Protein AF-0000000066069996 (afdb_homodimer)

Structure (mmCIF, N/CA/C/O backbone):
data_AF-0000000066069996-model_v1
#
loop_
_entity.id
_entity.type
_entity.pdbx_description
1 polymer 'Vacuolar membrane protease'
#
loop_
_atom_site.group_PDB
_atom_site.id
_atom_site.type_symbol
_atom_site.label_atom_id
_atom_site.label_alt_id
_atom_site.label_comp_id
_atom_site.label_asym_id
_atom_site.label_entity_id
_atom_site.label_seq_id
_atom_site.pdbx_PDB_ins_code
_atom_site.Cartn_x
_atom_site.Cartn_y
_atom_site.Cartn_z
_atom_site.occupancy
_atom_site.B_iso_or_equiv
_atom_site.auth_seq_id
_atom_site.auth_comp_id
_atom_site.auth_asym_id
_atom_site.auth_atom_id
_atom_site.pdbx_PDB_model_num
ATOM 1 N N . MET A 1 1 ? -30.812 49.969 -10.266 1 42.28 1 MET A N 1
ATOM 2 C CA . MET A 1 1 ? -29.625 50.25 -9.453 1 42.28 1 MET A CA 1
ATOM 3 C C . MET A 1 1 ? -29.922 50.031 -7.973 1 42.28 1 MET A C 1
ATOM 5 O O . MET A 1 1 ? -29.109 49.5 -7.234 1 42.28 1 MET A O 1
ATOM 9 N N . GLN A 1 2 ? -31.125 50.375 -7.52 1 49.56 2 GLN A N 1
ATOM 10 C CA . GLN A 1 2 ? -31.5 50.312 -6.113 1 49.56 2 GLN A CA 1
ATOM 11 C C . GLN A 1 2 ? -31.859 48.875 -5.723 1 49.56 2 GLN A C 1
ATOM 13 O O . GLN A 1 2 ? -31.531 48.438 -4.621 1 49.56 2 GLN A O 1
ATOM 18 N N . PHE A 1 3 ? -32.469 48.156 -6.512 1 54.31 3 PHE A N 1
ATOM 19 C CA . PHE A 1 3 ? -32.875 46.781 -6.242 1 54.31 3 PHE A CA 1
ATOM 20 C C . PHE A 1 3 ? -31.656 45.875 -6.125 1 54.31 3 PHE A C 1
ATOM 22 O O . PHE A 1 3 ? -31.609 45 -5.258 1 54.31 3 PHE A O 1
ATOM 29 N N . GLY A 1 4 ? -30.688 46.125 -6.918 1 49.34 4 GLY A N 1
ATOM 30 C CA . GLY A 1 4 ? -29.453 45.344 -6.852 1 49.34 4 GLY A CA 1
ATOM 31 C C . GLY A 1 4 ? -28.672 45.594 -5.574 1 49.34 4 GLY A C 1
ATOM 32 O O . GLY A 1 4 ? -28.109 44.656 -4.996 1 49.34 4 GLY A O 1
ATOM 33 N N . LYS A 1 5 ? -28.781 46.812 -5.156 1 57.19 5 LYS A N 1
ATOM 34 C CA . LYS A 1 5 ? -28.094 47.188 -3.918 1 57.19 5 LYS A CA 1
ATOM 35 C C . LYS A 1 5 ? -28.797 46.594 -2.707 1 57.19 5 LYS A C 1
ATOM 37 O O . LYS A 1 5 ? -28.156 46.125 -1.768 1 57.19 5 LYS A O 1
ATOM 42 N N . SER A 1 6 ? -30.094 46.469 -2.789 1 52.84 6 SER A N 1
ATOM 43 C CA . SER A 1 6 ? -30.844 45.906 -1.69 1 52.84 6 SER A CA 1
ATOM 44 C C . SER A 1 6 ? -30.641 44.375 -1.63 1 52.84 6 SER A C 1
ATOM 46 O O . SER A 1 6 ? -30.469 43.812 -0.547 1 52.84 6 SER A O 1
ATOM 48 N N . LEU A 1 7 ? -30.641 43.812 -2.732 1 53.81 7 LEU A N 1
ATOM 49 C CA . LEU A 1 7 ? -30.391 42.375 -2.797 1 53.81 7 LEU A CA 1
ATOM 50 C C . LEU A 1 7 ? -28.969 42.031 -2.344 1 53.81 7 LEU A C 1
ATOM 52 O O . LEU A 1 7 ? -28.766 41.062 -1.603 1 53.81 7 LEU A O 1
ATOM 56 N N . LEU A 1 8 ? -28.109 42.781 -2.799 1 51.28 8 LEU A N 1
ATOM 57 C CA . LEU A 1 8 ? -26.734 42.594 -2.371 1 51.28 8 LEU A CA 1
ATOM 58 C C . LEU A 1 8 ? -26.578 42.875 -0.878 1 51.28 8 LEU A C 1
ATOM 60 O O . LEU A 1 8 ? -25.875 42.156 -0.175 1 51.28 8 LEU A O 1
ATOM 64 N N . LYS A 1 9 ? -27.281 43.906 -0.413 1 53.03 9 LYS A N 1
ATOM 65 C CA . LYS A 1 9 ? -27.297 44.188 1.017 1 53.03 9 LYS A CA 1
ATOM 66 C C . LYS A 1 9 ? -27.938 43.062 1.807 1 53.03 9 LYS A C 1
ATOM 68 O O . LYS A 1 9 ? -27.469 42.688 2.885 1 53.03 9 LYS A O 1
ATOM 73 N N . HIS A 1 10 ? -28.938 42.562 1.248 1 51.47 10 HIS A N 1
ATOM 74 C CA . HIS A 1 10 ? -29.609 41.438 1.889 1 51.47 10 HIS A CA 1
ATOM 75 C C . HIS A 1 10 ? -28.734 40.188 1.859 1 51.47 10 HIS A C 1
ATOM 77 O O . HIS A 1 10 ? -28.625 39.469 2.865 1 51.47 10 HIS A O 1
ATOM 83 N N . VAL A 1 11 ? -28.219 39.875 0.701 1 51.28 11 VAL A N 1
ATOM 84 C CA . VAL A 1 11 ? -27.328 38.75 0.591 1 51.28 11 VAL A CA 1
ATOM 85 C C . VAL A 1 11 ? -26.109 38.938 1.49 1 51.28 11 VAL A C 1
ATOM 87 O O . VAL A 1 11 ? -25.688 38.031 2.197 1 51.28 11 VAL A O 1
ATOM 90 N N . TYR A 1 12 ? -25.656 40.156 1.38 1 47.34 12 TYR A N 1
ATOM 91 C CA . TYR A 1 12 ? -24.5 40.531 2.193 1 47.34 12 TYR A CA 1
ATOM 92 C C . TYR A 1 12 ? -24.844 40.469 3.678 1 47.34 12 TYR A C 1
ATOM 94 O O . TYR A 1 12 ? -24.047 39.969 4.484 1 47.34 12 TYR A O 1
ATOM 102 N N . THR A 1 13 ? -25.953 41.062 4.051 1 47.62 13 THR A N 1
ATOM 103 C CA . THR A 1 13 ? -26.328 41.094 5.461 1 47.62 13 THR A CA 1
ATOM 104 C C . THR A 1 13 ? -26.641 39.688 5.969 1 47.62 13 THR A C 1
ATOM 106 O O . THR A 1 13 ? -26.328 39.344 7.117 1 47.62 13 THR A O 1
ATOM 109 N N . ARG A 1 14 ? -27.328 39.031 5.18 1 47.06 14 ARG A N 1
ATOM 110 C CA . ARG A 1 14 ? -27.734 37.688 5.605 1 47.06 14 ARG A CA 1
ATOM 111 C C . ARG A 1 14 ? -26.531 36.719 5.57 1 47.06 14 ARG A C 1
ATOM 113 O O . ARG A 1 14 ? -26.375 35.906 6.461 1 47.06 14 ARG A O 1
ATOM 120 N N . THR A 1 15 ? -25.875 36.75 4.402 1 48.03 15 THR A N 1
ATOM 121 C CA . THR A 1 15 ? -24.719 35.875 4.277 1 48.03 15 THR A CA 1
ATOM 122 C C . THR A 1 15 ? -23.656 36.219 5.324 1 48.03 15 THR A C 1
ATOM 124 O O . THR A 1 15 ? -23 35.312 5.867 1 48.03 15 THR A O 1
ATOM 127 N N . PHE A 1 16 ? -23.516 37.531 5.52 1 46.22 16 PHE A N 1
ATOM 128 C CA . PHE A 1 16 ? -22.469 38 6.426 1 46.22 16 PHE A CA 1
ATOM 129 C C . PHE A 1 16 ? -23 38.125 7.852 1 46.22 16 PHE A C 1
ATOM 131 O O . PHE A 1 16 ? -22.266 38.5 8.766 1 46.22 16 PHE A O 1
ATOM 138 N N . LYS A 1 17 ? -24.25 38.156 7.973 1 47 17 LYS A N 1
ATOM 139 C CA . LYS A 1 17 ? -24.719 38.219 9.352 1 47 17 LYS A CA 1
ATOM 140 C C . LYS A 1 17 ? -24.094 37.094 10.195 1 47 17 LYS A C 1
ATOM 142 O O . LYS A 1 17 ? -23.812 37.312 11.383 1 47 17 LYS A O 1
ATOM 147 N N . SER A 1 18 ? -24.109 35.812 9.734 1 46.56 18 SER A N 1
ATOM 148 C CA . SER A 1 18 ? -23.438 34.875 10.617 1 46.56 18 SER A CA 1
ATOM 149 C C . SER A 1 18 ? -21.938 34.812 10.305 1 46.56 18 SER A C 1
ATOM 151 O O . SER A 1 18 ? -21.531 34.156 9.344 1 46.56 18 SER A O 1
ATOM 153 N N . SER A 1 19 ? -21.188 35.812 10.609 1 45.34 19 SER A N 1
ATOM 154 C CA . SER A 1 19 ? -19.797 36.25 10.383 1 45.34 19 SER A CA 1
ATOM 155 C C . SER A 1 19 ? -18.844 35.062 10.484 1 45.34 19 SER A C 1
ATOM 157 O O . SER A 1 19 ? -17.922 34.938 9.672 1 45.34 19 SER A O 1
ATOM 159 N N . LEU A 1 20 ? -18.969 34.406 11.523 1 47.31 20 LEU A N 1
ATOM 160 C CA . LEU A 1 20 ? -18 33.375 11.82 1 47.31 20 LEU A CA 1
ATOM 161 C C . LEU A 1 20 ? -18.047 32.25 10.766 1 47.31 20 LEU A C 1
ATOM 163 O O . LEU A 1 20 ? -17.016 31.75 10.344 1 47.31 20 LEU A O 1
ATOM 167 N N . THR A 1 21 ? -19.266 32.188 10.234 1 47.56 21 THR A N 1
ATOM 168 C CA . THR A 1 21 ? -19.453 31.172 9.219 1 47.56 21 THR A CA 1
ATOM 169 C C . THR A 1 21 ? -18.703 31.531 7.938 1 47.56 21 THR A C 1
ATOM 171 O O . THR A 1 21 ? -18.047 30.688 7.336 1 47.56 21 THR A O 1
ATOM 174 N N . CYS A 1 22 ? -18.734 32.875 7.641 1 47.06 22 CYS A N 1
ATOM 175 C CA . CYS A 1 22 ? -18.031 33.312 6.434 1 47.06 22 CYS A CA 1
ATOM 176 C C . CYS A 1 22 ? -16.531 33.156 6.594 1 47.06 22 CYS A C 1
ATOM 178 O O . CYS A 1 22 ? -15.836 32.75 5.664 1 47.06 22 CYS A O 1
ATOM 180 N N . SER A 1 23 ? -16.109 33.5 7.801 1 48.47 23 SER A N 1
ATOM 181 C CA . SER A 1 23 ? -14.664 33.406 8.023 1 48.47 23 SER A CA 1
ATOM 182 C C . SER A 1 23 ? -14.164 31.984 7.934 1 48.47 23 SER A C 1
ATOM 184 O O . SER A 1 23 ? -13.109 31.719 7.359 1 48.47 23 SER A O 1
ATOM 186 N N . ILE A 1 24 ? -14.945 31.156 8.422 1 50.97 24 ILE A N 1
ATOM 187 C CA . ILE A 1 24 ? -14.578 29.75 8.367 1 50.97 24 ILE A CA 1
ATOM 188 C C . ILE A 1 24 ? -14.57 29.266 6.918 1 50.97 24 ILE A C 1
ATOM 190 O O . ILE A 1 24 ? -13.664 28.547 6.5 1 50.97 24 ILE A O 1
ATOM 194 N N . PHE A 1 25 ? -15.555 29.906 6.16 1 50.03 25 PHE A N 1
ATOM 195 C CA . PHE A 1 25 ? -15.594 29.5 4.762 1 50.03 25 PHE A CA 1
ATOM 196 C C . PHE A 1 25 ? -14.359 30 4.016 1 50.03 25 PHE A C 1
ATOM 198 O O . PHE A 1 25 ? -13.75 29.266 3.25 1 50.03 25 PHE A O 1
ATOM 205 N N . ALA A 1 26 ? -14.086 31.219 4.273 1 48.34 26 ALA A N 1
ATOM 206 C CA . ALA A 1 26 ? -12.93 31.797 3.588 1 48.34 26 ALA A CA 1
ATOM 207 C C . ALA A 1 26 ? -11.641 31.062 3.977 1 48.34 26 ALA A C 1
ATOM 209 O O . ALA A 1 26 ? -10.789 30.812 3.129 1 48.34 26 ALA A O 1
ATOM 210 N N . PHE A 1 27 ? -11.531 30.703 5.211 1 49.84 27 PHE A N 1
ATOM 211 C CA . PHE A 1 27 ? -10.352 29.984 5.699 1 49.84 27 PHE A CA 1
ATOM 212 C C . PHE A 1 27 ? -10.234 28.625 5.039 1 49.84 27 PHE A C 1
ATOM 214 O O . PHE A 1 27 ? -9.141 28.219 4.621 1 49.84 27 PHE A O 1
ATOM 221 N N . THR A 1 28 ? -11.375 28.016 4.934 1 48.38 28 THR A N 1
ATOM 222 C CA . THR A 1 28 ? -11.43 26.703 4.273 1 48.38 28 THR A CA 1
ATOM 223 C C . THR A 1 28 ? -11.016 26.828 2.809 1 48.38 28 THR A C 1
ATOM 225 O O . THR A 1 28 ? -10.266 25.984 2.299 1 48.38 28 THR A O 1
ATOM 228 N N . LEU A 1 29 ? -11.539 27.969 2.221 1 49.94 29 LEU A N 1
ATOM 229 C CA . LEU A 1 29 ? -11.188 28.172 0.82 1 49.94 29 LEU A CA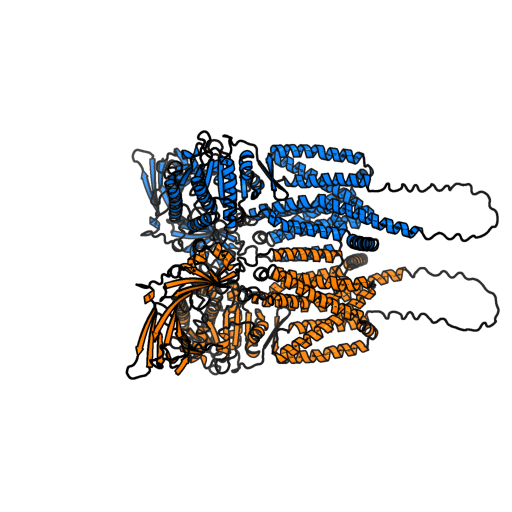 1
ATOM 230 C C . LEU A 1 29 ? -9.695 28.438 0.67 1 49.94 29 LEU A C 1
ATOM 232 O O . LEU A 1 29 ? -9.055 27.906 -0.24 1 49.94 29 LEU A O 1
ATOM 236 N N . LEU A 1 30 ? -9.188 29.203 1.57 1 50.66 30 LEU A N 1
ATOM 237 C CA . LEU A 1 30 ? -7.758 29.5 1.52 1 50.66 30 LEU A CA 1
ATOM 238 C C . LEU A 1 30 ? -6.93 28.234 1.802 1 50.66 30 LEU A C 1
ATOM 240 O O . LEU A 1 30 ? -5.902 28.016 1.159 1 50.66 30 LEU A O 1
ATOM 244 N N . MET A 1 31 ? -7.387 27.438 2.771 1 50.94 31 MET A N 1
ATOM 245 C CA . MET A 1 31 ? -6.719 26.188 3.088 1 50.94 31 MET A CA 1
ATOM 246 C C . MET A 1 31 ? -6.754 25.234 1.896 1 50.94 31 MET A C 1
ATOM 248 O O . MET A 1 31 ? -5.754 24.578 1.588 1 50.94 31 MET A O 1
ATOM 252 N N . ILE A 1 32 ? -8.016 25.25 1.274 1 50.47 32 ILE A N 1
ATOM 253 C CA . ILE A 1 32 ? -8.141 24.422 0.077 1 50.47 32 ILE A CA 1
ATOM 254 C C . ILE A 1 32 ? -7.164 24.906 -0.991 1 50.47 32 ILE A C 1
ATOM 256 O O . ILE A 1 32 ? -6.461 24.109 -1.61 1 50.47 32 ILE A O 1
ATOM 260 N N . PHE A 1 33 ? -7.238 26.281 -1.188 1 49.31 33 PHE A N 1
ATOM 261 C CA . PHE A 1 33 ? -6.348 26.812 -2.215 1 49.31 33 PHE A CA 1
ATOM 262 C C . PHE A 1 33 ? -4.895 26.484 -1.894 1 49.31 33 PHE A C 1
ATOM 264 O O . PHE A 1 33 ? -4.109 26.172 -2.793 1 49.31 33 PHE A O 1
ATOM 271 N N . PHE A 1 34 ? -4.668 26.625 -0.59 1 48.44 34 PHE A N 1
ATOM 272 C CA . PHE A 1 34 ? -3.318 26.344 -0.12 1 48.44 34 PHE A CA 1
ATOM 273 C C . PHE A 1 34 ? -2.961 24.875 -0.349 1 48.44 34 PHE A C 1
ATOM 275 O O . PHE A 1 34 ? -1.868 24.562 -0.827 1 48.44 34 PHE A O 1
ATOM 282 N N . VAL A 1 35 ? -3.871 23.984 0.057 1 48.31 35 VAL A N 1
ATOM 283 C CA . VAL A 1 35 ? -3.672 22.547 -0.167 1 48.31 35 VAL A CA 1
ATOM 284 C C . VAL A 1 35 ? -3.529 22.281 -1.663 1 48.31 35 VAL A C 1
ATOM 286 O O . VAL A 1 35 ? -2.734 21.438 -2.072 1 48.31 35 VAL A O 1
ATOM 289 N N . LEU A 1 36 ? -4.422 22.953 -2.408 1 45.56 36 LEU A N 1
ATOM 290 C CA . LEU A 1 36 ? -4.301 22.797 -3.855 1 45.56 36 LEU A CA 1
ATOM 291 C C . LEU A 1 36 ? -2.973 23.375 -4.348 1 45.56 36 LEU A C 1
ATOM 293 O O . LEU A 1 36 ? -2.41 22.875 -5.328 1 45.56 36 LEU A O 1
ATOM 297 N N . ASP A 1 37 ? -2.682 24.562 -3.908 1 46.56 37 ASP A N 1
ATOM 298 C CA . ASP A 1 37 ? -1.438 25.156 -4.398 1 46.56 37 ASP A CA 1
ATOM 299 C C . ASP A 1 37 ? -0.231 24.328 -3.969 1 46.56 37 ASP A C 1
ATOM 301 O O . ASP A 1 37 ? 0.903 24.625 -4.348 1 46.56 37 ASP A O 1
ATOM 305 N N . TRP A 1 38 ? -0.454 23.656 -2.918 1 44.97 38 TRP A N 1
ATOM 306 C CA . TRP A 1 38 ? 0.711 22.891 -2.508 1 44.97 38 TRP A CA 1
ATOM 307 C C . TRP A 1 38 ? 1.253 22.062 -3.672 1 44.97 38 TRP A C 1
ATOM 309 O O . TRP A 1 38 ? 2.361 21.531 -3.598 1 44.97 38 TRP A O 1
ATOM 319 N N . LYS A 1 39 ? 0.38 21.734 -4.477 1 44.47 39 LYS A N 1
ATOM 320 C CA . LYS A 1 39 ? 0.99 21.047 -5.609 1 44.47 39 LYS A CA 1
ATOM 321 C C . LYS A 1 39 ? 2.035 21.922 -6.289 1 44.47 39 LYS A C 1
ATOM 323 O O . LYS A 1 39 ? 2.836 21.438 -7.094 1 44.47 39 LYS A O 1
ATOM 328 N N . ARG A 1 40 ? 1.882 23.25 -6.219 1 45.62 40 ARG A N 1
ATOM 329 C CA . ARG A 1 40 ? 2.846 24.109 -6.891 1 45.62 40 ARG A CA 1
ATOM 330 C C . ARG A 1 40 ? 4.219 24.016 -6.238 1 45.62 40 ARG A C 1
ATOM 332 O O . ARG A 1 40 ? 5.223 24.438 -6.82 1 45.62 40 ARG A O 1
ATOM 339 N N . MET A 1 41 ? 4.238 23.969 -4.992 1 49.19 41 MET A N 1
ATOM 340 C CA . MET A 1 41 ? 5.617 24.062 -4.527 1 49.19 41 MET A CA 1
ATOM 341 C C . MET A 1 41 ? 6.512 23.062 -5.262 1 49.19 41 MET A C 1
ATOM 343 O O . MET A 1 41 ? 7.559 23.438 -5.793 1 49.19 41 MET A O 1
ATOM 347 N N . ASN A 1 42 ? 6.527 21.734 -4.867 1 55.84 42 ASN A N 1
ATOM 348 C CA . ASN A 1 42 ? 7.652 20.953 -5.383 1 55.84 42 ASN A CA 1
ATOM 349 C C . ASN A 1 42 ? 7.254 20.125 -6.602 1 55.84 42 ASN A C 1
ATOM 351 O O . ASN A 1 42 ? 6.828 18.984 -6.461 1 55.84 42 ASN A O 1
ATOM 355 N N . VAL A 1 43 ? 7.176 21 -7.691 1 73.88 43 VAL A N 1
ATOM 356 C CA . VAL A 1 43 ? 6.859 20.375 -8.969 1 73.88 43 VAL A CA 1
ATOM 357 C C . VAL A 1 43 ? 8.078 19.625 -9.492 1 73.88 43 VAL A C 1
ATOM 359 O O . VAL A 1 43 ? 9.219 20.047 -9.273 1 73.88 43 VAL A O 1
ATOM 362 N N . TYR A 1 44 ? 7.934 18.594 -10 1 87.38 44 TYR A N 1
ATOM 363 C CA . TYR A 1 44 ? 8.977 17.859 -10.719 1 87.38 44 TYR A CA 1
ATOM 364 C C . TYR A 1 44 ? 9.297 18.531 -12.047 1 87.38 44 TYR A C 1
ATOM 366 O O . TYR A 1 44 ? 8.398 19.047 -12.719 1 87.38 44 TYR A O 1
ATOM 374 N N . PRO A 1 45 ? 10.578 18.594 -12.281 1 93.19 45 PRO A N 1
ATOM 375 C CA . PRO A 1 45 ? 10.898 19.094 -13.625 1 93.19 45 PRO A CA 1
ATOM 376 C C . PRO A 1 45 ? 10.344 18.219 -14.734 1 93.19 45 PRO A C 1
ATOM 378 O O . PRO A 1 45 ? 10.203 17 -14.555 1 93.19 45 PRO A O 1
ATOM 381 N N . ARG A 1 46 ? 10.07 18.922 -15.898 1 90.19 46 ARG A N 1
ATOM 382 C CA . ARG A 1 46 ? 9.672 18.172 -17.078 1 90.19 46 ARG A CA 1
ATOM 383 C C . ARG A 1 46 ? 10.828 17.297 -17.578 1 90.19 46 ARG A C 1
ATOM 385 O O . ARG A 1 46 ? 11.992 17.609 -17.344 1 90.19 46 ARG A O 1
ATOM 392 N N . LEU A 1 47 ? 10.609 16.219 -18.281 1 88.25 47 LEU A N 1
ATOM 393 C CA . LEU A 1 47 ? 11.656 15.312 -18.766 1 88.25 47 LEU A CA 1
ATOM 394 C C . LEU A 1 47 ? 12.555 16.016 -19.781 1 88.25 47 LEU A C 1
ATOM 396 O O . LEU A 1 47 ? 13.719 15.641 -19.938 1 88.25 47 LEU A O 1
ATOM 400 N N . ASP A 1 48 ? 12 17.094 -20.438 1 89.69 48 ASP A N 1
ATOM 401 C CA . ASP A 1 48 ? 12.781 17.859 -21.406 1 89.69 48 ASP A CA 1
ATOM 402 C C . ASP A 1 48 ? 13.133 19.234 -20.859 1 89.69 48 ASP A C 1
ATOM 404 O O . ASP A 1 48 ? 13.305 20.188 -21.625 1 89.69 48 ASP A O 1
ATOM 408 N N . GLU A 1 49 ? 13.227 19.312 -19.547 1 89.75 49 GLU A N 1
ATOM 409 C CA . GLU A 1 49 ? 13.414 20.594 -18.875 1 89.75 49 GLU A CA 1
ATOM 410 C C . GLU A 1 49 ? 14.719 21.25 -19.297 1 89.75 49 GLU A C 1
ATOM 412 O O . GLU A 1 49 ? 14.766 22.469 -19.516 1 89.75 49 GLU A O 1
ATOM 417 N N . ILE A 1 50 ? 15.82 20.562 -19.328 1 94.56 50 ILE A N 1
ATOM 418 C CA . ILE A 1 50 ? 17.141 21.078 -19.656 1 94.56 50 ILE A CA 1
ATOM 419 C C . ILE A 1 50 ? 17.578 20.562 -21.031 1 94.56 50 ILE A C 1
ATOM 421 O O . ILE A 1 50 ? 17.797 19.359 -21.188 1 94.56 50 ILE A O 1
ATOM 425 N N . PRO A 1 51 ? 17.766 21.516 -21.906 1 93.5 51 PRO A N 1
ATOM 426 C CA . PRO A 1 51 ? 18.266 21.062 -23.203 1 93.5 51 PRO A CA 1
ATOM 427 C C . PRO A 1 51 ? 19.641 20.406 -23.094 1 93.5 51 PRO A C 1
ATOM 429 O O . PRO A 1 51 ? 20.5 20.875 -22.359 1 93.5 51 PRO A O 1
ATOM 432 N N . GLY A 1 52 ? 19.844 19.312 -23.75 1 93.81 52 GLY A N 1
ATOM 433 C CA . GLY A 1 52 ? 21.109 18.594 -23.75 1 93.81 52 GLY A CA 1
ATOM 434 C C . GLY A 1 52 ? 21.141 17.406 -22.812 1 93.81 52 GLY A C 1
ATOM 435 O O . GLY A 1 52 ? 21.969 16.516 -22.953 1 93.81 52 GLY A O 1
ATOM 436 N N . LEU A 1 53 ? 20.328 17.438 -21.812 1 95.31 53 LEU A N 1
ATOM 437 C CA . LEU A 1 53 ? 20.219 16.297 -20.906 1 95.31 53 LEU A CA 1
ATOM 438 C C . LEU A 1 53 ? 19.141 15.32 -21.375 1 95.31 53 LEU A C 1
ATOM 440 O O . LEU A 1 53 ? 18.062 15.734 -21.781 1 95.31 53 LEU A O 1
ATOM 444 N N . ASN A 1 54 ? 19.484 14.094 -21.375 1 92.44 54 ASN A N 1
ATOM 445 C CA . ASN A 1 54 ? 18.562 13.023 -21.734 1 92.44 54 ASN A CA 1
ATOM 446 C C . ASN A 1 54 ? 18.203 12.164 -20.531 1 92.44 54 ASN A C 1
ATOM 448 O O . ASN A 1 54 ? 18.891 11.172 -20.234 1 92.44 54 ASN A O 1
ATOM 452 N N . VAL A 1 55 ? 17.094 12.398 -19.969 1 92.38 55 VAL A N 1
ATOM 453 C CA . VAL A 1 55 ? 16.688 11.719 -18.75 1 92.38 55 VAL A CA 1
ATOM 454 C C . VAL A 1 55 ? 16.344 10.258 -19.062 1 92.38 55 VAL A C 1
ATOM 456 O O . VAL A 1 55 ? 16.562 9.375 -18.234 1 92.38 55 VAL A O 1
ATOM 459 N N . LEU A 1 56 ? 15.812 10.008 -20.234 1 87.5 56 LEU A N 1
ATOM 460 C CA . LEU A 1 56 ? 15.469 8.648 -20.625 1 87.5 56 LEU A CA 1
ATOM 461 C C . LEU A 1 56 ? 16.719 7.773 -20.703 1 87.5 56 LEU A C 1
ATOM 463 O O . LEU A 1 56 ? 16.672 6.59 -20.359 1 87.5 56 LEU A O 1
ATOM 467 N N . ARG A 1 57 ? 17.75 8.328 -21.188 1 90.69 57 ARG A N 1
ATOM 468 C CA . ARG A 1 57 ? 19.016 7.602 -21.234 1 90.69 57 ARG A CA 1
ATOM 469 C C . ARG A 1 57 ? 19.531 7.324 -19.828 1 90.69 57 ARG A C 1
ATOM 471 O O . ARG A 1 57 ? 20.031 6.234 -19.547 1 90.69 57 ARG A O 1
ATOM 478 N N . ALA A 1 58 ? 19.422 8.281 -18.953 1 95.38 58 ALA A N 1
ATOM 479 C CA . ALA A 1 58 ? 19.812 8.078 -17.562 1 95.38 58 ALA A CA 1
ATOM 480 C C . ALA A 1 58 ? 18.969 6.984 -16.922 1 95.38 58 ALA A C 1
ATOM 482 O O . ALA A 1 58 ? 19.469 6.199 -16.109 1 95.38 58 ALA A O 1
ATOM 483 N N . TRP A 1 59 ? 17.688 6.988 -17.266 1 92.25 59 TRP A N 1
ATOM 484 C CA . TRP A 1 59 ? 16.781 5.969 -16.766 1 92.25 59 TRP A CA 1
ATOM 485 C C . TRP A 1 59 ? 17.203 4.578 -17.234 1 92.25 59 TRP A C 1
ATOM 487 O O . TRP A 1 59 ? 17.125 3.613 -16.469 1 92.25 59 TRP A O 1
ATOM 497 N N . ASP A 1 60 ? 17.672 4.516 -18.469 1 88.75 60 ASP A N 1
ATOM 498 C CA . ASP A 1 60 ? 18.172 3.254 -19 1 88.75 60 ASP A CA 1
ATOM 499 C C . ASP A 1 60 ? 19.438 2.812 -18.266 1 88.75 60 ASP A C 1
ATOM 501 O O . ASP A 1 60 ? 19.609 1.626 -17.969 1 88.75 60 ASP A O 1
ATOM 505 N N . ASP A 1 61 ? 20.281 3.732 -18.016 1 95.06 61 ASP A N 1
ATOM 506 C CA . ASP A 1 61 ? 21.469 3.438 -17.234 1 95.06 61 ASP A CA 1
ATOM 507 C C . ASP A 1 61 ? 21.109 2.854 -15.867 1 95.06 61 ASP A C 1
ATOM 509 O O . ASP A 1 61 ? 21.719 1.89 -15.406 1 95.06 61 ASP A O 1
ATOM 513 N N . LEU A 1 62 ? 20.109 3.492 -15.266 1 95.5 62 LEU A N 1
ATOM 514 C CA . LEU A 1 62 ? 19.688 3.043 -13.945 1 95.5 62 LEU A CA 1
ATOM 515 C C . LEU A 1 62 ? 19.203 1.597 -13.992 1 95.5 62 LEU A C 1
ATOM 517 O O . LEU A 1 62 ? 19.5 0.812 -13.086 1 95.5 62 LEU A O 1
ATOM 521 N N . GLN A 1 63 ? 18.516 1.277 -15.016 1 88.88 63 GLN A N 1
ATOM 522 C CA . GLN A 1 63 ? 17.984 -0.075 -15.164 1 88.88 63 GLN A CA 1
ATOM 523 C C . GLN A 1 63 ? 19.109 -1.088 -15.336 1 88.88 63 GLN A C 1
ATOM 525 O O . GLN A 1 63 ? 19.031 -2.203 -14.82 1 88.88 63 GLN A O 1
ATOM 530 N N . GLU A 1 64 ? 20.109 -0.701 -16.016 1 90.88 64 GLU A N 1
ATOM 531 C CA . GLU A 1 64 ? 21.281 -1.572 -16.203 1 90.88 64 GLU A CA 1
ATOM 532 C C . GLU A 1 64 ? 22.031 -1.776 -14.898 1 90.88 64 GLU A C 1
ATOM 534 O O . GLU A 1 64 ? 22.453 -2.893 -14.586 1 90.88 64 GLU A O 1
ATOM 539 N N . ILE A 1 65 ? 22.141 -0.775 -14.172 1 95.62 65 ILE A N 1
ATOM 540 C CA . ILE A 1 65 ? 22.922 -0.776 -12.945 1 95.62 65 ILE A CA 1
ATOM 541 C C . ILE A 1 65 ? 22.188 -1.565 -11.859 1 95.62 65 ILE A C 1
ATOM 543 O O . ILE A 1 65 ? 22.812 -2.236 -11.039 1 95.62 65 ILE A O 1
ATOM 547 N N . THR A 1 66 ? 20.859 -1.61 -11.891 1 94.19 66 THR A N 1
ATOM 548 C CA . THR A 1 66 ? 20.078 -2.139 -10.781 1 94.19 66 THR A CA 1
ATOM 549 C C . THR A 1 66 ? 19.5 -3.514 -11.125 1 94.19 66 THR A C 1
ATOM 551 O O . THR A 1 66 ? 18.5 -3.941 -10.547 1 94.19 66 THR A O 1
ATOM 554 N N . LYS A 1 67 ? 20.094 -4.238 -12.016 1 89.69 67 LYS A N 1
ATOM 555 C CA . LYS A 1 67 ? 19.641 -5.566 -12.398 1 89.69 67 LYS A CA 1
ATOM 556 C C . LYS A 1 67 ? 19.766 -6.551 -11.242 1 89.69 67 LYS A C 1
ATOM 558 O O . LYS A 1 67 ? 18.953 -7.48 -11.125 1 89.69 67 LYS A O 1
ATOM 563 N N . SER A 1 68 ? 20.766 -6.32 -10.445 1 92.94 68 SER A N 1
ATOM 564 C CA . SER A 1 68 ? 20.984 -7.133 -9.25 1 92.94 68 SER A CA 1
ATOM 565 C C . SER A 1 68 ? 21.609 -6.309 -8.133 1 92.94 68 SER A C 1
ATOM 567 O O . SER A 1 68 ? 22.25 -5.285 -8.391 1 92.94 68 SER A O 1
ATOM 569 N N . PRO A 1 69 ? 21.344 -6.77 -6.91 1 95.88 69 PRO A N 1
ATOM 570 C CA . PRO A 1 69 ? 22.172 -6.168 -5.867 1 95.88 69 PRO A CA 1
ATOM 571 C C . PRO A 1 69 ? 23.672 -6.293 -6.16 1 95.88 69 PRO A C 1
ATOM 573 O O . PRO A 1 69 ? 24.109 -7.324 -6.672 1 95.88 69 PRO A O 1
ATOM 576 N N . HIS A 1 70 ? 24.391 -5.262 -5.871 1 97.38 70 HIS A N 1
ATOM 577 C CA . HIS A 1 70 ? 25.797 -5.234 -6.273 1 97.38 70 HIS A CA 1
ATOM 578 C C . HIS A 1 70 ? 26.656 -4.59 -5.199 1 97.38 70 HIS A C 1
ATOM 580 O O . HIS A 1 70 ? 27.359 -3.611 -5.469 1 97.38 70 HIS A O 1
ATOM 586 N N . PRO A 1 71 ? 26.641 -5.168 -3.994 1 97.06 71 PRO A N 1
ATOM 587 C CA . PRO A 1 71 ? 27.578 -4.672 -2.975 1 97.06 71 PRO A CA 1
ATOM 588 C C . PRO A 1 71 ? 29.031 -4.844 -3.377 1 97.06 71 PRO A C 1
ATOM 590 O O . PRO A 1 71 ? 29.344 -5.586 -4.312 1 97.06 71 PRO A O 1
ATOM 593 N N . TYR A 1 72 ? 29.844 -4.133 -2.723 1 97.19 72 TYR A N 1
ATOM 594 C CA . TYR A 1 72 ? 31.266 -4.18 -3.049 1 97.19 72 TYR A CA 1
ATOM 595 C C . TYR A 1 72 ? 31.781 -5.617 -3.09 1 97.19 72 TYR A C 1
ATOM 597 O O . TYR A 1 72 ? 32.5 -6.004 -4.02 1 97.19 72 TYR A O 1
ATOM 605 N N . ASN A 1 73 ? 31.359 -6.402 -2.119 1 96.31 73 ASN A N 1
ATOM 606 C CA . ASN A 1 73 ? 31.812 -7.777 -1.954 1 96.31 73 ASN A CA 1
ATOM 607 C C . ASN A 1 73 ? 30.969 -8.75 -2.771 1 96.31 73 ASN A C 1
ATOM 609 O O . ASN A 1 73 ? 30.469 -9.742 -2.24 1 96.31 73 ASN A O 1
ATOM 613 N N . SER A 1 74 ? 30.75 -8.477 -4.062 1 95.5 74 SER A N 1
ATOM 614 C CA . SER A 1 74 ? 30 -9.344 -4.957 1 95.5 74 SER A CA 1
ATOM 615 C C . SER A 1 74 ? 30.5 -9.219 -6.395 1 95.5 74 SER A C 1
ATOM 617 O O . SER A 1 74 ? 31.078 -8.203 -6.773 1 95.5 74 SER A O 1
ATOM 619 N N . HIS A 1 75 ? 30.266 -10.266 -7.199 1 95.56 75 HIS A N 1
ATOM 620 C CA . HIS A 1 75 ? 30.625 -10.234 -8.609 1 95.56 75 HIS A CA 1
ATOM 621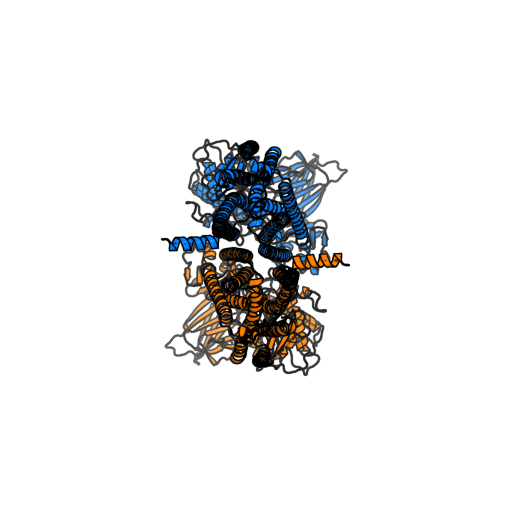 C C . HIS A 1 75 ? 29.766 -9.242 -9.383 1 95.56 75 HIS A C 1
ATOM 623 O O . HIS A 1 75 ? 30.219 -8.664 -10.383 1 95.56 75 HIS A O 1
ATOM 629 N N . ALA A 1 76 ? 28.578 -9.008 -8.859 1 96.06 76 ALA A N 1
ATOM 630 C CA . ALA A 1 76 ? 27.703 -8.031 -9.484 1 96.06 76 ALA A CA 1
ATOM 631 C C . ALA A 1 76 ? 28.297 -6.633 -9.445 1 96.06 76 ALA A C 1
ATOM 633 O O . ALA A 1 76 ? 28.062 -5.82 -10.344 1 96.06 76 ALA A O 1
ATOM 634 N N . SER A 1 77 ? 29.078 -6.328 -8.453 1 96.81 77 SER A N 1
ATOM 635 C CA . SER A 1 77 ? 29.766 -5.039 -8.367 1 96.81 77 SER A CA 1
ATOM 636 C C . SER A 1 77 ? 30.703 -4.828 -9.555 1 96.81 77 SER A C 1
ATOM 638 O O . SER A 1 77 ? 30.781 -3.729 -10.102 1 96.81 77 SER A O 1
ATOM 640 N N . ASP A 1 78 ? 31.359 -5.898 -9.961 1 96.69 78 ASP A N 1
ATOM 641 C CA . ASP A 1 78 ? 32.281 -5.828 -11.094 1 96.69 78 ASP A CA 1
ATOM 642 C C . ASP A 1 78 ? 31.531 -5.598 -12.398 1 96.69 78 ASP A C 1
ATOM 644 O O . ASP A 1 78 ? 32 -4.891 -13.289 1 96.69 78 ASP A O 1
ATOM 648 N N . VAL A 1 79 ? 30.391 -6.195 -12.445 1 97 79 VAL A N 1
ATOM 649 C CA . VAL A 1 79 ? 29.562 -6.016 -13.633 1 97 79 VAL A CA 1
ATOM 650 C C . VAL A 1 79 ? 29.172 -4.551 -13.773 1 97 79 VAL A C 1
ATOM 652 O O . VAL A 1 79 ? 29.266 -3.977 -14.867 1 97 79 VAL A O 1
ATOM 655 N N . VAL A 1 80 ? 28.766 -3.957 -12.703 1 98.06 80 VAL A N 1
ATOM 656 C CA . VAL A 1 80 ? 28.359 -2.557 -12.719 1 98.06 80 VAL A CA 1
ATOM 657 C C . VAL A 1 80 ? 29.562 -1.666 -13 1 98.06 80 VAL A C 1
ATOM 659 O O . VAL A 1 80 ? 29.469 -0.711 -13.781 1 98.06 80 VAL A O 1
ATOM 662 N N . ARG A 1 81 ? 30.656 -1.952 -12.398 1 98.06 81 ARG A N 1
ATOM 663 C CA . ARG A 1 81 ? 31.891 -1.21 -12.641 1 98.06 81 ARG A CA 1
ATOM 664 C C . ARG A 1 81 ? 32.25 -1.227 -14.117 1 98.06 81 ARG A C 1
ATOM 666 O O . ARG A 1 81 ? 32.594 -0.186 -14.695 1 98.06 81 ARG A O 1
ATOM 673 N N . ASN A 1 82 ? 32.219 -2.406 -14.68 1 98.19 82 ASN A N 1
ATOM 674 C CA . ASN A 1 82 ? 32.531 -2.547 -16.094 1 98.19 82 ASN A CA 1
ATOM 675 C C . ASN A 1 82 ? 31.578 -1.751 -16.969 1 98.19 82 ASN A C 1
ATOM 677 O O . ASN A 1 82 ? 32 -1.163 -17.969 1 98.19 82 ASN A O 1
ATOM 681 N N . TYR A 1 83 ? 30.359 -1.75 -16.609 1 98.19 83 TYR A N 1
ATOM 682 C CA . TYR A 1 83 ? 29.391 -0.973 -17.359 1 98.19 83 TYR A CA 1
ATOM 683 C C . TYR A 1 83 ? 29.734 0.511 -17.344 1 98.19 83 TYR A C 1
ATOM 685 O O . TYR A 1 83 ? 29.719 1.175 -18.375 1 98.19 83 TYR A O 1
ATOM 693 N N . ILE A 1 84 ? 30.047 1.071 -16.172 1 98.81 84 ILE A N 1
ATOM 694 C CA . ILE A 1 84 ? 30.391 2.48 -16.016 1 98.81 84 ILE A CA 1
ATOM 695 C C . ILE A 1 84 ? 31.641 2.801 -16.844 1 98.81 84 ILE A C 1
ATOM 697 O O . ILE A 1 84 ? 31.688 3.801 -17.562 1 98.81 84 ILE A O 1
ATOM 701 N N . LEU A 1 85 ? 32.656 1.96 -16.766 1 98.69 85 LEU A N 1
ATOM 702 C CA . LEU A 1 85 ? 33.875 2.156 -17.516 1 98.69 85 LEU A CA 1
ATOM 703 C C . LEU A 1 85 ? 33.625 2.174 -19.016 1 98.69 85 LEU A C 1
ATOM 705 O O . LEU A 1 85 ? 34.188 3.014 -19.734 1 98.69 85 LEU A O 1
ATOM 709 N N . GLU A 1 86 ? 32.812 1.229 -19.422 1 98.25 86 GLU A N 1
ATOM 710 C CA . GLU A 1 86 ? 32.469 1.165 -20.844 1 98.25 86 GLU A CA 1
ATOM 711 C C . GLU A 1 86 ? 31.828 2.463 -21.328 1 98.25 86 GLU A C 1
ATOM 713 O O . GLU A 1 86 ? 32.156 2.977 -22.391 1 98.25 86 GLU A O 1
ATOM 718 N N . GLU A 1 87 ? 30.922 2.941 -20.562 1 97.94 87 GLU A N 1
ATOM 719 C CA . GLU A 1 87 ? 30.25 4.184 -20.906 1 97.94 87 GLU A CA 1
ATOM 720 C C . GLU A 1 87 ? 31.219 5.355 -20.938 1 97.94 87 GLU A C 1
ATOM 722 O O . GLU A 1 87 ? 31.141 6.215 -21.828 1 97.94 87 GLU A O 1
ATOM 727 N N . LEU A 1 88 ? 32.156 5.438 -20.016 1 98.5 88 LEU A N 1
ATOM 728 C CA . LEU A 1 88 ? 33.062 6.555 -19.922 1 98.5 88 LEU A CA 1
ATOM 729 C C . LEU A 1 88 ? 34.156 6.477 -21 1 98.5 88 LEU A C 1
ATOM 731 O O . LEU A 1 88 ? 34.594 7.504 -21.5 1 98.5 88 LEU A O 1
ATOM 735 N N . TYR A 1 89 ? 34.531 5.277 -21.312 1 98 89 TYR A N 1
ATOM 736 C CA . TYR A 1 89 ? 35.531 5.121 -22.359 1 98 89 TYR A CA 1
ATOM 737 C C . TYR A 1 89 ? 34.969 5.566 -23.719 1 98 89 TYR A C 1
ATOM 739 O O . TYR A 1 89 ? 35.719 6.07 -24.562 1 98 89 TYR A O 1
ATOM 747 N N . LYS A 1 90 ? 33.688 5.383 -23.906 1 97.25 90 LYS A N 1
ATOM 748 C CA . LYS A 1 90 ? 33.062 5.918 -25.109 1 97.25 90 LYS A CA 1
ATOM 749 C C . LYS A 1 90 ? 33.188 7.438 -25.172 1 97.25 90 LYS A C 1
ATOM 751 O O . LYS A 1 90 ? 33.438 7.992 -26.25 1 97.25 90 LYS A O 1
ATOM 756 N N . LEU A 1 91 ? 33.094 8.086 -24.047 1 97.38 91 LEU A N 1
ATOM 757 C CA . LEU A 1 91 ? 33.219 9.539 -24 1 97.38 91 LEU A CA 1
ATOM 758 C C . LEU A 1 91 ? 34.656 9.969 -24.266 1 97.38 91 LEU A C 1
ATOM 760 O O . LEU A 1 91 ? 34.906 10.961 -24.953 1 97.38 91 LEU A O 1
ATOM 764 N N . LYS A 1 92 ? 35.562 9.219 -23.672 1 97 92 LYS A N 1
ATOM 765 C CA . LYS A 1 92 ? 36.969 9.508 -23.891 1 97 92 LYS A CA 1
ATOM 766 C C . LYS A 1 92 ? 37.344 9.383 -25.375 1 97 92 LYS A C 1
ATOM 768 O O . LYS A 1 92 ? 38.094 10.203 -25.906 1 97 92 LYS A O 1
ATOM 773 N N . LYS A 1 93 ? 36.812 8.406 -26.016 1 95.75 93 LYS A N 1
ATOM 774 C CA . LYS A 1 93 ? 37.062 8.195 -27.438 1 95.75 93 LYS A CA 1
ATOM 775 C C . LYS A 1 93 ? 36.5 9.344 -28.281 1 95.75 93 LYS A C 1
ATOM 777 O O . LYS A 1 93 ? 37.094 9.711 -29.297 1 95.75 93 LYS A O 1
ATOM 782 N N . GLN A 1 94 ? 35.469 9.867 -27.844 1 92.44 94 GLN A N 1
ATOM 783 C CA . GLN A 1 94 ? 34.812 10.953 -28.562 1 92.44 94 GLN A CA 1
ATOM 784 C C . GLN A 1 94 ? 35.625 12.242 -28.453 1 92.44 94 GLN A C 1
ATOM 786 O O . GLN A 1 94 ? 35.656 13.047 -29.391 1 92.44 94 GLN A O 1
ATOM 791 N N . ASP A 1 95 ? 36.281 12.5 -27.297 1 90.62 95 ASP A N 1
ATOM 792 C CA . ASP A 1 95 ? 37.062 13.711 -27.078 1 90.62 95 ASP A CA 1
ATOM 793 C C . ASP A 1 95 ? 38.312 13.414 -26.25 1 90.62 95 ASP A C 1
ATOM 795 O O . ASP A 1 95 ? 38.406 13.82 -25.094 1 90.62 95 ASP A O 1
ATOM 799 N N . GLU A 1 96 ? 39.344 12.914 -26.797 1 87.06 96 GLU A N 1
ATOM 800 C CA . GLU A 1 96 ? 40.531 12.422 -26.125 1 87.06 96 GLU A CA 1
ATOM 801 C C . GLU A 1 96 ? 41.344 13.578 -25.531 1 87.06 96 GLU A C 1
ATOM 803 O O . GLU A 1 96 ? 42.062 13.398 -24.531 1 87.06 96 GLU A O 1
ATOM 808 N N . GLY A 1 97 ? 41.156 14.719 -26.031 1 88.75 97 GLY A N 1
ATOM 809 C CA . GLY A 1 97 ? 41.969 15.836 -25.547 1 88.75 97 GLY A CA 1
ATOM 810 C C . GLY A 1 97 ? 41.406 16.453 -24.281 1 88.75 97 GLY A C 1
ATOM 811 O O . GLY A 1 97 ? 42.188 17 -23.469 1 88.75 97 GLY A O 1
ATOM 812 N N . ASN A 1 98 ? 40.156 16.281 -24.078 1 93.5 98 ASN A N 1
ATOM 813 C CA . ASN A 1 98 ? 39.562 17.016 -22.969 1 93.5 98 ASN A CA 1
ATOM 814 C C . ASN A 1 98 ? 39 16.078 -21.922 1 93.5 98 ASN A C 1
ATOM 816 O O . ASN A 1 98 ? 38.594 16.516 -20.844 1 93.5 98 ASN A O 1
ATOM 820 N N . VAL A 1 99 ? 38.906 14.758 -22.203 1 97.62 99 VAL A N 1
ATOM 821 C CA . VAL A 1 99 ? 38.344 13.789 -21.281 1 97.62 99 VAL A CA 1
ATOM 822 C C . VAL A 1 99 ? 39.375 12.758 -20.875 1 97.62 99 VAL A C 1
ATOM 824 O O . VAL A 1 99 ? 39.969 12.102 -21.734 1 97.62 99 VAL A O 1
ATOM 827 N N . GLU A 1 100 ? 39.625 12.68 -19.656 1 97.62 100 GLU A N 1
ATOM 828 C CA . GLU A 1 100 ? 40.531 11.688 -19.094 1 97.62 100 GLU A CA 1
ATOM 829 C C . GLU A 1 100 ? 39.812 10.727 -18.156 1 97.62 100 GLU A C 1
ATOM 831 O O . GLU A 1 100 ? 39.062 11.164 -17.281 1 97.62 100 GLU A O 1
ATOM 836 N N . VAL A 1 101 ? 39.938 9.406 -18.391 1 98.31 101 VAL A N 1
ATOM 837 C CA . VAL A 1 101 ? 39.312 8.383 -17.562 1 98.31 101 VAL A CA 1
ATOM 838 C C . VAL A 1 101 ? 40.406 7.578 -16.844 1 98.31 101 VAL A C 1
ATOM 840 O O . VAL A 1 101 ? 41.375 7.16 -17.453 1 98.31 101 VAL A O 1
ATOM 843 N N . ILE A 1 102 ? 40.281 7.391 -15.531 1 98.19 102 ILE A N 1
ATOM 844 C CA . ILE A 1 102 ? 41.219 6.602 -14.75 1 98.19 102 ILE A CA 1
ATOM 845 C C . ILE A 1 102 ? 40.5 5.461 -14.047 1 98.19 102 ILE A C 1
ATOM 847 O O . ILE A 1 102 ? 39.562 5.695 -13.281 1 98.19 102 ILE A O 1
ATOM 851 N N . ASP A 1 103 ? 40.812 4.262 -14.43 1 98.06 103 ASP A N 1
ATOM 852 C CA . ASP A 1 103 ? 40.438 3.09 -13.633 1 98.06 103 ASP A CA 1
ATOM 853 C C . ASP A 1 103 ? 41.344 2.969 -12.406 1 98.06 103 ASP A C 1
ATOM 855 O O . ASP A 1 103 ? 42.406 2.326 -12.461 1 98.06 103 ASP A O 1
ATOM 859 N N . ASP A 1 104 ? 40.906 3.533 -11.266 1 97.62 104 ASP A N 1
ATOM 860 C CA . ASP A 1 104 ? 41.75 3.658 -10.094 1 97.62 104 ASP A CA 1
ATOM 861 C C . ASP A 1 104 ? 41.844 2.336 -9.336 1 97.62 104 ASP A C 1
ATOM 863 O O . ASP A 1 104 ? 41.031 2.064 -8.445 1 97.62 104 ASP A O 1
ATOM 867 N N . LEU A 1 105 ? 42.844 1.604 -9.648 1 96.38 105 LEU A N 1
ATOM 868 C CA . LEU A 1 105 ? 43.125 0.331 -8.992 1 96.38 105 LEU A CA 1
ATOM 869 C C . LEU A 1 105 ? 44.406 0.416 -8.156 1 96.38 105 LEU A C 1
ATOM 871 O O . LEU A 1 105 ? 45.125 -0.58 -7.992 1 96.38 105 LEU A O 1
ATOM 875 N N . SER A 1 106 ? 44.656 1.605 -7.66 1 94.69 106 SER A N 1
ATOM 876 C CA . SER A 1 106 ? 45.906 1.796 -6.918 1 94.69 106 SER A CA 1
ATOM 877 C C . SER A 1 106 ? 45.625 2.451 -5.566 1 94.69 106 SER A C 1
ATOM 879 O O . SER A 1 106 ? 46.344 2.17 -4.59 1 94.69 106 SER A O 1
ATOM 881 N N . SER A 1 107 ? 44.656 3.322 -5.492 1 96.56 107 SER A N 1
ATOM 882 C CA . SER A 1 107 ? 44.406 4.055 -4.254 1 96.56 107 SER A CA 1
ATOM 883 C C . SER A 1 107 ? 44.031 3.109 -3.117 1 96.56 107 SER A C 1
ATOM 885 O O . SER A 1 107 ? 43.125 2.275 -3.26 1 96.56 107 SER A O 1
ATOM 887 N N . THR A 1 108 ? 44.75 3.135 -2.035 1 95.94 108 THR A N 1
ATOM 888 C CA . THR A 1 108 ? 44.562 2.365 -0.812 1 95.94 108 THR A CA 1
ATOM 889 C C . THR A 1 108 ? 44.531 3.283 0.406 1 95.94 108 THR A C 1
ATOM 891 O O . THR A 1 108 ? 45.25 4.277 0.461 1 95.94 108 THR A O 1
ATOM 894 N N . THR A 1 109 ? 43.625 2.984 1.306 1 94.69 109 THR A N 1
ATOM 895 C CA . THR A 1 109 ? 43.5 3.854 2.473 1 94.69 109 THR A CA 1
ATOM 896 C C . THR A 1 109 ? 43.5 3.033 3.76 1 94.69 109 THR A C 1
ATOM 898 O O . THR A 1 109 ? 43.188 1.849 3.746 1 94.69 109 THR A O 1
ATOM 901 N N . THR A 1 110 ? 44 3.584 4.852 1 93.94 110 THR A N 1
ATOM 902 C CA . THR A 1 110 ? 43.938 3.07 6.215 1 93.94 110 THR A CA 1
ATOM 903 C C . THR A 1 110 ? 43.469 4.164 7.176 1 93.94 110 THR A C 1
ATOM 905 O O . THR A 1 110 ? 43.844 5.328 7.02 1 93.94 110 THR A O 1
ATOM 908 N N . PHE A 1 111 ? 42.625 3.801 8.078 1 92.56 111 PHE A N 1
ATOM 909 C CA . PHE A 1 111 ? 42.156 4.766 9.07 1 92.56 111 PHE A CA 1
ATOM 910 C C . PHE A 1 111 ? 41.594 4.055 10.289 1 92.56 111 PHE A C 1
ATOM 912 O O . PHE A 1 111 ? 41.375 2.84 10.258 1 92.56 111 PHE A O 1
ATOM 919 N N . ILE A 1 112 ? 41.438 4.77 11.359 1 93.06 112 ILE A N 1
ATOM 920 C CA . ILE A 1 112 ? 40.781 4.27 12.555 1 93.06 112 ILE A CA 1
ATOM 921 C C . ILE A 1 112 ? 39.281 4.613 12.508 1 93.06 112 ILE A C 1
ATOM 923 O O . ILE A 1 112 ? 38.938 5.77 12.289 1 93.06 112 ILE A O 1
ATOM 927 N N . MET A 1 113 ? 38.5 3.59 12.641 1 90.06 113 MET A N 1
ATOM 928 C CA . MET A 1 113 ? 37.062 3.822 12.625 1 90.06 113 MET A CA 1
ATOM 929 C C . MET A 1 113 ? 36.656 4.77 13.75 1 90.06 113 MET A C 1
ATOM 931 O O . MET A 1 113 ? 37.125 4.629 14.883 1 90.06 113 MET A O 1
ATOM 935 N N . PRO A 1 114 ? 35.781 5.676 13.414 1 81.94 114 PRO A N 1
ATOM 936 C CA . PRO A 1 114 ? 35.406 6.691 14.398 1 81.94 114 PRO A CA 1
ATOM 937 C C . PRO A 1 114 ? 34.812 6.09 15.672 1 81.94 114 PRO A C 1
ATOM 939 O O . PRO A 1 114 ? 34 5.172 15.594 1 81.94 114 PRO A O 1
ATOM 942 N N . ASP A 1 115 ? 35.156 6.59 16.75 1 78.94 115 ASP A N 1
ATOM 943 C CA . ASP A 1 115 ? 34.688 6.262 18.094 1 78.94 115 ASP A CA 1
ATOM 944 C C . ASP A 1 115 ? 34.938 4.797 18.422 1 78.94 115 ASP A C 1
ATOM 946 O O . ASP A 1 115 ? 34.156 4.172 19.156 1 78.94 115 ASP A O 1
ATOM 950 N N . THR A 1 116 ? 35.938 4.223 17.641 1 86.19 116 THR A N 1
ATOM 951 C CA . THR A 1 116 ? 36.375 2.854 17.922 1 86.19 116 THR A CA 1
ATOM 952 C C . THR A 1 116 ? 37.875 2.744 17.906 1 86.19 116 THR A C 1
ATOM 954 O O . THR A 1 116 ? 38.594 3.738 17.703 1 86.19 116 THR A O 1
ATOM 957 N N . ASN A 1 117 ? 38.438 1.67 18.312 1 87.81 117 ASN A N 1
ATOM 958 C CA . ASN A 1 117 ? 39.844 1.373 18.188 1 87.81 117 ASN A CA 1
ATOM 959 C C . ASN A 1 117 ? 40.125 0.328 17.109 1 87.81 117 ASN A C 1
ATOM 961 O O . ASN A 1 117 ? 41.094 -0.411 17.188 1 87.81 117 ASN A O 1
ATOM 965 N N . ILE A 1 118 ? 39.219 0.389 16.109 1 93.75 118 ILE A N 1
ATOM 966 C CA . ILE A 1 118 ? 39.344 -0.579 15.031 1 93.75 118 ILE A CA 1
ATOM 967 C C . ILE A 1 118 ? 40.094 0.038 13.859 1 93.75 118 ILE A C 1
ATOM 969 O O . ILE A 1 118 ? 39.75 1.114 13.375 1 93.75 118 ILE A O 1
ATOM 973 N N . ARG A 1 119 ? 41.219 -0.581 13.422 1 94.69 119 ARG A N 1
ATOM 974 C CA . ARG A 1 119 ? 42 -0.162 12.258 1 94.69 119 ARG A CA 1
ATOM 975 C C . ARG A 1 119 ? 41.406 -0.763 10.977 1 94.69 119 ARG A C 1
ATOM 977 O O . ARG A 1 119 ? 41.188 -1.973 10.898 1 94.69 119 ARG A O 1
ATOM 984 N N . SER A 1 120 ? 41.188 0.094 10.039 1 96 120 SER A N 1
ATOM 985 C CA . SER A 1 120 ? 40.656 -0.374 8.758 1 96 120 SER A CA 1
ATOM 986 C C . SER A 1 120 ? 41.719 -0.248 7.66 1 96 120 SER A C 1
ATOM 988 O O . SER A 1 120 ? 42.531 0.677 7.672 1 96 120 SER A O 1
ATOM 990 N N . TYR A 1 121 ? 41.781 -1.227 6.805 1 97.06 121 TYR A N 1
ATOM 991 C CA . TYR A 1 121 ? 42.562 -1.259 5.574 1 97.06 121 TYR A CA 1
ATOM 992 C C . TYR A 1 121 ? 41.688 -1.548 4.371 1 97.06 121 TYR A C 1
ATOM 994 O O . TYR A 1 121 ? 40.938 -2.525 4.367 1 97.06 121 TYR A O 1
ATOM 1002 N N . PHE A 1 122 ? 41.781 -0.707 3.328 1 97.69 122 PHE A N 1
ATOM 1003 C CA . PHE A 1 122 ? 40.875 -0.865 2.195 1 97.69 122 PHE A CA 1
ATOM 1004 C C . PHE A 1 122 ? 41.562 -0.525 0.887 1 97.69 122 PHE A C 1
ATOM 1006 O O . PHE A 1 122 ? 42.188 0.539 0.762 1 97.69 122 PHE A O 1
ATOM 1013 N N . GLU A 1 123 ? 41.531 -1.415 -0.068 1 97.69 123 GLU A N 1
ATOM 1014 C CA . GLU A 1 123 ? 42 -1.189 -1.43 1 97.69 123 GLU A CA 1
ATOM 1015 C C . GLU A 1 123 ? 40.875 -0.744 -2.344 1 97.69 123 GLU A C 1
ATOM 1017 O O . GLU A 1 123 ? 40 -1.536 -2.674 1 97.69 123 GLU A O 1
ATOM 1022 N N . GLY A 1 124 ? 40.969 0.504 -2.82 1 96.69 124 GLY A N 1
ATOM 1023 C CA . GLY A 1 124 ? 39.875 1.118 -3.555 1 96.69 124 GLY A CA 1
ATOM 1024 C C . GLY A 1 124 ? 39.75 0.636 -4.988 1 96.69 124 GLY A C 1
ATOM 1025 O O . GLY A 1 124 ? 40.719 0.104 -5.539 1 96.69 124 GLY A O 1
ATOM 1026 N N . SER A 1 125 ? 38.562 0.75 -5.574 1 97.81 125 SER A N 1
ATOM 1027 C CA . SER A 1 125 ? 38.312 0.458 -6.977 1 97.81 125 SER A CA 1
ATOM 1028 C C . SER A 1 125 ? 37.406 1.522 -7.602 1 97.81 125 SER A C 1
ATOM 1030 O O . SER A 1 125 ? 36.438 1.2 -8.305 1 97.81 125 SER A O 1
ATOM 1032 N N . ASN A 1 126 ? 37.719 2.773 -7.301 1 98.56 126 ASN A N 1
ATOM 1033 C CA . ASN A 1 126 ? 36.938 3.902 -7.82 1 98.56 126 ASN A CA 1
ATOM 1034 C C . ASN A 1 126 ? 37.188 4.09 -9.32 1 98.56 126 ASN A C 1
ATOM 1036 O O . ASN A 1 126 ? 38.125 3.547 -9.875 1 98.56 126 ASN A O 1
ATOM 1040 N N . ILE A 1 127 ? 36.219 4.73 -9.977 1 98.81 127 ILE A N 1
ATOM 1041 C CA . ILE A 1 127 ? 36.344 5.156 -11.367 1 98.81 127 ILE A CA 1
ATOM 1042 C C . ILE A 1 127 ? 36.312 6.68 -11.445 1 98.81 127 ILE A C 1
ATOM 1044 O O . ILE A 1 127 ? 35.375 7.312 -10.93 1 98.81 127 ILE A O 1
ATOM 1048 N N . LEU A 1 128 ? 37.375 7.25 -12.102 1 98.62 128 LEU A N 1
ATOM 1049 C CA . LEU A 1 128 ? 37.469 8.703 -12.188 1 98.62 128 LEU A CA 1
ATOM 1050 C C . LEU A 1 128 ? 37.406 9.172 -13.633 1 98.62 128 LEU A C 1
ATOM 1052 O O . LEU A 1 128 ? 37.938 8.516 -14.531 1 98.62 128 LEU A O 1
ATOM 1056 N N . VAL A 1 129 ? 36.75 10.242 -13.82 1 98.69 129 VAL A N 1
ATOM 1057 C CA . VAL A 1 129 ? 36.781 10.906 -15.125 1 98.69 129 VAL A CA 1
ATOM 1058 C C . VAL A 1 129 ? 36.969 12.414 -14.93 1 98.69 129 VAL A C 1
ATOM 1060 O O . VAL A 1 129 ? 36.406 13 -14 1 98.69 129 VAL A O 1
ATOM 1063 N N . ARG A 1 130 ? 37.781 13.016 -15.68 1 98.12 130 ARG A N 1
ATOM 1064 C CA . ARG A 1 130 ? 38.062 14.445 -15.633 1 98.12 130 ARG A CA 1
ATOM 1065 C C . ARG A 1 130 ? 37.75 15.117 -16.969 1 98.12 130 ARG A C 1
ATOM 1067 O O . ARG A 1 130 ? 38.125 14.594 -18.031 1 98.12 130 ARG A O 1
ATOM 1074 N N . PHE A 1 131 ? 37 16.172 -16.922 1 98.06 131 PHE A N 1
ATOM 1075 C CA . PHE A 1 131 ? 36.75 17.047 -18.062 1 98.06 131 PHE A CA 1
ATOM 1076 C C . PHE A 1 131 ? 37.531 18.344 -17.922 1 98.06 131 PHE A C 1
ATOM 1078 O O . PHE A 1 131 ? 37.312 19.109 -16.969 1 98.06 131 PHE A O 1
ATOM 1085 N N . ARG A 1 132 ? 38.375 18.578 -18.812 1 96.5 132 ARG A N 1
ATOM 1086 C CA . ARG A 1 132 ? 39.25 19.766 -18.734 1 96.5 132 ARG A CA 1
ATOM 1087 C C . ARG A 1 132 ? 38.438 21.031 -18.984 1 96.5 132 ARG A C 1
ATOM 1089 O O . ARG A 1 132 ? 37.562 21.047 -19.844 1 96.5 132 ARG A O 1
ATOM 1096 N N . GLY A 1 133 ? 38.75 22.031 -18.188 1 95.75 133 GLY A N 1
ATOM 1097 C CA . GLY A 1 133 ? 38.062 23.312 -18.328 1 95.75 133 GLY A CA 1
ATOM 1098 C C . GLY A 1 133 ? 38.812 24.281 -19.203 1 95.75 133 GLY A C 1
ATOM 1099 O O . GLY A 1 133 ? 39.969 24.031 -19.594 1 95.75 133 GLY A O 1
ATOM 1100 N N . ASP A 1 134 ? 38.188 25.406 -19.516 1 94.38 134 ASP A N 1
ATOM 1101 C CA . ASP A 1 134 ? 38.75 26.453 -20.359 1 94.38 134 ASP A CA 1
ATOM 1102 C C . ASP A 1 134 ? 39.781 27.266 -19.594 1 94.38 134 ASP A C 1
ATOM 1104 O O . ASP A 1 134 ? 40.75 27.781 -20.172 1 94.38 134 ASP A O 1
ATOM 1108 N N . ASN A 1 135 ? 39.531 27.344 -18.344 1 94.12 135 ASN A N 1
ATOM 1109 C CA . ASN A 1 135 ? 40.406 28.156 -17.5 1 94.12 135 ASN A CA 1
ATOM 1110 C C . ASN A 1 135 ? 41.281 27.281 -16.594 1 94.12 135 ASN A C 1
ATOM 1112 O O . ASN A 1 135 ? 40.812 26.844 -15.539 1 94.12 135 ASN A O 1
ATOM 1116 N N . GLU A 1 136 ? 42.469 27.203 -16.844 1 88.38 136 GLU A N 1
ATOM 1117 C CA . GLU A 1 136 ? 43.406 26.328 -16.125 1 88.38 136 GLU A CA 1
ATOM 1118 C C . GLU A 1 136 ? 43.812 26.922 -14.773 1 88.38 136 GLU A C 1
ATOM 1120 O O . GLU A 1 136 ? 44.312 26.219 -13.906 1 88.38 136 GLU A O 1
ATOM 1125 N N . ARG A 1 137 ? 43.5 28.156 -14.586 1 90.44 137 ARG A N 1
ATOM 1126 C CA . ARG A 1 137 ? 43.844 28.812 -13.328 1 90.44 137 ARG A CA 1
ATOM 1127 C C . ARG A 1 137 ? 42.875 28.469 -12.227 1 90.44 137 ARG A C 1
ATOM 1129 O O . ARG A 1 137 ? 43.156 28.609 -11.039 1 90.44 137 ARG A O 1
ATOM 1136 N N . LEU A 1 138 ? 41.719 28.047 -12.672 1 93 138 LEU A N 1
ATOM 1137 C CA . LEU A 1 138 ? 40.688 27.703 -11.703 1 93 138 LEU A CA 1
ATOM 1138 C C . LEU A 1 138 ? 40.812 26.234 -11.289 1 93 138 LEU A C 1
ATOM 1140 O O . LEU A 1 138 ? 41.094 25.375 -12.133 1 93 138 LEU A O 1
ATOM 1144 N N . ARG A 1 139 ? 40.656 25.953 -10.055 1 94.62 139 ARG A N 1
ATOM 1145 C CA . ARG A 1 139 ? 40.812 24.609 -9.508 1 94.62 139 ARG A CA 1
ATOM 1146 C C . ARG A 1 139 ? 39.562 23.781 -9.766 1 94.62 139 ARG A C 1
ATOM 1148 O O . ARG A 1 139 ? 38.469 24.328 -9.93 1 94.62 139 ARG A O 1
ATOM 1155 N N . PRO A 1 140 ? 39.656 22.484 -9.719 1 96.44 140 PRO A N 1
ATOM 1156 C CA . PRO A 1 140 ? 38.594 21.594 -10.148 1 96.44 140 PRO A CA 1
ATOM 1157 C C . PRO A 1 140 ? 37.438 21.516 -9.133 1 96.44 140 PRO A C 1
ATOM 1159 O O . PRO A 1 140 ? 37.656 21.797 -7.949 1 96.44 140 PRO A O 1
ATOM 1162 N N . ILE A 1 141 ? 36.25 21.156 -9.648 1 97.94 141 ILE A N 1
ATOM 1163 C CA . ILE A 1 141 ? 35.094 20.812 -8.867 1 97.94 141 ILE A CA 1
ATOM 1164 C C . ILE A 1 141 ? 34.875 19.297 -8.906 1 97.94 141 ILE A C 1
ATOM 1166 O O . ILE A 1 141 ? 35.094 18.656 -9.93 1 97.94 141 ILE A O 1
ATOM 1170 N N . LEU A 1 142 ? 34.375 18.75 -7.738 1 98.69 142 LEU A N 1
ATOM 1171 C CA . LEU A 1 142 ? 34.188 17.312 -7.629 1 98.69 142 LEU A CA 1
ATOM 1172 C C . LEU A 1 142 ? 32.688 16.984 -7.605 1 98.69 142 LEU A C 1
ATOM 1174 O O . LEU A 1 142 ? 31.922 17.594 -6.852 1 98.69 142 LEU A O 1
ATOM 1178 N N . LEU A 1 143 ? 32.25 16.141 -8.492 1 98.88 143 LEU A N 1
ATOM 1179 C CA . LEU A 1 143 ? 30.984 15.438 -8.406 1 98.88 143 LEU A CA 1
ATOM 1180 C C . LEU A 1 143 ? 31.188 13.977 -8.016 1 98.88 143 LEU A C 1
ATOM 1182 O O . LEU A 1 143 ? 32.031 13.281 -8.602 1 98.88 143 LEU A O 1
ATOM 1186 N N . SER A 1 144 ? 30.453 13.516 -6.961 1 98.81 144 SER A N 1
ATOM 1187 C CA . SER A 1 144 ? 30.703 12.156 -6.504 1 98.81 144 SER A CA 1
ATOM 1188 C C . SER A 1 144 ? 29.406 11.398 -6.254 1 98.81 144 SER A C 1
ATOM 1190 O O . SER A 1 144 ? 28.406 11.984 -5.836 1 98.81 144 SER A O 1
ATOM 1192 N N . SER A 1 145 ? 29.391 10.172 -6.539 1 98.56 145 SER A N 1
ATOM 1193 C CA . SER A 1 145 ? 28.344 9.203 -6.234 1 98.56 145 SER A CA 1
ATOM 1194 C C . SER A 1 145 ? 28.922 7.793 -6.109 1 98.56 145 SER A C 1
ATOM 1196 O O . SER A 1 145 ? 29.906 7.457 -6.766 1 98.56 145 SER A O 1
ATOM 1198 N N . HIS A 1 146 ? 28.359 7 -5.277 1 98.69 146 HIS A N 1
ATOM 1199 C CA . HIS A 1 146 ? 28.859 5.641 -5.145 1 98.69 146 HIS A CA 1
ATOM 1200 C C . HIS A 1 146 ? 28 4.652 -5.918 1 98.69 146 HIS A C 1
ATOM 1202 O O . HIS A 1 146 ? 26.781 4.801 -5.977 1 98.69 146 HIS A O 1
ATOM 1208 N N . PHE A 1 147 ? 28.609 3.594 -6.469 1 98.5 147 PHE A N 1
ATOM 1209 C CA . PHE A 1 147 ? 27.812 2.723 -7.328 1 98.5 147 PHE A CA 1
ATOM 1210 C C . PHE A 1 147 ? 27.516 1.399 -6.633 1 98.5 147 PHE A C 1
ATOM 1212 O O . PHE A 1 147 ? 26.688 0.619 -7.102 1 98.5 147 PHE A O 1
ATOM 1219 N N . ASP A 1 148 ? 28.156 1.126 -5.465 1 98.12 148 ASP A N 1
ATOM 1220 C CA . ASP A 1 148 ? 27.812 -0.101 -4.75 1 98.12 148 ASP A CA 1
ATOM 1221 C C . ASP A 1 148 ? 26.438 0.007 -4.098 1 98.12 148 ASP A C 1
ATOM 1223 O O . ASP A 1 148 ? 26.047 1.082 -3.643 1 98.12 148 ASP A O 1
ATOM 1227 N N . SER A 1 149 ? 25.703 -1.076 -4.086 1 97.38 149 SER A N 1
ATOM 1228 C CA . SER A 1 149 ? 24.484 -1.212 -3.309 1 97.38 149 SER A CA 1
ATOM 1229 C C . SER A 1 149 ? 24.703 -2.041 -2.051 1 97.38 149 SER A C 1
ATOM 1231 O O . SER A 1 149 ? 25.812 -2.533 -1.819 1 97.38 149 SER A O 1
ATOM 1233 N N . VAL A 1 150 ? 23.688 -2.135 -1.249 1 96.75 150 VAL A N 1
ATOM 1234 C CA . VAL A 1 150 ? 23.734 -3.115 -0.17 1 96.75 150 VAL A CA 1
ATOM 1235 C C . VAL A 1 150 ? 23.453 -4.508 -0.724 1 96.75 150 VAL A C 1
ATOM 1237 O O . VAL A 1 150 ? 23 -4.648 -1.864 1 96.75 150 VAL A O 1
ATOM 1240 N N . SER A 1 151 ? 23.688 -5.512 0.073 1 96.31 151 SER A N 1
ATOM 1241 C CA . SER A 1 151 ? 23.562 -6.895 -0.373 1 96.31 151 SER A CA 1
ATOM 1242 C C . SER A 1 151 ? 22.094 -7.285 -0.52 1 96.31 151 SER A C 1
ATOM 1244 O O . SER A 1 151 ? 21.766 -8.266 -1.195 1 96.31 151 SER A O 1
ATOM 1246 N N . THR A 1 152 ? 21.203 -6.512 0.047 1 95.81 152 THR A N 1
ATOM 1247 C CA . THR A 1 152 ? 19.797 -6.895 0.076 1 95.81 152 THR A CA 1
ATOM 1248 C C . THR A 1 152 ? 18.969 -5.953 -0.785 1 95.81 152 THR A C 1
ATOM 1250 O O . THR A 1 152 ? 17.734 -6.043 -0.8 1 95.81 152 THR A O 1
ATOM 1253 N N . GLY A 1 153 ? 19.625 -4.98 -1.441 1 95.69 153 GLY A N 1
ATOM 1254 C CA . GLY A 1 153 ? 18.875 -4.02 -2.234 1 95.69 153 GLY A CA 1
ATOM 1255 C C . GLY A 1 153 ? 19.453 -3.797 -3.615 1 95.69 153 GLY A C 1
ATOM 1256 O O . GLY A 1 153 ? 20.672 -3.805 -3.783 1 95.69 153 GLY A O 1
ATOM 1257 N N . PHE A 1 154 ? 18.578 -3.477 -4.598 1 95.62 154 PHE A N 1
ATOM 1258 C CA . PHE A 1 154 ? 19.016 -3.275 -5.973 1 95.62 154 PHE A CA 1
ATOM 1259 C C . PHE A 1 154 ? 19.703 -1.921 -6.129 1 95.62 154 PHE A C 1
ATOM 1261 O O . PHE A 1 154 ? 20.391 -1.678 -7.125 1 95.62 154 PHE A O 1
ATOM 1268 N N . GLY A 1 155 ? 19.453 -1.01 -5.133 1 97.19 155 GLY A N 1
ATOM 1269 C CA . GLY A 1 155 ? 20.172 0.252 -5.062 1 97.19 155 GLY A CA 1
ATOM 1270 C C . GLY A 1 155 ? 19.719 1.253 -6.113 1 97.19 155 GLY A C 1
ATOM 1271 O O . GLY A 1 155 ? 20.531 2.021 -6.629 1 97.19 155 GLY A O 1
ATOM 1272 N N . ALA A 1 156 ? 18.406 1.209 -6.441 1 96.5 156 ALA A N 1
ATOM 1273 C CA . ALA A 1 156 ? 17.891 2.162 -7.43 1 96.5 156 ALA A CA 1
ATOM 1274 C C . ALA A 1 156 ? 18.047 3.596 -6.93 1 96.5 156 ALA A C 1
ATOM 1276 O O . ALA A 1 156 ? 18.5 4.473 -7.672 1 96.5 156 ALA A O 1
ATOM 1277 N N . THR A 1 157 ? 17.656 3.764 -5.719 1 97.25 157 THR A N 1
ATOM 1278 C CA . THR A 1 157 ? 17.75 5.102 -5.141 1 97.25 157 THR A CA 1
ATOM 1279 C C . THR A 1 157 ? 19.078 5.297 -4.426 1 97.25 157 THR A C 1
ATOM 1281 O O . THR A 1 157 ? 19.656 6.383 -4.473 1 97.25 157 THR A O 1
ATOM 1284 N N . ASP A 1 158 ? 19.594 4.297 -3.832 1 96.38 158 ASP A N 1
ATOM 1285 C CA . ASP A 1 158 ? 20.859 4.344 -3.107 1 96.38 158 ASP A CA 1
ATOM 1286 C C . ASP A 1 158 ? 21.875 3.385 -3.717 1 96.38 158 ASP A C 1
ATOM 1288 O O . ASP A 1 158 ? 21.984 2.23 -3.297 1 96.38 158 ASP A O 1
ATOM 1292 N N . ASN A 1 159 ? 22.672 3.783 -4.598 1 97.38 159 ASN A N 1
ATOM 1293 C CA . ASN A 1 159 ? 22.75 5.148 -5.105 1 97.38 159 ASN A CA 1
ATOM 1294 C C . ASN A 1 159 ? 22.688 5.184 -6.629 1 97.38 159 ASN A C 1
ATOM 1296 O O . ASN A 1 159 ? 23.406 5.961 -7.266 1 97.38 159 ASN A O 1
ATOM 1300 N N . GLY A 1 160 ? 21.922 4.219 -7.18 1 98.12 160 GLY A N 1
ATOM 1301 C CA . GLY A 1 160 ? 21.828 4.105 -8.625 1 98.12 160 GLY A CA 1
ATOM 1302 C C . GLY A 1 160 ? 21.406 5.398 -9.297 1 98.12 160 GLY A C 1
ATOM 1303 O O . GLY A 1 160 ? 21.891 5.734 -10.375 1 98.12 160 GLY A O 1
ATOM 1304 N N . MET A 1 161 ? 20.578 6.125 -8.727 1 98.19 161 MET A N 1
ATOM 1305 C CA . MET A 1 161 ? 20.109 7.379 -9.305 1 98.19 161 MET A CA 1
ATOM 1306 C C . MET A 1 161 ? 21.219 8.414 -9.344 1 98.19 161 MET A C 1
ATOM 1308 O O . MET A 1 161 ? 21.297 9.227 -10.266 1 98.19 161 MET A O 1
ATOM 1312 N N . GLY A 1 162 ? 21.984 8.406 -8.266 1 98.62 162 GLY A N 1
ATOM 1313 C CA . GLY A 1 162 ? 23.156 9.281 -8.289 1 98.62 162 GLY A CA 1
ATOM 1314 C C . GLY A 1 162 ? 24.125 8.945 -9.414 1 98.62 162 GLY A C 1
ATOM 1315 O O . GLY A 1 162 ? 24.609 9.836 -10.102 1 98.62 162 GLY A O 1
ATOM 1316 N N . VAL A 1 163 ? 24.344 7.664 -9.609 1 98.81 163 VAL A N 1
ATOM 1317 C CA . VAL A 1 163 ? 25.266 7.191 -10.633 1 98.81 163 VAL A CA 1
ATOM 1318 C C . VAL A 1 163 ? 24.703 7.504 -12.016 1 98.81 163 VAL A C 1
ATOM 1320 O O . VAL A 1 163 ? 25.422 7.996 -12.891 1 98.81 163 VAL A O 1
ATOM 1323 N N . ALA A 1 164 ? 23.422 7.227 -12.172 1 98.31 164 ALA A N 1
ATOM 1324 C CA . ALA A 1 164 ? 22.781 7.52 -13.445 1 98.31 164 ALA A CA 1
ATOM 1325 C C . ALA A 1 164 ? 22.828 9.016 -13.758 1 98.31 164 ALA A C 1
ATOM 1327 O O . ALA A 1 164 ? 23.047 9.414 -14.898 1 98.31 164 ALA A O 1
ATOM 1328 N N . SER A 1 165 ? 22.594 9.844 -12.781 1 98.75 165 SER A N 1
ATOM 1329 C CA . SER A 1 165 ? 22.688 11.289 -12.945 1 98.75 165 SER A CA 1
ATOM 1330 C C . SER A 1 165 ? 24.094 11.719 -13.32 1 98.75 165 SER A C 1
ATOM 1332 O O . SER A 1 165 ? 24.281 12.531 -14.219 1 98.75 165 SER A O 1
ATOM 1334 N N . ALA A 1 166 ? 25.062 11.172 -12.656 1 98.88 166 ALA A N 1
ATOM 1335 C CA . ALA A 1 166 ? 26.469 11.508 -12.914 1 98.88 166 ALA A CA 1
ATOM 1336 C C . ALA A 1 166 ? 26.875 11.109 -14.328 1 98.88 166 ALA A C 1
ATOM 1338 O O . ALA A 1 166 ? 27.625 11.828 -15 1 98.88 166 ALA A O 1
ATOM 1339 N N . LEU A 1 167 ? 26.406 9.938 -14.75 1 98.75 167 LEU A N 1
ATOM 1340 C CA . LEU A 1 167 ? 26.719 9.477 -16.094 1 98.75 167 LEU A CA 1
ATOM 1341 C C . LEU A 1 167 ? 26.141 10.43 -17.141 1 98.75 167 LEU A C 1
ATOM 1343 O O . LEU A 1 167 ? 26.797 10.75 -18.125 1 98.75 167 LEU A O 1
ATOM 1347 N N . GLU A 1 168 ? 24.891 10.844 -16.891 1 98.19 168 GLU A N 1
ATOM 1348 C CA . GLU A 1 168 ? 24.266 11.758 -17.828 1 98.19 168 GLU A CA 1
ATOM 1349 C C . GLU A 1 168 ? 24.969 13.109 -17.844 1 98.19 168 GLU A C 1
ATOM 1351 O O . GLU A 1 168 ? 25.109 13.734 -18.906 1 98.19 168 GLU A O 1
ATOM 1356 N N . LEU A 1 169 ? 25.438 13.555 -16.734 1 98.69 169 LEU A N 1
ATOM 1357 C CA . LEU A 1 169 ? 26.188 14.805 -16.656 1 98.69 169 LEU A CA 1
ATOM 1358 C C . LEU A 1 169 ? 27.547 14.672 -17.328 1 98.69 169 LEU A C 1
ATOM 1360 O O . LEU A 1 169 ? 28.047 15.625 -17.922 1 98.69 169 LEU A O 1
ATOM 1364 N N . ALA A 1 170 ? 28.156 13.516 -17.188 1 98.62 170 ALA A N 1
ATOM 1365 C CA . ALA A 1 170 ? 29.391 13.25 -17.906 1 98.62 170 ALA A CA 1
ATOM 1366 C C . ALA A 1 170 ? 29.188 13.398 -19.406 1 98.62 170 ALA A C 1
ATOM 1368 O O . ALA A 1 170 ? 30.016 14.008 -20.094 1 98.62 170 ALA A O 1
ATOM 1369 N N . ARG A 1 171 ? 28.125 12.867 -19.906 1 97.44 171 ARG A N 1
ATOM 1370 C CA . ARG A 1 171 ? 27.828 12.977 -21.328 1 97.44 171 ARG A CA 1
ATOM 1371 C C . ARG A 1 171 ? 27.594 14.43 -21.734 1 97.44 171 ARG A C 1
ATOM 1373 O O . ARG A 1 171 ? 28.031 14.852 -22.812 1 97.44 171 ARG A O 1
ATOM 1380 N N . TYR A 1 172 ? 26.906 15.133 -20.906 1 97.38 172 TYR A N 1
ATOM 1381 C CA . TYR A 1 172 ? 26.656 16.547 -21.188 1 97.38 172 TYR A CA 1
ATOM 1382 C C . TYR A 1 172 ? 27.953 17.328 -21.312 1 97.38 172 TYR A C 1
ATOM 1384 O O . TYR A 1 172 ? 28.125 18.094 -22.25 1 97.38 172 TYR A O 1
ATOM 1392 N N . TYR A 1 173 ? 28.906 17.156 -20.422 1 97.12 173 TYR A N 1
ATOM 1393 C CA . TYR A 1 173 ? 30.109 17.984 -20.375 1 97.12 173 TYR A CA 1
ATOM 1394 C C . TYR A 1 173 ? 31.172 17.469 -21.344 1 97.12 173 TYR A C 1
ATOM 1396 O O . TYR A 1 173 ? 32.156 18.172 -21.625 1 97.12 173 TYR A O 1
ATOM 1404 N N . ALA A 1 174 ? 30.938 16.234 -21.75 1 96.06 174 ALA A N 1
ATOM 1405 C CA . ALA A 1 174 ? 31.766 15.789 -22.875 1 96.06 174 ALA A CA 1
ATOM 1406 C C . ALA A 1 174 ? 31.469 16.609 -24.125 1 96.06 174 ALA A C 1
ATOM 1408 O O . ALA A 1 174 ? 32.344 16.797 -24.969 1 96.06 174 ALA A O 1
ATOM 1409 N N . GLU A 1 175 ? 30.266 17.125 -24.219 1 94.38 175 GLU A N 1
ATOM 1410 C CA . GLU A 1 175 ? 29.844 17.906 -25.359 1 94.38 175 GLU A CA 1
ATOM 1411 C C . GLU A 1 175 ? 29.906 19.406 -25.078 1 94.38 175 GLU A C 1
ATOM 1413 O O . GLU A 1 175 ? 29.938 20.234 -25.984 1 94.38 175 GLU A O 1
ATOM 1418 N N . HIS A 1 176 ? 29.906 19.766 -23.828 1 94.94 176 HIS A N 1
ATOM 1419 C CA . HIS A 1 176 ? 29.922 21.156 -23.406 1 94.94 176 HIS A CA 1
ATOM 1420 C C . HIS A 1 176 ? 31.094 21.422 -22.469 1 94.94 176 HIS A C 1
ATOM 1422 O O . HIS A 1 176 ? 31 21.188 -21.266 1 94.94 176 HIS A O 1
ATOM 1428 N N . LYS A 1 177 ? 32.156 22.047 -22.953 1 95.44 177 LYS A N 1
ATOM 1429 C CA . LYS A 1 177 ? 33.375 22.281 -22.172 1 95.44 177 LYS A CA 1
ATOM 1430 C C . LYS A 1 177 ? 33.094 23.219 -21 1 95.44 177 LYS A C 1
ATOM 1432 O O . LYS A 1 177 ? 32.594 24.328 -21.203 1 95.44 177 LYS A O 1
ATOM 1437 N N . PRO A 1 178 ? 33.406 22.75 -19.75 1 96.69 178 PRO A N 1
ATOM 1438 C CA . PRO A 1 178 ? 33.156 23.625 -18.594 1 96.69 178 PRO A CA 1
ATOM 1439 C C . PRO A 1 178 ? 34.219 24.719 -18.453 1 96.69 178 PRO A C 1
ATOM 1441 O O . PRO A 1 178 ? 35.25 24.688 -19.156 1 96.69 178 PRO A O 1
ATOM 1444 N N . GLU A 1 179 ? 33.938 25.688 -17.547 1 95.5 179 GLU A N 1
ATOM 1445 C CA . GLU A 1 179 ? 34.844 26.797 -17.328 1 95.5 179 GLU A CA 1
ATOM 1446 C C . GLU A 1 179 ? 36.094 26.312 -16.578 1 95.5 179 GLU A C 1
ATOM 1448 O O . GLU A 1 179 ? 37.188 26.828 -16.812 1 95.5 179 GLU A O 1
ATOM 1453 N N . ARG A 1 180 ? 35.969 25.453 -15.664 1 95.38 180 ARG A N 1
ATOM 1454 C CA . ARG A 1 180 ? 37.062 24.828 -14.914 1 95.38 180 ARG A CA 1
ATOM 1455 C C . ARG A 1 180 ? 36.938 23.312 -14.945 1 95.38 180 ARG A C 1
ATOM 1457 O O . ARG A 1 180 ? 35.938 22.766 -15.43 1 95.38 180 ARG A O 1
ATOM 1464 N N . ASP A 1 181 ? 37.969 22.625 -14.445 1 96.88 181 ASP A N 1
ATOM 1465 C CA . ASP A 1 181 ? 38 21.172 -14.5 1 96.88 181 ASP A CA 1
ATOM 1466 C C . ASP A 1 181 ? 36.844 20.578 -13.664 1 96.88 181 ASP A C 1
ATOM 1468 O O . ASP A 1 181 ? 36.562 21.062 -12.578 1 96.88 181 ASP A O 1
ATOM 1472 N N . LEU A 1 182 ? 36.219 19.625 -14.258 1 98.44 182 LEU A N 1
ATOM 1473 C CA . LEU A 1 182 ? 35.25 18.797 -13.555 1 98.44 182 LEU A CA 1
ATOM 1474 C C . LEU A 1 182 ? 35.781 17.391 -13.336 1 98.44 182 LEU A C 1
ATOM 1476 O O . LEU A 1 182 ? 36.219 16.719 -14.289 1 98.44 182 LEU A O 1
ATOM 1480 N N . ILE A 1 183 ? 35.844 16.984 -12.117 1 98.69 183 ILE A N 1
ATOM 1481 C CA . ILE A 1 183 ? 36.188 15.602 -11.773 1 98.69 183 ILE A CA 1
ATOM 1482 C C . ILE A 1 183 ? 34.938 14.875 -11.273 1 98.69 183 ILE A C 1
ATOM 1484 O O . ILE A 1 183 ? 34.25 15.375 -10.398 1 98.69 183 ILE A O 1
ATOM 1488 N N . ILE A 1 184 ? 34.625 13.766 -11.883 1 98.88 184 ILE A N 1
ATOM 1489 C CA . ILE A 1 184 ? 33.562 12.914 -11.391 1 98.88 184 ILE A CA 1
ATOM 1490 C C . ILE A 1 184 ? 34.156 11.633 -10.789 1 98.88 184 ILE A C 1
ATOM 1492 O O . ILE A 1 184 ? 34.938 10.938 -11.438 1 98.88 184 ILE A O 1
ATOM 1496 N N . ASN A 1 185 ? 33.812 11.367 -9.547 1 98.81 185 ASN A N 1
ATOM 1497 C CA . ASN A 1 185 ? 34.25 10.18 -8.82 1 98.81 185 ASN A CA 1
ATOM 1498 C C . ASN A 1 185 ? 33.125 9.188 -8.625 1 98.81 185 ASN A C 1
ATOM 1500 O O . ASN A 1 185 ? 32.188 9.445 -7.852 1 98.81 185 ASN A O 1
ATOM 1504 N N . PHE A 1 186 ? 33.125 8.094 -9.375 1 98.88 186 PHE A N 1
ATOM 1505 C CA . PHE A 1 186 ? 32.25 6.953 -9.078 1 98.88 186 PHE A CA 1
ATOM 1506 C C . PHE A 1 186 ? 32.938 6.023 -8.062 1 98.88 186 PHE A C 1
ATOM 1508 O O . PHE A 1 186 ? 33.75 5.191 -8.43 1 98.88 186 PHE A O 1
ATOM 1515 N N . ASN A 1 187 ? 32.5 6.211 -6.816 1 97.69 187 ASN A N 1
ATOM 1516 C CA . ASN A 1 187 ? 33.25 5.473 -5.801 1 97.69 187 ASN A CA 1
ATOM 1517 C C . ASN A 1 187 ? 32.531 4.188 -5.406 1 97.69 187 ASN A C 1
ATOM 1519 O O . ASN A 1 187 ? 31.375 3.971 -5.793 1 97.69 187 ASN A O 1
ATOM 1523 N N . ASN A 1 188 ? 33.25 3.262 -4.762 1 97.62 188 ASN A N 1
ATOM 1524 C CA . ASN A 1 188 ? 32.781 1.936 -4.375 1 97.62 188 ASN A CA 1
ATOM 1525 C C . ASN A 1 188 ? 32.906 1.717 -2.871 1 97.62 188 ASN A C 1
ATOM 1527 O O . ASN A 1 188 ? 33.625 2.445 -2.188 1 97.62 188 ASN A O 1
ATOM 1531 N N . ALA A 1 189 ? 32.031 0.846 -2.295 1 97.62 189 ALA A N 1
ATOM 1532 C CA . ALA A 1 189 ? 32.094 0.403 -0.904 1 97.62 189 ALA A CA 1
ATOM 1533 C C . ALA A 1 189 ? 31.672 1.53 0.043 1 97.62 189 ALA A C 1
ATOM 1535 O O . ALA A 1 189 ? 32.25 1.676 1.123 1 97.62 189 ALA A O 1
ATOM 1536 N N . GLU A 1 190 ? 30.812 2.387 -0.387 1 96.94 190 GLU A N 1
ATOM 1537 C CA . GLU A 1 190 ? 30.266 3.404 0.502 1 96.94 190 GLU A CA 1
ATOM 1538 C C . GLU A 1 190 ? 29.438 2.775 1.614 1 96.94 190 GLU A C 1
ATOM 1540 O O . GLU A 1 190 ? 29.5 3.205 2.768 1 96.94 190 GLU A O 1
ATOM 1545 N N . GLU A 1 191 ? 28.672 1.725 1.291 1 94.81 191 GLU A N 1
ATOM 1546 C CA . GLU A 1 191 ? 27.672 1.11 2.162 1 94.81 191 GLU A CA 1
ATOM 1547 C C . GLU A 1 191 ? 28.328 0.396 3.34 1 94.81 191 GLU A C 1
ATOM 1549 O O . GLU A 1 191 ? 27.672 0.078 4.328 1 94.81 191 GLU A O 1
ATOM 1554 N N . ASP A 1 192 ? 29.625 0.096 3.209 1 90.69 192 ASP A N 1
ATOM 1555 C CA . ASP A 1 192 ? 30.328 -0.598 4.277 1 90.69 192 ASP A CA 1
ATOM 1556 C C . ASP A 1 192 ? 31.141 0.382 5.125 1 90.69 192 ASP A C 1
ATOM 1558 O O . ASP A 1 192 ? 32.031 -0.024 5.863 1 90.69 192 ASP A O 1
ATOM 1562 N N . TYR A 1 193 ? 30.953 1.684 5.023 1 90.12 193 TYR A N 1
ATOM 1563 C CA . TYR A 1 193 ? 31.547 2.691 5.902 1 90.12 193 TYR A CA 1
ATOM 1564 C C . TYR A 1 193 ? 32.281 3.75 5.102 1 90.12 193 TYR A C 1
ATOM 1566 O O . TYR A 1 193 ? 33.406 4.148 5.465 1 90.12 193 TYR A O 1
ATOM 1574 N N . LEU A 1 194 ? 31.891 4.086 3.949 1 95.75 194 LEU A N 1
ATOM 1575 C CA . LEU A 1 194 ? 32.344 5.223 3.154 1 95.75 194 LEU A CA 1
ATOM 1576 C C . LEU A 1 194 ? 33.75 4.996 2.629 1 95.75 194 LEU A C 1
ATOM 1578 O O . LEU A 1 194 ? 34.562 5.93 2.557 1 95.75 194 LEU A O 1
ATOM 1582 N N . TYR A 1 195 ? 34.188 3.82 2.316 1 96.94 195 TYR A N 1
ATOM 1583 C CA . TYR A 1 195 ? 35.531 3.453 1.957 1 96.94 195 TYR A CA 1
ATOM 1584 C C . TYR A 1 195 ? 35.938 4.086 0.63 1 96.94 195 TYR A C 1
ATOM 1586 O O . TYR A 1 195 ? 37.094 4.512 0.461 1 96.94 195 TYR A O 1
ATOM 1594 N N . GLY A 1 196 ? 35.031 4.168 -0.278 1 97.88 196 GLY A N 1
ATOM 1595 C CA . GLY A 1 196 ? 35.344 4.703 -1.594 1 97.88 196 GLY A CA 1
ATOM 1596 C C . GLY A 1 196 ? 35.75 6.164 -1.562 1 97.88 196 GLY A C 1
ATOM 1597 O O . GLY A 1 196 ? 36.688 6.566 -2.248 1 97.88 196 GLY A O 1
ATOM 1598 N N . ALA A 1 197 ? 35.031 6.949 -0.813 1 98.19 197 ALA A N 1
ATOM 1599 C CA . ALA A 1 197 ? 35.375 8.359 -0.668 1 98.19 197 ALA A CA 1
ATOM 1600 C C . ALA A 1 197 ? 36.75 8.523 -0.022 1 98.19 197 ALA A C 1
ATOM 1602 O O . ALA A 1 197 ? 37.531 9.391 -0.421 1 98.19 197 ALA A O 1
ATOM 1603 N N . ARG A 1 198 ? 37.031 7.711 0.942 1 97.12 198 ARG A N 1
ATOM 1604 C CA . ARG A 1 198 ? 38.344 7.766 1.621 1 97.12 198 ARG A CA 1
ATOM 1605 C C . ARG A 1 198 ? 39.469 7.371 0.678 1 97.12 198 ARG A C 1
ATOM 1607 O O . ARG A 1 198 ? 40.562 7.965 0.712 1 97.12 198 ARG A O 1
ATOM 1614 N N . ALA A 1 199 ? 39.219 6.355 -0.105 1 97.81 199 ALA A N 1
ATOM 1615 C CA . ALA A 1 199 ? 40.188 5.965 -1.1 1 97.81 199 ALA A CA 1
ATOM 1616 C C . ALA A 1 199 ? 40.469 7.105 -2.074 1 97.81 199 ALA A C 1
ATOM 1618 O O . ALA A 1 199 ? 41.625 7.324 -2.473 1 97.81 199 ALA A O 1
ATOM 1619 N N . PHE A 1 200 ? 39.531 7.844 -2.504 1 98.19 200 PHE A N 1
ATOM 1620 C CA . PHE A 1 200 ? 39.688 8.969 -3.422 1 98.19 200 PHE A CA 1
ATOM 1621 C C . PHE A 1 200 ? 40.625 10.023 -2.82 1 98.19 200 PHE A C 1
ATOM 1623 O O . PHE A 1 200 ? 41.406 10.648 -3.533 1 98.19 200 PHE A O 1
ATOM 1630 N N . THR A 1 201 ? 40.469 10.273 -1.509 1 97.38 201 THR A N 1
ATOM 1631 C CA . THR A 1 201 ? 41.25 11.312 -0.867 1 97.38 201 THR A CA 1
ATOM 1632 C C . THR A 1 201 ? 42.75 11.008 -0.994 1 97.38 201 THR A C 1
ATOM 1634 O O . THR A 1 201 ? 43.594 11.898 -0.85 1 97.38 201 THR A O 1
ATOM 1637 N N . GLU A 1 202 ? 43.062 9.758 -1.305 1 96 202 GLU A N 1
ATOM 1638 C CA . GLU A 1 202 ? 44.469 9.352 -1.466 1 96 202 GLU A CA 1
ATOM 1639 C C . GLU A 1 202 ? 44.938 9.539 -2.906 1 96 202 GLU A C 1
ATOM 1641 O O . GLU A 1 202 ? 46.125 9.516 -3.184 1 96 202 GLU A O 1
ATOM 1646 N N . HIS A 1 203 ? 44.062 9.758 -3.783 1 97.44 203 HIS A N 1
ATOM 1647 C CA . HIS A 1 203 ? 44.406 9.922 -5.195 1 97.44 203 HIS A CA 1
ATOM 1648 C C . HIS A 1 203 ? 44.906 11.328 -5.488 1 97.44 203 HIS A C 1
ATOM 1650 O O . HIS A 1 203 ? 44.438 12.297 -4.871 1 97.44 203 HIS A O 1
ATOM 1656 N N . GLU A 1 204 ? 45.719 11.523 -6.461 1 96.69 204 GLU A N 1
ATOM 1657 C CA . GLU A 1 204 ? 46.312 12.797 -6.816 1 96.69 204 GLU A CA 1
ATOM 1658 C C . GLU A 1 204 ? 45.281 13.82 -7.246 1 96.69 204 GLU A C 1
ATOM 1660 O O . GLU A 1 204 ? 45.438 15.016 -7.004 1 96.69 204 GLU A O 1
ATOM 1665 N N . TRP A 1 205 ? 44.188 13.398 -7.848 1 97.31 205 TRP A N 1
ATOM 1666 C CA . TRP A 1 205 ? 43.156 14.297 -8.367 1 97.31 205 TRP A CA 1
ATOM 1667 C C . TRP A 1 205 ? 42.375 14.945 -7.234 1 97.31 205 TRP A C 1
ATOM 1669 O O . TRP A 1 205 ? 41.688 15.938 -7.445 1 97.31 205 TRP A O 1
ATOM 1679 N N . SER A 1 206 ? 42.469 14.367 -6.047 1 97.62 206 SER A N 1
ATOM 1680 C CA . SER A 1 206 ? 41.75 14.914 -4.918 1 97.62 206 SER A CA 1
ATOM 1681 C C . SER A 1 206 ? 42.406 16.172 -4.383 1 97.62 206 SER A C 1
ATOM 1683 O O . SER A 1 206 ? 41.75 17 -3.736 1 97.62 206 SER A O 1
ATOM 1685 N N . LYS A 1 207 ? 43.625 16.438 -4.578 1 94.38 207 LYS A N 1
ATOM 1686 C CA . LYS A 1 207 ? 44.469 17.438 -3.891 1 94.38 207 LYS A CA 1
ATOM 1687 C C . LYS A 1 207 ? 44.094 18.844 -4.305 1 94.38 207 LYS A C 1
ATOM 1689 O O . LYS A 1 207 ? 44.219 19.797 -3.523 1 94.38 207 LYS A O 1
ATOM 1694 N N . ASN A 1 208 ? 43.531 19.062 -5.414 1 90.38 208 ASN A N 1
ATOM 1695 C CA . ASN A 1 208 ? 43.25 20.422 -5.844 1 90.38 208 ASN A CA 1
ATOM 1696 C C . ASN A 1 208 ? 41.75 20.688 -5.945 1 90.38 208 ASN A C 1
ATOM 1698 O O . ASN A 1 208 ? 41.344 21.734 -6.465 1 90.38 208 ASN A O 1
ATOM 1702 N N . VAL A 1 209 ? 40.969 19.844 -5.434 1 96.12 209 VAL A N 1
ATOM 1703 C CA . VAL A 1 209 ? 39.531 20.047 -5.48 1 96.12 209 VAL A CA 1
ATOM 1704 C C . VAL A 1 209 ? 39.125 21.203 -4.574 1 96.12 209 VAL A C 1
ATOM 1706 O O . VAL A 1 209 ? 39.594 21.297 -3.436 1 96.12 209 VAL A O 1
ATOM 1709 N N . THR A 1 210 ? 38.312 22.125 -4.98 1 93.94 210 THR A N 1
ATOM 1710 C CA . THR A 1 210 ? 38 23.344 -4.219 1 93.94 210 THR A CA 1
ATOM 1711 C C . THR A 1 210 ? 36.562 23.266 -3.674 1 93.94 210 THR A C 1
ATOM 1713 O O . THR A 1 210 ? 36.25 23.922 -2.682 1 93.94 210 THR A O 1
ATOM 1716 N N . ALA A 1 211 ? 35.625 22.578 -4.367 1 97.12 211 ALA A N 1
ATOM 1717 C CA . ALA A 1 211 ? 34.25 22.359 -3.926 1 97.12 211 ALA A CA 1
ATOM 1718 C C . ALA A 1 211 ? 33.719 21.031 -4.465 1 97.12 211 ALA A C 1
ATOM 1720 O O . ALA A 1 211 ? 34.312 20.438 -5.367 1 97.12 211 ALA A O 1
ATOM 1721 N N . PHE A 1 212 ? 32.625 20.578 -3.812 1 98.19 212 PHE A N 1
ATOM 1722 C CA . PHE A 1 212 ? 32.125 19.281 -4.281 1 98.19 212 PHE A CA 1
ATOM 1723 C C . PHE A 1 212 ? 30.609 19.234 -4.18 1 98.19 212 PHE A C 1
ATOM 1725 O O . PHE A 1 212 ? 30 20.016 -3.455 1 98.19 212 PHE A O 1
ATOM 1732 N N . LEU A 1 213 ? 30.016 18.438 -4.988 1 98.75 213 LEU A N 1
ATOM 1733 C CA . LEU A 1 213 ? 28.625 18 -4.938 1 98.75 213 LEU A CA 1
ATOM 1734 C C . LEU A 1 213 ? 28.547 16.5 -4.766 1 98.75 213 LEU A C 1
ATOM 1736 O O . LEU A 1 213 ? 29.062 15.742 -5.59 1 98.75 213 LEU A O 1
ATOM 1740 N N . ASN A 1 214 ? 27.953 16.078 -3.664 1 98.69 214 ASN A N 1
ATOM 1741 C CA . ASN A 1 214 ? 27.75 14.656 -3.398 1 98.69 214 ASN A CA 1
ATOM 1742 C C . ASN A 1 214 ? 26.297 14.234 -3.637 1 98.69 214 ASN A C 1
ATOM 1744 O O . ASN A 1 214 ? 25.375 14.891 -3.15 1 98.69 214 ASN A O 1
ATOM 1748 N N . LEU A 1 215 ? 26.078 13.227 -4.461 1 98.62 215 LEU A N 1
ATOM 1749 C CA . LEU A 1 215 ? 24.766 12.641 -4.68 1 98.62 215 LEU A CA 1
ATOM 1750 C C . LEU A 1 215 ? 24.594 11.383 -3.844 1 98.62 215 LEU A C 1
ATOM 1752 O O . LEU A 1 215 ? 25.453 10.508 -3.838 1 98.62 215 LEU A O 1
ATOM 1756 N N . GLU A 1 216 ? 23.438 11.328 -3.1 1 96.88 216 GLU A N 1
ATOM 1757 C CA . GLU A 1 216 ? 23.25 10.281 -2.1 1 96.88 216 GLU A CA 1
ATOM 1758 C C . GLU A 1 216 ? 21.812 9.789 -2.074 1 96.88 216 GLU A C 1
ATOM 1760 O O . GLU A 1 216 ? 20.906 10.453 -2.598 1 96.88 216 GLU A O 1
ATOM 1765 N N . GLY A 1 217 ? 21.625 8.586 -1.635 1 95.31 217 GLY A N 1
ATOM 1766 C CA . GLY A 1 217 ? 20.312 8.047 -1.344 1 95.31 217 GLY A CA 1
ATOM 1767 C C . GLY A 1 217 ? 20.156 7.566 0.088 1 95.31 217 GLY A C 1
ATOM 1768 O O . GLY A 1 217 ? 20.969 6.762 0.564 1 95.31 217 GLY A O 1
ATOM 1769 N N . ALA A 1 218 ? 19.25 8.086 0.827 1 92.5 218 ALA A N 1
ATOM 1770 C CA . ALA A 1 218 ? 18.938 7.656 2.188 1 92.5 218 ALA A CA 1
ATOM 1771 C C . ALA A 1 218 ? 17.453 7.328 2.326 1 92.5 218 ALA A C 1
ATOM 1773 O O . ALA A 1 218 ? 16.875 7.461 3.412 1 92.5 218 ALA A O 1
ATOM 1774 N N . GLY A 1 219 ? 16.828 7.031 1.271 1 92.38 219 GLY A N 1
ATOM 1775 C CA . GLY A 1 219 ? 15.43 6.672 1.129 1 92.38 219 GLY A CA 1
ATOM 1776 C C . GLY A 1 219 ? 15.125 5.988 -0.19 1 92.38 219 GLY A C 1
ATOM 1777 O O . GLY A 1 219 ? 15.992 5.344 -0.779 1 92.38 219 GLY A O 1
ATOM 1778 N N . ALA A 1 220 ? 13.812 6.023 -0.581 1 90.62 220 ALA A N 1
ATOM 1779 C CA . ALA A 1 220 ? 13.43 5.371 -1.83 1 90.62 220 ALA A CA 1
ATOM 1780 C C . ALA A 1 220 ? 12.492 6.254 -2.646 1 90.62 220 ALA A C 1
ATOM 1782 O O . ALA A 1 220 ? 11.273 6.117 -2.555 1 90.62 220 ALA A O 1
ATOM 1783 N N . GLY A 1 221 ? 13.117 7.137 -3.436 1 87.94 221 GLY A N 1
ATOM 1784 C CA . GLY A 1 221 ? 12.367 7.941 -4.387 1 87.94 221 GLY A CA 1
ATOM 1785 C C . GLY A 1 221 ? 11.969 9.297 -3.83 1 87.94 221 GLY A C 1
ATOM 1786 O O . GLY A 1 221 ? 12.625 9.828 -2.936 1 87.94 221 GLY A O 1
ATOM 1787 N N . GLY A 1 222 ? 10.984 9.961 -4.508 1 90.69 222 GLY A N 1
ATOM 1788 C CA . GLY A 1 222 ? 10.586 11.312 -4.16 1 90.69 222 GLY A CA 1
ATOM 1789 C C . GLY A 1 222 ? 11.555 12.367 -4.672 1 90.69 222 GLY A C 1
ATOM 1790 O O . GLY A 1 222 ? 12.312 12.117 -5.609 1 90.69 222 GLY A O 1
ATOM 1791 N N . LYS A 1 223 ? 11.484 13.477 -4.078 1 93.38 223 LYS A N 1
ATOM 1792 C CA . LYS A 1 223 ? 12.383 14.57 -4.43 1 93.38 223 LYS A CA 1
ATOM 1793 C C . LYS A 1 223 ? 13.695 14.469 -3.648 1 93.38 223 LYS A C 1
ATOM 1795 O O . LYS A 1 223 ? 13.695 14.094 -2.475 1 93.38 223 LYS A O 1
ATOM 1800 N N . ALA A 1 224 ? 14.727 14.789 -4.344 1 96.31 224 ALA A N 1
ATOM 1801 C CA . ALA A 1 224 ? 16.016 14.852 -3.664 1 96.31 224 ALA A CA 1
ATOM 1802 C C . ALA A 1 224 ? 16.141 16.141 -2.848 1 96.31 224 ALA A C 1
ATOM 1804 O O . ALA A 1 224 ? 15.797 17.219 -3.324 1 96.31 224 ALA A O 1
ATOM 1805 N N . LEU A 1 225 ? 16.578 16.016 -1.639 1 95.38 225 LEU A N 1
ATOM 1806 C CA . LEU A 1 225 ? 16.688 17.125 -0.698 1 95.38 225 LEU A CA 1
ATOM 1807 C C . LEU A 1 225 ? 18.141 17.562 -0.532 1 95.38 225 LEU A C 1
ATOM 1809 O O . LEU A 1 225 ? 19.031 16.703 -0.428 1 95.38 225 LEU A O 1
ATOM 1813 N N . LEU A 1 226 ? 18.375 18.844 -0.62 1 96.56 226 LEU A N 1
ATOM 1814 C CA . LEU A 1 226 ? 19.656 19.344 -0.117 1 96.56 226 LEU A CA 1
ATOM 1815 C C . LEU A 1 226 ? 19.719 19.234 1.402 1 96.56 226 LEU A C 1
ATOM 1817 O O . LEU A 1 226 ? 19.234 20.109 2.113 1 96.56 226 LEU A O 1
ATOM 1821 N N . PHE A 1 227 ? 20.438 18.297 1.805 1 89.31 227 PHE A N 1
ATOM 1822 C CA . PHE A 1 227 ? 20.5 17.922 3.213 1 89.31 227 PHE A CA 1
ATOM 1823 C C . PHE A 1 227 ? 21.469 18.812 3.975 1 89.31 227 PHE A C 1
ATOM 1825 O O . PHE A 1 227 ? 21.25 19.109 5.152 1 89.31 227 PHE A O 1
ATOM 1832 N N . ARG A 1 228 ? 22.625 19.016 3.303 1 91.12 228 ARG A N 1
ATOM 1833 C CA . ARG A 1 228 ? 23.719 19.75 3.938 1 91.12 228 ARG A CA 1
ATOM 1834 C C . ARG A 1 228 ? 24.453 20.609 2.924 1 91.12 228 ARG A C 1
ATOM 1836 O O . ARG A 1 228 ? 24.516 20.281 1.74 1 91.12 228 ARG A O 1
ATOM 1843 N N . SER A 1 229 ? 24.812 21.609 3.455 1 95.75 229 SER A N 1
ATOM 1844 C CA . SER A 1 229 ? 25.75 22.5 2.779 1 95.75 229 SER A CA 1
ATOM 1845 C C . SER A 1 229 ? 26.797 23.047 3.748 1 95.75 229 SER A C 1
ATOM 1847 O O . SER A 1 229 ? 26.484 23.359 4.895 1 95.75 229 SER A O 1
ATOM 1849 N N . THR A 1 230 ? 27.969 23.141 3.297 1 95.44 230 THR A N 1
ATOM 1850 C CA . THR A 1 230 ? 29.078 23.562 4.164 1 95.44 230 THR A CA 1
ATOM 1851 C C . THR A 1 230 ? 28.922 25.031 4.559 1 95.44 230 THR A C 1
ATOM 1853 O O . THR A 1 230 ? 29.203 25.406 5.703 1 95.44 230 THR A O 1
ATOM 1856 N N . ASN A 1 231 ? 28.578 25.891 3.637 1 94.38 231 ASN A N 1
ATOM 1857 C CA . ASN A 1 231 ? 28.438 27.312 3.9 1 94.38 231 ASN A CA 1
ATOM 1858 C C . ASN A 1 231 ? 27.484 27.984 2.91 1 94.38 231 ASN A C 1
ATOM 1860 O O . ASN A 1 231 ? 26.938 27.312 2.033 1 94.38 231 ASN A O 1
ATOM 1864 N N . ASN A 1 232 ? 27.281 29.219 3.107 1 92.75 232 ASN A N 1
ATOM 1865 C CA . ASN A 1 232 ? 26.312 29.953 2.305 1 92.75 232 ASN A CA 1
ATOM 1866 C C . ASN A 1 232 ? 26.781 30.125 0.866 1 92.75 232 ASN A C 1
ATOM 1868 O O . ASN A 1 232 ? 25.969 30.203 -0.056 1 92.75 232 ASN A O 1
ATOM 1872 N N . HIS A 1 233 ? 28.078 30.156 0.699 1 92.81 233 HIS A N 1
ATOM 1873 C CA . HIS A 1 233 ? 28.625 30.375 -0.64 1 92.81 233 HIS A CA 1
ATOM 1874 C C . HIS A 1 233 ? 28.281 29.203 -1.562 1 92.81 233 HIS A C 1
ATOM 1876 O O . HIS A 1 233 ? 27.734 29.406 -2.652 1 92.81 233 HIS A O 1
ATOM 1882 N N . VAL A 1 234 ? 28.516 28 -1.137 1 95.31 234 VAL A N 1
ATOM 1883 C CA . VAL A 1 234 ? 28.219 26.828 -1.956 1 95.31 234 VAL A CA 1
ATOM 1884 C C . VAL A 1 234 ? 26.703 26.625 -2.01 1 95.31 234 VAL A C 1
ATOM 1886 O O . VAL A 1 234 ? 26.172 26.125 -3.004 1 95.31 234 VAL A O 1
ATOM 1889 N N . ALA A 1 235 ? 26.016 26.984 -0.974 1 95.75 235 ALA A N 1
ATOM 1890 C CA . ALA A 1 235 ? 24.562 26.859 -0.974 1 95.75 235 ALA A CA 1
ATOM 1891 C C . ALA A 1 235 ? 23.922 27.703 -2.074 1 95.75 235 ALA A C 1
ATOM 1893 O O . ALA A 1 235 ? 22.922 27.312 -2.674 1 95.75 235 ALA A O 1
ATOM 1894 N N . ARG A 1 236 ? 24.469 28.828 -2.316 1 94.5 236 ARG A N 1
ATOM 1895 C CA . ARG A 1 236 ? 23.969 29.734 -3.348 1 94.5 236 ARG A CA 1
ATOM 1896 C C . ARG A 1 236 ? 23.984 29.062 -4.719 1 94.5 236 ARG A C 1
ATOM 1898 O O . ARG A 1 236 ? 23.125 29.312 -5.555 1 94.5 236 ARG A O 1
ATOM 1905 N N . SER A 1 237 ? 24.969 28.172 -4.883 1 96.06 237 SER A N 1
ATOM 1906 C CA . SER A 1 237 ? 25.078 27.484 -6.164 1 96.06 237 SER A CA 1
ATOM 1907 C C . SER A 1 237 ? 23.891 26.562 -6.395 1 96.06 237 SER A C 1
ATOM 1909 O O . SER A 1 237 ? 23.531 26.266 -7.539 1 96.06 237 SER A O 1
ATOM 1911 N N . TYR A 1 238 ? 23.281 26.078 -5.348 1 97.06 238 TYR A N 1
ATOM 1912 C CA . TYR A 1 238 ? 22.109 25.203 -5.453 1 97.06 238 TYR A CA 1
ATOM 1913 C C . TYR A 1 238 ? 20.875 26.016 -5.793 1 97.06 238 TYR A C 1
ATOM 1915 O O . TYR A 1 238 ? 20 25.547 -6.543 1 97.06 238 TYR A O 1
ATOM 1923 N N . PHE A 1 239 ? 20.75 27.266 -5.336 1 95.12 239 PHE A N 1
ATOM 1924 C CA . PHE A 1 239 ? 19.5 28 -5.398 1 95.12 239 PHE A CA 1
ATOM 1925 C C . PHE A 1 239 ? 19.484 28.922 -6.609 1 95.12 239 PHE A C 1
ATOM 1927 O O . PHE A 1 239 ? 18.422 29.219 -7.16 1 95.12 239 PHE A O 1
ATOM 1934 N N . LYS A 1 240 ? 20.641 29.375 -7 1 94.56 240 LYS A N 1
ATOM 1935 C CA . LYS A 1 240 ? 20.703 30.328 -8.102 1 94.56 240 LYS A CA 1
ATOM 1936 C C . LYS A 1 240 ? 20.062 29.766 -9.359 1 94.56 240 LYS A C 1
ATOM 1938 O O . LYS A 1 240 ? 20.484 28.719 -9.867 1 94.56 240 LYS A O 1
ATOM 1943 N N . SER A 1 241 ? 18.953 30.391 -9.844 1 91.94 241 SER A N 1
ATOM 1944 C CA . SER A 1 241 ? 18.219 30.047 -11.055 1 91.94 241 SER A CA 1
ATOM 1945 C C . SER A 1 241 ? 17.625 28.656 -10.961 1 91.94 241 SER A C 1
ATOM 1947 O O . SER A 1 241 ? 17.562 27.922 -11.961 1 91.94 241 SER A O 1
ATOM 1949 N N . ASN A 1 242 ? 17.344 28.25 -9.766 1 93.12 242 ASN A N 1
ATOM 1950 C CA . ASN A 1 242 ? 16.797 26.906 -9.562 1 93.12 242 ASN A CA 1
ATOM 1951 C C . ASN A 1 242 ? 15.344 26.969 -9.109 1 93.12 242 ASN A C 1
ATOM 1953 O O . ASN A 1 242 ? 15.062 27.094 -7.914 1 93.12 242 ASN A O 1
ATOM 1957 N N . ARG A 1 243 ? 14.422 26.766 -10.008 1 88.06 243 ARG A N 1
ATOM 1958 C CA . ARG A 1 243 ? 12.992 26.812 -9.703 1 88.06 243 ARG A CA 1
ATOM 1959 C C . ARG A 1 243 ? 12.523 25.5 -9.086 1 88.06 243 ARG A C 1
ATOM 1961 O O . ARG A 1 243 ? 11.406 25.406 -8.578 1 88.06 243 ARG A O 1
ATOM 1968 N N . PHE A 1 244 ? 13.375 24.438 -9 1 91.56 244 PHE A N 1
ATOM 1969 C CA . PHE A 1 244 ? 12.984 23.109 -8.523 1 91.56 244 PHE A CA 1
ATOM 1970 C C . PHE A 1 244 ? 13.695 22.766 -7.223 1 91.56 244 PHE A C 1
ATOM 1972 O O . PHE A 1 244 ? 13.703 21.609 -6.793 1 91.56 244 PHE A O 1
ATOM 1979 N N . ALA A 1 245 ? 14.25 23.781 -6.578 1 93.25 245 ALA A N 1
ATOM 1980 C CA . ALA A 1 245 ? 15.016 23.578 -5.352 1 93.25 245 ALA A CA 1
ATOM 1981 C C . ALA A 1 245 ? 14.156 22.953 -4.262 1 93.25 245 ALA A C 1
ATOM 1983 O O . ALA A 1 245 ? 12.969 23.25 -4.145 1 93.25 245 ALA A O 1
ATOM 1984 N N . PHE A 1 246 ? 14.609 22.016 -3.545 1 93.19 246 PHE A N 1
ATOM 1985 C CA . PHE A 1 246 ? 14.047 21.391 -2.357 1 93.19 246 PHE A CA 1
ATOM 1986 C C . PHE A 1 246 ? 15.109 21.219 -1.278 1 93.19 246 PHE A C 1
ATOM 1988 O O . PHE A 1 246 ? 16.016 20.406 -1.427 1 93.19 246 PHE A O 1
ATOM 1995 N N . ALA A 1 247 ? 15.055 22.031 -0.234 1 94.31 247 ALA A N 1
ATOM 1996 C CA . ALA A 1 247 ? 16.125 22.078 0.767 1 94.31 247 ALA A CA 1
ATOM 1997 C C . ALA A 1 247 ? 15.547 22.328 2.16 1 94.31 247 ALA A C 1
ATOM 1999 O O . ALA A 1 247 ? 14.414 22.797 2.299 1 94.31 247 ALA A O 1
ATOM 2000 N N . SER A 1 248 ? 16.266 21.969 3.146 1 92.69 248 SER A N 1
ATOM 2001 C CA . SER A 1 248 ? 15.875 22.25 4.523 1 92.69 248 SER A CA 1
ATOM 2002 C C . SER A 1 248 ? 17.094 22.359 5.434 1 92.69 248 SER A C 1
ATOM 2004 O O . SER A 1 248 ? 17.984 21.5 5.398 1 92.69 248 SER A O 1
ATOM 2006 N N . VAL A 1 249 ? 17.125 23.375 6.25 1 93.69 249 VAL A N 1
ATOM 2007 C CA . VAL A 1 249 ? 18.219 23.578 7.195 1 93.69 249 VAL A CA 1
ATOM 2008 C C . VAL A 1 249 ? 18.109 22.578 8.336 1 93.69 249 VAL A C 1
ATOM 2010 O O . VAL A 1 249 ? 19.078 22.359 9.078 1 93.69 249 VAL A O 1
ATOM 2013 N N . LEU A 1 250 ? 16.953 21.938 8.414 1 92.31 250 LEU A N 1
ATOM 2014 C CA . LEU A 1 250 ? 16.766 20.906 9.438 1 92.31 250 LEU A CA 1
ATOM 2015 C C . LEU A 1 250 ? 17.797 19.797 9.273 1 92.31 250 LEU A C 1
ATOM 2017 O O . LEU A 1 250 ? 18.234 19.203 10.266 1 92.31 250 LEU A O 1
ATOM 2021 N N . GLY A 1 251 ? 18.172 19.531 8.078 1 92.38 251 GLY A N 1
ATOM 2022 C CA . GLY A 1 251 ? 19.188 18.531 7.844 1 92.38 251 GLY A CA 1
ATOM 2023 C C . GLY A 1 251 ? 20.531 18.875 8.453 1 92.38 251 GLY A C 1
ATOM 2024 O O . GLY A 1 251 ? 21.141 18.062 9.148 1 92.38 251 GLY A O 1
ATOM 2025 N N . ILE A 1 252 ? 20.938 20.078 8.266 1 92.62 252 ILE A N 1
ATOM 2026 C CA . ILE A 1 252 ? 22.203 20.578 8.812 1 92.62 252 ILE A CA 1
ATOM 2027 C C . ILE A 1 252 ? 22.172 20.484 10.336 1 92.62 252 ILE A C 1
ATOM 2029 O O . ILE A 1 252 ? 23.109 19.969 10.945 1 92.62 252 ILE A O 1
ATOM 2033 N N . ASP A 1 253 ? 21.125 20.938 10.898 1 94 253 ASP A N 1
ATOM 2034 C CA . ASP A 1 253 ? 21 20.984 12.352 1 94 253 ASP A CA 1
ATOM 2035 C C . ASP A 1 253 ? 20.938 19.578 12.938 1 94 253 ASP A C 1
ATOM 2037 O O . ASP A 1 253 ? 21.469 19.328 14.023 1 94 253 ASP A O 1
ATOM 2041 N N . ALA A 1 254 ? 20.281 18.703 12.266 1 92.88 254 ALA A N 1
ATOM 2042 C CA . ALA A 1 254 ? 20.141 17.328 12.758 1 92.88 254 ALA A CA 1
ATOM 2043 C C . ALA A 1 254 ? 21.5 16.625 12.789 1 92.88 254 ALA A C 1
ATOM 2045 O O . ALA A 1 254 ? 21.781 15.875 13.719 1 92.88 254 ALA A O 1
ATOM 2046 N N . PHE A 1 255 ? 22.297 16.844 11.781 1 91.38 255 PHE A N 1
ATOM 2047 C CA . PHE A 1 255 ? 23.641 16.281 11.766 1 91.38 255 PHE A CA 1
ATOM 2048 C C . PHE A 1 255 ? 24.516 16.906 12.844 1 91.38 255 PHE A C 1
ATOM 2050 O O . PHE A 1 255 ? 25.234 16.219 13.555 1 91.38 255 PHE A O 1
ATOM 2057 N N . LYS A 1 256 ? 24.359 18.156 13 1 89.06 256 LYS A N 1
ATOM 2058 C CA . LYS A 1 256 ? 25.141 18.906 13.984 1 89.06 256 LYS A CA 1
ATOM 2059 C C . LYS A 1 256 ? 24.828 18.438 15.398 1 89.06 256 LYS A C 1
ATOM 2061 O O . LYS A 1 256 ? 25.734 18.375 16.25 1 89.06 256 LYS A O 1
ATOM 2066 N N . ARG A 1 257 ? 23.609 18.047 15.633 1 91.12 257 ARG A N 1
ATOM 2067 C CA . ARG A 1 257 ? 23.172 17.656 16.969 1 91.12 257 ARG A CA 1
ATOM 2068 C C . ARG A 1 257 ? 23.312 16.156 17.172 1 91.12 257 ARG A C 1
ATOM 2070 O O . ARG A 1 257 ? 23.031 15.641 18.25 1 91.12 257 ARG A O 1
ATOM 2077 N N . GLY A 1 258 ? 23.625 15.461 16.156 1 88.94 258 GLY A N 1
ATOM 2078 C CA . GLY A 1 258 ? 23.828 14.031 16.281 1 88.94 258 GLY A CA 1
ATOM 2079 C C . GLY A 1 258 ? 22.547 13.234 16.266 1 88.94 258 GLY A C 1
ATOM 2080 O O . GLY A 1 258 ? 22.5 12.094 16.75 1 88.94 258 GLY A O 1
ATOM 2081 N N . VAL A 1 259 ? 21.516 13.875 15.805 1 87.75 259 VAL A N 1
ATOM 2082 C CA . VAL A 1 259 ? 20.25 13.164 15.688 1 87.75 259 VAL A CA 1
ATOM 2083 C C . VAL A 1 259 ? 20.344 12.125 14.57 1 87.75 259 VAL A C 1
ATOM 2085 O O . VAL A 1 259 ? 19.844 11.008 14.711 1 87.75 259 VAL A O 1
ATOM 2088 N N . ILE A 1 260 ? 20.938 12.539 13.484 1 88.12 260 ILE A N 1
ATOM 2089 C CA . ILE A 1 260 ? 21.25 11.594 12.414 1 88.12 260 ILE A CA 1
ATOM 2090 C C . ILE A 1 260 ? 22.609 10.953 12.68 1 88.12 260 ILE A C 1
ATOM 2092 O O . ILE A 1 260 ? 23.625 11.641 12.758 1 88.12 260 ILE A O 1
ATOM 2096 N N . LYS A 1 261 ? 22.609 9.719 12.812 1 84.31 261 LYS A N 1
ATOM 2097 C CA . LYS A 1 261 ? 23.812 9.016 13.211 1 84.31 261 LYS A CA 1
ATOM 2098 C C . LYS A 1 261 ? 24.578 8.492 12 1 84.31 261 LYS A C 1
ATOM 2100 O O . LYS A 1 261 ? 25.797 8.273 12.07 1 84.31 261 LYS A O 1
ATOM 2105 N N . SER A 1 262 ? 23.938 8.312 10.984 1 86.81 262 SER A N 1
ATOM 2106 C CA . SER A 1 262 ? 24.609 7.848 9.773 1 86.81 262 SER A CA 1
ATOM 2107 C C . SER A 1 262 ? 25.266 9 9.023 1 86.81 262 SER A C 1
ATOM 2109 O O . SER A 1 262 ? 24.969 10.164 9.273 1 86.81 262 SER A O 1
ATOM 2111 N N . GLU A 1 263 ? 26.25 8.633 8.203 1 91.62 263 GLU A N 1
ATOM 2112 C CA . GLU A 1 263 ? 26.969 9.633 7.422 1 91.62 263 GLU A CA 1
ATOM 2113 C C . GLU A 1 263 ? 26.953 9.297 5.938 1 91.62 263 GLU A C 1
ATOM 2115 O O . GLU A 1 263 ? 26.5 8.211 5.547 1 91.62 263 GLU A O 1
ATOM 2120 N N . THR A 1 264 ? 27.297 10.266 5.148 1 94.62 264 THR A N 1
ATOM 2121 C CA . THR A 1 264 ? 27.516 10.117 3.713 1 94.62 264 THR A CA 1
ATOM 2122 C C . THR A 1 264 ? 28.953 10.469 3.332 1 94.62 264 THR A C 1
ATOM 2124 O O . THR A 1 264 ? 29.734 10.875 4.184 1 94.62 264 THR A O 1
ATOM 2127 N N . ASP A 1 265 ? 29.234 10.25 2.078 1 97.75 265 ASP A N 1
ATOM 2128 C CA . ASP A 1 265 ? 30.562 10.594 1.581 1 97.75 265 ASP A CA 1
ATOM 2129 C C . ASP A 1 265 ? 30.875 12.07 1.805 1 97.75 265 ASP A C 1
ATOM 2131 O O . ASP A 1 265 ? 32.031 12.477 1.806 1 97.75 265 ASP A O 1
ATOM 2135 N N . TYR A 1 266 ? 29.875 12.812 2.082 1 97.06 266 TYR A N 1
ATOM 2136 C CA . TYR A 1 266 ? 29.984 14.25 2.314 1 97.06 266 TYR A CA 1
ATOM 2137 C C . TYR A 1 266 ? 30.984 14.547 3.42 1 97.06 266 TYR A C 1
ATOM 2139 O O . TYR A 1 266 ? 31.812 15.453 3.289 1 97.06 266 TYR A O 1
ATOM 2147 N N . VAL A 1 267 ? 30.984 13.82 4.477 1 95.38 267 VAL A N 1
ATOM 2148 C CA . VAL A 1 267 ? 31.797 14.109 5.652 1 95.38 267 VAL A CA 1
ATOM 2149 C C . VAL A 1 267 ? 33.281 13.898 5.32 1 95.38 267 VAL A C 1
ATOM 2151 O O . VAL A 1 267 ? 34.156 14.617 5.82 1 95.38 267 VAL A O 1
ATOM 2154 N N . VAL A 1 268 ? 33.562 12.93 4.453 1 96.94 268 VAL A N 1
ATOM 2155 C CA . VAL A 1 268 ? 34.906 12.648 4.043 1 96.94 268 VAL A CA 1
ATOM 2156 C C . VAL A 1 268 ? 35.438 13.781 3.164 1 96.94 268 VAL A C 1
ATOM 2158 O O . VAL A 1 268 ? 36.531 14.289 3.381 1 96.94 268 VAL A O 1
ATOM 2161 N N . TYR A 1 269 ? 34.656 14.211 2.223 1 97.94 269 TYR A N 1
ATOM 2162 C CA . TYR A 1 269 ? 35.062 15.258 1.29 1 97.94 269 TYR A CA 1
ATOM 2163 C C . TYR A 1 269 ? 35.188 16.609 1.997 1 97.94 269 TYR A C 1
ATOM 2165 O O . TYR A 1 269 ? 36.031 17.438 1.631 1 97.94 269 TYR A O 1
ATOM 2173 N N . GLU A 1 270 ? 34.344 16.828 2.938 1 95.88 270 GLU A N 1
ATOM 2174 C CA . GLU A 1 270 ? 34.375 18.094 3.674 1 95.88 270 GLU A CA 1
ATOM 2175 C C . GLU A 1 270 ? 35.719 18.266 4.422 1 95.88 270 GLU A C 1
ATOM 2177 O O . GLU A 1 270 ? 36.188 19.375 4.59 1 95.88 270 GLU A O 1
ATOM 2182 N N . LYS A 1 271 ? 36.312 17.188 4.758 1 94.12 271 LYS A N 1
ATOM 2183 C CA . LYS A 1 271 ? 37.562 17.219 5.516 1 94.12 271 LYS A CA 1
ATOM 2184 C C . LYS A 1 271 ? 38.781 17.188 4.586 1 94.12 271 LYS A C 1
ATOM 2186 O O . LYS A 1 271 ? 39.906 17.422 5.02 1 94.12 271 LYS A O 1
ATOM 2191 N N . MET A 1 272 ? 38.469 16.969 3.391 1 94.38 272 MET A N 1
ATOM 2192 C CA . MET A 1 272 ? 39.531 16.891 2.404 1 94.38 272 MET A CA 1
ATOM 2193 C C . MET A 1 272 ? 40.219 18.25 2.244 1 94.38 272 MET A C 1
ATOM 2195 O O . MET A 1 272 ? 39.562 19.297 2.305 1 94.38 272 MET A O 1
ATOM 2199 N N . ASN A 1 273 ? 41.594 18.328 2.066 1 93.56 273 ASN A N 1
ATOM 2200 C CA . ASN A 1 273 ? 42.406 19.516 1.78 1 93.56 273 ASN A CA 1
ATOM 2201 C C . ASN A 1 273 ? 42.188 20.594 2.84 1 93.56 273 ASN A C 1
ATOM 2203 O O . ASN A 1 273 ? 42.031 21.766 2.51 1 93.56 273 ASN A O 1
ATOM 2207 N N . ASN A 1 274 ? 42.188 20.188 4.086 1 90.25 274 ASN A N 1
ATOM 2208 C CA . ASN A 1 274 ? 42 21.094 5.219 1 90.25 274 ASN A CA 1
ATOM 2209 C C . ASN A 1 274 ? 40.656 21.812 5.137 1 90.25 274 ASN A C 1
ATOM 2211 O O . ASN A 1 274 ? 40.531 22.969 5.555 1 90.25 274 ASN A O 1
ATOM 2215 N N . GLY A 1 275 ? 39.75 21.203 4.469 1 92.44 275 GLY A N 1
ATOM 2216 C CA . GLY A 1 275 ? 38.406 21.719 4.371 1 92.44 275 GLY A CA 1
ATOM 2217 C C . GLY A 1 275 ? 38 22.047 2.951 1 92.44 275 GLY A C 1
ATOM 2218 O O . GLY A 1 275 ? 38.625 22.875 2.289 1 92.44 275 GLY A O 1
ATOM 2219 N N . THR A 1 276 ? 37.125 21.344 2.434 1 95.5 276 THR A N 1
ATOM 2220 C CA . THR A 1 276 ? 36.531 21.578 1.118 1 95.5 276 THR A CA 1
ATOM 2221 C C . THR A 1 276 ? 35.031 21.766 1.224 1 95.5 276 THR A C 1
ATOM 2223 O O . THR A 1 276 ? 34.312 20.922 1.798 1 95.5 276 THR A O 1
ATOM 2226 N N . ALA A 1 277 ? 34.531 22.891 0.729 1 96.25 277 ALA A N 1
ATOM 2227 C CA . ALA A 1 277 ? 33.094 23.188 0.844 1 96.25 277 ALA A CA 1
ATOM 2228 C C . ALA A 1 277 ? 32.281 22.391 -0.17 1 96.25 277 ALA A C 1
ATOM 2230 O O . ALA A 1 277 ? 32.75 22.172 -1.298 1 96.25 277 ALA A O 1
ATOM 2231 N N . GLY A 1 278 ? 31.125 21.953 0.275 1 97.38 278 GLY A N 1
ATOM 2232 C CA . GLY A 1 278 ? 30.359 21.188 -0.697 1 97.38 278 GLY A CA 1
ATOM 2233 C C . GLY A 1 278 ? 28.891 21.078 -0.347 1 97.38 278 GLY A C 1
ATOM 2234 O O . GLY A 1 278 ? 28.406 21.766 0.559 1 97.38 278 GLY A O 1
ATOM 2235 N N . LEU A 1 279 ? 28.125 20.438 -1.205 1 98.12 279 LEU A N 1
ATOM 2236 C CA . LEU A 1 279 ? 26.688 20.172 -1.128 1 98.12 279 LEU A CA 1
ATOM 2237 C C . LEU A 1 279 ? 26.422 18.672 -1.031 1 98.12 279 LEU A C 1
ATOM 2239 O O . LEU A 1 279 ? 27.156 17.875 -1.612 1 98.12 279 LEU A O 1
ATOM 2243 N N . ASP A 1 280 ? 25.406 18.344 -0.241 1 97.94 280 ASP A N 1
ATOM 2244 C CA . ASP A 1 280 ? 24.922 16.984 -0.089 1 97.94 280 ASP A CA 1
ATOM 2245 C C . ASP A 1 280 ? 23.469 16.844 -0.523 1 97.94 280 ASP A C 1
ATOM 2247 O O . ASP A 1 280 ? 22.562 17.297 0.182 1 97.94 280 ASP A O 1
ATOM 2251 N N . LEU A 1 281 ? 23.25 16.281 -1.704 1 98 281 LEU A N 1
ATOM 2252 C CA . LEU A 1 281 ? 21.922 16.078 -2.262 1 98 281 LEU A CA 1
ATOM 2253 C C . LEU A 1 281 ? 21.484 14.617 -2.115 1 98 281 LEU A C 1
ATOM 2255 O O . LEU A 1 281 ? 22.156 13.711 -2.615 1 98 281 LEU A O 1
ATOM 2259 N N . ALA A 1 282 ? 20.359 14.375 -1.422 1 96.75 282 ALA A N 1
ATOM 2260 C CA . ALA A 1 282 ? 20.016 12.984 -1.117 1 96.75 282 ALA A CA 1
ATOM 2261 C C . ALA A 1 282 ? 18.516 12.773 -1.113 1 96.75 282 ALA A C 1
ATOM 2263 O O . ALA A 1 282 ? 17.75 13.688 -0.789 1 96.75 282 ALA A O 1
ATOM 2264 N N . PHE A 1 283 ? 18.094 11.562 -1.502 1 96.56 283 PHE A N 1
ATOM 2265 C CA . PHE A 1 283 ? 16.719 11.117 -1.233 1 96.56 283 PHE A CA 1
ATOM 2266 C C . PHE A 1 283 ? 16.562 10.734 0.234 1 96.56 283 PHE A C 1
ATOM 2268 O O . PHE A 1 283 ? 17.516 10.297 0.879 1 96.56 283 PHE A O 1
ATOM 2275 N N . PHE A 1 284 ? 15.328 10.906 0.81 1 95 284 PHE A N 1
ATOM 2276 C CA . PHE A 1 284 ? 15.188 10.664 2.24 1 95 284 PHE A CA 1
ATOM 2277 C C . PHE A 1 284 ? 13.82 10.086 2.559 1 95 284 PHE A C 1
ATOM 2279 O O . PHE A 1 284 ? 13.57 9.633 3.68 1 95 284 PHE A O 1
ATOM 2286 N N . ARG A 1 285 ? 12.93 10.016 1.598 1 94.19 285 ARG A N 1
ATOM 2287 C CA . ARG A 1 285 ? 11.57 9.531 1.819 1 94.19 285 ARG A CA 1
ATOM 2288 C C . ARG A 1 285 ? 11.508 8.008 1.707 1 94.19 285 ARG A C 1
ATOM 2290 O O . ARG A 1 285 ? 12.414 7.387 1.152 1 94.19 285 ARG A O 1
ATOM 2297 N N . ASN A 1 286 ? 10.492 7.402 2.229 1 94 286 ASN A N 1
ATOM 2298 C CA . ASN A 1 286 ? 10.203 5.977 2.115 1 94 286 ASN A CA 1
ATOM 2299 C C . ASN A 1 286 ? 11.352 5.125 2.65 1 94 286 ASN A C 1
ATOM 2301 O O . ASN A 1 286 ? 11.828 4.227 1.963 1 94 286 ASN A O 1
ATOM 2305 N N . ARG A 1 287 ? 11.766 5.41 3.826 1 94.5 287 ARG A N 1
ATOM 2306 C CA . ARG A 1 287 ? 12.891 4.719 4.449 1 94.5 287 ARG A CA 1
ATOM 2307 C C . ARG A 1 287 ? 12.531 3.27 4.762 1 94.5 287 ARG A C 1
ATOM 2309 O O . ARG A 1 287 ? 13.414 2.438 4.973 1 94.5 287 ARG A O 1
ATOM 2316 N N . GLY A 1 288 ? 11.281 2.979 4.734 1 94 288 GLY A N 1
ATOM 2317 C CA . GLY A 1 288 ? 10.828 1.626 5.027 1 94 288 GLY A CA 1
ATOM 2318 C C . GLY A 1 288 ? 11.305 0.608 4.004 1 94 288 GLY A C 1
ATOM 2319 O O . GLY A 1 288 ? 11.438 -0.577 4.316 1 94 288 GLY A O 1
ATOM 2320 N N . ILE A 1 289 ? 11.562 1.051 2.822 1 95.44 289 ILE A N 1
ATOM 2321 C CA . ILE A 1 289 ? 11.992 0.102 1.797 1 95.44 289 ILE A CA 1
ATOM 2322 C C . ILE A 1 289 ? 13.43 0.404 1.377 1 95.44 289 ILE A C 1
ATOM 2324 O O . ILE A 1 289 ? 13.969 -0.253 0.486 1 95.44 289 ILE A O 1
ATOM 2328 N N . TYR A 1 290 ? 14.078 1.371 2.064 1 93.12 290 TYR A N 1
ATOM 2329 C CA . TYR A 1 290 ? 15.484 1.719 1.926 1 93.12 290 TYR A CA 1
ATOM 2330 C C . TYR A 1 290 ? 16.375 0.529 2.262 1 93.12 290 TYR A C 1
ATOM 2332 O O . TYR A 1 290 ? 16.156 -0.154 3.266 1 93.12 290 TYR A O 1
ATOM 2340 N N . HIS A 1 291 ? 17.281 0.117 1.367 1 96.06 291 HIS A N 1
ATOM 2341 C CA . HIS A 1 291 ? 18.25 -0.958 1.582 1 96.06 291 HIS A CA 1
ATOM 2342 C C . HIS A 1 291 ? 17.562 -2.324 1.523 1 96.06 291 HIS A C 1
ATOM 2344 O O . HIS A 1 291 ? 18.016 -3.273 2.168 1 96.06 291 HIS A O 1
ATOM 2350 N N . THR A 1 292 ? 16.438 -2.424 0.872 1 95.94 292 THR A N 1
ATOM 2351 C CA . THR A 1 292 ? 15.727 -3.68 0.688 1 95.94 292 THR A CA 1
ATOM 2352 C C . THR A 1 292 ? 15.57 -4.004 -0.795 1 95.94 292 THR A C 1
ATOM 2354 O O . THR A 1 292 ? 16 -3.229 -1.652 1 95.94 292 THR A O 1
ATOM 2357 N N . GLU A 1 293 ? 14.969 -5.098 -1.09 1 93.94 293 GLU A N 1
ATOM 2358 C CA . GLU A 1 293 ? 14.742 -5.492 -2.479 1 93.94 293 GLU A CA 1
ATOM 2359 C C . GLU A 1 293 ? 13.781 -4.543 -3.176 1 93.94 293 GLU A C 1
ATOM 2361 O O . GLU A 1 293 ? 13.719 -4.504 -4.406 1 93.94 293 GLU A O 1
ATOM 2366 N N . ARG A 1 294 ? 13.086 -3.746 -2.393 1 94.38 294 ARG A N 1
ATOM 2367 C CA . ARG A 1 294 ? 12.102 -2.838 -2.973 1 94.38 294 ARG A CA 1
ATOM 2368 C C . ARG A 1 294 ? 12.734 -1.492 -3.314 1 94.38 294 ARG A C 1
ATOM 2370 O O . ARG A 1 294 ? 12.07 -0.606 -3.854 1 94.38 294 ARG A O 1
ATOM 2377 N N . ASP A 1 295 ? 14.016 -1.27 -2.959 1 95.88 295 ASP A N 1
ATOM 2378 C CA . ASP A 1 295 ? 14.766 -0.176 -3.561 1 95.88 295 ASP A CA 1
ATOM 2379 C C . ASP A 1 295 ? 15.172 -0.51 -4.996 1 95.88 295 ASP A C 1
ATOM 2381 O O . ASP A 1 295 ? 16.359 -0.663 -5.297 1 95.88 295 ASP A O 1
ATOM 2385 N N . ASP A 1 296 ? 14.148 -0.59 -5.844 1 94 296 ASP A N 1
ATOM 2386 C CA . ASP A 1 296 ? 14.266 -1.018 -7.234 1 94 296 ASP A CA 1
ATOM 2387 C C . ASP A 1 296 ? 13.539 -0.05 -8.164 1 94 296 ASP A C 1
ATOM 2389 O O . ASP A 1 296 ? 13.055 0.998 -7.73 1 94 296 ASP A O 1
ATOM 2393 N N . ILE A 1 297 ? 13.531 -0.386 -9.375 1 91.69 297 ILE A N 1
ATOM 2394 C CA . ILE A 1 297 ? 12.953 0.464 -10.414 1 91.69 297 ILE A CA 1
ATOM 2395 C C . ILE A 1 297 ? 11.438 0.554 -10.227 1 91.69 297 ILE A C 1
ATOM 2397 O O . ILE A 1 297 ? 10.836 1.595 -10.492 1 91.69 297 ILE A O 1
ATOM 2401 N N . GLN A 1 298 ? 10.812 -0.49 -9.711 1 90.62 298 GLN A N 1
ATOM 2402 C CA . GLN A 1 298 ? 9.359 -0.56 -9.594 1 90.62 298 GLN A CA 1
ATOM 2403 C C . GLN A 1 298 ? 8.836 0.4 -8.531 1 90.62 298 GLN A C 1
ATOM 2405 O O . GLN A 1 298 ? 7.711 0.89 -8.625 1 90.62 298 GLN A O 1
ATOM 2410 N N . HIS A 1 299 ? 9.648 0.699 -7.555 1 93.12 299 HIS A N 1
ATOM 2411 C CA . HIS A 1 299 ? 9.18 1.474 -6.41 1 93.12 299 HIS A CA 1
ATOM 2412 C C . HIS A 1 299 ? 9.734 2.895 -6.445 1 93.12 299 HIS A C 1
ATOM 2414 O O . HIS A 1 299 ? 9.727 3.594 -5.43 1 93.12 299 HIS A O 1
ATOM 2420 N N . THR A 1 300 ? 10.281 3.279 -7.512 1 92.75 300 THR A N 1
ATOM 2421 C CA . THR A 1 300 ? 10.695 4.652 -7.758 1 92.75 300 THR A CA 1
ATOM 2422 C C . THR A 1 300 ? 10.141 5.156 -9.086 1 92.75 300 THR A C 1
ATOM 2424 O O . THR A 1 300 ? 9.148 4.625 -9.594 1 92.75 300 THR A O 1
ATOM 2427 N N . SER A 1 301 ? 10.633 6.375 -9.555 1 89.94 301 SER A N 1
ATOM 2428 C CA . SER A 1 301 ? 10.062 6.926 -10.781 1 89.94 301 SER A CA 1
ATOM 2429 C C . SER A 1 301 ? 11.109 7.699 -11.578 1 89.94 301 SER A C 1
ATOM 2431 O O . SER A 1 301 ? 12.117 8.141 -11.016 1 89.94 301 SER A O 1
ATOM 2433 N N . ILE A 1 302 ? 10.844 7.844 -12.812 1 90.62 302 ILE A N 1
ATOM 2434 C CA . ILE A 1 302 ? 11.703 8.625 -13.695 1 90.62 302 ILE A CA 1
ATOM 2435 C C . ILE A 1 302 ? 11.703 10.086 -13.242 1 90.62 302 ILE A C 1
ATOM 2437 O O . ILE A 1 302 ? 12.695 10.797 -13.422 1 90.62 302 ILE A O 1
ATOM 2441 N N . PHE A 1 303 ? 10.656 10.516 -12.547 1 91.88 303 PHE A N 1
ATOM 2442 C CA . PHE A 1 303 ? 10.555 11.898 -12.086 1 91.88 303 PHE A CA 1
ATOM 2443 C C . PHE A 1 303 ? 11.477 12.148 -10.906 1 91.88 303 PHE A C 1
ATOM 2445 O O . PHE A 1 303 ? 12.047 13.234 -10.773 1 91.88 303 PHE A O 1
ATOM 2452 N N . SER A 1 304 ? 11.594 11.109 -10.07 1 95.06 304 SER A N 1
ATOM 2453 C CA . SER A 1 304 ? 12.562 11.234 -8.984 1 95.06 304 SER A CA 1
ATOM 2454 C C . SER A 1 304 ? 13.984 11.367 -9.523 1 95.06 304 SER A C 1
ATOM 2456 O O . SER A 1 304 ? 14.75 12.211 -9.062 1 95.06 304 SER A O 1
ATOM 2458 N N . LEU A 1 305 ? 14.328 10.531 -10.477 1 96.31 305 LEU A N 1
ATOM 2459 C CA . LEU A 1 305 ? 15.641 10.609 -11.109 1 96.31 305 LEU A CA 1
ATOM 2460 C C . LEU A 1 305 ? 15.844 11.977 -11.75 1 96.31 305 LEU A C 1
ATOM 2462 O O . LEU A 1 305 ? 16.906 12.594 -11.578 1 96.31 305 LEU A O 1
ATOM 2466 N N . ASN A 1 306 ? 14.82 12.438 -12.43 1 95.75 306 ASN A N 1
ATOM 2467 C CA . ASN A 1 306 ? 14.914 13.727 -13.109 1 95.75 306 ASN A CA 1
ATOM 2468 C C . ASN A 1 306 ? 15.102 14.875 -12.117 1 95.75 306 ASN A C 1
ATOM 2470 O O . ASN A 1 306 ? 15.812 15.836 -12.414 1 95.75 306 ASN A O 1
ATOM 2474 N N . HIS A 1 307 ? 14.438 14.766 -11.008 1 96.69 307 HIS A N 1
ATOM 2475 C CA . HIS A 1 307 ? 14.602 15.805 -10 1 96.69 307 HIS A CA 1
ATOM 2476 C C . HIS A 1 307 ? 16.047 15.891 -9.523 1 96.69 307 HIS A C 1
ATOM 2478 O O . HIS A 1 307 ? 16.594 16.984 -9.414 1 96.69 307 HIS A O 1
ATOM 2484 N N . MET A 1 308 ? 16.641 14.797 -9.227 1 97.88 308 MET A N 1
ATOM 2485 C CA . MET A 1 308 ? 18.047 14.82 -8.812 1 97.88 308 MET A CA 1
ATOM 2486 C C . MET A 1 308 ? 18.938 15.297 -9.945 1 97.88 308 MET A C 1
ATOM 2488 O O . MET A 1 308 ? 19.828 16.125 -9.734 1 97.88 308 MET A O 1
ATOM 2492 N N . LEU A 1 309 ? 18.688 14.789 -11.133 1 98.38 309 LEU A N 1
ATOM 2493 C CA . LEU A 1 309 ? 19.516 15.125 -12.289 1 98.38 309 LEU A CA 1
ATOM 2494 C C . LEU A 1 309 ? 19.484 16.625 -12.555 1 98.38 309 LEU A C 1
ATOM 2496 O O . LEU A 1 309 ? 20.547 17.25 -12.711 1 98.38 309 LEU A O 1
ATOM 2500 N N . VAL A 1 310 ? 18.328 17.234 -12.531 1 97.81 310 VAL A N 1
ATOM 2501 C CA . VAL A 1 310 ? 18.172 18.641 -12.844 1 97.81 310 VAL A CA 1
ATOM 2502 C C . VAL A 1 310 ? 18.812 19.484 -11.734 1 97.81 310 VAL A C 1
ATOM 2504 O O . VAL A 1 310 ? 19.531 20.453 -12.016 1 97.81 310 VAL A O 1
ATOM 2507 N N . ASN A 1 311 ? 18.547 19.141 -10.531 1 97.75 311 ASN A N 1
ATOM 2508 C CA . ASN A 1 311 ? 19.125 19.906 -9.43 1 97.75 311 ASN A CA 1
ATOM 2509 C C . ASN A 1 311 ? 20.641 19.734 -9.375 1 97.75 311 ASN A C 1
ATOM 2511 O O . ASN A 1 311 ? 21.359 20.688 -9.047 1 97.75 311 ASN A O 1
ATOM 2515 N N . ALA A 1 312 ? 21.109 18.531 -9.648 1 98.69 312 ALA A N 1
ATOM 2516 C CA . ALA A 1 312 ? 22.562 18.312 -9.727 1 98.69 312 ALA A CA 1
ATOM 2517 C C . ALA A 1 312 ? 23.172 19.141 -10.844 1 98.69 312 ALA A C 1
ATOM 2519 O O . ALA A 1 312 ? 24.234 19.75 -10.664 1 98.69 312 ALA A O 1
ATOM 2520 N N . PHE A 1 313 ? 22.562 19.188 -11.961 1 98.56 313 PHE A N 1
ATOM 2521 C CA . PHE A 1 313 ? 23.047 19.953 -13.102 1 98.56 313 PHE A CA 1
ATOM 2522 C C . PHE A 1 313 ? 23.156 21.438 -12.758 1 98.56 313 PHE A C 1
ATOM 2524 O O . PHE A 1 313 ? 24.188 22.047 -12.992 1 98.56 313 PHE A O 1
ATOM 2531 N N . ILE A 1 314 ? 22.078 21.984 -12.203 1 97.88 314 ILE A N 1
ATOM 2532 C CA . ILE A 1 314 ? 22.031 23.406 -11.898 1 97.88 314 ILE A CA 1
ATOM 2533 C C . ILE A 1 314 ? 23.109 23.75 -10.883 1 97.88 314 ILE A C 1
ATOM 2535 O O . ILE A 1 314 ? 23.844 24.734 -11.039 1 97.88 314 ILE A O 1
ATOM 2539 N N . SER A 1 315 ? 23.234 22.953 -9.859 1 98.19 315 SER A N 1
ATOM 2540 C CA . SER A 1 315 ? 24.25 23.172 -8.836 1 98.19 315 SER A CA 1
ATOM 2541 C C . SER A 1 315 ? 25.656 23.109 -9.422 1 98.19 315 SER A C 1
ATOM 2543 O O . SER A 1 315 ? 26.484 23.984 -9.156 1 98.19 315 SER A O 1
ATOM 2545 N N . LEU A 1 316 ? 25.859 22.031 -10.164 1 98.38 316 LEU A N 1
ATOM 2546 C CA . LEU A 1 316 ? 27.188 21.797 -10.75 1 98.38 316 LEU A CA 1
ATOM 2547 C C . LEU A 1 316 ? 27.547 22.906 -11.727 1 98.38 316 LEU A C 1
ATOM 2549 O O . LEU A 1 316 ? 28.688 23.406 -11.711 1 98.38 316 LEU A O 1
ATOM 2553 N N . ARG A 1 317 ? 26.656 23.297 -12.547 1 98 317 ARG A N 1
ATOM 2554 C CA . ARG A 1 317 ? 26.891 24.391 -13.5 1 98 317 ARG A CA 1
ATOM 2555 C C . ARG A 1 317 ? 27.266 25.672 -12.781 1 98 317 ARG A C 1
ATOM 2557 O O . ARG A 1 317 ? 28.203 26.359 -13.172 1 98 317 ARG A O 1
ATOM 2564 N N . ASN A 1 318 ? 26.531 26 -11.758 1 97.69 318 ASN A N 1
ATOM 2565 C CA . ASN A 1 318 ? 26.812 27.219 -10.992 1 97.69 318 ASN A CA 1
ATOM 2566 C C . ASN A 1 318 ? 28.156 27.156 -10.289 1 97.69 318 ASN A C 1
ATOM 2568 O O . ASN A 1 318 ? 28.859 28.156 -10.18 1 97.69 318 ASN A O 1
ATOM 2572 N N . LEU A 1 319 ? 28.562 26 -9.797 1 97.62 319 LEU A N 1
ATOM 2573 C CA . LEU A 1 319 ? 29.875 25.828 -9.188 1 97.62 319 LEU A CA 1
ATOM 2574 C C . LEU A 1 319 ? 30.984 25.969 -10.227 1 97.62 319 LEU A C 1
ATOM 2576 O O . LEU A 1 319 ? 32 26.609 -9.961 1 97.62 319 LEU A O 1
ATOM 2580 N N . LEU A 1 320 ? 30.766 25.391 -11.352 1 97.44 320 LEU A N 1
ATOM 2581 C CA . LEU A 1 320 ? 31.766 25.422 -12.422 1 97.44 320 LEU A CA 1
ATOM 2582 C C . LEU A 1 320 ? 31.938 26.828 -12.984 1 97.44 320 LEU A C 1
ATOM 2584 O O . LEU A 1 320 ? 33.031 27.203 -13.414 1 97.44 320 LEU A O 1
ATOM 2588 N N . ASP A 1 321 ? 30.891 27.625 -12.906 1 95.31 321 ASP A N 1
ATOM 2589 C CA . ASP A 1 321 ? 30.906 28.969 -13.477 1 95.31 321 ASP A CA 1
ATOM 2590 C C . ASP A 1 321 ? 31.406 29.984 -12.453 1 95.31 321 ASP A C 1
ATOM 2592 O O . ASP A 1 321 ? 31.688 31.141 -12.805 1 95.31 321 ASP A O 1
ATOM 2596 N N . GLU A 1 322 ? 31.453 29.516 -11.227 1 93.44 322 GLU A N 1
ATOM 2597 C CA . GLU A 1 322 ? 31.891 30.422 -10.172 1 93.44 322 GLU A CA 1
ATOM 2598 C C . GLU A 1 322 ? 33.344 30.891 -10.398 1 93.44 322 GLU A C 1
ATOM 2600 O O . GLU A 1 322 ? 34.219 30.062 -10.656 1 93.44 322 GLU A O 1
ATOM 2605 N N . LYS A 1 323 ? 33.625 32.188 -10.273 1 87.88 323 LYS A N 1
ATOM 2606 C CA . LYS A 1 323 ? 34.938 32.75 -10.57 1 87.88 323 LYS A CA 1
ATOM 2607 C C . LYS A 1 323 ? 35.844 32.688 -9.344 1 87.88 323 LYS A C 1
ATOM 2609 O O . LYS A 1 323 ? 37.062 32.688 -9.477 1 87.88 323 LYS A O 1
ATOM 2614 N N . SER A 1 324 ? 35.281 32.531 -8.211 1 84.12 324 SER A N 1
ATOM 2615 C CA . SER A 1 324 ? 36.062 32.5 -6.988 1 84.12 324 SER A CA 1
ATOM 2616 C C . SER A 1 324 ? 36.812 31.172 -6.855 1 84.12 324 SER A C 1
ATOM 2618 O O . SER A 1 324 ? 36.312 30.109 -7.246 1 84.12 324 SER A O 1
ATOM 2620 N N . GLN A 1 325 ? 38.094 31.266 -6.309 1 79.75 325 GLN A N 1
ATOM 2621 C CA . GLN A 1 325 ? 38.875 30.078 -6.07 1 79.75 325 GLN A CA 1
ATOM 2622 C C . GLN A 1 325 ? 38.625 29.5 -4.676 1 79.75 325 GLN A C 1
ATOM 2624 O O . GLN A 1 325 ? 38.938 28.344 -4.398 1 79.75 325 GLN A O 1
ATOM 2629 N N . HIS A 1 326 ? 38.031 30.312 -3.889 1 82.31 326 HIS A N 1
ATOM 2630 C CA . HIS A 1 326 ? 37.781 29.875 -2.523 1 82.31 326 HIS A CA 1
ATOM 2631 C C . HIS A 1 326 ? 36.281 29.953 -2.188 1 82.31 326 HIS A C 1
ATOM 2633 O O . HIS A 1 326 ? 35.625 30.938 -2.514 1 82.31 326 HIS A O 1
ATOM 2639 N N . PHE A 1 327 ? 35.812 28.828 -1.729 1 88.25 327 PHE A N 1
ATOM 2640 C CA . PHE A 1 327 ? 34.406 28.75 -1.337 1 88.25 327 PHE A CA 1
ATOM 2641 C C . PHE A 1 327 ? 34.25 28.875 0.176 1 88.25 327 PHE A C 1
ATOM 2643 O O . PHE A 1 327 ? 33.844 27.922 0.836 1 88.25 327 PHE A O 1
ATOM 2650 N N . LYS A 1 328 ? 34.656 29.953 0.747 1 85.75 328 LYS A N 1
ATOM 2651 C CA . LYS A 1 328 ? 34.531 30.203 2.18 1 85.75 328 LYS A CA 1
ATOM 2652 C C . LYS A 1 328 ? 33.281 31.031 2.484 1 85.75 328 LYS A C 1
ATOM 2654 O O . LYS A 1 328 ? 32.844 31.828 1.651 1 85.75 328 LYS A O 1
ATOM 2659 N N . GLY A 1 329 ? 32.688 30.703 3.557 1 85.62 329 GLY A N 1
ATOM 2660 C CA . GLY A 1 329 ? 31.5 31.438 3.957 1 85.62 329 GLY A CA 1
ATOM 2661 C C . GLY A 1 329 ? 31 31.062 5.34 1 85.62 329 GLY A C 1
ATOM 2662 O O . GLY A 1 329 ? 31.656 30.297 6.051 1 85.62 329 GLY A O 1
ATOM 2663 N N . SER A 1 330 ? 29.906 31.75 5.66 1 88.75 330 SER A N 1
ATOM 2664 C CA . SER A 1 330 ? 29.266 31.5 6.949 1 88.75 330 SER A CA 1
ATOM 2665 C C . SER A 1 330 ? 28.25 30.359 6.859 1 88.75 330 SER A C 1
ATOM 2667 O O . SER A 1 330 ? 27.984 29.844 5.77 1 88.75 330 SER A O 1
ATOM 2669 N N . SER A 1 331 ? 27.766 30.031 8.094 1 91.44 331 SER A N 1
ATOM 2670 C CA . SER A 1 331 ? 26.75 28.984 8.141 1 91.44 331 SER A CA 1
ATOM 2671 C C . SER A 1 331 ? 25.5 29.375 7.363 1 91.44 331 SER A C 1
ATOM 2673 O O . SER A 1 331 ? 25.016 30.5 7.5 1 91.44 331 SER A O 1
ATOM 2675 N N . PRO A 1 332 ? 25.031 28.469 6.555 1 93 332 PRO A N 1
ATOM 2676 C CA . PRO A 1 332 ? 23.891 28.797 5.691 1 93 332 PRO A CA 1
ATOM 2677 C C . PRO A 1 332 ? 22.562 28.703 6.414 1 93 332 PRO A C 1
ATOM 2679 O O . PRO A 1 332 ? 22.406 27.906 7.344 1 93 332 PRO A O 1
ATOM 2682 N N . LEU A 1 333 ? 21.688 29.531 6.035 1 93.75 333 LEU A N 1
ATOM 2683 C CA . LEU A 1 333 ? 20.281 29.469 6.438 1 93.75 333 LEU A CA 1
ATOM 2684 C C . LEU A 1 333 ? 19.359 29.703 5.242 1 93.75 333 LEU A C 1
ATOM 2686 O O . LEU A 1 333 ? 19.484 30.703 4.547 1 93.75 333 LEU A O 1
ATOM 2690 N N . TYR A 1 334 ? 18.562 28.734 4.906 1 92.75 334 TYR A N 1
ATOM 2691 C CA . TYR A 1 334 ? 17.578 28.859 3.838 1 92.75 334 TYR A CA 1
ATOM 2692 C C . TYR A 1 334 ? 16.25 28.266 4.262 1 92.75 334 TYR A C 1
ATOM 2694 O O . TYR A 1 334 ? 16.203 27.297 5.023 1 92.75 334 TYR A O 1
ATOM 2702 N N . PHE A 1 335 ? 15.156 28.828 3.891 1 88.31 335 PHE A N 1
ATOM 2703 C CA . PHE A 1 335 ? 13.812 28.375 4.23 1 88.31 335 PHE A CA 1
ATOM 2704 C C . PHE A 1 335 ? 12.812 28.75 3.141 1 88.31 335 PHE A C 1
ATOM 2706 O O . PHE A 1 335 ? 13 29.75 2.445 1 88.31 335 PHE A O 1
ATOM 2713 N N . PRO A 1 336 ? 11.797 27.891 2.961 1 83.31 336 PRO A N 1
ATOM 2714 C CA . PRO A 1 336 ? 10.789 28.188 1.931 1 83.31 336 PRO A CA 1
ATOM 2715 C C . PRO A 1 336 ? 9.695 29.125 2.422 1 83.31 336 PRO A C 1
ATOM 2717 O O . PRO A 1 336 ? 9.242 29 3.564 1 83.31 336 PRO A O 1
ATOM 2720 N N . VAL A 1 337 ? 9.352 30.125 1.66 1 74.31 337 VAL A N 1
ATOM 2721 C CA . VAL A 1 337 ? 8.211 31 1.872 1 74.31 337 VAL A CA 1
ATOM 2722 C C . VAL A 1 337 ? 7.441 31.172 0.566 1 74.31 337 VAL A C 1
ATOM 2724 O O . VAL A 1 337 ? 8 31.594 -0.446 1 74.31 337 VAL A O 1
ATOM 2727 N N . PHE A 1 338 ? 6.137 30.766 0.567 1 68.62 338 PHE A N 1
ATOM 2728 C CA . PHE A 1 338 ? 5.223 30.906 -0.559 1 68.62 338 PHE A CA 1
ATOM 2729 C C . PHE A 1 338 ? 5.793 30.266 -1.812 1 68.62 338 PHE A C 1
ATOM 2731 O O . PHE A 1 338 ? 5.809 30.875 -2.883 1 68.62 338 PHE A O 1
ATOM 2738 N N . GLY A 1 339 ? 6.523 29.109 -1.697 1 68.19 339 GLY A N 1
ATOM 2739 C CA . GLY A 1 339 ? 6.941 28.312 -2.834 1 68.19 339 GLY A CA 1
ATOM 2740 C C . GLY A 1 339 ? 8.352 28.625 -3.295 1 68.19 339 GLY A C 1
ATOM 2741 O O . GLY A 1 339 ? 8.867 27.969 -4.211 1 68.19 339 GLY A O 1
ATOM 2742 N N . SER A 1 340 ? 8.961 29.688 -2.652 1 77.75 340 SER A N 1
ATOM 2743 C CA . SER A 1 340 ? 10.328 30.016 -3.012 1 77.75 340 SER A CA 1
ATOM 2744 C C . SER A 1 340 ? 11.258 29.938 -1.805 1 77.75 340 SER A C 1
ATOM 2746 O O . SER A 1 340 ? 10.828 30.125 -0.667 1 77.75 340 SER A O 1
ATOM 2748 N N . TYR A 1 341 ? 12.523 29.703 -2.178 1 87.44 341 TYR A N 1
ATOM 2749 C CA . TYR A 1 341 ? 13.5 29.594 -1.097 1 87.44 341 TYR A CA 1
ATOM 2750 C C . TYR A 1 341 ? 14.234 30.906 -0.898 1 87.44 341 TYR A C 1
ATOM 2752 O O . TYR A 1 341 ? 14.695 31.531 -1.865 1 87.44 341 TYR A O 1
ATOM 2760 N N . TRP A 1 342 ? 14.273 31.312 0.292 1 88 342 TRP A N 1
ATOM 2761 C CA . TRP A 1 342 ? 15.047 32.469 0.708 1 88 342 TRP A CA 1
ATOM 2762 C C . TRP A 1 342 ? 16.344 32.062 1.394 1 88 342 TRP A C 1
ATOM 2764 O O . TRP A 1 342 ? 16.359 31.078 2.16 1 88 342 TRP A O 1
ATOM 2774 N N . GLN A 1 343 ? 17.422 32.812 0.982 1 91.19 343 GLN A N 1
ATOM 2775 C CA . GLN A 1 343 ? 18.734 32.5 1.538 1 91.19 343 GLN A CA 1
ATOM 2776 C C . GLN A 1 343 ? 19.297 33.656 2.34 1 91.19 343 GLN A C 1
ATOM 2778 O O . GLN A 1 343 ? 19.312 34.812 1.859 1 91.19 343 GLN A O 1
ATOM 2783 N N . ILE A 1 344 ? 19.656 33.375 3.561 1 88.75 344 ILE A N 1
ATOM 2784 C CA . ILE A 1 344 ? 20.359 34.375 4.375 1 88.75 344 ILE A CA 1
ATOM 2785 C C . ILE A 1 344 ? 21.453 33.688 5.191 1 88.75 344 ILE A C 1
ATOM 2787 O O . ILE A 1 344 ? 21.484 32.438 5.266 1 88.75 344 ILE A O 1
ATOM 2791 N N . ASN A 1 345 ? 22.391 34.375 5.617 1 89.5 345 ASN A N 1
ATOM 2792 C CA . ASN A 1 345 ? 23.391 33.781 6.516 1 89.5 345 ASN A CA 1
ATOM 2793 C C . ASN A 1 345 ? 22.875 33.75 7.957 1 89.5 345 ASN A C 1
ATOM 2795 O O . ASN A 1 345 ? 22.062 34.594 8.352 1 89.5 345 ASN A O 1
ATOM 2799 N N . LEU A 1 346 ? 23.328 32.781 8.688 1 91 346 LEU A N 1
ATOM 2800 C CA . LEU A 1 346 ? 22.875 32.562 10.055 1 91 346 LEU A CA 1
ATOM 2801 C C . LEU A 1 346 ? 23.203 33.781 10.922 1 91 346 LEU A C 1
ATOM 2803 O O . LEU A 1 346 ? 22.406 34.156 11.797 1 91 346 LEU A O 1
ATOM 2807 N N . ASN A 1 347 ? 24.281 34.438 10.648 1 91.25 347 ASN A N 1
ATOM 2808 C CA . ASN A 1 347 ? 24.656 35.625 11.422 1 91.25 347 ASN A CA 1
ATOM 2809 C C . ASN A 1 347 ? 23.688 36.781 11.188 1 91.25 347 ASN A C 1
ATOM 2811 O O . ASN A 1 347 ? 23.344 37.5 12.125 1 91.25 347 ASN A O 1
ATOM 2815 N N . LEU A 1 348 ? 23.359 36.906 10 1 92 348 LEU A N 1
ATOM 2816 C CA . LEU A 1 348 ? 22.375 37.969 9.695 1 92 348 LEU A CA 1
ATOM 2817 C C . LEU A 1 348 ? 21.031 37.625 10.336 1 92 348 LEU A C 1
ATOM 2819 O O . LEU A 1 348 ? 20.359 38.531 10.844 1 92 348 LEU A O 1
ATOM 2823 N N . HIS A 1 349 ? 20.656 36.438 10.273 1 92.81 349 HIS A N 1
ATOM 2824 C CA . HIS A 1 349 ? 19.422 36 10.914 1 92.81 349 HIS A CA 1
ATOM 2825 C C . HIS A 1 349 ? 19.453 36.281 12.406 1 92.81 349 HIS A C 1
ATOM 2827 O O . HIS A 1 349 ? 18.469 36.781 12.961 1 92.81 349 HIS A O 1
ATOM 2833 N N . LEU A 1 350 ? 20.562 36.031 12.992 1 93.88 350 LEU A N 1
ATOM 2834 C CA . LEU A 1 350 ? 20.719 36.281 14.422 1 93.88 350 LEU A CA 1
ATOM 2835 C C . LEU A 1 350 ? 20.672 37.781 14.719 1 93.88 350 LEU A C 1
ATOM 2837 O O . LEU A 1 350 ? 20.047 38.219 15.695 1 93.88 350 LEU A O 1
ATOM 2841 N N . PHE A 1 351 ? 21.281 38.5 13.914 1 94.56 351 PHE A N 1
ATOM 2842 C CA . PHE A 1 351 ? 21.266 39.969 14.055 1 94.56 351 PHE A CA 1
ATOM 2843 C C . PHE A 1 351 ? 19.844 40.5 13.961 1 94.56 351 PHE A C 1
ATOM 2845 O O . PHE A 1 351 ? 19.406 41.281 14.797 1 94.56 351 PHE A O 1
ATOM 2852 N N . LEU A 1 352 ? 19.156 40.031 13.008 1 93.25 352 LEU A N 1
ATOM 2853 C CA . LEU A 1 352 ? 17.781 40.469 12.82 1 93.25 352 LEU A CA 1
ATOM 2854 C C . LEU A 1 352 ? 16.906 40.062 14.008 1 93.25 352 LEU A C 1
ATOM 2856 O O . LEU A 1 352 ? 16.047 40.844 14.445 1 93.25 352 LEU A O 1
ATOM 2860 N N . ASN A 1 353 ? 17.094 38.906 14.516 1 96.19 353 ASN A N 1
ATOM 2861 C CA . ASN A 1 353 ? 16.344 38.469 15.68 1 96.19 353 ASN A CA 1
ATOM 2862 C C . ASN A 1 353 ? 16.562 39.375 16.875 1 96.19 353 ASN A C 1
ATOM 2864 O O . ASN A 1 353 ? 15.609 39.75 17.578 1 96.19 353 ASN A O 1
ATOM 2868 N N . VAL A 1 354 ? 17.734 39.781 17.047 1 95.56 354 VAL A N 1
ATOM 2869 C CA . VAL A 1 354 ? 18.047 40.656 18.172 1 95.56 354 VAL A CA 1
ATOM 2870 C C . VAL A 1 354 ? 17.406 42.031 17.969 1 95.56 354 VAL A C 1
ATOM 2872 O O . VAL A 1 354 ? 16.844 42.594 18.906 1 95.56 354 VAL A O 1
ATOM 2875 N N . VAL A 1 355 ? 1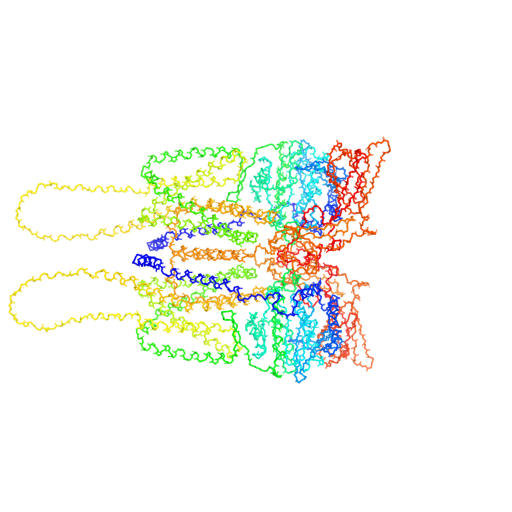7.438 42.469 16.766 1 95.38 355 VAL A N 1
ATOM 2876 C CA . VAL A 1 355 ? 16.812 43.75 16.453 1 95.38 355 VAL A CA 1
ATOM 2877 C C . VAL A 1 355 ? 15.312 43.656 16.719 1 95.38 355 VAL A C 1
ATOM 2879 O O . VAL A 1 355 ? 14.727 44.562 17.328 1 95.38 355 VAL A O 1
ATOM 2882 N N . PHE A 1 356 ? 14.75 42.562 16.312 1 95.06 356 PHE A N 1
ATOM 2883 C CA . PHE A 1 356 ? 13.312 42.406 16.5 1 95.06 356 PHE A CA 1
ATOM 2884 C C . PHE A 1 356 ? 12.969 42.281 17.984 1 95.06 356 PHE A C 1
ATOM 2886 O O . PHE A 1 356 ? 11.945 42.781 18.438 1 95.06 356 PHE A O 1
ATOM 2893 N N . LEU A 1 357 ? 13.781 41.625 18.719 1 96.31 357 LEU A N 1
ATOM 2894 C CA . LEU A 1 357 ? 13.555 41.375 20.141 1 96.31 357 LEU A CA 1
ATOM 2895 C C . LEU A 1 357 ? 13.586 42.688 20.922 1 96.31 357 LEU A C 1
ATOM 2897 O O . LEU A 1 357 ? 12.938 42.812 21.953 1 96.31 357 LEU A O 1
ATOM 2901 N N . ILE A 1 358 ? 14.219 43.688 20.359 1 95.88 358 ILE A N 1
ATOM 2902 C CA . ILE A 1 358 ? 14.359 44.938 21.062 1 95.88 358 ILE A CA 1
ATOM 2903 C C . ILE A 1 358 ? 13.398 45.969 20.484 1 95.88 358 ILE A C 1
ATOM 2905 O O . ILE A 1 358 ? 12.609 46.562 21.203 1 95.88 358 ILE A O 1
ATOM 2909 N N . ALA A 1 359 ? 13.352 46.125 19.203 1 94.62 359 ALA A N 1
ATOM 2910 C CA . ALA A 1 359 ? 12.625 47.188 18.531 1 94.62 359 ALA A CA 1
ATOM 2911 C C . ALA A 1 359 ? 11.117 46.969 18.625 1 94.62 359 ALA A C 1
ATOM 2913 O O . ALA A 1 359 ? 10.359 47.906 18.859 1 94.62 359 ALA A O 1
ATOM 2914 N N . CYS A 1 360 ? 10.711 45.719 18.453 1 91.81 360 CYS A N 1
ATOM 2915 C CA . CYS A 1 360 ? 9.273 45.5 18.328 1 91.81 360 CYS A CA 1
ATOM 2916 C C . CYS A 1 360 ? 8.57 45.719 19.656 1 91.81 360 CYS A C 1
ATOM 2918 O O . CYS A 1 360 ? 7.578 46.469 19.719 1 91.81 360 CYS A O 1
ATOM 2920 N N . PRO A 1 361 ? 9.055 45.188 20.766 1 90.69 361 PRO A N 1
ATOM 2921 C CA . PRO A 1 361 ? 8.406 45.5 22.047 1 90.69 361 PRO A CA 1
ATOM 2922 C C . PRO A 1 361 ? 8.484 46.969 22.406 1 90.69 361 PRO A C 1
ATOM 2924 O O . PRO A 1 361 ? 7.547 47.531 23 1 90.69 361 PRO A O 1
ATOM 2927 N N . ALA A 1 362 ? 9.477 47.656 22 1 92.19 362 ALA A N 1
ATOM 2928 C CA . ALA A 1 362 ? 9.594 49.094 22.234 1 92.19 362 ALA A CA 1
ATOM 2929 C C . ALA A 1 362 ? 8.523 49.875 21.484 1 92.19 362 ALA A C 1
ATOM 2931 O O . ALA A 1 362 ? 7.887 50.75 22.047 1 92.19 362 ALA A O 1
ATOM 2932 N N . ILE A 1 363 ? 8.336 49.5 20.344 1 89.88 363 ILE A N 1
ATOM 2933 C CA . ILE A 1 363 ? 7.324 50.125 19.516 1 89.88 363 ILE A CA 1
ATOM 2934 C C . ILE A 1 363 ? 5.941 49.875 20.109 1 89.88 363 ILE A C 1
ATOM 2936 O O . ILE A 1 363 ? 5.133 50.812 20.234 1 89.88 363 ILE A O 1
ATOM 2940 N N . LEU A 1 364 ? 5.695 48.625 20.516 1 88.5 364 LEU A N 1
ATOM 2941 C CA . LEU A 1 364 ? 4.391 48.281 21.062 1 88.5 364 LEU A CA 1
ATOM 2942 C C . LEU A 1 364 ? 4.148 49 22.391 1 88.5 364 LEU A C 1
ATOM 2944 O O . LEU A 1 364 ? 3.039 49.438 22.656 1 88.5 364 LEU A O 1
ATOM 2948 N N . PHE A 1 365 ? 5.211 49.156 23.172 1 86.69 365 PHE A N 1
ATOM 2949 C CA . PHE A 1 365 ? 5.09 49.844 24.453 1 86.69 365 PHE A CA 1
ATOM 2950 C C . PHE A 1 365 ? 4.828 51.344 24.234 1 86.69 365 PHE A C 1
ATOM 2952 O O . PHE A 1 365 ? 4.016 51.938 24.938 1 86.69 365 PHE A O 1
ATOM 2959 N N . MET A 1 366 ? 5.418 51.906 23.281 1 86.12 366 MET A N 1
ATOM 2960 C CA . MET A 1 366 ? 5.227 53.312 22.969 1 86.12 366 MET A CA 1
ATOM 2961 C C . MET A 1 366 ? 3.807 53.594 22.484 1 86.12 366 MET A C 1
ATOM 2963 O O . MET A 1 366 ? 3.189 54.594 22.844 1 86.12 366 MET A O 1
ATOM 2967 N N . CYS A 1 367 ? 3.371 52.625 21.781 1 83.25 367 CYS A N 1
ATOM 2968 C CA . CYS A 1 367 ? 2.02 52.781 21.25 1 83.25 367 CYS A CA 1
ATOM 2969 C C . CYS A 1 367 ? 0.981 52.594 22.344 1 83.25 367 CYS A C 1
ATOM 2971 O O . CYS A 1 367 ? -0.035 53.281 22.375 1 83.25 367 CYS A O 1
ATOM 2973 N N . LEU A 1 368 ? 1.212 51.719 23.281 1 84.38 368 LEU A N 1
ATOM 2974 C CA . LEU A 1 368 ? 0.264 51.438 24.359 1 84.38 368 LEU A CA 1
ATOM 2975 C C . LEU A 1 368 ? 0.104 52.625 25.281 1 84.38 368 LEU A C 1
ATOM 2977 O O . LEU A 1 368 ? -0.952 52.812 25.891 1 84.38 368 LEU A O 1
ATOM 2981 N N . PHE A 1 369 ? 1.091 53.5 25.297 1 84.5 369 PHE A N 1
ATOM 2982 C CA . PHE A 1 369 ? 1.003 54.688 26.109 1 84.5 369 PHE A CA 1
ATOM 2983 C C . PHE A 1 369 ? -0.011 55.656 25.516 1 84.5 369 PHE A C 1
ATOM 2985 O O . PHE A 1 369 ? -0.622 56.438 26.25 1 84.5 369 PHE A O 1
ATOM 2992 N N . ARG A 1 370 ? -0.219 55.5 24.297 1 83.25 370 ARG A N 1
ATOM 2993 C CA . ARG A 1 370 ? -1.154 56.406 23.609 1 83.25 370 ARG A CA 1
ATOM 2994 C C . ARG A 1 370 ? -2.576 55.844 23.672 1 83.25 370 ARG A C 1
ATOM 2996 O O . ARG A 1 370 ? -3.529 56.531 23.297 1 83.25 370 ARG A O 1
ATOM 3003 N N . PHE A 1 371 ? -2.639 54.594 24.156 1 86.44 371 PHE A N 1
ATOM 3004 C CA . PHE A 1 371 ? -3.947 53.969 24.234 1 86.44 371 PHE A CA 1
ATOM 3005 C C . PHE A 1 371 ? -4.191 53.406 25.641 1 86.44 371 PHE A C 1
ATOM 3007 O O . PHE A 1 371 ? -4.262 52.188 25.828 1 86.44 371 PHE A O 1
ATOM 3014 N N . PRO A 1 372 ? -4.527 54.25 26.562 1 83.12 372 PRO A N 1
ATOM 3015 C CA . PRO A 1 372 ? -4.641 53.844 27.953 1 83.12 372 PRO A CA 1
ATOM 3016 C C . PRO A 1 372 ? -5.781 52.844 28.188 1 83.12 372 PRO A C 1
ATOM 3018 O O . PRO A 1 372 ? -5.699 52 29.062 1 83.12 372 PRO A O 1
ATOM 3021 N N . SER A 1 373 ? -6.891 52.938 27.438 1 80.69 373 SER A N 1
ATOM 3022 C CA . SER A 1 373 ? -8.008 52.031 27.594 1 80.69 373 SER A CA 1
ATOM 3023 C C . SER A 1 373 ? -7.605 50.594 27.25 1 80.69 373 SER A C 1
ATOM 3025 O O . SER A 1 373 ? -7.996 49.656 27.938 1 80.69 373 SER A O 1
ATOM 3027 N N . LEU A 1 374 ? -6.84 50.438 26.234 1 84.94 374 LEU A N 1
ATOM 3028 C CA . LEU A 1 374 ? -6.363 49.125 25.844 1 84.94 374 LEU A CA 1
ATOM 3029 C C . LEU A 1 374 ? -5.379 48.562 26.875 1 84.94 374 LEU A C 1
ATOM 3031 O O . LEU A 1 374 ? -5.414 47.375 27.203 1 84.94 374 LEU A O 1
ATOM 3035 N N . TYR A 1 375 ? -4.543 49.438 27.359 1 84.94 375 TYR A N 1
ATOM 3036 C CA . TYR A 1 375 ? -3.568 49.062 28.359 1 84.94 375 TYR A CA 1
ATOM 3037 C C . TYR A 1 375 ? -4.262 48.562 29.625 1 84.94 375 TYR A C 1
ATOM 3039 O O . TYR A 1 375 ? -3.834 47.562 30.234 1 84.94 375 TYR A O 1
ATOM 3047 N N . ALA A 1 376 ? -5.34 49.219 29.969 1 83.75 376 ALA A N 1
ATOM 3048 C CA . ALA A 1 376 ? -6.102 48.844 31.141 1 83.75 376 ALA A CA 1
ATOM 3049 C C . ALA A 1 376 ? -6.719 47.438 30.984 1 83.75 376 ALA A C 1
ATOM 3051 O O . ALA A 1 376 ? -6.805 46.688 31.938 1 83.75 376 ALA A O 1
ATOM 3052 N N . GLN A 1 377 ? -7.105 47.125 29.812 1 82.88 377 GLN A N 1
ATOM 3053 C CA . GLN A 1 377 ? -7.68 45.812 29.547 1 82.88 377 GLN A CA 1
ATOM 3054 C C . GLN A 1 377 ? -6.602 44.75 29.531 1 82.88 377 GLN A C 1
ATOM 3056 O O . GLN A 1 377 ? -6.816 43.625 30.031 1 82.88 377 GLN A O 1
ATOM 3061 N N . LEU A 1 378 ? -5.438 45.031 29.016 1 86.06 378 LEU A N 1
ATOM 3062 C CA . LEU A 1 378 ? -4.336 44.062 28.891 1 86.06 378 LEU A CA 1
ATOM 3063 C C . LEU A 1 378 ? -3.783 43.719 30.266 1 86.06 378 LEU A C 1
ATOM 3065 O O . LEU A 1 378 ? -3.289 42.594 30.469 1 86.06 378 LEU A O 1
ATOM 3069 N N . LYS A 1 379 ? -3.973 44.656 31.141 1 83.88 379 LYS A N 1
ATOM 3070 C CA . LYS A 1 379 ? -3.383 44.469 32.469 1 83.88 379 LYS A CA 1
ATOM 3071 C C . LYS A 1 379 ? -4.309 43.656 33.375 1 83.88 379 LYS A C 1
ATOM 3073 O O . LYS A 1 379 ? -3.885 43.188 34.406 1 83.88 379 LYS A O 1
ATOM 3078 N N . LYS A 1 380 ? -5.551 43.469 32.938 1 83 380 LYS A N 1
ATOM 3079 C CA . LYS A 1 380 ? -6.461 42.625 33.75 1 83 380 LYS A CA 1
ATOM 3080 C C . LYS A 1 380 ? -5.945 41.219 33.844 1 83 380 LYS A C 1
ATOM 3082 O O . LYS A 1 380 ? -5.738 40.531 32.844 1 83 380 LYS A O 1
ATOM 3087 N N . PRO A 1 381 ? -5.715 40.75 35.031 1 83.38 381 PRO A N 1
ATOM 3088 C CA . PRO A 1 381 ? -5.098 39.438 35.219 1 83.38 381 PRO A CA 1
ATOM 3089 C C . PRO A 1 381 ? -5.98 38.312 34.719 1 83.38 381 PRO A C 1
ATOM 3091 O O . PRO A 1 381 ? -5.473 37.25 34.375 1 83.38 381 PRO A O 1
ATOM 3094 N N . CYS A 1 382 ? -7.238 38.531 34.656 1 77.94 382 CYS A N 1
ATOM 3095 C CA . CYS A 1 382 ? -8.156 37.469 34.25 1 77.94 382 CYS A CA 1
ATOM 3096 C C . CYS A 1 382 ? -7.844 37 32.844 1 77.94 382 CYS A C 1
ATOM 3098 O O . CYS A 1 382 ? -7.918 35.812 32.562 1 77.94 382 CYS A O 1
ATOM 3100 N N . TYR A 1 383 ? -7.418 37.938 31.984 1 80.44 383 TYR A N 1
ATOM 3101 C CA . TYR A 1 383 ? -7.148 37.562 30.594 1 80.44 383 TYR A CA 1
ATOM 3102 C C . TYR A 1 383 ? -5.824 36.844 30.484 1 80.44 383 TYR A C 1
ATOM 3104 O O . TYR A 1 383 ? -5.715 35.875 29.719 1 80.44 383 TYR A O 1
ATOM 3112 N N . LEU A 1 384 ? -4.93 37.281 31.219 1 83.56 384 LEU A N 1
ATOM 3113 C CA . LEU A 1 384 ? -3.633 36.625 31.203 1 83.56 384 LEU A CA 1
ATOM 3114 C C . LEU A 1 384 ? -3.74 35.188 31.766 1 83.56 384 LEU A C 1
ATOM 3116 O O . LEU A 1 384 ? -3.154 34.25 31.219 1 83.56 384 LEU A O 1
ATOM 3120 N N . ILE A 1 385 ? -4.445 35.125 32.844 1 82.94 385 ILE A N 1
ATOM 3121 C CA . ILE A 1 385 ? -4.633 33.812 33.469 1 82.94 385 ILE A CA 1
ATOM 3122 C C . ILE A 1 385 ? -5.406 32.906 32.531 1 82.94 385 ILE A C 1
ATOM 3124 O O . ILE A 1 385 ? -5.082 31.719 32.406 1 82.94 385 ILE A O 1
ATOM 3128 N N . CYS A 1 386 ? -6.363 33.469 31.875 1 80.56 386 CYS A N 1
ATOM 3129 C CA . CYS A 1 386 ? -7.148 32.688 30.938 1 80.56 386 CYS A CA 1
ATOM 3130 C C . CYS A 1 386 ? -6.281 32.188 29.797 1 80.56 386 CYS A C 1
ATOM 3132 O O . CYS A 1 386 ? -6.336 31 29.453 1 80.56 386 CYS A O 1
ATOM 3134 N N . PHE A 1 387 ? -5.461 33 29.281 1 87.56 387 PHE A N 1
ATOM 3135 C CA . PHE A 1 387 ? -4.613 32.625 28.156 1 87.56 387 PHE A CA 1
ATOM 3136 C C . PHE A 1 387 ? -3.588 31.578 28.594 1 87.56 387 PHE A C 1
ATOM 3138 O O . PHE A 1 387 ? -3.387 30.578 27.906 1 87.56 387 PHE A O 1
ATOM 3145 N N . THR A 1 388 ? -2.996 31.766 29.719 1 89.38 388 THR A N 1
ATOM 3146 C CA . THR A 1 388 ? -1.947 30.875 30.188 1 89.38 388 THR A CA 1
ATOM 3147 C C . THR A 1 388 ? -2.527 29.516 30.578 1 89.38 388 THR A C 1
ATOM 3149 O O . THR A 1 388 ? -1.976 28.484 30.219 1 89.38 388 THR A O 1
ATOM 3152 N N . LEU A 1 389 ? -3.627 29.547 31.234 1 87.19 389 LEU A N 1
ATOM 3153 C CA . LEU A 1 389 ? -4.234 28.297 31.656 1 87.19 389 LEU A CA 1
ATOM 3154 C C . LEU A 1 389 ? -4.762 27.5 30.469 1 87.19 389 LEU A C 1
ATOM 3156 O O . LEU A 1 389 ? -4.691 26.281 30.453 1 87.19 389 LEU A O 1
ATOM 3160 N N . SER A 1 390 ? -5.32 28.219 29.531 1 89.56 390 SER A N 1
ATOM 3161 C CA . SER A 1 390 ? -5.805 27.531 28.344 1 89.56 390 SER A CA 1
ATOM 3162 C C . SER A 1 390 ? -4.656 26.922 27.547 1 89.56 390 SER A C 1
ATOM 3164 O O . SER A 1 390 ? -4.758 25.797 27.062 1 89.56 390 SER A O 1
ATOM 3166 N N . SER A 1 391 ? -3.584 27.672 27.438 1 92.69 391 SER A N 1
ATOM 3167 C CA . SER A 1 391 ? -2.422 27.141 26.719 1 92.69 391 SER A CA 1
ATOM 3168 C C . SER A 1 391 ? -1.828 25.938 27.438 1 92.69 391 SER A C 1
ATOM 3170 O O . SER A 1 391 ? -1.451 24.953 26.797 1 92.69 391 SER A O 1
ATOM 3172 N N . LEU A 1 392 ? -1.765 26.047 28.719 1 92.94 392 LEU A N 1
ATOM 3173 C CA . LEU A 1 392 ? -1.257 24.922 29.516 1 92.94 392 LEU A CA 1
ATOM 3174 C C . LEU A 1 392 ? -2.17 23.719 29.391 1 92.94 392 LEU A C 1
ATOM 3176 O O . LEU A 1 392 ? -1.694 22.578 29.344 1 92.94 392 LEU A O 1
ATOM 3180 N N . PHE A 1 393 ? -3.42 23.969 29.359 1 93.25 393 PHE A N 1
ATOM 3181 C CA . PHE A 1 393 ? -4.371 22.875 29.188 1 93.25 393 PHE A CA 1
ATOM 3182 C C . PHE A 1 393 ? -4.141 22.156 27.859 1 93.25 393 PHE A C 1
ATOM 3184 O O . PHE A 1 393 ? -4.145 20.922 27.812 1 93.25 393 PHE A O 1
ATOM 3191 N N . VAL A 1 394 ? -4 22.906 26.812 1 94.75 394 VAL A N 1
ATOM 3192 C CA . VAL A 1 394 ? -3.791 22.312 25.5 1 94.75 394 VAL A CA 1
ATOM 3193 C C . VAL A 1 394 ? -2.52 21.453 25.516 1 94.75 394 VAL A C 1
ATOM 3195 O O . VAL A 1 394 ? -2.51 20.344 25 1 94.75 394 VAL A O 1
ATOM 3198 N N . LEU A 1 395 ? -1.507 21.953 26.141 1 95.69 395 LEU A N 1
ATOM 3199 C CA . LEU A 1 395 ? -0.236 21.234 26.188 1 95.69 395 LEU A CA 1
ATOM 3200 C C . LEU A 1 395 ? -0.36 19.953 27 1 95.69 395 LEU A C 1
ATOM 3202 O O . LEU A 1 395 ? 0.188 18.922 26.625 1 95.69 395 LEU A O 1
ATOM 3206 N N . ILE A 1 396 ? -1.061 20.016 28.078 1 96.31 396 ILE A N 1
ATOM 3207 C CA . ILE A 1 396 ? -1.28 18.828 28.906 1 96.31 396 ILE A CA 1
ATOM 3208 C C . ILE A 1 396 ? -2.145 17.828 28.141 1 96.31 396 ILE A C 1
ATOM 3210 O O . ILE A 1 396 ? -1.88 16.625 28.172 1 96.31 396 ILE A O 1
ATOM 3214 N N . PHE A 1 397 ? -3.162 18.344 27.484 1 95.88 397 PHE A N 1
ATOM 3215 C CA . PHE A 1 397 ? -4.023 17.5 26.672 1 95.88 397 PHE A CA 1
ATOM 3216 C C . PHE A 1 397 ? -3.227 16.797 25.578 1 95.88 397 PHE A C 1
ATOM 3218 O O . PHE A 1 397 ? -3.391 15.602 25.359 1 95.88 397 PHE A O 1
ATOM 3225 N N . ASP A 1 398 ? -2.371 17.531 24.953 1 97.06 398 ASP A N 1
ATOM 3226 C CA . ASP A 1 398 ? -1.486 16.984 23.938 1 97.06 398 ASP A CA 1
ATOM 3227 C C . ASP A 1 398 ? -0.605 15.875 24.516 1 97.06 398 ASP A C 1
ATOM 3229 O O . ASP A 1 398 ? -0.445 14.82 23.906 1 97.06 398 ASP A O 1
ATOM 3233 N N . TYR A 1 399 ? -0.091 16.156 25.625 1 96.88 399 TYR A N 1
ATOM 3234 C CA . TYR A 1 399 ? 0.79 15.195 26.266 1 96.88 399 TYR A CA 1
ATOM 3235 C C . TYR A 1 399 ? 0.041 13.906 26.609 1 96.88 399 TYR A C 1
ATOM 3237 O O . TYR A 1 399 ? 0.536 12.805 26.344 1 96.88 399 TYR A O 1
ATOM 3245 N N . VAL A 1 400 ? -1.138 14.016 27.094 1 97.19 400 VAL A N 1
ATOM 3246 C CA . VAL A 1 400 ? -1.948 12.859 27.469 1 97.19 400 VAL A CA 1
ATOM 3247 C C . VAL A 1 400 ? -2.322 12.07 26.219 1 97.19 400 VAL A C 1
ATOM 3249 O O . VAL A 1 400 ? -2.287 10.836 26.219 1 97.19 400 VAL A O 1
ATOM 3252 N N . VAL A 1 401 ? -2.637 12.766 25.219 1 96.88 401 VAL A N 1
ATOM 3253 C CA . VAL A 1 401 ? -3.031 12.125 23.969 1 96.88 401 VAL A CA 1
ATOM 3254 C C . VAL A 1 401 ? -1.847 11.359 23.391 1 96.88 401 VAL A C 1
ATOM 3256 O O . VAL A 1 401 ? -1.989 10.203 22.969 1 96.88 401 VAL A O 1
ATOM 3259 N N . VAL A 1 402 ? -0.676 11.961 23.375 1 97.75 402 VAL A N 1
ATOM 3260 C CA . VAL A 1 402 ? 0.51 11.312 22.812 1 97.75 402 VAL A CA 1
ATOM 3261 C C . VAL A 1 402 ? 0.862 10.078 23.641 1 97.75 402 VAL A C 1
ATOM 3263 O O . VAL A 1 402 ? 1.131 9.008 23.094 1 97.75 402 VAL A O 1
ATOM 3266 N N . GLN A 1 403 ? 0.774 10.203 24.969 1 96.88 403 GLN A N 1
ATOM 3267 C CA . GLN A 1 403 ? 1.103 9.086 25.844 1 96.88 403 GLN A CA 1
ATOM 3268 C C . GLN A 1 403 ? 0.104 7.941 25.672 1 96.88 403 GLN A C 1
ATOM 3270 O O . GLN A 1 403 ? 0.495 6.773 25.594 1 96.88 403 GLN A O 1
ATOM 3275 N N . SER A 1 404 ? -1.136 8.273 25.531 1 96.19 404 SER A N 1
ATOM 3276 C CA . SER A 1 404 ? -2.168 7.254 25.359 1 96.19 404 SER A CA 1
ATOM 3277 C C . SER A 1 404 ? -2.072 6.582 24 1 96.19 404 SER A C 1
ATOM 3279 O O . SER A 1 404 ? -2.156 5.355 23.891 1 96.19 404 SER A O 1
ATOM 3281 N N . LEU A 1 405 ? -1.89 7.367 23.016 1 95.62 405 LEU A N 1
ATOM 3282 C CA . LEU A 1 405 ? -1.79 6.836 21.656 1 95.62 405 LEU A CA 1
ATOM 3283 C C . LEU A 1 405 ? -0.586 5.91 21.531 1 95.62 405 LEU A C 1
ATOM 3285 O O . LEU A 1 405 ? -0.694 4.824 20.953 1 95.62 405 LEU A O 1
ATOM 3289 N N . THR A 1 406 ? 0.574 6.32 22.078 1 95.88 406 THR A N 1
ATOM 3290 C CA . THR A 1 406 ? 1.808 5.559 21.906 1 95.88 406 THR A CA 1
ATOM 3291 C C . THR A 1 406 ? 1.817 4.332 22.812 1 95.88 406 THR A C 1
ATOM 3293 O O . THR A 1 406 ? 2.588 3.396 22.594 1 95.88 406 THR A O 1
ATOM 3296 N N . LYS A 1 407 ? 0.999 4.324 23.844 1 95.56 407 LYS A N 1
ATOM 3297 C CA . LYS A 1 407 ? 0.835 3.121 24.656 1 95.56 407 LYS A CA 1
ATOM 3298 C C . LYS A 1 407 ? -0.029 2.088 23.938 1 95.56 407 LYS A C 1
ATOM 3300 O O . LYS A 1 407 ? 0.242 0.887 24.016 1 95.56 407 LYS A O 1
ATOM 3305 N N . LEU A 1 408 ? -1.009 2.533 23.234 1 94.31 408 LEU A N 1
ATOM 3306 C CA . LEU A 1 408 ? -1.978 1.633 22.625 1 94.31 408 LEU A CA 1
ATOM 3307 C C . LEU A 1 408 ? -1.505 1.188 21.234 1 94.31 408 LEU A C 1
ATOM 3309 O O . LEU A 1 408 ? -1.702 0.033 20.859 1 94.31 408 LEU A O 1
ATOM 3313 N N . ASN A 1 409 ? -0.927 2.025 20.453 1 95.25 409 ASN A N 1
ATOM 3314 C CA . ASN A 1 409 ? -0.413 1.752 19.109 1 95.25 409 ASN A CA 1
ATOM 3315 C C . ASN A 1 409 ? 0.831 2.584 18.812 1 95.25 409 ASN A C 1
ATOM 3317 O O . ASN A 1 409 ? 0.789 3.488 17.984 1 95.25 409 ASN A O 1
ATOM 3321 N N . PRO A 1 410 ? 1.926 2.217 19.328 1 96.19 410 PRO A N 1
ATOM 3322 C CA . PRO A 1 410 ? 3.129 3.051 19.328 1 96.19 410 PRO A CA 1
ATOM 3323 C C . PRO A 1 410 ? 3.699 3.279 17.938 1 96.19 410 PRO A C 1
ATOM 3325 O O . PRO A 1 410 ? 4.352 4.297 17.688 1 96.19 410 PRO A O 1
ATOM 3328 N N . TYR A 1 411 ? 3.471 2.377 16.938 1 96.94 411 TYR A N 1
ATOM 3329 C CA . TYR A 1 411 ? 4.148 2.482 15.648 1 96.94 411 TYR A CA 1
ATOM 3330 C C . TYR A 1 411 ? 3.178 2.9 14.555 1 96.94 411 TYR A C 1
ATOM 3332 O O . TYR A 1 411 ? 3.496 2.814 13.367 1 96.94 411 TYR A O 1
ATOM 3340 N N . VAL A 1 412 ? 2.021 3.416 14.891 1 96.69 412 VAL A N 1
ATOM 3341 C CA . VAL A 1 412 ? 0.971 3.713 13.922 1 96.69 412 VAL A CA 1
ATOM 3342 C C . VAL A 1 412 ? 1.434 4.824 12.984 1 96.69 412 VAL A C 1
ATOM 3344 O O . VAL A 1 412 ? 1.045 4.859 11.812 1 96.69 412 VAL A O 1
ATOM 3347 N N . ILE A 1 413 ? 2.33 5.742 13.391 1 97.25 413 ILE A N 1
ATOM 3348 C CA . ILE A 1 413 ? 2.797 6.859 12.578 1 97.25 413 ILE A CA 1
ATOM 3349 C C . ILE A 1 413 ? 3.645 6.332 11.422 1 97.25 413 ILE A C 1
ATOM 3351 O O . ILE A 1 413 ? 3.842 7.027 10.422 1 97.25 413 ILE A O 1
ATOM 3355 N N . HIS A 1 414 ? 4.148 5.102 11.531 1 97.12 414 HIS A N 1
ATOM 3356 C CA . HIS A 1 414 ? 4.965 4.473 10.5 1 97.12 414 HIS A CA 1
ATOM 3357 C C . HIS A 1 414 ? 4.172 4.289 9.211 1 97.12 414 HIS A C 1
ATOM 3359 O O . HIS A 1 414 ? 4.691 4.535 8.117 1 97.12 414 HIS A O 1
ATOM 3365 N N . SER A 1 415 ? 2.957 3.928 9.328 1 95.62 415 SER A N 1
ATOM 3366 C CA . SER A 1 415 ? 2.146 3.613 8.156 1 95.62 415 SER A CA 1
ATOM 3367 C C . SER A 1 415 ? 1.113 4.703 7.891 1 95.62 415 SER A C 1
ATOM 3369 O O . SER A 1 415 ? 0.626 4.84 6.766 1 95.62 415 SER A O 1
ATOM 3371 N N . SER A 1 416 ? 0.749 5.461 8.938 1 94.81 416 SER A N 1
ATOM 3372 C CA . SER A 1 416 ? -0.344 6.418 8.781 1 94.81 416 SER A CA 1
ATOM 3373 C C . SER A 1 416 ? 0.036 7.789 9.328 1 94.81 416 SER A C 1
ATOM 3375 O O . SER A 1 416 ? -0.693 8.359 10.141 1 94.81 416 SER A O 1
ATOM 3377 N N . PRO A 1 417 ? 1.02 8.367 8.758 1 95.25 417 PRO A N 1
ATOM 3378 C CA . PRO A 1 417 ? 1.446 9.664 9.289 1 95.25 417 PRO A CA 1
ATOM 3379 C C . PRO A 1 417 ? 0.413 10.766 9.062 1 95.25 417 PRO A C 1
ATOM 3381 O O . PRO A 1 417 ? 0.242 11.641 9.914 1 95.25 417 PRO A O 1
ATOM 3384 N N . ASP A 1 418 ? -0.349 10.734 7.961 1 90.44 418 ASP A N 1
ATOM 3385 C CA . ASP A 1 418 ? -1.339 11.766 7.66 1 90.44 418 ASP A CA 1
ATOM 3386 C C . ASP A 1 418 ? -2.51 11.703 8.641 1 90.44 418 ASP A C 1
ATOM 3388 O O . ASP A 1 418 ? -3.027 12.734 9.062 1 90.44 418 ASP A O 1
ATOM 3392 N N . ALA A 1 419 ? -2.912 10.516 8.938 1 91.69 419 ALA A N 1
ATOM 3393 C CA . ALA A 1 419 ? -4 10.359 9.891 1 91.69 419 ALA A CA 1
ATOM 3394 C C . ALA A 1 419 ? -3.59 10.852 11.281 1 91.69 419 ALA A C 1
ATOM 3396 O O . ALA A 1 419 ? -4.379 11.492 11.977 1 91.69 419 ALA A O 1
ATOM 3397 N N . VAL A 1 420 ? -2.389 10.57 11.664 1 95.62 420 VAL A N 1
ATOM 3398 C CA . VAL A 1 420 ? -1.885 11 12.969 1 95.62 420 VAL A CA 1
ATOM 3399 C C . VAL A 1 420 ? -1.781 12.523 13.008 1 95.62 420 VAL A C 1
ATOM 3401 O O . VAL A 1 420 ? -2.174 13.156 13.992 1 95.62 420 VAL A O 1
ATOM 3404 N N . LEU A 1 421 ? -1.298 13.117 11.93 1 93.75 421 LEU A N 1
ATOM 3405 C CA . LEU A 1 421 ? -1.191 14.57 11.859 1 93.75 421 LEU A CA 1
ATOM 3406 C C . LEU A 1 421 ? -2.57 15.219 11.914 1 93.75 421 LEU A C 1
ATOM 3408 O O . LEU A 1 421 ? -2.771 16.203 12.625 1 93.75 421 LEU A O 1
ATOM 3412 N N . ALA A 1 422 ? -3.502 14.633 11.156 1 90.56 422 ALA A N 1
ATOM 3413 C CA . ALA A 1 422 ? -4.871 15.141 11.203 1 90.56 422 ALA A CA 1
ATOM 3414 C C . ALA A 1 422 ? -5.449 15.031 12.617 1 90.56 422 ALA A C 1
ATOM 3416 O O . ALA A 1 422 ? -6.125 15.945 13.086 1 90.56 422 ALA A O 1
ATOM 3417 N N . PHE A 1 423 ? -5.141 13.953 13.273 1 94.88 423 PHE A N 1
ATOM 3418 C CA . PHE A 1 423 ? -5.59 13.727 14.641 1 94.88 423 PHE A CA 1
ATOM 3419 C C . PHE A 1 423 ? -4.996 14.758 15.586 1 94.88 423 PHE A C 1
ATOM 3421 O O . PHE A 1 423 ? -5.691 15.289 16.453 1 94.88 423 PHE A O 1
ATOM 3428 N N . PHE A 1 424 ? -3.715 15.094 15.383 1 96.62 424 PHE A N 1
ATOM 3429 C CA . PHE A 1 424 ? -3.045 16.078 16.234 1 96.62 424 PHE A CA 1
ATOM 3430 C C . PHE A 1 424 ? -3.609 17.469 15.984 1 96.62 424 PHE A C 1
ATOM 3432 O O . PHE A 1 424 ? -3.812 18.234 16.922 1 96.62 424 PHE A O 1
ATOM 3439 N N . PHE A 1 425 ? -3.832 17.828 14.773 1 92.88 425 PHE A N 1
ATOM 3440 C CA . PHE A 1 425 ? -4.426 19.141 14.477 1 92.88 425 PHE A CA 1
ATOM 3441 C C . PHE A 1 425 ? -5.805 19.25 15.117 1 92.88 425 PHE A C 1
ATOM 3443 O O . PHE A 1 425 ? -6.133 20.281 15.703 1 92.88 425 PHE A O 1
ATOM 3450 N N . LEU A 1 426 ? -6.555 18.156 15.055 1 90.94 426 LEU A N 1
ATOM 3451 C CA . LEU A 1 426 ? -7.891 18.172 15.641 1 90.94 426 LEU A CA 1
ATOM 3452 C C . LEU A 1 426 ? -7.816 18.188 17.172 1 90.94 426 LEU A C 1
ATOM 3454 O O . LEU A 1 426 ? -8.648 18.812 17.828 1 90.94 426 LEU A O 1
ATOM 3458 N N . THR A 1 427 ? -6.91 17.484 17.688 1 95.06 427 THR A N 1
ATOM 3459 C CA . THR A 1 427 ? -6.699 17.484 19.141 1 95.06 427 THR A CA 1
ATOM 3460 C C . THR A 1 427 ? -6.402 18.891 19.641 1 95.06 427 THR A C 1
ATOM 3462 O O . THR A 1 427 ? -6.996 19.328 20.625 1 95.06 427 THR A O 1
ATOM 3465 N N . ASN A 1 428 ? -5.527 19.578 18.953 1 94.44 428 ASN A N 1
ATOM 3466 C CA . ASN A 1 428 ? -5.164 20.938 19.359 1 94.44 428 ASN A CA 1
ATOM 3467 C C . ASN A 1 428 ? -6.324 21.906 19.156 1 94.44 428 ASN A C 1
ATOM 3469 O O . ASN A 1 428 ? -6.566 22.766 20.016 1 94.44 428 ASN A O 1
ATOM 3473 N N . LEU A 1 429 ? -7 21.734 18.109 1 89.81 429 LEU A N 1
ATOM 3474 C CA . LEU A 1 429 ? -8.148 22.594 17.859 1 89.81 429 LEU A CA 1
ATOM 3475 C C . LEU A 1 429 ? -9.219 22.406 18.922 1 89.81 429 LEU A C 1
ATOM 3477 O O . LEU A 1 429 ? -9.773 23.375 19.438 1 89.81 429 LEU A O 1
ATOM 3481 N N . LEU A 1 430 ? -9.469 21.156 19.281 1 89.31 430 LEU A N 1
ATOM 3482 C CA . LEU A 1 430 ? -10.453 20.844 20.312 1 89.31 430 LEU A CA 1
ATOM 3483 C C . LEU A 1 430 ? -10 21.359 21.672 1 89.31 430 LEU A C 1
ATOM 3485 O O . LEU A 1 430 ? -10.812 21.859 22.453 1 89.31 430 LEU A O 1
ATOM 3489 N N . GLY A 1 431 ? -8.734 21.188 21.922 1 91 431 GLY A N 1
ATOM 3490 C CA . GLY A 1 431 ? -8.203 21.719 23.172 1 91 431 GLY A CA 1
ATOM 3491 C C . GLY A 1 431 ? -8.359 23.219 23.281 1 91 431 GLY A C 1
ATOM 3492 O O . GLY A 1 431 ? -8.719 23.734 24.344 1 91 431 GLY A O 1
ATOM 3493 N N . LEU A 1 432 ? -8.117 23.906 22.203 1 88.06 432 LEU A N 1
ATOM 3494 C CA . LEU A 1 432 ? -8.258 25.359 22.172 1 88.06 432 LEU A CA 1
ATOM 3495 C C . LEU A 1 432 ? -9.711 25.766 22.359 1 88.06 432 LEU A C 1
ATOM 3497 O O . LEU A 1 432 ? -10.016 26.688 23.125 1 88.06 432 LEU A O 1
ATOM 3501 N N . VAL A 1 433 ? -10.57 25.078 21.719 1 83.75 433 VAL A N 1
ATOM 3502 C CA . VAL A 1 433 ? -11.992 25.406 21.734 1 83.75 433 VAL A CA 1
ATOM 3503 C C . VAL A 1 433 ? -12.562 25.188 23.125 1 83.75 433 VAL A C 1
ATOM 3505 O O . VAL A 1 433 ? -13.25 26.047 23.688 1 83.75 433 VAL A O 1
ATOM 3508 N N . TYR A 1 434 ? -12.25 24.156 23.719 1 83.06 434 TYR A N 1
ATOM 3509 C CA . TYR A 1 434 ? -12.859 23.812 25.016 1 83.06 434 TYR A CA 1
ATOM 3510 C C . TYR A 1 434 ? -12.227 24.609 26.141 1 83.06 434 TYR A C 1
ATOM 3512 O O . TYR A 1 434 ? -12.906 25 27.094 1 83.06 434 TYR A O 1
ATOM 3520 N N . SER A 1 435 ? -11.008 24.953 26.016 1 84.56 435 SER A N 1
ATOM 3521 C CA . SER A 1 435 ? -10.359 25.688 27.094 1 84.56 435 SER A CA 1
ATOM 3522 C C . SER A 1 435 ? -10.68 27.172 27.016 1 84.56 435 SER A C 1
ATOM 3524 O O . SER A 1 435 ? -11.094 27.781 28 1 84.56 435 SER A O 1
ATOM 3526 N N . PHE A 1 436 ? -10.68 27.766 25.828 1 77.75 436 PHE A N 1
ATOM 3527 C CA . PHE A 1 436 ? -10.914 29.188 25.688 1 77.75 436 PHE A CA 1
ATOM 3528 C C . PHE A 1 436 ? -12.398 29.516 25.812 1 77.75 436 PHE A C 1
ATOM 3530 O O . PHE A 1 436 ? -12.773 30.547 26.375 1 77.75 436 PHE A O 1
ATOM 3537 N N . ARG A 1 437 ? -13.25 28.609 25.359 1 72.81 437 ARG A N 1
ATOM 3538 C CA . ARG A 1 437 ? -14.688 28.844 25.484 1 72.81 437 ARG A CA 1
ATOM 3539 C C . ARG A 1 437 ? -15.133 28.703 26.938 1 72.81 437 ARG A C 1
ATOM 3541 O O . ARG A 1 437 ? -16.016 29.438 27.391 1 72.81 437 ARG A O 1
ATOM 3548 N N . TYR A 1 438 ? -14.672 27.766 27.562 1 70.62 438 TYR A N 1
ATOM 3549 C CA . TYR A 1 438 ? -15.023 27.562 28.953 1 70.62 438 TYR A CA 1
ATOM 3550 C C . TYR A 1 438 ? -14.68 28.781 29.797 1 70.62 438 TYR A C 1
ATOM 3552 O O . TYR A 1 438 ? -15.492 29.234 30.594 1 70.62 438 TYR A O 1
ATOM 3560 N N . VAL A 1 439 ? -13.641 29.391 29.438 1 64.06 439 VAL A N 1
ATOM 3561 C CA . VAL A 1 439 ? -13.203 30.547 30.203 1 64.06 439 VAL A CA 1
ATOM 3562 C C . VAL A 1 439 ? -14.062 31.766 29.859 1 64.06 439 VAL A C 1
ATOM 3564 O O . VAL A 1 439 ? -14.422 32.562 30.734 1 64.06 439 VAL A O 1
ATOM 3567 N N . ALA A 1 440 ? -14.516 31.828 28.578 1 61.47 440 ALA A N 1
ATOM 3568 C CA . ALA A 1 440 ? -15.344 32.938 28.125 1 61.47 440 ALA A CA 1
ATOM 3569 C C . ALA A 1 440 ? -16.766 32.844 28.672 1 61.47 440 ALA A C 1
ATOM 3571 O O . ALA A 1 440 ? -17.375 33.844 29.031 1 61.47 440 ALA A O 1
ATOM 3572 N N . THR A 1 441 ? -17.328 31.656 28.547 1 59.75 441 THR A N 1
ATOM 3573 C CA . THR A 1 441 ? -18.719 31.453 28.969 1 59.75 441 THR A CA 1
ATOM 3574 C C . THR A 1 441 ? -18.859 31.719 30.469 1 59.75 441 THR A C 1
ATOM 3576 O O . THR A 1 441 ? -19.844 32.281 30.922 1 59.75 441 THR A O 1
ATOM 3579 N N . HIS A 1 442 ? -17.953 31.203 31.172 1 54.94 442 HIS A N 1
ATOM 3580 C CA . HIS A 1 442 ? -18.094 31.375 32.594 1 54.94 442 HIS A CA 1
ATOM 3581 C C . HIS A 1 442 ? -17.906 32.844 33 1 54.94 442 HIS A C 1
ATOM 3583 O O . HIS A 1 442 ? -18.266 33.25 34.094 1 54.94 442 HIS A O 1
ATOM 3589 N N . SER A 1 443 ? -17.5 33.594 31.953 1 50.78 443 SER A N 1
ATOM 3590 C CA . SER A 1 443 ? -17.328 35 32.281 1 50.78 443 SER A CA 1
ATOM 3591 C C . SER A 1 443 ? -18.531 35.812 31.859 1 50.78 443 SER A C 1
ATOM 3593 O O . SER A 1 443 ? -18.547 37.031 32.062 1 50.78 443 SER A O 1
ATOM 3595 N N . ARG A 1 444 ? -19.75 35.281 31.5 1 50.53 444 ARG A N 1
ATOM 3596 C CA . ARG A 1 444 ? -21 35.938 31.172 1 50.53 444 ARG A CA 1
ATOM 3597 C C . ARG A 1 444 ? -20.75 37.219 30.359 1 50.53 444 ARG A C 1
ATOM 3599 O O . ARG A 1 444 ? -21.281 38.281 30.688 1 50.53 444 ARG A O 1
ATOM 3606 N N . MET A 1 445 ? -19.891 37.094 29.375 1 54.16 445 MET A N 1
ATOM 3607 C CA . MET A 1 445 ? -19.406 38.312 28.734 1 54.16 445 MET A CA 1
ATOM 3608 C C . MET A 1 445 ? -20.312 38.75 27.594 1 54.16 445 MET A C 1
ATOM 3610 O O . MET A 1 445 ? -20.812 37.906 26.844 1 54.16 445 MET A O 1
ATOM 3614 N N . SER A 1 446 ? -20.719 40 27.484 1 54.03 446 SER A N 1
ATOM 3615 C CA . SER A 1 446 ? -21.484 40.625 26.406 1 54.03 446 SER A CA 1
ATOM 3616 C C . SER A 1 446 ? -20.734 40.562 25.078 1 54.03 446 SER A C 1
ATOM 3618 O O . SER A 1 446 ? -19.531 40.281 25.062 1 54.03 446 SER A O 1
ATOM 3620 N N . ASN A 1 447 ? -21.375 40.656 23.922 1 53.16 447 ASN A N 1
ATOM 3621 C CA . ASN A 1 447 ? -20.766 40.688 22.594 1 53.16 447 ASN A CA 1
ATOM 3622 C C . ASN A 1 447 ? -19.625 41.688 22.531 1 53.16 447 ASN A C 1
ATOM 3624 O O . ASN A 1 447 ? -18.609 41.469 21.875 1 53.16 447 ASN A O 1
ATOM 3628 N N . GLU A 1 448 ? -19.828 42.844 23.125 1 55.94 448 GLU A N 1
ATOM 3629 C CA . GLU A 1 448 ? -18.797 43.875 23.188 1 55.94 448 GLU A CA 1
ATOM 3630 C C . GLU A 1 448 ? -17.578 43.375 23.953 1 55.94 448 GLU A C 1
ATOM 3632 O O . GLU A 1 448 ? -16.438 43.656 23.562 1 55.94 448 GLU A O 1
ATOM 3637 N N . GLU A 1 449 ? -17.875 42.531 24.828 1 64.62 449 GLU A N 1
ATOM 3638 C CA . GLU A 1 449 ? -16.797 42 25.641 1 64.62 449 GLU A CA 1
ATOM 3639 C C . GLU A 1 449 ? -16.016 40.938 24.844 1 64.62 449 GLU A C 1
ATOM 3641 O O . GLU A 1 449 ? -14.789 40.844 25 1 64.62 449 GLU A O 1
ATOM 3646 N N . LEU A 1 450 ? -16.766 40.406 23.875 1 65.25 450 LEU A N 1
ATOM 3647 C CA . LEU A 1 450 ? -16.094 39.406 23.078 1 65.25 450 LEU A CA 1
ATOM 3648 C C . LEU A 1 450 ? -15.078 40.031 22.141 1 65.25 450 LEU A C 1
ATOM 3650 O O . LEU A 1 450 ? -14 39.469 21.922 1 65.25 450 LEU A O 1
ATOM 3654 N N . SER A 1 451 ? -15.43 41.188 21.484 1 71 451 SER A N 1
ATOM 3655 C CA . SER A 1 451 ? -14.484 41.906 20.641 1 71 451 SER A CA 1
ATOM 3656 C C . SER A 1 451 ? -13.266 42.375 21.438 1 71 451 SER A C 1
ATOM 3658 O O . SER A 1 451 ? -12.148 42.344 20.922 1 71 451 SER A O 1
ATOM 3660 N N . CYS A 1 452 ? -13.523 42.75 22.562 1 76.38 452 CYS A N 1
ATOM 3661 C CA . CYS A 1 452 ? -12.43 43.188 23.422 1 76.38 452 CYS A CA 1
ATOM 3662 C C . CYS A 1 452 ? -11.516 42 23.766 1 76.38 452 CYS A C 1
ATOM 3664 O O . CYS A 1 452 ? -10.297 42.125 23.734 1 76.38 452 CYS A O 1
ATOM 3666 N N . ILE A 1 453 ? -12.094 40.938 23.922 1 77.94 453 ILE A N 1
ATOM 3667 C CA . ILE A 1 453 ? -11.32 39.75 24.266 1 77.94 453 ILE A CA 1
ATOM 3668 C C . ILE A 1 453 ? -10.469 39.312 23.078 1 77.94 453 ILE A C 1
ATOM 3670 O O . ILE A 1 453 ? -9.328 38.906 23.234 1 77.94 453 ILE A O 1
ATOM 3674 N N . GLU A 1 454 ? -11.008 39.469 21.891 1 83.31 454 GLU A N 1
ATOM 3675 C CA . GLU A 1 454 ? -10.273 39.125 20.672 1 83.31 454 GLU A CA 1
ATOM 3676 C C . GLU A 1 454 ? -9 39.969 20.547 1 83.31 454 GLU A C 1
ATOM 3678 O O . GLU A 1 454 ? -7.93 39.438 20.266 1 83.31 454 GLU A O 1
ATOM 3683 N N . ILE A 1 455 ? -9.141 41.219 20.828 1 87.44 455 ILE A N 1
ATOM 3684 C CA . ILE A 1 455 ? -8.008 42.125 20.719 1 87.44 455 ILE A CA 1
ATOM 3685 C C . ILE A 1 455 ? -6.984 41.812 21.812 1 87.44 455 ILE A C 1
ATOM 3687 O O . ILE A 1 455 ? -5.785 41.75 21.547 1 87.44 455 ILE A O 1
ATOM 3691 N N . VAL A 1 456 ? -7.445 41.562 23 1 87.5 456 VAL A N 1
ATOM 3692 C CA . VAL A 1 456 ? -6.555 41.25 24.109 1 87.5 456 VAL A CA 1
ATOM 3693 C C . VAL A 1 456 ? -5.805 39.969 23.844 1 87.5 456 VAL A C 1
ATOM 3695 O O . VAL A 1 456 ? -4.598 39.875 24.094 1 87.5 456 VAL A O 1
ATOM 3698 N N . LEU A 1 457 ? -6.477 39 23.297 1 88.5 457 LEU A N 1
ATOM 3699 C CA . LEU A 1 457 ? -5.855 37.719 23.031 1 88.5 457 LEU A CA 1
ATOM 3700 C C . LEU A 1 457 ? -4.812 37.812 21.922 1 88.5 457 LEU A C 1
ATOM 3702 O O . LEU A 1 457 ? -3.803 37.125 21.938 1 88.5 457 LEU A O 1
ATOM 3706 N N . ILE A 1 458 ? -4.996 38.688 21 1 92.19 458 ILE A N 1
ATOM 3707 C CA . ILE A 1 458 ? -4.012 38.906 19.938 1 92.19 458 ILE A CA 1
ATOM 3708 C C . ILE A 1 458 ? -2.705 39.406 20.562 1 92.19 458 ILE A C 1
ATOM 3710 O O . ILE A 1 458 ? -1.62 38.969 20.172 1 92.19 458 ILE A O 1
ATOM 3714 N N . TRP A 1 459 ? -2.857 40.219 21.516 1 92.31 459 TRP A N 1
ATOM 3715 C CA . TRP A 1 459 ? -1.671 40.75 22.188 1 92.31 459 TRP A CA 1
ATOM 3716 C C . TRP A 1 459 ? -0.984 39.656 23.016 1 92.31 459 TRP A C 1
ATOM 3718 O O . TRP A 1 459 ? 0.246 39.625 23.094 1 92.31 459 TRP A O 1
ATOM 3728 N N . TYR A 1 460 ? -1.726 38.812 23.594 1 92.06 460 TYR A N 1
ATOM 3729 C CA . TYR A 1 460 ? -1.128 37.719 24.344 1 92.06 460 TYR A CA 1
ATOM 3730 C C . TYR A 1 460 ? -0.465 36.719 23.422 1 92.06 460 TYR A C 1
ATOM 3732 O O . TYR A 1 460 ? 0.562 36.125 23.766 1 92.06 460 TYR A O 1
ATOM 3740 N N . VAL A 1 461 ? -1.014 36.469 22.234 1 94.25 461 VAL A N 1
ATOM 3741 C CA . VAL A 1 461 ? -0.378 35.625 21.219 1 94.25 461 VAL A CA 1
ATOM 3742 C C . VAL A 1 461 ? 0.964 36.219 20.812 1 94.25 461 VAL A C 1
ATOM 3744 O O . VAL A 1 461 ? 1.945 35.5 20.625 1 94.25 461 VAL A O 1
ATOM 3747 N N . SER A 1 462 ? 0.973 37.531 20.703 1 94.75 462 SER A N 1
ATOM 3748 C CA . SER A 1 462 ? 2.221 38.188 20.375 1 94.75 462 SER A CA 1
ATOM 3749 C C . SER A 1 462 ? 3.264 38.031 21.469 1 94.75 462 SER A C 1
ATOM 3751 O O . SER A 1 462 ? 4.453 37.875 21.188 1 94.75 462 SER A O 1
ATOM 3753 N N . MET A 1 463 ? 2.824 38.062 22.719 1 94.06 463 MET A N 1
ATOM 3754 C CA . MET A 1 463 ? 3.74 37.812 23.828 1 94.06 463 MET A CA 1
ATOM 3755 C C . MET A 1 463 ? 4.277 36.375 23.781 1 94.06 463 MET A C 1
ATOM 3757 O O . MET A 1 463 ? 5.453 36.156 24.078 1 94.06 463 MET A O 1
ATOM 3761 N N . PHE A 1 464 ? 3.441 35.469 23.469 1 95 464 PHE A N 1
ATOM 3762 C CA . PHE A 1 464 ? 3.859 34.094 23.312 1 95 464 PHE A CA 1
ATOM 3763 C C . PHE A 1 464 ? 4.953 33.969 22.25 1 95 464 PHE A C 1
ATOM 3765 O O . PHE A 1 464 ? 5.977 33.312 22.484 1 95 464 PHE A O 1
ATOM 3772 N N . TRP A 1 465 ? 4.746 34.594 21.125 1 96.62 465 TRP A N 1
ATOM 3773 C CA . TRP A 1 465 ? 5.715 34.5 20.031 1 96.62 465 TRP A CA 1
ATOM 3774 C C . TRP A 1 465 ? 6.992 35.25 20.375 1 96.62 465 TRP A C 1
ATOM 3776 O O . TRP A 1 465 ? 8.078 34.875 19.922 1 96.62 465 TRP A O 1
ATOM 3786 N N . TYR A 1 466 ? 6.836 36.344 21.172 1 96.38 466 TYR A N 1
ATOM 3787 C CA . TYR A 1 466 ? 8.016 37.031 21.641 1 96.38 466 TYR A CA 1
ATOM 3788 C C . TYR A 1 466 ? 8.906 36.156 22.484 1 96.38 466 TYR A C 1
ATOM 3790 O O . TYR A 1 466 ? 10.117 36.094 22.281 1 96.38 466 TYR A O 1
ATOM 3798 N N . ILE A 1 467 ? 8.32 35.406 23.391 1 96.44 467 ILE A N 1
ATOM 3799 C CA . ILE A 1 467 ? 9.062 34.5 24.234 1 96.44 467 ILE A CA 1
ATOM 3800 C C . ILE A 1 467 ? 9.664 33.375 23.391 1 96.44 467 ILE A C 1
ATOM 3802 O O . ILE A 1 467 ? 10.805 32.938 23.609 1 96.44 467 ILE A O 1
ATOM 3806 N N . SER A 1 468 ? 8.922 32.875 22.438 1 96.81 468 SER A N 1
ATOM 3807 C CA . SER A 1 468 ? 9.414 31.828 21.531 1 96.81 468 SER A CA 1
ATOM 3808 C C . SER A 1 468 ? 10.617 32.312 20.734 1 96.81 468 SER A C 1
ATOM 3810 O O . SER A 1 468 ? 11.57 31.562 20.5 1 96.81 468 SER A O 1
ATOM 3812 N N . LEU A 1 469 ? 10.555 33.531 20.25 1 97.44 469 LEU A N 1
ATOM 3813 C CA . LEU A 1 469 ? 11.664 34.125 19.516 1 97.44 469 LEU A CA 1
ATOM 3814 C C . LEU A 1 469 ? 12.898 34.25 20.391 1 97.44 469 LEU A C 1
ATOM 3816 O O . LEU A 1 469 ? 14.023 34.031 19.938 1 97.44 469 LEU A O 1
ATOM 3820 N N . LEU A 1 470 ? 12.711 34.656 21.625 1 97.25 470 LEU A N 1
ATOM 3821 C CA . LEU A 1 470 ? 13.82 34.75 22.578 1 97.25 470 LEU A CA 1
ATOM 3822 C C . LEU A 1 470 ? 14.492 33.375 22.734 1 97.25 470 LEU A C 1
ATOM 3824 O O . LEU A 1 470 ? 15.719 33.281 22.688 1 97.25 470 LEU A O 1
ATOM 3828 N N . ILE A 1 471 ? 13.711 32.406 22.859 1 96.38 471 ILE A N 1
ATOM 3829 C CA . ILE A 1 471 ? 14.234 31.047 23.016 1 96.38 471 ILE A CA 1
ATOM 3830 C C . ILE A 1 471 ? 14.953 30.609 21.734 1 96.38 471 ILE A C 1
ATOM 3832 O O . ILE A 1 471 ? 16.047 30.031 21.797 1 96.38 471 ILE A O 1
ATOM 3836 N N . ALA A 1 472 ? 14.352 30.828 20.609 1 96.19 472 ALA A N 1
ATOM 3837 C CA . ALA A 1 472 ? 14.953 30.469 19.328 1 96.19 472 ALA A CA 1
ATOM 3838 C C . ALA A 1 472 ? 16.297 31.172 19.141 1 96.19 472 ALA A C 1
ATOM 3840 O O . ALA A 1 472 ? 17.25 30.578 18.641 1 96.19 472 ALA A O 1
ATOM 3841 N N . THR A 1 473 ? 16.344 32.438 19.531 1 96.62 473 THR A N 1
ATOM 3842 C CA . THR A 1 473 ? 17.578 33.219 19.391 1 96.62 473 THR A CA 1
ATOM 3843 C C . THR A 1 473 ? 18.656 32.688 20.328 1 96.62 473 THR A C 1
ATOM 3845 O O . THR A 1 473 ? 19.812 32.5 19.922 1 96.62 473 THR A O 1
ATOM 3848 N N . LEU A 1 474 ? 18.312 32.375 21.5 1 96.06 474 LEU A N 1
ATOM 3849 C CA . LEU A 1 474 ? 19.266 31.828 22.453 1 96.06 474 LEU A CA 1
ATOM 3850 C C . LEU A 1 474 ? 19.797 30.469 21.984 1 96.06 474 LEU A C 1
ATOM 3852 O O . LEU A 1 474 ? 20.984 30.172 22.109 1 96.06 474 LEU A O 1
ATOM 3856 N N . THR A 1 475 ? 18.875 29.656 21.5 1 93.75 475 THR A N 1
ATOM 3857 C CA . THR A 1 475 ? 19.281 28.344 20.984 1 93.75 475 THR A CA 1
ATOM 3858 C C . THR A 1 475 ? 20.203 28.5 19.781 1 93.75 475 THR A C 1
ATOM 3860 O O . THR A 1 475 ? 21.141 27.719 19.609 1 93.75 475 THR A O 1
ATOM 3863 N N . SER A 1 476 ? 19.953 29.406 18.969 1 93.31 476 SER A N 1
ATOM 3864 C CA . SER A 1 476 ? 20.797 29.656 17.812 1 93.31 476 SER A CA 1
ATOM 3865 C C . SER A 1 476 ? 22.172 30.141 18.234 1 93.31 476 SER A C 1
ATOM 3867 O O . SER A 1 476 ? 23.188 29.781 17.625 1 93.31 476 SER A O 1
ATOM 3869 N N . ILE A 1 477 ? 22.297 30.938 19.281 1 93.81 477 ILE A N 1
ATOM 3870 C CA . ILE A 1 477 ? 23.562 31.484 19.75 1 93.81 477 ILE A CA 1
ATOM 3871 C C . ILE A 1 477 ? 24.375 30.375 20.438 1 93.81 477 ILE A C 1
ATOM 3873 O O . ILE A 1 477 ? 25.562 30.234 20.203 1 93.81 477 ILE A O 1
ATOM 3877 N N . VAL A 1 478 ? 23.766 29.578 21.203 1 93.81 478 VAL A N 1
ATOM 3878 C CA . VAL A 1 478 ? 24.453 28.594 22.031 1 93.81 478 VAL A CA 1
ATOM 3879 C C . VAL A 1 478 ? 24.75 27.344 21.219 1 93.81 478 VAL A C 1
ATOM 3881 O O . VAL A 1 478 ? 25.828 26.75 21.344 1 93.81 478 VAL A O 1
ATOM 3884 N N . ARG A 1 479 ? 23.844 26.984 20.328 1 93 479 ARG A N 1
ATOM 3885 C CA . ARG A 1 479 ? 23.984 25.703 19.656 1 93 479 ARG A CA 1
ATOM 3886 C C . ARG A 1 479 ? 24.156 25.891 18.141 1 93 479 ARG A C 1
ATOM 3888 O O . ARG A 1 479 ? 24.375 24.922 17.406 1 93 479 ARG A O 1
ATOM 3895 N N . GLY A 1 480 ? 24.016 27.016 17.688 1 90.12 480 GLY A N 1
ATOM 3896 C CA . GLY A 1 480 ? 24.203 27.312 16.281 1 90.12 480 GLY A CA 1
ATOM 3897 C C . GLY A 1 480 ? 23.094 26.75 15.398 1 90.12 480 GLY A C 1
ATOM 3898 O O . GLY A 1 480 ? 23.359 26.328 14.273 1 90.12 480 GLY A O 1
ATOM 3899 N N . LEU A 1 481 ? 21.844 26.703 15.922 1 92.62 481 LEU A N 1
ATOM 3900 C CA . LEU A 1 481 ? 20.75 26.109 15.18 1 92.62 481 LEU A CA 1
ATOM 3901 C C . LEU A 1 481 ? 19.969 27.156 14.406 1 92.62 481 LEU A C 1
ATOM 3903 O O . LEU A 1 481 ? 19.781 28.281 14.891 1 92.62 481 LEU A O 1
ATOM 3907 N N . GLY A 1 482 ? 19.594 26.828 13.172 1 91.62 482 GLY A N 1
ATOM 3908 C CA . GLY A 1 482 ? 18.797 27.719 12.344 1 91.62 482 GLY A CA 1
ATOM 3909 C C . GLY A 1 482 ? 17.406 27.172 12.055 1 91.62 482 GLY A C 1
ATOM 3910 O O . GLY A 1 482 ? 16.547 27.891 11.516 1 91.62 482 GLY A O 1
ATOM 3911 N N . SER A 1 483 ? 17.047 26 12.5 1 91.56 483 SER A N 1
ATOM 3912 C CA . SER A 1 483 ? 15.828 25.312 12.102 1 91.56 483 SER A CA 1
ATOM 3913 C C . SER A 1 483 ? 14.594 25.938 12.742 1 91.56 483 SER A C 1
ATOM 3915 O O . SER A 1 483 ? 13.461 25.656 12.32 1 91.56 483 SER A O 1
ATOM 3917 N N . LEU A 1 484 ? 14.734 26.844 13.68 1 93.75 484 LEU A N 1
ATOM 3918 C CA . LEU A 1 484 ? 13.594 27.484 14.328 1 93.75 484 LEU A CA 1
ATOM 3919 C C . LEU A 1 484 ? 13.234 28.797 13.641 1 93.75 484 LEU A C 1
ATOM 3921 O O . LEU A 1 484 ? 12.617 29.672 14.242 1 93.75 484 LEU A O 1
ATOM 3925 N N . TYR A 1 485 ? 13.57 28.906 12.391 1 92.44 485 TYR A N 1
ATOM 3926 C CA . TYR A 1 485 ? 13.32 30.125 11.625 1 92.44 485 TYR A CA 1
ATOM 3927 C C . TYR A 1 485 ? 11.828 30.438 11.57 1 92.44 485 TYR A C 1
ATOM 3929 O O . TYR A 1 485 ? 11.43 31.594 11.422 1 92.44 485 TYR A O 1
ATOM 3937 N N . PHE A 1 486 ? 10.914 29.422 11.68 1 91.94 486 PHE A N 1
ATOM 3938 C CA . PHE A 1 486 ? 9.469 29.594 11.539 1 91.94 486 PHE A CA 1
ATOM 3939 C C . PHE A 1 486 ? 8.914 30.453 12.672 1 91.94 486 PHE A C 1
ATOM 3941 O O . PHE A 1 486 ? 7.855 31.062 12.531 1 91.94 486 PHE A O 1
ATOM 3948 N N . VAL A 1 487 ? 9.609 30.547 13.781 1 96 487 VAL A N 1
ATOM 3949 C CA . VAL A 1 487 ? 9.203 31.359 14.922 1 96 487 VAL A CA 1
ATOM 3950 C C . VAL A 1 487 ? 9.164 32.844 14.523 1 96 487 VAL A C 1
ATOM 3952 O O . VAL A 1 487 ? 8.312 33.594 14.992 1 96 487 VAL A O 1
ATOM 3955 N N . ASN A 1 488 ? 10.047 33.25 13.594 1 94.31 488 ASN A N 1
ATOM 3956 C CA . ASN A 1 488 ? 10.07 34.625 13.102 1 94.31 488 ASN A CA 1
ATOM 3957 C C . ASN A 1 488 ? 8.773 35 12.391 1 94.31 488 ASN A C 1
ATOM 3959 O O . ASN A 1 488 ? 8.289 36.125 12.523 1 94.31 488 ASN A O 1
ATOM 3963 N N . PHE A 1 489 ? 8.234 34.062 11.719 1 91.94 489 PHE A N 1
ATOM 3964 C CA . PHE A 1 489 ? 7.004 34.344 10.984 1 91.94 489 PHE A CA 1
ATOM 3965 C C . PHE A 1 489 ? 5.828 34.5 11.945 1 91.94 489 PHE A C 1
ATOM 3967 O O . PHE A 1 489 ? 4.957 35.344 11.742 1 91.94 489 PHE A O 1
ATOM 3974 N N . GLY A 1 490 ? 5.812 33.625 12.953 1 94 490 GLY A N 1
ATOM 3975 C CA . GLY A 1 490 ? 4.785 33.781 13.969 1 94 490 GLY A CA 1
ATOM 3976 C C . GLY A 1 490 ? 4.855 35.125 14.688 1 94 490 GLY A C 1
ATOM 3977 O O . GLY A 1 490 ? 3.832 35.781 14.883 1 94 490 GLY A O 1
ATOM 3978 N N . PHE A 1 491 ? 6.016 35.562 14.992 1 95.81 491 PHE A N 1
ATOM 3979 C CA . PHE A 1 491 ? 6.207 36.844 15.703 1 95.81 491 PHE A CA 1
ATOM 3980 C C . PHE A 1 491 ? 5.875 38.031 14.805 1 95.81 491 PHE A C 1
ATOM 3982 O O . PHE A 1 491 ? 5.199 38.969 15.234 1 95.81 491 PHE A O 1
ATOM 3989 N N . PHE A 1 492 ? 6.301 37.938 13.57 1 93.81 492 PHE A N 1
ATOM 3990 C CA . PHE A 1 492 ? 6.059 39.031 12.641 1 93.81 492 PHE A CA 1
ATOM 3991 C C . PHE A 1 492 ? 4.566 39.219 12.406 1 93.81 492 PHE A C 1
ATOM 3993 O O . PHE A 1 492 ? 4.07 40.344 12.391 1 93.81 492 PHE A O 1
ATOM 4000 N N . CYS A 1 493 ? 3.885 38.125 12.234 1 93.25 493 CYS A N 1
ATOM 4001 C CA . CYS A 1 493 ? 2.449 38.188 11.992 1 93.25 493 CYS A CA 1
ATOM 4002 C C . CYS A 1 493 ? 1.715 38.75 13.211 1 93.25 493 CYS A C 1
ATOM 4004 O O . CYS A 1 493 ? 0.807 39.562 13.078 1 93.25 493 CYS A O 1
ATOM 4006 N N . SER A 1 494 ? 2.105 38.312 14.375 1 95 494 SER A N 1
ATOM 4007 C CA . SER A 1 494 ? 1.445 38.781 15.594 1 95 494 SER A CA 1
ATOM 4008 C C . SER A 1 494 ? 1.773 40.219 15.883 1 95 494 SER A C 1
ATOM 4010 O O . SER A 1 494 ? 0.914 41 16.344 1 95 494 SER A O 1
ATOM 4012 N N . PHE A 1 495 ? 2.98 40.75 15.594 1 94.94 495 PHE A N 1
ATOM 4013 C CA . PHE A 1 495 ? 3.369 42.156 15.758 1 94.94 495 PHE A CA 1
ATOM 4014 C C . PHE A 1 495 ? 2.559 43.031 14.828 1 94.94 495 PHE A C 1
ATOM 4016 O O . PHE A 1 495 ? 2.012 44.062 15.258 1 94.94 495 PHE A O 1
ATOM 4023 N N . PHE A 1 496 ? 2.535 42.531 13.641 1 94.31 496 PHE A N 1
ATOM 4024 C CA . PHE A 1 496 ? 1.778 43.312 12.648 1 94.31 496 PHE A CA 1
ATOM 4025 C C . PHE A 1 496 ? 0.316 43.406 13.062 1 94.31 496 PHE A C 1
ATOM 4027 O O . PHE A 1 496 ? -0.294 44.469 12.914 1 94.31 496 PHE A O 1
ATOM 4034 N N . CYS A 1 497 ? -0.251 42.344 13.578 1 93.19 497 CYS A N 1
ATOM 4035 C CA . CYS A 1 497 ? -1.648 42.375 13.992 1 93.19 497 CYS A CA 1
ATOM 4036 C C . CYS A 1 497 ? -1.854 43.281 15.188 1 93.19 497 CYS A C 1
ATOM 4038 O O . CYS A 1 497 ? -2.908 43.906 15.32 1 93.19 497 CYS A O 1
ATOM 4040 N N . CYS A 1 498 ? -0.922 43.375 16.141 1 93.19 498 CYS A N 1
ATOM 4041 C CA . CYS A 1 498 ? -1.009 44.312 17.25 1 93.19 498 CYS A CA 1
ATOM 4042 C C . CYS A 1 498 ? -1.074 45.75 16.75 1 93.19 498 CYS A C 1
ATOM 4044 O O . CYS A 1 498 ? -1.857 46.562 17.25 1 93.19 498 CYS A O 1
ATOM 4046 N N . ILE A 1 499 ? -0.303 46 15.695 1 92.31 499 ILE A N 1
ATOM 4047 C CA . ILE A 1 499 ? -0.328 47.344 15.109 1 92.31 499 ILE A CA 1
ATOM 4048 C C . ILE A 1 499 ? -1.696 47.625 14.484 1 92.31 499 ILE A C 1
ATOM 4050 O O . ILE A 1 499 ? -2.252 48.688 14.625 1 92.31 499 ILE A O 1
ATOM 4054 N N . LEU A 1 500 ? -2.197 46.625 13.914 1 91.56 500 LEU A N 1
ATOM 4055 C CA . LEU A 1 500 ? -3.51 46.75 13.289 1 91.56 500 LEU A CA 1
ATOM 4056 C C . LEU A 1 500 ? -4.59 47 14.336 1 91.56 500 LEU A C 1
ATOM 4058 O O . LEU A 1 500 ? -5.555 47.719 14.078 1 91.56 500 LEU A O 1
ATOM 4062 N N . THR A 1 501 ? -4.496 46.312 15.477 1 90.38 501 THR A N 1
ATOM 4063 C CA . THR A 1 501 ? -5.473 46.531 16.547 1 90.38 501 THR A CA 1
ATOM 4064 C C . THR A 1 501 ? -5.438 47.969 17.031 1 90.38 501 THR A C 1
ATOM 4066 O O . THR A 1 501 ? -6.477 48.562 17.359 1 90.38 501 THR A O 1
ATOM 4069 N N . LEU A 1 502 ? -4.324 48.625 17.031 1 88.25 502 LEU A N 1
ATOM 4070 C CA . LEU A 1 502 ? -4.188 50 17.453 1 88.25 502 LEU A CA 1
ATOM 4071 C C . LEU A 1 502 ? -4.809 50.938 16.422 1 88.25 502 LEU A C 1
ATOM 4073 O O . LEU A 1 502 ? -5.453 51.938 16.797 1 88.25 502 LEU A O 1
ATOM 4077 N N . ILE A 1 503 ? -4.613 50.562 15.203 1 87.81 503 ILE A N 1
ATOM 4078 C CA . ILE A 1 503 ? -5.234 51.344 14.141 1 87.81 503 ILE A CA 1
ATOM 4079 C C . ILE A 1 503 ? -6.754 51.25 14.258 1 87.81 503 ILE A C 1
ATOM 4081 O O . ILE A 1 503 ? -7.453 52.25 14.109 1 87.81 503 ILE A O 1
ATOM 4085 N N . ARG A 1 504 ? -7.223 50.062 14.547 1 87 504 ARG A N 1
ATOM 4086 C CA . ARG A 1 504 ? -8.664 49.875 14.695 1 87 504 ARG A CA 1
ATOM 4087 C C . ARG A 1 504 ? -9.211 50.719 15.859 1 87 504 ARG A C 1
ATOM 4089 O O . ARG A 1 504 ? -10.227 51.375 15.719 1 87 504 ARG A O 1
ATOM 4096 N N . VAL A 1 505 ? -8.594 50.719 16.984 1 83.69 505 VAL A N 1
ATOM 4097 C CA . VAL A 1 505 ? -9.055 51.406 18.203 1 83.69 505 VAL A CA 1
ATOM 4098 C C . VAL A 1 505 ? -8.992 52.906 17.984 1 83.69 505 VAL A C 1
ATOM 4100 O O . VAL A 1 505 ? -9.875 53.656 18.438 1 83.69 505 VAL A O 1
ATOM 4103 N N . ARG A 1 506 ? -8.094 53.344 17.266 1 82 506 ARG A N 1
ATOM 4104 C CA . ARG A 1 506 ? -7.891 54.781 17.078 1 82 506 ARG A CA 1
ATOM 4105 C C . ARG A 1 506 ? -8.891 55.344 16.078 1 82 506 ARG A C 1
ATOM 4107 O O . ARG A 1 506 ? -9.477 56.406 16.312 1 82 506 ARG A O 1
ATOM 4114 N N . TYR A 1 507 ? -9.156 54.625 15.031 1 80 507 TYR A N 1
ATOM 4115 C CA . TYR A 1 507 ? -9.859 55.25 13.914 1 80 507 TYR A CA 1
ATOM 4116 C C . TYR A 1 507 ? -11.266 54.688 13.773 1 80 507 TYR A C 1
ATOM 4118 O O . TYR A 1 507 ? -12.141 55.312 13.164 1 80 507 TYR A O 1
ATOM 4126 N N . PHE A 1 508 ? -11.484 53.5 14.281 1 71.75 508 PHE A N 1
ATOM 4127 C CA . PHE A 1 508 ? -12.758 52.875 13.938 1 71.75 508 PHE A CA 1
ATOM 4128 C C . PHE A 1 508 ? -13.594 52.625 15.18 1 71.75 508 PHE A C 1
ATOM 4130 O O . PHE A 1 508 ? -14.742 52.188 15.086 1 71.75 508 PHE A O 1
ATOM 4137 N N . VAL A 1 509 ? -13.211 52.531 16.297 1 64.5 509 VAL A N 1
ATOM 4138 C CA . VAL A 1 509 ? -14.008 52.406 17.516 1 64.5 509 VAL A CA 1
ATOM 4139 C C . VAL A 1 509 ? -14.406 53.781 18.016 1 64.5 509 VAL A C 1
ATOM 4141 O O . VAL A 1 509 ? -13.547 54.656 18.219 1 64.5 509 VAL A O 1
ATOM 4144 N N . ASP A 1 510 ? -15.578 54.25 17.516 1 47.62 510 ASP A N 1
ATOM 4145 C CA . ASP A 1 510 ? -16.188 55.531 17.906 1 47.62 510 ASP A CA 1
ATOM 4146 C C . ASP A 1 510 ? -15.891 55.875 19.359 1 47.62 510 ASP A C 1
ATOM 4148 O O . ASP A 1 510 ? -15.766 54.969 20.203 1 47.62 510 ASP A O 1
ATOM 4152 N N . ARG A 1 511 ? -15.633 57.188 19.688 1 43.22 511 ARG A N 1
ATOM 4153 C CA . ARG A 1 511 ? -15.719 57.875 20.969 1 43.22 511 ARG A CA 1
ATOM 4154 C C . ARG A 1 511 ? -16.938 57.406 21.766 1 43.22 511 ARG A C 1
ATOM 4156 O O . ARG A 1 511 ? -18.078 57.75 21.406 1 43.22 511 ARG A O 1
ATOM 4163 N N . MET A 1 512 ? -17.078 56.25 22.094 1 35.91 512 MET A N 1
ATOM 4164 C CA . MET A 1 512 ? -18.156 56.031 23.047 1 35.91 512 MET A CA 1
ATOM 4165 C C . MET A 1 512 ? -18.484 57.312 23.812 1 35.91 512 MET A C 1
ATOM 4167 O O . MET A 1 512 ? -17.578 57.969 24.312 1 35.91 512 MET A O 1
ATOM 4171 N N . VAL A 1 513 ? -19.578 57.906 23.484 1 34.84 513 VAL A N 1
ATOM 4172 C CA . VAL A 1 513 ? -20.281 59 24.156 1 34.84 513 VAL A CA 1
ATOM 4173 C C . VAL A 1 513 ? -20.156 58.875 25.672 1 34.84 513 VAL A C 1
ATOM 4175 O O . VAL A 1 513 ? -20.516 57.844 26.234 1 34.84 513 VAL A O 1
ATOM 4178 N N . THR A 1 514 ? -19.234 59.5 26.297 1 32.41 514 THR A N 1
ATOM 4179 C CA . THR A 1 514 ? -19.422 59.875 27.703 1 32.41 514 THR A CA 1
ATOM 4180 C C . THR A 1 514 ? -20.891 60.219 27.969 1 32.41 514 THR A C 1
ATOM 4182 O O . THR A 1 514 ? -21.359 61.281 27.547 1 32.41 514 THR A O 1
ATOM 4185 N N . ILE A 1 515 ? -21.875 59.375 27.766 1 32.06 515 ILE A N 1
ATOM 4186 C CA . ILE A 1 515 ? -23.172 59.719 28.359 1 32.06 515 ILE A CA 1
ATOM 4187 C C . ILE A 1 515 ? -22.969 60.281 29.75 1 32.06 515 ILE A C 1
ATOM 4189 O O . ILE A 1 515 ? -22.562 59.562 30.672 1 32.06 515 ILE A O 1
ATOM 4193 N N . ASN A 1 516 ? -22.391 61.469 29.828 1 30.31 516 ASN A N 1
ATOM 4194 C CA . ASN A 1 516 ? -22.578 62.25 31.047 1 30.31 516 ASN A CA 1
ATOM 4195 C C . ASN A 1 516 ? -24.016 62.25 31.531 1 30.31 516 ASN A C 1
ATOM 4197 O O . ASN A 1 516 ? -24.922 62.688 30.828 1 30.31 516 ASN A O 1
ATOM 4201 N N . ARG A 1 517 ? -24.391 61.219 32.25 1 33.72 517 ARG A N 1
ATOM 4202 C CA . ARG A 1 517 ? -25.625 61.344 33.031 1 33.72 517 ARG A CA 1
ATOM 4203 C C . ARG A 1 517 ? -25.734 62.75 33.625 1 33.72 517 ARG A C 1
ATOM 4205 O O . ARG A 1 517 ? -24.844 63.188 34.344 1 33.72 517 ARG A O 1
ATOM 4212 N N . PRO A 1 518 ? -26.484 63.656 32.906 1 31.95 518 PRO A N 1
ATOM 4213 C CA . PRO A 1 518 ? -26.719 64.938 33.594 1 31.95 518 PRO A CA 1
ATOM 4214 C C . PRO A 1 518 ? -27.047 64.688 35.094 1 31.95 518 PRO A C 1
ATOM 4216 O O . PRO A 1 518 ? -27.625 63.688 35.469 1 31.95 518 PRO A O 1
ATOM 4219 N N . ALA A 1 519 ? -26.281 65.25 35.906 1 29.44 519 ALA A N 1
ATOM 4220 C CA . ALA A 1 519 ? -26.5 65.375 37.344 1 29.44 519 ALA A CA 1
ATOM 4221 C C . ALA A 1 519 ? -27.938 65.75 37.656 1 29.44 519 ALA A C 1
ATOM 4223 O O . ALA A 1 519 ? -28.562 66.562 36.906 1 29.44 519 ALA A O 1
ATOM 4224 N N . ASN A 1 520 ? -28.688 64.938 38.281 1 27.03 520 ASN A N 1
ATOM 4225 C CA . ASN A 1 520 ? -30 65.188 38.844 1 27.03 520 ASN A CA 1
ATOM 4226 C C . ASN A 1 520 ? -30.078 66.562 39.5 1 27.03 520 ASN A C 1
ATOM 4228 O O . ASN A 1 520 ? -29.312 66.875 40.438 1 27.03 520 ASN A O 1
ATOM 4232 N N . PRO A 1 521 ? -30.375 67.688 38.719 1 29.95 521 PRO A N 1
ATOM 4233 C CA . PRO A 1 521 ? -30.625 68.938 39.406 1 29.95 521 PRO A CA 1
ATOM 4234 C C . PRO A 1 521 ? -31.594 68.812 40.562 1 29.95 521 PRO A C 1
ATOM 4236 O O . PRO A 1 521 ? -32.812 68.812 40.375 1 29.95 521 PRO A O 1
ATOM 4239 N N . GLU A 1 522 ? -31.453 67.688 41.375 1 24.48 522 GLU A N 1
ATOM 4240 C CA . GLU A 1 522 ? -32.5 67.5 42.406 1 24.48 522 GLU A CA 1
ATOM 4241 C C . GLU A 1 522 ? -32.719 68.812 43.188 1 24.48 522 GLU A C 1
ATOM 4243 O O . GLU A 1 522 ? -33.781 69 43.812 1 24.48 522 GLU A O 1
ATOM 4248 N N . GLN A 1 523 ? -31.641 69.5 43.625 1 26.11 523 GLN A N 1
ATOM 4249 C CA . GLN A 1 523 ? -32.062 69.938 44.938 1 26.11 523 GLN A CA 1
ATOM 4250 C C . GLN A 1 523 ? -33.031 71.125 44.844 1 26.11 523 GLN A C 1
ATOM 4252 O O . GLN A 1 523 ? -32.656 72.25 45.125 1 26.11 523 GLN A O 1
ATOM 4257 N N . MET A 1 524 ? -33.625 71.312 43.688 1 24.88 524 MET A N 1
ATOM 4258 C CA . MET A 1 524 ? -34.406 72.5 43.875 1 24.88 524 MET A CA 1
ATOM 4259 C C . MET A 1 524 ? -35.312 72.375 45.094 1 24.88 524 MET A C 1
ATOM 4261 O O . MET A 1 524 ? -35.844 71.312 45.375 1 24.88 524 MET A O 1
ATOM 4265 N N . PRO A 1 525 ? -35.25 73.438 46 1 25 525 PRO A N 1
ATOM 4266 C CA . PRO A 1 525 ? -36.094 73.562 47.188 1 25 525 PRO A CA 1
ATOM 4267 C C . PRO A 1 525 ? -37.594 73.375 46.906 1 25 525 PRO A C 1
ATOM 4269 O O . PRO A 1 525 ? -38.062 73.75 45.844 1 25 525 PRO A O 1
ATOM 4272 N N . LEU A 1 526 ? -38.219 72.375 47.531 1 23.45 526 LEU A N 1
ATOM 4273 C CA . LEU A 1 526 ? -39.594 71.875 47.625 1 23.45 526 LEU A CA 1
ATOM 4274 C C . LEU A 1 526 ? -40.562 73.062 47.844 1 23.45 526 LEU A C 1
ATOM 4276 O O . LEU A 1 526 ? -40.906 73.375 48.969 1 23.45 526 LEU A O 1
ATOM 4280 N N . VAL A 1 527 ? -40.188 74.25 47.062 1 22.41 527 VAL A N 1
ATOM 4281 C CA . VAL A 1 527 ? -41.125 75.188 47.594 1 22.41 527 VAL A CA 1
ATOM 4282 C C . VAL A 1 527 ? -42.531 74.625 47.594 1 22.41 527 VAL A C 1
ATOM 4284 O O . VAL A 1 527 ? -42.781 73.625 46.875 1 22.41 527 VAL A O 1
ATOM 4287 N N . GLN A 1 528 ? -43.438 75.562 47.469 1 22 528 GLN A N 1
ATOM 4288 C CA . GLN A 1 528 ? -44.781 75.75 48 1 22 528 GLN A CA 1
ATOM 4289 C C . GLN A 1 528 ? -45.812 74.875 47.25 1 22 528 GLN A C 1
ATOM 4291 O O . GLN A 1 528 ? -45.594 74.562 46.062 1 22 528 GLN A O 1
ATOM 4296 N N . SER A 1 529 ? -46.906 74.5 47.906 1 20.38 529 SER A N 1
ATOM 4297 C CA . SER A 1 529 ? -47.906 73.438 47.906 1 20.38 529 SER A CA 1
ATOM 4298 C C . SER A 1 529 ? -48.781 73.5 46.656 1 20.38 529 SER A C 1
ATOM 4300 O O . SER A 1 529 ? -49.312 72.438 46.25 1 20.38 529 SER A O 1
ATOM 4302 N N . THR A 1 530 ? -49.031 74.688 46.094 1 19.92 530 THR A N 1
ATOM 4303 C CA . THR A 1 530 ? -50.469 74.75 46.062 1 19.92 530 THR A CA 1
ATOM 4304 C C . THR A 1 530 ? -51.062 73.875 44.969 1 19.92 530 THR A C 1
ATOM 4306 O O . THR A 1 530 ? -51.938 73.062 45.219 1 19.92 530 THR A O 1
ATOM 4309 N N . SER A 1 531 ? -51.875 74.5 44 1 20.23 531 SER A N 1
ATOM 4310 C CA . SER A 1 531 ? -53.25 74.25 43.625 1 20.23 531 SER A CA 1
ATOM 4311 C C . SER A 1 531 ? -53.312 73.188 42.5 1 20.23 531 SER A C 1
ATOM 4313 O O . SER A 1 531 ? -52.281 72.812 41.938 1 20.23 531 SER A O 1
ATOM 4315 N N . GLY A 1 532 ? -54.125 73.375 41.438 1 19.81 532 GLY A N 1
ATOM 4316 C CA . GLY A 1 532 ? -55.25 72.625 40.875 1 19.81 532 GLY A CA 1
ATOM 4317 C C . GLY A 1 532 ? -54.844 71.812 39.656 1 19.81 532 GLY A C 1
ATOM 4318 O O . GLY A 1 532 ? -55.375 70.75 39.438 1 19.81 532 GLY A O 1
ATOM 4319 N N . ASN A 1 533 ? -54.094 72.375 38.656 1 19.45 533 ASN A N 1
ATOM 4320 C CA . ASN A 1 533 ? -54.656 72.188 37.344 1 19.45 533 ASN A CA 1
ATOM 4321 C C . ASN A 1 533 ? -54.312 70.875 36.75 1 19.45 533 ASN A C 1
ATOM 4323 O O . ASN A 1 533 ? -53.375 70.188 37.219 1 19.45 533 ASN A O 1
ATOM 4327 N N . ALA A 1 534 ? -54.531 70.75 35.281 1 22.8 534 ALA A N 1
ATOM 4328 C CA . ALA A 1 534 ? -55.125 69.812 34.312 1 22.8 534 ALA A CA 1
ATOM 4329 C C . ALA A 1 534 ? -54.062 68.812 33.812 1 22.8 534 ALA A C 1
ATOM 4331 O O . ALA A 1 534 ? -52.875 69.125 33.75 1 22.8 534 ALA A O 1
ATOM 4332 N N . TYR A 1 535 ? -54.406 67.625 33.656 1 21.19 535 TYR A N 1
ATOM 4333 C CA . TYR A 1 535 ? -53.969 66.25 33.438 1 21.19 535 TYR A CA 1
ATOM 4334 C C . TYR A 1 535 ? -53.344 66.062 32.062 1 21.19 535 TYR A C 1
ATOM 4336 O O . TYR A 1 535 ? -54 65.562 31.141 1 21.19 535 TYR A O 1
ATOM 4344 N N . GLY A 1 536 ? -52.625 67 31.344 1 20.72 536 GLY A N 1
ATOM 4345 C CA . GLY A 1 536 ? -52.531 66.688 29.938 1 20.72 536 GLY A CA 1
ATOM 4346 C C . GLY A 1 536 ? -51.625 65.5 29.641 1 20.72 536 GLY A C 1
ATOM 4347 O O . GLY A 1 536 ? -50.688 65.25 30.391 1 20.72 536 GLY A O 1
ATOM 4348 N N . THR A 1 537 ? -52.062 64.438 28.859 1 23.23 537 THR A N 1
ATOM 4349 C CA . THR A 1 537 ? -51.688 63.094 28.438 1 23.23 537 THR A CA 1
ATOM 4350 C C . THR A 1 537 ? -50.5 63.156 27.453 1 23.23 537 THR A C 1
ATOM 4352 O O . THR A 1 537 ? -50.688 63.562 26.297 1 23.23 537 THR A O 1
ATOM 4355 N N . SER A 1 538 ? -49.344 63.812 27.672 1 23.45 538 SER A N 1
ATOM 4356 C CA . SER A 1 538 ? -48.406 63.938 26.562 1 23.45 538 SER A CA 1
ATOM 4357 C C . SER A 1 538 ? -47.875 62.562 26.125 1 23.45 538 SER A C 1
ATOM 4359 O O . SER A 1 538 ? -47.562 61.719 26.953 1 23.45 538 SER A O 1
ATOM 4361 N N . ARG A 1 539 ? -48.125 62.156 24.75 1 28.56 539 ARG A N 1
ATOM 4362 C CA . ARG A 1 539 ? -47.844 61.031 23.844 1 28.56 539 ARG A CA 1
ATOM 4363 C C . ARG A 1 539 ? -46.344 60.875 23.656 1 28.56 539 ARG A C 1
ATOM 4365 O O . ARG A 1 539 ? -45.656 61.812 23.203 1 28.56 539 ARG A O 1
ATOM 4372 N N . TYR A 1 540 ? -45.688 60.125 24.469 1 27.12 540 TYR A N 1
ATOM 4373 C CA . TYR A 1 540 ? -44.25 59.781 24.391 1 27.12 540 TYR A CA 1
ATOM 4374 C C . TYR A 1 540 ? -43.938 59.125 23.047 1 27.12 540 TYR A C 1
ATOM 4376 O O . TYR A 1 540 ? -44.625 58.219 22.609 1 27.12 540 TYR A O 1
ATOM 4384 N N . PRO A 1 541 ? -43.25 59.875 22.016 1 29.61 541 PRO A N 1
ATOM 4385 C CA . PRO A 1 541 ? -42.969 59.375 20.672 1 29.61 541 PRO A CA 1
ATOM 4386 C C . PRO A 1 541 ? -42.156 58.094 20.656 1 29.61 541 PRO A C 1
ATOM 4388 O O . PRO A 1 541 ? -41.25 57.906 21.5 1 29.61 541 PRO A O 1
ATOM 4391 N N . GLN A 1 542 ? -42.656 56.969 20.109 1 29.33 542 GLN A N 1
ATOM 4392 C CA . GLN A 1 542 ? -42.25 55.594 19.844 1 29.33 542 GLN A CA 1
ATOM 4393 C C . GLN A 1 542 ? -41.062 55.562 18.891 1 29.33 542 GLN A C 1
ATOM 4395 O O . GLN A 1 542 ? -40.625 54.5 18.453 1 29.33 542 GLN A O 1
ATOM 4400 N N . HIS A 1 543 ? -40.531 56.688 18.359 1 29.44 543 HIS A N 1
ATOM 4401 C CA . HIS A 1 543 ? -39.625 56.562 17.234 1 29.44 543 HIS A CA 1
ATOM 4402 C C . HIS A 1 543 ? -38.25 56.031 17.672 1 29.44 543 HIS A C 1
ATOM 4404 O O . HIS A 1 543 ? -37.344 55.938 16.875 1 29.44 543 HIS A O 1
ATOM 4410 N N . ARG A 1 544 ? -37.906 56 18.875 1 31.61 544 ARG A N 1
ATOM 4411 C CA . ARG A 1 544 ? -36.5 55.906 19.203 1 31.61 544 ARG A CA 1
ATOM 4412 C C . ARG A 1 544 ? -36 54.469 19.031 1 31.61 544 ARG A C 1
ATOM 4414 O O . ARG A 1 544 ? -34.844 54.156 19.234 1 31.61 544 ARG A O 1
ATOM 4421 N N . LEU A 1 545 ? -37 53.562 18.938 1 32.16 545 LEU A N 1
ATOM 4422 C CA . LEU A 1 545 ? -36.469 52.188 19.031 1 32.16 545 LEU A CA 1
ATOM 4423 C C . LEU A 1 545 ? -35.844 51.75 17.719 1 32.16 545 LEU A C 1
ATOM 4425 O O . LEU A 1 545 ? -35.094 50.781 17.672 1 32.16 545 LEU A O 1
ATOM 4429 N N . LYS A 1 546 ? -36.219 52.281 16.641 1 39.81 546 LYS A N 1
ATOM 4430 C CA . LYS A 1 546 ? -35.781 51.75 15.359 1 39.81 546 LYS A CA 1
ATOM 4431 C C . LYS A 1 546 ? -34.344 52.156 15.078 1 39.81 546 LYS A C 1
ATOM 4433 O O . LYS A 1 546 ? -33.625 51.406 14.383 1 39.81 546 LYS A O 1
ATOM 4438 N N . ALA A 1 547 ? -33.844 53.281 15.383 1 40.28 547 ALA A N 1
ATOM 4439 C CA . ALA A 1 547 ? -32.5 53.781 15.094 1 40.28 547 ALA A CA 1
ATOM 4440 C C . ALA A 1 547 ? -31.469 53 15.891 1 40.28 547 ALA A C 1
ATOM 4442 O O . ALA A 1 547 ? -30.344 52.781 15.414 1 40.28 547 ALA A O 1
ATOM 4443 N N . VAL A 1 548 ? -31.734 52.406 16.953 1 39.69 548 VAL A N 1
ATOM 4444 C CA . VAL A 1 548 ? -30.828 51.656 17.828 1 39.69 548 VAL A CA 1
ATOM 4445 C C . VAL A 1 548 ? -30.594 50.25 17.234 1 39.69 548 VAL A C 1
ATOM 4447 O O . VAL A 1 548 ? -29.484 49.75 17.281 1 39.69 548 VAL A O 1
ATOM 4450 N N . VAL A 1 549 ? -31.578 49.75 16.531 1 41.91 549 VAL A N 1
ATOM 4451 C CA . VAL A 1 549 ? -31.469 48.406 15.977 1 41.91 549 VAL A CA 1
ATOM 4452 C C . VAL A 1 549 ? -30.578 48.406 14.742 1 41.91 549 VAL A C 1
ATOM 4454 O O . VAL A 1 549 ? -29.75 47.5 14.555 1 41.91 549 VAL A O 1
ATOM 4457 N N . SER A 1 550 ? -30.734 49.344 13.766 1 43.75 550 SER A N 1
ATOM 4458 C CA . SER A 1 550 ? -30 49.438 12.516 1 43.75 550 SER A CA 1
ATOM 4459 C C . SER A 1 550 ? -28.516 49.719 12.781 1 43.75 550 SER A C 1
ATOM 4461 O O . SER A 1 550 ? -27.656 49.25 12.023 1 43.75 550 SER A O 1
ATOM 4463 N N . LYS A 1 551 ? -28.172 50.562 13.688 1 52.03 551 LYS A N 1
ATOM 4464 C CA . LYS A 1 551 ? -26.844 50.938 14.141 1 52.03 551 LYS A CA 1
ATOM 4465 C C . LYS A 1 551 ? -26.109 49.719 14.734 1 52.03 551 LYS A C 1
ATOM 4467 O O . LYS A 1 551 ? -24.906 49.594 14.555 1 52.03 551 LYS A O 1
ATOM 4472 N N . SER A 1 552 ? -26.922 48.688 15.094 1 56.19 552 SER A N 1
ATOM 4473 C CA . SER A 1 552 ? -26.453 47.469 15.734 1 56.19 552 SER A CA 1
ATOM 4474 C C . SER A 1 552 ? -25.969 46.469 14.711 1 56.19 552 SER A C 1
ATOM 4476 O O . SER A 1 552 ? -24.938 45.844 14.891 1 56.19 552 SER A O 1
ATOM 4478 N N . ALA A 1 553 ? -26.609 46.531 13.461 1 59.75 553 ALA A N 1
ATOM 4479 C CA . ALA A 1 553 ? -26.203 45.594 12.422 1 59.75 553 ALA A CA 1
ATOM 4480 C C . ALA A 1 553 ? -24.922 46.062 11.742 1 59.75 553 ALA A C 1
ATOM 4482 O O . ALA A 1 553 ? -24.062 45.219 11.414 1 59.75 553 ALA A O 1
ATOM 4483 N N . SER A 1 554 ? -24.75 47.375 11.43 1 63.44 554 SER A N 1
ATOM 4484 C CA . SER A 1 554 ? -23.562 47.906 10.789 1 63.44 554 SER A CA 1
ATOM 4485 C C . SER A 1 554 ? -22.344 47.75 11.695 1 63.44 554 SER A C 1
ATOM 4487 O O . SER A 1 554 ? -21.234 47.469 11.227 1 63.44 554 SER A O 1
ATOM 4489 N N . VAL A 1 555 ? -22.609 47.938 12.945 1 66.44 555 VAL A N 1
ATOM 4490 C CA . VAL A 1 555 ? -21.531 47.812 13.914 1 66.44 555 VAL A CA 1
ATOM 4491 C C . VAL A 1 555 ? -21.062 46.375 13.984 1 66.44 555 VAL A C 1
ATOM 4493 O O . VAL A 1 555 ? -19.859 46.094 14.016 1 66.44 555 VAL A O 1
ATOM 4496 N N . LYS A 1 556 ? -22.016 45.531 13.883 1 69.94 556 LYS A N 1
ATOM 4497 C CA . LYS A 1 556 ? -21.688 44.094 13.906 1 69.94 556 LYS A CA 1
ATOM 4498 C C . LYS A 1 556 ? -20.938 43.688 12.648 1 69.94 556 LYS A C 1
ATOM 4500 O O . LYS A 1 556 ? -20 42.875 12.711 1 69.94 556 LYS A O 1
ATOM 4505 N N . LEU A 1 557 ? -21.234 44.281 11.547 1 68.81 557 LEU A N 1
ATOM 4506 C CA . LEU A 1 557 ? -20.562 43.969 10.289 1 68.81 557 LEU A CA 1
ATOM 4507 C C . LEU A 1 557 ? -19.109 44.469 10.328 1 68.81 557 LEU A C 1
ATOM 4509 O O . LEU A 1 557 ? -18.203 43.75 9.883 1 68.81 557 LEU A O 1
ATOM 4513 N N . ASN A 1 558 ? -18.953 45.688 10.773 1 72.31 558 ASN A N 1
ATOM 4514 C CA . ASN A 1 558 ? -17.594 46.219 10.875 1 72.31 558 ASN A CA 1
ATOM 4515 C C . ASN A 1 558 ? -16.734 45.375 11.82 1 72.31 558 ASN A C 1
ATOM 4517 O O . ASN A 1 558 ? -15.547 45.156 11.547 1 72.31 558 ASN A O 1
ATOM 4521 N N . ASP A 1 559 ? -17.344 44.938 12.867 1 76.12 559 ASP A N 1
ATOM 4522 C CA . ASP A 1 559 ? -16.625 44.125 13.828 1 76.12 559 ASP A CA 1
ATOM 4523 C C . ASP A 1 559 ? -16.203 42.781 13.188 1 76.12 559 ASP A C 1
ATOM 4525 O O . ASP A 1 559 ? -15.094 42.312 13.414 1 76.12 559 ASP A O 1
ATOM 4529 N N . ASN A 1 560 ? -17.031 42.344 12.367 1 75.19 560 ASN A N 1
ATOM 4530 C CA . ASN A 1 560 ? -16.734 41.062 11.695 1 75.19 560 ASN A CA 1
ATOM 4531 C C . ASN A 1 560 ? -15.648 41.25 10.633 1 75.19 560 ASN A C 1
ATOM 4533 O O . ASN A 1 560 ? -14.805 40.344 10.453 1 75.19 560 ASN A O 1
ATOM 4537 N N . LEU A 1 561 ? -15.641 42.281 9.969 1 76.44 561 LEU A N 1
ATOM 4538 C CA . LEU A 1 561 ? -14.641 42.562 8.938 1 76.44 561 LEU A CA 1
ATOM 4539 C C . LEU A 1 561 ? -13.25 42.656 9.562 1 76.44 561 LEU A C 1
ATOM 4541 O O . LEU A 1 561 ? -12.266 42.188 8.992 1 76.44 561 LEU A O 1
ATOM 4545 N N . TRP A 1 562 ? -13.18 43.312 10.656 1 81.38 562 TRP A N 1
ATOM 4546 C CA . TRP A 1 562 ? -11.906 43.438 11.352 1 81.38 562 TRP A CA 1
ATOM 4547 C C . TRP A 1 562 ? -11.43 42.062 11.852 1 81.38 562 TRP A C 1
ATOM 4549 O O . TRP A 1 562 ? -10.234 41.75 11.805 1 81.38 562 TRP A O 1
ATOM 4559 N N . SER A 1 563 ? -12.367 41.281 12.305 1 82.06 563 SER A N 1
ATOM 4560 C CA . SER A 1 563 ? -12 39.969 12.766 1 82.06 563 SER A CA 1
ATOM 4561 C C . SER A 1 563 ? -11.438 39.125 11.625 1 82.06 563 SER A C 1
ATOM 4563 O O . SER A 1 563 ? -10.477 38.344 11.82 1 82.06 563 SER A O 1
ATOM 4565 N N . VAL A 1 564 ? -12.016 39.281 10.461 1 79.38 564 VAL A N 1
ATOM 4566 C CA . VAL A 1 564 ? -11.531 38.531 9.297 1 79.38 564 VAL A CA 1
ATOM 4567 C C . VAL A 1 564 ? -10.141 39.031 8.906 1 79.38 564 VAL A C 1
ATOM 4569 O O . VAL A 1 564 ? -9.281 38.25 8.523 1 79.38 564 VAL A O 1
ATOM 4572 N N . LEU A 1 565 ? -9.977 40.312 9.016 1 82.31 565 LEU A N 1
ATOM 4573 C CA . LEU A 1 565 ? -8.672 40.906 8.703 1 82.31 565 LEU A CA 1
ATOM 4574 C C . LEU A 1 565 ? -7.609 40.406 9.68 1 82.31 565 LEU A C 1
ATOM 4576 O O . LEU A 1 565 ? -6.5 40.062 9.273 1 82.31 565 LEU A O 1
ATOM 4580 N N . PHE A 1 566 ? -8.016 40.406 10.984 1 87.06 566 PHE A N 1
ATOM 4581 C CA . PHE A 1 566 ? -7.086 39.906 11.984 1 87.06 566 PHE A CA 1
ATOM 4582 C C . PHE A 1 566 ? -6.723 38.469 11.711 1 87.06 566 PHE A C 1
ATOM 4584 O O . PHE A 1 566 ? -5.547 38.094 11.766 1 87.06 566 PHE A O 1
ATOM 4591 N N . PHE A 1 567 ? -7.664 37.719 11.359 1 85.81 567 PHE A N 1
ATOM 4592 C CA . PHE A 1 567 ? -7.453 36.281 11.109 1 85.81 567 PHE A CA 1
ATOM 4593 C C . PHE A 1 567 ? -6.527 36.094 9.914 1 85.81 567 PHE A C 1
ATOM 4595 O O . PHE A 1 567 ? -5.605 35.25 9.977 1 85.81 567 PHE A O 1
ATOM 4602 N N . SER A 1 568 ? -6.711 36.812 8.828 1 82.19 568 SER A N 1
ATOM 4603 C CA . SER A 1 568 ? -5.941 36.656 7.598 1 82.19 568 SER A CA 1
ATOM 4604 C C . SER A 1 568 ? -4.48 37.031 7.809 1 82.19 568 SER A C 1
ATOM 4606 O O . SER A 1 568 ? -3.592 36.469 7.156 1 82.19 568 SER A O 1
ATOM 4608 N N . CYS A 1 569 ? -4.273 37.844 8.727 1 85.75 569 CYS A N 1
ATOM 4609 C CA . CYS A 1 569 ? -2.912 38.312 8.953 1 85.75 569 CYS A CA 1
ATOM 4610 C C . CYS A 1 569 ? -2.203 37.469 10 1 85.75 569 CYS A C 1
ATOM 4612 O O . CYS A 1 569 ? -0.98 37.344 9.969 1 85.75 569 CYS A O 1
ATOM 4614 N N . LEU A 1 570 ? -2.945 36.875 10.844 1 90.19 570 LEU A N 1
ATOM 4615 C CA . LEU A 1 570 ? -2.346 36.25 12.023 1 90.19 570 LEU A CA 1
ATOM 4616 C C . LEU A 1 570 ? -2.182 34.75 11.836 1 90.19 570 LEU A C 1
ATOM 4618 O O . LEU A 1 570 ? -1.235 34.156 12.359 1 90.19 570 LEU A O 1
ATOM 4622 N N . VAL A 1 571 ? -3.027 34.094 11.086 1 87.81 571 VAL A N 1
ATOM 4623 C CA . VAL A 1 571 ? -3.152 32.656 11.242 1 87.81 571 VAL A CA 1
ATOM 4624 C C . VAL A 1 571 ? -2.504 31.938 10.047 1 87.81 571 VAL A C 1
ATOM 4626 O O . VAL A 1 571 ? -1.695 31.031 10.227 1 87.81 571 VAL A O 1
ATOM 4629 N N . PRO A 1 572 ? -2.682 32.281 8.758 1 83.38 572 PRO A N 1
ATOM 4630 C CA . PRO A 1 572 ? -2.307 31.453 7.617 1 83.38 572 PRO A CA 1
ATOM 4631 C C . PRO A 1 572 ? -0.797 31.234 7.516 1 83.38 572 PRO A C 1
ATOM 4633 O O . PRO A 1 572 ? -0.338 30.094 7.387 1 83.38 572 PRO A O 1
ATOM 4636 N N . LEU A 1 573 ? -0.021 32.25 7.625 1 83.94 573 LEU A N 1
ATOM 4637 C CA . LEU A 1 573 ? 1.403 32.156 7.332 1 83.94 573 LEU A CA 1
ATOM 4638 C C . LEU A 1 573 ? 2.094 31.234 8.344 1 83.94 573 LEU A C 1
ATOM 4640 O O . LEU A 1 573 ? 2.799 30.297 7.965 1 83.94 573 LEU A O 1
ATOM 4644 N N . PRO A 1 574 ? 1.898 31.453 9.664 1 87.12 574 PRO A N 1
ATOM 4645 C CA . PRO A 1 574 ? 2.521 30.531 10.617 1 87.12 574 PRO A CA 1
ATOM 4646 C C . PRO A 1 574 ? 1.983 29.109 10.492 1 87.12 574 PRO A C 1
ATOM 4648 O O . PRO A 1 574 ? 2.736 28.141 10.648 1 87.12 574 PRO A O 1
ATOM 4651 N N . LEU A 1 575 ? 0.748 28.969 10.242 1 87.19 575 LEU A N 1
ATOM 4652 C CA . LEU A 1 575 ? 0.144 27.641 10.094 1 87.19 575 LEU A CA 1
ATOM 4653 C C . LEU A 1 575 ? 0.746 26.906 8.906 1 87.19 575 LEU A C 1
ATOM 4655 O O . LEU A 1 575 ? 1.145 25.75 9.031 1 87.19 575 LEU A O 1
ATOM 4659 N N . PHE A 1 576 ? 0.926 27.578 7.828 1 82.88 576 PHE A N 1
ATOM 4660 C CA . PHE A 1 576 ? 1.417 26.938 6.613 1 82.88 576 PHE A CA 1
ATOM 4661 C C . PHE A 1 576 ? 2.906 26.625 6.727 1 82.88 576 PHE A C 1
ATOM 4663 O O . PHE A 1 576 ? 3.379 25.625 6.203 1 82.88 576 PHE A O 1
ATOM 4670 N N . THR A 1 577 ? 3.584 27.484 7.316 1 85.75 577 THR A N 1
ATOM 4671 C CA . THR A 1 577 ? 5.016 27.266 7.473 1 85.75 577 THR A CA 1
ATOM 4672 C C . THR A 1 577 ? 5.277 26.047 8.367 1 85.75 577 THR A C 1
ATOM 4674 O O . THR A 1 577 ? 6.129 25.219 8.047 1 85.75 577 THR A O 1
ATOM 4677 N N . CYS A 1 578 ? 4.504 25.938 9.422 1 88.19 578 CYS A N 1
ATOM 4678 C CA . CYS A 1 578 ? 4.656 24.781 10.305 1 88.19 578 CYS A CA 1
ATOM 4679 C C . CYS A 1 578 ? 4.184 23.516 9.633 1 88.19 578 CYS A C 1
ATOM 4681 O O . CYS A 1 578 ? 4.812 22.453 9.766 1 88.19 578 CYS A O 1
ATOM 4683 N N . TYR A 1 579 ? 3.135 23.641 8.914 1 85.56 579 TYR A N 1
ATOM 4684 C CA . TYR A 1 579 ? 2.604 22.469 8.211 1 85.56 579 TYR A CA 1
ATOM 4685 C C . TYR A 1 579 ? 3.588 21.969 7.164 1 85.56 579 TYR A C 1
ATOM 4687 O O . TYR A 1 579 ? 3.781 20.75 7.012 1 85.56 579 TYR A O 1
ATOM 4695 N N . ASN A 1 580 ? 4.176 22.891 6.477 1 83.94 580 ASN A N 1
ATOM 4696 C CA . ASN A 1 580 ? 5.156 22.531 5.461 1 83.94 580 ASN A CA 1
ATOM 4697 C C . ASN A 1 580 ? 6.371 21.844 6.078 1 83.94 580 ASN A C 1
ATOM 4699 O O . ASN A 1 580 ? 6.871 20.859 5.539 1 83.94 580 ASN A O 1
ATOM 4703 N N . LEU A 1 581 ? 6.797 22.375 7.098 1 88.75 581 LEU A N 1
ATOM 4704 C CA . LEU A 1 581 ? 7.938 21.781 7.789 1 88.75 581 LEU A CA 1
ATOM 4705 C C . LEU A 1 581 ? 7.605 20.375 8.273 1 88.75 581 LEU A C 1
ATOM 4707 O O . LEU A 1 581 ? 8.43 19.453 8.164 1 88.75 581 LEU A O 1
ATOM 4711 N N . LEU A 1 582 ? 6.406 20.203 8.719 1 90.38 582 LEU A N 1
ATOM 4712 C CA . LEU A 1 582 ? 5.977 18.922 9.266 1 90.38 582 LEU A CA 1
ATOM 4713 C C . LEU A 1 582 ? 5.746 17.906 8.148 1 90.38 582 LEU A C 1
ATOM 4715 O O . LEU A 1 582 ? 6.266 16.797 8.203 1 90.38 582 LEU A O 1
ATOM 4719 N N . SER A 1 583 ? 5.027 18.281 7.141 1 87.44 583 SER A N 1
ATOM 4720 C CA . SER A 1 583 ? 4.535 17.344 6.145 1 87.44 583 SER A CA 1
ATOM 4721 C C . SER A 1 583 ? 5.582 17.062 5.07 1 87.44 583 SER A C 1
ATOM 4723 O O . SER A 1 583 ? 5.609 15.984 4.484 1 87.44 583 SER A O 1
ATOM 4725 N N . GLU A 1 584 ? 6.508 18 4.867 1 87.06 584 GLU A N 1
ATOM 4726 C CA . GLU A 1 584 ? 7.414 17.844 3.734 1 87.06 584 GLU A CA 1
ATOM 4727 C C . GLU A 1 584 ? 8.797 17.391 4.195 1 87.06 584 GLU A C 1
ATOM 4729 O O . GLU A 1 584 ? 9.547 16.781 3.424 1 87.06 584 GLU A O 1
ATOM 4734 N N . VAL A 1 585 ? 9.055 17.672 5.418 1 91.25 585 VAL A N 1
ATOM 4735 C CA . VAL A 1 585 ? 10.438 17.391 5.785 1 91.25 585 VAL A CA 1
ATOM 4736 C C . VAL A 1 585 ? 10.469 16.5 7.031 1 91.25 585 VAL A C 1
ATOM 4738 O O . VAL A 1 585 ? 10.914 15.352 6.973 1 91.25 585 VAL A O 1
ATOM 4741 N N . PHE A 1 586 ? 9.859 16.969 8.047 1 93.94 586 PHE A N 1
ATOM 4742 C CA . PHE A 1 586 ? 10.055 16.328 9.336 1 93.94 586 PHE A CA 1
ATOM 4743 C C . PHE A 1 586 ? 9.438 14.93 9.336 1 93.94 586 PHE A C 1
ATOM 4745 O O . PHE A 1 586 ? 10.117 13.945 9.641 1 93.94 586 PHE A O 1
ATOM 4752 N N . ILE A 1 587 ? 8.18 14.82 9.031 1 94.81 587 ILE A N 1
ATOM 4753 C CA . ILE A 1 587 ? 7.48 13.547 9.117 1 94.81 587 ILE A CA 1
ATOM 4754 C C . ILE A 1 587 ? 8.078 12.562 8.117 1 94.81 587 ILE A C 1
ATOM 4756 O O . ILE A 1 587 ? 8.445 11.438 8.484 1 94.81 587 ILE A O 1
ATOM 4760 N N . PRO A 1 588 ? 8.312 12.914 6.902 1 93.5 588 PRO A N 1
ATOM 4761 C CA . PRO A 1 588 ? 8.898 11.961 5.965 1 93.5 588 PRO A CA 1
ATOM 4762 C C . PRO A 1 588 ? 10.289 11.492 6.395 1 93.5 588 PRO A C 1
ATOM 4764 O O . PRO A 1 588 ? 10.695 10.367 6.082 1 93.5 588 PRO A O 1
ATOM 4767 N N . ALA A 1 589 ? 10.992 12.258 7.168 1 93.75 589 ALA A N 1
ATOM 4768 C CA . ALA A 1 589 ? 12.352 11.938 7.57 1 93.75 589 ALA A CA 1
ATOM 4769 C C . ALA A 1 589 ? 12.367 10.977 8.758 1 93.75 589 ALA A C 1
ATOM 4771 O O . ALA A 1 589 ? 13.336 10.242 8.961 1 93.75 589 ALA A O 1
ATOM 4772 N N . VAL A 1 590 ? 11.25 10.992 9.539 1 94.62 590 VAL A N 1
ATOM 4773 C CA . VAL A 1 590 ? 11.438 10.336 10.828 1 94.62 590 VAL A CA 1
ATOM 4774 C C . VAL A 1 590 ? 10.367 9.266 11.031 1 94.62 590 VAL A C 1
ATOM 4776 O O . VAL A 1 590 ? 10.547 8.344 11.828 1 94.62 590 VAL A O 1
ATOM 4779 N N . HIS A 1 591 ? 9.219 9.273 10.375 1 95 591 HIS A N 1
ATOM 4780 C CA . HIS A 1 591 ? 8.07 8.469 10.766 1 95 591 HIS A CA 1
ATOM 4781 C C . HIS A 1 591 ? 8.344 6.984 10.57 1 95 591 HIS A C 1
ATOM 4783 O O . HIS A 1 591 ? 7.719 6.141 11.219 1 95 591 HIS A O 1
ATOM 4789 N N . GLN A 1 592 ? 9.344 6.629 9.758 1 95.31 592 GLN A N 1
ATOM 4790 C CA . GLN A 1 592 ? 9.633 5.219 9.539 1 95.31 592 GLN A CA 1
ATOM 4791 C C . GLN A 1 592 ? 10.953 4.816 10.195 1 95.31 592 GLN A C 1
ATOM 4793 O O . GLN A 1 592 ? 11.492 3.742 9.914 1 95.31 592 GLN A O 1
ATOM 4798 N N . SER A 1 593 ? 11.492 5.637 11.094 1 92.5 593 SER A N 1
ATOM 4799 C CA . SER A 1 593 ? 12.766 5.352 11.75 1 92.5 593 SER A CA 1
ATOM 4800 C C . SER A 1 593 ? 12.562 4.883 13.188 1 92.5 593 SER A C 1
ATOM 4802 O O . SER A 1 593 ? 13.523 4.594 13.891 1 92.5 593 SER A O 1
ATOM 4804 N N . LEU A 1 594 ? 11.359 4.719 13.617 1 93.5 594 LEU A N 1
ATOM 4805 C CA . LEU A 1 594 ? 11.062 4.367 15 1 93.5 594 LEU A CA 1
ATOM 4806 C C . LEU A 1 594 ? 11.469 2.928 15.297 1 93.5 594 LEU A C 1
ATOM 4808 O O . LEU A 1 594 ? 11.641 2.551 16.453 1 93.5 594 LEU A O 1
ATOM 4812 N N . ILE A 1 595 ? 11.609 2.145 14.297 1 93.44 595 ILE A N 1
ATOM 4813 C CA . ILE A 1 595 ? 11.883 0.726 14.492 1 93.44 595 ILE A CA 1
ATOM 4814 C C . ILE A 1 595 ? 13.391 0.486 14.5 1 93.44 595 ILE A C 1
ATOM 4816 O O . ILE A 1 595 ? 13.844 -0.611 14.82 1 93.44 595 ILE A O 1
ATOM 4820 N N . ASP A 1 596 ? 14.203 1.467 14.188 1 89.12 596 ASP A N 1
ATOM 4821 C CA . ASP A 1 596 ? 15.648 1.304 14.016 1 89.12 596 ASP A CA 1
ATOM 4822 C C . ASP A 1 596 ? 16.359 1.258 15.367 1 89.12 596 ASP A C 1
ATOM 4824 O O . ASP A 1 596 ? 17.516 0.855 15.445 1 89.12 596 ASP A O 1
ATOM 4828 N N . GLY A 1 597 ? 15.734 1.618 16.438 1 85.44 597 GLY A N 1
ATOM 4829 C CA . GLY A 1 597 ? 16.281 1.617 17.781 1 85.44 597 GLY A CA 1
ATOM 4830 C C . GLY A 1 597 ? 15.234 1.396 18.859 1 85.44 597 GLY A C 1
ATOM 4831 O O . GLY A 1 597 ? 14.125 0.934 18.562 1 85.44 597 GLY A O 1
ATOM 4832 N N . PRO A 1 598 ? 15.641 1.624 20.047 1 86.88 598 PRO A N 1
ATOM 4833 C CA . PRO A 1 598 ? 14.641 1.548 21.109 1 86.88 598 PRO A CA 1
ATOM 4834 C C . PRO A 1 598 ? 13.492 2.531 20.906 1 86.88 598 PRO A C 1
ATOM 4836 O O . PRO A 1 598 ? 13.703 3.65 20.438 1 86.88 598 PRO A O 1
ATOM 4839 N N . TYR A 1 599 ? 12.383 2.023 21.266 1 90.88 599 TYR A N 1
ATOM 4840 C CA . TYR A 1 599 ? 11.203 2.844 21.016 1 90.88 599 TYR A CA 1
ATOM 4841 C C . TYR A 1 599 ? 11.289 4.16 21.781 1 90.88 599 TYR A C 1
ATOM 4843 O O . TYR A 1 599 ? 11.727 4.191 22.922 1 90.88 599 TYR A O 1
ATOM 4851 N N . SER A 1 600 ? 10.984 5.234 21.062 1 92.06 600 SER A N 1
ATOM 4852 C CA . SER A 1 600 ? 10.836 6.566 21.641 1 92.06 600 SER A CA 1
ATOM 4853 C C . SER A 1 600 ? 9.656 7.312 21.016 1 92.06 600 SER A C 1
ATOM 4855 O O . SER A 1 600 ? 9.445 7.238 19.812 1 92.06 600 SER A O 1
ATOM 4857 N N . ASN A 1 601 ? 8.883 7.953 21.844 1 95.12 601 ASN A N 1
ATOM 4858 C CA . ASN A 1 601 ? 7.75 8.703 21.297 1 95.12 601 ASN A CA 1
ATOM 4859 C C . ASN A 1 601 ? 8.125 10.148 21.016 1 95.12 601 ASN A C 1
ATOM 4861 O O . ASN A 1 601 ? 7.254 11.016 20.938 1 95.12 601 ASN A O 1
ATOM 4865 N N . THR A 1 602 ? 9.422 10.445 20.906 1 93.94 602 THR A N 1
ATOM 4866 C CA . THR A 1 602 ? 9.922 11.797 20.656 1 93.94 602 THR A CA 1
ATOM 4867 C C . THR A 1 602 ? 9.375 12.336 19.344 1 93.94 602 THR A C 1
ATOM 4869 O O . THR A 1 602 ? 9.102 13.531 19.219 1 93.94 602 THR A O 1
ATOM 4872 N N . CYS A 1 603 ? 9.273 11.516 18.375 1 94.56 603 CYS A N 1
ATOM 4873 C CA . CYS A 1 603 ? 8.727 11.922 17.094 1 94.56 603 CYS A CA 1
ATOM 4874 C C . CYS A 1 603 ? 7.312 12.484 17.25 1 94.56 603 CYS A C 1
ATOM 4876 O O . CYS A 1 603 ? 6.984 13.523 16.688 1 94.56 603 CYS A O 1
ATOM 4878 N N . TYR A 1 604 ? 6.426 11.781 18.062 1 97.5 604 TYR A N 1
ATOM 4879 C CA . TYR A 1 604 ? 5.059 12.219 18.312 1 97.5 604 TYR A CA 1
ATOM 4880 C C . TYR A 1 604 ? 5.043 13.539 19.078 1 97.5 604 TYR A C 1
ATOM 4882 O O . TYR A 1 604 ? 4.25 14.438 18.766 1 97.5 604 TYR A O 1
ATOM 4890 N N . LYS A 1 605 ? 5.93 13.648 20.016 1 96.56 605 LYS A N 1
ATOM 4891 C CA . LYS A 1 605 ? 5.984 14.844 20.859 1 96.56 605 LYS A CA 1
ATOM 4892 C C . LYS A 1 605 ? 6.387 16.062 20.031 1 96.56 605 LYS A C 1
ATOM 4894 O O . LYS A 1 605 ? 5.773 17.125 20.141 1 96.56 605 LYS A O 1
ATOM 4899 N N . PHE A 1 606 ? 7.379 15.906 19.219 1 95.06 606 PHE A N 1
ATOM 4900 C CA . PHE A 1 606 ? 7.812 17.016 18.391 1 95.06 606 PHE A CA 1
ATOM 4901 C C . PHE A 1 606 ? 6.715 17.422 17.406 1 95.06 606 PHE A C 1
ATOM 4903 O O . PHE A 1 606 ? 6.492 18.609 17.172 1 95.06 606 PHE A O 1
ATOM 4910 N N . ALA A 1 607 ? 6.059 16.453 16.844 1 96.81 607 ALA A N 1
ATOM 4911 C CA . ALA A 1 607 ? 5 16.734 15.883 1 96.81 607 ALA A CA 1
ATOM 4912 C C . ALA A 1 607 ? 3.85 17.484 16.531 1 96.81 607 ALA A C 1
ATOM 4914 O O . ALA A 1 607 ? 3.379 18.5 15.992 1 96.81 607 ALA A O 1
ATOM 4915 N N . VAL A 1 608 ? 3.443 17.047 17.719 1 97 608 VAL A N 1
ATOM 4916 C CA . VAL A 1 608 ? 2.271 17.656 18.344 1 97 608 VAL A CA 1
ATOM 4917 C C . VAL A 1 608 ? 2.609 19.062 18.828 1 97 608 VAL A C 1
ATOM 4919 O O . VAL A 1 608 ? 1.762 19.953 18.812 1 97 608 VAL A O 1
ATOM 4922 N N . ILE A 1 609 ? 3.826 19.312 19.234 1 95.44 609 ILE A N 1
ATOM 4923 C CA . ILE A 1 609 ? 4.258 20.641 19.688 1 95.44 609 ILE A CA 1
ATOM 4924 C C . ILE A 1 609 ? 4.254 21.609 18.5 1 95.44 609 ILE A C 1
ATOM 4926 O O . ILE A 1 609 ? 3.832 22.75 18.625 1 95.44 609 ILE A O 1
ATOM 4930 N N . LEU A 1 610 ? 4.75 21.141 17.375 1 95.75 610 LEU A N 1
ATOM 4931 C CA . LEU A 1 610 ? 4.738 21.984 16.172 1 95.75 610 LEU A CA 1
ATOM 4932 C C . LEU A 1 610 ? 3.309 22.281 15.742 1 95.75 610 LEU A C 1
ATOM 4934 O O . LEU A 1 610 ? 3.025 23.359 15.227 1 95.75 610 LEU A O 1
ATOM 4938 N N . VAL A 1 611 ? 2.443 21.297 15.938 1 95.38 611 VAL A N 1
ATOM 4939 C CA . VAL A 1 611 ? 1.037 21.516 15.617 1 95.38 611 VAL A CA 1
ATOM 4940 C C . VAL A 1 611 ? 0.458 22.578 16.562 1 95.38 611 VAL A C 1
ATOM 4942 O O . VAL A 1 611 ? -0.307 23.453 16.141 1 95.38 611 VAL A O 1
ATOM 4945 N N . PHE A 1 612 ? 0.779 22.562 17.812 1 96.31 612 PHE A N 1
ATOM 4946 C CA . PHE A 1 612 ? 0.337 23.562 18.766 1 96.31 612 PHE A CA 1
ATOM 4947 C C . PHE A 1 612 ? 0.786 24.953 18.344 1 96.31 612 PHE A C 1
ATOM 4949 O O . PHE A 1 612 ? -0.008 25.891 18.344 1 96.31 612 PHE A O 1
ATOM 4956 N N . MET A 1 613 ? 2.035 24.984 17.938 1 95.25 613 MET A N 1
ATOM 4957 C CA . MET A 1 613 ? 2.57 26.266 17.5 1 95.25 613 MET A CA 1
ATOM 4958 C C . MET A 1 613 ? 1.849 26.766 16.25 1 95.25 613 MET A C 1
ATOM 4960 O O . MET A 1 613 ? 1.653 27.969 16.078 1 95.25 613 MET A O 1
ATOM 4964 N N . ALA A 1 614 ? 1.414 25.875 15.469 1 91.38 614 ALA A N 1
ATOM 4965 C CA . ALA A 1 614 ? 0.714 26.219 14.234 1 91.38 614 ALA A CA 1
ATOM 4966 C C . ALA A 1 614 ? -0.693 26.719 14.523 1 91.38 614 ALA A C 1
ATOM 4968 O O . ALA A 1 614 ? -1.205 27.594 13.805 1 91.38 614 ALA A O 1
ATOM 4969 N N . ILE A 1 615 ? -1.286 26.25 15.602 1 91.19 615 ILE A N 1
ATOM 4970 C CA . ILE A 1 615 ? -2.717 26.469 15.789 1 91.19 615 ILE A CA 1
ATOM 4971 C C . ILE A 1 615 ? -2.947 27.562 16.844 1 91.19 615 ILE A C 1
ATOM 4973 O O . ILE A 1 615 ? -4.023 28.156 16.891 1 91.19 615 ILE A O 1
ATOM 4977 N N . ILE A 1 616 ? -2.033 27.891 17.625 1 91.81 616 ILE A N 1
ATOM 4978 C CA . ILE A 1 616 ? -2.197 28.781 18.781 1 91.81 616 ILE A CA 1
ATOM 4979 C C . ILE A 1 616 ? -2.682 30.141 18.297 1 91.81 616 ILE A C 1
ATOM 4981 O O . ILE A 1 616 ? -3.424 30.828 19 1 91.81 616 ILE A O 1
ATOM 4985 N N . ASN A 1 617 ? -2.354 30.562 17.078 1 91.25 617 ASN A N 1
ATOM 4986 C CA . ASN A 1 617 ? -2.768 31.844 16.516 1 91.25 617 ASN A CA 1
ATOM 4987 C C . ASN A 1 617 ? -4.273 31.891 16.281 1 91.25 617 ASN A C 1
ATOM 4989 O O . ASN A 1 617 ? -4.844 32.969 16.078 1 91.25 617 ASN A O 1
ATOM 4993 N N . SER A 1 618 ? -4.898 30.75 16.328 1 87.5 618 SER A N 1
ATOM 4994 C CA . SER A 1 618 ? -6.34 30.703 16.094 1 87.5 618 SER A CA 1
ATOM 4995 C C . SER A 1 618 ? -7.117 30.938 17.391 1 87.5 618 SER A C 1
ATOM 4997 O O . SER A 1 618 ? -8.328 31.141 17.359 1 87.5 618 SER A O 1
ATOM 4999 N N . SER A 1 619 ? -6.527 31.062 18.516 1 87.94 619 SER A N 1
ATOM 5000 C CA . SER A 1 619 ? -7.168 31.125 19.828 1 87.94 619 SER A CA 1
ATOM 5001 C C . SER A 1 619 ? -8.07 32.344 19.953 1 87.94 619 SER A C 1
ATOM 5003 O O . SER A 1 619 ? -9.164 32.25 20.516 1 87.94 619 SER A O 1
ATOM 5005 N N . PRO A 1 620 ? -7.691 33.531 19.375 1 85.75 620 PRO A N 1
ATOM 5006 C CA . PRO A 1 620 ? -8.555 34.688 19.547 1 85.75 620 PRO A CA 1
ATOM 5007 C C . PRO A 1 620 ? -9.898 34.531 18.828 1 85.75 620 PRO A C 1
ATOM 5009 O O . PRO A 1 620 ? -10.852 35.25 19.156 1 85.75 620 PRO A O 1
ATOM 5012 N N . PHE A 1 621 ? -9.953 33.625 17.984 1 82.56 621 PHE A N 1
ATOM 5013 C CA . PHE A 1 621 ? -11.117 33.594 17.094 1 82.56 621 PHE A CA 1
ATOM 5014 C C . PHE A 1 621 ? -12.023 32.438 17.438 1 82.56 621 PHE A C 1
ATOM 5016 O O . PHE A 1 621 ? -13.117 32.281 16.875 1 82.56 621 PHE A O 1
ATOM 5023 N N . VAL A 1 622 ? -11.711 31.562 18.312 1 78.94 622 VAL A N 1
ATOM 5024 C CA . VAL A 1 622 ? -12.391 30.297 18.531 1 78.94 622 VAL A CA 1
ATOM 5025 C C . VAL A 1 622 ? -13.781 30.547 19.109 1 78.94 622 VAL A C 1
ATOM 5027 O O . VAL A 1 622 ? -14.727 29.828 18.812 1 78.94 622 VAL A O 1
ATOM 5030 N N . PHE A 1 623 ? -14.047 31.672 19.859 1 74.12 623 PHE A N 1
ATOM 5031 C CA . PHE A 1 623 ? -15.32 31.969 20.5 1 74.12 623 PHE A CA 1
ATOM 5032 C C . PHE A 1 623 ? -16.344 32.438 19.484 1 74.12 623 PHE A C 1
ATOM 5034 O O . PHE A 1 623 ? -17.547 32.25 19.672 1 74.12 623 PHE A O 1
ATOM 5041 N N . ARG A 1 624 ? -15.82 32.969 18.547 1 73 624 ARG A N 1
ATOM 5042 C CA . ARG A 1 624 ? -16.719 33.469 17.5 1 73 624 ARG A CA 1
ATOM 5043 C C . ARG A 1 624 ? -16.969 32.406 16.438 1 73 624 ARG A C 1
ATOM 5045 O O . ARG A 1 624 ? -18.062 32.344 15.875 1 73 624 ARG A O 1
ATOM 5052 N N . ALA A 1 625 ? -16 31.641 16.266 1 72.88 625 ALA A N 1
ATOM 5053 C CA . ALA A 1 625 ? -16.031 30.734 15.109 1 72.88 625 ALA A CA 1
ATOM 5054 C C . ALA A 1 625 ? -16.812 29.453 15.43 1 72.88 625 ALA A C 1
ATOM 5056 O O . ALA A 1 625 ? -17.406 28.844 14.547 1 72.88 625 ALA A O 1
ATOM 5057 N N . LEU A 1 626 ? -16.891 28.984 16.688 1 73.38 626 LEU A N 1
ATOM 5058 C CA . LEU A 1 626 ? -17.438 27.656 16.969 1 73.38 626 LEU A CA 1
ATOM 5059 C C . LEU A 1 626 ? -18.547 27.75 18 1 73.38 626 LEU A C 1
ATOM 5061 O O . LEU A 1 626 ? -18.484 28.562 18.938 1 73.38 626 LEU A O 1
ATOM 5065 N N . SER A 1 627 ? -19.625 27.031 17.672 1 75.25 627 SER A N 1
ATOM 5066 C CA . SER A 1 627 ? -20.75 26.875 18.594 1 75.25 627 SER A CA 1
ATOM 5067 C C . SER A 1 627 ? -20.672 25.562 19.359 1 75.25 627 SER A C 1
ATOM 5069 O O . SER A 1 627 ? -19.734 24.781 19.156 1 75.25 627 SER A O 1
ATOM 5071 N N . LYS A 1 628 ? -21.547 25.359 20.203 1 74.12 628 LYS A N 1
ATOM 5072 C CA . LYS A 1 628 ? -21.594 24.109 20.938 1 74.12 628 LYS A CA 1
ATOM 5073 C C . LYS A 1 628 ? -21.828 22.922 20 1 74.12 628 LYS A C 1
ATOM 5075 O O . LYS A 1 628 ? -21.234 21.859 20.156 1 74.12 628 LYS A O 1
ATOM 5080 N N . LYS A 1 629 ? -22.688 23.172 19.031 1 75.81 629 LYS A N 1
ATOM 5081 C CA . LYS A 1 629 ? -23 22.094 18.094 1 75.81 629 LYS A CA 1
ATOM 5082 C C . LYS A 1 629 ? -21.828 21.797 17.172 1 75.81 629 LYS A C 1
ATOM 5084 O O . LYS A 1 629 ? -21.562 20.641 16.844 1 75.81 629 LYS A O 1
ATOM 5089 N N . SER A 1 630 ? -21.141 22.875 16.781 1 77.88 630 SER A N 1
ATOM 5090 C CA . SER A 1 630 ? -19.984 22.656 15.938 1 77.88 630 SER A CA 1
ATOM 5091 C C . SER A 1 630 ? -18.859 21.969 16.703 1 77.88 630 SER A C 1
ATOM 5093 O O . SER A 1 630 ? -18.141 21.141 16.141 1 77.88 630 SER A O 1
ATOM 5095 N N . SER A 1 631 ? -18.75 22.266 18 1 79.12 631 SER A N 1
ATOM 5096 C CA . SER A 1 631 ? -17.734 21.609 18.812 1 79.12 631 SER A CA 1
ATOM 5097 C C . SER A 1 631 ? -18.047 20.125 19 1 79.12 631 SER A C 1
ATOM 5099 O O . SER A 1 631 ? -17.141 19.312 19.094 1 79.12 631 SER A O 1
ATOM 5101 N N . ALA A 1 632 ? -19.297 19.875 18.969 1 78.62 632 ALA A N 1
ATOM 5102 C CA . ALA A 1 632 ? -19.703 18.469 19.109 1 78.62 632 ALA A CA 1
ATOM 5103 C C . ALA A 1 632 ? -19.344 17.672 17.859 1 78.62 632 ALA A C 1
ATOM 5105 O O . ALA A 1 632 ? -18.922 16.516 17.938 1 78.62 632 ALA A O 1
ATOM 5106 N N . ILE A 1 633 ? -19.469 18.266 16.734 1 78.5 633 ILE A N 1
ATOM 5107 C CA . ILE A 1 633 ? -19.125 17.609 15.484 1 78.5 633 ILE A CA 1
ATOM 5108 C C . ILE A 1 633 ? -17.609 17.375 15.438 1 78.5 633 ILE A C 1
ATOM 5110 O O . ILE A 1 633 ? -17.156 16.297 15.023 1 78.5 633 ILE A O 1
ATOM 5114 N N . LEU A 1 634 ? -16.875 18.344 15.891 1 81.25 634 LEU A N 1
ATOM 5115 C CA . LEU A 1 634 ? -15.422 18.188 15.914 1 81.25 634 LEU A CA 1
ATOM 5116 C C . LEU A 1 634 ? -15 17.094 16.875 1 81.25 634 LEU A C 1
ATOM 5118 O O . LEU A 1 634 ? -14.047 16.359 16.609 1 81.25 634 LEU A O 1
ATOM 5122 N N . LEU A 1 635 ? -15.742 17.047 17.953 1 85 635 LEU A N 1
ATOM 5123 C CA . LEU A 1 635 ? -15.445 15.992 18.922 1 85 635 LEU A CA 1
ATOM 5124 C C . LEU A 1 635 ? -15.75 14.617 18.328 1 85 635 LEU A C 1
ATOM 5126 O O . LEU A 1 635 ? -14.992 13.664 18.547 1 85 635 LEU A O 1
ATOM 5130 N N . MET A 1 636 ? -16.812 14.562 17.547 1 80.94 636 MET A N 1
ATOM 5131 C CA . MET A 1 636 ? -17.156 13.297 16.906 1 80.94 636 MET A CA 1
ATOM 5132 C C . MET A 1 636 ? -16.109 12.906 15.875 1 80.94 636 MET A C 1
ATOM 5134 O O . MET A 1 636 ? -15.766 11.734 15.75 1 80.94 636 MET A O 1
ATOM 5138 N N . LEU A 1 637 ? -15.664 13.875 15.195 1 82.25 637 LEU A N 1
ATOM 5139 C CA . LEU A 1 637 ? -14.602 13.617 14.227 1 82.25 637 LEU A CA 1
ATOM 5140 C C . LEU A 1 637 ? -13.328 13.164 14.93 1 82.25 637 LEU A C 1
ATOM 5142 O O . LEU A 1 637 ? -12.625 12.281 14.438 1 82.25 637 LEU A O 1
ATOM 5146 N N . TRP A 1 638 ? -13.078 13.766 16.062 1 88.38 638 TRP A N 1
ATOM 5147 C CA . TRP A 1 638 ? -11.898 13.414 16.844 1 88.38 638 TRP A CA 1
ATOM 5148 C C . TRP A 1 638 ? -11.977 11.977 17.344 1 88.38 638 TRP A C 1
ATOM 5150 O O . TRP A 1 638 ? -11 11.227 17.25 1 88.38 638 TRP A O 1
ATOM 5160 N N . VAL A 1 639 ? -13.125 11.547 17.797 1 85.19 639 VAL A N 1
ATOM 5161 C CA . VAL A 1 639 ? -13.32 10.195 18.312 1 85.19 639 VAL A CA 1
ATOM 5162 C C . VAL A 1 639 ? -13.211 9.195 17.156 1 85.19 639 VAL A C 1
ATOM 5164 O O . VAL A 1 639 ? -12.586 8.141 17.312 1 85.19 639 VAL A O 1
ATOM 5167 N N . SER A 1 640 ? -13.789 9.578 16.047 1 81.56 640 SER A N 1
ATOM 5168 C CA . SER A 1 640 ? -13.727 8.703 14.883 1 81.56 640 SER A CA 1
ATOM 5169 C C . SER A 1 640 ? -12.289 8.516 14.414 1 81.56 640 SER A C 1
ATOM 5171 O O . SER A 1 640 ? -11.875 7.402 14.086 1 81.56 640 SER A O 1
ATOM 5173 N N . LEU A 1 641 ? -11.531 9.547 14.375 1 86.19 641 LEU A N 1
ATOM 5174 C CA . LEU A 1 641 ? -10.141 9.469 13.945 1 86.19 641 LEU A CA 1
ATOM 5175 C C . LEU A 1 641 ? -9.305 8.68 14.953 1 86.19 641 LEU A C 1
ATOM 5177 O O . LEU A 1 641 ? -8.398 7.938 14.562 1 86.19 641 LEU A O 1
ATOM 5181 N N . LEU A 1 642 ? -9.625 8.875 16.234 1 89.5 642 LEU A N 1
ATOM 5182 C CA . LEU A 1 642 ? -8.914 8.125 17.266 1 89.5 642 LEU A CA 1
ATOM 5183 C C . LEU A 1 642 ? -9.133 6.625 17.109 1 89.5 642 LEU A C 1
ATOM 5185 O O . LEU A 1 642 ? -8.18 5.848 17.156 1 89.5 642 LEU A O 1
ATOM 5189 N N . PHE A 1 643 ? -10.297 6.27 16.828 1 84.69 643 PHE A N 1
ATOM 5190 C CA . PHE A 1 643 ? -10.602 4.855 16.641 1 84.69 643 PHE A CA 1
ATOM 5191 C C . PHE A 1 643 ? -9.914 4.309 15.398 1 84.69 643 PHE A C 1
ATOM 5193 O O . PHE A 1 643 ? -9.43 3.176 15.398 1 84.69 643 PHE A O 1
ATOM 5200 N N . ASN A 1 644 ? -9.93 5.086 14.383 1 84.81 644 ASN A N 1
ATOM 5201 C CA . ASN A 1 644 ? -9.273 4.66 13.148 1 84.81 644 ASN A CA 1
ATOM 5202 C C . ASN A 1 644 ? -7.77 4.465 13.352 1 84.81 644 ASN A C 1
ATOM 5204 O O . ASN A 1 644 ? -7.191 3.504 12.844 1 84.81 644 ASN A O 1
ATOM 5208 N N . ILE A 1 645 ? -7.18 5.324 14.102 1 92 645 ILE A N 1
ATOM 5209 C CA . ILE A 1 645 ? -5.742 5.262 14.336 1 92 645 ILE A CA 1
ATOM 5210 C C . ILE A 1 645 ? -5.422 4.094 15.266 1 92 645 ILE A C 1
ATOM 5212 O O . ILE A 1 645 ? -4.402 3.422 15.094 1 92 645 ILE A O 1
ATOM 5216 N N . LEU A 1 646 ? -6.305 3.855 16.203 1 90.25 646 LEU A N 1
ATOM 5217 C CA . LEU A 1 646 ? -6.07 2.768 17.141 1 90.25 646 LEU A CA 1
ATOM 5218 C C . LEU A 1 646 ? -6.227 1.412 16.469 1 90.25 646 LEU A C 1
ATOM 5220 O O . LEU A 1 646 ? -5.57 0.441 16.844 1 90.25 646 LEU A O 1
ATOM 5224 N N . ARG A 1 647 ? -6.941 1.395 15.398 1 86.25 647 ARG A N 1
ATOM 5225 C CA . ARG A 1 647 ? -7.191 0.136 14.703 1 86.25 647 ARG A CA 1
ATOM 5226 C C . ARG A 1 647 ? -6.262 -0.022 13.508 1 86.25 647 ARG A C 1
ATOM 5228 O O . ARG A 1 647 ? -6.152 -1.11 12.938 1 86.25 647 ARG A O 1
ATOM 5235 N N . ALA A 1 648 ? -5.641 0.982 13.148 1 90.06 648 ALA A N 1
ATOM 5236 C CA . ALA A 1 648 ? -4.762 0.937 11.984 1 90.06 648 ALA A CA 1
ATOM 5237 C C . ALA A 1 648 ? -3.557 0.036 12.234 1 90.06 648 ALA A C 1
ATOM 5239 O O . ALA A 1 648 ? -3 0.032 13.336 1 90.06 648 ALA A O 1
ATOM 5240 N N . GLU A 1 649 ? -3.236 -0.767 11.219 1 91.75 649 GLU A N 1
ATOM 5241 C CA . GLU A 1 649 ? -2.027 -1.578 11.312 1 91.75 649 GLU A CA 1
ATOM 5242 C C . GLU A 1 649 ? -0.773 -0.714 11.211 1 91.75 649 GLU A C 1
ATOM 5244 O O . GLU A 1 649 ? -0.667 0.136 10.328 1 91.75 649 GLU A O 1
ATOM 5249 N N . PRO A 1 650 ? 0.107 -0.916 12.102 1 95.75 650 PRO A N 1
ATOM 5250 C CA . PRO A 1 650 ? 1.306 -0.075 12.102 1 95.75 650 PRO A CA 1
ATOM 5251 C C . PRO A 1 650 ? 2.193 -0.313 10.883 1 95.75 650 PRO A C 1
ATOM 5253 O O . PRO A 1 650 ? 2.975 0.562 10.5 1 95.75 650 PRO A O 1
ATOM 5256 N N . PHE A 1 651 ? 2.111 -1.539 10.289 1 96.06 651 PHE A N 1
ATOM 5257 C CA . PHE A 1 651 ? 2.922 -1.864 9.117 1 96.06 651 PHE A CA 1
ATOM 5258 C C . PHE A 1 651 ? 2.051 -2.395 7.984 1 96.06 651 PHE A C 1
ATOM 5260 O O . PHE A 1 651 ? 1.08 -3.115 8.227 1 96.06 651 PHE A O 1
ATOM 5267 N N . ASN A 1 652 ? 2.352 -1.928 6.816 1 93.31 652 ASN A N 1
ATOM 5268 C CA . ASN A 1 652 ? 1.642 -2.379 5.625 1 93.31 652 ASN A CA 1
ATOM 5269 C C . ASN A 1 652 ? 2.576 -2.49 4.422 1 93.31 652 ASN A C 1
ATOM 5271 O O . ASN A 1 652 ? 3.797 -2.389 4.57 1 93.31 652 ASN A O 1
ATOM 5275 N N . GLU A 1 653 ? 2.107 -2.688 3.295 1 90.94 653 GLU A N 1
ATOM 5276 C CA . GLU A 1 653 ? 2.904 -2.953 2.102 1 90.94 653 GLU A CA 1
ATOM 5277 C C . GLU A 1 653 ? 3.688 -1.717 1.673 1 90.94 653 GLU A C 1
ATOM 5279 O O . GLU A 1 653 ? 4.82 -1.826 1.199 1 90.94 653 GLU A O 1
ATOM 5284 N N . LYS A 1 654 ? 3.107 -0.579 1.833 1 90.88 654 LYS A N 1
ATOM 5285 C CA . LYS A 1 654 ? 3.77 0.662 1.441 1 90.88 654 LYS A CA 1
ATOM 5286 C C . LYS A 1 654 ? 4.812 1.078 2.477 1 90.88 654 LYS A C 1
ATOM 5288 O O . LYS A 1 654 ? 5.832 1.68 2.133 1 90.88 654 LYS A O 1
ATOM 5293 N N . ALA A 1 655 ? 4.488 0.774 3.73 1 95.56 655 ALA A N 1
ATOM 5294 C CA . ALA A 1 655 ? 5.371 1.078 4.852 1 95.56 655 ALA A CA 1
ATOM 5295 C C . ALA A 1 655 ? 5.645 -0.168 5.691 1 95.56 655 ALA A C 1
ATOM 5297 O O . ALA A 1 655 ? 5.203 -0.26 6.84 1 95.56 655 ALA A O 1
ATOM 5298 N N . PRO A 1 656 ? 6.508 -1.049 5.152 1 96.38 656 PRO A N 1
ATOM 5299 C CA . PRO A 1 656 ? 6.746 -2.332 5.82 1 96.38 656 PRO A CA 1
ATOM 5300 C C . PRO A 1 656 ? 7.727 -2.219 6.984 1 96.38 656 PRO A C 1
ATOM 5302 O O . PRO A 1 656 ? 8.438 -1.219 7.098 1 96.38 656 PRO A O 1
ATOM 5305 N N . ILE A 1 657 ? 7.688 -3.207 7.883 1 97 657 ILE A N 1
ATOM 5306 C CA . ILE A 1 657 ? 8.742 -3.361 8.883 1 97 657 ILE A CA 1
ATOM 5307 C C . ILE A 1 657 ? 9.977 -3.986 8.234 1 97 657 ILE A C 1
ATOM 5309 O O . ILE A 1 657 ? 9.859 -4.887 7.398 1 97 657 ILE A O 1
ATOM 5313 N N . LYS A 1 658 ? 11.07 -3.492 8.57 1 95.88 658 LYS A N 1
ATOM 5314 C CA . LYS A 1 658 ? 12.344 -3.934 8.008 1 95.88 658 LYS A CA 1
ATOM 5315 C C . LYS A 1 658 ? 13.125 -4.777 9.008 1 95.88 658 LYS A C 1
ATOM 5317 O O . LYS A 1 658 ? 13.609 -4.262 10.016 1 95.88 658 LYS A O 1
ATOM 5322 N N . PHE A 1 659 ? 13.32 -6.09 8.656 1 96.81 659 PHE A N 1
ATOM 5323 C CA . PHE A 1 659 ? 14.078 -6.98 9.523 1 96.81 659 PHE A CA 1
ATOM 5324 C C . PHE A 1 659 ? 15.539 -7.047 9.094 1 96.81 659 PHE A C 1
ATOM 5326 O O . PHE A 1 659 ? 15.836 -7.219 7.906 1 96.81 659 PHE A O 1
ATOM 5333 N N . ARG A 1 660 ? 16.422 -6.859 9.977 1 97.12 660 ARG A N 1
ATOM 5334 C CA . ARG A 1 660 ? 17.859 -7.043 9.719 1 97.12 660 ARG A CA 1
ATOM 5335 C C . ARG A 1 660 ? 18.25 -8.508 9.836 1 97.12 660 ARG A C 1
ATOM 5337 O O . ARG A 1 660 ? 17.969 -9.156 10.844 1 97.12 660 ARG A O 1
ATOM 5344 N N . VAL A 1 661 ? 18.891 -9.016 8.812 1 97.19 661 VAL A N 1
ATOM 5345 C CA . VAL A 1 661 ? 19.156 -10.453 8.797 1 97.19 661 VAL A CA 1
ATOM 5346 C C . VAL A 1 661 ? 20.625 -10.711 8.477 1 97.19 661 VAL A C 1
ATOM 5348 O O . VAL A 1 661 ? 21.281 -9.875 7.855 1 97.19 661 VAL A O 1
ATOM 5351 N N . PHE A 1 662 ? 21.156 -11.789 8.945 1 97 662 PHE A N 1
ATOM 5352 C CA . PHE A 1 662 ? 22.453 -12.344 8.562 1 97 662 PHE A CA 1
ATOM 5353 C C . PHE A 1 662 ? 22.562 -13.797 9.008 1 97 662 PHE A C 1
ATOM 5355 O O . PHE A 1 662 ? 21.844 -14.242 9.906 1 97 662 PHE A O 1
ATOM 5362 N N . GLN A 1 663 ? 23.312 -14.523 8.289 1 96.88 663 GLN A N 1
ATOM 5363 C CA . GLN A 1 663 ? 23.672 -15.891 8.641 1 96.88 663 GLN A CA 1
ATOM 5364 C C . GLN A 1 663 ? 25.078 -15.969 9.211 1 96.88 663 GLN A C 1
ATOM 5366 O O . GLN A 1 663 ? 25.984 -15.297 8.711 1 96.88 663 GLN A O 1
ATOM 5371 N N . HIS A 1 664 ? 25.219 -16.672 10.312 1 97.56 664 HIS A N 1
ATOM 5372 C CA . HIS A 1 664 ? 26.547 -16.875 10.914 1 97.56 664 HIS A CA 1
ATOM 5373 C C . HIS A 1 664 ? 26.891 -18.359 11.008 1 97.56 664 HIS A C 1
ATOM 5375 O O . HIS A 1 664 ? 26.125 -19.141 11.578 1 97.56 664 HIS A O 1
ATOM 5381 N N . LEU A 1 665 ? 27.953 -18.672 10.414 1 97.31 665 LEU A N 1
ATOM 5382 C CA . LEU A 1 665 ? 28.469 -20.031 10.461 1 97.31 665 LEU A CA 1
ATOM 5383 C C . LEU A 1 665 ? 29.828 -20.078 11.156 1 97.31 665 LEU A C 1
ATOM 5385 O O . LEU A 1 665 ? 30.812 -19.516 10.648 1 97.31 665 LEU A O 1
ATOM 5389 N N . ASN A 1 666 ? 29.922 -20.688 12.258 1 97.44 666 ASN A N 1
ATOM 5390 C CA . ASN A 1 666 ? 31.172 -20.938 12.953 1 97.44 666 ASN A CA 1
ATOM 5391 C C . ASN A 1 666 ? 31.859 -22.203 12.445 1 97.44 666 ASN A C 1
ATOM 5393 O O . ASN A 1 666 ? 31.375 -23.312 12.688 1 97.44 666 ASN A O 1
ATOM 5397 N N . LEU A 1 667 ? 33 -22.047 11.867 1 96.38 667 LEU A N 1
ATOM 5398 C CA . LEU A 1 667 ? 33.656 -23.172 11.203 1 96.38 667 LEU A CA 1
ATOM 5399 C C . LEU A 1 667 ? 34.344 -24.078 12.211 1 96.38 667 LEU A C 1
ATOM 5401 O O . LEU A 1 667 ? 34.688 -25.219 11.898 1 96.38 667 LEU A O 1
ATOM 5405 N N . ASP A 1 668 ? 34.531 -23.625 13.469 1 95 668 ASP A N 1
ATOM 5406 C CA . ASP A 1 668 ? 35.125 -24.438 14.523 1 95 668 ASP A CA 1
ATOM 5407 C C . ASP A 1 668 ? 34.062 -25.344 15.172 1 95 668 ASP A C 1
ATOM 5409 O O . ASP A 1 668 ? 34.312 -26.531 15.391 1 95 668 ASP A O 1
ATOM 5413 N N . THR A 1 669 ? 32.844 -24.812 15.469 1 94.44 669 THR A N 1
ATOM 5414 C CA . THR A 1 669 ? 31.812 -25.531 16.188 1 94.44 669 THR A CA 1
ATOM 5415 C C . THR A 1 669 ? 30.75 -26.062 15.234 1 94.44 669 THR A C 1
ATOM 5417 O O . THR A 1 669 ? 29.906 -26.891 15.609 1 94.44 669 THR A O 1
ATOM 5420 N N . SER A 1 670 ? 30.656 -25.625 14.062 1 92.88 670 SER A N 1
ATOM 5421 C CA . SER A 1 670 ? 29.672 -25.969 13.039 1 92.88 670 SER A CA 1
ATOM 5422 C C . SER A 1 670 ? 28.312 -25.391 13.375 1 92.88 670 SER A C 1
ATOM 5424 O O . SER A 1 670 ? 27.297 -25.797 12.805 1 92.88 670 SER A O 1
ATOM 5426 N N . GLU A 1 671 ? 28.344 -24.516 14.344 1 94.75 671 GLU A N 1
ATOM 5427 C CA . GLU A 1 671 ? 27.094 -23.797 14.625 1 94.75 671 GLU A CA 1
ATOM 5428 C C . GLU A 1 671 ? 26.688 -22.922 13.453 1 94.75 671 GLU A C 1
ATOM 5430 O O . GLU A 1 671 ? 27.484 -22.094 12.984 1 94.75 671 GLU A O 1
ATOM 5435 N N . ASN A 1 672 ? 25.5 -23.172 12.883 1 95.81 672 ASN A N 1
ATOM 5436 C CA . ASN A 1 672 ? 24.969 -22.469 11.719 1 95.81 672 ASN A CA 1
ATOM 5437 C C . ASN A 1 672 ? 23.625 -21.828 12.008 1 95.81 672 ASN A C 1
ATOM 5439 O O . ASN A 1 672 ? 22.578 -22.484 11.922 1 95.81 672 ASN A O 1
ATOM 5443 N N . LEU A 1 673 ? 23.656 -20.5 12.227 1 95.88 673 LEU A N 1
ATOM 5444 C CA . LEU A 1 673 ? 22.438 -19.812 12.68 1 95.88 673 LEU A CA 1
ATOM 5445 C C . LEU A 1 673 ? 22.047 -18.703 11.719 1 95.88 673 LEU A C 1
ATOM 5447 O O . LEU A 1 673 ? 22.922 -18 11.188 1 95.88 673 LEU A O 1
ATOM 5451 N N . PHE A 1 674 ? 20.75 -18.562 11.469 1 96.19 674 PHE A N 1
ATOM 5452 C CA . PHE A 1 674 ? 20.203 -17.422 10.742 1 96.19 674 PHE A CA 1
ATOM 5453 C C . PHE A 1 674 ? 19.531 -16.453 11.695 1 96.19 674 PHE A C 1
ATOM 5455 O O . PHE A 1 674 ? 18.609 -16.828 12.438 1 96.19 674 PHE A O 1
ATOM 5462 N N . HIS A 1 675 ? 19.969 -15.234 11.648 1 96.88 675 HIS A N 1
ATOM 5463 C CA . HIS A 1 675 ? 19.5 -14.219 12.586 1 96.88 675 HIS A CA 1
ATOM 5464 C C . HIS A 1 675 ? 18.516 -13.266 11.922 1 96.88 675 HIS A C 1
ATOM 5466 O O . HIS A 1 675 ? 18.734 -12.82 10.797 1 96.88 675 HIS A O 1
ATOM 5472 N N . VAL A 1 676 ? 17.375 -13.039 12.555 1 96.75 676 VAL A N 1
ATOM 5473 C CA . VAL A 1 676 ? 16.359 -12.07 12.156 1 96.75 676 VAL A CA 1
ATOM 5474 C C . VAL A 1 676 ? 16.109 -11.086 13.297 1 96.75 676 VAL A C 1
ATOM 5476 O O . VAL A 1 676 ? 15.586 -11.469 14.352 1 96.75 676 VAL A O 1
ATOM 5479 N N . GLN A 1 677 ? 16.438 -9.781 13 1 95.56 677 GLN A N 1
ATOM 5480 C CA . GLN A 1 677 ? 16.438 -8.836 14.109 1 95.56 677 GLN A CA 1
ATOM 5481 C C . GLN A 1 677 ? 15.492 -7.668 13.852 1 95.56 677 GLN A C 1
ATOM 5483 O O . GLN A 1 677 ? 15.523 -7.062 12.773 1 95.56 677 GLN A O 1
ATOM 5488 N N . ASN A 1 678 ? 14.625 -7.395 14.773 1 91.56 678 ASN A N 1
ATOM 5489 C CA . ASN A 1 678 ? 13.828 -6.176 14.891 1 91.56 678 ASN A CA 1
ATOM 5490 C C . ASN A 1 678 ? 12.938 -6.211 16.141 1 91.56 678 ASN A C 1
ATOM 5492 O O . ASN A 1 678 ? 13.297 -6.82 17.141 1 91.56 678 ASN A O 1
ATOM 5496 N N . ILE A 1 679 ? 11.836 -5.488 16.094 1 92.81 679 ILE A N 1
ATOM 5497 C CA . ILE A 1 679 ? 11.055 -5.258 17.297 1 92.81 679 ILE A CA 1
ATOM 5498 C C . ILE A 1 679 ? 10.094 -6.426 17.516 1 92.81 679 ILE A C 1
ATOM 5500 O O . ILE A 1 679 ? 9.648 -7.066 16.562 1 92.81 679 ILE A O 1
ATOM 5504 N N . GLU A 1 680 ? 9.828 -6.75 18.812 1 89.06 680 GLU A N 1
ATOM 5505 C CA . GLU A 1 680 ? 8.773 -7.656 19.25 1 89.06 680 GLU A CA 1
ATOM 5506 C C . GLU A 1 680 ? 7.418 -6.949 19.297 1 89.06 680 GLU A C 1
ATOM 5508 O O . GLU A 1 680 ? 7.352 -5.746 19.547 1 89.06 680 GLU A O 1
ATOM 5513 N N . PRO A 1 681 ? 6.293 -7.52 19.094 1 92.19 681 PRO A N 1
ATOM 5514 C CA . PRO A 1 681 ? 6.137 -8.938 18.766 1 92.19 681 PRO A CA 1
ATOM 5515 C C . PRO A 1 681 ? 6.098 -9.211 17.266 1 92.19 681 PRO A C 1
ATOM 5517 O O . PRO A 1 681 ? 5.73 -10.305 16.844 1 92.19 681 PRO A O 1
ATOM 5520 N N . TYR A 1 682 ? 6.469 -8.281 16.484 1 93.06 682 TYR A N 1
ATOM 5521 C CA . TYR A 1 682 ? 6.266 -8.391 15.039 1 93.06 682 TYR A CA 1
ATOM 5522 C C . TYR A 1 682 ? 7.25 -9.383 14.43 1 93.06 682 TYR A C 1
ATOM 5524 O O . TYR A 1 682 ? 6.914 -10.094 13.477 1 93.06 682 TYR A O 1
ATOM 5532 N N . THR A 1 683 ? 8.469 -9.453 14.938 1 94.56 683 THR A N 1
ATOM 5533 C CA . THR A 1 683 ? 9.438 -10.43 14.461 1 94.56 683 THR A CA 1
ATOM 5534 C C . THR A 1 683 ? 8.922 -11.852 14.672 1 94.56 683 THR A C 1
ATOM 5536 O O . THR A 1 683 ? 8.969 -12.68 13.758 1 94.56 683 THR A O 1
ATOM 5539 N N . GLN A 1 684 ? 8.367 -12.039 15.836 1 92.12 684 GLN A N 1
ATOM 5540 C CA . GLN A 1 684 ? 7.832 -13.359 16.156 1 92.12 684 GLN A CA 1
ATOM 5541 C C . GLN A 1 684 ? 6.594 -13.672 15.328 1 92.12 684 GLN A C 1
ATOM 5543 O O . GLN A 1 684 ? 6.383 -14.812 14.922 1 92.12 684 GLN A O 1
ATOM 5548 N N . LYS A 1 685 ? 5.801 -12.672 15.125 1 89.5 685 LYS A N 1
ATOM 5549 C CA . LYS A 1 685 ? 4.594 -12.859 14.328 1 89.5 685 LYS A CA 1
ATOM 5550 C C . LYS A 1 685 ? 4.938 -13.375 12.93 1 89.5 685 LYS A C 1
ATOM 5552 O O . LYS A 1 685 ? 4.215 -14.203 12.375 1 89.5 685 LYS A O 1
ATOM 5557 N N . VAL A 1 686 ? 6.02 -12.891 12.367 1 91.06 686 VAL A N 1
ATOM 5558 C CA . VAL A 1 686 ? 6.434 -13.289 11.023 1 91.06 686 VAL A CA 1
ATOM 5559 C C . VAL A 1 686 ? 7.082 -14.672 11.062 1 91.06 686 VAL A C 1
ATOM 5561 O O . VAL A 1 686 ? 6.785 -15.523 10.234 1 91.06 686 VAL A O 1
ATOM 5564 N N . LEU A 1 687 ? 7.863 -14.906 12.047 1 90.38 687 LEU A N 1
ATOM 5565 C CA . LEU A 1 687 ? 8.625 -16.141 12.117 1 90.38 687 LEU A CA 1
ATOM 5566 C C . LEU A 1 687 ? 7.734 -17.312 12.539 1 90.38 687 LEU A C 1
ATOM 5568 O O . LEU A 1 687 ? 7.953 -18.453 12.117 1 90.38 687 LEU A O 1
ATOM 5572 N N . ASN A 1 688 ? 6.719 -17.016 13.297 1 83.44 688 ASN A N 1
ATOM 5573 C CA . ASN A 1 688 ? 5.828 -18.078 13.75 1 83.44 688 ASN A CA 1
ATOM 5574 C C . ASN A 1 688 ? 5.031 -18.672 12.594 1 83.44 688 ASN A C 1
ATOM 5576 O O . ASN A 1 688 ? 4.566 -19.812 12.672 1 83.44 688 ASN A O 1
ATOM 5580 N N . ASP A 1 689 ? 4.879 -17.906 11.562 1 79 689 ASP A N 1
ATOM 5581 C CA . ASP A 1 689 ? 4.141 -18.391 10.398 1 79 689 ASP A CA 1
ATOM 5582 C C . ASP A 1 689 ? 5.078 -19.016 9.367 1 79 689 ASP A C 1
ATOM 5584 O O . ASP A 1 689 ? 4.633 -19.516 8.344 1 79 689 ASP A O 1
ATOM 5588 N N . TYR A 1 690 ? 6.359 -19.031 9.672 1 81.44 690 TYR A N 1
ATOM 5589 C CA . TYR A 1 690 ? 7.379 -19.594 8.789 1 81.44 690 TYR A CA 1
ATOM 5590 C C . TYR A 1 690 ? 7.508 -21.094 8.992 1 81.44 690 TYR A C 1
ATOM 5592 O O . TYR A 1 690 ? 7.797 -21.547 10.102 1 81.44 690 TYR A O 1
ATOM 5600 N N . PRO A 1 691 ? 7.188 -21.906 8.008 1 71.88 691 PRO A N 1
ATOM 5601 C CA . PRO A 1 691 ? 7.133 -23.359 8.148 1 71.88 691 PRO A CA 1
ATOM 5602 C C . PRO A 1 691 ? 8.406 -23.938 8.758 1 71.88 691 PRO A C 1
ATOM 5604 O O . PRO A 1 691 ? 8.344 -24.922 9.508 1 71.88 691 PRO A O 1
ATOM 5607 N N . LYS A 1 692 ? 9.484 -23.375 8.461 1 77 692 LYS A N 1
ATOM 5608 C CA . LYS A 1 692 ? 10.734 -23.906 8.984 1 77 692 LYS A CA 1
ATOM 5609 C C . LYS A 1 692 ? 10.805 -23.781 10.5 1 77 692 LYS A C 1
ATOM 5611 O O . LYS A 1 692 ? 11.445 -24.594 11.172 1 77 692 LYS A O 1
ATOM 5616 N N . ILE A 1 693 ? 10.219 -22.797 11.047 1 78.56 693 ILE A N 1
ATOM 5617 C CA . ILE A 1 693 ? 10.273 -22.531 12.484 1 78.56 693 ILE A CA 1
ATOM 5618 C C . ILE A 1 693 ? 9.32 -23.469 13.227 1 78.56 693 ILE A C 1
ATOM 5620 O O . ILE A 1 693 ? 9.609 -23.891 14.344 1 78.56 693 ILE A O 1
ATOM 5624 N N . ILE A 1 694 ? 8.227 -23.719 12.664 1 65.81 694 ILE A N 1
ATOM 5625 C CA . ILE A 1 694 ? 7.227 -24.578 13.289 1 65.81 694 ILE A CA 1
ATOM 5626 C C . ILE A 1 694 ? 7.855 -25.922 13.641 1 65.81 694 ILE A C 1
ATOM 5628 O O . ILE A 1 694 ? 7.555 -26.5 14.688 1 65.81 694 ILE A O 1
ATOM 5632 N N . SER A 1 695 ? 8.828 -26.297 12.898 1 65.31 695 SER A N 1
ATOM 5633 C CA . SER A 1 695 ? 9.445 -27.594 13.094 1 65.31 695 SER A CA 1
ATOM 5634 C C . SER A 1 695 ? 10.781 -27.484 13.812 1 65.31 695 SER A C 1
ATOM 5636 O O . SER A 1 695 ? 11.367 -28.484 14.219 1 65.31 695 SER A O 1
ATOM 5638 N N . ASP A 1 696 ? 11.203 -26.234 14.023 1 69.12 696 ASP A N 1
ATOM 5639 C CA . ASP A 1 696 ? 12.57 -26.031 14.5 1 69.12 696 ASP A CA 1
ATOM 5640 C C . ASP A 1 696 ? 12.602 -25.859 16.016 1 69.12 696 ASP A C 1
ATOM 5642 O O . ASP A 1 696 ? 12.039 -24.891 16.547 1 69.12 696 ASP A O 1
ATOM 5646 N N . THR A 1 697 ? 13.242 -26.75 16.672 1 71.25 697 THR A N 1
ATOM 5647 C CA . THR A 1 697 ? 13.375 -26.703 18.125 1 71.25 697 THR A CA 1
ATOM 5648 C C . THR A 1 697 ? 14.43 -25.688 18.531 1 71.25 697 THR A C 1
ATOM 5650 O O . THR A 1 697 ? 14.484 -25.281 19.703 1 71.25 697 THR A O 1
ATOM 5653 N N . SER A 1 698 ? 15.211 -25.188 17.609 1 80.94 698 SER A N 1
ATOM 5654 C CA . SER A 1 698 ? 16.312 -24.297 17.953 1 80.94 698 SER A CA 1
ATOM 5655 C C . SER A 1 698 ? 15.867 -22.828 17.875 1 80.94 698 SER A C 1
ATOM 5657 O O . SER A 1 698 ? 16.625 -21.922 18.234 1 80.94 698 SER A O 1
ATOM 5659 N N . TYR A 1 699 ? 14.797 -22.641 17.5 1 88.88 699 TYR A N 1
ATOM 5660 C CA . TYR A 1 699 ? 14.266 -21.297 17.359 1 88.88 699 TYR A CA 1
ATOM 5661 C C . TYR A 1 699 ? 14.219 -20.578 18.703 1 88.88 699 TYR A C 1
ATOM 5663 O O . TYR A 1 699 ? 13.688 -21.125 19.688 1 88.88 699 TYR A O 1
ATOM 5671 N N . GLN A 1 700 ? 14.906 -19.453 18.875 1 91.19 700 GLN A N 1
ATOM 5672 C CA . GLN A 1 700 ? 14.93 -18.656 20.094 1 91.19 700 GLN A CA 1
ATOM 5673 C C . GLN A 1 700 ? 14.969 -17.156 19.766 1 91.19 700 GLN A C 1
ATOM 5675 O O . GLN A 1 700 ? 15.438 -16.766 18.703 1 91.19 700 GLN A O 1
ATOM 5680 N N . CYS A 1 701 ? 14.383 -16.406 20.609 1 92.06 701 CYS A N 1
ATOM 5681 C CA . CYS A 1 701 ? 14.445 -14.961 20.516 1 92.06 701 CYS A CA 1
ATOM 5682 C C . CYS A 1 701 ? 14.984 -14.352 21.797 1 92.06 701 CYS A C 1
ATOM 5684 O O . CYS A 1 701 ? 14.43 -14.57 22.875 1 92.06 701 CYS A O 1
ATOM 5686 N N . VAL A 1 702 ? 16.062 -13.688 21.719 1 91.12 702 VAL A N 1
ATOM 5687 C CA . VAL A 1 702 ? 16.672 -12.977 22.844 1 91.12 702 VAL A CA 1
ATOM 5688 C C . VAL A 1 702 ? 16.719 -11.477 22.547 1 91.12 702 VAL A C 1
ATOM 5690 O O . VAL A 1 702 ? 17.469 -11.031 21.688 1 91.12 702 VAL A O 1
ATOM 5693 N N . ASP A 1 703 ? 15.875 -10.766 23.266 1 84 703 ASP A N 1
ATOM 5694 C CA . ASP A 1 703 ? 15.734 -9.328 23.047 1 84 703 ASP A CA 1
ATOM 5695 C C . ASP A 1 703 ? 15.258 -9.039 21.625 1 84 703 ASP A C 1
ATOM 5697 O O . ASP A 1 703 ? 14.156 -9.445 21.234 1 84 703 ASP A O 1
ATOM 5701 N N . ARG A 1 704 ? 16.031 -8.414 20.766 1 90.25 704 ARG A N 1
ATOM 5702 C CA . ARG A 1 704 ? 15.633 -8.039 19.422 1 90.25 704 ARG A CA 1
ATOM 5703 C C . ARG A 1 704 ? 16.312 -8.93 18.391 1 90.25 704 ARG A C 1
ATOM 5705 O O . ARG A 1 704 ? 16.312 -8.609 17.188 1 90.25 704 ARG A O 1
ATOM 5712 N N . ASP A 1 705 ? 16.781 -10.102 18.891 1 95.06 705 ASP A N 1
ATOM 5713 C CA . ASP A 1 705 ? 17.484 -11.016 17.984 1 95.06 705 ASP A CA 1
ATOM 5714 C C . ASP A 1 705 ? 16.875 -12.414 18.031 1 95.06 705 ASP A C 1
ATOM 5716 O O . ASP A 1 705 ? 17 -13.117 19.031 1 95.06 705 ASP A O 1
ATOM 5720 N N . CYS A 1 706 ? 16.156 -12.758 17.031 1 95.38 706 CYS A N 1
ATOM 5721 C CA . CYS A 1 706 ? 15.633 -14.109 16.891 1 95.38 706 CYS A CA 1
ATOM 5722 C C . CYS A 1 706 ? 16.5 -14.922 15.938 1 95.38 706 CYS A C 1
ATOM 5724 O O . CYS A 1 706 ? 16.984 -14.406 14.938 1 95.38 706 CYS A O 1
ATOM 5726 N N . PHE A 1 707 ? 16.781 -16.156 16.266 1 95.12 707 PHE A N 1
ATOM 5727 C CA . PHE A 1 707 ? 17.641 -16.969 15.398 1 95.12 707 PHE A CA 1
ATOM 5728 C C . PHE A 1 707 ? 17.188 -18.422 15.398 1 95.12 707 PHE A C 1
ATOM 5730 O O . PHE A 1 707 ? 16.516 -18.859 16.328 1 95.12 707 PHE A O 1
ATOM 5737 N N . TYR A 1 708 ? 17.406 -19.109 14.406 1 94.12 708 TYR A N 1
ATOM 5738 C CA . TYR A 1 708 ? 17.094 -20.516 14.195 1 94.12 708 TYR A CA 1
ATOM 5739 C C . TYR A 1 708 ? 18.156 -21.188 13.328 1 94.12 708 TYR A C 1
ATOM 5741 O O . TYR A 1 708 ? 19.078 -20.531 12.836 1 94.12 708 TYR A O 1
ATOM 5749 N N . GLU A 1 709 ? 18.156 -22.484 13.195 1 94.25 709 GLU A N 1
ATOM 5750 C CA . GLU A 1 709 ? 19.141 -23.219 12.414 1 94.25 709 GLU A CA 1
ATOM 5751 C C . GLU A 1 709 ? 19.031 -22.891 10.93 1 94.25 709 GLU A C 1
ATOM 5753 O O . GLU A 1 709 ? 17.953 -22.953 10.352 1 94.25 709 GLU A O 1
ATOM 5758 N N . ALA A 1 710 ? 20.172 -22.5 10.352 1 94.25 710 ALA A N 1
ATOM 5759 C CA . ALA A 1 710 ? 20.203 -22.078 8.953 1 94.25 710 ALA A CA 1
ATOM 5760 C C . ALA A 1 710 ? 20.484 -23.266 8.039 1 94.25 710 ALA A C 1
ATOM 5762 O O . ALA A 1 710 ? 20.938 -24.328 8.5 1 94.25 710 ALA A O 1
ATOM 5763 N N . GLU A 1 711 ? 20.172 -23.078 6.805 1 91.12 711 GLU A N 1
ATOM 5764 C CA . GLU A 1 711 ? 20.594 -24.031 5.773 1 91.12 711 GLU A CA 1
ATOM 5765 C C . GLU A 1 711 ? 22.047 -23.797 5.379 1 91.12 711 GLU A C 1
ATOM 5767 O O . GLU A 1 711 ? 22.547 -22.672 5.449 1 91.12 711 GLU A O 1
ATOM 5772 N N . GLU A 1 712 ? 22.703 -24.844 4.969 1 92.31 712 GLU A N 1
ATOM 5773 C CA . GLU A 1 712 ? 24.094 -24.719 4.559 1 92.31 712 GLU A CA 1
ATOM 5774 C C . GLU A 1 712 ? 24.219 -23.875 3.287 1 92.31 712 GLU A C 1
ATOM 5776 O O . GLU A 1 712 ? 23.469 -24.078 2.33 1 92.31 712 GLU A O 1
ATOM 5781 N N . PRO A 1 713 ? 25.125 -22.938 3.344 1 93.69 713 PRO A N 1
ATOM 5782 C CA . PRO A 1 713 ? 25.312 -22.125 2.133 1 93.69 713 PRO A CA 1
ATOM 5783 C C . PRO A 1 713 ? 25.953 -22.922 0.995 1 93.69 713 PRO A C 1
ATOM 5785 O O . PRO A 1 713 ? 26.688 -23.891 1.242 1 93.69 713 PRO A O 1
ATOM 5788 N N . THR A 1 714 ? 25.609 -22.516 -0.229 1 91 714 THR A N 1
ATOM 5789 C CA . THR A 1 714 ? 26.188 -23.125 -1.424 1 91 714 THR A CA 1
ATOM 5790 C C . THR A 1 714 ? 27.062 -22.141 -2.176 1 91 714 THR A C 1
ATOM 5792 O O . THR A 1 714 ? 26.688 -21.625 -3.23 1 91 714 THR A O 1
ATOM 5795 N N . LEU A 1 715 ? 28.328 -21.984 -1.786 1 90.38 715 LEU A N 1
ATOM 5796 C CA . LEU A 1 715 ? 29.219 -20.953 -2.305 1 90.38 715 LEU A CA 1
ATOM 5797 C C . LEU A 1 715 ? 29.969 -21.438 -3.533 1 90.38 715 LEU A C 1
ATOM 5799 O O . LEU A 1 715 ? 30.625 -20.656 -4.219 1 90.38 715 LEU A O 1
ATOM 5803 N N . GLY A 1 716 ? 29.891 -22.703 -3.91 1 86.31 716 GLY A N 1
ATOM 5804 C CA . GLY A 1 716 ? 30.641 -23.266 -5.023 1 86.31 716 GLY A CA 1
ATOM 5805 C C . GLY A 1 716 ? 32.031 -23.734 -4.637 1 86.31 716 GLY A C 1
ATOM 5806 O O . GLY A 1 716 ? 32.875 -23.922 -5.5 1 86.31 716 GLY A O 1
ATOM 5807 N N . PHE A 1 717 ? 32.344 -23.766 -3.363 1 87.38 717 PHE A N 1
ATOM 5808 C CA . PHE A 1 717 ? 33.625 -24.25 -2.873 1 87.38 717 PHE A CA 1
ATOM 5809 C C . PHE A 1 717 ? 33.719 -25.766 -3.021 1 87.38 717 PHE A C 1
ATOM 5811 O O . PHE A 1 717 ? 32.781 -26.5 -2.648 1 87.38 717 PHE A O 1
ATOM 5818 N N . ASP A 1 718 ? 34.875 -26.156 -3.623 1 86.62 718 ASP A N 1
ATOM 5819 C CA . ASP A 1 718 ? 35.094 -27.594 -3.791 1 86.62 718 ASP A CA 1
ATOM 5820 C C . ASP A 1 718 ? 35.594 -28.219 -2.496 1 86.62 718 ASP A C 1
ATOM 5822 O O . ASP A 1 718 ? 36.781 -28.031 -2.127 1 86.62 718 ASP A O 1
ATOM 5826 N N . GLY A 1 719 ? 34.906 -28.781 -1.658 1 86.38 719 GLY A N 1
ATOM 5827 C CA . GLY A 1 719 ? 35.281 -29.406 -0.406 1 86.38 719 GLY A CA 1
ATOM 5828 C C . GLY A 1 719 ? 34.438 -28.969 0.77 1 86.38 719 GLY A C 1
ATOM 5829 O O . GLY A 1 719 ? 33.375 -28.359 0.583 1 86.38 719 GLY A O 1
ATOM 5830 N N . PRO A 1 720 ? 34.969 -29.375 1.906 1 89.75 720 PRO A N 1
ATOM 5831 C CA . PRO A 1 720 ? 34.25 -28.953 3.107 1 89.75 720 PRO A CA 1
ATOM 5832 C C . PRO A 1 720 ? 34.344 -27.453 3.367 1 89.75 720 PRO A C 1
ATOM 5834 O O . PRO A 1 720 ? 35.406 -26.859 3.146 1 89.75 720 PRO A O 1
ATOM 5837 N N . LEU A 1 721 ? 33.344 -26.844 3.748 1 91.25 721 LEU A N 1
ATOM 5838 C CA . LEU A 1 721 ? 33.281 -25.406 3.955 1 91.25 721 LEU A CA 1
ATOM 5839 C C . LEU A 1 721 ? 34.312 -24.953 4.984 1 91.25 721 LEU A C 1
ATOM 5841 O O . LEU A 1 721 ? 34.688 -23.781 5.004 1 91.25 721 LEU A O 1
ATOM 5845 N N . GLN A 1 722 ? 34.75 -25.844 5.816 1 89.25 722 GLN A N 1
ATOM 5846 C CA . GLN A 1 722 ? 35.75 -25.531 6.828 1 89.25 722 GLN A CA 1
ATOM 5847 C C . GLN A 1 722 ? 37.031 -25.047 6.184 1 89.25 722 GLN A C 1
ATOM 5849 O O . GLN A 1 722 ? 37.812 -24.297 6.801 1 89.25 722 GLN A O 1
ATOM 5854 N N . ASN A 1 723 ? 37.219 -25.406 4.949 1 91.56 723 ASN A N 1
ATOM 5855 C CA . ASN A 1 723 ? 38.438 -25.047 4.25 1 91.56 723 ASN A CA 1
ATOM 5856 C C . ASN A 1 723 ? 38.25 -23.797 3.398 1 91.56 723 ASN A C 1
ATOM 5858 O O . ASN A 1 723 ? 39.156 -23.375 2.697 1 91.56 723 ASN A O 1
ATOM 5862 N N . ALA A 1 724 ? 37.062 -23.219 3.48 1 94.38 724 ALA A N 1
ATOM 5863 C CA . ALA A 1 724 ? 36.812 -22 2.717 1 94.38 724 ALA A CA 1
ATOM 5864 C C . ALA A 1 724 ? 37.656 -20.844 3.244 1 94.38 724 ALA A C 1
ATOM 5866 O O . ALA A 1 724 ? 37.938 -19.875 2.523 1 94.38 724 ALA A O 1
ATOM 5867 N N . ILE A 1 725 ? 38.031 -20.906 4.516 1 96.62 725 ILE A N 1
ATOM 5868 C CA . ILE A 1 725 ? 38.969 -19.984 5.141 1 96.62 725 ILE A CA 1
ATOM 5869 C C . ILE A 1 725 ? 40.188 -20.766 5.648 1 96.62 725 ILE A C 1
ATOM 5871 O O . ILE A 1 725 ? 40.062 -21.625 6.52 1 96.62 725 ILE A O 1
ATOM 5875 N N . ASN A 1 726 ? 41.281 -20.438 5.09 1 95.88 726 ASN A N 1
ATOM 5876 C CA . ASN A 1 726 ? 42.531 -21.062 5.512 1 95.88 726 ASN A CA 1
ATOM 5877 C C . ASN A 1 726 ? 43.469 -20.047 6.176 1 95.88 726 ASN A C 1
ATOM 5879 O O . ASN A 1 726 ? 43.812 -19.031 5.574 1 95.88 726 ASN A O 1
ATOM 5883 N N . ILE A 1 727 ? 43.844 -20.328 7.406 1 96.19 727 ILE A N 1
ATOM 5884 C CA . ILE A 1 727 ? 44.719 -19.453 8.172 1 96.19 727 ILE A CA 1
ATOM 5885 C C . ILE A 1 727 ? 46.094 -20.094 8.336 1 96.19 727 ILE A C 1
ATOM 5887 O O . ILE A 1 727 ? 46.219 -21.203 8.859 1 96.19 727 ILE A O 1
ATOM 5891 N N . THR A 1 728 ? 47.125 -19.375 7.906 1 94.69 728 THR A N 1
ATOM 5892 C CA . THR A 1 728 ? 48.5 -19.844 8.047 1 94.69 728 THR A CA 1
ATOM 5893 C C . THR A 1 728 ? 49.312 -18.844 8.828 1 94.69 728 THR A C 1
ATOM 5895 O O . THR A 1 728 ? 49.219 -17.625 8.602 1 94.69 728 THR A O 1
ATOM 5898 N N . LEU A 1 729 ? 50.031 -19.375 9.789 1 91.44 729 LEU A N 1
ATOM 5899 C CA . LEU A 1 729 ? 50.938 -18.547 10.586 1 91.44 729 LEU A CA 1
ATOM 5900 C C . LEU A 1 729 ? 52.406 -18.906 10.297 1 91.44 729 LEU A C 1
ATOM 5902 O O . LEU A 1 729 ? 52.781 -20.062 10.414 1 91.44 729 LEU A O 1
ATOM 5906 N N . HIS A 1 730 ? 53.156 -17.875 9.828 1 87.94 730 HIS A N 1
ATOM 5907 C CA . HIS A 1 730 ? 54.562 -18.047 9.602 1 87.94 730 HIS A CA 1
ATOM 5908 C C . HIS A 1 730 ? 55.406 -17.188 10.562 1 87.94 730 HIS A C 1
ATOM 5910 O O . HIS A 1 730 ? 55.281 -15.953 10.547 1 87.94 730 HIS A O 1
ATOM 5916 N N . LYS A 1 731 ? 56.156 -17.859 11.438 1 85 731 LYS A N 1
ATOM 5917 C CA . LYS A 1 731 ? 57.031 -17.141 12.367 1 85 731 LYS A CA 1
ATOM 5918 C C . LYS A 1 731 ? 58.469 -17.078 11.859 1 85 731 LYS A C 1
ATOM 5920 O O . LYS A 1 731 ? 59 -18.078 11.367 1 85 731 LYS A O 1
ATOM 5925 N N . SER A 1 732 ? 58.906 -15.859 11.648 1 73.62 732 SER A N 1
ATOM 5926 C CA . SER A 1 732 ? 60.281 -15.711 11.227 1 73.62 732 SER A CA 1
ATOM 5927 C C . SER A 1 732 ? 61.25 -16.188 12.305 1 73.62 732 SER A C 1
ATOM 5929 O O . SER A 1 732 ? 61.031 -15.953 13.492 1 73.62 732 SER A O 1
ATOM 5931 N N . LEU A 1 733 ? 62.25 -17.016 12.047 1 65.5 733 LEU A N 1
ATOM 5932 C CA . LEU A 1 733 ? 63.25 -17.562 12.969 1 65.5 733 LEU A CA 1
ATOM 5933 C C . LEU A 1 733 ? 64.125 -16.453 13.555 1 65.5 733 LEU A C 1
ATOM 5935 O O . LEU A 1 733 ? 64.562 -16.547 14.703 1 65.5 733 LEU A O 1
ATOM 5939 N N . ASN A 1 734 ? 64.438 -15.438 12.805 1 64.06 734 ASN A N 1
ATOM 5940 C CA . ASN A 1 734 ? 65.375 -14.438 13.203 1 64.06 734 ASN A CA 1
ATOM 5941 C C . ASN A 1 734 ? 64.688 -13.156 13.703 1 64.06 734 ASN A C 1
ATOM 5943 O O . ASN A 1 734 ? 65.375 -12.18 14.023 1 64.06 734 ASN A O 1
ATOM 5947 N N . SER A 1 735 ? 63.312 -13.109 13.609 1 66.06 735 SER A N 1
ATOM 5948 C CA . SER A 1 735 ? 62.656 -11.875 14.055 1 66.06 735 SER A CA 1
ATOM 5949 C C . SER A 1 735 ? 61.406 -12.172 14.875 1 66.06 735 SER A C 1
ATOM 5951 O O . SER A 1 735 ? 60.938 -13.305 14.883 1 66.06 735 SER A O 1
ATOM 5953 N N . SER A 1 736 ? 61.062 -11.289 15.797 1 74.69 736 SER A N 1
ATOM 5954 C CA . SER A 1 736 ? 59.875 -11.383 16.625 1 74.69 736 SER A CA 1
ATOM 5955 C C . SER A 1 736 ? 58.594 -11.164 15.812 1 74.69 736 SER A C 1
ATOM 5957 O O . SER A 1 736 ? 57.5 -11.188 16.359 1 74.69 736 SER A O 1
ATOM 5959 N N . LEU A 1 737 ? 58.875 -11.211 14.414 1 83.06 737 LEU A N 1
ATOM 5960 C CA . LEU A 1 737 ? 57.719 -10.93 13.57 1 83.06 737 LEU A CA 1
ATOM 5961 C C . LEU A 1 737 ? 57.031 -12.219 13.164 1 83.06 737 LEU A C 1
ATOM 5963 O O . LEU A 1 737 ? 57.656 -13.227 12.875 1 83.06 737 LEU A O 1
ATOM 5967 N N . ALA A 1 738 ? 55.719 -12.195 13.25 1 88.31 738 ALA A N 1
ATOM 5968 C CA . ALA A 1 738 ? 54.844 -13.281 12.789 1 88.31 738 ALA A CA 1
ATOM 5969 C C . ALA A 1 738 ? 53.938 -12.805 11.664 1 88.31 738 ALA A C 1
ATOM 5971 O O . ALA A 1 738 ? 53.438 -11.68 11.695 1 88.31 738 ALA A O 1
ATOM 5972 N N . GLU A 1 739 ? 53.906 -13.609 10.578 1 92.25 739 GLU A N 1
ATOM 5973 C CA . GLU A 1 739 ? 53.031 -13.297 9.438 1 92.25 739 GLU A CA 1
ATOM 5974 C C . GLU A 1 739 ? 51.781 -14.18 9.438 1 92.25 739 GLU A C 1
ATOM 5976 O O . GLU A 1 739 ? 51.875 -15.406 9.352 1 92.25 739 GLU A O 1
ATOM 5981 N N . LEU A 1 740 ? 50.75 -13.516 9.633 1 94.19 740 LEU A N 1
ATOM 5982 C CA . LEU A 1 740 ? 49.438 -14.18 9.547 1 94.19 740 LEU A CA 1
ATOM 5983 C C . LEU A 1 740 ? 48.875 -14.031 8.148 1 94.19 740 LEU A C 1
ATOM 5985 O O . LEU A 1 740 ? 48.562 -12.914 7.715 1 94.19 740 LEU A O 1
ATOM 5989 N N . ARG A 1 741 ? 48.656 -15.156 7.426 1 96.06 741 ARG A N 1
ATOM 5990 C CA . ARG A 1 741 ? 48.062 -15.164 6.082 1 96.06 741 ARG A CA 1
ATOM 5991 C C . ARG A 1 741 ? 46.719 -15.875 6.059 1 96.06 741 ARG A C 1
ATOM 5993 O O . ARG A 1 741 ? 46.594 -17 6.531 1 96.06 741 ARG A O 1
ATOM 6000 N N . VAL A 1 742 ? 45.781 -15.211 5.539 1 97.62 742 VAL A N 1
ATOM 6001 C CA . VAL A 1 742 ? 44.438 -15.773 5.434 1 97.62 742 VAL A CA 1
ATOM 6002 C C . VAL A 1 742 ? 44.031 -15.867 3.965 1 97.62 742 VAL A C 1
ATOM 6004 O O . VAL A 1 742 ? 43.969 -14.859 3.266 1 97.62 742 VAL A O 1
ATOM 6007 N N . ASP A 1 743 ? 43.781 -17.109 3.523 1 96.94 743 ASP A N 1
ATOM 6008 C CA . ASP A 1 743 ? 43.188 -17.375 2.211 1 96.94 743 ASP A CA 1
ATOM 6009 C C . ASP A 1 743 ? 41.719 -17.703 2.324 1 96.94 743 ASP A C 1
ATOM 6011 O O . ASP A 1 743 ? 41.344 -18.766 2.84 1 96.94 743 ASP A O 1
ATOM 6015 N N . ALA A 1 744 ? 40.938 -16.766 1.874 1 96.38 744 ALA A N 1
ATOM 6016 C CA . ALA A 1 744 ? 39.5 -16.953 1.934 1 96.38 744 ALA A CA 1
ATOM 6017 C C . ALA A 1 744 ? 38.906 -17.078 0.534 1 96.38 744 ALA A C 1
ATOM 6019 O O . ALA A 1 744 ? 39.281 -16.344 -0.379 1 96.38 744 ALA A O 1
ATOM 6020 N N . PHE A 1 745 ? 37.969 -18.031 0.397 1 95.25 745 PHE A N 1
ATOM 6021 C CA . PHE A 1 745 ? 37.375 -18.344 -0.901 1 95.25 745 PHE A CA 1
ATOM 6022 C C . PHE A 1 745 ? 36.375 -17.25 -1.328 1 95.25 745 PHE A C 1
ATOM 6024 O O . PHE A 1 745 ? 35.406 -16.969 -0.621 1 95.25 745 PHE A O 1
ATOM 6031 N N . GLU A 1 746 ? 36.562 -16.625 -2.424 1 94.06 746 GLU A N 1
ATOM 6032 C CA . GLU A 1 746 ? 35.688 -15.734 -3.156 1 94.06 746 GLU A CA 1
ATOM 6033 C C . GLU A 1 746 ? 35.094 -14.664 -2.238 1 94.06 746 GLU A C 1
ATOM 6035 O O . GLU A 1 746 ? 33.875 -14.523 -2.16 1 94.06 746 GLU A O 1
ATOM 6040 N N . THR A 1 747 ? 35.875 -13.93 -1.479 1 96.25 747 THR A N 1
ATOM 6041 C CA . THR A 1 747 ? 35.438 -12.805 -0.659 1 96.25 747 THR A CA 1
ATOM 6042 C C . THR A 1 747 ? 36.469 -11.688 -0.665 1 96.25 747 THR A C 1
ATOM 6044 O O . THR A 1 747 ? 37.656 -11.945 -0.911 1 96.25 747 THR A O 1
ATOM 6047 N N . LYS A 1 748 ? 35.969 -10.508 -0.439 1 97.44 748 LYS A N 1
ATOM 6048 C CA . LYS A 1 748 ? 36.844 -9.344 -0.427 1 97.44 748 LYS A CA 1
ATOM 6049 C C . LYS A 1 748 ? 36.938 -8.734 0.969 1 97.44 748 LYS A C 1
ATOM 6051 O O . LYS A 1 748 ? 37.656 -7.762 1.183 1 97.44 748 LYS A O 1
ATOM 6056 N N . TRP A 1 749 ? 36.156 -9.258 1.931 1 97.25 749 TRP A N 1
ATOM 6057 C CA . TRP A 1 749 ? 36.094 -8.695 3.273 1 97.25 749 TRP A CA 1
ATOM 6058 C C . TRP A 1 749 ? 36.469 -9.742 4.324 1 97.25 749 TRP A C 1
ATOM 6060 O O . TRP A 1 749 ? 35.812 -10.797 4.387 1 97.25 749 TRP A O 1
ATOM 6070 N N . CYS A 1 750 ? 37.406 -9.445 5.195 1 98.12 750 CYS A N 1
ATOM 6071 C CA . CYS A 1 750 ? 37.688 -10.266 6.367 1 98.12 750 CYS A CA 1
ATOM 6072 C C . CYS A 1 750 ? 38.031 -9.398 7.574 1 98.12 750 CYS A C 1
ATOM 6074 O O . CYS A 1 750 ? 38.719 -8.383 7.438 1 98.12 750 CYS A O 1
ATOM 6076 N N . TYR A 1 751 ? 37.5 -9.789 8.688 1 97.88 751 TYR A N 1
ATOM 6077 C CA . TYR A 1 751 ? 37.75 -9.117 9.961 1 97.88 751 TYR A CA 1
ATOM 6078 C C . TYR A 1 751 ? 38.688 -9.953 10.836 1 97.88 751 TYR A C 1
ATOM 6080 O O . TYR A 1 751 ? 38.625 -11.188 10.82 1 97.88 751 TYR A O 1
ATOM 6088 N N . PHE A 1 752 ? 39.562 -9.297 11.508 1 97.12 752 PHE A N 1
ATOM 6089 C CA . PHE A 1 752 ? 40.5 -9.93 12.453 1 97.12 752 PHE A CA 1
ATOM 6090 C C . PHE A 1 752 ? 40.25 -9.414 13.859 1 97.12 752 PHE A C 1
ATOM 6092 O O . PHE A 1 752 ? 40.375 -8.211 14.117 1 97.12 752 PHE A O 1
ATOM 6099 N N . ASP A 1 753 ? 39.938 -10.281 14.734 1 97 753 ASP A N 1
ATOM 6100 C CA . ASP A 1 753 ? 39.75 -9.93 16.141 1 97 753 ASP A CA 1
ATOM 6101 C C . ASP A 1 753 ? 40.719 -10.711 17.031 1 97 753 ASP A C 1
ATOM 6103 O O . ASP A 1 753 ? 40.625 -11.938 17.109 1 97 753 ASP A O 1
ATOM 6107 N N . PHE A 1 754 ? 41.531 -9.977 17.703 1 94.31 754 PHE A N 1
ATOM 6108 C CA . PHE A 1 754 ? 42.531 -10.594 18.578 1 94.31 754 PHE A CA 1
ATOM 6109 C C . PHE A 1 754 ? 42.031 -10.609 20.031 1 94.31 754 PHE A C 1
ATOM 6111 O O . PHE A 1 754 ? 41.344 -9.688 20.469 1 94.31 754 PHE A O 1
ATOM 6118 N N . SER A 1 755 ? 42.375 -11.617 20.719 1 93.38 755 SER A N 1
ATOM 6119 C CA . SER A 1 755 ? 42 -11.719 22.109 1 93.38 755 SER A CA 1
ATOM 6120 C C . SER A 1 755 ? 42.625 -10.633 22.953 1 93.38 755 SER A C 1
ATOM 6122 O O . SER A 1 755 ? 42.094 -10.203 23.969 1 93.38 755 SER A O 1
ATOM 6124 N N . VAL A 1 756 ? 43.844 -10.195 22.547 1 90.88 756 VAL A N 1
ATOM 6125 C CA . VAL A 1 756 ? 44.562 -9.086 23.156 1 90.88 756 VAL A CA 1
ATOM 6126 C C . VAL A 1 756 ? 45.125 -8.188 22.062 1 90.88 756 VAL A C 1
ATOM 6128 O O . VAL A 1 756 ? 45.344 -8.625 20.938 1 90.88 756 VAL A O 1
ATOM 6131 N N . PRO A 1 757 ? 45.344 -6.879 22.453 1 92.19 757 PRO A N 1
ATOM 6132 C CA . PRO A 1 757 ? 45.938 -6.008 21.422 1 92.19 757 PRO A CA 1
ATOM 6133 C C . PRO A 1 757 ? 47.312 -6.484 20.953 1 92.19 757 PRO A C 1
ATOM 6135 O O . PRO A 1 757 ? 48.125 -6.945 21.75 1 92.19 757 PRO A O 1
ATOM 6138 N N . VAL A 1 758 ? 47.531 -6.426 19.672 1 91.56 758 VAL A N 1
ATOM 6139 C CA . VAL A 1 758 ? 48.781 -6.848 19.078 1 91.56 758 VAL A CA 1
ATOM 6140 C C . VAL A 1 758 ? 49.375 -5.703 18.266 1 91.56 758 VAL A C 1
ATOM 6142 O O . VAL A 1 758 ? 48.656 -4.879 17.703 1 91.56 758 VAL A O 1
ATOM 6145 N N . TYR A 1 759 ? 50.688 -5.711 18.266 1 92.31 759 TYR A N 1
ATOM 6146 C CA . TYR A 1 759 ? 51.375 -4.746 17.422 1 92.31 759 TYR A CA 1
ATOM 6147 C C . TYR A 1 759 ? 51.312 -5.168 15.961 1 92.31 759 TYR A C 1
ATOM 6149 O O . TYR A 1 759 ? 51.844 -6.227 15.594 1 92.31 759 TYR A O 1
ATOM 6157 N N . VAL A 1 760 ? 50.719 -4.395 15.133 1 94.06 760 VAL A N 1
ATOM 6158 C CA . VAL A 1 760 ? 50.594 -4.652 13.703 1 94.06 760 VAL A CA 1
ATOM 6159 C C . VAL A 1 760 ? 51.656 -3.863 12.938 1 94.06 760 VAL A C 1
ATOM 6161 O O . VAL A 1 760 ? 51.656 -2.631 12.945 1 94.06 760 VAL A O 1
ATOM 6164 N N . ASP A 1 761 ? 52.531 -4.594 12.297 1 93.12 761 ASP A N 1
ATOM 6165 C CA . ASP A 1 761 ? 53.594 -3.951 11.523 1 93.12 761 ASP A CA 1
ATOM 6166 C C . ASP A 1 761 ? 53.094 -3.479 10.164 1 93.12 761 ASP A C 1
ATOM 6168 O O . ASP A 1 761 ? 53.281 -2.328 9.781 1 93.12 761 ASP A O 1
ATOM 6172 N N . SER A 1 762 ? 52.469 -4.371 9.492 1 94.38 762 SER A N 1
ATOM 6173 C CA . SER A 1 762 ? 51.938 -4.027 8.164 1 94.38 762 SER A CA 1
ATOM 6174 C C . SER A 1 762 ? 50.75 -4.902 7.793 1 94.38 762 SER A C 1
ATOM 6176 O O . SER A 1 762 ? 50.562 -5.977 8.367 1 94.38 762 SER A O 1
ATOM 6178 N N . ILE A 1 763 ? 49.969 -4.367 6.914 1 96 763 ILE A N 1
ATOM 6179 C CA . ILE A 1 763 ? 48.844 -5.082 6.316 1 96 763 ILE A CA 1
ATOM 6180 C C . ILE A 1 763 ? 49 -5.09 4.797 1 96 763 ILE A C 1
ATOM 6182 O O . ILE A 1 763 ? 48.969 -4.035 4.16 1 96 763 ILE A O 1
ATOM 6186 N N . ASN A 1 764 ? 49.062 -6.266 4.219 1 95.5 764 ASN A N 1
ATOM 6187 C CA . ASN A 1 764 ? 49.25 -6.414 2.779 1 95.5 764 ASN A CA 1
ATOM 6188 C C . ASN A 1 764 ? 50.312 -5.445 2.244 1 95.5 764 ASN A C 1
ATOM 6190 O O . ASN A 1 764 ? 50.062 -4.766 1.243 1 95.5 764 ASN A O 1
ATOM 6194 N N . GLY A 1 765 ? 51.344 -5.25 2.963 1 90.5 765 GLY A N 1
ATOM 6195 C CA . GLY A 1 765 ? 52.438 -4.434 2.525 1 90.5 765 GLY A CA 1
ATOM 6196 C C . GLY A 1 765 ? 52.344 -2.982 2.953 1 90.5 765 GLY A C 1
ATOM 6197 O O . GLY A 1 765 ? 53.281 -2.217 2.828 1 90.5 765 GLY A O 1
ATOM 6198 N N . PHE A 1 766 ? 51.219 -2.572 3.447 1 92.81 766 PHE A N 1
ATOM 6199 C CA . PHE A 1 766 ? 51.031 -1.201 3.9 1 92.81 766 PHE A CA 1
ATOM 6200 C C . PHE A 1 766 ? 51.469 -1.038 5.352 1 92.81 766 PHE A C 1
ATOM 6202 O O . PHE A 1 766 ? 50.938 -1.727 6.238 1 92.81 766 PHE A O 1
ATOM 6209 N N . GLU A 1 767 ? 52.219 -0.133 5.621 1 92.06 767 GLU A N 1
ATOM 6210 C CA . GLU A 1 767 ? 52.781 0.044 6.957 1 92.06 767 GLU A CA 1
ATOM 6211 C C . GLU A 1 767 ? 51.781 0.632 7.922 1 92.06 767 GLU A C 1
ATOM 6213 O O . GLU A 1 767 ? 51.094 1.622 7.602 1 92.06 767 GLU A O 1
ATOM 6218 N N . VAL A 1 768 ? 51.562 0.066 9.039 1 91.94 768 VAL A N 1
ATOM 6219 C CA . VAL A 1 768 ? 50.656 0.524 10.102 1 91.94 768 VAL A CA 1
ATOM 6220 C C . VAL A 1 768 ? 51.469 0.877 11.344 1 91.94 768 VAL A C 1
ATOM 6222 O O . VAL A 1 768 ? 51.5 2.029 11.781 1 91.94 768 VAL A O 1
ATOM 6225 N N . GLN A 1 769 ? 52.25 0.062 12.023 1 90.62 769 GLN A N 1
ATOM 6226 C CA . GLN A 1 769 ? 53.188 0.214 13.125 1 90.62 769 GLN A CA 1
ATOM 6227 C C . GLN A 1 769 ? 52.5 0.75 14.375 1 90.62 769 GLN A C 1
ATOM 6229 O O . GLN A 1 769 ? 52.969 1.726 14.977 1 90.62 769 GLN A O 1
ATOM 6234 N N . GLU A 1 770 ? 51.406 0.122 14.766 1 92.94 770 GLU A N 1
ATOM 6235 C CA . GLU A 1 770 ? 50.625 0.47 15.938 1 92.94 770 GLU A CA 1
ATOM 6236 C C . GLU A 1 770 ? 49.938 -0.761 16.531 1 92.94 770 GLU A C 1
ATOM 6238 O O . GLU A 1 770 ? 49.812 -1.795 15.875 1 92.94 770 GLU A O 1
ATOM 6243 N N . GLU A 1 771 ? 49.5 -0.646 17.719 1 92.31 771 GLU A N 1
ATOM 6244 C CA . GLU A 1 771 ? 48.781 -1.733 18.391 1 92.31 771 GLU A CA 1
ATOM 6245 C C . GLU A 1 771 ? 47.281 -1.65 18.156 1 92.31 771 GLU A C 1
ATOM 6247 O O . GLU A 1 771 ? 46.688 -0.574 18.25 1 92.31 771 GLU A O 1
ATOM 6252 N N . HIS A 1 772 ? 46.781 -2.785 17.75 1 94.19 772 HIS A N 1
ATOM 6253 C CA . HIS A 1 772 ? 45.344 -2.857 17.516 1 94.19 772 HIS A CA 1
ATOM 6254 C C . HIS A 1 772 ? 44.75 -4.191 17.984 1 94.19 772 HIS A C 1
ATOM 6256 O O . HIS A 1 772 ? 45.469 -5.203 18 1 94.19 772 HIS A O 1
ATOM 6262 N N . GLN A 1 773 ? 43.531 -4.18 18.391 1 94.38 773 GLN A N 1
ATOM 6263 C CA . GLN A 1 773 ? 42.844 -5.398 18.812 1 94.38 773 GLN A CA 1
ATOM 6264 C C . GLN A 1 773 ? 41.906 -5.922 17.703 1 94.38 773 GLN A C 1
ATOM 6266 O O . GLN A 1 773 ? 41.562 -7.105 17.688 1 94.38 773 GLN A O 1
ATOM 6271 N N . SER A 1 774 ? 41.469 -5.043 16.891 1 96.5 774 SER A N 1
ATOM 6272 C CA . SER A 1 774 ? 40.562 -5.43 15.812 1 96.5 774 SER A CA 1
ATOM 6273 C C . SER A 1 774 ? 40.969 -4.758 14.5 1 96.5 774 SER A C 1
ATOM 6275 O O . SER A 1 774 ? 41.344 -3.59 14.492 1 96.5 774 SER A O 1
ATOM 6277 N N . LEU A 1 775 ? 40.938 -5.512 13.414 1 97.38 775 LEU A N 1
ATOM 6278 C CA . LEU A 1 775 ? 41.219 -5.023 12.078 1 97.38 775 LEU A CA 1
ATOM 6279 C C . LEU A 1 775 ? 40.062 -5.328 11.117 1 97.38 775 LEU A C 1
ATOM 6281 O O . LEU A 1 775 ? 39.438 -6.379 11.219 1 97.38 775 LEU A O 1
ATOM 6285 N N . ARG A 1 776 ? 39.75 -4.438 10.266 1 97.38 776 ARG A N 1
ATOM 6286 C CA . ARG A 1 776 ? 38.812 -4.629 9.148 1 97.38 776 ARG A CA 1
ATOM 6287 C C . ARG A 1 776 ? 39.531 -4.465 7.812 1 97.38 776 ARG A C 1
ATOM 6289 O O . ARG A 1 776 ? 39.969 -3.367 7.473 1 97.38 776 ARG A O 1
ATOM 6296 N N . LEU A 1 777 ? 39.594 -5.52 7.062 1 97.94 777 LEU A N 1
ATOM 6297 C CA . LEU A 1 777 ? 40.375 -5.5 5.84 1 97.94 777 LEU A CA 1
ATOM 6298 C C . LEU A 1 777 ? 39.5 -5.707 4.613 1 97.94 777 LEU A C 1
ATOM 6300 O O . LEU A 1 777 ? 38.656 -6.609 4.59 1 97.94 777 LEU A O 1
ATOM 6304 N N . GLY A 1 778 ? 39.656 -4.844 3.637 1 97.69 778 GLY A N 1
ATOM 6305 C CA . GLY A 1 778 ? 39.031 -4.965 2.328 1 97.69 778 GLY A CA 1
ATOM 6306 C C . GLY A 1 778 ? 40.031 -4.965 1.189 1 97.69 778 GLY A C 1
ATOM 6307 O O . GLY A 1 778 ? 40.875 -4.066 1.093 1 97.69 778 GLY A O 1
ATOM 6308 N N . VAL A 1 779 ? 39.938 -6.039 0.368 1 97.62 779 VAL A N 1
ATOM 6309 C CA . VAL A 1 779 ? 40.875 -6.137 -0.763 1 97.62 779 VAL A CA 1
ATOM 6310 C C . VAL A 1 779 ? 40.125 -5.863 -2.064 1 97.62 779 VAL A C 1
ATOM 6312 O O . VAL A 1 779 ? 38.875 -5.852 -2.086 1 97.62 779 VAL A O 1
ATOM 6315 N N . ARG A 1 780 ? 40.812 -5.617 -3.076 1 96 780 ARG A N 1
ATOM 6316 C CA . ARG A 1 780 ? 40.219 -5.145 -4.328 1 96 780 ARG A CA 1
ATOM 6317 C C . ARG A 1 780 ? 39.719 -6.309 -5.172 1 96 780 ARG A C 1
ATOM 6319 O O . ARG A 1 780 ? 38.656 -6.211 -5.809 1 96 780 ARG A O 1
ATOM 6326 N N . ASN A 1 781 ? 40.469 -7.445 -5.148 1 95.75 781 ASN A N 1
ATOM 6327 C CA . ASN A 1 781 ? 40.156 -8.578 -6.02 1 95.75 781 ASN A CA 1
ATOM 6328 C C . ASN A 1 781 ? 39.875 -9.836 -5.215 1 95.75 781 ASN A C 1
ATOM 6330 O O . ASN A 1 781 ? 40.469 -10.078 -4.176 1 95.75 781 ASN A O 1
ATOM 6334 N N . PHE A 1 782 ? 38.969 -10.594 -5.805 1 95.88 782 PHE A N 1
ATOM 6335 C CA . PHE A 1 782 ? 38.719 -11.914 -5.223 1 95.88 782 PHE A CA 1
ATOM 6336 C C . PHE A 1 782 ? 39.969 -12.781 -5.297 1 95.88 782 PHE A C 1
ATOM 6338 O O . PHE A 1 782 ? 40.719 -12.695 -6.262 1 95.88 782 PHE A O 1
ATOM 6345 N N . GLY A 1 783 ? 40.156 -13.531 -4.332 1 93.5 783 GLY A N 1
ATOM 6346 C CA . GLY A 1 783 ? 41.312 -14.445 -4.336 1 93.5 783 GLY A CA 1
ATOM 6347 C C . GLY A 1 783 ? 42.562 -13.844 -3.73 1 93.5 783 GLY A C 1
ATOM 6348 O O . GLY A 1 783 ? 43.531 -14.562 -3.467 1 93.5 783 GLY A O 1
ATOM 6349 N N . THR A 1 784 ? 42.594 -12.516 -3.512 1 96.38 784 THR A N 1
ATOM 6350 C CA . THR A 1 784 ? 43.719 -11.883 -2.861 1 96.38 784 THR A CA 1
ATOM 6351 C C . THR A 1 784 ? 43.781 -12.273 -1.387 1 96.38 784 THR A C 1
ATOM 6353 O O . THR A 1 784 ? 42.812 -12.125 -0.658 1 96.38 784 THR A O 1
ATOM 6356 N N . PRO A 1 785 ? 44.906 -12.781 -0.942 1 97.12 785 PRO A N 1
ATOM 6357 C CA . PRO A 1 785 ? 45 -13.141 0.473 1 97.12 785 PRO A CA 1
ATOM 6358 C C . PRO A 1 785 ? 45.094 -11.922 1.388 1 97.12 785 PRO A C 1
ATOM 6360 O O . PRO A 1 785 ? 45.469 -10.836 0.942 1 97.12 785 PRO A O 1
ATOM 6363 N N . PHE A 1 786 ? 44.719 -12.109 2.588 1 98.19 786 PHE A N 1
ATOM 6364 C CA . PHE A 1 786 ? 44.875 -11.109 3.639 1 98.19 786 PHE A CA 1
ATOM 6365 C C . PHE A 1 786 ? 46.125 -11.414 4.48 1 98.19 786 PHE A C 1
ATOM 6367 O O . PHE A 1 786 ? 46.188 -12.453 5.129 1 98.19 786 PHE A O 1
ATOM 6374 N N . VAL A 1 787 ? 47.062 -10.516 4.434 1 97.12 787 VAL A N 1
ATOM 6375 C CA . VAL A 1 787 ? 48.312 -10.758 5.133 1 97.12 787 VAL A CA 1
ATOM 6376 C C . VAL A 1 787 ? 48.531 -9.695 6.207 1 97.12 787 VAL A C 1
ATOM 6378 O O . VAL A 1 787 ? 48.562 -8.5 5.91 1 97.12 787 VAL A O 1
ATOM 6381 N N . VAL A 1 788 ? 48.656 -10.102 7.406 1 96.44 788 VAL A N 1
ATOM 6382 C CA . VAL A 1 788 ? 48.906 -9.211 8.539 1 96.44 788 VAL A CA 1
ATOM 6383 C C . VAL A 1 788 ? 50.219 -9.594 9.211 1 96.44 788 VAL A C 1
ATOM 6385 O O . VAL A 1 788 ? 50.375 -10.734 9.664 1 96.44 788 VAL A O 1
ATOM 6388 N N . LYS A 1 789 ? 51.094 -8.703 9.234 1 94.12 789 LYS A N 1
ATOM 6389 C CA . LYS A 1 789 ? 52.344 -8.93 9.938 1 94.12 789 LYS A CA 1
ATOM 6390 C C . LYS A 1 789 ? 52.312 -8.352 11.352 1 94.12 789 LYS A C 1
ATOM 6392 O O . LYS A 1 789 ? 52 -7.168 11.539 1 94.12 789 LYS A O 1
ATOM 6397 N N . THR A 1 790 ? 52.531 -9.234 12.336 1 91 790 THR A N 1
ATOM 6398 C CA . THR A 1 790 ? 52.469 -8.828 13.734 1 91 790 THR A CA 1
ATOM 6399 C C . THR A 1 790 ? 53.75 -9.172 14.453 1 91 790 THR A C 1
ATOM 6401 O O . THR A 1 790 ? 54.594 -9.914 13.93 1 91 790 THR A O 1
ATOM 6404 N N . VAL A 1 791 ? 53.906 -8.445 15.602 1 81.5 791 VAL A N 1
ATOM 6405 C CA . VAL A 1 791 ? 55.031 -8.766 16.453 1 81.5 791 VAL A CA 1
ATOM 6406 C C . VAL A 1 791 ? 54.594 -9.703 17.578 1 81.5 791 VAL A C 1
ATOM 6408 O O . VAL A 1 791 ? 53.594 -9.43 18.266 1 81.5 791 VAL A O 1
ATOM 6411 N N . ALA A 1 792 ? 55.094 -10.898 17.562 1 65.62 792 ALA A N 1
ATOM 6412 C CA . ALA A 1 792 ? 54.75 -11.953 18.5 1 65.62 792 ALA A CA 1
ATOM 6413 C C . ALA A 1 792 ? 55.188 -11.602 19.922 1 65.62 792 ALA A C 1
ATOM 6415 O O . ALA A 1 792 ? 56.312 -11.172 20.125 1 65.62 792 ALA A O 1
ATOM 6416 N N . LYS A 1 793 ? 54.125 -11.266 20.734 1 62.81 793 LYS A N 1
ATOM 6417 C CA . LYS A 1 793 ? 54.531 -11.102 22.125 1 62.81 793 LYS A CA 1
ATOM 6418 C C . LYS A 1 793 ? 55.125 -12.391 22.672 1 62.81 793 LYS A C 1
ATOM 6420 O O . LYS A 1 793 ? 55.125 -13.422 22 1 62.81 793 LYS A O 1
ATOM 6425 N N . ASP A 1 794 ? 55.281 -12.492 24.016 1 57.47 794 ASP A N 1
ATOM 6426 C CA . ASP A 1 794 ? 56 -13.477 24.828 1 57.47 794 ASP A CA 1
ATOM 6427 C C . ASP A 1 794 ? 55.375 -14.867 24.656 1 57.47 794 ASP A C 1
ATOM 6429 O O . ASP A 1 794 ? 54.156 -15 24.453 1 57.47 794 ASP A O 1
ATOM 6433 N N . GLU A 1 795 ? 56.031 -15.953 24.25 1 56.28 795 GLU A N 1
ATOM 6434 C CA . GLU A 1 795 ? 55.75 -17.375 24.094 1 56.28 795 GLU A CA 1
ATOM 6435 C C . GLU A 1 795 ? 54.812 -17.875 25.172 1 56.28 795 GLU A C 1
ATOM 6437 O O . GLU A 1 795 ? 54.062 -18.844 24.969 1 56.28 795 GLU A O 1
ATOM 6442 N N . ASP A 1 796 ? 54.719 -17.297 26.406 1 59.78 796 ASP A N 1
ATOM 6443 C CA . ASP A 1 796 ? 54.031 -17.859 27.562 1 59.78 796 ASP A CA 1
ATOM 6444 C C . ASP A 1 796 ? 52.562 -17.469 27.547 1 59.78 796 ASP A C 1
ATOM 6446 O O . ASP A 1 796 ? 51.75 -18 28.328 1 59.78 796 ASP A O 1
ATOM 6450 N N . SER A 1 797 ? 52.062 -16.594 26.672 1 68.69 797 SER A N 1
ATOM 6451 C CA . SER A 1 797 ? 50.656 -16.219 26.656 1 68.69 797 SER A CA 1
ATOM 6452 C C . SER A 1 797 ? 50.094 -16.203 25.234 1 68.69 797 SER A C 1
ATOM 6454 O O . SER A 1 797 ? 50.156 -15.188 24.547 1 68.69 797 SER A O 1
ATOM 6456 N N . PRO A 1 798 ? 49.531 -17.375 24.797 1 80.06 798 PRO A N 1
ATOM 6457 C CA . PRO A 1 798 ? 49.031 -17.5 23.422 1 80.06 798 PRO A CA 1
ATOM 6458 C C . PRO A 1 798 ? 47.906 -16.516 23.109 1 80.06 798 PRO A C 1
ATOM 6460 O O . PRO A 1 798 ? 47.062 -16.234 23.969 1 80.06 798 PRO A O 1
ATOM 6463 N N . THR A 1 799 ? 48.062 -15.766 21.984 1 86.5 799 THR A N 1
ATOM 6464 C CA . THR A 1 799 ? 47.031 -14.859 21.484 1 86.5 799 THR A CA 1
ATOM 6465 C C . THR A 1 799 ? 46.156 -15.57 20.453 1 86.5 799 THR A C 1
ATOM 6467 O O . THR A 1 799 ? 46.656 -16.25 19.547 1 86.5 799 THR A O 1
ATOM 6470 N N . ASN A 1 800 ? 44.875 -15.5 20.719 1 91.88 800 ASN A N 1
ATOM 6471 C CA . ASN A 1 800 ? 43.938 -16.047 19.75 1 91.88 800 ASN A CA 1
ATOM 6472 C C . ASN A 1 800 ? 43.438 -14.992 18.766 1 91.88 800 ASN A C 1
ATOM 6474 O O . ASN A 1 800 ? 43.281 -13.828 19.125 1 91.88 800 ASN A O 1
ATOM 6478 N N . VAL A 1 801 ? 43.344 -15.414 17.5 1 94.94 801 VAL A N 1
ATOM 6479 C CA . VAL A 1 801 ? 42.781 -14.531 16.5 1 94.94 801 VAL A CA 1
ATOM 6480 C C . VAL A 1 801 ? 41.562 -15.188 15.883 1 94.94 801 VAL A C 1
ATOM 6482 O O . VAL A 1 801 ? 41.594 -16.359 15.492 1 94.94 801 VAL A O 1
ATOM 6485 N N . THR A 1 802 ? 40.469 -14.523 15.961 1 97.19 802 THR A N 1
ATOM 6486 C CA . THR A 1 802 ? 39.25 -14.953 15.25 1 97.19 802 THR A CA 1
ATOM 6487 C C . THR A 1 802 ? 39.094 -14.188 13.938 1 97.19 802 THR A C 1
ATOM 6489 O O . THR A 1 802 ? 38.969 -12.961 13.938 1 97.19 802 THR A O 1
ATOM 6492 N N . VAL A 1 803 ? 39.156 -14.953 12.844 1 98 803 VAL A N 1
ATOM 6493 C CA . VAL A 1 803 ? 38.969 -14.367 11.516 1 98 803 VAL A CA 1
ATOM 6494 C C . VAL A 1 803 ? 37.531 -14.578 11.039 1 98 803 VAL A C 1
ATOM 6496 O O . VAL A 1 803 ? 37.031 -15.703 11.039 1 98 803 VAL A O 1
ATOM 6499 N N . THR A 1 804 ? 36.875 -13.516 10.734 1 98.31 804 THR A N 1
ATOM 6500 C CA . THR A 1 804 ? 35.531 -13.57 10.188 1 98.31 804 THR A CA 1
ATOM 6501 C C . THR A 1 804 ? 35.5 -13 8.766 1 98.31 804 THR A C 1
ATOM 6503 O O . THR A 1 804 ? 35.781 -11.812 8.562 1 98.31 804 THR A O 1
ATOM 6506 N N . CYS A 1 805 ? 35.188 -13.844 7.824 1 97.94 805 CYS A N 1
ATOM 6507 C CA . CYS A 1 805 ? 35.031 -13.391 6.441 1 97.94 805 CYS A CA 1
ATOM 6508 C C . CYS A 1 805 ? 33.594 -13.328 6.023 1 97.94 805 CYS A C 1
ATOM 6510 O O . CYS A 1 805 ? 32.719 -14.008 6.609 1 97.94 805 CYS A O 1
ATOM 6512 N N . MET A 1 806 ? 33.312 -12.477 5.039 1 96.94 806 MET A N 1
ATOM 6513 C CA . MET A 1 806 ? 31.922 -12.18 4.707 1 96.94 806 MET A CA 1
ATOM 6514 C C . MET A 1 806 ? 31.609 -12.539 3.258 1 96.94 806 MET A C 1
ATOM 6516 O O . MET A 1 806 ? 32.5 -12.453 2.396 1 96.94 806 MET A O 1
ATOM 6520 N N . TRP A 1 807 ? 30.391 -12.984 2.967 1 95.94 807 TRP A N 1
ATOM 6521 C CA . TRP A 1 807 ? 29.875 -13.219 1.622 1 95.94 807 TRP A CA 1
ATOM 6522 C C . TRP A 1 807 ? 28.562 -12.477 1.399 1 95.94 807 TRP A C 1
ATOM 6524 O O . TRP A 1 807 ? 27.688 -12.461 2.275 1 95.94 807 TRP A O 1
ATOM 6534 N N . ASP A 1 808 ? 28.422 -11.82 0.207 1 95.06 808 ASP A N 1
ATOM 6535 C CA . ASP A 1 808 ? 27.266 -10.953 -0.06 1 95.06 808 ASP A CA 1
ATOM 6536 C C . ASP A 1 808 ? 26.672 -11.242 -1.438 1 95.06 808 ASP A C 1
ATOM 6538 O O . ASP A 1 808 ? 25.953 -10.406 -1.994 1 95.06 808 ASP A O 1
ATOM 6542 N N . GLU A 1 809 ? 26.875 -12.359 -2.008 1 90.56 809 GLU A N 1
ATOM 6543 C CA . GLU A 1 809 ? 26.344 -12.688 -3.324 1 90.56 809 GLU A CA 1
ATOM 6544 C C . GLU A 1 809 ? 24.812 -12.828 -3.279 1 90.56 809 GLU A C 1
ATOM 6546 O O . GLU A 1 809 ? 24.281 -13.5 -2.398 1 90.56 809 GLU A O 1
ATOM 6551 N N . PHE A 1 810 ? 24.203 -12.055 -4.234 1 81.31 810 PHE A N 1
ATOM 6552 C CA . PHE A 1 810 ? 22.734 -12.117 -4.301 1 81.31 810 PHE A CA 1
ATOM 6553 C C . PHE A 1 810 ? 22.297 -13.219 -5.254 1 81.31 810 PHE A C 1
ATOM 6555 O O . PHE A 1 810 ? 22.188 -13 -6.461 1 81.31 810 PHE A O 1
ATOM 6562 N N . ASP A 1 811 ? 22.594 -14.43 -5.062 1 71.88 811 ASP A N 1
ATOM 6563 C CA . ASP A 1 811 ? 22.125 -15.609 -5.773 1 71.88 811 ASP A CA 1
ATOM 6564 C C . ASP A 1 811 ? 21.266 -16.484 -4.875 1 71.88 811 ASP A C 1
ATOM 6566 O O . ASP A 1 811 ? 21.719 -16.984 -3.844 1 71.88 811 ASP A O 1
ATOM 6570 N N . HIS A 1 812 ? 20.141 -16.578 -5.363 1 69.81 812 HIS A N 1
ATOM 6571 C CA . HIS A 1 812 ? 19.109 -17.203 -4.555 1 69.81 812 HIS A CA 1
ATOM 6572 C C . HIS A 1 812 ? 19.547 -18.594 -4.078 1 69.81 812 HIS A C 1
ATOM 6574 O O . HIS A 1 812 ? 19.047 -19.094 -3.074 1 69.81 812 HIS A O 1
ATOM 6580 N N . ASP A 1 813 ? 20.578 -19.031 -4.645 1 79.38 813 ASP A N 1
ATOM 6581 C CA . ASP A 1 813 ? 20.953 -20.391 -4.277 1 79.38 813 ASP A CA 1
ATOM 6582 C C . ASP A 1 813 ? 22.172 -20.391 -3.359 1 79.38 813 ASP A C 1
ATOM 6584 O O . ASP A 1 813 ? 22.453 -21.391 -2.693 1 79.38 813 ASP A O 1
ATOM 6588 N N . LYS A 1 814 ? 22.844 -19.297 -3.234 1 88.81 814 LYS A N 1
ATOM 6589 C CA . LYS A 1 814 ? 24.094 -19.297 -2.49 1 88.81 814 LYS A CA 1
ATOM 6590 C C . LYS A 1 814 ? 23.844 -19.203 -0.988 1 88.81 814 LYS A C 1
ATOM 6592 O O . LYS A 1 814 ? 24.562 -19.812 -0.191 1 88.81 814 LYS A O 1
ATOM 6597 N N . ILE A 1 815 ? 22.922 -18.422 -0.635 1 93.25 815 ILE A N 1
ATOM 6598 C CA . ILE A 1 815 ? 22.484 -18.328 0.755 1 93.25 815 ILE A CA 1
ATOM 6599 C C . ILE A 1 815 ? 21.016 -18.703 0.864 1 93.25 815 ILE A C 1
ATOM 6601 O O . ILE A 1 815 ? 20.156 -17.844 1.038 1 93.25 815 ILE A O 1
ATOM 6605 N N . PRO A 1 816 ? 20.734 -19.938 0.896 1 91.19 816 PRO A N 1
ATOM 6606 C CA . PRO A 1 816 ? 19.359 -20.438 0.808 1 91.19 816 PRO A CA 1
ATOM 6607 C C . PRO A 1 816 ? 18.484 -19.969 1.973 1 91.19 816 PRO A C 1
ATOM 6609 O O . PRO A 1 816 ? 17.281 -19.766 1.808 1 91.19 816 PRO A O 1
ATOM 6612 N N . SER A 1 817 ? 19.062 -19.766 3.123 1 91.75 817 SER A N 1
ATOM 6613 C CA . SER A 1 817 ? 18.281 -19.328 4.277 1 91.75 817 SER A CA 1
ATOM 6614 C C . SER A 1 817 ? 17.672 -17.953 4.043 1 91.75 817 SER A C 1
ATOM 6616 O O . SER A 1 817 ? 16.562 -17.672 4.492 1 91.75 817 SER A O 1
ATOM 6618 N N . TYR A 1 818 ? 18.422 -17.109 3.385 1 93.44 818 TYR A N 1
ATOM 6619 C CA . TYR A 1 818 ? 17.891 -15.789 3.062 1 93.44 818 TYR A CA 1
ATOM 6620 C C . TYR A 1 818 ? 16.734 -15.883 2.076 1 93.44 818 TYR A C 1
ATOM 6622 O O . TYR A 1 818 ? 15.68 -15.281 2.293 1 93.44 818 TYR A O 1
ATOM 6630 N N . THR A 1 819 ? 16.891 -16.656 1.034 1 88.62 819 THR A N 1
ATOM 6631 C CA . THR A 1 819 ? 15.891 -16.781 -0.016 1 88.62 819 THR A CA 1
ATOM 6632 C C . THR A 1 819 ? 14.641 -17.469 0.519 1 88.62 819 THR A C 1
ATOM 6634 O O . THR A 1 819 ? 13.516 -17.109 0.158 1 88.62 819 THR A O 1
ATOM 6637 N N . SER A 1 820 ? 14.883 -18.438 1.319 1 85.56 820 SER A N 1
ATOM 6638 C CA . SER A 1 820 ? 13.758 -19.172 1.898 1 85.56 820 SER A CA 1
ATOM 6639 C C . SER A 1 820 ? 12.883 -18.25 2.742 1 85.56 820 SER A C 1
ATOM 6641 O O . SER A 1 820 ? 11.656 -18.25 2.611 1 85.56 820 SER A O 1
ATOM 6643 N N . LEU A 1 821 ? 13.492 -17.5 3.609 1 90.06 821 LEU A N 1
ATOM 6644 C CA . LEU A 1 821 ? 12.727 -16.578 4.438 1 90.06 821 LEU A CA 1
ATOM 6645 C C . LEU A 1 821 ? 12.047 -15.508 3.576 1 90.06 821 LEU A C 1
ATOM 6647 O O . LEU A 1 821 ? 10.891 -15.148 3.822 1 90.06 821 LEU A O 1
ATOM 6651 N N . LEU A 1 822 ? 12.734 -14.992 2.637 1 89.81 822 LEU A N 1
ATOM 6652 C CA . LEU A 1 822 ? 12.227 -13.945 1.755 1 89.81 822 LEU A CA 1
ATOM 6653 C C . LEU A 1 822 ? 10.938 -14.383 1.075 1 89.81 822 LEU A C 1
ATOM 6655 O O . LEU A 1 822 ? 10.031 -13.57 0.871 1 89.81 822 LEU A O 1
ATOM 6659 N N . ASN A 1 823 ? 10.781 -15.578 0.8 1 78.38 823 ASN A N 1
ATOM 6660 C CA . ASN A 1 823 ? 9.641 -16.109 0.054 1 78.38 823 ASN A CA 1
ATOM 6661 C C . ASN A 1 823 ? 8.406 -16.219 0.934 1 78.38 823 ASN A C 1
ATOM 6663 O O . ASN A 1 823 ? 7.285 -16.328 0.427 1 78.38 823 ASN A O 1
ATOM 6667 N N . TYR A 1 824 ? 8.602 -16.172 2.248 1 82.5 824 TYR A N 1
ATOM 6668 C CA . TYR A 1 824 ? 7.461 -16.484 3.102 1 82.5 824 TYR A CA 1
ATOM 6669 C C . TYR A 1 824 ? 7.066 -15.297 3.959 1 82.5 824 TYR A C 1
ATOM 6671 O O . TYR A 1 824 ? 6.016 -15.305 4.602 1 82.5 824 TYR A O 1
ATOM 6679 N N . ILE A 1 825 ? 7.875 -14.281 3.92 1 90.81 825 ILE A N 1
ATOM 6680 C CA . ILE A 1 825 ? 7.531 -13.148 4.77 1 90.81 825 ILE A CA 1
ATOM 6681 C C . ILE A 1 825 ? 6.359 -12.383 4.156 1 90.81 825 ILE A C 1
ATOM 6683 O O . ILE A 1 825 ? 6.258 -12.266 2.932 1 90.81 825 ILE A O 1
ATOM 6687 N N . PRO A 1 826 ? 5.453 -11.93 4.988 1 92.81 826 PRO A N 1
ATOM 6688 C CA . PRO A 1 826 ? 4.305 -11.18 4.48 1 92.81 826 PRO A CA 1
ATOM 6689 C C . PRO A 1 826 ? 4.703 -9.867 3.811 1 92.81 826 PRO A C 1
ATOM 6691 O O . PRO A 1 826 ? 5.781 -9.336 4.09 1 92.81 826 PRO A O 1
ATOM 6694 N N . ALA A 1 827 ? 3.834 -9.312 2.98 1 92.94 827 ALA A N 1
ATOM 6695 C CA . ALA A 1 827 ? 4.109 -8.125 2.174 1 92.94 827 ALA A CA 1
ATOM 6696 C C . ALA A 1 827 ? 4.328 -6.898 3.059 1 92.94 827 ALA A C 1
ATOM 6698 O O . ALA A 1 827 ? 4.938 -5.914 2.629 1 92.94 827 ALA A O 1
ATOM 6699 N N . TRP A 1 828 ? 3.826 -6.887 4.281 1 94.5 828 TRP A N 1
ATOM 6700 C CA . TRP A 1 828 ? 3.994 -5.75 5.184 1 94.5 828 TRP A CA 1
ATOM 6701 C C . TRP A 1 828 ? 5.348 -5.809 5.887 1 94.5 828 TRP A C 1
ATOM 6703 O O . TRP A 1 828 ? 5.594 -5.059 6.832 1 94.5 828 TRP A O 1
ATOM 6713 N N . SER A 1 829 ? 6.254 -6.715 5.445 1 96.19 829 SER A N 1
ATOM 6714 C CA . SER A 1 829 ? 7.609 -6.848 5.969 1 96.19 829 SER A CA 1
ATOM 6715 C C . SER A 1 829 ? 8.625 -6.988 4.844 1 96.19 829 SER A C 1
ATOM 6717 O O . SER A 1 829 ? 8.281 -7.391 3.732 1 96.19 829 SER A O 1
ATOM 6719 N N . VAL A 1 830 ? 9.859 -6.562 5.102 1 96.56 830 VAL A N 1
ATOM 6720 C CA . VAL A 1 830 ? 10.977 -6.664 4.164 1 96.56 830 VAL A CA 1
ATOM 6721 C C . VAL A 1 830 ? 12.258 -7.023 4.922 1 96.56 830 VAL A C 1
ATOM 6723 O O . VAL A 1 830 ? 12.289 -6.973 6.152 1 96.56 830 VAL A O 1
ATOM 6726 N N . LEU A 1 831 ? 13.273 -7.48 4.191 1 96.69 831 LEU A N 1
ATOM 6727 C CA . LEU A 1 831 ? 14.555 -7.852 4.785 1 96.69 831 LEU A CA 1
ATOM 6728 C C . LEU A 1 831 ? 15.648 -6.883 4.363 1 96.69 831 LEU A C 1
ATOM 6730 O O . LEU A 1 831 ? 15.625 -6.352 3.25 1 96.69 831 LEU A O 1
ATOM 6734 N N . THR A 1 832 ? 16.516 -6.562 5.262 1 96.31 832 THR A N 1
ATOM 6735 C CA . THR A 1 832 ? 17.703 -5.77 5 1 96.31 832 THR A CA 1
ATOM 6736 C C . THR A 1 832 ? 18.922 -6.375 5.695 1 96.31 832 THR A C 1
ATOM 6738 O O . THR A 1 832 ? 18.781 -7.191 6.609 1 96.31 832 THR A O 1
ATOM 6741 N N . LYS A 1 833 ? 20.016 -6.07 5.211 1 95.19 833 LYS A N 1
ATOM 6742 C CA . LYS A 1 833 ? 21.234 -6.562 5.844 1 95.19 833 LYS A CA 1
ATOM 6743 C C . LYS A 1 833 ? 21.453 -5.906 7.207 1 95.19 833 LYS A C 1
ATOM 6745 O O . LYS A 1 833 ? 21.156 -4.723 7.383 1 95.19 833 LYS A O 1
ATOM 6750 N N . ASN A 1 834 ? 21.969 -6.633 8.125 1 94.62 834 ASN A N 1
ATOM 6751 C CA . ASN A 1 834 ? 22.297 -6.094 9.438 1 94.62 834 ASN A CA 1
ATOM 6752 C C . ASN A 1 834 ? 23.578 -5.273 9.406 1 94.62 834 ASN A C 1
ATOM 6754 O O . ASN A 1 834 ? 23.672 -4.215 10.031 1 94.62 834 ASN A O 1
ATOM 6758 N N . SER A 1 835 ? 24.531 -5.785 8.836 1 91.94 835 SER A N 1
ATOM 6759 C CA . SER A 1 835 ? 25.844 -5.176 8.688 1 91.94 835 SER A CA 1
ATOM 6760 C C . SER A 1 835 ? 26.578 -5.734 7.469 1 91.94 835 SER A C 1
ATOM 6762 O O . SER A 1 835 ? 25.969 -6.344 6.594 1 91.94 835 SER A O 1
ATOM 6764 N N . THR A 1 836 ? 27.828 -5.469 7.473 1 92.44 836 THR A N 1
ATOM 6765 C CA . THR A 1 836 ? 28.609 -6.016 6.375 1 92.44 836 THR A CA 1
ATOM 6766 C C . THR A 1 836 ? 28.578 -7.543 6.387 1 92.44 836 THR A C 1
ATOM 6768 O O . THR A 1 836 ? 28.844 -8.164 7.418 1 92.44 836 THR A O 1
ATOM 6771 N N . GLY A 1 837 ? 28.094 -8.07 5.25 1 94.25 837 GLY A N 1
ATOM 6772 C CA . GLY A 1 837 ? 28.062 -9.523 5.117 1 94.25 837 GLY A CA 1
ATOM 6773 C C . GLY A 1 837 ? 26.703 -10.125 5.406 1 94.25 837 GLY A C 1
ATOM 6774 O O . GLY A 1 837 ? 26.234 -10.078 6.543 1 94.25 837 GLY A O 1
ATOM 6775 N N . LEU A 1 838 ? 26.125 -10.75 4.465 1 95.12 838 LEU A N 1
ATOM 6776 C CA . LEU A 1 838 ? 24.891 -11.5 4.656 1 95.12 838 LEU A CA 1
ATOM 6777 C C . LEU A 1 838 ? 25.172 -12.875 5.262 1 95.12 838 LEU A C 1
ATOM 6779 O O . LEU A 1 838 ? 24.344 -13.406 6.004 1 95.12 838 LEU A O 1
ATOM 6783 N N . LEU A 1 839 ? 26.266 -13.391 4.828 1 96.88 839 LEU A N 1
ATOM 6784 C CA . LEU A 1 839 ? 26.828 -14.594 5.422 1 96.88 839 LEU A CA 1
ATOM 6785 C C . LEU A 1 839 ? 28.188 -14.297 6.055 1 96.88 839 LEU A C 1
ATOM 6787 O O . LEU A 1 839 ? 29.062 -13.703 5.422 1 96.88 839 LEU A O 1
ATOM 6791 N N . LYS A 1 840 ? 28.328 -14.633 7.266 1 97.75 840 LYS A N 1
ATOM 6792 C CA . LYS A 1 840 ? 29.562 -14.484 8.008 1 97.75 840 LYS A CA 1
ATOM 6793 C C . LYS A 1 840 ? 30.094 -15.836 8.484 1 97.75 840 LYS A C 1
ATOM 6795 O O . LYS A 1 840 ? 29.359 -16.609 9.117 1 97.75 840 LYS A O 1
ATOM 6800 N N . MET A 1 841 ? 31.281 -16.125 8.109 1 97.69 841 MET A N 1
ATOM 6801 C CA . MET A 1 841 ? 31.938 -17.328 8.602 1 97.69 841 MET A CA 1
ATOM 6802 C C . MET A 1 841 ? 33.156 -16.984 9.461 1 97.69 841 MET A C 1
ATOM 6804 O O . MET A 1 841 ? 33.969 -16.156 9.07 1 97.69 841 MET A O 1
ATOM 6808 N N . SER A 1 842 ? 33.219 -17.578 10.562 1 98 842 SER A N 1
ATOM 6809 C CA . SER A 1 842 ? 34.312 -17.281 11.484 1 98 842 SER A CA 1
ATOM 6810 C C . SER A 1 842 ? 35.156 -18.531 11.781 1 98 842 SER A C 1
ATOM 6812 O O . SER A 1 842 ? 34.625 -19.641 11.797 1 98 842 SER A O 1
ATOM 6814 N N . LYS A 1 843 ? 36.375 -18.312 11.945 1 97.31 843 LYS A N 1
ATOM 6815 C CA . LYS A 1 843 ? 37.375 -19.328 12.305 1 97.31 843 LYS A CA 1
ATOM 6816 C C . LYS A 1 843 ? 38.406 -18.781 13.266 1 97.31 843 LYS A C 1
ATOM 6818 O O . LYS A 1 843 ? 38.906 -17.656 13.086 1 97.31 843 LYS A O 1
ATOM 6823 N N . THR A 1 844 ? 38.719 -19.5 14.289 1 95.94 844 THR A N 1
ATOM 6824 C CA . THR A 1 844 ? 39.688 -19.047 15.297 1 95.94 844 THR A CA 1
ATOM 6825 C C . THR A 1 844 ? 41 -19.812 15.18 1 95.94 844 THR A C 1
ATOM 6827 O O . THR A 1 844 ? 40.969 -21.016 14.906 1 95.94 844 THR A O 1
ATOM 6830 N N . HIS A 1 845 ? 42.094 -19.125 15.32 1 93.56 845 HIS A N 1
ATOM 6831 C CA . HIS A 1 845 ? 43.438 -19.688 15.297 1 93.56 845 HIS A CA 1
ATOM 6832 C C . HIS A 1 845 ? 44.281 -19.188 16.469 1 93.56 845 HIS A C 1
ATOM 6834 O O . HIS A 1 845 ? 44.188 -18.016 16.844 1 93.56 845 HIS A O 1
ATOM 6840 N N . VAL A 1 846 ? 45.062 -20.062 17.031 1 90.06 846 VAL A N 1
ATOM 6841 C CA . VAL A 1 846 ? 45.938 -19.703 18.141 1 90.06 846 VAL A CA 1
ATOM 6842 C C . VAL A 1 846 ? 47.312 -19.281 17.609 1 90.06 846 VAL A C 1
ATOM 6844 O O . VAL A 1 846 ? 47.938 -20.016 16.828 1 90.06 846 VAL A O 1
ATOM 6847 N N . MET A 1 847 ? 47.719 -18.125 18 1 85.5 847 MET A N 1
ATOM 6848 C CA . MET A 1 847 ? 49 -17.609 17.578 1 85.5 847 MET A CA 1
ATOM 6849 C C . MET A 1 847 ? 50.062 -17.875 18.641 1 85.5 847 MET A C 1
ATOM 6851 O O . MET A 1 847 ? 49.812 -17.703 19.844 1 85.5 847 MET A O 1
ATOM 6855 N N . MET B 1 1 ? -28.938 13.656 50.219 1 41.31 1 MET B N 1
ATOM 6856 C CA . MET B 1 1 ? -29.859 13.117 49.219 1 41.31 1 MET B CA 1
ATOM 6857 C C . MET B 1 1 ? -30.391 14.227 48.312 1 41.31 1 MET B C 1
ATOM 6859 O O . MET B 1 1 ? -30.516 14.039 47.094 1 41.31 1 MET B O 1
ATOM 6863 N N . GLN B 1 2 ? -30.625 15.422 48.844 1 49 2 GLN B N 1
ATOM 6864 C CA . GLN B 1 2 ? -31.203 16.531 48.094 1 49 2 GLN B CA 1
ATOM 6865 C C . GLN B 1 2 ? -30.141 17.219 47.25 1 49 2 GLN B C 1
ATOM 6867 O O . GLN B 1 2 ? -30.406 17.641 46.125 1 49 2 GLN B O 1
ATOM 6872 N N . PHE B 1 3 ? -29 17.391 47.688 1 53.41 3 PHE B N 1
ATOM 6873 C CA . PHE B 1 3 ? -27.906 18.031 46.969 1 53.41 3 PHE B CA 1
ATOM 6874 C C . PHE B 1 3 ? -27.5 17.219 45.75 1 53.41 3 PHE B C 1
ATOM 6876 O O . PHE B 1 3 ? -27.219 17.766 44.688 1 53.41 3 PHE B O 1
ATOM 6883 N N . GLY B 1 4 ? -27.516 15.938 45.875 1 48.75 4 GLY B N 1
ATOM 6884 C CA . GLY B 1 4 ? -27.188 15.055 44.75 1 48.75 4 GLY B CA 1
ATOM 6885 C C . GLY B 1 4 ? -28.219 15.102 43.656 1 48.75 4 GLY B C 1
ATOM 6886 O O . GLY B 1 4 ? -27.875 15.078 42.469 1 48.75 4 GLY B O 1
ATOM 6887 N N . LYS B 1 5 ? -29.438 15.305 44.125 1 55.78 5 LYS B N 1
ATOM 6888 C CA . LYS B 1 5 ? -30.531 15.398 43.156 1 55.78 5 LYS B CA 1
ATOM 6889 C C . LYS B 1 5 ? -30.484 16.719 42.406 1 55.78 5 LYS B C 1
ATOM 6891 O O . LYS B 1 5 ? -30.75 16.766 41.188 1 55.78 5 LYS B O 1
ATOM 6896 N N . SER B 1 6 ? -30.062 17.719 43.094 1 51.66 6 SER B N 1
ATOM 6897 C CA . SER B 1 6 ? -29.969 19.031 42.438 1 51.66 6 SER B CA 1
ATOM 6898 C C . SER B 1 6 ? -28.812 19.078 41.469 1 51.66 6 SER B C 1
ATOM 6900 O O . SER B 1 6 ? -28.938 19.609 40.375 1 51.66 6 SER B O 1
ATOM 6902 N N . LEU B 1 7 ? -27.766 18.547 41.875 1 52.75 7 LEU B N 1
ATOM 6903 C CA . LEU B 1 7 ? -26.594 18.484 40.969 1 52.75 7 LEU B CA 1
ATOM 6904 C C . LEU B 1 7 ? -26.891 17.609 39.781 1 52.75 7 LEU B C 1
ATOM 6906 O O . LEU B 1 7 ? -26.516 17.969 38.656 1 52.75 7 LEU B O 1
ATOM 6910 N N . LEU B 1 8 ? -27.469 16.562 40.031 1 50.5 8 LEU B N 1
ATOM 6911 C CA . LEU B 1 8 ? -27.859 15.695 38.938 1 50.5 8 LEU B CA 1
ATOM 6912 C C . LEU B 1 8 ? -28.906 16.359 38.031 1 50.5 8 LEU B C 1
ATOM 6914 O O . LEU B 1 8 ? -28.828 16.25 36.812 1 50.5 8 LEU B O 1
ATOM 6918 N N . LYS B 1 9 ? -29.797 17.078 38.656 1 52.38 9 LYS B N 1
ATOM 6919 C CA . LYS B 1 9 ? -30.781 17.844 37.906 1 52.38 9 LYS B CA 1
ATOM 6920 C C . LYS B 1 9 ? -30.109 18.953 37.094 1 52.38 9 LYS B C 1
ATOM 6922 O O . LYS B 1 9 ? -30.484 19.203 35.938 1 52.38 9 LYS B O 1
ATOM 6927 N N . HIS B 1 10 ? -29.203 19.531 37.719 1 50.62 10 HIS B N 1
ATOM 6928 C CA . HIS B 1 10 ? -28.469 20.578 37.031 1 50.62 10 HIS B CA 1
ATOM 6929 C C . HIS B 1 10 ? -27.609 20 35.906 1 50.62 10 HIS B C 1
ATOM 6931 O O . HIS B 1 10 ? -27.562 20.547 34.812 1 50.62 10 HIS B O 1
ATOM 6937 N N . VAL B 1 11 ? -26.875 18.984 36.25 1 49.78 11 VAL B N 1
ATOM 6938 C CA . VAL B 1 11 ? -26.078 18.312 35.219 1 49.78 11 VAL B CA 1
ATOM 6939 C C . VAL B 1 11 ? -26.984 17.766 34.125 1 49.78 11 VAL B C 1
ATOM 6941 O O . VAL B 1 11 ? -26.703 17.906 32.938 1 49.78 11 VAL B O 1
ATOM 6944 N N . TYR B 1 12 ? -28.031 17.188 34.625 1 46.28 12 TYR B N 1
ATOM 6945 C CA . TYR B 1 12 ? -29.031 16.641 33.719 1 46.28 12 TYR B CA 1
ATOM 6946 C C . TYR B 1 12 ? -29.672 17.734 32.875 1 46.28 12 TYR B C 1
ATOM 6948 O O . TYR B 1 12 ? -29.859 17.594 31.672 1 46.28 12 TYR B O 1
ATOM 6956 N N . THR B 1 13 ? -30.078 18.812 33.531 1 46.62 13 THR B N 1
ATOM 6957 C CA . THR B 1 13 ? -30.766 19.891 32.812 1 46.62 13 THR B CA 1
ATOM 6958 C C . THR B 1 13 ? -29.797 20.609 31.875 1 46.62 13 THR B C 1
ATOM 6960 O O . THR B 1 13 ? -30.172 21.031 30.781 1 46.62 13 THR B O 1
ATOM 6963 N N . ARG B 1 14 ? -28.703 20.891 32.406 1 46.44 14 ARG B N 1
ATOM 6964 C CA . ARG B 1 14 ? -27.734 21.625 31.578 1 46.44 14 ARG B CA 1
ATOM 6965 C C . ARG B 1 14 ? -27.141 20.734 30.5 1 46.44 14 ARG B C 1
ATOM 6967 O O . ARG B 1 14 ? -26.953 21.172 29.359 1 46.44 14 ARG B O 1
ATOM 6974 N N . THR B 1 15 ? -26.625 19.562 30.953 1 46.19 15 THR B N 1
ATOM 6975 C CA . THR B 1 15 ? -26.047 18.641 29.969 1 46.19 15 THR B CA 1
ATOM 6976 C C . THR B 1 15 ? -27.078 18.219 28.938 1 46.19 15 THR B C 1
ATOM 6978 O O . THR B 1 15 ? -26.75 18.094 27.75 1 46.19 15 THR B O 1
ATOM 6981 N N . PHE B 1 16 ? -28.312 17.969 29.453 1 45.06 16 PHE B N 1
ATOM 6982 C CA . PHE B 1 16 ? -29.375 17.5 28.578 1 45.06 16 PHE B CA 1
ATOM 6983 C C . PHE B 1 16 ? -30.125 18.672 27.953 1 45.06 16 PHE B C 1
ATOM 6985 O O . PHE B 1 16 ? -31.125 18.469 27.25 1 45.06 16 PHE B O 1
ATOM 6992 N N . LYS B 1 17 ? -29.938 19.812 28.516 1 44.78 17 LYS B N 1
ATOM 6993 C CA . LYS B 1 17 ? -30.625 20.922 27.844 1 44.78 17 LYS B CA 1
ATOM 6994 C C . LYS B 1 17 ? -30.328 20.922 26.344 1 44.78 17 LYS B C 1
ATOM 6996 O O . LYS B 1 17 ? -31.203 21.25 25.547 1 44.78 17 LYS B O 1
ATOM 7001 N N . SER B 1 18 ? -29.047 20.906 25.906 1 46.53 18 SER B N 1
ATOM 7002 C CA . SER B 1 18 ? -28.953 20.812 24.453 1 46.53 18 SER B CA 1
ATOM 7003 C C . SER B 1 18 ? -28.906 19.359 23.984 1 46.53 18 SER B C 1
ATOM 7005 O O . SER B 1 18 ? -27.844 18.75 23.906 1 46.53 18 SER B O 1
ATOM 7007 N N . SER B 1 19 ? -29.859 18.531 24.344 1 44.97 19 SER B N 1
ATOM 7008 C CA . SER B 1 19 ? -30.172 17.094 24.359 1 44.97 19 SER B CA 1
ATOM 7009 C C . SER B 1 19 ? -29.891 16.453 23.016 1 44.97 19 SER B C 1
ATOM 7011 O O . SER B 1 19 ? -29.375 15.336 22.953 1 44.97 19 SER B O 1
ATOM 7013 N N . LEU B 1 20 ? -30.344 17.109 22.047 1 46.88 20 LEU B N 1
ATOM 7014 C CA . LEU B 1 20 ? -30.188 16.484 20.734 1 46.88 20 LEU B CA 1
ATOM 7015 C C . LEU B 1 20 ? -28.719 16.25 20.422 1 46.88 20 LEU B C 1
ATOM 7017 O O . LEU B 1 20 ? -28.359 15.195 19.891 1 46.88 20 LEU B O 1
ATOM 7021 N N . THR B 1 21 ? -28 17.172 20.984 1 46.75 21 THR B N 1
ATOM 7022 C CA . THR B 1 21 ? -26.562 17.078 20.734 1 46.75 21 THR B CA 1
ATOM 7023 C C . THR B 1 21 ? -25.984 15.859 21.453 1 46.75 21 THR B C 1
ATOM 7025 O O . THR B 1 21 ? -25.188 15.125 20.859 1 46.75 21 THR B O 1
ATOM 7028 N N . CYS B 1 22 ? -26.562 15.609 22.703 1 46.38 22 CYS B N 1
ATOM 7029 C CA . CYS B 1 22 ? -26.047 14.461 23.422 1 46.38 22 CYS B CA 1
ATOM 7030 C C . CYS B 1 22 ? -26.453 13.156 22.75 1 46.38 22 CYS B C 1
ATOM 7032 O O . CYS B 1 22 ? -25.672 12.219 22.672 1 46.38 22 CYS B O 1
ATOM 7034 N N . SER B 1 23 ? -27.672 13.188 22.266 1 46.97 23 SER B N 1
ATOM 7035 C CA . SER B 1 23 ? -28.156 11.969 21.625 1 46.97 23 SER B CA 1
ATOM 7036 C C . SER B 1 23 ? -27.406 11.656 20.344 1 46.97 23 SER B C 1
ATOM 7038 O O . SER B 1 23 ? -27.094 10.5 20.062 1 46.97 23 SER B O 1
ATOM 7040 N N . ILE B 1 24 ? -27.062 12.68 19.688 1 50.59 24 ILE B N 1
ATOM 7041 C CA . ILE B 1 24 ? -26.266 12.484 18.484 1 50.59 24 ILE B CA 1
ATOM 7042 C C . ILE B 1 24 ? -24.875 11.961 18.859 1 50.59 24 ILE B C 1
ATOM 7044 O O . ILE B 1 24 ? -24.359 11.047 18.203 1 50.59 24 ILE B O 1
ATOM 7048 N N . PHE B 1 25 ? -24.5 12.453 20.062 1 49.28 25 PHE B N 1
ATOM 7049 C CA . PHE B 1 25 ? -23.188 11.984 20.484 1 49.28 25 PHE B CA 1
ATOM 7050 C C . PHE B 1 25 ? -23.25 10.508 20.859 1 49.28 25 PHE B C 1
ATOM 7052 O O . PHE B 1 25 ? -22.375 9.727 20.469 1 49.28 25 PHE B O 1
ATOM 7059 N N . ALA B 1 26 ? -24.266 10.195 21.641 1 47.25 26 ALA B N 1
ATOM 7060 C CA . ALA B 1 26 ? -24.391 8.805 22.062 1 47.25 26 ALA B CA 1
ATOM 7061 C C . ALA B 1 26 ? -24.578 7.875 20.875 1 47.25 26 ALA B C 1
ATOM 7063 O O . ALA B 1 26 ? -23.984 6.797 20.812 1 47.25 26 ALA B O 1
ATOM 7064 N N . PHE B 1 27 ? -25.328 8.305 19.938 1 48.78 27 PHE B N 1
ATOM 7065 C CA . PHE B 1 27 ? -25.578 7.469 18.766 1 48.78 27 PHE B CA 1
ATOM 7066 C C . PHE B 1 27 ? -24.328 7.305 17.922 1 48.78 27 PHE B C 1
ATOM 7068 O O . PHE B 1 27 ? -24.016 6.199 17.469 1 48.78 27 PHE B O 1
ATOM 7075 N N . THR B 1 28 ? -23.641 8.398 17.812 1 48.44 28 THR B N 1
ATOM 7076 C CA . THR B 1 28 ? -22.359 8.328 17.109 1 48.44 28 THR B CA 1
ATOM 7077 C C . THR B 1 28 ? -21.391 7.41 17.859 1 48.44 28 THR B C 1
ATOM 7079 O O . THR B 1 28 ? -20.688 6.625 17.234 1 48.44 28 THR B O 1
ATOM 7082 N N . LEU B 1 29 ? -21.5 7.531 19.234 1 49.25 29 LEU B N 1
ATOM 7083 C CA . LEU B 1 29 ? -20.656 6.637 20.016 1 49.25 29 LEU B CA 1
ATOM 7084 C C . LEU B 1 29 ? -21.094 5.184 19.828 1 49.25 29 LEU B C 1
ATOM 7086 O O . LEU B 1 29 ? -20.234 4.305 19.656 1 49.25 29 LEU B O 1
ATOM 7090 N N . LEU B 1 30 ? -22.344 4.938 19.875 1 48.59 30 LEU B N 1
ATOM 7091 C CA . LEU B 1 30 ? -22.844 3.586 19.656 1 48.59 30 LEU B CA 1
ATOM 7092 C C . LEU B 1 30 ? -22.516 3.105 18.234 1 48.59 30 LEU B C 1
ATOM 7094 O O . LEU B 1 30 ? -22.188 1.934 18.047 1 48.59 30 LEU B O 1
ATOM 7098 N N . MET B 1 31 ? -22.594 4.023 17.281 1 49.53 31 MET B N 1
ATOM 7099 C CA . MET B 1 31 ? -22.25 3.691 15.906 1 49.53 31 MET B CA 1
ATOM 7100 C C . MET B 1 31 ? -20.766 3.359 15.789 1 49.53 31 MET B C 1
ATOM 7102 O O . MET B 1 31 ? -20.391 2.418 15.086 1 49.53 31 MET B O 1
ATOM 7106 N N . ILE B 1 32 ? -20 4.199 16.531 1 49.78 32 ILE B N 1
ATOM 7107 C CA . ILE B 1 32 ? -18.578 3.916 16.562 1 49.78 32 ILE B CA 1
ATOM 7108 C C . ILE B 1 32 ? -18.344 2.539 17.172 1 49.78 32 ILE B C 1
ATOM 7110 O O . ILE B 1 32 ? -17.578 1.733 16.625 1 49.78 32 ILE B O 1
ATOM 7114 N N . PHE B 1 33 ? -19 2.344 18.391 1 48.44 33 PHE B N 1
ATOM 7115 C CA . PHE B 1 33 ? -18.812 1.044 19.031 1 48.44 33 PHE B CA 1
ATOM 7116 C C . PHE B 1 33 ? -19.266 -0.08 18.109 1 48.44 33 PHE B C 1
ATOM 7118 O O . PHE B 1 33 ? -18.641 -1.136 18.047 1 48.44 33 PHE B O 1
ATOM 7125 N N . PHE B 1 34 ? -20.406 0.235 17.531 1 47.38 34 PHE B N 1
ATOM 7126 C CA . PHE B 1 34 ? -20.969 -0.734 16.594 1 47.38 34 PHE B CA 1
ATOM 7127 C C . PHE B 1 34 ? -20 -0.982 15.438 1 47.38 34 PHE B C 1
ATOM 7129 O O . PHE B 1 34 ? -19.781 -2.129 15.047 1 47.38 34 PHE B O 1
ATOM 7136 N N . VAL B 1 35 ? -19.453 0.085 14.875 1 47.78 35 VAL B N 1
ATOM 7137 C CA . VAL B 1 35 ? -18.484 -0.012 13.781 1 47.78 35 VAL B CA 1
ATOM 7138 C C . VAL B 1 35 ? -17.219 -0.73 14.273 1 47.78 35 VAL B C 1
ATOM 7140 O O . VAL B 1 35 ? -16.641 -1.528 13.539 1 47.78 35 VAL B O 1
ATOM 7143 N N . LEU B 1 36 ? -16.828 -0.318 15.43 1 46.38 36 LEU B N 1
ATOM 7144 C CA . LEU B 1 36 ? -15.688 -1.03 16 1 46.38 36 LEU B CA 1
ATOM 7145 C C . LEU B 1 36 ? -16.031 -2.498 16.234 1 46.38 36 LEU B C 1
ATOM 7147 O O . LEU B 1 36 ? -15.164 -3.369 16.094 1 46.38 36 LEU B O 1
ATOM 7151 N N . ASP B 1 37 ? -17.172 -2.727 16.844 1 46.34 37 ASP B N 1
ATOM 7152 C CA . ASP B 1 37 ? -17.547 -4.117 17.078 1 46.34 37 ASP B CA 1
ATOM 7153 C C . ASP B 1 37 ? -17.656 -4.891 15.766 1 46.34 37 ASP B C 1
ATOM 7155 O O . ASP B 1 37 ? -17.484 -6.109 15.734 1 46.34 37 ASP B O 1
ATOM 7159 N N . TRP B 1 38 ? -18.172 -4.168 14.805 1 45.31 38 TRP B N 1
ATOM 7160 C CA . TRP B 1 38 ? -18.438 -4.902 13.578 1 45.31 38 TRP B CA 1
ATOM 7161 C C . TRP B 1 38 ? -17.156 -5.523 13.023 1 45.31 38 TRP B C 1
ATOM 7163 O O . TRP B 1 38 ? -17.219 -6.438 12.195 1 45.31 38 TRP B O 1
ATOM 7173 N N . LYS B 1 39 ? -16.172 -4.859 13.211 1 45.81 39 LYS B N 1
ATOM 7174 C CA . LYS B 1 39 ? -15.016 -5.648 12.797 1 45.81 39 LYS B CA 1
ATOM 7175 C C . LYS B 1 39 ? -14.984 -6.996 13.516 1 45.81 39 LYS B C 1
ATOM 7177 O O . LYS B 1 39 ? -14.18 -7.867 13.18 1 45.81 39 LYS B O 1
ATOM 7182 N N . ARG B 1 40 ? -15.734 -7.117 14.648 1 46.38 40 ARG B N 1
ATOM 7183 C CA . ARG B 1 40 ? -15.906 -8.367 15.375 1 46.38 40 ARG B CA 1
ATOM 7184 C C . ARG B 1 40 ? -16.688 -9.383 14.547 1 46.38 40 ARG B C 1
ATOM 7186 O O . ARG B 1 40 ? -16.625 -10.586 14.812 1 46.38 40 ARG B O 1
ATOM 7193 N N . MET B 1 41 ? -17.703 -8.961 13.883 1 48.12 41 MET B N 1
ATOM 7194 C CA . MET B 1 41 ? -18.469 -10.031 13.25 1 48.12 41 MET B CA 1
ATOM 7195 C C . MET B 1 41 ? -17.547 -10.984 12.484 1 48.12 41 MET B C 1
ATOM 7197 O O . MET B 1 41 ? -17.781 -12.195 12.469 1 48.12 41 MET B O 1
ATOM 7201 N N . ASN B 1 42 ? -16.688 -10.531 11.703 1 55.81 42 ASN B N 1
ATOM 7202 C CA . ASN B 1 42 ? -16.062 -11.609 10.945 1 55.81 42 ASN B CA 1
ATOM 7203 C C . ASN B 1 42 ? -14.664 -11.93 11.461 1 55.81 42 ASN B C 1
ATOM 7205 O O . ASN B 1 42 ? -13.68 -11.375 10.977 1 55.81 42 ASN B O 1
ATOM 7209 N N . VAL B 1 43 ? -14.859 -12.562 12.648 1 73.5 43 VAL B N 1
ATOM 7210 C CA . VAL B 1 43 ? -13.641 -13 13.312 1 73.5 43 VAL B CA 1
ATOM 7211 C C . VAL B 1 43 ? -13.047 -14.195 12.578 1 73.5 43 VAL B C 1
ATOM 7213 O O . VAL B 1 43 ? -13.781 -15.023 12.039 1 73.5 43 VAL B O 1
ATOM 7216 N N . TYR B 1 44 ? -11.922 -14.227 12.367 1 87.5 44 TYR B N 1
ATOM 7217 C CA . TYR B 1 44 ? -11.203 -15.391 11.875 1 87.5 44 TYR B CA 1
ATOM 7218 C C . TYR B 1 44 ? -11.133 -16.484 12.938 1 87.5 44 TYR B C 1
ATOM 7220 O O . TYR B 1 44 ? -11 -16.188 14.125 1 87.5 44 TYR B O 1
ATOM 7228 N N . PRO B 1 45 ? -11.344 -17.656 12.453 1 93.25 45 PRO B N 1
ATOM 7229 C CA . PRO B 1 45 ? -11.133 -18.734 13.422 1 93.25 45 PRO B CA 1
ATOM 7230 C C . PRO B 1 45 ? -9.703 -18.797 13.945 1 93.25 45 PRO B C 1
ATOM 7232 O O . PRO B 1 45 ? -8.766 -18.422 13.234 1 93.25 45 PRO B O 1
ATOM 7235 N N . ARG B 1 46 ? -9.625 -19.328 15.242 1 90.31 46 ARG B N 1
ATOM 7236 C CA . ARG B 1 46 ? -8.297 -19.562 15.789 1 90.31 46 ARG B CA 1
ATOM 7237 C C . ARG B 1 46 ? -7.582 -20.672 15.031 1 90.31 46 ARG B C 1
ATOM 7239 O O . ARG B 1 46 ? -8.227 -21.547 14.438 1 90.31 46 ARG B O 1
ATOM 7246 N N . LEU B 1 47 ? -6.281 -20.734 15 1 88.38 47 LEU B N 1
ATOM 7247 C CA . LEU B 1 47 ? -5.527 -21.75 14.266 1 88.38 47 LEU B CA 1
ATOM 7248 C C . LEU B 1 47 ? -5.777 -23.141 14.828 1 88.38 47 LEU B C 1
ATOM 7250 O O . LEU B 1 47 ? -5.656 -24.141 14.117 1 88.38 47 LEU B O 1
ATOM 7254 N N . ASP B 1 48 ? -6.188 -23.172 16.156 1 89.62 48 ASP B N 1
ATOM 7255 C CA . ASP B 1 48 ? -6.492 -24.453 16.797 1 89.62 48 ASP B CA 1
ATOM 7256 C C . ASP B 1 48 ? -7.996 -24.609 17.016 1 89.62 48 ASP B C 1
ATOM 7258 O O . ASP B 1 48 ? -8.422 -25.297 17.938 1 89.62 48 ASP B O 1
ATOM 7262 N N . GLU B 1 49 ? -8.758 -23.969 16.156 1 89.81 49 GLU B N 1
ATOM 7263 C CA . GLU B 1 49 ? -10.203 -23.906 16.328 1 89.81 49 GLU B CA 1
ATOM 7264 C C . GLU B 1 49 ? -10.828 -25.297 16.297 1 89.81 49 GLU B C 1
ATOM 7266 O O . GLU B 1 49 ? -11.719 -25.609 17.078 1 89.81 49 GLU B O 1
ATOM 7271 N N . ILE B 1 50 ? -10.484 -26.141 15.359 1 94.75 50 ILE B N 1
ATOM 7272 C CA . ILE B 1 50 ? -11.047 -27.469 15.172 1 94.75 50 ILE B CA 1
ATOM 7273 C C . ILE B 1 50 ? -10.008 -28.531 15.539 1 94.75 50 ILE B C 1
ATOM 7275 O O . ILE B 1 50 ? -8.977 -28.656 14.867 1 94.75 50 ILE B O 1
ATOM 7279 N N . PRO B 1 51 ? -10.383 -29.281 16.547 1 93.44 51 PRO B N 1
ATOM 7280 C CA . PRO B 1 51 ? -9.445 -30.359 16.875 1 93.44 51 PRO B CA 1
ATOM 7281 C C . PRO B 1 51 ? -9.266 -31.359 15.727 1 93.44 51 PRO B C 1
ATOM 7283 O O . PRO B 1 51 ? -10.242 -31.703 15.047 1 93.44 51 PRO B O 1
ATOM 7286 N N . GLY B 1 52 ? -8.07 -31.75 15.422 1 93.88 52 GLY B N 1
ATOM 7287 C CA . GLY B 1 52 ? -7.781 -32.719 14.367 1 93.88 52 GLY B CA 1
ATOM 7288 C C . GLY B 1 52 ? -7.301 -32.062 13.086 1 93.88 52 GLY B C 1
ATOM 7289 O O . GLY B 1 52 ? -6.684 -32.719 12.242 1 93.88 52 GLY B O 1
ATOM 7290 N N . LEU B 1 53 ? -7.648 -30.828 12.891 1 95.19 53 LEU B N 1
ATOM 7291 C CA . LEU B 1 53 ? -7.172 -30.094 11.727 1 95.19 53 LEU B CA 1
ATOM 7292 C C . LEU B 1 53 ? -5.879 -29.359 12.047 1 95.19 53 LEU B C 1
ATOM 7294 O O . LEU B 1 53 ? -5.754 -28.734 13.109 1 95.19 53 LEU B O 1
ATOM 7298 N N . ASN B 1 54 ? -4.945 -29.469 11.18 1 92.31 54 ASN B N 1
ATOM 7299 C CA . ASN B 1 54 ? -3.668 -28.781 11.312 1 92.31 54 ASN B CA 1
ATOM 7300 C C . ASN B 1 54 ? -3.504 -27.703 10.234 1 92.31 54 ASN B C 1
ATOM 7302 O O . ASN B 1 54 ? -2.992 -27.984 9.148 1 92.31 54 ASN B O 1
ATOM 7306 N N . VAL B 1 55 ? -3.736 -26.516 10.586 1 92.38 55 VAL B N 1
ATOM 7307 C CA . VAL B 1 55 ? -3.717 -25.422 9.633 1 92.38 55 VAL B CA 1
ATOM 7308 C C . VAL B 1 55 ? -2.281 -25.141 9.195 1 92.38 55 VAL B C 1
ATOM 7310 O O . VAL B 1 55 ? -2.039 -24.75 8.047 1 92.38 55 VAL B O 1
ATOM 7313 N N . LEU B 1 56 ? -1.339 -25.312 10.094 1 87.44 56 LEU B N 1
ATOM 7314 C CA . LEU B 1 56 ? 0.064 -25.078 9.773 1 87.44 56 LEU B CA 1
ATOM 7315 C C . LEU B 1 56 ? 0.543 -26.047 8.695 1 87.44 56 LEU B C 1
ATOM 7317 O O . LEU B 1 56 ? 1.341 -25.672 7.828 1 87.44 56 LEU B O 1
ATOM 7321 N N . ARG B 1 57 ? 0.1 -27.219 8.758 1 90.56 57 ARG B N 1
ATOM 7322 C CA . ARG B 1 57 ? 0.429 -28.203 7.723 1 90.56 57 ARG B CA 1
ATOM 7323 C C . ARG B 1 57 ? -0.194 -27.812 6.383 1 90.56 57 ARG B C 1
ATOM 7325 O O . ARG B 1 57 ? 0.445 -27.938 5.336 1 90.56 57 ARG B O 1
ATOM 7332 N N . ALA B 1 58 ? -1.409 -27.359 6.422 1 95.25 58 ALA B N 1
ATOM 7333 C CA . ALA B 1 58 ? -2.059 -26.875 5.207 1 95.25 58 ALA B CA 1
ATOM 7334 C C . ALA B 1 58 ? -1.305 -25.688 4.617 1 95.25 58 ALA B C 1
ATOM 7336 O O . ALA B 1 58 ? -1.193 -25.562 3.395 1 95.25 58 ALA B O 1
ATOM 7337 N N . TRP B 1 59 ? -0.83 -24.844 5.516 1 92.19 59 TRP B N 1
ATOM 7338 C CA . TRP B 1 59 ? -0.045 -23.688 5.102 1 92.19 59 TRP B CA 1
ATOM 7339 C C . TRP B 1 59 ? 1.245 -24.109 4.414 1 92.19 59 TRP B C 1
ATOM 7341 O O . TRP B 1 59 ? 1.658 -23.516 3.42 1 92.19 59 TRP B O 1
ATOM 7351 N N . ASP B 1 60 ? 1.834 -25.172 4.922 1 88.62 60 ASP B N 1
ATOM 7352 C CA . ASP B 1 60 ? 3.033 -25.734 4.305 1 88.62 60 ASP B CA 1
ATOM 7353 C C . ASP B 1 60 ? 2.725 -26.312 2.926 1 88.62 60 ASP B C 1
ATOM 7355 O O . ASP B 1 60 ? 3.51 -26.141 1.989 1 88.62 60 ASP B O 1
ATOM 7359 N N . ASP B 1 61 ? 1.65 -26.984 2.832 1 95 61 ASP B N 1
ATOM 7360 C CA . ASP B 1 61 ? 1.209 -27.5 1.538 1 95 61 ASP B CA 1
ATOM 7361 C C . ASP B 1 61 ? 1.062 -26.359 0.525 1 95 61 ASP B C 1
ATOM 7363 O O . ASP B 1 61 ? 1.476 -26.5 -0.628 1 95 61 ASP B O 1
ATOM 7367 N N . LEU B 1 62 ? 0.452 -25.281 1.015 1 95.44 62 LEU B N 1
ATOM 7368 C CA . LEU B 1 62 ? 0.228 -24.141 0.133 1 95.44 62 LEU B CA 1
ATOM 7369 C C . LEU B 1 62 ? 1.551 -23.594 -0.393 1 95.44 62 LEU B C 1
ATOM 7371 O O . LEU B 1 62 ? 1.656 -23.234 -1.568 1 95.44 62 LEU B O 1
ATOM 7375 N N . GLN B 1 63 ? 2.5 -23.562 0.452 1 88.88 63 GLN B N 1
ATOM 7376 C CA . GLN B 1 63 ? 3.809 -23.031 0.071 1 88.88 63 GLN B CA 1
ATOM 7377 C C . GLN B 1 63 ? 4.48 -23.938 -0.961 1 88.88 63 GLN B C 1
ATOM 7379 O O . GLN B 1 63 ? 5.141 -23.453 -1.881 1 88.88 63 GLN B O 1
ATOM 7384 N N . GLU B 1 64 ? 4.285 -25.188 -0.843 1 90.88 64 GLU B N 1
ATOM 7385 C CA . GLU B 1 64 ? 4.836 -26.141 -1.804 1 90.88 64 GLU B CA 1
ATOM 7386 C C . GLU B 1 64 ? 4.152 -26.016 -3.162 1 90.88 64 GLU B C 1
ATOM 7388 O O . GLU B 1 64 ? 4.812 -26.047 -4.203 1 90.88 64 GLU B O 1
ATOM 7393 N N . ILE B 1 65 ? 2.926 -25.812 -3.129 1 95.5 65 ILE B N 1
ATOM 7394 C CA . ILE B 1 65 ? 2.105 -25.781 -4.336 1 95.5 65 ILE B CA 1
ATOM 7395 C C . ILE B 1 65 ? 2.355 -24.484 -5.09 1 95.5 65 ILE B C 1
ATOM 7397 O O . ILE B 1 65 ? 2.322 -24.453 -6.324 1 95.5 65 ILE B O 1
ATOM 7401 N N . THR B 1 66 ? 2.715 -23.406 -4.402 1 94.19 66 THR B N 1
ATOM 7402 C CA . THR B 1 66 ? 2.75 -22.062 -5 1 94.19 66 THR B CA 1
ATOM 7403 C C . THR B 1 66 ? 4.191 -21.625 -5.246 1 94.19 66 THR B C 1
ATOM 7405 O O . THR B 1 66 ? 4.469 -20.422 -5.332 1 94.19 66 THR B O 1
ATOM 7408 N N . LYS B 1 67 ? 5.113 -22.516 -5.383 1 89.69 67 LYS B N 1
ATOM 7409 C CA . LYS B 1 67 ? 6.516 -22.188 -5.629 1 89.69 67 LYS B CA 1
ATOM 7410 C C . LYS B 1 67 ? 6.691 -21.516 -6.988 1 89.69 67 LYS B C 1
ATOM 7412 O O . LYS B 1 67 ? 7.582 -20.688 -7.164 1 89.69 67 LYS B O 1
ATOM 7417 N N . SER B 1 68 ? 5.863 -21.922 -7.898 1 92.94 68 SER B N 1
ATOM 7418 C CA . SER B 1 68 ? 5.863 -21.344 -9.242 1 92.94 68 SER B CA 1
ATOM 7419 C C . SER B 1 68 ? 4.457 -21.344 -9.836 1 92.94 68 SER B C 1
ATOM 7421 O O . SER B 1 68 ? 3.604 -22.141 -9.438 1 92.94 68 SER B O 1
ATOM 7423 N N . PRO B 1 69 ? 4.262 -20.391 -10.742 1 95.94 69 PRO B N 1
ATOM 7424 C CA . PRO B 1 69 ? 3.031 -20.562 -11.516 1 95.94 69 PRO B CA 1
ATOM 7425 C C . PRO B 1 69 ? 2.949 -21.938 -12.172 1 95.94 69 PRO B C 1
ATOM 7427 O O . PRO B 1 69 ? 3.961 -22.469 -12.648 1 95.94 69 PRO B O 1
ATOM 7430 N N . HIS B 1 70 ? 1.788 -22.5 -12.164 1 97.38 70 HIS B N 1
ATOM 7431 C CA . HIS B 1 70 ? 1.655 -23.891 -12.617 1 97.38 70 HIS B CA 1
ATOM 7432 C C . HIS B 1 70 ? 0.369 -24.094 -13.406 1 97.38 70 HIS B C 1
ATOM 7434 O O . HIS B 1 70 ? -0.458 -24.938 -13.055 1 97.38 70 HIS B O 1
ATOM 7440 N N . PRO B 1 71 ? 0.214 -23.344 -14.5 1 97 71 PRO B N 1
ATOM 7441 C CA . PRO B 1 71 ? -0.935 -23.594 -15.367 1 97 71 PRO B CA 1
ATOM 7442 C C . PRO B 1 71 ? -0.918 -25 -15.969 1 97 71 PRO B C 1
ATOM 7444 O O . PRO B 1 71 ? 0.114 -25.688 -15.938 1 97 71 PRO B O 1
ATOM 7447 N N . TYR B 1 72 ? -2.025 -25.406 -16.422 1 97.19 72 TYR B N 1
ATOM 7448 C CA . TYR B 1 72 ? -2.143 -26.75 -16.984 1 97.19 72 TYR B CA 1
ATOM 7449 C C . TYR B 1 72 ? -1.054 -27.016 -18.016 1 97.19 72 TYR B C 1
ATOM 7451 O O . TYR B 1 72 ? -0.417 -28.078 -18 1 97.19 72 TYR B O 1
ATOM 7459 N N . ASN B 1 73 ? -0.823 -26.031 -18.844 1 96.25 73 ASN B N 1
ATOM 7460 C CA . ASN B 1 73 ? 0.115 -26.141 -19.969 1 96.25 73 ASN B CA 1
ATOM 7461 C C . ASN B 1 73 ? 1.535 -25.781 -19.531 1 96.25 73 ASN B C 1
ATOM 7463 O O . ASN B 1 73 ? 2.188 -24.953 -20.172 1 96.25 73 ASN B O 1
ATOM 7467 N N . SER B 1 74 ? 2.021 -26.344 -18.438 1 95.5 74 SER B N 1
ATOM 7468 C CA . SER B 1 74 ? 3.377 -26.109 -17.953 1 95.5 74 SER B CA 1
ATOM 7469 C C . SER B 1 74 ? 3.912 -27.328 -17.203 1 95.5 74 SER B C 1
ATOM 7471 O O . SER B 1 74 ? 3.137 -28.141 -16.688 1 95.5 74 SER B O 1
ATOM 7473 N N . HIS B 1 75 ? 5.242 -27.453 -17.141 1 95.5 75 HIS B N 1
ATOM 7474 C CA . HIS B 1 75 ? 5.867 -28.547 -16.406 1 95.5 75 HIS B CA 1
ATOM 7475 C C . HIS B 1 75 ? 5.652 -28.391 -14.898 1 95.5 75 HIS B C 1
ATOM 7477 O O . HIS B 1 75 ? 5.598 -29.375 -14.172 1 95.5 75 HIS B O 1
ATOM 7483 N N . ALA B 1 76 ? 5.461 -27.156 -14.5 1 96.06 76 ALA B N 1
ATOM 7484 C CA . ALA B 1 76 ? 5.195 -26.891 -13.086 1 96.06 76 ALA B CA 1
ATOM 7485 C C . ALA B 1 76 ? 3.885 -27.547 -12.648 1 96.06 76 ALA B C 1
ATOM 7487 O O . ALA B 1 76 ? 3.74 -27.938 -11.492 1 96.06 76 ALA B O 1
ATOM 7488 N N . SER B 1 77 ? 2.941 -27.672 -13.523 1 96.81 77 SER B N 1
ATOM 7489 C CA . SER B 1 77 ? 1.683 -28.344 -13.219 1 96.81 77 SER B CA 1
ATOM 7490 C C . SER B 1 77 ? 1.914 -29.797 -12.82 1 96.81 77 SER B C 1
ATOM 7492 O O . SER B 1 77 ? 1.276 -30.297 -11.891 1 96.81 77 SER B O 1
ATOM 7494 N N . ASP B 1 78 ? 2.846 -30.438 -13.5 1 96.69 78 ASP B N 1
ATOM 7495 C CA . ASP B 1 78 ? 3.17 -31.828 -13.211 1 96.69 78 ASP B CA 1
ATOM 7496 C C . ASP B 1 78 ? 3.83 -31.969 -11.836 1 96.69 78 ASP B C 1
ATOM 7498 O O . ASP B 1 78 ? 3.607 -32.938 -11.125 1 96.69 78 ASP B O 1
ATOM 7502 N N . VAL B 1 79 ? 4.609 -30.969 -11.539 1 97 79 VAL B N 1
ATOM 7503 C CA . VAL B 1 79 ? 5.27 -30.984 -10.242 1 97 79 VAL B CA 1
ATOM 7504 C C . VAL B 1 79 ? 4.223 -30.922 -9.133 1 97 79 VAL B C 1
ATOM 7506 O O . VAL B 1 79 ? 4.297 -31.656 -8.148 1 97 79 VAL B O 1
ATOM 7509 N N . VAL B 1 80 ? 3.264 -30.062 -9.281 1 98.12 80 VAL B N 1
ATOM 7510 C CA . VAL B 1 80 ? 2.211 -29.906 -8.281 1 98.12 80 VAL B CA 1
ATOM 7511 C C . VAL B 1 80 ? 1.355 -31.172 -8.234 1 98.12 80 VAL B C 1
ATOM 7513 O O . VAL B 1 80 ? 0.996 -31.641 -7.148 1 98.12 80 VAL B O 1
ATOM 7516 N N . ARG B 1 81 ? 1.028 -31.703 -9.359 1 98 81 ARG B N 1
ATOM 7517 C CA . ARG B 1 81 ? 0.263 -32.938 -9.438 1 98 81 ARG B CA 1
ATOM 7518 C C . ARG B 1 81 ? 0.963 -34.062 -8.68 1 98 81 ARG B C 1
ATOM 7520 O O . ARG B 1 81 ? 0.333 -34.781 -7.902 1 98 81 ARG B O 1
ATOM 7527 N N . ASN B 1 82 ? 2.238 -34.188 -8.953 1 98.19 82 ASN B N 1
ATOM 7528 C CA . ASN B 1 82 ? 3.016 -35.219 -8.281 1 98.19 82 ASN B CA 1
ATOM 7529 C C . ASN B 1 82 ? 3.039 -35.031 -6.77 1 98.19 82 ASN B C 1
ATOM 7531 O O . ASN B 1 82 ? 2.986 -36 -6.012 1 98.19 82 ASN B O 1
ATOM 7535 N N . TYR B 1 83 ? 3.129 -33.812 -6.371 1 98.19 83 TYR B N 1
ATOM 7536 C CA . TYR B 1 83 ? 3.105 -33.5 -4.941 1 98.19 83 TYR B CA 1
ATOM 7537 C C . TYR B 1 83 ? 1.795 -33.969 -4.312 1 98.19 83 TYR B C 1
ATOM 7539 O O . TYR B 1 83 ? 1.797 -34.625 -3.262 1 98.19 83 TYR B O 1
ATOM 7547 N N . ILE B 1 84 ? 0.654 -33.656 -4.922 1 98.81 84 ILE B N 1
ATOM 7548 C CA . ILE B 1 84 ? -0.664 -34.031 -4.418 1 98.81 84 ILE B CA 1
ATOM 7549 C C . ILE B 1 84 ? -0.787 -35.562 -4.359 1 98.81 84 ILE B C 1
ATOM 7551 O O . ILE B 1 84 ? -1.24 -36.125 -3.357 1 98.81 84 ILE B O 1
ATOM 7555 N N . LEU B 1 85 ? -0.356 -36.25 -5.395 1 98.69 85 LEU B N 1
ATOM 7556 C CA . LEU B 1 85 ? -0.414 -37.688 -5.453 1 98.69 85 LEU B CA 1
ATOM 7557 C C . LEU B 1 85 ? 0.413 -38.312 -4.332 1 98.69 85 LEU B C 1
ATOM 7559 O O . LEU B 1 85 ? -0.027 -39.281 -3.684 1 98.69 85 LEU B O 1
ATOM 7563 N N . GLU B 1 86 ? 1.59 -37.75 -4.16 1 98.19 86 GLU B N 1
ATOM 7564 C CA . GLU B 1 86 ? 2.457 -38.281 -3.104 1 98.19 86 GLU B CA 1
ATOM 7565 C C . GLU B 1 86 ? 1.785 -38.156 -1.738 1 98.19 86 GLU B C 1
ATOM 7567 O O . GLU B 1 86 ? 1.844 -39.094 -0.937 1 98.19 86 GLU B O 1
ATOM 7572 N N . GLU B 1 87 ? 1.198 -37.062 -1.499 1 97.88 87 GLU B N 1
ATOM 7573 C CA . GLU B 1 87 ? 0.519 -36.844 -0.224 1 97.88 87 GLU B CA 1
ATOM 7574 C C . GLU B 1 87 ? -0.653 -37.812 -0.057 1 97.88 87 GLU B C 1
ATOM 7576 O O . GLU B 1 87 ? -0.882 -38.312 1.034 1 97.88 87 GLU B O 1
ATOM 7581 N N . LEU B 1 88 ? -1.412 -38.062 -1.095 1 98.5 88 LEU B N 1
ATOM 7582 C CA . LEU B 1 88 ? -2.596 -38.906 -1.024 1 98.5 88 LEU B CA 1
ATOM 7583 C C . LEU B 1 88 ? -2.207 -40.375 -0.921 1 98.5 88 LEU B C 1
ATOM 7585 O O . LEU B 1 88 ? -2.898 -41.188 -0.269 1 98.5 88 LEU B O 1
ATOM 7589 N N . TYR B 1 89 ? -1.146 -40.75 -1.603 1 98 89 TYR B N 1
ATOM 7590 C CA . TYR B 1 89 ? -0.695 -42.125 -1.523 1 98 89 TYR B CA 1
ATOM 7591 C C . TYR B 1 89 ? -0.234 -42.469 -0.112 1 98 89 TYR B C 1
ATOM 7593 O O . TYR B 1 89 ? -0.384 -43.594 0.337 1 98 89 TYR B O 1
ATOM 7601 N N . LYS B 1 90 ? 0.308 -41.469 0.59 1 97.19 90 LYS B N 1
ATOM 7602 C CA . LYS B 1 90 ? 0.639 -41.688 1.996 1 97.19 90 LYS B CA 1
ATOM 7603 C C . LYS B 1 90 ? -0.605 -42.031 2.809 1 97.19 90 LYS B C 1
ATOM 7605 O O . LYS B 1 90 ? -0.556 -42.875 3.697 1 97.19 90 LYS B O 1
ATOM 7610 N N . LEU B 1 91 ? -1.7 -41.406 2.498 1 97.31 91 LEU B N 1
ATOM 7611 C CA . LEU B 1 91 ? -2.953 -41.688 3.201 1 97.31 91 LEU B CA 1
ATOM 7612 C C . LEU B 1 91 ? -3.496 -43.062 2.857 1 97.31 91 LEU B C 1
ATOM 7614 O O . LEU B 1 91 ? -4.008 -43.75 3.73 1 97.31 91 LEU B O 1
ATOM 7618 N N . LYS B 1 92 ? -3.393 -43.375 1.587 1 96.94 92 LYS B N 1
ATOM 7619 C CA . LYS B 1 92 ? -3.838 -44.719 1.154 1 96.94 92 LYS B CA 1
ATOM 7620 C C . LYS B 1 92 ? -3.051 -45.812 1.857 1 96.94 92 LYS B C 1
ATOM 7622 O O . LYS B 1 92 ? -3.623 -46.812 2.264 1 96.94 92 LYS B O 1
ATOM 7627 N N . LYS B 1 93 ? -1.773 -45.594 2.014 1 95.62 93 LYS B N 1
ATOM 7628 C CA . LYS B 1 93 ? -0.916 -46.562 2.684 1 95.62 93 LYS B CA 1
ATOM 7629 C C . LYS B 1 93 ? -1.3 -46.719 4.152 1 95.62 93 LYS B C 1
ATOM 7631 O O . LYS B 1 93 ? -1.205 -47.812 4.715 1 95.62 93 LYS B O 1
ATOM 7636 N N . GLN B 1 94 ? -1.727 -45.688 4.691 1 92.31 94 GLN B N 1
ATOM 7637 C CA . GLN B 1 94 ? -2.098 -45.688 6.105 1 92.31 94 GLN B CA 1
ATOM 7638 C C . GLN B 1 94 ? -3.396 -46.469 6.328 1 92.31 94 GLN B C 1
ATOM 7640 O O . GLN B 1 94 ? -3.574 -47.094 7.367 1 92.31 94 GLN B O 1
ATOM 7645 N N . ASP B 1 95 ? -4.363 -46.406 5.387 1 90.5 95 ASP B N 1
ATOM 7646 C CA . ASP B 1 95 ? -5.652 -47.062 5.504 1 90.5 95 ASP B CA 1
ATOM 7647 C C . ASP B 1 95 ? -6.125 -47.594 4.148 1 90.5 95 ASP B C 1
ATOM 7649 O O . ASP B 1 95 ? -7.082 -47.062 3.576 1 90.5 95 ASP B O 1
ATOM 7653 N N . GLU B 1 96 ? -5.672 -48.688 3.699 1 87.19 96 GLU B N 1
ATOM 7654 C CA . GLU B 1 96 ? -5.898 -49.219 2.367 1 87.19 96 GLU B CA 1
ATOM 7655 C C . GLU B 1 96 ? -7.336 -49.719 2.205 1 87.19 96 GLU B C 1
ATOM 7657 O O . GLU B 1 96 ? -7.875 -49.719 1.095 1 87.19 96 GLU B O 1
ATOM 7662 N N . GLY B 1 97 ? -7.965 -49.969 3.256 1 88.75 97 GLY B N 1
ATOM 7663 C CA . GLY B 1 97 ? -9.312 -50.5 3.156 1 88.75 97 GLY B CA 1
ATOM 7664 C C . GLY B 1 97 ? -10.367 -49.406 2.965 1 88.75 97 GLY B C 1
ATOM 7665 O O . GLY B 1 97 ? -11.406 -49.656 2.348 1 88.75 97 GLY B O 1
ATOM 7666 N N . ASN B 1 98 ? -10.039 -48.25 3.381 1 93.5 98 ASN B N 1
ATOM 7667 C CA . ASN B 1 98 ? -11.086 -47.219 3.385 1 93.5 98 ASN B CA 1
ATOM 7668 C C . ASN B 1 98 ? -10.727 -46.062 2.48 1 93.5 98 ASN B C 1
ATOM 7670 O O . ASN B 1 98 ? -11.562 -45.188 2.229 1 93.5 98 ASN B O 1
ATOM 7674 N N . VAL B 1 99 ? -9.477 -46 1.981 1 97.62 99 VAL B N 1
ATOM 7675 C CA . VAL B 1 99 ? -9.023 -44.875 1.151 1 97.62 99 VAL B CA 1
ATOM 7676 C C . VAL B 1 99 ? -8.633 -45.406 -0.231 1 97.62 99 VAL B C 1
ATOM 7678 O O . VAL B 1 99 ? -7.781 -46.281 -0.351 1 97.62 99 VAL B O 1
ATOM 7681 N N . GLU B 1 100 ? -9.258 -44.906 -1.215 1 97.62 100 GLU B N 1
ATOM 7682 C CA . GLU B 1 100 ? -8.938 -45.25 -2.604 1 97.62 100 GLU B CA 1
ATOM 7683 C C . GLU B 1 100 ? -8.477 -44 -3.361 1 97.62 100 GLU B C 1
ATOM 7685 O O . GLU B 1 100 ? -9.117 -42.938 -3.293 1 97.62 100 GLU B O 1
ATOM 7690 N N . VAL B 1 101 ? -7.297 -44.062 -4.008 1 98.31 101 VAL B N 1
ATOM 7691 C CA . VAL B 1 101 ? -6.746 -42.969 -4.793 1 98.31 101 VAL B CA 1
ATOM 7692 C C . VAL B 1 101 ? -6.703 -43.344 -6.27 1 98.31 101 VAL B C 1
ATOM 7694 O O . VAL B 1 101 ? -6.262 -44.469 -6.613 1 98.31 101 VAL B O 1
ATOM 7697 N N . ILE B 1 102 ? -7.199 -42.5 -7.164 1 98.25 102 ILE B N 1
ATOM 7698 C CA . ILE B 1 102 ? -7.172 -42.75 -8.602 1 98.25 102 ILE B CA 1
ATOM 7699 C C . ILE B 1 102 ? -6.434 -41.625 -9.305 1 98.25 102 ILE B C 1
ATOM 7701 O O . ILE B 1 102 ? -6.816 -40.469 -9.188 1 98.25 102 ILE B O 1
ATOM 7705 N N . ASP B 1 103 ? -5.332 -41.938 -9.883 1 98.06 103 ASP B N 1
ATOM 7706 C CA . ASP B 1 103 ? -4.699 -41.062 -10.859 1 98.06 103 ASP B CA 1
ATOM 7707 C C . ASP B 1 103 ? -5.445 -41.094 -12.195 1 98.06 103 ASP B C 1
ATOM 7709 O O . ASP B 1 103 ? -5.129 -41.938 -13.062 1 98.06 103 ASP B O 1
ATOM 7713 N N . ASP B 1 104 ? -6.395 -40.188 -12.383 1 97.56 104 ASP B N 1
ATOM 7714 C CA . ASP B 1 104 ? -7.305 -40.25 -13.523 1 97.56 104 ASP B CA 1
ATOM 7715 C C . ASP B 1 104 ? -6.633 -39.75 -14.797 1 97.56 104 ASP B C 1
ATOM 7717 O O . ASP B 1 104 ? -6.695 -38.562 -15.102 1 97.56 104 ASP B O 1
ATOM 7721 N N . LEU B 1 105 ? -6.094 -40.656 -15.523 1 96.38 105 LEU B N 1
ATOM 7722 C CA . LEU B 1 105 ? -5.449 -40.344 -16.797 1 96.38 105 LEU B CA 1
ATOM 7723 C C . LEU B 1 105 ? -6.246 -40.938 -17.969 1 96.38 105 LEU B C 1
ATOM 7725 O O . LEU B 1 105 ? -5.672 -41.312 -18.984 1 96.38 105 LEU B O 1
ATOM 7729 N N . SER B 1 106 ? -7.539 -41 -17.75 1 94.69 106 SER B N 1
ATOM 7730 C CA . SER B 1 106 ? -8.367 -41.656 -18.766 1 94.69 106 SER B CA 1
ATOM 7731 C C . SER B 1 106 ? -9.547 -40.781 -19.156 1 94.69 106 SER B C 1
ATOM 7733 O O . SER B 1 106 ? -9.984 -40.75 -20.297 1 94.69 106 SER B O 1
ATOM 7735 N N . SER B 1 107 ? -10.086 -40.031 -18.203 1 96.56 107 SER B N 1
ATOM 7736 C CA . SER B 1 107 ? -11.281 -39.219 -18.453 1 96.56 107 SER B CA 1
ATOM 7737 C C . SER B 1 107 ? -11.016 -38.188 -19.531 1 96.56 107 SER B C 1
ATOM 7739 O O . SER B 1 107 ? -10.047 -37.406 -19.438 1 96.56 107 SER B O 1
ATOM 7741 N N . THR B 1 108 ? -11.758 -38.188 -20.594 1 95.94 108 THR B N 1
ATOM 7742 C CA . THR B 1 108 ? -11.719 -37.25 -21.703 1 95.94 108 THR B CA 1
ATOM 7743 C C . THR B 1 108 ? -13.102 -36.656 -21.969 1 95.94 108 THR B C 1
ATOM 7745 O O . THR B 1 108 ? -14.117 -37.344 -21.828 1 95.94 108 THR B O 1
ATOM 7748 N N . THR B 1 109 ? -13.109 -35.375 -22.266 1 94.69 109 THR B N 1
ATOM 7749 C CA . THR B 1 109 ? -14.406 -34.75 -22.484 1 94.69 109 THR B CA 1
ATOM 7750 C C . THR B 1 109 ? -14.406 -33.938 -23.766 1 94.69 109 THR B C 1
ATOM 7752 O O . THR B 1 109 ? -13.344 -33.531 -24.25 1 94.69 109 THR B O 1
ATOM 7755 N N . THR B 1 110 ? -15.547 -33.812 -24.422 1 93.94 110 THR B N 1
ATOM 7756 C CA . THR B 1 110 ? -15.812 -32.938 -25.562 1 93.94 110 THR B CA 1
ATOM 7757 C C . THR B 1 110 ? -17.109 -32.156 -25.328 1 93.94 110 THR B C 1
ATOM 7759 O O . THR B 1 110 ? -18.062 -32.688 -24.781 1 93.94 110 THR B O 1
ATOM 7762 N N . PHE B 1 111 ? -17.078 -30.906 -25.672 1 92.56 111 PHE B N 1
ATOM 7763 C CA . PHE B 1 111 ? -18.281 -30.094 -25.547 1 92.56 111 PHE B CA 1
ATOM 7764 C C . PHE B 1 111 ? -18.203 -28.844 -26.422 1 92.56 111 PHE B C 1
ATOM 7766 O O . PHE B 1 111 ? -17.141 -28.531 -26.969 1 92.56 111 PHE B O 1
ATOM 7773 N N . ILE B 1 112 ? -19.328 -28.219 -26.656 1 93 112 ILE B N 1
ATOM 7774 C CA . ILE B 1 112 ? -19.391 -26.953 -27.359 1 93 112 ILE B CA 1
ATOM 7775 C C . ILE B 1 112 ? -19.297 -25.797 -26.359 1 93 112 ILE B C 1
ATOM 7777 O O . ILE B 1 112 ? -20.047 -25.766 -25.391 1 93 112 ILE B O 1
ATOM 7781 N N . MET B 1 113 ? -18.344 -24.953 -26.609 1 90.12 113 MET B N 1
ATOM 7782 C CA . MET B 1 113 ? -18.203 -23.812 -25.719 1 90.12 113 MET B CA 1
ATOM 7783 C C . MET B 1 113 ? -19.469 -22.969 -25.703 1 90.12 113 MET B C 1
ATOM 7785 O O . MET B 1 113 ? -20.062 -22.703 -26.766 1 90.12 113 MET B O 1
ATOM 7789 N N . PRO B 1 114 ? -19.844 -22.547 -24.516 1 82.06 114 PRO B N 1
ATOM 7790 C CA . PRO B 1 114 ? -21.109 -21.812 -24.406 1 82.06 114 PRO B CA 1
ATOM 7791 C C . PRO B 1 114 ? -21.141 -20.547 -25.25 1 82.06 114 PRO B C 1
ATOM 7793 O O . PRO B 1 114 ? -20.156 -19.797 -25.281 1 82.06 114 PRO B O 1
ATOM 7796 N N . ASP B 1 115 ? -22.188 -20.297 -25.859 1 79 115 ASP B N 1
ATOM 7797 C CA . ASP B 1 115 ? -22.516 -19.109 -26.656 1 79 115 ASP B CA 1
ATOM 7798 C C . ASP B 1 115 ? -21.547 -18.969 -27.828 1 79 115 ASP B C 1
ATOM 7800 O O . ASP B 1 115 ? -21.234 -17.844 -28.234 1 79 115 ASP B O 1
ATOM 7804 N N . THR B 1 116 ? -20.891 -20.156 -28.172 1 86.31 116 THR B N 1
ATOM 7805 C CA . THR B 1 116 ? -20.016 -20.188 -29.344 1 86.31 116 THR B CA 1
ATOM 7806 C C . THR B 1 116 ? -20.25 -21.422 -30.172 1 86.31 116 THR B C 1
ATOM 7808 O O . THR B 1 116 ? -21.125 -22.25 -29.844 1 86.31 116 THR B O 1
ATOM 7811 N N . ASN B 1 117 ? -19.703 -21.516 -31.312 1 87.75 117 ASN B N 1
ATOM 7812 C CA . ASN B 1 117 ? -19.719 -22.703 -32.156 1 87.75 117 ASN B CA 1
ATOM 7813 C C . ASN B 1 117 ? -18.359 -23.391 -32.156 1 87.75 117 ASN B C 1
ATOM 7815 O O . ASN B 1 117 ? -18 -24.078 -33.156 1 87.75 117 ASN B O 1
ATOM 7819 N N . ILE B 1 118 ? -17.688 -23.219 -31.031 1 93.69 118 ILE B N 1
ATOM 7820 C CA . ILE B 1 118 ? -16.344 -23.797 -30.906 1 93.69 118 ILE B CA 1
ATOM 7821 C C . ILE B 1 118 ? -16.422 -25.141 -30.203 1 93.69 118 ILE B C 1
ATOM 7823 O O . ILE B 1 118 ? -16.969 -25.25 -29.109 1 93.69 118 ILE B O 1
ATOM 7827 N N . ARG B 1 119 ? -15.93 -26.234 -30.859 1 94.62 119 ARG B N 1
ATOM 7828 C CA . ARG B 1 119 ? -15.844 -27.562 -30.266 1 94.62 119 ARG B CA 1
ATOM 7829 C C . ARG B 1 119 ? -14.555 -27.734 -29.469 1 94.62 119 ARG B C 1
ATOM 7831 O O . ARG B 1 119 ? -13.469 -27.438 -29.969 1 94.62 119 ARG B O 1
ATOM 7838 N N . SER B 1 120 ? -14.727 -28.156 -28.266 1 95.94 120 SER B N 1
ATOM 7839 C CA . SER B 1 120 ? -13.555 -28.391 -27.422 1 95.94 120 SER B CA 1
ATOM 7840 C C . SER B 1 120 ? -13.32 -29.875 -27.172 1 95.94 120 SER B C 1
ATOM 7842 O O . SER B 1 120 ? -14.273 -30.656 -27.094 1 95.94 120 SER B O 1
ATOM 7844 N N . TYR B 1 121 ? -12.094 -30.297 -27.219 1 97.06 121 TYR B N 1
ATOM 7845 C CA . TYR B 1 121 ? -11.609 -31.625 -26.844 1 97.06 121 TYR B CA 1
ATOM 7846 C C . TYR B 1 121 ? -10.539 -31.531 -25.75 1 97.06 121 TYR B C 1
ATOM 7848 O O . TYR B 1 121 ? -9.562 -30.781 -25.906 1 97.06 121 TYR B O 1
ATOM 7856 N N . PHE B 1 122 ? -10.711 -32.281 -24.656 1 97.69 122 PHE B N 1
ATOM 7857 C CA . PHE B 1 122 ? -9.789 -32.156 -23.547 1 97.69 122 PHE B CA 1
ATOM 7858 C C . PHE B 1 122 ? -9.547 -33.5 -22.875 1 97.69 122 PHE B C 1
ATOM 7860 O O . PHE B 1 122 ? -10.492 -34.188 -22.516 1 97.69 122 PHE B O 1
ATOM 7867 N N . GLU B 1 123 ? -8.305 -33.875 -22.719 1 97.62 123 GLU B N 1
ATOM 7868 C CA . GLU B 1 123 ? -7.887 -35.062 -21.969 1 97.62 123 GLU B CA 1
ATOM 7869 C C . GLU B 1 123 ? -7.516 -34.688 -20.531 1 97.62 123 GLU B C 1
ATOM 7871 O O . GLU B 1 123 ? -6.496 -34.031 -20.297 1 97.62 123 GLU B O 1
ATOM 7876 N N . GLY B 1 124 ? -8.32 -35.156 -19.562 1 96.69 124 GLY B N 1
ATOM 7877 C CA . GLY B 1 124 ? -8.195 -34.75 -18.188 1 96.69 124 GLY B CA 1
ATOM 7878 C C . GLY B 1 124 ? -7.023 -35.406 -17.469 1 96.69 124 GLY B C 1
ATOM 7879 O O . GLY B 1 124 ? -6.512 -36.438 -17.906 1 96.69 124 GLY B O 1
ATOM 7880 N N . SER B 1 125 ? -6.543 -34.781 -16.406 1 97.75 125 SER B N 1
ATOM 7881 C CA . SER B 1 125 ? -5.508 -35.281 -15.523 1 97.75 125 SER B CA 1
ATOM 7882 C C . SER B 1 125 ? -5.852 -35.031 -14.062 1 97.75 125 SER B C 1
ATOM 7884 O O . SER B 1 125 ? -5.004 -34.594 -13.289 1 97.75 125 SER B O 1
ATOM 7886 N N . ASN B 1 126 ? -7.113 -35.25 -13.719 1 98.56 126 ASN B N 1
ATOM 7887 C CA . ASN B 1 126 ? -7.598 -35.062 -12.359 1 98.56 126 ASN B CA 1
ATOM 7888 C C . ASN B 1 126 ? -7.023 -36.094 -11.398 1 98.56 126 ASN B C 1
ATOM 7890 O O . ASN B 1 126 ? -6.5 -37.125 -11.828 1 98.56 126 ASN B O 1
ATOM 7894 N N . ILE B 1 127 ? -6.984 -35.781 -10.125 1 98.81 127 ILE B N 1
ATOM 7895 C CA . ILE B 1 127 ? -6.633 -36.688 -9.047 1 98.81 127 ILE B CA 1
ATOM 7896 C C . ILE B 1 127 ? -7.836 -36.906 -8.133 1 98.81 127 ILE B C 1
ATOM 7898 O O . ILE B 1 127 ? -8.414 -35.938 -7.637 1 98.81 127 ILE B O 1
ATOM 7902 N N . LEU B 1 128 ? -8.203 -38.188 -7.941 1 98.62 128 LEU B N 1
ATOM 7903 C CA . LEU B 1 128 ? -9.383 -38.5 -7.137 1 98.62 128 LEU B CA 1
ATOM 7904 C C . LEU B 1 128 ? -9 -39.312 -5.902 1 98.62 128 LEU B C 1
ATOM 7906 O O . LEU B 1 128 ? -8.117 -40.156 -5.973 1 98.62 128 LEU B O 1
ATOM 7910 N N . VAL B 1 129 ? -9.641 -39.031 -4.852 1 98.69 129 VAL B N 1
ATOM 7911 C CA . VAL B 1 129 ? -9.516 -39.844 -3.65 1 98.69 129 VAL B CA 1
ATOM 7912 C C . VAL B 1 129 ? -10.891 -40.062 -3.033 1 98.69 129 VAL B C 1
ATOM 7914 O O . VAL B 1 129 ? -11.734 -39.156 -3.029 1 98.69 129 VAL B O 1
ATOM 7917 N N . ARG B 1 130 ? -11.18 -41.219 -2.629 1 98.12 130 ARG B N 1
ATOM 7918 C CA . ARG B 1 130 ? -12.445 -41.625 -2.016 1 98.12 130 ARG B CA 1
ATOM 7919 C C . ARG B 1 130 ? -12.227 -42.188 -0.62 1 98.12 130 ARG B C 1
ATOM 7921 O O . ARG B 1 130 ? -11.336 -43.031 -0.417 1 98.12 130 ARG B O 1
ATOM 7928 N N . PHE B 1 131 ? -12.953 -41.688 0.328 1 98.06 131 PHE B N 1
ATOM 7929 C CA . PHE B 1 131 ? -13.023 -42.219 1.684 1 98.06 131 PHE B CA 1
ATOM 7930 C C . PHE B 1 131 ? -14.352 -42.938 1.912 1 98.06 131 PHE B C 1
ATOM 7932 O O . PHE B 1 131 ? -15.414 -42.312 1.825 1 98.06 131 PHE B O 1
ATOM 7939 N N . ARG B 1 132 ? -14.266 -44.156 2.17 1 96.5 132 ARG B N 1
ATOM 7940 C CA . ARG B 1 132 ? -15.469 -44.969 2.334 1 96.5 132 ARG B CA 1
ATOM 7941 C C . ARG B 1 132 ? -16.203 -44.594 3.619 1 96.5 132 ARG B C 1
ATOM 7943 O O . ARG B 1 132 ? -15.57 -44.344 4.648 1 96.5 132 ARG B O 1
ATOM 7950 N N . GLY B 1 133 ? -17.516 -44.531 3.486 1 95.69 133 GLY B N 1
ATOM 7951 C CA . GLY B 1 133 ? -18.328 -44.219 4.641 1 95.69 133 GLY B CA 1
ATOM 7952 C C . GLY B 1 133 ? -18.844 -45.438 5.371 1 95.69 133 GLY B C 1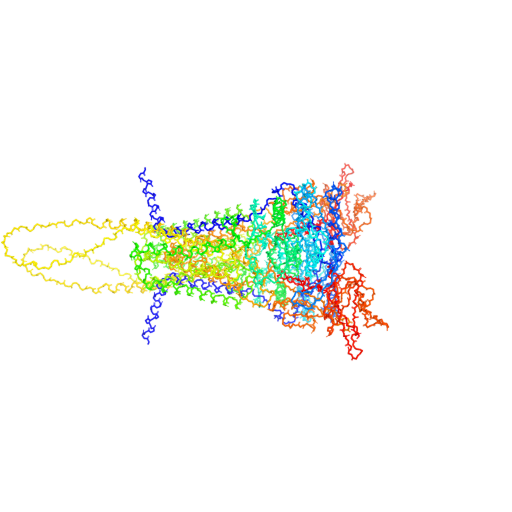
ATOM 7953 O O . GLY B 1 133 ? -18.703 -46.562 4.887 1 95.69 133 GLY B O 1
ATOM 7954 N N . ASP B 1 134 ? -19.469 -45.219 6.527 1 94.31 134 ASP B N 1
ATOM 7955 C CA . ASP B 1 134 ? -20.016 -46.281 7.355 1 94.31 134 ASP B CA 1
ATOM 7956 C C . ASP B 1 134 ? -21.328 -46.812 6.777 1 94.31 134 ASP B C 1
ATOM 7958 O O . ASP B 1 134 ? -21.656 -48 6.953 1 94.31 134 ASP B O 1
ATOM 7962 N N . ASN B 1 135 ? -21.969 -45.938 6.125 1 94 135 ASN B N 1
ATOM 7963 C CA . ASN B 1 135 ? -23.266 -46.281 5.578 1 94 135 ASN B CA 1
ATOM 7964 C C . ASN B 1 135 ? -23.234 -46.375 4.055 1 94 135 ASN B C 1
ATOM 7966 O O . ASN B 1 135 ? -23.312 -45.375 3.357 1 94 135 ASN B O 1
ATOM 7970 N N . GLU B 1 136 ? -23.312 -47.5 3.531 1 88.44 136 GLU B N 1
ATOM 7971 C CA . GLU B 1 136 ? -23.188 -47.75 2.1 1 88.44 136 GLU B CA 1
ATOM 7972 C C . GLU B 1 136 ? -24.469 -47.406 1.356 1 88.44 136 GLU B C 1
ATOM 7974 O O . GLU B 1 136 ? -24.469 -47.25 0.131 1 88.44 136 GLU B O 1
ATOM 7979 N N . ARG B 1 137 ? -25.516 -47.188 2.076 1 90.25 137 ARG B N 1
ATOM 7980 C CA . ARG B 1 137 ? -26.797 -46.875 1.451 1 90.25 137 ARG B CA 1
ATOM 7981 C C . ARG B 1 137 ? -26.859 -45.406 1.069 1 90.25 137 ARG B C 1
ATOM 7983 O O . ARG B 1 137 ? -27.672 -45 0.222 1 90.25 137 ARG B O 1
ATOM 7990 N N . LEU B 1 138 ? -26.016 -44.656 1.716 1 92.94 138 LEU B N 1
ATOM 7991 C CA . LEU B 1 138 ? -25.984 -43.219 1.428 1 92.94 138 LEU B CA 1
ATOM 7992 C C . LEU B 1 138 ? -25.031 -42.906 0.286 1 92.94 138 LEU B C 1
ATOM 7994 O O . LEU B 1 138 ? -23.938 -43.5 0.21 1 92.94 138 LEU B O 1
ATOM 7998 N N . ARG B 1 139 ? -25.422 -42.094 -0.6 1 94.38 139 ARG B N 1
ATOM 7999 C CA . ARG B 1 139 ? -24.641 -41.719 -1.773 1 94.38 139 ARG B CA 1
ATOM 8000 C C . ARG B 1 139 ? -23.531 -40.719 -1.411 1 94.38 139 ARG B C 1
ATOM 8002 O O . ARG B 1 139 ? -23.656 -40 -0.432 1 94.38 139 ARG B O 1
ATOM 8009 N N . PRO B 1 140 ? -22.516 -40.656 -2.225 1 96.44 140 PRO B N 1
ATOM 8010 C CA . PRO B 1 140 ? -21.312 -39.906 -1.883 1 96.44 140 PRO B CA 1
ATOM 8011 C C . PRO B 1 140 ? -21.516 -38.375 -1.99 1 96.44 140 PRO B C 1
ATOM 8013 O O . PRO B 1 140 ? -22.406 -37.938 -2.699 1 96.44 140 PRO B O 1
ATOM 8016 N N . ILE B 1 141 ? -20.672 -37.656 -1.236 1 97.94 141 ILE B N 1
ATOM 8017 C CA . ILE B 1 141 ? -20.531 -36.188 -1.316 1 97.94 141 ILE B CA 1
ATOM 8018 C C . ILE B 1 141 ? -19.219 -35.844 -2.021 1 97.94 141 ILE B C 1
ATOM 8020 O O . ILE B 1 141 ? -18.203 -36.531 -1.834 1 97.94 141 ILE B O 1
ATOM 8024 N N . LEU B 1 142 ? -19.266 -34.75 -2.844 1 98.69 142 LEU B N 1
ATOM 8025 C CA . LEU B 1 142 ? -18.094 -34.344 -3.605 1 98.69 142 LEU B CA 1
ATOM 8026 C C . LEU B 1 142 ? -17.5 -33.062 -3.031 1 98.69 142 LEU B C 1
ATOM 8028 O O . LEU B 1 142 ? -18.219 -32.094 -2.783 1 98.69 142 LEU B O 1
ATOM 8032 N N . LEU B 1 143 ? -16.234 -33.094 -2.684 1 98.88 143 LEU B N 1
ATOM 8033 C CA . LEU B 1 143 ? -15.414 -31.906 -2.467 1 98.88 143 LEU B CA 1
ATOM 8034 C C . LEU B 1 143 ? -14.469 -31.672 -3.643 1 98.88 143 LEU B C 1
ATOM 8036 O O . LEU B 1 143 ? -13.773 -32.594 -4.07 1 98.88 143 LEU B O 1
ATOM 8040 N N . SER B 1 144 ? -14.469 -30.422 -4.199 1 98.81 144 SER B N 1
ATOM 8041 C CA . SER B 1 144 ? -13.648 -30.219 -5.387 1 98.81 144 SER B CA 1
ATOM 8042 C C . SER B 1 144 ? -12.859 -28.922 -5.293 1 98.81 144 SER B 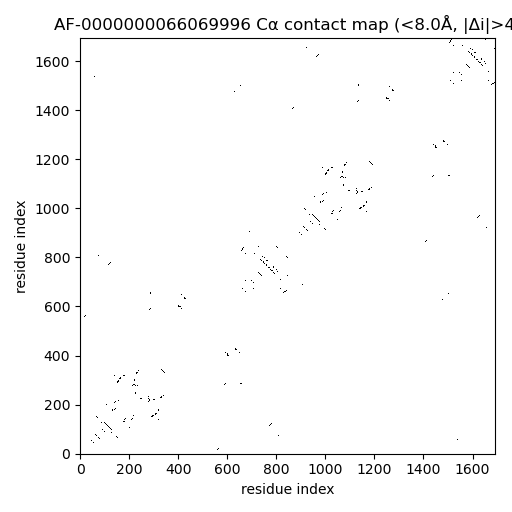C 1
ATOM 8044 O O . SER B 1 144 ? -13.336 -27.938 -4.711 1 98.81 144 SER B O 1
ATOM 8046 N N . SER B 1 145 ? -11.703 -28.906 -5.777 1 98.56 145 SER B N 1
ATOM 8047 C CA . SER B 1 145 ? -10.828 -27.766 -5.973 1 98.56 145 SER B CA 1
ATOM 8048 C C . SER B 1 145 ? -9.867 -27.984 -7.133 1 98.56 145 SER B C 1
ATOM 8050 O O . SER B 1 145 ? -9.484 -29.125 -7.414 1 98.56 145 SER B O 1
ATOM 8052 N N . HIS B 1 146 ? -9.516 -26.953 -7.812 1 98.69 146 HIS B N 1
ATOM 8053 C CA . HIS B 1 146 ? -8.586 -27.141 -8.922 1 98.69 146 HIS B CA 1
ATOM 8054 C C . HIS B 1 146 ? -7.168 -26.734 -8.516 1 98.69 146 HIS B C 1
ATOM 8056 O O . HIS B 1 146 ? -6.984 -25.781 -7.758 1 98.69 146 HIS B O 1
ATOM 8062 N N . PHE B 1 147 ? -6.156 -27.406 -9.062 1 98.5 147 PHE B N 1
ATOM 8063 C CA . PHE B 1 147 ? -4.812 -27.125 -8.57 1 98.5 147 PHE B CA 1
ATOM 8064 C C . PHE B 1 147 ? -4.02 -26.328 -9.602 1 98.5 147 PHE B C 1
ATOM 8066 O O . PHE B 1 147 ? -2.943 -25.797 -9.297 1 98.5 147 PHE B O 1
ATOM 8073 N N . ASP B 1 148 ? -4.543 -26.172 -10.852 1 98.06 148 ASP B N 1
ATOM 8074 C CA . ASP B 1 148 ? -3.828 -25.344 -11.812 1 98.06 148 ASP B CA 1
ATOM 8075 C C . ASP B 1 148 ? -3.943 -23.859 -11.461 1 98.06 148 ASP B C 1
ATOM 8077 O O . ASP B 1 148 ? -4.973 -23.422 -10.945 1 98.06 148 ASP B O 1
ATOM 8081 N N . SER B 1 149 ? -2.893 -23.125 -11.695 1 97.38 149 SER B N 1
ATOM 8082 C CA . SER B 1 149 ? -2.904 -21.656 -11.633 1 97.38 149 SER B CA 1
ATOM 8083 C C . SER B 1 149 ? -2.928 -21.047 -13.031 1 97.38 149 SER B C 1
ATOM 8085 O O . SER B 1 149 ? -2.906 -21.766 -14.023 1 97.38 149 SER B O 1
ATOM 8087 N N . VAL B 1 150 ? -3.029 -19.75 -13.078 1 96.75 150 VAL B N 1
ATOM 8088 C CA . VAL B 1 150 ? -2.795 -19.078 -14.344 1 96.75 150 VAL B CA 1
ATOM 8089 C C . VAL B 1 150 ? -1.294 -18.969 -14.602 1 96.75 150 VAL B C 1
ATOM 8091 O O . VAL B 1 150 ? -0.484 -19.203 -13.711 1 96.75 150 VAL B O 1
ATOM 8094 N N . SER B 1 151 ? -0.941 -18.609 -15.797 1 96.25 151 SER B N 1
ATOM 8095 C CA . SER B 1 151 ? 0.461 -18.562 -16.203 1 96.25 151 SER B CA 1
ATOM 8096 C C . SER B 1 151 ? 1.193 -17.391 -15.555 1 96.25 151 SER B C 1
ATOM 8098 O O . SER B 1 151 ? 2.424 -17.391 -15.484 1 96.25 151 SER B O 1
ATOM 8100 N N . THR B 1 152 ? 0.459 -16.453 -15.047 1 95.75 152 THR B N 1
ATOM 8101 C CA . THR B 1 152 ? 1.08 -15.234 -14.547 1 95.75 152 THR B CA 1
ATOM 8102 C C . THR B 1 152 ? 0.941 -15.141 -13.023 1 95.75 152 THR B C 1
ATOM 8104 O O . THR B 1 152 ? 1.301 -14.125 -12.43 1 95.75 152 THR B O 1
ATOM 8107 N N . GLY B 1 153 ? 0.338 -16.172 -12.398 1 95.75 153 GLY B N 1
ATOM 8108 C CA . GLY B 1 153 ? 0.127 -16.109 -10.961 1 95.75 153 GLY B CA 1
ATOM 8109 C C . GLY B 1 153 ? 0.524 -17.391 -10.25 1 95.75 153 GLY B C 1
ATOM 8110 O O . GLY B 1 153 ? 0.335 -18.484 -10.773 1 95.75 153 GLY B O 1
ATOM 8111 N N . PHE B 1 154 ? 0.979 -17.234 -8.984 1 95.62 154 PHE B N 1
ATOM 8112 C CA . PHE B 1 154 ? 1.427 -18.391 -8.203 1 95.62 154 PHE B CA 1
ATOM 8113 C C . PHE B 1 154 ? 0.238 -19.203 -7.703 1 95.62 154 PHE B C 1
ATOM 8115 O O . PHE B 1 154 ? 0.397 -20.344 -7.281 1 95.62 154 PHE B O 1
ATOM 8122 N N . GLY B 1 155 ? -0.97 -18.562 -7.715 1 97.19 155 GLY B N 1
ATOM 8123 C CA . GLY B 1 155 ? -2.209 -19.266 -7.434 1 97.19 155 GLY B CA 1
ATOM 8124 C C . GLY B 1 155 ? -2.383 -19.594 -5.965 1 97.19 155 GLY B C 1
ATOM 8125 O O . GLY B 1 155 ? -2.934 -20.656 -5.625 1 97.19 155 GLY B O 1
ATOM 8126 N N . ALA B 1 156 ? -1.875 -18.688 -5.094 1 96.5 156 ALA B N 1
ATOM 8127 C CA . ALA B 1 156 ? -2.031 -18.953 -3.662 1 96.5 156 ALA B CA 1
ATOM 8128 C C . ALA B 1 156 ? -3.506 -18.969 -3.268 1 96.5 156 ALA B C 1
ATOM 8130 O O . ALA B 1 156 ? -3.943 -19.859 -2.531 1 96.5 156 ALA B O 1
ATOM 8131 N N . THR B 1 157 ? -4.191 -18 -3.756 1 97.31 157 THR B N 1
ATOM 8132 C CA . THR B 1 157 ? -5.609 -17.922 -3.432 1 97.31 157 THR B CA 1
ATOM 8133 C C . THR B 1 157 ? -6.449 -18.641 -4.484 1 97.31 157 THR B C 1
ATOM 8135 O O . THR B 1 157 ? -7.457 -19.281 -4.156 1 97.31 157 THR B O 1
ATOM 8138 N N . ASP B 1 158 ? -6.047 -18.609 -5.691 1 96.44 158 ASP B N 1
ATOM 8139 C CA . ASP B 1 158 ? -6.75 -19.266 -6.793 1 96.44 158 ASP B CA 1
ATOM 8140 C C . ASP B 1 158 ? -5.871 -20.312 -7.461 1 96.44 158 ASP B C 1
ATOM 8142 O O . ASP B 1 158 ? -5.168 -20.016 -8.43 1 96.44 158 ASP B O 1
ATOM 8146 N N . ASN B 1 159 ? -5.926 -21.516 -7.082 1 97.38 159 ASN B N 1
ATOM 8147 C CA . ASN B 1 159 ? -6.801 -22.016 -6.031 1 97.38 159 ASN B CA 1
ATOM 8148 C C . ASN B 1 159 ? -6.027 -22.828 -4.992 1 97.38 159 ASN B C 1
ATOM 8150 O O . ASN B 1 159 ? -6.5 -23.859 -4.527 1 97.38 159 ASN B O 1
ATOM 8154 N N . GLY B 1 160 ? -4.77 -22.375 -4.77 1 98.12 160 GLY B N 1
ATOM 8155 C CA . GLY B 1 160 ? -3.9 -23.094 -3.842 1 98.12 160 GLY B CA 1
ATOM 8156 C C . GLY B 1 160 ? -4.52 -23.266 -2.469 1 98.12 160 GLY B C 1
ATOM 8157 O O . GLY B 1 160 ? -4.348 -24.312 -1.84 1 98.12 160 GLY B O 1
ATOM 8158 N N . MET B 1 161 ? -5.223 -22.359 -2.012 1 98.12 161 MET B N 1
ATOM 8159 C CA . MET B 1 161 ? -5.852 -22.453 -0.696 1 98.12 161 MET B CA 1
ATOM 8160 C C . MET B 1 161 ? -6.941 -23.516 -0.683 1 98.12 161 MET B C 1
ATOM 8162 O O . MET B 1 161 ? -7.141 -24.203 0.328 1 98.12 161 MET B O 1
ATOM 8166 N N . GLY B 1 162 ? -7.664 -23.547 -1.775 1 98.62 162 GLY B N 1
ATOM 8167 C CA . GLY B 1 162 ? -8.633 -24.625 -1.886 1 98.62 162 GLY B CA 1
ATOM 8168 C C . GLY B 1 162 ? -7.992 -26 -1.852 1 98.62 162 GLY B C 1
ATOM 8169 O O . GLY B 1 162 ? -8.477 -26.906 -1.162 1 98.62 162 GLY B O 1
ATOM 8170 N N . VAL B 1 163 ? -6.891 -26.141 -2.551 1 98.81 163 VAL B N 1
ATOM 8171 C CA . VAL B 1 163 ? -6.18 -27.422 -2.629 1 98.81 163 VAL B CA 1
ATOM 8172 C C . VAL B 1 163 ? -5.59 -27.766 -1.265 1 98.81 163 VAL B C 1
ATOM 8174 O O . VAL B 1 163 ? -5.707 -28.906 -0.8 1 98.81 163 VAL B O 1
ATOM 8177 N N . ALA B 1 164 ? -4.984 -26.75 -0.647 1 98.25 164 ALA B N 1
ATOM 8178 C CA . ALA B 1 164 ? -4.414 -26.969 0.68 1 98.25 164 ALA B CA 1
ATOM 8179 C C . ALA B 1 164 ? -5.496 -27.359 1.684 1 98.25 164 ALA B C 1
ATOM 8181 O O . ALA B 1 164 ? -5.277 -28.234 2.529 1 98.25 164 ALA B O 1
ATOM 8182 N N . SER B 1 165 ? -6.629 -26.734 1.631 1 98.75 165 SER B N 1
ATOM 8183 C CA . SER B 1 165 ? -7.754 -27.078 2.492 1 98.75 165 SER B CA 1
ATOM 8184 C C . SER B 1 165 ? -8.234 -28.516 2.232 1 98.75 165 SER B C 1
ATOM 8186 O O . SER B 1 165 ? -8.477 -29.266 3.172 1 98.75 165 SER B O 1
ATOM 8188 N N . ALA B 1 166 ? -8.359 -28.875 0.991 1 98.88 166 ALA B N 1
ATOM 8189 C CA . ALA B 1 166 ? -8.82 -30.203 0.618 1 98.88 166 ALA B CA 1
ATOM 8190 C C . ALA B 1 166 ? -7.84 -31.281 1.1 1 98.88 166 ALA B C 1
ATOM 8192 O O . ALA B 1 166 ? -8.258 -32.344 1.549 1 98.88 166 ALA B O 1
ATOM 8193 N N . LEU B 1 167 ? -6.559 -30.984 0.963 1 98.75 167 LEU B N 1
ATOM 8194 C CA . LEU B 1 167 ? -5.547 -31.922 1.428 1 98.75 167 LEU B CA 1
ATOM 8195 C C . LEU B 1 167 ? -5.656 -32.125 2.934 1 98.75 167 LEU B C 1
ATOM 8197 O O . LEU B 1 167 ? -5.547 -33.281 3.414 1 98.75 167 LEU B O 1
ATOM 8201 N N . GLU B 1 168 ? -5.836 -31.031 3.648 1 98.19 168 GLU B N 1
ATOM 8202 C CA . GLU B 1 168 ? -5.957 -31.156 5.098 1 98.19 168 GLU B CA 1
ATOM 8203 C C . GLU B 1 168 ? -7.223 -31.922 5.484 1 98.19 168 GLU B C 1
ATOM 8205 O O . GLU B 1 168 ? -7.219 -32.688 6.438 1 98.19 168 GLU B O 1
ATOM 8210 N N . LEU B 1 169 ? -8.273 -31.734 4.77 1 98.69 169 LEU B N 1
ATOM 8211 C CA . LEU B 1 169 ? -9.516 -32.469 5.023 1 98.69 169 LEU B CA 1
ATOM 8212 C C . LEU B 1 169 ? -9.359 -33.938 4.676 1 98.69 169 LEU B C 1
ATOM 8214 O O . LEU B 1 169 ? -9.945 -34.812 5.336 1 98.69 169 LEU B O 1
ATOM 8218 N N . ALA B 1 170 ? -8.617 -34.219 3.619 1 98.62 170 ALA B N 1
ATOM 8219 C CA . ALA B 1 170 ? -8.312 -35.594 3.297 1 98.62 170 ALA B CA 1
ATOM 8220 C C . ALA B 1 170 ? -7.602 -36.281 4.461 1 98.62 170 ALA B C 1
ATOM 8222 O O . ALA B 1 170 ? -7.934 -37.438 4.812 1 98.62 170 ALA B O 1
ATOM 8223 N N . ARG B 1 171 ? -6.664 -35.625 5.051 1 97.44 171 ARG B N 1
ATOM 8224 C CA . ARG B 1 171 ? -5.941 -36.156 6.191 1 97.44 171 ARG B CA 1
ATOM 8225 C C . ARG B 1 171 ? -6.879 -36.406 7.375 1 97.44 171 ARG B C 1
ATOM 8227 O O . ARG B 1 171 ? -6.762 -37.406 8.086 1 97.44 171 ARG B O 1
ATOM 8234 N N . TYR B 1 172 ? -7.73 -35.438 7.582 1 97.31 172 TYR B N 1
ATOM 8235 C CA . TYR B 1 172 ? -8.688 -35.562 8.68 1 97.31 172 TYR B CA 1
ATOM 8236 C C . TYR B 1 172 ? -9.562 -36.812 8.516 1 97.31 172 TYR B C 1
ATOM 8238 O O . TYR B 1 172 ? -9.742 -37.562 9.461 1 97.31 172 TYR B O 1
ATOM 8246 N N . TYR B 1 173 ? -10.102 -37.062 7.363 1 97.06 173 TYR B N 1
ATOM 8247 C CA . TYR B 1 173 ? -11.086 -38.125 7.152 1 97.06 173 TYR B CA 1
ATOM 8248 C C . TYR B 1 173 ? -10.398 -39.469 6.949 1 97.06 173 TYR B C 1
ATOM 8250 O O . TYR B 1 173 ? -11.047 -40.531 7.004 1 97.06 173 TYR B O 1
ATOM 8258 N N . ALA B 1 174 ? -9.109 -39.375 6.641 1 96.06 174 ALA B N 1
ATOM 8259 C CA . ALA B 1 174 ? -8.344 -40.625 6.695 1 96.06 174 ALA B CA 1
ATOM 8260 C C . ALA B 1 174 ? -8.297 -41.188 8.117 1 96.06 174 ALA B C 1
ATOM 8262 O O . ALA B 1 174 ? -8.219 -42.375 8.312 1 96.06 174 ALA B O 1
ATOM 8263 N N . GLU B 1 175 ? -8.406 -40.281 9.086 1 94.25 175 GLU B N 1
ATOM 8264 C CA . GLU B 1 175 ? -8.352 -40.656 10.492 1 94.25 175 GLU B CA 1
ATOM 8265 C C . GLU B 1 175 ? -9.75 -40.75 11.102 1 94.25 175 GLU B C 1
ATOM 8267 O O . GLU B 1 175 ? -9.953 -41.375 12.133 1 94.25 175 GLU B O 1
ATOM 8272 N N . HIS B 1 176 ? -10.688 -40.094 10.484 1 94.88 176 HIS B N 1
ATOM 8273 C CA . HIS B 1 176 ? -12.062 -40.031 10.977 1 94.88 176 HIS B CA 1
ATOM 8274 C C . HIS B 1 176 ? -13.039 -40.531 9.906 1 94.88 176 HIS B C 1
ATOM 8276 O O . HIS B 1 176 ? -13.461 -39.75 9.047 1 94.88 176 HIS B O 1
ATOM 8282 N N . LYS B 1 177 ? -13.523 -41.719 10.016 1 95.25 177 LYS B N 1
ATOM 8283 C CA . LYS B 1 177 ? -14.398 -42.312 9.008 1 95.25 177 LYS B CA 1
ATOM 8284 C C . LYS B 1 177 ? -15.727 -41.562 8.922 1 95.25 177 LYS B C 1
ATOM 8286 O O . LYS B 1 177 ? -16.422 -41.406 9.93 1 95.25 177 LYS B O 1
ATOM 8291 N N . PRO B 1 178 ? -16.062 -41.062 7.688 1 96.62 178 PRO B N 1
ATOM 8292 C CA . PRO B 1 178 ? -17.328 -40.344 7.547 1 96.62 178 PRO B CA 1
ATOM 8293 C C . PRO B 1 178 ? -18.531 -41.281 7.508 1 96.62 178 PRO B C 1
ATOM 8295 O O . PRO B 1 178 ? -18.375 -42.5 7.406 1 96.62 178 PRO B O 1
ATOM 8298 N N . GLU B 1 179 ? -19.75 -40.656 7.621 1 95.44 179 GLU B N 1
ATOM 8299 C CA . GLU B 1 179 ? -20.984 -41.438 7.602 1 95.44 179 GLU B CA 1
ATOM 8300 C C . GLU B 1 179 ? -21.266 -42 6.207 1 95.44 179 GLU B C 1
ATOM 8302 O O . GLU B 1 179 ? -21.828 -43.094 6.066 1 95.44 179 GLU B O 1
ATOM 8307 N N . ARG B 1 180 ? -21 -41.281 5.203 1 95.38 180 ARG B N 1
ATOM 8308 C CA . ARG B 1 180 ? -21.125 -41.688 3.807 1 95.38 180 ARG B CA 1
ATOM 8309 C C . ARG B 1 180 ? -19.828 -41.406 3.041 1 95.38 180 ARG B C 1
ATOM 8311 O O . ARG B 1 180 ? -18.906 -40.781 3.57 1 95.38 180 ARG B O 1
ATOM 8318 N N . ASP B 1 181 ? -19.766 -41.875 1.798 1 96.88 181 ASP B N 1
ATOM 8319 C CA . ASP B 1 181 ? -18.547 -41.75 1.007 1 96.88 181 ASP B CA 1
ATOM 8320 C C . ASP B 1 181 ? -18.234 -40.281 0.726 1 96.88 181 ASP B C 1
ATOM 8322 O O . ASP B 1 181 ? -19.141 -39.5 0.449 1 96.88 181 ASP B O 1
ATOM 8326 N N . LEU B 1 182 ? -17 -39.969 0.925 1 98.5 182 LEU B N 1
ATOM 8327 C CA . LEU B 1 182 ? -16.469 -38.688 0.518 1 98.5 182 LEU B CA 1
ATOM 8328 C C . LEU B 1 182 ? -15.547 -38.812 -0.689 1 98.5 182 LEU B C 1
ATOM 8330 O O . LEU B 1 182 ? -14.602 -39.625 -0.662 1 98.5 182 LEU B O 1
ATOM 8334 N N . ILE B 1 183 ? -15.859 -38.156 -1.749 1 98.69 183 ILE B N 1
ATOM 8335 C CA . ILE B 1 183 ? -14.984 -38.062 -2.916 1 98.69 183 ILE B CA 1
ATOM 8336 C C . ILE B 1 183 ? -14.359 -36.688 -3 1 98.69 183 ILE B C 1
ATOM 8338 O O . ILE B 1 183 ? -15.07 -35.688 -2.93 1 98.69 183 ILE B O 1
ATOM 8342 N N . ILE B 1 184 ? -13.062 -36.625 -3.045 1 98.88 184 ILE B N 1
ATOM 8343 C CA . ILE B 1 184 ? -12.375 -35.375 -3.279 1 98.88 184 ILE B CA 1
ATOM 8344 C C . ILE B 1 184 ? -11.773 -35.344 -4.684 1 98.88 184 ILE B C 1
ATOM 8346 O O . ILE B 1 184 ? -11.039 -36.281 -5.055 1 98.88 184 ILE B O 1
ATOM 8350 N N . ASN B 1 185 ? -12.117 -34.375 -5.465 1 98.81 185 ASN B N 1
ATOM 8351 C CA . ASN B 1 185 ? -11.617 -34.188 -6.824 1 98.81 185 ASN B CA 1
ATOM 8352 C C . ASN B 1 185 ? -10.648 -33 -6.91 1 98.81 185 ASN B C 1
ATOM 8354 O O . ASN B 1 185 ? -11.055 -31.844 -6.781 1 98.81 185 ASN B O 1
ATOM 8358 N N . PHE B 1 186 ? -9.367 -33.281 -7.035 1 98.88 186 PHE B N 1
ATOM 8359 C CA . PHE B 1 186 ? -8.391 -32.281 -7.414 1 98.88 186 PHE B CA 1
ATOM 8360 C C . PHE B 1 186 ? -8.305 -32.156 -8.93 1 98.88 186 PHE B C 1
ATOM 8362 O O . PHE B 1 186 ? -7.613 -32.938 -9.586 1 98.88 186 PHE B O 1
ATOM 8369 N N . ASN B 1 187 ? -9.008 -31.141 -9.422 1 97.62 187 ASN B N 1
ATOM 8370 C CA . ASN B 1 187 ? -9.094 -31.094 -10.883 1 97.62 187 ASN B CA 1
ATOM 8371 C C . ASN B 1 187 ? -8.078 -30.125 -11.477 1 97.62 187 ASN B C 1
ATOM 8373 O O . ASN B 1 187 ? -7.434 -29.359 -10.742 1 97.62 187 ASN B O 1
ATOM 8377 N N . ASN B 1 188 ? -7.832 -30.234 -12.766 1 97.62 188 ASN B N 1
ATOM 8378 C CA . ASN B 1 188 ? -6.836 -29.469 -13.508 1 97.62 188 ASN B CA 1
ATOM 8379 C C . ASN B 1 188 ? -7.465 -28.703 -14.672 1 97.62 188 ASN B C 1
ATOM 8381 O O . ASN B 1 188 ? -8.586 -29.016 -15.086 1 97.62 188 ASN B O 1
ATOM 8385 N N . ALA B 1 189 ? -6.848 -27.578 -15.086 1 97.62 189 ALA B N 1
ATOM 8386 C CA . ALA B 1 189 ? -7.219 -26.781 -16.25 1 97.62 189 ALA B CA 1
ATOM 8387 C C . ALA B 1 189 ? -8.547 -26.062 -16.031 1 97.62 189 ALA B C 1
ATOM 8389 O O . ALA B 1 189 ? -9.359 -25.953 -16.953 1 97.62 189 ALA B O 1
ATOM 8390 N N . GLU B 1 190 ? -8.828 -25.703 -14.836 1 96.88 190 GLU B N 1
ATOM 8391 C CA . GLU B 1 190 ? -10 -24.891 -14.555 1 96.88 190 GLU B CA 1
ATOM 8392 C C . GLU B 1 190 ? -9.875 -23.5 -15.188 1 96.88 190 GLU B C 1
ATOM 8394 O O . GLU B 1 190 ? -10.844 -22.969 -15.727 1 96.88 190 GLU B O 1
ATOM 8399 N N . GLU B 1 191 ? -8.68 -22.922 -15.164 1 94.81 191 GLU B N 1
ATOM 8400 C CA . GLU B 1 191 ? -8.406 -21.547 -15.555 1 94.81 191 GLU B CA 1
ATOM 8401 C C . GLU B 1 191 ? -8.578 -21.344 -17.047 1 94.81 191 GLU B C 1
ATOM 8403 O O . GLU B 1 191 ? -8.688 -20.203 -17.531 1 94.81 191 GLU B O 1
ATOM 8408 N N . ASP B 1 192 ? -8.539 -22.422 -17.797 1 90.62 192 ASP B N 1
ATOM 8409 C CA . ASP B 1 192 ? -8.688 -22.328 -19.25 1 90.62 192 ASP B CA 1
ATOM 8410 C C . ASP B 1 192 ? -10.125 -22.641 -19.688 1 90.62 192 ASP B C 1
ATOM 8412 O O . ASP B 1 192 ? -10.391 -22.859 -20.859 1 90.62 192 ASP B O 1
ATOM 8416 N N . TYR B 1 193 ? -11.094 -22.734 -18.797 1 90.06 193 TYR B N 1
ATOM 8417 C CA . TYR B 1 193 ? -12.516 -22.844 -19.109 1 90.06 193 TYR B CA 1
ATOM 8418 C C . TYR B 1 193 ? -13.141 -24.031 -18.391 1 90.06 193 TYR B C 1
ATOM 8420 O O . TYR B 1 193 ? -13.914 -24.797 -18.984 1 90.06 193 TYR B O 1
ATOM 8428 N N . LEU B 1 194 ? -12.734 -24.406 -17.266 1 95.75 194 LEU B N 1
ATOM 8429 C CA . LEU B 1 194 ? -13.359 -25.359 -16.359 1 95.75 194 LEU B CA 1
ATOM 8430 C C . LEU B 1 194 ? -13.219 -26.781 -16.875 1 95.75 194 LEU B C 1
ATOM 8432 O O . LEU B 1 194 ? -14.141 -27.594 -16.734 1 95.75 194 LEU B O 1
ATOM 8436 N N . TYR B 1 195 ? -12.18 -27.156 -17.547 1 97 195 TYR B N 1
ATOM 8437 C CA . TYR B 1 195 ? -12 -28.438 -18.219 1 97 195 TYR B CA 1
ATOM 8438 C C . TYR B 1 195 ? -11.922 -29.578 -17.219 1 97 195 TYR B C 1
ATOM 8440 O O . TYR B 1 195 ? -12.453 -30.672 -17.469 1 97 195 TYR B O 1
ATOM 8448 N N . GLY B 1 196 ? -11.305 -29.328 -16.094 1 97.81 196 GLY B N 1
ATOM 8449 C CA . GLY B 1 196 ? -11.133 -30.391 -15.109 1 97.81 196 GLY B CA 1
ATOM 8450 C C . GLY B 1 196 ? -12.445 -30.891 -14.531 1 97.81 196 GLY B C 1
ATOM 8451 O O . GLY B 1 196 ? -12.633 -32.094 -14.352 1 97.81 196 GLY B O 1
ATOM 8452 N N . ALA B 1 197 ? -13.32 -29.984 -14.219 1 98.19 197 ALA B N 1
ATOM 8453 C CA . ALA B 1 197 ? -14.641 -30.359 -13.711 1 98.19 197 ALA B CA 1
ATOM 8454 C C . ALA B 1 197 ? -15.422 -31.141 -14.75 1 98.19 197 ALA B C 1
ATOM 8456 O O . ALA B 1 197 ? -16.109 -32.125 -14.422 1 98.19 197 ALA B O 1
ATOM 8457 N N . ARG B 1 198 ? -15.32 -30.75 -15.992 1 97.12 198 ARG B N 1
ATOM 8458 C CA . ARG B 1 198 ? -16.016 -31.438 -17.078 1 97.12 198 ARG B CA 1
ATOM 8459 C C . ARG B 1 198 ? -15.453 -32.844 -17.266 1 97.12 198 ARG B C 1
ATOM 8461 O O . ARG B 1 198 ? -16.203 -33.781 -17.516 1 97.12 198 ARG B O 1
ATOM 8468 N N . ALA B 1 199 ? -14.141 -32.938 -17.188 1 97.81 199 ALA B N 1
ATOM 8469 C CA . ALA B 1 199 ? -13.531 -34.281 -17.281 1 97.81 199 ALA B CA 1
ATOM 8470 C C . ALA B 1 199 ? -14.023 -35.188 -16.156 1 97.81 199 ALA B C 1
ATOM 8472 O O . ALA B 1 199 ? -14.258 -36.375 -16.375 1 97.81 199 ALA B O 1
ATOM 8473 N N . PHE B 1 200 ? -14.195 -34.719 -14.961 1 98.25 200 PHE B N 1
ATOM 8474 C CA . PHE B 1 200 ? -14.68 -35.5 -13.828 1 98.25 200 PHE B CA 1
ATOM 8475 C C . PHE B 1 200 ? -16.062 -36.031 -14.102 1 98.25 200 PHE B C 1
ATOM 8477 O O . PHE B 1 200 ? -16.391 -37.156 -13.703 1 98.25 200 PHE B O 1
ATOM 8484 N N . THR B 1 201 ? -16.922 -35.219 -14.742 1 97.38 201 THR B N 1
ATOM 8485 C CA . THR B 1 201 ? -18.297 -35.656 -14.992 1 97.38 201 THR B CA 1
ATOM 8486 C C . THR B 1 201 ? -18.312 -36.906 -15.852 1 97.38 201 THR B C 1
ATOM 8488 O O . THR B 1 201 ? -19.312 -37.625 -15.891 1 97.38 201 THR B O 1
ATOM 8491 N N . GLU B 1 202 ? -17.203 -37.219 -16.531 1 96.06 202 GLU B N 1
ATOM 8492 C CA . GLU B 1 202 ? -17.094 -38.406 -17.375 1 96.06 202 GLU B CA 1
ATOM 8493 C C . GLU B 1 202 ? -16.609 -39.594 -16.578 1 96.06 202 GLU B C 1
ATOM 8495 O O . GLU B 1 202 ? -16.719 -40.75 -17.031 1 96.06 202 GLU B O 1
ATOM 8500 N N . HIS B 1 203 ? -16.125 -39.406 -15.43 1 97.5 203 HIS B N 1
ATOM 8501 C CA . HIS B 1 203 ? -15.602 -40.469 -14.594 1 97.5 203 HIS B CA 1
ATOM 8502 C C . HIS B 1 203 ? -16.719 -41.219 -13.875 1 97.5 203 HIS B C 1
ATOM 8504 O O . HIS B 1 203 ? -17.734 -40.625 -13.5 1 97.5 203 HIS B O 1
ATOM 8510 N N . GLU B 1 204 ? -16.547 -42.438 -13.555 1 96.69 204 GLU B N 1
ATOM 8511 C CA . GLU B 1 204 ? -17.547 -43.312 -12.938 1 96.69 204 GLU B CA 1
ATOM 8512 C C . GLU B 1 204 ? -17.938 -42.812 -11.547 1 96.69 204 GLU B C 1
ATOM 8514 O O . GLU B 1 204 ? -19.078 -42.969 -11.125 1 96.69 204 GLU B O 1
ATOM 8519 N N . TRP B 1 205 ? -17.031 -42.219 -10.828 1 97.31 205 TRP B N 1
ATOM 8520 C CA . TRP B 1 205 ? -17.266 -41.781 -9.461 1 97.31 205 TRP B CA 1
ATOM 8521 C C . TRP B 1 205 ? -18.219 -40.562 -9.422 1 97.31 205 TRP B C 1
ATOM 8523 O O . TRP B 1 205 ? -18.766 -40.219 -8.375 1 97.31 205 TRP B O 1
ATOM 8533 N N . SER B 1 206 ? -18.375 -39.938 -10.57 1 97.62 206 SER B N 1
ATOM 8534 C CA . SER B 1 206 ? -19.25 -38.75 -10.609 1 97.62 206 SER B CA 1
ATOM 8535 C C . SER B 1 206 ? -20.719 -39.156 -10.602 1 97.62 206 SER B C 1
ATOM 8537 O O . SER B 1 206 ? -21.578 -38.375 -10.227 1 97.62 206 SER B O 1
ATOM 8539 N N . LYS B 1 207 ? -21.109 -40.312 -10.977 1 94.44 207 LYS B N 1
ATOM 8540 C CA . LYS B 1 207 ? -22.469 -40.719 -11.312 1 94.44 207 LYS B CA 1
ATOM 8541 C C . LYS B 1 207 ? -23.328 -40.812 -10.055 1 94.44 207 LYS B C 1
ATOM 8543 O O . LYS B 1 207 ? -24.547 -40.625 -10.125 1 94.44 207 LYS B O 1
ATOM 8548 N N . ASN B 1 208 ? -22.812 -41 -8.93 1 90.31 208 ASN B N 1
ATOM 8549 C CA . ASN B 1 208 ? -23.656 -41.188 -7.754 1 90.31 208 ASN B CA 1
ATOM 8550 C C . ASN B 1 208 ? -23.484 -40.031 -6.754 1 90.31 208 ASN B C 1
ATOM 8552 O O . ASN B 1 208 ? -23.969 -40.125 -5.621 1 90.31 208 ASN B O 1
ATOM 8556 N N . VAL B 1 209 ? -22.859 -39 -7.152 1 96.12 209 VAL B N 1
ATOM 8557 C CA . VAL B 1 209 ? -22.672 -37.875 -6.254 1 96.12 209 VAL B CA 1
ATOM 8558 C C . VAL B 1 209 ? -24.016 -37.188 -5.992 1 96.12 209 VAL B C 1
ATOM 8560 O O . VAL B 1 209 ? -24.781 -36.938 -6.922 1 96.12 209 VAL B O 1
ATOM 8563 N N . THR B 1 210 ? -24.391 -36.844 -4.789 1 93.94 210 THR B N 1
ATOM 8564 C CA . THR B 1 210 ? -25.703 -36.312 -4.449 1 93.94 210 THR B CA 1
ATOM 8565 C C . THR B 1 210 ? -25.609 -34.844 -4.09 1 93.94 210 THR B C 1
ATOM 8567 O O . THR B 1 210 ? -26.594 -34.094 -4.203 1 93.94 210 THR B O 1
ATOM 8570 N N . ALA B 1 211 ? -24.453 -34.375 -3.545 1 97.12 211 ALA B N 1
ATOM 8571 C CA . ALA B 1 211 ? -24.188 -32.969 -3.24 1 97.12 211 ALA B CA 1
ATOM 8572 C C . ALA B 1 211 ? -22.703 -32.656 -3.348 1 97.12 211 ALA B C 1
ATOM 8574 O O . ALA B 1 211 ? -21.875 -33.562 -3.406 1 97.12 211 ALA B O 1
ATOM 8575 N N . PHE B 1 212 ? -22.406 -31.344 -3.471 1 98.25 212 PHE B N 1
ATOM 8576 C CA . PHE B 1 212 ? -20.984 -31.031 -3.621 1 98.25 212 PHE B CA 1
ATOM 8577 C C . PHE B 1 212 ? -20.656 -29.719 -2.924 1 98.25 212 PHE B C 1
ATOM 8579 O O . PHE B 1 212 ? -21.531 -28.922 -2.641 1 98.25 212 PHE B O 1
ATOM 8586 N N . LEU B 1 213 ? -19.453 -29.578 -2.523 1 98.75 213 LEU B N 1
ATOM 8587 C CA . LEU B 1 213 ? -18.812 -28.359 -2.07 1 98.75 213 LEU B CA 1
ATOM 8588 C C . LEU B 1 213 ? -17.625 -28 -2.975 1 98.75 213 LEU B C 1
ATOM 8590 O O . LEU B 1 213 ? -16.703 -28.797 -3.127 1 98.75 213 LEU B O 1
ATOM 8594 N N . ASN B 1 214 ? -17.719 -26.859 -3.619 1 98.69 214 ASN B N 1
ATOM 8595 C CA . ASN B 1 214 ? -16.656 -26.359 -4.477 1 98.69 214 ASN B CA 1
ATOM 8596 C C . ASN B 1 214 ? -15.852 -25.25 -3.797 1 98.69 214 ASN B C 1
ATOM 8598 O O . ASN B 1 214 ? -16.438 -24.297 -3.271 1 98.69 214 ASN B O 1
ATOM 8602 N N . LEU B 1 215 ? -14.547 -25.422 -3.703 1 98.62 215 LEU B N 1
ATOM 8603 C CA . LEU B 1 215 ? -13.648 -24.391 -3.195 1 98.62 215 LEU B CA 1
ATOM 8604 C C . LEU B 1 215 ? -13.008 -23.609 -4.34 1 98.62 215 LEU B C 1
ATOM 8606 O O . LEU B 1 215 ? -12.477 -24.203 -5.281 1 98.62 215 LEU B O 1
ATOM 8610 N N . GLU B 1 216 ? -13.094 -22.234 -4.254 1 96.88 216 GLU B N 1
ATOM 8611 C CA . GLU B 1 216 ? -12.711 -21.406 -5.391 1 96.88 216 GLU B CA 1
ATOM 8612 C C . GLU B 1 216 ? -11.992 -20.141 -4.926 1 96.88 216 GLU B C 1
ATOM 8614 O O . GLU B 1 216 ? -12.062 -19.781 -3.752 1 96.88 216 GLU B O 1
ATOM 8619 N N . GLY B 1 217 ? -11.188 -19.594 -5.789 1 95.31 217 GLY B N 1
ATOM 8620 C CA . GLY B 1 217 ? -10.602 -18.281 -5.59 1 95.31 217 GLY B CA 1
ATOM 8621 C C . GLY B 1 217 ? -10.922 -17.312 -6.707 1 95.31 217 GLY B C 1
ATOM 8622 O O . GLY B 1 217 ? -10.703 -17.609 -7.883 1 95.31 217 GLY B O 1
ATOM 8623 N N . ALA B 1 218 ? -11.516 -16.203 -6.422 1 92.5 218 ALA B N 1
ATOM 8624 C CA . ALA B 1 218 ? -11.805 -15.141 -7.375 1 92.5 218 ALA B CA 1
ATOM 8625 C C . ALA B 1 218 ? -11.266 -13.797 -6.879 1 92.5 218 ALA B C 1
ATOM 8627 O O . ALA B 1 218 ? -11.805 -12.742 -7.211 1 92.5 218 ALA B O 1
ATOM 8628 N N . GLY B 1 219 ? -10.328 -13.844 -6.035 1 92.38 219 GLY B N 1
ATOM 8629 C CA . GLY B 1 219 ? -9.641 -12.727 -5.414 1 92.38 219 GLY B CA 1
ATOM 8630 C C . GLY B 1 219 ? -8.32 -13.117 -4.773 1 92.38 219 GLY B C 1
ATOM 8631 O O . GLY B 1 219 ? -7.672 -14.07 -5.207 1 92.38 219 GLY B O 1
ATOM 8632 N N . ALA B 1 220 ? -7.859 -12.266 -3.818 1 90.75 220 ALA B N 1
ATOM 8633 C CA . ALA B 1 220 ? -6.586 -12.562 -3.166 1 90.75 220 ALA B CA 1
ATOM 8634 C C . ALA B 1 220 ? -6.68 -12.344 -1.658 1 90.75 220 ALA B C 1
ATOM 8636 O O . ALA B 1 220 ? -6.344 -11.273 -1.154 1 90.75 220 ALA B O 1
ATOM 8637 N N . GLY B 1 221 ? -7.137 -13.406 -0.981 1 87.81 221 GLY B N 1
ATOM 8638 C CA . GLY B 1 221 ? -7.133 -13.414 0.473 1 87.81 221 GLY B CA 1
ATOM 8639 C C . GLY B 1 221 ? -8.445 -12.945 1.075 1 87.81 221 GLY B C 1
ATOM 8640 O O . GLY B 1 221 ? -9.5 -13.062 0.449 1 87.81 221 GLY B O 1
ATOM 8641 N N . GLY B 1 222 ? -8.398 -12.609 2.402 1 90.69 222 GLY B N 1
ATOM 8642 C CA . GLY B 1 222 ? -9.609 -12.258 3.137 1 90.69 222 GLY B CA 1
ATOM 8643 C C . GLY B 1 222 ? -10.422 -13.469 3.549 1 90.69 222 GLY B C 1
ATOM 8644 O O . GLY B 1 222 ? -9.898 -14.586 3.615 1 90.69 222 GLY B O 1
ATOM 8645 N N . LYS B 1 223 ? -11.625 -13.211 3.814 1 93.31 223 LYS B N 1
ATOM 8646 C CA . LYS B 1 223 ? -12.547 -14.289 4.176 1 93.31 223 LYS B CA 1
ATOM 8647 C C . LYS B 1 223 ? -13.172 -14.922 2.934 1 93.31 223 LYS B C 1
ATOM 8649 O O . LYS B 1 223 ? -13.469 -14.227 1.96 1 93.31 223 LYS B O 1
ATOM 8654 N N . ALA B 1 224 ? -13.312 -16.203 3.016 1 96.31 224 ALA B N 1
ATOM 8655 C CA . ALA B 1 224 ? -14.016 -16.891 1.938 1 96.31 224 ALA B CA 1
ATOM 8656 C C . ALA B 1 224 ? -15.523 -16.703 2.053 1 96.31 224 ALA B C 1
ATOM 8658 O O . ALA B 1 224 ? -16.094 -16.812 3.143 1 96.31 224 ALA B O 1
ATOM 8659 N N . LEU B 1 225 ? -16.141 -16.375 0.979 1 95.44 225 LEU B N 1
ATOM 8660 C CA . LEU B 1 225 ? -17.578 -16.078 0.921 1 95.44 225 LEU B CA 1
ATOM 8661 C C . LEU B 1 225 ? -18.344 -17.234 0.293 1 95.44 225 LEU B C 1
ATOM 8663 O O . LEU B 1 225 ? -17.906 -17.812 -0.707 1 95.44 225 LEU B O 1
ATOM 8667 N N . LEU B 1 226 ? -19.422 -17.641 0.938 1 96.5 226 LEU B N 1
ATOM 8668 C CA . LEU B 1 226 ? -20.375 -18.469 0.22 1 96.5 226 LEU B CA 1
ATOM 8669 C C . LEU B 1 226 ? -21.094 -17.656 -0.862 1 96.5 226 LEU B C 1
ATOM 8671 O O . LEU B 1 226 ? -22.078 -16.984 -0.583 1 96.5 226 LEU B O 1
ATOM 8675 N N . PHE B 1 227 ? -20.688 -17.906 -1.998 1 89.12 227 PHE B N 1
ATOM 8676 C CA . PHE B 1 227 ? -21.109 -17.125 -3.145 1 89.12 227 PHE B CA 1
ATOM 8677 C C . PHE B 1 227 ? -22.469 -17.609 -3.658 1 89.12 227 PHE B C 1
ATOM 8679 O O . PHE B 1 227 ? -23.266 -16.812 -4.152 1 89.12 227 PHE B O 1
ATOM 8686 N N . ARG B 1 228 ? -22.562 -18.969 -3.711 1 90.94 228 ARG B N 1
ATOM 8687 C CA . ARG B 1 228 ? -23.734 -19.594 -4.285 1 90.94 228 ARG B CA 1
ATOM 8688 C C . ARG B 1 228 ? -24.094 -20.875 -3.539 1 90.94 228 ARG B C 1
ATOM 8690 O O . ARG B 1 228 ? -23.203 -21.547 -2.994 1 90.94 228 ARG B O 1
ATOM 8697 N N . SER B 1 229 ? -25.281 -21 -3.516 1 95.69 229 SER B N 1
ATOM 8698 C CA . SER B 1 229 ? -25.875 -22.266 -3.074 1 95.69 229 SER B CA 1
ATOM 8699 C C . SER B 1 229 ? -27.062 -22.656 -3.949 1 95.69 229 SER B C 1
ATOM 8701 O O . SER B 1 229 ? -27.844 -21.797 -4.352 1 95.69 229 SER B O 1
ATOM 8703 N N . THR B 1 230 ? -27.172 -23.891 -4.215 1 95.44 230 THR B N 1
ATOM 8704 C CA . THR B 1 230 ? -28.219 -24.359 -5.117 1 95.44 230 THR B CA 1
ATOM 8705 C C . THR B 1 230 ? -29.594 -24.203 -4.484 1 95.44 230 THR B C 1
ATOM 8707 O O . THR B 1 230 ? -30.562 -23.844 -5.16 1 95.44 230 THR B O 1
ATOM 8710 N N . ASN B 1 231 ? -29.734 -24.547 -3.229 1 94.38 231 ASN B N 1
ATOM 8711 C CA . ASN B 1 231 ? -31.016 -24.453 -2.535 1 94.38 231 ASN B CA 1
ATOM 8712 C C . ASN B 1 231 ? -30.828 -24.312 -1.028 1 94.38 231 ASN B C 1
ATOM 8714 O O . ASN B 1 231 ? -29.703 -24.25 -0.54 1 94.38 231 ASN B O 1
ATOM 8718 N N . ASN B 1 232 ? -31.922 -24.188 -0.358 1 92.75 232 ASN B N 1
ATOM 8719 C CA . ASN B 1 232 ? -31.875 -23.922 1.075 1 92.75 232 ASN B CA 1
ATOM 8720 C C . ASN B 1 232 ? -31.375 -25.141 1.858 1 92.75 232 ASN B C 1
ATOM 8722 O O . ASN B 1 232 ? -30.781 -24.984 2.926 1 92.75 232 ASN B O 1
ATOM 8726 N N . HIS B 1 233 ? -31.609 -26.297 1.311 1 92.75 233 HIS B N 1
ATOM 8727 C CA . HIS B 1 233 ? -31.203 -27.516 2.012 1 92.75 233 HIS B CA 1
ATOM 8728 C C . HIS B 1 233 ? -29.688 -27.594 2.143 1 92.75 233 HIS B C 1
ATOM 8730 O O . HIS B 1 233 ? -29.156 -27.781 3.242 1 92.75 233 HIS B O 1
ATOM 8736 N N . VAL B 1 234 ? -28.969 -27.406 1.064 1 95.31 234 VAL B N 1
ATOM 8737 C CA . VAL B 1 234 ? -27.516 -27.469 1.108 1 95.31 234 VAL B CA 1
ATOM 8738 C C . VAL B 1 234 ? -26.969 -26.219 1.814 1 95.31 234 VAL B C 1
ATOM 8740 O O . VAL B 1 234 ? -25.922 -26.266 2.459 1 95.31 234 VAL B O 1
ATOM 8743 N N . ALA B 1 235 ? -27.656 -25.125 1.708 1 95.75 235 ALA B N 1
ATOM 8744 C CA . ALA B 1 235 ? -27.219 -23.906 2.393 1 95.75 235 ALA B CA 1
ATOM 8745 C C . ALA B 1 235 ? -27.203 -24.109 3.906 1 95.75 235 ALA B C 1
ATOM 8747 O O . ALA B 1 235 ? -26.344 -23.562 4.598 1 95.75 235 ALA B O 1
ATOM 8748 N N . ARG B 1 236 ? -28.125 -24.828 4.406 1 94.56 236 ARG B N 1
ATOM 8749 C CA . ARG B 1 236 ? -28.203 -25.094 5.84 1 94.56 236 ARG B CA 1
ATOM 8750 C C . ARG B 1 236 ? -26.953 -25.797 6.34 1 94.56 236 ARG B C 1
ATOM 8752 O O . ARG B 1 236 ? -26.516 -25.578 7.477 1 94.56 236 ARG B O 1
ATOM 8759 N N . SER B 1 237 ? -26.359 -26.594 5.441 1 96.06 237 SER B N 1
ATOM 8760 C CA . SER B 1 237 ? -25.156 -27.312 5.832 1 96.06 237 SER B CA 1
ATOM 8761 C C . SER B 1 237 ? -24 -26.344 6.082 1 96.06 237 SER B C 1
ATOM 8763 O O . SER B 1 237 ? -23.078 -26.656 6.844 1 96.06 237 SER B O 1
ATOM 8765 N N . TYR B 1 238 ? -24 -25.203 5.457 1 97 238 TYR B N 1
ATOM 8766 C CA . TYR B 1 238 ? -22.969 -24.203 5.652 1 97 238 TYR B CA 1
ATOM 8767 C C . TYR B 1 238 ? -23.156 -23.453 6.969 1 97 238 TYR B C 1
ATOM 8769 O O . TYR B 1 238 ? -22.188 -23.109 7.645 1 97 238 TYR B O 1
ATOM 8777 N N . PHE B 1 239 ? -24.406 -23.266 7.422 1 95.12 239 PHE B N 1
ATOM 8778 C CA . PHE B 1 239 ? -24.703 -22.359 8.531 1 95.12 239 PHE B CA 1
ATOM 8779 C C . PHE B 1 239 ? -24.812 -23.125 9.836 1 95.12 239 PHE B C 1
ATOM 8781 O O . PHE B 1 239 ? -24.516 -22.594 10.906 1 95.12 239 PHE B O 1
ATOM 8788 N N . LYS B 1 240 ? -25.25 -24.359 9.727 1 94.62 240 LYS B N 1
ATOM 8789 C CA . LYS B 1 240 ? -25.469 -25.141 10.945 1 94.62 240 LYS B CA 1
ATOM 8790 C C . LYS B 1 240 ? -24.188 -25.234 11.781 1 94.62 240 LYS B C 1
ATOM 8792 O O . LYS B 1 240 ? -23.172 -25.719 11.305 1 94.62 240 LYS B O 1
ATOM 8797 N N . SER B 1 241 ? -24.203 -24.672 13.016 1 91.94 241 SER B N 1
ATOM 8798 C CA . SER B 1 241 ? -23.125 -24.703 13.992 1 91.94 241 SER B CA 1
ATOM 8799 C C . SER B 1 241 ? -21.891 -23.984 13.469 1 91.94 241 SER B C 1
ATOM 8801 O O . SER B 1 241 ? -20.75 -24.391 13.75 1 91.94 241 SER B O 1
ATOM 8803 N N . ASN B 1 242 ? -22.125 -23.047 12.609 1 93.19 242 ASN B N 1
ATOM 8804 C CA . ASN B 1 242 ? -21 -22.312 12.023 1 93.19 242 ASN B CA 1
ATOM 8805 C C . ASN B 1 242 ? -20.969 -20.875 12.523 1 93.19 242 ASN B C 1
ATOM 8807 O O . ASN B 1 242 ? -21.625 -20 11.961 1 93.19 242 ASN B O 1
ATOM 8811 N N . ARG B 1 243 ? -20.109 -20.578 13.477 1 88 243 ARG B N 1
ATOM 8812 C CA . ARG B 1 243 ? -19.984 -19.25 14.047 1 88 243 ARG B CA 1
ATOM 8813 C C . ARG B 1 243 ? -19.125 -18.344 13.164 1 88 243 ARG B C 1
ATOM 8815 O O . ARG B 1 243 ? -19.062 -17.141 13.375 1 88 243 ARG B O 1
ATOM 8822 N N . PHE B 1 244 ? -18.484 -18.875 12.086 1 91.56 244 PHE B N 1
ATOM 8823 C CA . PHE B 1 244 ? -17.562 -18.125 11.25 1 91.56 244 PHE B CA 1
ATOM 8824 C C . PHE B 1 244 ? -18.125 -17.938 9.844 1 91.56 244 PHE B C 1
ATOM 8826 O O . PHE B 1 244 ? -17.391 -17.578 8.922 1 91.56 244 PHE B O 1
ATOM 8833 N N . ALA B 1 245 ? -19.422 -18.156 9.695 1 93.19 245 ALA B N 1
ATOM 8834 C CA . ALA B 1 245 ? -20.062 -18.078 8.391 1 93.19 245 ALA B CA 1
ATOM 8835 C C . ALA B 1 245 ? -19.922 -16.688 7.781 1 93.19 245 ALA B C 1
ATOM 8837 O O . ALA B 1 245 ? -19.953 -15.68 8.492 1 93.19 245 ALA B O 1
ATOM 8838 N N . PHE B 1 246 ? -19.641 -16.562 6.555 1 93.12 246 PHE B N 1
ATOM 8839 C CA . PHE B 1 246 ? -19.625 -15.352 5.73 1 93.12 246 PHE B CA 1
ATOM 8840 C C . PHE B 1 246 ? -20.281 -15.602 4.379 1 93.12 246 PHE B C 1
ATOM 8842 O O . PHE B 1 246 ? -19.75 -16.328 3.547 1 93.12 246 PHE B O 1
ATOM 8849 N N . ALA B 1 247 ? -21.484 -15.078 4.188 1 94.31 247 ALA B N 1
ATOM 8850 C CA . ALA B 1 247 ? -22.297 -15.406 3.016 1 94.31 247 ALA B CA 1
ATOM 8851 C C . ALA B 1 247 ? -23.094 -14.195 2.549 1 94.31 247 ALA B C 1
ATOM 8853 O O . ALA B 1 247 ? -23.297 -13.25 3.307 1 94.31 247 ALA B O 1
ATOM 8854 N N . SER B 1 248 ? -23.484 -14.203 1.327 1 92.62 248 SER B N 1
ATOM 8855 C CA . SER B 1 248 ? -24.344 -13.156 0.8 1 92.62 248 SER B CA 1
ATOM 8856 C C . SER B 1 248 ? -25.188 -13.664 -0.367 1 92.62 248 SER B C 1
ATOM 8858 O O . SER B 1 248 ? -24.672 -14.312 -1.276 1 92.62 248 SER B O 1
ATOM 8860 N N . VAL B 1 249 ? -26.453 -13.359 -0.356 1 93.69 249 VAL B N 1
ATOM 8861 C CA . VAL B 1 249 ? -27.359 -13.758 -1.421 1 93.69 249 VAL B CA 1
ATOM 8862 C C . VAL B 1 249 ? -27.094 -12.914 -2.668 1 93.69 249 VAL B C 1
ATOM 8864 O O . VAL B 1 249 ? -27.531 -13.273 -3.768 1 93.69 249 VAL B O 1
ATOM 8867 N N . LEU B 1 250 ? -26.359 -11.844 -2.463 1 92.19 250 LEU B N 1
ATOM 8868 C CA . LEU B 1 250 ? -26 -11 -3.6 1 92.19 250 LEU B CA 1
ATOM 8869 C C . LEU B 1 250 ? -25.234 -11.797 -4.652 1 92.19 250 LEU B C 1
ATOM 8871 O O . LEU B 1 250 ? -25.375 -11.539 -5.852 1 92.19 250 LEU B O 1
ATOM 8875 N N . GLY B 1 251 ? -24.484 -12.734 -4.219 1 92.31 251 GLY B N 1
ATOM 8876 C CA . GLY B 1 251 ? -23.766 -13.578 -5.156 1 92.31 251 GLY B CA 1
ATOM 8877 C C . GLY B 1 251 ? -24.672 -14.391 -6.051 1 92.31 251 GLY B C 1
ATOM 8878 O O . GLY B 1 251 ? -24.5 -14.406 -7.273 1 92.31 251 GLY B O 1
ATOM 8879 N N . ILE B 1 252 ? -25.656 -14.969 -5.477 1 92.56 252 ILE B N 1
ATOM 8880 C CA . ILE B 1 252 ? -26.641 -15.766 -6.211 1 92.56 252 ILE B CA 1
ATOM 8881 C C . ILE B 1 252 ? -27.344 -14.898 -7.242 1 92.56 252 ILE B C 1
ATOM 8883 O O . ILE B 1 252 ? -27.453 -15.266 -8.414 1 92.56 252 ILE B O 1
ATOM 8887 N N . ASP B 1 253 ? -27.766 -13.781 -6.816 1 93.94 253 ASP B N 1
ATOM 8888 C CA . ASP B 1 253 ? -28.531 -12.875 -7.668 1 93.94 253 ASP B CA 1
ATOM 8889 C C . ASP B 1 253 ? -27.672 -12.32 -8.797 1 93.94 253 ASP B C 1
ATOM 8891 O O . ASP B 1 253 ? -28.141 -12.133 -9.922 1 93.94 253 ASP B O 1
ATOM 8895 N N . ALA B 1 254 ? -26.453 -12.047 -8.492 1 92.81 254 ALA B N 1
ATOM 8896 C CA . ALA B 1 254 ? -25.547 -11.5 -9.5 1 92.81 254 ALA B CA 1
ATOM 8897 C C . ALA B 1 254 ? -25.297 -12.508 -10.617 1 92.81 254 ALA B C 1
ATOM 8899 O O . ALA B 1 254 ? -25.219 -12.141 -11.789 1 92.81 254 ALA B O 1
ATOM 8900 N N . PHE B 1 255 ? -25.125 -13.75 -10.258 1 91.44 255 PHE B N 1
ATOM 8901 C CA . PHE B 1 255 ? -24.953 -14.797 -11.258 1 91.44 255 PHE B CA 1
ATOM 8902 C C . PHE B 1 255 ? -26.234 -14.992 -12.062 1 91.44 255 PHE B C 1
ATOM 8904 O O . PHE B 1 255 ? -26.203 -15.109 -13.289 1 91.44 255 PHE B O 1
ATOM 8911 N N . LYS B 1 256 ? -27.312 -14.938 -11.383 1 89.06 256 LYS B N 1
ATOM 8912 C CA . LYS B 1 256 ? -28.609 -15.133 -12.016 1 89.06 256 LYS B CA 1
ATOM 8913 C C . LYS B 1 256 ? -28.891 -14.039 -13.047 1 89.06 256 LYS B C 1
ATOM 8915 O O . LYS B 1 256 ? -29.484 -14.297 -14.094 1 89.06 256 LYS B O 1
ATOM 8920 N N . ARG B 1 257 ? -28.406 -12.844 -12.781 1 91.12 257 ARG B N 1
ATOM 8921 C CA . ARG B 1 257 ? -28.688 -11.695 -13.633 1 91.12 257 ARG B CA 1
ATOM 8922 C C . ARG B 1 257 ? -27.594 -11.508 -14.68 1 91.12 257 ARG B C 1
ATOM 8924 O O . ARG B 1 257 ? -27.656 -10.609 -15.516 1 91.12 257 ARG B O 1
ATOM 8931 N N . GLY B 1 258 ? -26.562 -12.242 -14.562 1 88.88 258 GLY B N 1
ATOM 8932 C CA . GLY B 1 258 ? -25.5 -12.172 -15.539 1 88.88 258 GLY B CA 1
ATOM 8933 C C . GLY B 1 258 ? -24.547 -11.016 -15.305 1 88.88 258 GLY B C 1
ATOM 8934 O O . GLY B 1 258 ? -23.859 -10.57 -16.234 1 88.88 258 GLY B O 1
ATOM 8935 N N . VAL B 1 259 ? -24.594 -10.5 -14.109 1 87.75 259 VAL B N 1
ATOM 8936 C CA . VAL B 1 259 ? -23.656 -9.43 -13.758 1 87.75 259 VAL B CA 1
ATOM 8937 C C . VAL B 1 259 ? -22.25 -9.992 -13.664 1 87.75 259 VAL B C 1
ATOM 8939 O O . VAL B 1 259 ? -21.281 -9.359 -14.102 1 87.75 259 VAL B O 1
ATOM 8942 N N . ILE B 1 260 ? -22.156 -11.141 -13.047 1 88.19 260 ILE B N 1
ATOM 8943 C CA . ILE B 1 260 ? -20.891 -11.875 -13.039 1 88.19 260 ILE B CA 1
ATOM 8944 C C . ILE B 1 260 ? -20.812 -12.758 -14.281 1 88.19 260 ILE B C 1
ATOM 8946 O O . ILE B 1 260 ? -21.641 -13.641 -14.484 1 88.19 260 ILE B O 1
ATOM 8950 N N . LYS B 1 261 ? -19.844 -12.523 -15.039 1 84.25 261 LYS B N 1
ATOM 8951 C CA . LYS B 1 261 ? -19.75 -13.203 -16.328 1 84.25 261 LYS B CA 1
ATOM 8952 C C . LYS B 1 261 ? -18.859 -14.445 -16.234 1 84.25 261 LYS B C 1
ATOM 8954 O O . LYS B 1 261 ? -18.984 -15.359 -17.047 1 84.25 261 LYS B O 1
ATOM 8959 N N . SER B 1 262 ? -18.047 -14.469 -15.32 1 86.75 262 SER B N 1
ATOM 8960 C CA . SER B 1 262 ? -17.188 -15.625 -15.141 1 86.75 262 SER B CA 1
ATOM 8961 C C . SER B 1 262 ? -17.906 -16.734 -14.375 1 86.75 262 SER B C 1
ATOM 8963 O O . SER B 1 262 ? -18.938 -16.5 -13.734 1 86.75 262 SER B O 1
ATOM 8965 N N . GLU B 1 263 ? -17.391 -17.938 -14.547 1 91.69 263 GLU B N 1
ATOM 8966 C CA . GLU B 1 263 ? -17.969 -19.094 -13.867 1 91.69 263 GLU B CA 1
ATOM 8967 C C . GLU B 1 263 ? -16.906 -19.859 -13.078 1 91.69 263 GLU B C 1
ATOM 8969 O O . GLU B 1 263 ? -15.719 -19.578 -13.188 1 91.69 263 GLU B O 1
ATOM 8974 N N . THR B 1 264 ? -17.391 -20.719 -12.227 1 94.56 264 THR B N 1
ATOM 8975 C CA . THR B 1 264 ? -16.578 -21.672 -11.484 1 94.56 264 THR B CA 1
ATOM 8976 C C . THR B 1 264 ? -16.984 -23.109 -11.789 1 94.56 264 THR B C 1
ATOM 8978 O O . THR B 1 264 ? -17.953 -23.344 -12.523 1 94.56 264 THR B O 1
ATOM 8981 N N . ASP B 1 265 ? -16.219 -24.016 -11.242 1 97.75 265 ASP B N 1
ATOM 8982 C CA . ASP B 1 265 ? -16.547 -25.422 -11.422 1 97.75 265 ASP B CA 1
ATOM 8983 C C . ASP B 1 265 ? -17.953 -25.734 -10.906 1 97.75 265 ASP B C 1
ATOM 8985 O O . ASP B 1 265 ? -18.547 -26.734 -11.289 1 97.75 265 ASP B O 1
ATOM 8989 N N . TYR B 1 266 ? -18.469 -24.844 -10.156 1 97.06 266 TYR B N 1
ATOM 8990 C CA . TYR B 1 266 ? -19.797 -24.984 -9.57 1 97.06 266 TYR B CA 1
ATOM 8991 C C . TYR B 1 266 ? -20.859 -25.234 -10.641 1 97.06 266 TYR B C 1
ATOM 8993 O O . TYR B 1 266 ? -21.719 -26.094 -10.477 1 97.06 266 TYR B O 1
ATOM 9001 N N . VAL B 1 267 ? -20.797 -24.562 -11.734 1 95.44 267 VAL B N 1
ATOM 9002 C CA . VAL B 1 267 ? -21.844 -24.625 -12.758 1 95.44 267 VAL B CA 1
ATOM 9003 C C . VAL B 1 267 ? -21.828 -26 -13.43 1 95.44 267 VAL B C 1
ATOM 9005 O O . VAL B 1 267 ? -22.875 -26.516 -13.805 1 95.44 267 VAL B O 1
ATOM 9008 N N . VAL B 1 268 ? -20.641 -26.578 -13.547 1 97 268 VAL B N 1
ATOM 9009 C CA . VAL B 1 268 ? -20.5 -27.906 -14.148 1 97 268 VAL B CA 1
ATOM 9010 C C . VAL B 1 268 ? -21.094 -28.953 -13.219 1 97 268 VAL B C 1
ATOM 9012 O O . VAL B 1 268 ? -21.875 -29.812 -13.656 1 97 268 VAL B O 1
ATOM 9015 N N . TYR B 1 269 ? -20.797 -28.891 -11.961 1 97.88 269 TYR B N 1
ATOM 9016 C CA . TYR B 1 269 ? -21.25 -29.859 -10.977 1 97.88 269 TYR B CA 1
ATOM 9017 C C . TYR B 1 269 ? -22.766 -29.734 -10.758 1 97.88 269 TYR B C 1
ATOM 9019 O O . TYR B 1 269 ? -23.438 -30.734 -10.492 1 97.88 269 TYR B O 1
ATOM 9027 N N . GLU B 1 270 ? -23.25 -28.547 -10.812 1 95.88 270 GLU B N 1
ATOM 9028 C CA . GLU B 1 270 ? -24.672 -28.328 -10.609 1 95.88 270 GLU B CA 1
ATOM 9029 C C . GLU B 1 270 ? -25.5 -29.016 -11.688 1 95.88 270 GLU B C 1
ATOM 9031 O O . GLU B 1 270 ? -26.625 -29.469 -11.43 1 95.88 270 GLU B O 1
ATOM 9036 N N . LYS B 1 271 ? -24.938 -29.203 -12.82 1 94.19 271 LYS B N 1
ATOM 9037 C CA . LYS B 1 271 ? -25.641 -29.812 -13.945 1 94.19 271 LYS B CA 1
ATOM 9038 C C . LYS B 1 271 ? -25.406 -31.328 -13.984 1 94.19 271 LYS B C 1
ATOM 9040 O O . LYS B 1 271 ? -26.078 -32.031 -14.734 1 94.19 271 LYS B O 1
ATOM 9045 N N . MET B 1 272 ? -24.531 -31.719 -13.172 1 94.5 272 MET B N 1
ATOM 9046 C CA . MET B 1 272 ? -24.203 -33.125 -13.141 1 94.5 272 MET B CA 1
ATOM 9047 C C . MET B 1 272 ? -25.375 -33.969 -12.641 1 94.5 272 MET B C 1
ATOM 9049 O O . MET B 1 272 ? -26.125 -33.5 -11.766 1 94.5 272 MET B O 1
ATOM 9053 N N . ASN B 1 273 ? -25.672 -35.188 -13.188 1 93.69 273 ASN B N 1
ATOM 9054 C CA . ASN B 1 273 ? -26.672 -36.156 -12.75 1 93.69 273 ASN B CA 1
ATOM 9055 C C . ASN B 1 273 ? -28.062 -35.562 -12.734 1 93.69 273 ASN B C 1
ATOM 9057 O O . ASN B 1 273 ? -28.812 -35.719 -11.773 1 93.69 273 ASN B O 1
ATOM 9061 N N . ASN B 1 274 ? -28.391 -34.781 -13.75 1 90.44 274 ASN B N 1
ATOM 9062 C CA . ASN B 1 274 ? -29.672 -34.125 -13.891 1 90.44 274 ASN B CA 1
ATOM 9063 C C . ASN B 1 274 ? -29.922 -33.156 -12.734 1 90.44 274 ASN B C 1
ATOM 9065 O O . ASN B 1 274 ? -31.062 -32.969 -12.312 1 90.44 274 ASN B O 1
ATOM 9069 N N . GLY B 1 275 ? -28.859 -32.719 -12.18 1 92.44 275 GLY B N 1
ATOM 9070 C CA . GLY B 1 275 ? -28.938 -31.703 -11.125 1 92.44 275 GLY B CA 1
ATOM 9071 C C . GLY B 1 275 ? -28.375 -32.188 -9.805 1 92.44 275 GLY B C 1
ATOM 9072 O O . GLY B 1 275 ? -28.844 -33.188 -9.25 1 92.44 275 GLY B O 1
ATOM 9073 N N . THR B 1 276 ? -27.328 -31.672 -9.406 1 95.5 276 THR B N 1
ATOM 9074 C CA . THR B 1 276 ? -26.688 -31.953 -8.117 1 95.5 276 THR B CA 1
ATOM 9075 C C . THR B 1 276 ? -26.562 -30.672 -7.297 1 95.5 276 THR B C 1
ATOM 9077 O O . THR B 1 276 ? -26.016 -29.672 -7.773 1 95.5 276 THR B O 1
ATOM 9080 N N . ALA B 1 277 ? -27.109 -30.688 -6.098 1 96.25 277 ALA B N 1
ATOM 9081 C CA . ALA B 1 277 ? -27.094 -29.484 -5.27 1 96.25 277 ALA B CA 1
ATOM 9082 C C . ALA B 1 277 ? -25.719 -29.281 -4.633 1 96.25 277 ALA B C 1
ATOM 9084 O O . ALA B 1 277 ? -25.062 -30.234 -4.25 1 96.25 277 ALA B O 1
ATOM 9085 N N . GLY B 1 278 ? -25.328 -28 -4.555 1 97.38 278 GLY B N 1
ATOM 9086 C CA . GLY B 1 278 ? -24.031 -27.812 -3.951 1 97.38 278 GLY B CA 1
ATOM 9087 C C . GLY B 1 278 ? -23.781 -26.406 -3.475 1 97.38 278 GLY B C 1
ATOM 9088 O O . GLY B 1 278 ? -24.703 -25.594 -3.43 1 97.38 278 GLY B O 1
ATOM 9089 N N . LEU B 1 279 ? -22.625 -26.172 -2.879 1 98.12 279 LEU B N 1
ATOM 9090 C CA . LEU B 1 279 ? -22.125 -24.922 -2.328 1 98.12 279 LEU B CA 1
ATOM 9091 C C . LEU B 1 279 ? -20.891 -24.453 -3.078 1 98.12 279 LEU B C 1
ATOM 9093 O O . LEU B 1 279 ? -20.094 -25.281 -3.531 1 98.12 279 LEU B O 1
ATOM 9097 N N . ASP B 1 280 ? -20.797 -23.141 -3.242 1 97.94 280 ASP B N 1
ATOM 9098 C CA . ASP B 1 280 ? -19.641 -22.5 -3.855 1 97.94 280 ASP B CA 1
ATOM 9099 C C . ASP B 1 280 ? -18.969 -21.531 -2.885 1 97.94 280 ASP B C 1
ATOM 9101 O O . ASP B 1 280 ? -19.5 -20.438 -2.623 1 97.94 280 ASP B O 1
ATOM 9105 N N . LEU B 1 281 ? -17.828 -21.922 -2.316 1 98 281 LEU B N 1
ATOM 9106 C CA . LEU B 1 281 ? -17.078 -21.109 -1.372 1 98 281 LEU B CA 1
ATOM 9107 C C . LEU B 1 281 ? -15.852 -20.5 -2.047 1 98 281 LEU B C 1
ATOM 9109 O O . LEU B 1 281 ? -15 -21.203 -2.58 1 98 281 LEU B O 1
ATOM 9113 N N . ALA B 1 282 ? -15.758 -19.141 -2.049 1 96.81 282 ALA B N 1
ATOM 9114 C CA . ALA B 1 282 ? -14.703 -18.531 -2.848 1 96.81 282 ALA B CA 1
ATOM 9115 C C . ALA B 1 282 ? -14.18 -17.266 -2.182 1 96.81 282 ALA B C 1
ATOM 9117 O O . ALA B 1 282 ? -14.93 -16.562 -1.489 1 96.81 282 ALA B O 1
ATOM 9118 N N . PHE B 1 283 ? -12.898 -16.984 -2.377 1 96.56 283 PHE B N 1
ATOM 9119 C CA . PHE B 1 283 ? -12.359 -15.656 -2.092 1 96.56 283 PHE B CA 1
ATOM 9120 C C . PHE B 1 283 ? -12.781 -14.656 -3.168 1 96.56 283 PHE B C 1
ATOM 9122 O O . PHE B 1 283 ? -12.977 -15.031 -4.324 1 96.56 283 PHE B O 1
ATOM 9129 N N . PHE B 1 284 ? -12.938 -13.344 -2.807 1 95 284 PHE B N 1
ATOM 9130 C CA . PHE B 1 284 ? -13.445 -12.414 -3.799 1 95 284 PHE B CA 1
ATOM 9131 C C . PHE B 1 284 ? -12.828 -11.031 -3.613 1 95 284 PHE B C 1
ATOM 9133 O O . PHE B 1 284 ? -12.984 -10.156 -4.465 1 95 284 PHE B O 1
ATOM 9140 N N . ARG B 1 285 ? -12.07 -10.836 -2.562 1 94.19 285 ARG B N 1
ATOM 9141 C CA . ARG B 1 285 ? -11.477 -9.531 -2.268 1 94.19 285 ARG B CA 1
ATOM 9142 C C . ARG B 1 285 ? -10.156 -9.352 -3.008 1 94.19 285 ARG B C 1
ATOM 9144 O O . ARG B 1 285 ? -9.555 -10.328 -3.463 1 94.19 285 ARG B O 1
ATOM 9151 N N . ASN B 1 286 ? -9.695 -8.148 -3.152 1 94.06 286 ASN B N 1
ATOM 9152 C CA . ASN B 1 286 ? -8.398 -7.797 -3.715 1 94.06 286 ASN B CA 1
ATOM 9153 C C . ASN B 1 286 ? -8.234 -8.336 -5.133 1 94.06 286 ASN B C 1
ATOM 9155 O O . ASN B 1 286 ? -7.242 -9 -5.438 1 94.06 286 ASN B O 1
ATOM 9159 N N . ARG B 1 287 ? -9.172 -8.055 -5.961 1 94.5 287 ARG B N 1
ATOM 9160 C CA . ARG B 1 287 ? -9.18 -8.547 -7.332 1 94.5 287 ARG B CA 1
ATOM 9161 C C . ARG B 1 287 ? -8.07 -7.902 -8.156 1 94.5 287 ARG B C 1
ATOM 9163 O O . ARG B 1 287 ? -7.691 -8.414 -9.211 1 94.5 287 ARG B O 1
ATOM 9170 N N . GLY B 1 288 ? -7.539 -6.855 -7.641 1 94.06 288 GLY B N 1
ATOM 9171 C CA . GLY B 1 288 ? -6.473 -6.156 -8.344 1 94.06 288 GLY B CA 1
ATOM 9172 C C . GLY B 1 288 ? -5.211 -6.988 -8.492 1 94.06 288 GLY B C 1
ATOM 9173 O O . GLY B 1 288 ? -4.422 -6.766 -9.414 1 94.06 288 GLY B O 1
ATOM 9174 N N . ILE B 1 289 ? -5.02 -7.914 -7.625 1 95.44 289 ILE B N 1
ATOM 9175 C CA . ILE B 1 289 ? -3.801 -8.711 -7.707 1 95.44 289 ILE B CA 1
ATOM 9176 C C . ILE B 1 289 ? -4.16 -10.164 -8.016 1 95.44 289 ILE B C 1
ATOM 9178 O O . ILE B 1 289 ? -3.281 -11.031 -8.078 1 95.44 289 ILE B O 1
ATOM 9182 N N . TYR B 1 290 ? -5.461 -10.438 -8.266 1 93.06 290 TYR B N 1
ATOM 9183 C CA . TYR B 1 290 ? -6 -11.719 -8.719 1 93.06 290 TYR B CA 1
ATOM 9184 C C . TYR B 1 290 ? -5.395 -12.125 -10.055 1 93.06 290 TYR B C 1
ATOM 9186 O O . TYR B 1 290 ? -5.305 -11.305 -10.977 1 93.06 290 TYR B O 1
ATOM 9194 N N . HIS B 1 291 ? -4.793 -13.305 -10.172 1 96.06 291 HIS B N 1
ATOM 9195 C CA . HIS B 1 291 ? -4.238 -13.844 -11.414 1 96.06 291 HIS B CA 1
ATOM 9196 C C . HIS B 1 291 ? -2.928 -13.156 -11.773 1 96.06 291 HIS B C 1
ATOM 9198 O O . HIS B 1 291 ? -2.582 -13.062 -12.953 1 96.06 291 HIS B O 1
ATOM 9204 N N . THR B 1 292 ? -2.252 -12.578 -10.82 1 95.94 292 THR B N 1
ATOM 9205 C CA . THR B 1 292 ? -0.958 -11.938 -11.023 1 95.94 292 THR B CA 1
ATOM 9206 C C . THR B 1 292 ? 0.114 -12.602 -10.164 1 95.94 292 THR B C 1
ATOM 9208 O O . THR B 1 292 ? -0.177 -13.523 -9.406 1 95.94 292 THR B O 1
ATOM 9211 N N . GLU B 1 293 ? 1.309 -12.125 -10.266 1 93.94 293 GLU B N 1
ATOM 9212 C CA . GLU B 1 293 ? 2.406 -12.664 -9.461 1 93.94 293 GLU B CA 1
ATOM 9213 C C . GLU B 1 293 ? 2.203 -12.375 -7.98 1 93.94 293 GLU B C 1
ATOM 9215 O O . GLU B 1 293 ? 2.82 -13.016 -7.125 1 93.94 293 GLU B O 1
ATOM 9220 N N . ARG B 1 294 ? 1.3 -11.469 -7.699 1 94.38 294 ARG B N 1
ATOM 9221 C CA . ARG B 1 294 ? 1.076 -11.094 -6.305 1 94.38 294 ARG B CA 1
ATOM 9222 C C . ARG B 1 294 ? 0.003 -11.977 -5.668 1 94.38 294 ARG B C 1
ATOM 9224 O O . ARG B 1 294 ? -0.292 -11.836 -4.48 1 94.38 294 ARG B O 1
ATOM 9231 N N . ASP B 1 295 ? -0.653 -12.852 -6.434 1 95.88 295 ASP B N 1
ATOM 9232 C CA . ASP B 1 295 ? -1.412 -13.945 -5.828 1 95.88 295 ASP B CA 1
ATOM 9233 C C . ASP B 1 295 ? -0.482 -15.023 -5.289 1 95.88 295 ASP B C 1
ATOM 9235 O O . ASP B 1 295 ? -0.469 -16.156 -5.797 1 95.88 295 ASP B O 1
ATOM 9239 N N . ASP B 1 296 ? 0.25 -14.648 -4.258 1 93.94 296 ASP B N 1
ATOM 9240 C CA . ASP B 1 296 ? 1.3 -15.461 -3.65 1 93.94 296 ASP B CA 1
ATOM 9241 C C . ASP B 1 296 ? 1.152 -15.5 -2.131 1 93.94 296 ASP B C 1
ATOM 9243 O O . ASP B 1 296 ? 0.172 -14.992 -1.583 1 93.94 296 ASP B O 1
ATOM 9247 N N . ILE B 1 297 ? 2.057 -16.125 -1.527 1 91.69 297 ILE B N 1
ATOM 9248 C CA . ILE B 1 297 ? 2.023 -16.328 -0.084 1 91.69 297 ILE B CA 1
ATOM 9249 C C . ILE B 1 297 ? 2.195 -14.992 0.633 1 91.69 297 ILE B C 1
ATOM 9251 O O . ILE B 1 297 ? 1.612 -14.773 1.698 1 91.69 297 ILE B O 1
ATOM 9255 N N . GLN B 1 298 ? 2.934 -14.062 0.051 1 90.75 298 GLN B N 1
ATOM 9256 C CA . GLN B 1 298 ? 3.266 -12.797 0.7 1 90.75 298 GLN B CA 1
ATOM 9257 C C . GLN B 1 298 ? 2.041 -11.898 0.809 1 90.75 298 GLN B C 1
ATOM 9259 O O . GLN B 1 298 ? 1.944 -11.078 1.729 1 90.75 298 GLN B O 1
ATOM 9264 N N . HIS B 1 299 ? 1.104 -12.047 -0.078 1 93.25 299 HIS B N 1
ATOM 9265 C CA . HIS B 1 299 ? -0.023 -11.125 -0.147 1 93.25 299 HIS B CA 1
ATOM 9266 C C . HIS B 1 299 ? -1.3 -11.773 0.377 1 93.25 299 HIS B C 1
ATOM 9268 O O . HIS B 1 299 ? -2.402 -11.289 0.118 1 93.25 299 HIS B O 1
ATOM 9274 N N . THR B 1 300 ? -1.195 -12.859 0.995 1 92.81 300 THR B N 1
ATOM 9275 C CA . THR B 1 300 ? -2.291 -13.516 1.703 1 92.81 300 THR B CA 1
ATOM 9276 C C . THR B 1 300 ? -1.882 -13.859 3.131 1 92.81 300 THR B C 1
ATOM 9278 O O . THR B 1 300 ? -0.957 -13.258 3.68 1 92.81 300 THR B O 1
ATOM 9281 N N . SER B 1 301 ? -2.75 -14.68 3.846 1 90.06 301 SER B N 1
ATOM 9282 C CA . SER B 1 301 ? -2.432 -14.961 5.242 1 90.06 301 SER B CA 1
ATOM 9283 C C . SER B 1 301 ? -2.895 -16.359 5.645 1 90.06 301 SER B C 1
ATOM 9285 O O . SER B 1 301 ? -3.777 -16.938 5.004 1 90.06 301 SER B O 1
ATOM 9287 N N . ILE B 1 302 ? -2.301 -16.844 6.668 1 90.69 302 ILE B N 1
ATOM 9288 C CA . ILE B 1 302 ? -2.684 -18.141 7.227 1 90.69 302 ILE B CA 1
ATOM 9289 C C . ILE B 1 302 ? -4.117 -18.062 7.746 1 90.69 302 ILE B C 1
ATOM 9291 O O . ILE B 1 302 ? -4.832 -19.078 7.742 1 90.69 302 ILE B O 1
ATOM 9295 N N . PHE B 1 303 ? -4.59 -16.875 8.078 1 91.88 303 PHE B N 1
ATOM 9296 C CA . PHE B 1 303 ? -5.938 -16.703 8.602 1 91.88 303 PHE B CA 1
ATOM 9297 C C . PHE B 1 303 ? -6.973 -16.828 7.496 1 91.88 303 PHE B C 1
ATOM 9299 O O . PHE B 1 303 ? -8.062 -17.359 7.719 1 91.88 303 PHE B O 1
ATOM 9306 N N . SER B 1 304 ? -6.59 -16.344 6.32 1 95.12 304 SER B N 1
ATOM 9307 C CA . SER B 1 304 ? -7.477 -16.547 5.18 1 95.12 304 SER B CA 1
ATOM 9308 C C . SER B 1 304 ? -7.629 -18.031 4.859 1 95.12 304 SER B C 1
ATOM 9310 O O . SER B 1 304 ? -8.742 -18.516 4.629 1 95.12 304 SER B O 1
ATOM 9312 N N . LEU B 1 305 ? -6.52 -18.75 4.828 1 96.31 305 LEU B N 1
ATOM 9313 C CA . LEU B 1 305 ? -6.555 -20.188 4.598 1 96.31 305 LEU B CA 1
ATOM 9314 C C . LEU B 1 305 ? -7.391 -20.891 5.668 1 96.31 305 LEU B C 1
ATOM 9316 O O . LEU B 1 305 ? -8.227 -21.734 5.348 1 96.31 305 LEU B O 1
ATOM 9320 N N . ASN B 1 306 ? -7.176 -20.469 6.895 1 95.69 306 ASN B N 1
ATOM 9321 C CA . ASN B 1 306 ? -7.898 -21.078 8 1 95.69 306 ASN B CA 1
ATOM 9322 C C . ASN B 1 306 ? -9.398 -20.828 7.898 1 95.69 306 ASN B C 1
ATOM 9324 O O . ASN B 1 306 ? -10.203 -21.703 8.25 1 95.69 306 ASN B O 1
ATOM 9328 N N . HIS B 1 307 ? -9.742 -19.656 7.469 1 96.69 307 HIS B N 1
ATOM 9329 C CA . HIS B 1 307 ? -11.164 -19.359 7.309 1 96.69 307 HIS B CA 1
ATOM 9330 C C . HIS B 1 307 ? -11.812 -20.297 6.293 1 96.69 307 HIS B C 1
ATOM 9332 O O . HIS B 1 307 ? -12.891 -20.828 6.535 1 96.69 307 HIS B O 1
ATOM 9338 N N . MET B 1 308 ? -11.211 -20.484 5.18 1 97.94 308 MET B N 1
ATOM 9339 C CA . MET B 1 308 ? -11.758 -21.406 4.191 1 97.94 308 MET B CA 1
ATOM 9340 C C . MET B 1 308 ? -11.766 -22.844 4.727 1 97.94 308 MET B C 1
ATOM 9342 O O . MET B 1 308 ? -12.766 -23.547 4.59 1 97.94 308 MET B O 1
ATOM 9346 N N . LEU B 1 309 ? -10.656 -23.219 5.344 1 98.38 309 LEU B N 1
ATOM 9347 C CA . LEU B 1 309 ? -10.523 -24.578 5.848 1 98.38 309 LEU B CA 1
ATOM 9348 C C . LEU B 1 309 ? -11.609 -24.906 6.863 1 98.38 309 LEU B C 1
ATOM 9350 O O . LEU B 1 309 ? -12.281 -25.938 6.762 1 98.38 309 LEU B O 1
ATOM 9354 N N . VAL B 1 310 ? -11.859 -24.016 7.785 1 97.88 310 VAL B N 1
ATOM 9355 C CA . VAL B 1 310 ? -12.828 -24.234 8.852 1 97.88 310 VAL B CA 1
ATOM 9356 C C . VAL B 1 310 ? -14.242 -24.234 8.273 1 97.88 310 VAL B C 1
ATOM 9358 O O . VAL B 1 310 ? -15.047 -25.109 8.617 1 97.88 310 VAL B O 1
ATOM 9361 N N . ASN B 1 311 ? -14.523 -23.312 7.438 1 97.75 311 ASN B N 1
ATOM 9362 C CA . ASN B 1 311 ? -15.852 -23.281 6.84 1 97.75 311 ASN B CA 1
ATOM 9363 C C . ASN B 1 311 ? -16.094 -24.469 5.926 1 97.75 311 ASN B C 1
ATOM 9365 O O . ASN B 1 311 ? -17.203 -25 5.867 1 97.75 311 ASN B O 1
ATOM 9369 N N . ALA B 1 312 ? -15.062 -24.859 5.184 1 98.69 312 ALA B N 1
ATOM 9370 C CA . ALA B 1 312 ? -15.172 -26.062 4.363 1 98.69 312 ALA B CA 1
ATOM 9371 C C . ALA B 1 312 ? -15.422 -27.297 5.227 1 98.69 312 ALA B C 1
ATOM 9373 O O . ALA B 1 312 ? -16.25 -28.141 4.891 1 98.69 312 ALA B O 1
ATOM 9374 N N . PHE B 1 313 ? -14.727 -27.406 6.293 1 98.56 313 PHE B N 1
ATOM 9375 C CA . PHE B 1 313 ? -14.875 -28.547 7.207 1 98.56 313 PHE B CA 1
ATOM 9376 C C . PHE B 1 313 ? -16.297 -28.625 7.746 1 98.56 313 PHE B C 1
ATOM 9378 O O . PHE B 1 313 ? -16.922 -29.672 7.707 1 98.56 313 PHE B O 1
ATOM 9385 N N . ILE B 1 314 ? -16.797 -27.484 8.266 1 97.88 314 ILE B N 1
ATOM 9386 C CA . ILE B 1 314 ? -18.109 -27.469 8.883 1 97.88 314 ILE B CA 1
ATOM 9387 C C . ILE B 1 314 ? -19.172 -27.828 7.844 1 97.88 314 ILE B C 1
ATOM 9389 O O . ILE B 1 314 ? -20.062 -28.641 8.117 1 97.88 314 ILE B O 1
ATOM 9393 N N . SER B 1 315 ? -19.078 -27.266 6.676 1 98.19 315 SER B N 1
ATOM 9394 C CA . SER B 1 315 ? -20.031 -27.562 5.602 1 98.19 315 SER B CA 1
ATOM 9395 C C . SER B 1 315 ? -19.984 -29.047 5.219 1 98.19 315 SER B C 1
ATOM 9397 O O . SER B 1 315 ? -21.031 -29.688 5.098 1 98.19 315 SER B O 1
ATOM 9399 N N . LEU B 1 316 ? -18.75 -29.484 4.996 1 98.38 316 LEU B N 1
ATOM 9400 C CA . LEU B 1 316 ? -18.562 -30.875 4.555 1 98.38 316 LEU B CA 1
ATOM 9401 C C . LEU B 1 316 ? -19.047 -31.859 5.613 1 98.38 316 LEU B C 1
ATOM 9403 O O . LEU B 1 316 ? -19.719 -32.844 5.289 1 98.38 316 LEU B O 1
ATOM 9407 N N . ARG B 1 317 ? -18.734 -31.625 6.832 1 98 317 ARG B N 1
ATOM 9408 C CA . ARG B 1 317 ? -19.188 -32.469 7.93 1 98 317 ARG B CA 1
ATOM 9409 C C . ARG B 1 317 ? -20.703 -32.531 7.984 1 98 317 ARG B C 1
ATOM 9411 O O . ARG B 1 317 ? -21.281 -33.625 8.125 1 98 317 ARG B O 1
ATOM 9418 N N . ASN B 1 318 ? -21.344 -31.422 7.883 1 97.69 318 ASN B N 1
ATOM 9419 C CA . ASN B 1 318 ? -22.797 -31.359 7.922 1 97.69 318 ASN B CA 1
ATOM 9420 C C . ASN B 1 318 ? -23.422 -32.094 6.723 1 97.69 318 ASN B C 1
ATOM 9422 O O . ASN B 1 318 ? -24.469 -32.719 6.848 1 97.69 318 ASN B O 1
ATOM 9426 N N . LEU B 1 319 ? -22.828 -32 5.559 1 97.69 319 LEU B N 1
ATOM 9427 C CA . LEU B 1 319 ? -23.297 -32.719 4.379 1 97.69 319 LEU B CA 1
ATOM 9428 C C . LEU B 1 319 ? -23.125 -34.219 4.555 1 97.69 319 LEU B C 1
ATOM 9430 O O . LEU B 1 319 ? -24.016 -35 4.203 1 97.69 319 LEU B O 1
ATOM 9434 N N . LEU B 1 320 ? -22.016 -34.625 5.078 1 97.44 320 LEU B N 1
ATOM 9435 C CA . LEU B 1 320 ? -21.703 -36.031 5.262 1 97.44 320 LEU B CA 1
ATOM 9436 C C . LEU B 1 320 ? -22.609 -36.656 6.32 1 97.44 320 LEU B C 1
ATOM 9438 O O . LEU B 1 320 ? -22.938 -37.844 6.234 1 97.44 320 LEU B O 1
ATOM 9442 N N . ASP B 1 321 ? -23.062 -35.844 7.254 1 95.31 321 ASP B N 1
ATOM 9443 C CA . ASP B 1 321 ? -23.875 -36.344 8.359 1 95.31 321 ASP B CA 1
ATOM 9444 C C . ASP B 1 321 ? -25.375 -36.312 8.008 1 95.31 321 ASP B C 1
ATOM 9446 O O . ASP B 1 321 ? -26.188 -36.875 8.719 1 95.31 321 ASP B O 1
ATOM 9450 N N . GLU B 1 322 ? -25.641 -35.594 6.93 1 93.44 322 GLU B N 1
ATOM 9451 C CA . GLU B 1 322 ? -27.031 -35.5 6.527 1 93.44 322 GLU B CA 1
ATOM 9452 C C . GLU B 1 322 ? -27.625 -36.844 6.176 1 93.44 322 GLU B C 1
ATOM 9454 O O . GLU B 1 322 ? -27.016 -37.625 5.426 1 93.44 322 GLU B O 1
ATOM 9459 N N . LYS B 1 323 ? -28.828 -37.188 6.668 1 87.94 323 LYS B N 1
ATOM 9460 C CA . LYS B 1 323 ? -29.438 -38.5 6.488 1 87.94 323 LYS B CA 1
ATOM 9461 C C . LYS B 1 323 ? -30.219 -38.562 5.184 1 87.94 323 LYS B C 1
ATOM 9463 O O . LYS B 1 323 ? -30.453 -39.656 4.641 1 87.94 323 LYS B O 1
ATOM 9468 N N . SER B 1 324 ? -30.547 -37.438 4.656 1 84.12 324 SER B N 1
ATOM 9469 C CA . SER B 1 324 ? -31.328 -37.406 3.432 1 84.12 324 SER B CA 1
ATOM 9470 C C . SER B 1 324 ? -30.484 -37.781 2.221 1 84.12 324 SER B C 1
ATOM 9472 O O . SER B 1 324 ? -29.297 -37.469 2.156 1 84.12 324 SER B O 1
ATOM 9474 N N . GLN B 1 325 ? -31.156 -38.531 1.263 1 79.88 325 GLN B N 1
ATOM 9475 C CA . GLN B 1 325 ? -30.469 -38.938 0.028 1 79.88 325 GLN B CA 1
ATOM 9476 C C . GLN B 1 325 ? -30.672 -37.875 -1.054 1 79.88 325 GLN B C 1
ATOM 9478 O O . GLN B 1 325 ? -29.938 -37.844 -2.047 1 79.88 325 GLN B O 1
ATOM 9483 N N . HIS B 1 326 ? -31.625 -37.031 -0.813 1 82.12 326 HIS B N 1
ATOM 9484 C CA . HIS B 1 326 ? -31.906 -36.031 -1.812 1 82.12 326 HIS B CA 1
ATOM 9485 C C . HIS B 1 326 ? -31.797 -34.625 -1.214 1 82.12 326 HIS B C 1
ATOM 9487 O O . HIS B 1 326 ? -32.281 -34.375 -0.105 1 82.12 326 HIS B O 1
ATOM 9493 N N . PHE B 1 327 ? -31 -33.844 -1.89 1 88.25 327 PHE B N 1
ATOM 9494 C CA . PHE B 1 327 ? -30.828 -32.469 -1.449 1 88.25 327 PHE B CA 1
ATOM 9495 C C . PHE B 1 327 ? -31.672 -31.516 -2.289 1 88.25 327 PHE B C 1
ATOM 9497 O O . PHE B 1 327 ? -31.141 -30.672 -3.02 1 88.25 327 PHE B O 1
ATOM 9504 N N . LYS B 1 328 ? -32.938 -31.641 -2.254 1 85.75 328 LYS B N 1
ATOM 9505 C CA . LYS B 1 328 ? -33.875 -30.781 -2.977 1 85.75 328 LYS B CA 1
ATOM 9506 C C . LYS B 1 328 ? -34.438 -29.688 -2.064 1 85.75 328 LYS B C 1
ATOM 9508 O O . LYS B 1 328 ? -34.562 -29.891 -0.853 1 85.75 328 LYS B O 1
ATOM 9513 N N . GLY B 1 329 ? -34.594 -28.562 -2.643 1 85.44 329 GLY B N 1
ATOM 9514 C CA . GLY B 1 329 ? -35.125 -27.453 -1.876 1 85.44 329 GLY B CA 1
ATOM 9515 C C . GLY B 1 329 ? -35.438 -26.234 -2.723 1 85.44 329 GLY B C 1
ATOM 9516 O O . GLY B 1 329 ? -35.344 -26.281 -3.949 1 85.44 329 GLY B O 1
ATOM 9517 N N . SER B 1 330 ? -35.906 -25.234 -1.98 1 88.75 330 SER B N 1
ATOM 9518 C CA . SER B 1 330 ? -36.219 -23.969 -2.623 1 88.75 330 SER B CA 1
ATOM 9519 C C . SER B 1 330 ? -35.031 -23.047 -2.67 1 88.75 330 SER B C 1
ATOM 9521 O O . SER B 1 330 ? -33.969 -23.359 -2.104 1 88.75 330 SER B O 1
ATOM 9523 N N . SER B 1 331 ? -35.281 -21.906 -3.391 1 91.38 331 SER B N 1
ATOM 9524 C CA . SER B 1 331 ? -34.219 -20.922 -3.48 1 91.38 331 SER B CA 1
ATOM 9525 C C . SER B 1 331 ? -33.844 -20.375 -2.105 1 91.38 331 SER B C 1
ATOM 9527 O O . SER B 1 331 ? -34.75 -20.047 -1.313 1 91.38 331 SER B O 1
ATOM 9529 N N . PRO B 1 332 ? -32.594 -20.344 -1.848 1 92.94 332 PRO B N 1
ATOM 9530 C CA . PRO B 1 332 ? -32.156 -19.922 -0.511 1 92.94 332 PRO B CA 1
ATOM 9531 C C . PRO B 1 332 ? -32.156 -18.406 -0.337 1 92.94 332 PRO B C 1
ATOM 9533 O O . PRO B 1 332 ? -31.938 -17.672 -1.306 1 92.94 332 PRO B O 1
ATOM 9536 N N . LEU B 1 333 ? -32.438 -18 0.829 1 93.75 333 LEU B N 1
ATOM 9537 C CA . LEU B 1 333 ? -32.25 -16.609 1.262 1 93.75 333 LEU B CA 1
ATOM 9538 C C . LEU B 1 333 ? -31.625 -16.547 2.645 1 93.75 333 LEU B C 1
ATOM 9540 O O . LEU B 1 333 ? -32.125 -17.172 3.592 1 93.75 333 LEU B O 1
ATOM 9544 N N . TYR B 1 334 ? -30.484 -15.961 2.742 1 92.75 334 TYR B N 1
ATOM 9545 C CA . TYR B 1 334 ? -29.797 -15.758 4.016 1 92.75 334 TYR B CA 1
ATOM 9546 C C . TYR B 1 334 ? -29.234 -14.352 4.113 1 92.75 334 TYR B C 1
ATOM 9548 O O . TYR B 1 334 ? -28.828 -13.773 3.105 1 92.75 334 TYR B O 1
ATOM 9556 N N . PHE B 1 335 ? -29.25 -13.727 5.242 1 88.25 335 PHE B N 1
ATOM 9557 C CA . PHE B 1 335 ? -28.75 -12.375 5.473 1 88.25 335 PHE B CA 1
ATOM 9558 C C . PHE B 1 335 ? -28.281 -12.211 6.91 1 88.25 335 PHE B C 1
ATOM 9560 O O . PHE B 1 335 ? -28.781 -12.883 7.816 1 88.25 335 PHE B O 1
ATOM 9567 N N . PRO B 1 336 ? -27.234 -11.383 7.074 1 83 336 PRO B N 1
ATOM 9568 C CA . PRO B 1 336 ? -26.719 -11.164 8.422 1 83 336 PRO B CA 1
ATOM 9569 C C . PRO B 1 336 ? -27.5 -10.109 9.203 1 83 336 PRO B C 1
ATOM 9571 O O . PRO B 1 336 ? -27.891 -9.094 8.625 1 83 336 PRO B O 1
ATOM 9574 N N . VAL B 1 337 ? -27.828 -10.383 10.43 1 74.38 337 VAL B N 1
ATOM 9575 C CA . VAL B 1 337 ? -28.422 -9.438 11.375 1 74.38 337 VAL B CA 1
ATOM 9576 C C . VAL B 1 337 ? -27.688 -9.539 12.719 1 74.38 337 VAL B C 1
ATOM 9578 O O . VAL B 1 337 ? -27.641 -10.609 13.328 1 74.38 337 VAL B O 1
ATOM 9581 N N . PHE B 1 338 ? -27.047 -8.414 13.156 1 68.94 338 PHE B N 1
ATOM 9582 C CA . PHE B 1 338 ? -26.359 -8.289 14.438 1 68.94 338 PHE B CA 1
ATOM 9583 C C . PHE B 1 338 ? -25.312 -9.383 14.602 1 68.94 338 PHE B C 1
ATOM 9585 O O . PHE B 1 338 ? -25.266 -10.055 15.641 1 68.94 338 PHE B O 1
ATOM 9592 N N . GLY B 1 339 ? -24.609 -9.797 13.523 1 68.19 339 GLY B N 1
ATOM 9593 C CA . GLY B 1 339 ? -23.453 -10.68 13.602 1 68.19 339 GLY B CA 1
ATOM 9594 C C . GLY B 1 339 ? -23.797 -12.133 13.336 1 68.19 339 GLY B C 1
ATOM 9595 O O . GLY B 1 339 ? -22.906 -12.984 13.297 1 68.19 339 GLY B O 1
ATOM 9596 N N . SER B 1 340 ? -25.156 -12.398 13.188 1 77.88 340 SER B N 1
ATOM 9597 C CA . SER B 1 340 ? -25.562 -13.773 12.898 1 77.88 340 SER B CA 1
ATOM 9598 C C . SER B 1 340 ? -26.328 -13.852 11.578 1 77.88 340 SER B C 1
ATOM 9600 O O . SER B 1 340 ? -26.984 -12.883 11.18 1 77.88 340 SER B O 1
ATOM 9602 N N . TYR B 1 341 ? -26.219 -15.062 11.031 1 87.69 341 TYR B N 1
ATOM 9603 C CA . TYR B 1 341 ? -26.922 -15.25 9.766 1 87.69 341 TYR B CA 1
ATOM 9604 C C . TYR B 1 341 ? -28.281 -15.906 9.984 1 87.69 341 TYR B C 1
ATOM 9606 O O . TYR B 1 341 ? -28.391 -16.891 10.711 1 87.69 341 TYR B O 1
ATOM 9614 N N . TRP B 1 342 ? -29.234 -15.312 9.422 1 88.06 342 TRP B N 1
ATOM 9615 C CA . TRP B 1 342 ? -30.578 -15.867 9.391 1 88.06 342 TRP B CA 1
ATOM 9616 C C . TRP B 1 342 ? -30.891 -16.5 8.031 1 88.06 342 TRP B C 1
ATOM 9618 O O . TRP B 1 342 ? -30.484 -15.961 6.992 1 88.06 342 TRP B O 1
ATOM 9628 N N . GLN B 1 343 ? -31.562 -17.703 8.156 1 91.44 343 GLN B N 1
ATOM 9629 C CA . GLN B 1 343 ? -31.875 -18.438 6.934 1 91.44 343 GLN B CA 1
ATOM 9630 C C . GLN B 1 343 ? -33.375 -18.594 6.766 1 91.44 343 GLN B C 1
ATOM 9632 O O . GLN B 1 343 ? -34.094 -19.031 7.695 1 91.44 343 GLN B O 1
ATOM 9637 N N . ILE B 1 344 ? -33.875 -18.172 5.629 1 88.88 344 ILE B N 1
ATOM 9638 C CA . ILE B 1 344 ? -35.25 -18.422 5.27 1 88.88 344 ILE B CA 1
ATOM 9639 C C . ILE B 1 344 ? -35.344 -18.781 3.785 1 88.88 344 ILE B C 1
ATOM 9641 O O . ILE B 1 344 ? -34.375 -18.625 3.041 1 88.88 344 ILE B O 1
ATOM 9645 N N . ASN B 1 345 ? -36.375 -19.422 3.4 1 89.44 345 ASN B N 1
ATOM 9646 C CA . ASN B 1 345 ? -36.562 -19.672 1.976 1 89.44 345 ASN B CA 1
ATOM 9647 C C . ASN B 1 345 ? -37.188 -18.453 1.277 1 89.44 345 ASN B C 1
ATOM 9649 O O . ASN B 1 345 ? -37.875 -17.656 1.906 1 89.44 345 ASN B O 1
ATOM 9653 N N . LEU B 1 346 ? -36.875 -18.281 0.04 1 90.88 346 LEU B N 1
ATOM 9654 C CA . LEU B 1 346 ? -37.312 -17.141 -0.735 1 90.88 346 LEU B CA 1
ATOM 9655 C C . LEU B 1 346 ? -38.844 -17.062 -0.788 1 90.88 346 LEU B C 1
ATOM 9657 O O . LEU B 1 346 ? -39.406 -15.984 -0.74 1 90.88 346 LEU B O 1
ATOM 9661 N N . ASN B 1 347 ? -39.469 -18.188 -0.805 1 91.19 347 ASN B N 1
ATOM 9662 C CA . ASN B 1 347 ? -40.938 -18.234 -0.848 1 91.19 347 ASN B CA 1
ATOM 9663 C C . ASN B 1 347 ? -41.531 -17.703 0.448 1 91.19 347 ASN B C 1
ATOM 9665 O O . ASN B 1 347 ? -42.531 -16.984 0.421 1 91.19 347 ASN B O 1
ATOM 9669 N N . LEU B 1 348 ? -40.969 -18.094 1.472 1 91.88 348 LEU B N 1
ATOM 9670 C CA . LEU B 1 348 ? -41.438 -17.594 2.758 1 91.88 348 LEU B CA 1
ATOM 9671 C C . LEU B 1 348 ? -41.188 -16.094 2.865 1 91.88 348 LEU B C 1
ATOM 9673 O O . LEU B 1 348 ? -42.031 -15.359 3.387 1 91.88 348 LEU B O 1
ATOM 9677 N N . HIS B 1 349 ? -40.094 -15.672 2.424 1 92.69 349 HIS B N 1
ATOM 9678 C CA . HIS B 1 349 ? -39.781 -14.242 2.418 1 92.69 349 HIS B CA 1
ATOM 9679 C C . HIS B 1 349 ? -40.812 -13.469 1.599 1 92.69 349 HIS B C 1
ATOM 9681 O O . HIS B 1 349 ? -41.281 -12.414 2.027 1 92.69 349 HIS B O 1
ATOM 9687 N N . LEU B 1 350 ? -41.156 -14.023 0.505 1 93.81 350 LEU B N 1
ATOM 9688 C CA . LEU B 1 350 ? -42.156 -13.398 -0.363 1 93.81 350 LEU B CA 1
ATOM 9689 C C . LEU B 1 350 ? -43.531 -13.383 0.3 1 93.81 350 LEU B C 1
ATOM 9691 O O . LEU B 1 350 ? -44.25 -12.383 0.216 1 93.81 350 LEU B O 1
ATOM 9695 N N . PHE B 1 351 ? -43.812 -14.43 0.938 1 94.62 351 PHE B N 1
ATOM 9696 C CA . PHE B 1 351 ? -45.094 -14.508 1.659 1 94.62 351 PHE B CA 1
ATOM 9697 C C . PHE B 1 351 ? -45.156 -13.461 2.762 1 94.62 351 PHE B C 1
ATOM 9699 O O . PHE B 1 351 ? -46.156 -12.742 2.885 1 94.62 351 PHE B O 1
ATOM 9706 N N . LEU B 1 352 ? -44.125 -13.352 3.457 1 93.19 352 LEU B N 1
ATOM 9707 C CA . LEU B 1 352 ? -44.062 -12.375 4.539 1 93.19 352 LEU B CA 1
ATOM 9708 C C . LEU B 1 352 ? -44.156 -10.953 3.994 1 93.19 352 LEU B C 1
ATOM 9710 O O . LEU B 1 352 ? -44.812 -10.102 4.582 1 93.19 352 LEU B O 1
ATOM 9714 N N . ASN B 1 353 ? -43.5 -10.688 2.926 1 96.19 353 ASN B N 1
ATOM 9715 C CA . ASN B 1 353 ? -43.562 -9.367 2.307 1 96.19 353 ASN B CA 1
ATOM 9716 C C . ASN B 1 353 ? -45 -8.992 1.923 1 96.19 353 ASN B C 1
ATOM 9718 O O . ASN B 1 353 ? -45.438 -7.871 2.168 1 96.19 353 ASN B O 1
ATOM 9722 N N . VAL B 1 354 ? -45.688 -9.906 1.427 1 95.62 354 VAL B N 1
ATOM 9723 C CA . VAL B 1 354 ? -47.062 -9.656 1.009 1 95.62 354 VAL B CA 1
ATOM 9724 C C . VAL B 1 354 ? -47.938 -9.406 2.236 1 95.62 354 VAL B C 1
ATOM 9726 O O . VAL B 1 354 ? -48.75 -8.5 2.238 1 95.62 354 VAL B O 1
ATOM 9729 N N . VAL B 1 355 ? -47.688 -10.164 3.256 1 95.31 355 VAL B N 1
ATOM 9730 C CA . VAL B 1 355 ? -48.438 -9.977 4.496 1 95.31 355 VAL B CA 1
ATOM 9731 C C . VAL B 1 355 ? -48.188 -8.586 5.059 1 95.31 355 VAL B C 1
ATOM 9733 O O . VAL B 1 355 ? -49.094 -7.883 5.473 1 95.31 355 VAL B O 1
ATOM 9736 N N . PHE B 1 356 ? -46.938 -8.219 5.016 1 95.06 356 PHE B N 1
ATOM 9737 C CA . PHE B 1 356 ? -46.562 -6.91 5.551 1 95.06 356 PHE B CA 1
ATOM 9738 C C . PHE B 1 356 ? -47.156 -5.789 4.695 1 95.06 356 PHE B C 1
ATOM 9740 O O . PHE B 1 356 ? -47.562 -4.758 5.223 1 95.06 356 PHE B O 1
ATOM 9747 N N . LEU B 1 357 ? -47.188 -5.973 3.428 1 96.31 357 LEU B N 1
ATOM 9748 C CA . LEU B 1 357 ? -47.688 -4.965 2.496 1 96.31 357 LEU B CA 1
ATOM 9749 C C . LEU B 1 357 ? -49.156 -4.723 2.695 1 96.31 357 LEU B C 1
ATOM 9751 O O . LEU B 1 357 ? -49.656 -3.625 2.434 1 96.31 357 LEU B O 1
ATOM 9755 N N . ILE B 1 358 ? -49.812 -5.68 3.256 1 95.88 358 ILE B N 1
ATOM 9756 C CA . ILE B 1 358 ? -51.25 -5.559 3.422 1 95.88 358 ILE B CA 1
ATOM 9757 C C . ILE B 1 358 ? -51.594 -5.219 4.875 1 95.88 358 ILE B C 1
ATOM 9759 O O . ILE B 1 358 ? -52.281 -4.242 5.148 1 95.88 358 ILE B O 1
ATOM 9763 N N . ALA B 1 359 ? -51.031 -5.898 5.816 1 94.81 359 ALA B N 1
ATOM 9764 C CA . ALA B 1 359 ? -51.406 -5.805 7.227 1 94.81 359 ALA B CA 1
ATOM 9765 C C . ALA B 1 359 ? -50.906 -4.488 7.832 1 94.81 359 ALA B C 1
ATOM 9767 O O . ALA B 1 359 ? -51.656 -3.844 8.586 1 94.81 359 ALA B O 1
ATOM 9768 N N . CYS B 1 360 ? -49.719 -4.09 7.484 1 91.88 360 CYS B N 1
ATOM 9769 C CA . CYS B 1 360 ? -49.125 -2.945 8.172 1 91.88 360 CYS B CA 1
ATOM 9770 C C . CYS B 1 360 ? -49.875 -1.659 7.809 1 91.88 360 CYS B C 1
ATOM 9772 O O . CYS B 1 360 ? -50.281 -0.905 8.688 1 91.88 360 CYS B O 1
ATOM 9774 N N . PRO B 1 361 ? -50.094 -1.381 6.531 1 90.81 361 PRO B N 1
ATOM 9775 C CA . PRO B 1 361 ? -50.875 -0.178 6.211 1 90.81 361 PRO B CA 1
ATOM 9776 C C . PRO B 1 361 ? -52.281 -0.23 6.758 1 90.81 361 PRO B C 1
ATOM 9778 O O . PRO B 1 361 ? -52.844 0.799 7.16 1 90.81 361 PRO B O 1
ATOM 9781 N N . ALA B 1 362 ? -52.875 -1.36 6.863 1 92.31 362 ALA B N 1
ATOM 9782 C CA . ALA B 1 362 ? -54.219 -1.502 7.426 1 92.31 362 ALA B CA 1
ATOM 9783 C C . ALA B 1 362 ? -54.219 -1.133 8.906 1 92.31 362 ALA B C 1
ATOM 9785 O O . ALA B 1 362 ? -55.094 -0.409 9.367 1 92.31 362 ALA B O 1
ATOM 9786 N N . ILE B 1 363 ? -53.281 -1.562 9.555 1 90.19 363 ILE B N 1
ATOM 9787 C CA . ILE B 1 363 ? -53.156 -1.265 10.977 1 90.19 363 ILE B CA 1
ATOM 9788 C C . ILE B 1 363 ? -52.938 0.235 11.172 1 90.19 363 ILE B C 1
ATOM 9790 O O . ILE B 1 363 ? -53.594 0.856 12.016 1 90.19 363 ILE B O 1
ATOM 9794 N N . LEU B 1 364 ? -52.062 0.825 10.352 1 88.81 364 LEU B N 1
ATOM 9795 C CA . LEU B 1 364 ? -51.75 2.248 10.484 1 88.81 364 LEU B CA 1
ATOM 9796 C C . LEU B 1 364 ? -52.969 3.094 10.133 1 88.81 364 LEU B C 1
ATOM 9798 O O . LEU B 1 364 ? -53.25 4.098 10.797 1 88.81 364 LEU B O 1
ATOM 9802 N N . PHE B 1 365 ? -53.781 2.613 9.172 1 86.81 365 PHE B N 1
ATOM 9803 C CA . PHE B 1 365 ? -54.969 3.336 8.781 1 86.81 365 PHE B CA 1
ATOM 9804 C C . PHE B 1 365 ? -56.031 3.242 9.875 1 86.81 365 PHE B C 1
ATOM 9806 O O . PHE B 1 365 ? -56.719 4.227 10.172 1 86.81 365 PHE B O 1
ATOM 9813 N N . MET B 1 366 ? -56.156 2.158 10.492 1 86.25 366 MET B N 1
ATOM 9814 C CA . MET B 1 366 ? -57.125 1.967 11.57 1 86.25 366 MET B CA 1
ATOM 9815 C C . MET B 1 366 ? -56.75 2.826 12.773 1 86.25 366 MET B C 1
ATOM 9817 O O . MET B 1 366 ? -57.656 3.412 13.406 1 86.25 366 MET B O 1
ATOM 9821 N N . CYS B 1 367 ? -55.5 2.924 12.961 1 83.31 367 CYS B N 1
ATOM 9822 C CA . CYS B 1 367 ? -55.062 3.725 14.102 1 83.31 367 CYS B CA 1
ATOM 9823 C C . CYS B 1 367 ? -55.25 5.211 13.82 1 83.31 367 CYS B C 1
ATOM 9825 O O . CYS B 1 367 ? -55.594 5.977 14.719 1 83.31 367 CYS B O 1
ATOM 9827 N N . LEU B 1 368 ? -55.062 5.652 12.602 1 84.38 368 LEU B N 1
ATOM 9828 C CA . LEU B 1 368 ? -55.156 7.062 12.242 1 84.38 368 LEU B CA 1
ATOM 9829 C C . LEU B 1 368 ? -56.594 7.562 12.383 1 84.38 368 LEU B C 1
ATOM 9831 O O . LEU B 1 368 ? -56.812 8.75 12.641 1 84.38 368 LEU B O 1
ATOM 9835 N N . PHE B 1 369 ? -57.531 6.637 12.336 1 84.56 369 PHE B N 1
ATOM 9836 C CA . PHE B 1 369 ? -58.906 7.008 12.523 1 84.56 369 PHE B CA 1
ATOM 9837 C C . PHE B 1 369 ? -59.188 7.398 13.969 1 84.56 369 PHE B C 1
ATOM 9839 O O . PHE B 1 369 ? -60.062 8.211 14.25 1 84.56 369 PHE B O 1
ATOM 9846 N N . ARG B 1 370 ? -58.375 6.926 14.789 1 83.56 370 ARG B N 1
ATOM 9847 C CA . ARG B 1 370 ? -58.531 7.203 16.203 1 83.56 370 ARG B CA 1
ATOM 9848 C C . ARG B 1 370 ? -57.781 8.477 16.609 1 83.56 370 ARG B C 1
ATOM 9850 O O . ARG B 1 370 ? -57.938 8.961 17.734 1 83.56 370 ARG B O 1
ATOM 9857 N N . PHE B 1 371 ? -57 8.953 15.648 1 86.81 371 PHE B N 1
ATOM 9858 C CA . PHE B 1 371 ? -56.219 10.156 15.922 1 86.81 371 PHE B CA 1
ATOM 9859 C C . PHE B 1 371 ? -56.438 11.203 14.844 1 86.81 371 PHE B C 1
ATOM 9861 O O . PHE B 1 371 ? -55.5 11.531 14.086 1 86.81 371 PHE B O 1
ATOM 9868 N N . PRO B 1 372 ? -57.531 11.867 14.883 1 83.5 372 PRO B N 1
ATOM 9869 C CA . PRO B 1 372 ? -57.875 12.789 13.797 1 83.5 372 PRO B CA 1
ATOM 9870 C C . PRO B 1 372 ? -56.906 13.977 13.703 1 83.5 372 PRO B C 1
ATOM 9872 O O . PRO B 1 372 ? -56.688 14.508 12.617 1 83.5 372 PRO B O 1
ATOM 9875 N N . SER B 1 373 ? -56.375 14.453 14.812 1 81.31 373 SER B N 1
ATOM 9876 C CA . SER B 1 373 ? -55.438 15.578 14.789 1 81.31 373 SER B CA 1
ATOM 9877 C C . SER B 1 373 ? -54.156 15.234 14 1 81.31 373 SER B C 1
ATOM 9879 O O . SER B 1 373 ? -53.656 16.062 13.242 1 81.31 373 SER B O 1
ATOM 9881 N N . LEU B 1 374 ? -53.688 14.055 14.188 1 85.69 374 LEU B N 1
ATOM 9882 C CA . LEU B 1 374 ? -52.5 13.609 13.453 1 85.69 374 LEU B CA 1
ATOM 9883 C C . LEU B 1 374 ? -52.812 13.445 11.969 1 85.69 374 LEU B C 1
ATOM 9885 O O . LEU B 1 374 ? -52 13.82 11.117 1 85.69 374 LEU B O 1
ATOM 9889 N N . TYR B 1 375 ? -53.969 12.914 11.711 1 85.62 375 TYR B N 1
ATOM 9890 C CA . TYR B 1 375 ? -54.406 12.727 10.328 1 85.62 375 TYR B CA 1
ATOM 9891 C C . TYR B 1 375 ? -54.5 14.07 9.602 1 85.62 375 TYR B C 1
ATOM 9893 O O . TYR B 1 375 ? -54.094 14.18 8.438 1 85.62 375 TYR B O 1
ATOM 9901 N N . ALA B 1 376 ? -54.969 15.047 10.312 1 84.88 376 ALA B N 1
ATOM 9902 C CA . ALA B 1 376 ? -55.094 16.391 9.734 1 84.88 376 ALA B CA 1
ATOM 9903 C C . ALA B 1 376 ? -53.719 16.969 9.398 1 84.88 376 ALA B C 1
ATOM 9905 O O . ALA B 1 376 ? -53.562 17.672 8.398 1 84.88 376 ALA B O 1
ATOM 9906 N N . GLN B 1 377 ? -52.781 16.688 10.188 1 83.62 377 GLN B N 1
ATOM 9907 C CA . GLN B 1 377 ? -51.438 17.172 9.945 1 83.62 377 GLN B CA 1
ATOM 9908 C C . GLN B 1 377 ? -50.781 16.422 8.781 1 83.62 377 GLN B C 1
ATOM 9910 O O . GLN B 1 377 ? -50.094 17.016 7.961 1 83.62 377 GLN B O 1
ATOM 9915 N N . LEU B 1 378 ? -51 15.117 8.664 1 86.69 378 LEU B N 1
ATOM 9916 C CA . LEU B 1 378 ? -50.406 14.273 7.637 1 86.69 378 LEU B CA 1
ATOM 9917 C C . LEU B 1 378 ? -50.938 14.633 6.258 1 86.69 378 LEU B C 1
ATOM 9919 O O . LEU B 1 378 ? -50.25 14.477 5.254 1 86.69 378 LEU B O 1
ATOM 9923 N N . LYS B 1 379 ? -52.125 15.172 6.309 1 85.06 379 LYS B N 1
ATOM 9924 C CA . LYS B 1 379 ? -52.781 15.453 5.043 1 85.06 379 LYS B CA 1
ATOM 9925 C C . LYS B 1 379 ? -52.375 16.812 4.496 1 85.06 379 LYS B C 1
ATOM 9927 O O . LYS B 1 379 ? -52.625 17.125 3.324 1 85.06 379 LYS B O 1
ATOM 9932 N N . LYS B 1 380 ? -51.719 17.609 5.316 1 84.69 380 LYS B N 1
ATOM 9933 C CA . LYS B 1 380 ? -51.219 18.906 4.828 1 84.69 380 LYS B CA 1
ATOM 9934 C C . LYS B 1 380 ? -50.219 18.719 3.691 1 84.69 380 LYS B C 1
ATOM 9936 O O . LYS B 1 380 ? -49.188 18.078 3.867 1 84.69 380 LYS B O 1
ATOM 9941 N N . PRO B 1 381 ? -50.5 19.234 2.57 1 84.5 381 PRO B N 1
ATOM 9942 C CA . PRO B 1 381 ? -49.656 19 1.396 1 84.5 381 PRO B CA 1
ATOM 9943 C C . PRO B 1 381 ? -48.25 19.594 1.553 1 84.5 381 PRO B C 1
ATOM 9945 O O . PRO B 1 381 ? -47.312 19.109 0.928 1 84.5 381 PRO B O 1
ATOM 9948 N N . CYS B 1 382 ? -48.125 20.578 2.396 1 79.19 382 CYS B N 1
ATOM 9949 C CA . CYS B 1 382 ? -46.844 21.219 2.561 1 79.19 382 CYS B CA 1
ATOM 9950 C C . CYS B 1 382 ? -45.781 20.234 3.049 1 79.19 382 CYS B C 1
ATOM 9952 O O . CYS B 1 382 ? -44.625 20.281 2.615 1 79.19 382 CYS B O 1
ATOM 9954 N N . TYR B 1 383 ? -46.188 19.281 3.906 1 81.56 383 TYR B N 1
ATOM 9955 C CA . TYR B 1 383 ? -45.25 18.328 4.449 1 81.56 383 TYR B CA 1
ATOM 9956 C C . TYR B 1 383 ? -44.875 17.266 3.414 1 81.56 383 TYR B C 1
ATOM 9958 O O . TYR B 1 383 ? -43.719 16.875 3.311 1 81.56 383 TYR B O 1
ATOM 9966 N N . LEU B 1 384 ? -45.844 16.891 2.695 1 84.19 384 LEU B N 1
ATOM 9967 C CA . LEU B 1 384 ? -45.594 15.914 1.646 1 84.19 384 LEU B CA 1
ATOM 9968 C C . LEU B 1 384 ? -44.688 16.5 0.563 1 84.19 384 LEU B C 1
ATOM 9970 O O . LEU B 1 384 ? -43.75 15.828 0.088 1 84.19 384 LEU B O 1
ATOM 9974 N N . ILE B 1 385 ? -45 17.688 0.211 1 83.31 385 ILE B N 1
ATOM 9975 C CA . ILE B 1 385 ? -44.219 18.359 -0.81 1 83.31 385 ILE B CA 1
ATOM 9976 C C . ILE B 1 385 ? -42.781 18.578 -0.301 1 83.31 385 ILE B C 1
ATOM 9978 O O . ILE B 1 385 ? -41.844 18.391 -1.042 1 83.31 385 ILE B O 1
ATOM 9982 N N . CYS B 1 386 ? -42.719 18.938 0.936 1 81.5 386 CYS B N 1
ATOM 9983 C CA . CYS B 1 386 ? -41.406 19.141 1.532 1 81.5 386 CYS B CA 1
ATOM 9984 C C . CYS B 1 386 ? -40.594 17.859 1.513 1 81.5 386 CYS B C 1
ATOM 9986 O O . CYS B 1 386 ? -39.406 17.859 1.101 1 81.5 386 CYS B O 1
ATOM 9988 N N . PHE B 1 387 ? -41.188 16.781 1.881 1 88 387 PHE B N 1
ATOM 9989 C CA . PHE B 1 387 ? -40.469 15.5 1.938 1 88 387 PHE B CA 1
ATOM 9990 C C . PHE B 1 387 ? -40.094 15.039 0.541 1 88 387 PHE B C 1
ATOM 9992 O O . PHE B 1 387 ? -38.938 14.625 0.317 1 88 387 PHE B O 1
ATOM 9999 N N . THR B 1 388 ? -40.969 15.156 -0.389 1 89.38 388 THR B N 1
ATOM 10000 C CA . THR B 1 388 ? -40.719 14.672 -1.745 1 89.38 388 THR B CA 1
ATOM 10001 C C . THR B 1 388 ? -39.688 15.539 -2.445 1 89.38 388 THR B C 1
ATOM 10003 O O . THR B 1 388 ? -38.75 15.016 -3.082 1 89.38 388 THR B O 1
ATOM 10006 N N . LEU B 1 389 ? -39.812 16.812 -2.281 1 87.06 389 LEU B N 1
ATOM 10007 C CA . LEU B 1 389 ? -38.844 17.703 -2.939 1 87.06 389 LEU B CA 1
ATOM 10008 C C . LEU B 1 389 ? -37.469 17.562 -2.332 1 87.06 389 LEU B C 1
ATOM 10010 O O . LEU B 1 389 ? -36.469 17.656 -3.041 1 87.06 389 LEU B O 1
ATOM 10014 N N . SER B 1 390 ? -37.438 17.422 -1.03 1 89.31 390 SER B N 1
ATOM 10015 C CA . SER B 1 390 ? -36.125 17.25 -0.384 1 89.31 390 SER B CA 1
ATOM 10016 C C . SER B 1 390 ? -35.469 15.938 -0.815 1 89.31 390 SER B C 1
ATOM 10018 O O . SER B 1 390 ? -34.281 15.898 -1.086 1 89.31 390 SER B O 1
ATOM 10020 N N . SER B 1 391 ? -36.281 14.898 -0.888 1 92.31 391 SER B N 1
ATOM 10021 C CA . SER B 1 391 ? -35.75 13.609 -1.328 1 92.31 391 SER B CA 1
ATOM 10022 C C . SER B 1 391 ? -35.25 13.672 -2.775 1 92.31 391 SER B C 1
ATOM 10024 O O . SER B 1 391 ? -34.219 13.133 -3.113 1 92.31 391 SER B O 1
ATOM 10026 N N . LEU B 1 392 ? -36.031 14.328 -3.572 1 92.5 392 LEU B N 1
ATOM 10027 C CA . LEU B 1 392 ? -35.656 14.492 -4.973 1 92.5 392 LEU B CA 1
ATOM 10028 C C . LEU B 1 392 ? -34.375 15.328 -5.094 1 92.5 392 LEU B C 1
ATOM 10030 O O . LEU B 1 392 ? -33.531 15.047 -5.938 1 92.5 392 LEU B O 1
ATOM 10034 N N . PHE B 1 393 ? -34.312 16.312 -4.266 1 92.88 393 PHE B N 1
ATOM 10035 C CA . PHE B 1 393 ? -33.094 17.141 -4.27 1 92.88 393 PHE B CA 1
ATOM 10036 C C . PHE B 1 393 ? -31.859 16.297 -3.936 1 92.88 393 PHE B C 1
ATOM 10038 O O . PHE B 1 393 ? -30.828 16.422 -4.586 1 92.88 393 PHE B O 1
ATOM 10045 N N . VAL B 1 394 ? -31.953 15.492 -2.916 1 94.44 394 VAL B N 1
ATOM 10046 C CA . VAL B 1 394 ? -30.812 14.664 -2.512 1 94.44 394 VAL B CA 1
ATOM 10047 C C . VAL B 1 394 ? -30.422 13.734 -3.658 1 94.44 394 VAL B C 1
ATOM 10049 O O . VAL B 1 394 ? -29.234 13.586 -3.963 1 94.44 394 VAL B O 1
ATOM 10052 N N . LEU B 1 395 ? -31.391 13.195 -4.324 1 95.44 395 LEU B N 1
ATOM 10053 C CA . LEU B 1 395 ? -31.125 12.273 -5.418 1 95.44 395 LEU B CA 1
ATOM 10054 C C . LEU B 1 395 ? -30.469 12.992 -6.59 1 95.44 395 LEU B C 1
ATOM 10056 O O . LEU B 1 395 ? -29.531 12.469 -7.211 1 95.44 395 LEU B O 1
ATOM 10060 N N . ILE B 1 396 ? -30.922 14.156 -6.883 1 96.12 396 ILE B N 1
ATOM 10061 C CA . ILE B 1 396 ? -30.328 14.945 -7.957 1 96.12 396 ILE B CA 1
ATOM 10062 C C . ILE B 1 396 ? -28.906 15.359 -7.574 1 96.12 396 ILE B C 1
ATOM 10064 O O . ILE B 1 396 ? -27.984 15.305 -8.398 1 96.12 396 ILE B O 1
ATOM 10068 N N . PHE B 1 397 ? -28.75 15.766 -6.32 1 95.81 397 PHE B N 1
ATOM 10069 C CA . PHE B 1 397 ? -27.438 16.125 -5.816 1 95.81 397 PHE B CA 1
ATOM 10070 C C . PHE B 1 397 ? -26.469 14.953 -5.914 1 95.81 397 PHE B C 1
ATOM 10072 O O . PHE B 1 397 ? -25.328 15.109 -6.348 1 95.81 397 PHE B O 1
ATOM 10079 N N . ASP B 1 398 ? -26.938 13.805 -5.551 1 97 398 ASP B N 1
ATOM 10080 C CA . ASP B 1 398 ? -26.156 12.578 -5.668 1 97 398 ASP B CA 1
ATOM 10081 C C . ASP B 1 398 ? -25.75 12.312 -7.117 1 97 398 ASP B C 1
ATOM 10083 O O . ASP B 1 398 ? -24.609 11.969 -7.395 1 97 398 ASP B O 1
ATOM 10087 N N . TYR B 1 399 ? -26.672 12.477 -7.957 1 96.81 399 TYR B N 1
ATOM 10088 C CA . TYR B 1 399 ? -26.422 12.234 -9.375 1 96.81 399 TYR B CA 1
ATOM 10089 C C . TYR B 1 399 ? -25.359 13.195 -9.906 1 96.81 399 TYR B C 1
ATOM 10091 O O . TYR B 1 399 ? -24.438 12.781 -10.609 1 96.81 399 TYR B O 1
ATOM 10099 N N . VAL B 1 400 ? -25.453 14.422 -9.547 1 97.12 400 VAL B N 1
ATOM 10100 C CA . VAL B 1 400 ? -24.5 15.438 -10 1 97.12 400 VAL B CA 1
ATOM 10101 C C . VAL B 1 400 ? -23.109 15.141 -9.43 1 97.12 400 VAL B C 1
ATOM 10103 O O . VAL B 1 400 ? -22.109 15.266 -10.133 1 97.12 400 VAL B O 1
ATOM 10106 N N . VAL B 1 401 ? -23.094 14.758 -8.234 1 96.75 401 VAL B N 1
ATOM 10107 C CA . VAL B 1 401 ? -21.828 14.461 -7.578 1 96.75 401 VAL B CA 1
ATOM 10108 C C . VAL B 1 401 ? -21.156 13.266 -8.25 1 96.75 401 VAL B C 1
ATOM 10110 O O . VAL B 1 401 ? -19.969 13.297 -8.547 1 96.75 401 VAL B O 1
ATOM 10113 N N . VAL B 1 402 ? -21.922 12.203 -8.516 1 97.75 402 VAL B N 1
ATOM 10114 C CA . VAL B 1 402 ? -21.375 11 -9.141 1 97.75 402 VAL B CA 1
ATOM 10115 C C . VAL B 1 402 ? -20.875 11.328 -10.547 1 97.75 402 VAL B C 1
ATOM 10117 O O . VAL B 1 402 ? -19.766 10.938 -10.922 1 97.75 402 VAL B O 1
ATOM 10120 N N . GLN B 1 403 ? -21.641 12.133 -11.281 1 96.88 403 GLN B N 1
ATOM 10121 C CA . GLN B 1 403 ? -21.234 12.492 -12.641 1 96.88 403 GLN B CA 1
ATOM 10122 C C . GLN B 1 403 ? -19.984 13.352 -12.641 1 96.88 403 GLN B C 1
ATOM 10124 O O . GLN B 1 403 ? -19.078 13.141 -13.445 1 96.88 403 GLN B O 1
ATOM 10129 N N . SER B 1 404 ? -19.906 14.258 -11.719 1 96.12 404 SER B N 1
ATOM 10130 C CA . SER B 1 404 ? -18.75 15.141 -11.633 1 96.12 404 SER B CA 1
ATOM 10131 C C . SER B 1 404 ? -17.5 14.383 -11.172 1 96.12 404 SER B C 1
ATOM 10133 O O . SER B 1 404 ? -16.422 14.547 -11.742 1 96.12 404 SER B O 1
ATOM 10135 N N . LEU B 1 405 ? -17.688 13.578 -10.195 1 95.56 405 LEU B N 1
ATOM 10136 C CA . LEU B 1 405 ? -16.562 12.805 -9.664 1 95.56 405 LEU B CA 1
ATOM 10137 C C . LEU B 1 405 ? -16 11.859 -10.727 1 95.56 405 LEU B C 1
ATOM 10139 O O . LEU B 1 405 ? -14.789 11.766 -10.898 1 95.56 405 LEU B O 1
ATOM 10143 N N . THR B 1 406 ? -16.891 11.172 -11.461 1 95.88 406 THR B N 1
ATOM 10144 C CA . THR B 1 406 ? -16.469 10.156 -12.422 1 95.88 406 THR B CA 1
ATOM 10145 C C . THR B 1 406 ? -15.93 10.805 -13.695 1 95.88 406 THR B C 1
ATOM 10147 O O . THR B 1 406 ? -15.219 10.164 -14.469 1 95.88 406 THR B O 1
ATOM 10150 N N . LYS B 1 407 ? -16.266 12.047 -13.93 1 95.5 407 LYS B N 1
ATOM 10151 C CA . LYS B 1 407 ? -15.656 12.781 -15.039 1 95.5 407 LYS B CA 1
ATOM 10152 C C . LYS B 1 407 ? -14.242 13.227 -14.703 1 95.5 407 LYS B C 1
ATOM 10154 O O . LYS B 1 407 ? -13.352 13.188 -15.555 1 95.5 407 LYS B O 1
ATOM 10159 N N . LEU B 1 408 ? -14.016 13.578 -13.484 1 94.25 408 LEU B N 1
ATOM 10160 C CA . LEU B 1 408 ? -12.734 14.141 -13.086 1 94.25 408 LEU B CA 1
ATOM 10161 C C . LEU B 1 408 ? -11.758 13.047 -12.68 1 94.25 408 LEU B C 1
ATOM 10163 O O . LEU B 1 408 ? -10.562 13.133 -12.961 1 94.25 408 LEU B O 1
ATOM 10167 N N . ASN B 1 409 ? -12.172 12.031 -12.008 1 95.44 409 ASN B N 1
ATOM 10168 C CA . ASN B 1 409 ? -11.367 10.898 -11.562 1 95.44 409 ASN B CA 1
ATOM 10169 C C . ASN B 1 409 ? -12.172 9.602 -11.555 1 95.44 409 ASN B C 1
ATOM 10171 O O . ASN B 1 409 ? -12.477 9.055 -10.492 1 95.44 409 ASN B O 1
ATOM 10175 N N . PRO B 1 410 ? -12.383 9.023 -12.656 1 96.12 410 PRO B N 1
ATOM 10176 C CA . PRO B 1 410 ? -13.352 7.938 -12.828 1 96.12 410 PRO B CA 1
ATOM 10177 C C . PRO B 1 410 ? -12.938 6.664 -12.094 1 96.12 410 PRO B C 1
ATOM 10179 O O . PRO B 1 410 ? -13.797 5.863 -11.703 1 96.12 410 PRO B O 1
ATOM 10182 N N . TYR B 1 411 ? -11.633 6.406 -11.836 1 96.94 411 TYR B N 1
ATOM 10183 C CA . TYR B 1 411 ? -11.203 5.121 -11.289 1 96.94 411 TYR B CA 1
ATOM 10184 C C . TYR B 1 411 ? -10.75 5.262 -9.844 1 96.94 411 TYR B C 1
ATOM 10186 O O . TYR B 1 411 ? -10.125 4.355 -9.289 1 96.94 411 TYR B O 1
ATOM 10194 N N . VAL B 1 412 ? -11.086 6.336 -9.172 1 96.69 412 VAL B N 1
ATOM 10195 C CA . VAL B 1 412 ? -10.586 6.625 -7.836 1 96.69 412 VAL B CA 1
ATOM 10196 C C . VAL B 1 412 ? -11.117 5.586 -6.852 1 96.69 412 VAL B C 1
ATOM 10198 O O . VAL B 1 412 ? -10.445 5.25 -5.871 1 96.69 412 VAL B O 1
ATOM 10201 N N . ILE B 1 413 ? -12.297 4.961 -7.074 1 97.25 413 ILE B N 1
ATOM 10202 C CA . ILE B 1 413 ? -12.891 3.984 -6.172 1 97.25 413 ILE B CA 1
ATOM 10203 C C . ILE B 1 413 ? -12.055 2.711 -6.152 1 97.25 413 ILE B C 1
ATOM 10205 O O . ILE B 1 413 ? -12.148 1.91 -5.219 1 97.25 413 ILE B O 1
ATOM 10209 N N . HIS B 1 414 ? -11.211 2.516 -7.172 1 97.06 414 HIS B N 1
ATOM 10210 C CA . HIS B 1 414 ? -10.336 1.352 -7.273 1 97.06 414 HIS B CA 1
ATOM 10211 C C . HIS B 1 414 ? -9.336 1.313 -6.125 1 97.06 414 HIS B C 1
ATOM 10213 O O . HIS B 1 414 ? -9.086 0.252 -5.547 1 97.06 414 HIS B O 1
ATOM 10219 N N . SER B 1 415 ? -8.836 2.42 -5.77 1 95.62 415 SER B N 1
ATOM 10220 C CA . SER B 1 415 ? -7.781 2.479 -4.766 1 95.62 415 SER B CA 1
ATOM 10221 C C . SER B 1 415 ? -8.305 3.043 -3.447 1 95.62 415 SER B C 1
ATOM 10223 O O . SER B 1 415 ? -7.723 2.79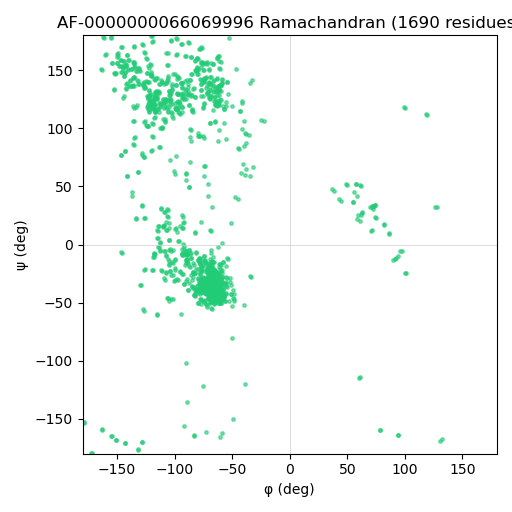9 -2.389 1 95.62 415 SER B O 1
ATOM 10225 N N . SER B 1 416 ? -9.383 3.834 -3.518 1 94.94 416 SER B N 1
ATOM 10226 C CA . SER B 1 416 ? -9.836 4.527 -2.318 1 94.94 416 SER B CA 1
ATOM 10227 C C . SER B 1 416 ? -11.336 4.352 -2.111 1 94.94 416 SER B C 1
ATOM 10229 O O . SER B 1 416 ? -12.062 5.328 -1.94 1 94.94 416 SER B O 1
ATOM 10231 N N . PRO B 1 417 ? -11.742 3.148 -1.928 1 95.25 417 PRO B N 1
ATOM 10232 C CA . PRO B 1 417 ? -13.18 2.932 -1.779 1 95.25 417 PRO B CA 1
ATOM 10233 C C . PRO B 1 417 ? -13.734 3.518 -0.482 1 95.25 417 PRO B C 1
ATOM 10235 O O . PRO B 1 417 ? -14.859 4.023 -0.46 1 95.25 417 PRO B O 1
ATOM 10238 N N . ASP B 1 418 ? -12.969 3.527 0.615 1 90.5 418 ASP B N 1
ATOM 10239 C CA . ASP B 1 418 ? -13.438 4.043 1.896 1 90.5 418 ASP B CA 1
ATOM 10240 C C . ASP B 1 418 ? -13.625 5.559 1.842 1 90.5 418 ASP B C 1
ATOM 10242 O O . ASP B 1 418 ? -14.578 6.09 2.412 1 90.5 418 ASP B O 1
ATOM 10246 N N . ALA B 1 419 ? -12.711 6.199 1.207 1 91.81 419 ALA B N 1
ATOM 10247 C CA . ALA B 1 419 ? -12.828 7.648 1.066 1 91.81 419 ALA B CA 1
ATOM 10248 C C . ALA B 1 419 ? -14.047 8.016 0.229 1 91.81 419 ALA B C 1
ATOM 10250 O O . ALA B 1 419 ? -14.766 8.977 0.547 1 91.81 419 ALA B O 1
ATOM 10251 N N . VAL B 1 420 ? -14.305 7.277 -0.812 1 95.5 420 VAL B N 1
ATOM 10252 C CA . VAL B 1 420 ? -15.453 7.535 -1.678 1 95.5 420 VAL B CA 1
ATOM 10253 C C . VAL B 1 420 ? -16.75 7.281 -0.91 1 95.5 420 VAL B C 1
ATOM 10255 O O . VAL B 1 420 ? -17.688 8.07 -0.99 1 95.5 420 VAL B O 1
ATOM 10258 N N . LEU B 1 421 ? -16.781 6.215 -0.132 1 93.38 421 LEU B N 1
ATOM 10259 C CA . LEU B 1 421 ? -17.969 5.91 0.659 1 93.38 421 LEU B CA 1
ATOM 10260 C C . LEU B 1 421 ? -18.219 6.992 1.707 1 93.38 421 LEU B C 1
ATOM 10262 O O . LEU B 1 421 ? -19.344 7.43 1.898 1 93.38 421 LEU B O 1
ATOM 10266 N N . ALA B 1 422 ? -17.125 7.418 2.359 1 90.31 422 ALA B N 1
ATOM 10267 C CA . ALA B 1 422 ? -17.25 8.5 3.328 1 90.31 422 ALA B CA 1
ATOM 10268 C C . ALA B 1 422 ? -17.766 9.773 2.658 1 90.31 422 ALA B C 1
ATOM 10270 O O . ALA B 1 422 ? -18.625 10.477 3.213 1 90.31 422 ALA B O 1
ATOM 10271 N N . PHE B 1 423 ? -17.297 10.023 1.46 1 94.75 423 PHE B N 1
ATOM 10272 C CA . PHE B 1 423 ? -17.703 11.18 0.685 1 94.75 423 PHE B CA 1
ATOM 10273 C C . PHE B 1 423 ? -19.188 11.086 0.333 1 94.75 423 PHE B C 1
ATOM 10275 O O . PHE B 1 423 ? -19.922 12.078 0.43 1 94.75 423 PHE B O 1
ATOM 10282 N N . PHE B 1 424 ? -19.656 9.883 -0.013 1 96.38 424 PHE B N 1
ATOM 10283 C CA . PHE B 1 424 ? -21.062 9.68 -0.364 1 96.38 424 PHE B CA 1
ATOM 10284 C C . PHE B 1 424 ? -21.953 9.828 0.861 1 96.38 424 PHE B C 1
ATOM 10286 O O . PHE B 1 424 ? -23.031 10.43 0.78 1 96.38 424 PHE B O 1
ATOM 10293 N N . PHE B 1 425 ? -21.562 9.297 1.973 1 92.5 425 PHE B N 1
ATOM 10294 C CA . PHE B 1 425 ? -22.344 9.453 3.193 1 92.5 425 PHE B CA 1
ATOM 10295 C C . PHE B 1 425 ? -22.469 10.93 3.566 1 92.5 425 PHE B C 1
ATOM 10297 O O . PHE B 1 425 ? -23.547 11.398 3.924 1 92.5 425 PHE B O 1
ATOM 10304 N N . LEU B 1 426 ? -21.375 11.648 3.395 1 90.75 426 LEU B N 1
ATOM 10305 C CA . LEU B 1 426 ? -21.391 13.07 3.723 1 90.75 426 LEU B CA 1
ATOM 10306 C C . LEU B 1 426 ? -22.203 13.859 2.705 1 90.75 426 LEU B C 1
ATOM 10308 O O . LEU B 1 426 ? -22.875 14.828 3.061 1 90.75 426 LEU B O 1
ATOM 10312 N N . THR B 1 427 ? -22.109 13.492 1.498 1 94.88 427 THR B N 1
ATOM 10313 C CA . THR B 1 427 ? -22.891 14.125 0.447 1 94.88 427 THR B CA 1
ATOM 10314 C C . THR B 1 427 ? -24.391 13.984 0.736 1 94.88 427 THR B C 1
ATOM 10316 O O . THR B 1 427 ? -25.141 14.969 0.661 1 94.88 427 THR B O 1
ATOM 10319 N N . ASN B 1 428 ? -24.781 12.797 1.117 1 94.31 428 ASN B N 1
ATOM 10320 C CA . ASN B 1 428 ? -26.203 12.555 1.413 1 94.31 428 ASN B CA 1
ATOM 10321 C C . ASN B 1 428 ? -26.641 13.281 2.684 1 94.31 428 ASN B C 1
ATOM 10323 O O . ASN B 1 428 ? -27.734 13.844 2.732 1 94.31 428 ASN B O 1
ATOM 10327 N N . LEU B 1 429 ? -25.797 13.273 3.637 1 89.62 429 LEU B N 1
ATOM 10328 C CA . LEU B 1 429 ? -26.125 13.969 4.879 1 89.62 429 LEU B CA 1
ATOM 10329 C C . LEU B 1 429 ? -26.266 15.461 4.637 1 89.62 429 LEU B C 1
ATOM 10331 O O . LEU B 1 429 ? -27.219 16.094 5.133 1 89.62 429 LEU B O 1
ATOM 10335 N N . LEU B 1 430 ? -25.375 16.016 3.844 1 89.06 430 LEU B N 1
ATOM 10336 C CA . LEU B 1 430 ? -25.438 17.438 3.523 1 89.06 430 LEU B CA 1
ATOM 10337 C C . LEU B 1 430 ? -26.672 17.766 2.688 1 89.06 430 LEU B C 1
ATOM 10339 O O . LEU B 1 430 ? -27.312 18.797 2.885 1 89.06 430 LEU B O 1
ATOM 10343 N N . GLY B 1 431 ? -26.938 16.891 1.755 1 90.56 431 GLY B N 1
ATOM 10344 C CA . GLY B 1 431 ? -28.156 17.078 0.971 1 90.56 431 GLY B CA 1
ATOM 10345 C C . GLY B 1 431 ? -29.406 17.078 1.812 1 90.56 431 GLY B C 1
ATOM 10346 O O . GLY B 1 431 ? -30.297 17.906 1.605 1 90.56 431 GLY B O 1
ATOM 10347 N N . LEU B 1 432 ? -29.469 16.219 2.762 1 88.12 432 LEU B N 1
ATOM 10348 C CA . LEU B 1 432 ? -30.609 16.125 3.654 1 88.12 432 LEU B CA 1
ATOM 10349 C C . LEU B 1 432 ? -30.719 17.375 4.527 1 88.12 432 LEU B C 1
ATOM 10351 O O . LEU B 1 432 ? -31.797 17.938 4.684 1 88.12 432 LEU B O 1
ATOM 10355 N N . VAL B 1 433 ? -29.625 17.812 5.023 1 83.62 433 VAL B N 1
ATOM 10356 C CA . VAL B 1 433 ? -29.578 18.938 5.941 1 83.62 433 VAL B CA 1
ATOM 10357 C C . VAL B 1 433 ? -29.984 20.219 5.203 1 83.62 433 VAL B C 1
ATOM 10359 O O . VAL B 1 433 ? -30.828 20.969 5.688 1 83.62 433 VAL B O 1
ATOM 10362 N N . TYR B 1 434 ? -29.516 20.422 4.086 1 82.75 434 TYR B N 1
ATOM 10363 C CA . TYR B 1 434 ? -29.766 21.672 3.383 1 82.75 434 TYR B CA 1
ATOM 10364 C C . TYR B 1 434 ? -31.156 21.688 2.781 1 82.75 434 TYR B C 1
ATOM 10366 O O . TYR B 1 434 ? -31.812 22.734 2.744 1 82.75 434 TYR B O 1
ATOM 10374 N N . SER B 1 435 ? -31.641 20.578 2.426 1 84.12 435 SER B N 1
ATOM 10375 C CA . SER B 1 435 ? -32.969 20.562 1.803 1 84.12 435 SER B CA 1
ATOM 10376 C C . SER B 1 435 ? -34.062 20.594 2.85 1 84.12 435 SER B C 1
ATOM 10378 O O . SER B 1 435 ? -35 21.406 2.742 1 84.12 435 SER B O 1
ATOM 10380 N N . PHE B 1 436 ? -33.938 19.906 3.963 1 76.94 436 PHE B N 1
ATOM 10381 C CA . PHE B 1 436 ? -34.969 19.859 4.977 1 76.94 436 PHE B CA 1
ATOM 10382 C C . PHE B 1 436 ? -34.969 21.109 5.844 1 76.94 436 PHE B C 1
ATOM 10384 O O . PHE B 1 436 ? -36 21.609 6.25 1 76.94 436 PHE B O 1
ATOM 10391 N N . ARG B 1 437 ? -33.75 21.656 6.074 1 72.81 437 ARG B N 1
ATOM 10392 C CA . ARG B 1 437 ? -33.656 22.875 6.852 1 72.81 437 ARG B CA 1
ATOM 10393 C C . ARG B 1 437 ? -34.25 24.062 6.07 1 72.81 437 ARG B C 1
ATOM 10395 O O . ARG B 1 437 ? -34.844 24.969 6.652 1 72.81 437 ARG B O 1
ATOM 10402 N N . TYR B 1 438 ? -33.938 24.109 4.887 1 70.62 438 TYR B N 1
ATOM 10403 C CA . TYR B 1 438 ? -34.469 25.188 4.051 1 70.62 438 TYR B CA 1
ATOM 10404 C C . TYR B 1 438 ? -36 25.234 4.105 1 70.62 438 TYR B C 1
ATOM 10406 O O . TYR B 1 438 ? -36.594 26.297 4.25 1 70.62 438 TYR B O 1
ATOM 10414 N N . VAL B 1 439 ? -36.531 24.109 4.223 1 62.94 439 VAL B N 1
ATOM 10415 C CA . VAL B 1 439 ? -38 24.031 4.234 1 62.94 439 VAL B CA 1
ATOM 10416 C C . VAL B 1 439 ? -38.5 24.438 5.609 1 62.94 439 VAL B C 1
ATOM 10418 O O . VAL B 1 439 ? -39.531 25.125 5.711 1 62.94 439 VAL B O 1
ATOM 10421 N N . ALA B 1 440 ? -37.719 24.109 6.691 1 61.03 440 ALA B N 1
ATOM 10422 C CA . ALA B 1 440 ? -38.125 24.422 8.062 1 61.03 440 ALA B CA 1
ATOM 10423 C C . ALA B 1 440 ? -37.969 25.922 8.344 1 61.03 440 ALA B C 1
ATOM 10425 O O . ALA B 1 440 ? -38.781 26.516 9.039 1 61.03 440 ALA B O 1
ATOM 10426 N N . THR B 1 441 ? -36.781 26.453 8.016 1 59.31 441 THR B N 1
ATOM 10427 C CA . THR B 1 441 ? -36.5 27.859 8.312 1 59.31 441 THR B CA 1
ATOM 10428 C C . THR B 1 441 ? -37.531 28.766 7.637 1 59.31 441 THR B C 1
ATOM 10430 O O . THR B 1 441 ? -37.938 29.766 8.219 1 59.31 441 THR B O 1
ATOM 10433 N N . HIS B 1 442 ? -37.812 28.453 6.441 1 54.34 442 HIS B N 1
ATOM 10434 C CA . HIS B 1 442 ? -38.75 29.344 5.77 1 54.34 442 HIS B CA 1
ATOM 10435 C C . HIS B 1 442 ? -40.125 29.234 6.367 1 54.34 442 HIS B C 1
ATOM 10437 O O . HIS B 1 442 ? -41 30.094 6.137 1 54.34 442 HIS B O 1
ATOM 10443 N N . SER B 1 443 ? -40.219 28.266 7.316 1 49.88 443 SER B N 1
ATOM 10444 C CA . SER B 1 443 ? -41.562 28.125 7.859 1 49.88 443 SER B CA 1
ATOM 10445 C C . SER B 1 443 ? -41.656 28.734 9.258 1 49.88 443 SER B C 1
ATOM 10447 O O . SER B 1 443 ? -42.719 28.703 9.891 1 49.88 443 SER B O 1
ATOM 10449 N N . ARG B 1 444 ? -40.688 29.578 9.805 1 50.09 444 ARG B N 1
ATOM 10450 C CA . ARG B 1 444 ? -40.719 30.266 11.094 1 50.09 444 ARG B CA 1
ATOM 10451 C C . ARG B 1 444 ? -41.375 29.391 12.156 1 50.09 444 ARG B C 1
ATOM 10453 O O . ARG B 1 444 ? -42.281 29.859 12.867 1 50.09 444 ARG B O 1
ATOM 10460 N N . MET B 1 445 ? -40.969 28.125 12.25 1 55.12 445 MET B N 1
ATOM 10461 C CA . MET B 1 445 ? -41.75 27.172 13.008 1 55.12 445 MET B CA 1
ATOM 10462 C C . MET B 1 445 ? -41.344 27.156 14.477 1 55.12 445 MET B C 1
ATOM 10464 O O . MET B 1 445 ? -40.156 27.219 14.797 1 55.12 445 MET B O 1
ATOM 10468 N N . SER B 1 446 ? -42.281 27.266 15.422 1 55.69 446 SER B N 1
ATOM 10469 C CA . SER B 1 446 ? -42.125 27.125 16.859 1 55.69 446 SER B CA 1
ATOM 10470 C C . SER B 1 446 ? -41.594 25.734 17.234 1 55.69 446 SER B C 1
ATOM 10472 O O . SER B 1 446 ? -41.625 24.828 16.406 1 55.69 446 SER B O 1
ATOM 10474 N N . ASN B 1 447 ? -40.969 25.516 18.359 1 55.78 447 ASN B N 1
ATOM 10475 C CA . ASN B 1 447 ? -40.5 24.219 18.844 1 55.78 447 ASN B CA 1
ATOM 10476 C C . ASN B 1 447 ? -41.594 23.172 18.75 1 55.78 447 ASN B C 1
ATOM 10478 O O . ASN B 1 447 ? -41.344 22 18.453 1 55.78 447 ASN B O 1
ATOM 10482 N N . GLU B 1 448 ? -42.781 23.594 19.062 1 58.94 448 GLU B N 1
ATOM 10483 C CA . GLU B 1 448 ? -43.938 22.688 18.969 1 58.94 448 GLU B CA 1
ATOM 10484 C C . GLU B 1 448 ? -44.156 22.266 17.531 1 58.94 448 GLU B C 1
ATOM 10486 O O . GLU B 1 448 ? -44.469 21.094 17.266 1 58.94 448 GLU B O 1
ATOM 10491 N N . GLU B 1 449 ? -43.906 23.156 16.719 1 68 449 GLU B N 1
ATOM 10492 C CA . GLU B 1 449 ? -44.062 22.844 15.305 1 68 449 GLU B CA 1
ATOM 10493 C C . GLU B 1 449 ? -43 21.891 14.805 1 68 449 GLU B C 1
ATOM 10495 O O . GLU B 1 449 ? -43.25 21.016 13.984 1 68 449 GLU B O 1
ATOM 10500 N N . LEU B 1 450 ? -41.875 22.016 15.547 1 69 450 LEU B N 1
ATOM 10501 C CA . LEU B 1 450 ? -40.781 21.141 15.141 1 69 450 LEU B CA 1
ATOM 10502 C C . LEU B 1 450 ? -41.062 19.688 15.523 1 69 450 LEU B C 1
ATOM 10504 O O . LEU B 1 450 ? -40.75 18.766 14.781 1 69 450 LEU B O 1
ATOM 10508 N N . SER B 1 451 ? -41.656 19.484 16.703 1 73.88 451 SER B N 1
ATOM 10509 C CA . SER B 1 451 ? -42.031 18.141 17.141 1 73.88 451 SER B CA 1
ATOM 10510 C C . SER B 1 451 ? -43.094 17.547 16.234 1 73.88 451 SER B C 1
ATOM 10512 O O . SER B 1 451 ? -43.094 16.344 15.953 1 73.88 451 SER B O 1
ATOM 10514 N N . CYS B 1 452 ? -43.938 18.359 15.859 1 78.44 452 CYS B N 1
ATOM 10515 C CA . CYS B 1 452 ? -45 17.906 14.953 1 78.44 452 CYS B CA 1
ATOM 10516 C C . CYS B 1 452 ? -44.406 17.5 13.602 1 78.44 452 CYS B C 1
ATOM 10518 O O . CYS B 1 452 ? -44.781 16.484 13.031 1 78.44 452 CYS B O 1
ATOM 10520 N N . ILE B 1 453 ? -43.5 18.266 13.18 1 79.56 453 ILE B N 1
ATOM 10521 C CA . ILE B 1 453 ? -42.875 17.984 11.891 1 79.56 453 ILE B CA 1
ATOM 10522 C C . ILE B 1 453 ? -42.094 16.672 11.977 1 79.56 453 ILE B C 1
ATOM 10524 O O . ILE B 1 453 ? -42.094 15.875 11.031 1 79.56 453 ILE B O 1
ATOM 10528 N N . GLU B 1 454 ? -41.438 16.422 13.094 1 84.25 454 GLU B N 1
ATOM 10529 C CA . GLU B 1 454 ? -40.719 15.18 13.312 1 84.25 454 GLU B CA 1
ATOM 10530 C C . GLU B 1 454 ? -41.625 13.961 13.18 1 84.25 454 GLU B C 1
ATOM 10532 O O . GLU B 1 454 ? -41.281 12.992 12.508 1 84.25 454 GLU B O 1
ATOM 10537 N N . ILE B 1 455 ? -42.75 14.086 13.789 1 88.19 455 ILE B N 1
ATOM 10538 C CA . ILE B 1 455 ? -43.688 12.984 13.773 1 88.19 455 ILE B CA 1
ATOM 10539 C C . ILE B 1 455 ? -44.25 12.789 12.359 1 88.19 455 ILE B C 1
ATOM 10541 O O . ILE B 1 455 ? -44.312 11.664 11.859 1 88.19 455 ILE B O 1
ATOM 10545 N N . VAL B 1 456 ? -44.562 13.852 11.695 1 88.19 456 VAL B N 1
ATOM 10546 C CA . VAL B 1 456 ? -45.094 13.781 10.344 1 88.19 456 VAL B CA 1
ATOM 10547 C C . VAL B 1 456 ? -44.062 13.188 9.391 1 88.19 456 VAL B C 1
ATOM 10549 O O . VAL B 1 456 ? -44.406 12.336 8.562 1 88.19 456 VAL B O 1
ATOM 10552 N N . LEU B 1 457 ? -42.844 13.562 9.57 1 89.12 457 LEU B N 1
ATOM 10553 C CA . LEU B 1 457 ? -41.812 13.07 8.688 1 89.12 457 LEU B CA 1
ATOM 10554 C C . LEU B 1 457 ? -41.531 11.586 8.922 1 89.12 457 LEU B C 1
ATOM 10556 O O . LEU B 1 457 ? -41.188 10.859 7.984 1 89.12 457 LEU B O 1
ATOM 10560 N N . ILE B 1 458 ? -41.719 11.109 10.094 1 92.62 458 ILE B N 1
ATOM 10561 C CA . ILE B 1 458 ? -41.562 9.688 10.383 1 92.62 458 ILE B CA 1
ATOM 10562 C C . ILE B 1 458 ? -42.594 8.891 9.578 1 92.62 458 ILE B C 1
ATOM 10564 O O . ILE B 1 458 ? -42.281 7.84 9.023 1 92.62 458 ILE B O 1
ATOM 10568 N N . TRP B 1 459 ? -43.75 9.445 9.492 1 92.81 459 TRP B N 1
ATOM 10569 C CA . TRP B 1 459 ? -44.781 8.773 8.734 1 92.81 459 TRP B CA 1
ATOM 10570 C C . TRP B 1 459 ? -44.469 8.805 7.238 1 92.81 459 TRP B C 1
ATOM 10572 O O . TRP B 1 459 ? -44.781 7.848 6.52 1 92.81 459 TRP B O 1
ATOM 10582 N N . TYR B 1 460 ? -43.906 9.844 6.789 1 92.5 460 TYR B N 1
ATOM 10583 C CA . TYR B 1 460 ? -43.562 9.906 5.379 1 92.5 460 TYR B CA 1
ATOM 10584 C C . TYR B 1 460 ? -42.375 8.977 5.074 1 92.5 460 TYR B C 1
ATOM 10586 O O . TYR B 1 460 ? -42.312 8.398 3.988 1 92.5 460 TYR B O 1
ATOM 10594 N N . VAL B 1 461 ? -41.438 8.805 5.996 1 94.56 461 VAL B N 1
ATOM 10595 C CA . VAL B 1 461 ? -40.375 7.824 5.852 1 94.56 461 VAL B CA 1
ATOM 10596 C C . VAL B 1 461 ? -40.938 6.422 5.746 1 94.56 461 VAL B C 1
ATOM 10598 O O . VAL B 1 461 ? -40.469 5.602 4.953 1 94.56 461 VAL B O 1
ATOM 10601 N N . SER B 1 462 ? -41.969 6.184 6.535 1 95 462 SER B N 1
ATOM 10602 C CA . SER B 1 462 ? -42.625 4.887 6.473 1 95 462 SER B CA 1
ATOM 10603 C C . SER B 1 462 ? -43.281 4.664 5.117 1 95 462 SER B C 1
ATOM 10605 O O . SER B 1 462 ? -43.281 3.551 4.59 1 95 462 SER B O 1
ATOM 10607 N N . MET B 1 463 ? -43.844 5.711 4.555 1 94.31 463 MET B N 1
ATOM 10608 C CA . MET B 1 463 ? -44.438 5.609 3.223 1 94.31 463 MET B CA 1
ATOM 10609 C C . MET B 1 463 ? -43.375 5.32 2.18 1 94.31 463 MET B C 1
ATOM 10611 O O . MET B 1 463 ? -43.594 4.547 1.246 1 94.31 463 MET B O 1
ATOM 10615 N N . PHE B 1 464 ? -42.25 5.953 2.312 1 95.12 464 PHE B N 1
ATOM 10616 C CA . PHE B 1 464 ? -41.125 5.699 1.426 1 95.12 464 PHE B CA 1
ATOM 10617 C C . PHE B 1 464 ? -40.719 4.23 1.471 1 95.12 464 PHE B C 1
ATOM 10619 O O . PHE B 1 464 ? -40.562 3.598 0.427 1 95.12 464 PHE B O 1
ATOM 10626 N N . TRP B 1 465 ? -40.625 3.68 2.658 1 96.69 465 TRP B N 1
ATOM 10627 C CA . TRP B 1 465 ? -40.188 2.291 2.805 1 96.69 465 TRP B CA 1
ATOM 10628 C C . TRP B 1 465 ? -41.281 1.336 2.336 1 96.69 465 TRP B C 1
ATOM 10630 O O . TRP B 1 465 ? -41 0.239 1.854 1 96.69 465 TRP B O 1
ATOM 10640 N N . TYR B 1 466 ? -42.531 1.778 2.496 1 96.44 466 TYR B N 1
ATOM 10641 C CA . TYR B 1 466 ? -43.656 0.975 1.977 1 96.44 466 TYR B CA 1
ATOM 10642 C C . TYR B 1 466 ? -43.531 0.827 0.463 1 96.44 466 TYR B C 1
ATOM 10644 O O . TYR B 1 466 ? -43.656 -0.281 -0.068 1 96.44 466 TYR B O 1
ATOM 10652 N N . ILE B 1 467 ? -43.281 1.897 -0.218 1 96.5 467 ILE B N 1
ATOM 10653 C CA . ILE B 1 467 ? -43.125 1.872 -1.669 1 96.5 467 ILE B CA 1
ATOM 10654 C C . ILE B 1 467 ? -41.906 1.047 -2.049 1 96.5 467 ILE B C 1
ATOM 10656 O O . ILE B 1 467 ? -41.938 0.281 -3.014 1 96.5 467 ILE B O 1
ATOM 10660 N N . SER B 1 468 ? -40.812 1.187 -1.325 1 96.88 468 SER B N 1
ATOM 10661 C CA . SER B 1 468 ? -39.625 0.409 -1.569 1 96.88 468 SER B CA 1
ATOM 10662 C C . SER B 1 468 ? -39.875 -1.085 -1.409 1 96.88 468 SER B C 1
ATOM 10664 O O . SER B 1 468 ? -39.344 -1.897 -2.172 1 96.88 468 SER B O 1
ATOM 10666 N N . LEU B 1 469 ? -40.625 -1.44 -0.389 1 97.44 469 LEU B N 1
ATOM 10667 C CA . LEU B 1 469 ? -40.969 -2.842 -0.164 1 97.44 469 LEU B CA 1
ATOM 10668 C C . LEU B 1 469 ? -41.812 -3.387 -1.31 1 97.44 469 LEU B C 1
ATOM 10670 O O . LEU B 1 469 ? -41.656 -4.539 -1.711 1 97.44 469 LEU B O 1
ATOM 10674 N N . LEU B 1 470 ? -42.75 -2.586 -1.774 1 97.31 470 LEU B N 1
ATOM 10675 C CA . LEU B 1 470 ? -43.531 -2.984 -2.922 1 97.31 470 LEU B CA 1
ATOM 10676 C C . LEU B 1 470 ? -42.656 -3.279 -4.133 1 97.31 470 LEU B C 1
ATOM 10678 O O . LEU B 1 470 ? -42.844 -4.305 -4.793 1 97.31 470 LEU B O 1
ATOM 10682 N N . ILE B 1 471 ? -41.75 -2.457 -4.355 1 96.38 471 ILE B N 1
ATOM 10683 C CA . ILE B 1 471 ? -40.844 -2.631 -5.48 1 96.38 471 ILE B CA 1
ATOM 10684 C C . ILE B 1 471 ? -39.969 -3.877 -5.262 1 96.38 471 ILE B C 1
ATOM 10686 O O . ILE B 1 471 ? -39.781 -4.672 -6.188 1 96.38 471 ILE B O 1
ATOM 10690 N N . ALA B 1 472 ? -39.438 -4.043 -4.09 1 96.19 472 ALA B N 1
ATOM 10691 C CA . ALA B 1 472 ? -38.625 -5.203 -3.766 1 96.19 472 ALA B CA 1
ATOM 10692 C C . ALA B 1 472 ? -39.406 -6.5 -3.961 1 96.19 472 ALA B C 1
ATOM 10694 O O . ALA B 1 472 ? -38.844 -7.484 -4.473 1 96.19 472 ALA B O 1
ATOM 10695 N N . THR B 1 473 ? -40.625 -6.477 -3.541 1 96.62 473 THR B N 1
ATOM 10696 C CA . THR B 1 473 ? -41.5 -7.656 -3.668 1 96.62 473 THR B CA 1
ATOM 10697 C C . THR B 1 473 ? -41.781 -7.961 -5.137 1 96.62 473 THR B C 1
ATOM 10699 O O . THR B 1 473 ? -41.688 -9.117 -5.562 1 96.62 473 THR B O 1
ATOM 10702 N N . LEU B 1 474 ? -42.031 -7 -5.891 1 96.06 474 LEU B N 1
ATOM 10703 C CA . LEU B 1 474 ? -42.312 -7.184 -7.312 1 96.06 474 LEU B CA 1
ATOM 10704 C C . LEU B 1 474 ? -41.062 -7.703 -8.039 1 96.06 474 LEU B C 1
ATOM 10706 O O . LEU B 1 474 ? -41.156 -8.578 -8.891 1 96.06 474 LEU B O 1
ATOM 10710 N N . THR B 1 475 ? -39.938 -7.125 -7.691 1 93.75 475 THR B N 1
ATOM 10711 C CA . THR B 1 475 ? -38.688 -7.578 -8.297 1 93.75 475 THR B CA 1
ATOM 10712 C C . THR B 1 475 ? -38.406 -9.023 -7.906 1 93.75 475 THR B C 1
ATOM 10714 O O . THR B 1 475 ? -37.875 -9.797 -8.711 1 93.75 475 THR B O 1
ATOM 10717 N N . SER B 1 476 ? -38.688 -9.383 -6.742 1 93.31 476 SER B N 1
ATOM 10718 C CA . SER B 1 476 ? -38.469 -10.758 -6.289 1 93.31 476 SER B CA 1
ATOM 10719 C C . SER B 1 476 ? -39.406 -11.719 -7.016 1 93.31 476 SER B C 1
ATOM 10721 O O . SER B 1 476 ? -39.031 -12.844 -7.348 1 93.31 476 SER B O 1
ATOM 10723 N N . ILE B 1 477 ? -40.625 -11.32 -7.316 1 93.81 477 ILE B N 1
ATOM 10724 C CA . ILE B 1 477 ? -41.625 -12.164 -7.984 1 93.81 477 ILE B CA 1
ATOM 10725 C C . ILE B 1 477 ? -41.25 -12.305 -9.461 1 93.81 477 ILE B C 1
ATOM 10727 O O . ILE B 1 477 ? -41.281 -13.414 -10.008 1 93.81 477 ILE B O 1
ATOM 10731 N N . VAL B 1 478 ? -40.844 -11.289 -10.078 1 93.75 478 VAL B N 1
ATOM 10732 C CA . VAL B 1 478 ? -40.625 -11.273 -11.523 1 93.75 478 VAL B CA 1
ATOM 10733 C C . VAL B 1 478 ? -39.219 -11.812 -11.844 1 93.75 478 VAL B C 1
ATOM 10735 O O . VAL B 1 478 ? -39.062 -12.555 -12.812 1 93.75 478 VAL B O 1
ATOM 10738 N N . ARG B 1 479 ? -38.281 -11.523 -11 1 93.06 479 ARG B N 1
ATOM 10739 C CA . ARG B 1 479 ? -36.875 -11.852 -11.344 1 93.06 479 ARG B CA 1
ATOM 10740 C C . ARG B 1 479 ? -36.312 -12.852 -10.352 1 93.06 479 ARG B C 1
ATOM 10742 O O . ARG B 1 479 ? -35.188 -13.32 -10.523 1 93.06 479 ARG B O 1
ATOM 10749 N N . GLY B 1 480 ? -36.969 -13.148 -9.352 1 90.19 480 GLY B N 1
ATOM 10750 C CA . GLY B 1 480 ? -36.5 -14.125 -8.375 1 90.19 480 GLY B CA 1
ATOM 10751 C C . GLY B 1 480 ? -35.344 -13.633 -7.543 1 90.19 480 GLY B C 1
ATOM 10752 O O . GLY B 1 480 ? -34.438 -14.406 -7.184 1 90.19 480 GLY B O 1
ATOM 10753 N N . LEU B 1 481 ? -35.281 -12.312 -7.254 1 92.62 481 LEU B N 1
ATOM 10754 C CA . LEU B 1 481 ? -34.156 -11.734 -6.531 1 92.62 481 LEU B CA 1
ATOM 10755 C C . LEU B 1 481 ? -34.469 -11.656 -5.035 1 92.62 481 LEU B C 1
ATOM 10757 O O . LEU B 1 481 ? -35.594 -11.375 -4.633 1 92.62 481 LEU B O 1
ATOM 10761 N N . GLY B 1 482 ? -33.438 -11.984 -4.223 1 91.62 482 GLY B N 1
ATOM 10762 C CA . GLY B 1 482 ? -33.562 -11.898 -2.775 1 91.62 482 GLY B CA 1
ATOM 10763 C C . GLY B 1 482 ? -32.656 -10.844 -2.164 1 91.62 482 GLY B C 1
ATOM 10764 O O . GLY B 1 482 ? -32.781 -10.531 -0.976 1 91.62 482 GLY B O 1
ATOM 10765 N N . SER B 1 483 ? -31.844 -10.156 -2.916 1 91.5 483 SER B N 1
ATOM 10766 C CA . SER B 1 483 ? -30.781 -9.289 -2.406 1 91.5 483 SER B CA 1
ATOM 10767 C C . SER B 1 483 ? -31.359 -7.996 -1.833 1 91.5 483 SER B C 1
ATOM 10769 O O . SER B 1 483 ? -30.656 -7.266 -1.128 1 91.5 483 SER B O 1
ATOM 10771 N N . LEU B 1 484 ? -32.625 -7.703 -2.014 1 93.75 484 LEU B N 1
ATOM 10772 C CA . LEU B 1 484 ? -33.25 -6.484 -1.487 1 93.75 484 LEU B CA 1
ATOM 10773 C C . LEU B 1 484 ? -33.875 -6.738 -0.127 1 93.75 484 LEU B C 1
ATOM 10775 O O . LEU B 1 484 ? -34.781 -6 0.289 1 93.75 484 LEU B O 1
ATOM 10779 N N . TYR B 1 485 ? -33.406 -7.727 0.567 1 92.38 485 TYR B N 1
ATOM 10780 C CA . TYR B 1 485 ? -33.938 -8.094 1.868 1 92.38 485 TYR B CA 1
ATOM 10781 C C . TYR B 1 485 ? -33.844 -6.938 2.854 1 92.38 485 TYR B C 1
ATOM 10783 O O . TYR B 1 485 ? -34.594 -6.844 3.805 1 92.38 485 TYR B O 1
ATOM 10791 N N . PHE B 1 486 ? -32.844 -6 2.707 1 91.94 486 PHE B N 1
ATOM 10792 C CA . PHE B 1 486 ? -32.594 -4.918 3.652 1 91.94 486 PHE B CA 1
ATOM 10793 C C . PHE B 1 486 ? -33.75 -3.941 3.688 1 91.94 486 PHE B C 1
ATOM 10795 O O . PHE B 1 486 ? -33.938 -3.227 4.672 1 91.94 486 PHE B O 1
ATOM 10802 N N . VAL B 1 487 ? -34.562 -3.902 2.652 1 96.06 487 VAL B N 1
ATOM 10803 C CA . VAL B 1 487 ? -35.75 -3.031 2.576 1 96.06 487 VAL B CA 1
ATOM 10804 C C . VAL B 1 487 ? -36.719 -3.402 3.674 1 96.06 487 VAL B C 1
ATOM 10806 O O . VAL B 1 487 ? -37.406 -2.533 4.234 1 96.06 487 VAL B O 1
ATOM 10809 N N . ASN B 1 488 ? -36.781 -4.684 4.047 1 94.38 488 ASN B N 1
ATOM 10810 C CA . ASN B 1 488 ? -37.688 -5.152 5.113 1 94.38 488 ASN B CA 1
ATOM 10811 C C . ASN B 1 488 ? -37.312 -4.523 6.453 1 94.38 488 ASN B C 1
ATOM 10813 O O . ASN B 1 488 ? -38.188 -4.195 7.25 1 94.38 488 ASN B O 1
ATOM 10817 N N . PHE B 1 489 ? -36.094 -4.344 6.668 1 91.88 489 PHE B N 1
ATOM 10818 C CA . PHE B 1 489 ? -35.656 -3.768 7.934 1 91.88 489 PHE B CA 1
ATOM 10819 C C . PHE B 1 489 ? -36 -2.289 8.008 1 91.88 489 PHE B C 1
ATOM 10821 O O . PHE B 1 489 ? -36.406 -1.793 9.062 1 91.88 489 PHE B O 1
ATOM 10828 N N . GLY B 1 490 ? -35.812 -1.61 6.891 1 93.94 490 GLY B N 1
ATOM 10829 C CA . GLY B 1 490 ? -36.25 -0.221 6.852 1 93.94 490 GLY B CA 1
ATOM 10830 C C . GLY B 1 490 ? -37.719 -0.047 7.09 1 93.94 490 GLY B C 1
ATOM 10831 O O . GLY B 1 490 ? -38.156 0.817 7.867 1 93.94 490 GLY B O 1
ATOM 10832 N N . PHE B 1 491 ? -38.531 -0.89 6.531 1 95.94 491 PHE B N 1
ATOM 10833 C CA . PHE B 1 491 ? -39.969 -0.809 6.664 1 95.94 491 PHE B CA 1
ATOM 10834 C C . PHE B 1 491 ? -40.406 -1.186 8.078 1 95.94 491 PHE B C 1
ATOM 10836 O O . PHE B 1 491 ? -41.25 -0.513 8.672 1 95.94 491 PHE B O 1
ATOM 10843 N N . PHE B 1 492 ? -39.781 -2.203 8.586 1 93.88 492 PHE B N 1
ATOM 10844 C CA . PHE B 1 492 ? -40.156 -2.66 9.93 1 93.88 492 PHE B CA 1
ATOM 10845 C C . PHE B 1 492 ? -39.844 -1.589 10.969 1 93.88 492 PHE B C 1
ATOM 10847 O O . PHE B 1 492 ? -40.656 -1.322 11.852 1 93.88 492 PHE B O 1
ATOM 10854 N N . CYS B 1 493 ? -38.688 -0.99 10.836 1 93.31 493 CYS B N 1
ATOM 10855 C CA . CYS B 1 493 ? -38.312 0.043 11.789 1 93.31 493 CYS B CA 1
ATOM 10856 C C . CYS B 1 493 ? -39.219 1.258 11.68 1 93.31 493 CYS B C 1
ATOM 10858 O O . CYS B 1 493 ? -39.625 1.828 12.695 1 93.31 493 CYS B O 1
ATOM 10860 N N . SER B 1 494 ? -39.562 1.632 10.484 1 95.19 494 SER B N 1
ATOM 10861 C CA . SER B 1 494 ? -40.438 2.793 10.297 1 95.19 494 SER B CA 1
ATOM 10862 C C . SER B 1 494 ? -41.844 2.502 10.742 1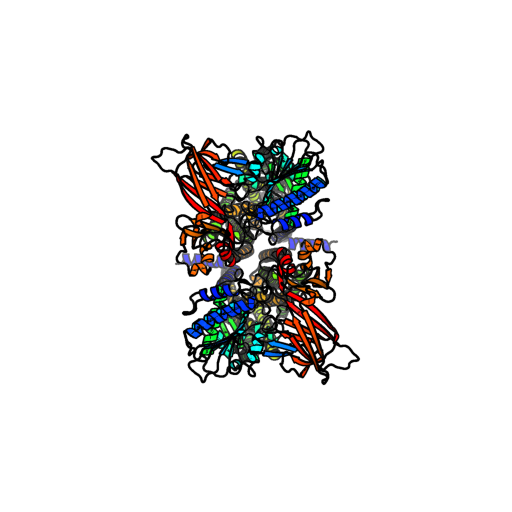 95.19 494 SER B C 1
ATOM 10864 O O . SER B 1 494 ? -42.5 3.369 11.32 1 95.19 494 SER B O 1
ATOM 10866 N N . PHE B 1 495 ? -42.375 1.298 10.578 1 95.06 495 PHE B N 1
ATOM 10867 C CA . PHE B 1 495 ? -43.719 0.891 11.047 1 95.06 495 PHE B CA 1
ATOM 10868 C C . PHE B 1 495 ? -43.781 0.931 12.57 1 95.06 495 PHE B C 1
ATOM 10870 O O . PHE B 1 495 ? -44.719 1.494 13.141 1 95.06 495 PHE B O 1
ATOM 10877 N N . PHE B 1 496 ? -42.75 0.348 13.086 1 94.44 496 PHE B N 1
ATOM 10878 C CA . PHE B 1 496 ? -42.688 0.329 14.547 1 94.44 496 PHE B CA 1
ATOM 10879 C C . PHE B 1 496 ? -42.656 1.746 15.109 1 94.44 496 PHE B C 1
ATOM 10881 O O . PHE B 1 496 ? -43.312 2.031 16.109 1 94.44 496 PHE B O 1
ATOM 10888 N N . CYS B 1 497 ? -41.938 2.625 14.477 1 93.38 497 CYS B N 1
ATOM 10889 C CA . CYS B 1 497 ? -41.844 4.004 14.945 1 93.38 497 CYS B CA 1
ATOM 10890 C C . CYS B 1 497 ? -43.156 4.723 14.789 1 93.38 497 CYS B C 1
ATOM 10892 O O . CYS B 1 497 ? -43.531 5.578 15.602 1 93.38 497 CYS B O 1
ATOM 10894 N N . CYS B 1 498 ? -43.938 4.465 13.734 1 93.56 498 CYS B N 1
ATOM 10895 C CA . CYS B 1 498 ? -45.281 5.035 13.578 1 93.56 498 CYS B CA 1
ATOM 10896 C C . CYS B 1 498 ? -46.188 4.629 14.734 1 93.56 498 CYS B C 1
ATOM 10898 O O . CYS B 1 498 ? -46.938 5.453 15.258 1 93.56 498 CYS B O 1
ATOM 10900 N N . ILE B 1 499 ? -46.031 3.389 15.156 1 92.62 499 ILE B N 1
ATOM 10901 C CA . ILE B 1 499 ? -46.812 2.916 16.297 1 92.62 499 ILE B CA 1
ATOM 10902 C C . ILE B 1 499 ? -46.406 3.664 17.547 1 92.62 499 ILE B C 1
ATOM 10904 O O . ILE B 1 499 ? -47.25 4.062 18.359 1 92.62 499 ILE B O 1
ATOM 10908 N N . LEU B 1 500 ? -45.156 3.883 17.641 1 91.94 500 LEU B N 1
ATOM 10909 C CA . LEU B 1 500 ? -44.656 4.602 18.812 1 91.94 500 LEU B CA 1
ATOM 10910 C C . LEU B 1 500 ? -45.156 6.039 18.828 1 91.94 500 LEU B C 1
ATOM 10912 O O . LEU B 1 500 ? -45.406 6.602 19.891 1 91.94 500 LEU B O 1
ATOM 10916 N N . THR B 1 501 ? -45.219 6.668 17.656 1 90.81 501 THR B N 1
ATOM 10917 C CA . THR B 1 501 ? -45.75 8.031 17.594 1 90.81 501 THR B CA 1
ATOM 10918 C C . THR B 1 501 ? -47.188 8.094 18.062 1 90.81 501 THR B C 1
ATOM 10920 O O . THR B 1 501 ? -47.594 9.062 18.703 1 90.81 501 THR B O 1
ATOM 10923 N N . LEU B 1 502 ? -47.969 7.094 17.828 1 88.75 502 LEU B N 1
ATOM 10924 C CA . LEU B 1 502 ? -49.344 7.039 18.25 1 88.75 502 LEU B CA 1
ATOM 10925 C C . LEU B 1 502 ? -49.469 6.863 19.766 1 88.75 502 LEU B C 1
ATOM 10927 O O . LEU B 1 502 ? -50.312 7.469 20.406 1 88.75 502 LEU B O 1
ATOM 10931 N N . ILE B 1 503 ? -48.562 6.09 20.234 1 88.25 503 ILE B N 1
ATOM 10932 C CA . ILE B 1 503 ? -48.5 5.914 21.688 1 88.25 503 ILE B CA 1
ATOM 10933 C C . ILE B 1 503 ? -48.156 7.242 22.359 1 88.25 503 ILE B C 1
ATOM 10935 O O . ILE B 1 503 ? -48.75 7.613 23.359 1 88.25 503 ILE B O 1
ATOM 10939 N N . ARG B 1 504 ? -47.219 7.941 21.75 1 87.44 504 ARG B N 1
ATOM 10940 C CA . ARG B 1 504 ? -46.812 9.234 22.297 1 87.44 504 ARG B CA 1
ATOM 10941 C C . ARG B 1 504 ? -47.969 10.219 22.297 1 87.44 504 ARG B C 1
ATOM 10943 O O . ARG B 1 504 ? -48.219 10.891 23.297 1 87.44 504 ARG B O 1
ATOM 10950 N N . VAL B 1 505 ? -48.719 10.312 21.234 1 84 505 VAL B N 1
ATOM 10951 C CA . VAL B 1 505 ? -49.781 11.273 21.078 1 84 505 VAL B CA 1
ATOM 10952 C C . VAL B 1 505 ? -50.938 10.906 22 1 84 505 VAL B C 1
ATOM 10954 O O . VAL B 1 505 ? -51.594 11.789 22.594 1 84 505 VAL B O 1
ATOM 10957 N N . ARG B 1 506 ? -51.125 9.719 22.234 1 82.56 506 ARG B N 1
ATOM 10958 C CA . ARG B 1 506 ? -52.25 9.273 23.047 1 82.56 506 ARG B CA 1
ATOM 10959 C C . ARG B 1 506 ? -51.969 9.469 24.531 1 82.56 506 ARG B C 1
ATOM 10961 O O . ARG B 1 506 ? -52.844 9.961 25.266 1 82.56 506 ARG B O 1
ATOM 10968 N N . TYR B 1 507 ? -50.781 9.203 24.938 1 80.56 507 TYR B N 1
ATOM 10969 C CA . TYR B 1 507 ? -50.562 9.086 26.375 1 80.56 507 TYR B CA 1
ATOM 10970 C C . TYR B 1 507 ? -49.688 10.242 26.891 1 80.56 507 TYR B C 1
ATOM 10972 O O . TYR B 1 507 ? -49.688 10.539 28.094 1 80.56 507 TYR B O 1
ATOM 10980 N N . PHE B 1 508 ? -48.938 10.859 26.031 1 72.88 508 PHE B N 1
ATOM 10981 C CA . PHE B 1 508 ? -47.969 11.797 26.578 1 72.88 508 PHE B CA 1
ATOM 10982 C C . PHE B 1 508 ? -48.219 13.203 26.047 1 72.88 508 PHE B C 1
ATOM 10984 O O . PHE B 1 508 ? -47.562 14.156 26.484 1 72.88 508 PHE B O 1
ATOM 10991 N N . VAL B 1 509 ? -48.812 13.492 25.047 1 65.31 509 VAL B N 1
ATOM 10992 C CA . VAL B 1 509 ? -49.156 14.836 24.594 1 65.31 509 VAL B CA 1
ATOM 10993 C C . VAL B 1 509 ? -50.5 15.25 25.234 1 65.31 509 VAL B C 1
ATOM 10995 O O . VAL B 1 509 ? -51.5 14.523 25.125 1 65.31 509 VAL B O 1
ATOM 10998 N N . ASP B 1 510 ? -50.375 15.914 26.375 1 47.75 510 ASP B N 1
ATOM 10999 C CA . ASP B 1 510 ? -51.531 16.453 27.094 1 47.75 510 ASP B CA 1
ATOM 11000 C C . ASP B 1 510 ? -52.594 16.922 26.109 1 47.75 510 ASP B C 1
ATOM 11002 O O . ASP B 1 510 ? -52.281 17.391 25.016 1 47.75 510 ASP B O 1
ATOM 11006 N N . ARG B 1 511 ? -53.906 16.672 26.375 1 42.59 511 ARG B N 1
ATOM 11007 C CA . ARG B 1 511 ? -55.125 17.312 25.828 1 42.59 511 ARG B CA 1
ATOM 11008 C C . ARG B 1 511 ? -54.875 18.812 25.656 1 42.59 511 ARG B C 1
ATOM 11010 O O . ARG B 1 511 ? -54.781 19.547 26.641 1 42.59 511 ARG B O 1
ATOM 11017 N N . MET B 1 512 ? -54.062 19.281 24.875 1 35.22 512 MET B N 1
ATOM 11018 C CA . MET B 1 512 ? -54.156 20.719 24.625 1 35.22 512 MET B CA 1
ATOM 11019 C C . MET B 1 512 ? -55.594 21.203 24.891 1 35.22 512 MET B C 1
ATOM 11021 O O . MET B 1 512 ? -56.562 20.594 24.438 1 35.22 512 MET B O 1
ATOM 11025 N N . VAL B 1 513 ? -55.781 21.906 25.969 1 34.06 513 VAL B N 1
ATOM 11026 C CA . VAL B 1 513 ? -56.938 22.672 26.406 1 34.06 513 VAL B CA 1
ATOM 11027 C C . VAL B 1 513 ? -57.562 23.359 25.203 1 34.06 513 VAL B C 1
ATOM 11029 O O . VAL B 1 513 ? -56.906 24.094 24.469 1 34.06 513 VAL B O 1
ATOM 11032 N N . THR B 1 514 ? -58.562 22.812 24.547 1 32.88 514 THR B N 1
ATOM 11033 C CA . THR B 1 514 ? -59.531 23.625 23.828 1 32.88 514 THR B CA 1
ATOM 11034 C C . THR B 1 514 ? -59.719 24.953 24.547 1 32.88 514 THR B C 1
ATOM 11036 O O . THR B 1 514 ? -60.344 25 25.625 1 32.88 514 THR B O 1
ATOM 11039 N N . ILE B 1 515 ? -58.781 25.875 24.656 1 30.67 515 ILE B N 1
ATOM 11040 C CA . ILE B 1 515 ? -59.156 27.219 25.016 1 30.67 515 ILE B CA 1
ATOM 11041 C C . ILE B 1 515 ? -60.438 27.625 24.234 1 30.67 515 ILE B C 1
ATOM 11043 O O . ILE B 1 515 ? -60.375 27.844 23.031 1 30.67 515 ILE B O 1
ATOM 11047 N N . ASN B 1 516 ? -61.531 26.938 24.438 1 29.97 516 ASN B N 1
ATOM 11048 C CA . ASN B 1 516 ? -62.812 27.531 24.094 1 29.97 516 ASN B CA 1
ATOM 11049 C C . ASN B 1 516 ? -62.906 28.984 24.547 1 29.97 516 ASN B C 1
ATOM 11051 O O . ASN B 1 516 ? -62.875 29.266 25.734 1 29.97 516 ASN B O 1
ATOM 11055 N N . ARG B 1 517 ? -62.344 29.891 23.734 1 31.86 517 ARG B N 1
ATOM 11056 C CA . ARG B 1 517 ? -62.812 31.25 23.969 1 31.86 517 ARG B CA 1
ATOM 11057 C C . ARG B 1 517 ? -64.312 31.266 24.203 1 31.86 517 ARG B C 1
ATOM 11059 O O . ARG B 1 517 ? -65.125 30.75 23.391 1 31.86 517 ARG B O 1
ATOM 11066 N N . PRO B 1 518 ? -64.688 31.328 25.469 1 29.92 518 PRO B N 1
ATOM 11067 C CA . PRO B 1 518 ? -66.125 31.516 25.672 1 29.92 518 PRO B CA 1
ATOM 11068 C C . PRO B 1 518 ? -66.75 32.562 24.719 1 29.92 518 PRO B C 1
ATOM 11070 O O . PRO B 1 518 ? -66.125 33.562 24.406 1 29.92 518 PRO B O 1
ATOM 11073 N N . ALA B 1 519 ? -67.625 32.156 23.844 1 27.61 519 ALA B N 1
ATOM 11074 C CA . ALA B 1 519 ? -68.5 33.031 23.078 1 27.61 519 ALA B CA 1
ATOM 11075 C C . ALA B 1 519 ? -69.062 34.156 23.938 1 27.61 519 ALA B C 1
ATOM 11077 O O . ALA B 1 519 ? -69.25 34 25.141 1 27.61 519 ALA B O 1
ATOM 11078 N N . ASN B 1 520 ? -68.875 35.344 23.578 1 26.27 520 ASN B N 1
ATOM 11079 C CA . ASN B 1 520 ? -69.562 36.562 24.031 1 26.27 520 ASN B CA 1
ATOM 11080 C C . ASN B 1 520 ? -71.062 36.344 24.266 1 26.27 520 ASN B C 1
ATOM 11082 O O . ASN B 1 520 ? -71.75 35.938 23.359 1 26.27 520 ASN B O 1
ATOM 11086 N N . PRO B 1 521 ? -71.5 35.906 25.469 1 25.39 521 PRO B N 1
ATOM 11087 C CA . PRO B 1 521 ? -72.938 36.031 25.797 1 25.39 521 PRO B CA 1
ATOM 11088 C C . PRO B 1 521 ? -73.5 37.344 25.297 1 25.39 521 PRO B C 1
ATOM 11090 O O . PRO B 1 521 ? -72.938 38.406 25.531 1 25.39 521 PRO B O 1
ATOM 11093 N N . GLU B 1 522 ? -74.312 37.312 24.203 1 23.11 522 GLU B N 1
ATOM 11094 C CA . GLU B 1 522 ? -75.188 38.344 23.672 1 23.11 522 GLU B CA 1
ATOM 11095 C C . GLU B 1 522 ? -75.875 39.094 24.812 1 23.11 522 GLU B C 1
ATOM 11097 O O . GLU B 1 522 ? -75.625 40.281 25.031 1 23.11 522 GLU B O 1
ATOM 11102 N N . GLN B 1 523 ? -77.312 39 24.75 1 24.53 523 GLN B N 1
ATOM 11103 C CA . GLN B 1 523 ? -78.375 39.969 24.781 1 24.53 523 GLN B CA 1
ATOM 11104 C C . GLN B 1 523 ? -78.938 40.156 26.203 1 24.53 523 GLN B C 1
ATOM 11106 O O . GLN B 1 523 ? -80 39.688 26.547 1 24.53 523 GLN B O 1
ATOM 11111 N N . MET B 1 524 ? -78.312 39.75 27.188 1 23.03 524 MET B N 1
ATOM 11112 C CA . MET B 1 524 ? -79.25 40 28.266 1 23.03 524 MET B CA 1
ATOM 11113 C C . MET B 1 524 ? -79.688 41.438 28.297 1 23.03 524 MET B C 1
ATOM 11115 O O . MET B 1 524 ? -78.875 42.344 28.094 1 23.03 524 MET B O 1
ATOM 11119 N N . PRO B 1 525 ? -81.125 41.625 28.188 1 24.44 525 PRO B N 1
ATOM 11120 C CA . PRO B 1 525 ? -81.812 42.875 28.297 1 24.44 525 PRO B CA 1
ATOM 11121 C C . PRO B 1 525 ? -81.375 43.719 29.484 1 24.44 525 PRO B C 1
ATOM 11123 O O . PRO B 1 525 ? -80.812 43.188 30.453 1 24.44 525 PRO B O 1
ATOM 11126 N N . LEU B 1 526 ? -81.5 45.062 29.312 1 23.48 526 LEU B N 1
ATOM 11127 C CA . LEU B 1 526 ? -81.312 46.219 30.156 1 23.48 526 LEU B CA 1
ATOM 11128 C C . LEU B 1 526 ? -82.062 46.094 31.469 1 23.48 526 LEU B C 1
ATOM 11130 O O . LEU B 1 526 ? -82.688 47.062 31.922 1 23.48 526 LEU B O 1
ATOM 11134 N N . VAL B 1 527 ? -82.438 44.844 31.828 1 22.09 527 VAL B N 1
ATOM 11135 C CA . VAL B 1 527 ? -83.438 45.219 32.812 1 22.09 527 VAL B CA 1
ATOM 11136 C C . VAL B 1 527 ? -82.875 46.188 33.844 1 22.09 527 VAL B C 1
ATOM 11138 O O . VAL B 1 527 ? -81.625 46.25 34 1 22.09 527 VAL B O 1
ATOM 11141 N N . GLN B 1 528 ? -83.688 46.594 34.688 1 20.91 528 GLN B N 1
ATOM 11142 C CA . GLN B 1 528 ? -84 47.781 35.469 1 20.91 528 GLN B CA 1
ATOM 11143 C C . GLN B 1 528 ? -82.938 48 36.594 1 20.91 528 GLN B C 1
ATOM 11145 O O . GLN B 1 528 ? -82.562 49.125 36.906 1 20.91 528 GLN B O 1
ATOM 11150 N N . SER B 1 529 ? -82.75 46.906 37.406 1 20.08 529 SER B N 1
ATOM 11151 C CA . SER B 1 529 ? -83 47.344 38.781 1 20.08 529 SER B CA 1
ATOM 11152 C C . SER B 1 529 ? -81.875 48.219 39.312 1 20.08 529 SER B C 1
ATOM 11154 O O . SER B 1 529 ? -80.75 48.219 38.75 1 20.08 529 SER B O 1
ATOM 11156 N N . THR B 1 530 ? -81.812 48.344 40.688 1 20.56 530 THR B N 1
ATOM 11157 C CA . THR B 1 530 ? -81.625 49.344 41.719 1 20.56 530 THR B CA 1
ATOM 11158 C C . THR B 1 530 ? -80.125 49.5 42.062 1 20.56 530 THR B C 1
ATOM 11160 O O . THR B 1 530 ? -79.625 50.625 42.031 1 20.56 530 THR B O 1
ATOM 11163 N N . SER B 1 531 ? -79.625 48.875 43.25 1 20.98 531 SER B N 1
ATOM 11164 C CA . SER B 1 531 ? -79.062 49.625 44.375 1 20.98 531 SER B CA 1
ATOM 11165 C C . SER B 1 531 ? -77.562 49.781 44.25 1 20.98 531 SER B C 1
ATOM 11167 O O . SER B 1 531 ? -76.938 49.125 43.406 1 20.98 531 SER B O 1
ATOM 11169 N N . GLY B 1 532 ? -76.75 50 45.438 1 20.17 532 GLY B N 1
ATOM 11170 C CA . GLY B 1 532 ? -75.75 50.938 45.875 1 20.17 532 GLY B CA 1
ATOM 11171 C C . GLY B 1 532 ? -74.312 50.469 45.625 1 20.17 532 GLY B C 1
ATOM 11172 O O . GLY B 1 532 ? -73.5 51.25 45.156 1 20.17 532 GLY B O 1
ATOM 11173 N N . ASN B 1 533 ? -73.875 49.281 46.219 1 20.61 533 ASN B N 1
ATOM 11174 C CA . ASN B 1 533 ? -72.688 49.344 47.094 1 20.61 533 ASN B CA 1
ATOM 11175 C C . ASN B 1 533 ? -71.438 49.281 46.281 1 20.61 533 ASN B C 1
ATOM 11177 O O . ASN B 1 533 ? -71.438 48.875 45.125 1 20.61 533 ASN B O 1
ATOM 11181 N N . ALA B 1 534 ? -70.188 48.969 47.125 1 23.61 534 ALA B N 1
ATOM 11182 C CA . ALA B 1 534 ? -68.812 49.406 47.312 1 23.61 534 ALA B CA 1
ATOM 11183 C C . ALA B 1 534 ? -67.812 48.688 46.406 1 23.61 534 ALA B C 1
ATOM 11185 O O . ALA B 1 534 ? -68.062 47.531 46.031 1 23.61 534 ALA B O 1
ATOM 11186 N N . TYR B 1 535 ? -66.812 49.344 45.875 1 21.05 535 TYR B N 1
ATOM 11187 C CA . TYR B 1 535 ? -65.75 49.375 44.844 1 21.05 535 TYR B CA 1
ATOM 11188 C C . TYR B 1 535 ? -64.688 48.375 45.188 1 21.05 535 TYR B C 1
ATOM 11190 O O . TYR B 1 535 ? -63.656 48.719 45.812 1 21.05 535 TYR B O 1
ATOM 11198 N N . GLY B 1 536 ? -64.812 47.062 45.688 1 20.97 536 GLY B N 1
ATOM 11199 C CA . GLY B 1 536 ? -63.656 46.406 46.25 1 20.97 536 GLY B CA 1
ATOM 11200 C C . GLY B 1 536 ? -62.625 46.062 45.219 1 20.97 536 GLY B C 1
ATOM 11201 O O . GLY B 1 536 ? -62.938 45.781 44.062 1 20.97 536 GLY B O 1
ATOM 11202 N N . THR B 1 537 ? -61.219 46.5 45.344 1 23 537 THR B N 1
ATOM 11203 C CA . THR B 1 537 ? -59.969 46.562 44.594 1 23 537 THR B CA 1
ATOM 11204 C C . THR B 1 537 ? -59.344 45.156 44.5 1 23 537 THR B C 1
ATOM 11206 O O . THR B 1 537 ? -58.844 44.625 45.469 1 23 537 THR B O 1
ATOM 11209 N N . SER B 1 538 ? -59.938 44.062 43.938 1 23.16 538 SER B N 1
ATOM 11210 C CA . SER B 1 538 ? -59.375 42.75 44.062 1 23.16 538 SER B CA 1
ATOM 11211 C C . SER B 1 538 ? -58.031 42.656 43.312 1 23.16 538 SER B C 1
ATOM 11213 O O . SER B 1 538 ? -57.938 43.125 42.156 1 23.16 538 SER B O 1
ATOM 11215 N N . ARG B 1 539 ? -56.812 42.406 44.062 1 27.75 539 ARG B N 1
ATOM 11216 C CA . ARG B 1 539 ? -55.406 42.125 43.844 1 27.75 539 ARG B CA 1
ATOM 11217 C C . ARG B 1 539 ? -55.188 40.906 42.969 1 27.75 539 ARG B C 1
ATOM 11219 O O . ARG B 1 539 ? -55.625 39.812 43.344 1 27.75 539 ARG B O 1
ATOM 11226 N N . TYR B 1 540 ? -55.094 41.031 41.719 1 26.7 540 TYR B N 1
ATOM 11227 C CA . TYR B 1 540 ? -54.844 39.969 40.75 1 26.7 540 TYR B CA 1
ATOM 11228 C C . TYR B 1 540 ? -53.5 39.312 41 1 26.7 540 TYR B C 1
ATOM 11230 O O . TYR B 1 540 ? -52.5 40 41.125 1 26.7 540 TYR B O 1
ATOM 11238 N N . PRO B 1 541 ? -53.375 38.062 41.719 1 30.05 541 PRO B N 1
ATOM 11239 C CA . PRO B 1 541 ? -52.156 37.375 42.094 1 30.05 541 PRO B CA 1
ATOM 11240 C C . PRO B 1 541 ? -51.25 37.094 40.875 1 30.05 541 PRO B C 1
ATOM 11242 O O . PRO B 1 541 ? -51.719 36.781 39.781 1 30.05 541 PRO B O 1
ATOM 11245 N N . GLN B 1 542 ? -50.031 37.625 40.844 1 28.45 542 GLN B N 1
ATOM 11246 C CA . GLN B 1 542 ? -48.844 37.562 40 1 28.45 542 GLN B CA 1
ATOM 11247 C C . GLN B 1 542 ? -48.312 36.125 39.906 1 28.45 542 GLN B C 1
ATOM 11249 O O . GLN B 1 542 ? -47.219 35.906 39.344 1 28.45 542 GLN B O 1
ATOM 11254 N N . HIS B 1 543 ? -48.938 35.094 40.531 1 29.91 543 HIS B N 1
ATOM 11255 C CA . HIS B 1 543 ? -48.25 33.812 40.562 1 29.91 543 HIS B CA 1
ATOM 11256 C C . HIS B 1 543 ? -48.125 33.219 39.156 1 29.91 543 HIS B C 1
ATOM 11258 O O . HIS B 1 543 ? -47.719 32.031 39.031 1 29.91 543 HIS B O 1
ATOM 11264 N N . ARG B 1 544 ? -48.719 33.688 38.188 1 30.47 544 ARG B N 1
ATOM 11265 C CA . ARG B 1 544 ? -48.938 32.812 37.031 1 30.47 544 ARG B CA 1
ATOM 11266 C C . ARG B 1 544 ? -47.688 32.625 36.219 1 30.47 544 ARG B C 1
ATOM 11268 O O . ARG B 1 544 ? -47.656 31.875 35.219 1 30.47 544 ARG B O 1
ATOM 11275 N N . LEU B 1 545 ? -46.75 33.594 36.375 1 31.42 545 LEU B N 1
ATOM 11276 C CA . LEU B 1 545 ? -45.75 33.531 35.312 1 31.42 545 LEU B CA 1
ATOM 11277 C C . LEU B 1 545 ? -44.719 32.438 35.594 1 31.42 545 LEU B C 1
ATOM 11279 O O . LEU B 1 545 ? -44 32 34.688 1 31.42 545 LEU B O 1
ATOM 11283 N N . LYS B 1 546 ? -44.469 32.125 36.812 1 37.44 546 LYS B N 1
ATOM 11284 C CA . LYS B 1 546 ? -43.375 31.203 37.094 1 37.44 546 LYS B CA 1
ATOM 11285 C C . LYS B 1 546 ? -43.75 29.781 36.688 1 37.44 546 LYS B C 1
ATOM 11287 O O . LYS B 1 546 ? -42.875 28.969 36.406 1 37.44 546 LYS B O 1
ATOM 11292 N N . ALA B 1 547 ? -44.906 29.312 36.844 1 38.62 547 ALA B N 1
ATOM 11293 C CA . ALA B 1 547 ? -45.375 27.969 36.531 1 38.62 547 ALA B CA 1
ATOM 11294 C C . ALA B 1 547 ? -45.312 27.688 35.031 1 38.62 547 ALA B C 1
ATOM 11296 O O . ALA B 1 547 ? -45.125 26.547 34.625 1 38.62 547 ALA B O 1
ATOM 11297 N N . VAL B 1 548 ? -45.312 28.625 34.156 1 39.03 548 VAL B N 1
ATOM 11298 C CA . VAL B 1 548 ? -45.25 28.5 32.688 1 39.03 548 VAL B CA 1
ATOM 11299 C C . VAL B 1 548 ? -43.844 28.234 32.25 1 39.03 548 VAL B C 1
ATOM 11301 O O . VAL B 1 548 ? -43.594 27.438 31.328 1 39.03 548 VAL B O 1
ATOM 11304 N N . VAL B 1 549 ? -42.812 28.781 33 1 40.28 549 VAL B N 1
ATOM 11305 C CA . VAL B 1 549 ? -41.406 28.641 32.594 1 40.28 549 VAL B CA 1
ATOM 11306 C C . VAL B 1 549 ? -40.938 27.25 32.938 1 40.28 549 VAL B C 1
ATOM 11308 O O . VAL B 1 549 ? -40.188 26.625 32.156 1 40.28 549 VAL B O 1
ATOM 11311 N N . SER B 1 550 ? -41.125 26.75 34.188 1 44.03 550 SER B N 1
ATOM 11312 C CA . SER B 1 550 ? -40.688 25.453 34.656 1 44.03 550 SER B CA 1
ATOM 11313 C C . SER B 1 550 ? -41.312 24.328 33.844 1 44.03 550 SER B C 1
ATOM 11315 O O . SER B 1 550 ? -40.688 23.266 33.688 1 44.03 550 SER B O 1
ATOM 11317 N N . LYS B 1 551 ? -42.562 24.469 33.562 1 50.06 551 LYS B N 1
ATOM 11318 C CA . LYS B 1 551 ? -43.375 23.594 32.75 1 50.06 551 LYS B CA 1
ATOM 11319 C C . LYS B 1 551 ? -42.844 23.516 31.328 1 50.06 551 LYS B C 1
ATOM 11321 O O . LYS B 1 551 ? -42.875 22.453 30.688 1 50.06 551 LYS B O 1
ATOM 11326 N N . SER B 1 552 ? -41.969 24.484 30.938 1 57.41 552 SER B N 1
ATOM 11327 C CA . SER B 1 552 ? -41.406 24.656 29.609 1 57.41 552 SER B CA 1
ATOM 11328 C C . SER B 1 552 ? -40.125 23.828 29.438 1 57.41 552 SER B C 1
ATOM 11330 O O . SER B 1 552 ? -39.938 23.172 28.422 1 57.41 552 SER B O 1
ATOM 11332 N N . ALA B 1 553 ? -39.375 23.719 30.656 1 59.88 553 ALA B N 1
ATOM 11333 C CA . ALA B 1 553 ? -38.156 22.922 30.578 1 59.88 553 ALA B CA 1
ATOM 11334 C C . ALA B 1 553 ? -38.469 21.438 30.594 1 59.88 553 ALA B C 1
ATOM 11336 O O . ALA B 1 553 ? -37.812 20.656 29.891 1 59.88 553 ALA B O 1
ATOM 11337 N N . SER B 1 554 ? -39.375 20.938 31.422 1 64.81 554 SER B N 1
ATOM 11338 C CA . SER B 1 554 ? -39.75 19.516 31.5 1 64.81 554 SER B CA 1
ATOM 11339 C C . SER B 1 554 ? -40.406 19.047 30.188 1 64.81 554 SER B C 1
ATOM 11341 O O . SER B 1 554 ? -40.125 17.922 29.75 1 64.81 554 SER B O 1
ATOM 11343 N N . VAL B 1 555 ? -41.125 19.906 29.625 1 67.62 555 VAL B N 1
ATOM 11344 C CA . VAL B 1 555 ? -41.781 19.578 28.344 1 67.62 555 VAL B CA 1
ATOM 11345 C C . VAL B 1 555 ? -40.719 19.438 27.266 1 67.62 555 VAL B C 1
ATOM 11347 O O . VAL B 1 555 ? -40.781 18.5 26.453 1 67.62 555 VAL B O 1
ATOM 11350 N N . LYS B 1 556 ? -39.781 20.281 27.375 1 70.19 556 LYS B N 1
ATOM 11351 C CA . LYS B 1 556 ? -38.688 20.203 26.391 1 70.19 556 LYS B CA 1
ATOM 11352 C C . LYS B 1 556 ? -37.875 18.938 26.578 1 70.19 556 LYS B C 1
ATOM 11354 O O . LYS B 1 556 ? -37.438 18.312 25.609 1 70.19 556 LYS B O 1
ATOM 11359 N N . LEU B 1 557 ? -37.719 18.531 27.812 1 69.69 557 LEU B N 1
ATOM 11360 C CA . LEU B 1 557 ? -36.969 17.297 28.094 1 69.69 557 LEU B CA 1
ATOM 11361 C C . LEU B 1 557 ? -37.719 16.078 27.578 1 69.69 557 LEU B C 1
ATOM 11363 O O . LEU B 1 557 ? -37.094 15.172 27 1 69.69 557 LEU B O 1
ATOM 11367 N N . ASN B 1 558 ? -38.969 16.016 27.875 1 72.69 558 ASN B N 1
ATOM 11368 C CA . ASN B 1 558 ? -39.781 14.898 27.391 1 72.69 558 ASN B CA 1
ATOM 11369 C C . ASN B 1 558 ? -39.781 14.828 25.875 1 72.69 558 ASN B C 1
ATOM 11371 O O . ASN B 1 558 ? -39.719 13.742 25.297 1 72.69 558 ASN B O 1
ATOM 11375 N N . ASP B 1 559 ? -39.812 15.961 25.281 1 76.62 559 ASP B N 1
ATOM 11376 C CA . ASP B 1 559 ? -39.812 16.016 23.812 1 76.62 559 ASP B CA 1
ATOM 11377 C C . ASP B 1 559 ? -38.469 15.492 23.266 1 76.62 559 ASP B C 1
ATOM 11379 O O . ASP B 1 559 ? -38.438 14.75 22.281 1 76.62 559 ASP B O 1
ATOM 11383 N N . ASN B 1 560 ? -37.469 15.789 23.969 1 75.69 560 ASN B N 1
ATOM 11384 C CA . ASN B 1 560 ? -36.156 15.328 23.547 1 75.69 560 ASN B CA 1
ATOM 11385 C C . ASN B 1 560 ? -36 13.828 23.766 1 75.69 560 ASN B C 1
ATOM 11387 O O . ASN B 1 560 ? -35.344 13.148 22.953 1 75.69 560 ASN B O 1
ATOM 11391 N N . LEU B 1 561 ? -36.531 13.32 24.797 1 76.56 561 LEU B N 1
ATOM 11392 C CA . LEU B 1 561 ? -36.438 11.891 25.078 1 76.56 561 LEU B CA 1
ATOM 11393 C C . LEU B 1 561 ? -37.156 11.078 24.016 1 76.56 561 LEU B C 1
ATOM 11395 O O . LEU B 1 561 ? -36.688 10.016 23.594 1 76.56 561 LEU B O 1
ATOM 11399 N N . TRP B 1 562 ? -38.281 11.547 23.609 1 81.88 562 TRP B N 1
ATOM 11400 C CA . TRP B 1 562 ? -39.031 10.867 22.562 1 81.88 562 TRP B CA 1
ATOM 11401 C C . TRP B 1 562 ? -38.25 10.922 21.234 1 81.88 562 TRP B C 1
ATOM 11403 O O . TRP B 1 562 ? -38.25 9.945 20.484 1 81.88 562 TRP B O 1
ATOM 11413 N N . SER B 1 563 ? -37.656 12.047 21 1 82.62 563 SER B N 1
ATOM 11414 C CA . SER B 1 563 ? -36.875 12.156 19.766 1 82.62 563 SER B CA 1
ATOM 11415 C C . SER B 1 563 ? -35.719 11.164 19.75 1 82.62 563 SER B C 1
ATOM 11417 O O . SER B 1 563 ? -35.406 10.57 18.719 1 82.62 563 SER B O 1
ATOM 11419 N N . VAL B 1 564 ? -35.094 10.969 20.906 1 79.69 564 VAL B N 1
ATOM 11420 C CA . VAL B 1 564 ? -34 10.016 21 1 79.69 564 VAL B CA 1
ATOM 11421 C C . VAL B 1 564 ? -34.531 8.594 20.812 1 79.69 564 VAL B C 1
ATOM 11423 O O . VAL B 1 564 ? -33.875 7.766 20.172 1 79.69 564 VAL B O 1
ATOM 11426 N N . LEU B 1 565 ? -35.688 8.359 21.359 1 82.69 565 LEU B N 1
ATOM 11427 C CA . LEU B 1 565 ? -36.281 7.039 21.203 1 82.69 565 LEU B CA 1
ATOM 11428 C C . LEU B 1 565 ? -36.625 6.766 19.75 1 82.69 565 LEU B C 1
ATOM 11430 O O . LEU B 1 565 ? -36.375 5.672 19.234 1 82.69 565 LEU B O 1
ATOM 11434 N N . PHE B 1 566 ? -37.219 7.812 19.109 1 87.5 566 PHE B N 1
ATOM 11435 C CA . PHE B 1 566 ? -37.531 7.664 17.703 1 87.5 566 PHE B CA 1
ATOM 11436 C C . PHE B 1 566 ? -36.281 7.391 16.875 1 87.5 566 PHE B C 1
ATOM 11438 O O . PHE B 1 566 ? -36.281 6.5 16.031 1 87.5 566 PHE B O 1
ATOM 11445 N N . PHE B 1 567 ? -35.281 8.086 17.188 1 86.25 567 PHE B N 1
ATOM 11446 C CA . PHE B 1 567 ? -34.031 7.949 16.453 1 86.25 567 PHE B CA 1
ATOM 11447 C C . PHE B 1 567 ? -33.469 6.551 16.625 1 86.25 567 PHE B C 1
ATOM 11449 O O . PHE B 1 567 ? -33.031 5.926 15.648 1 86.25 567 PHE B O 1
ATOM 11456 N N . SER B 1 568 ? -33.438 6.016 17.828 1 82.25 568 SER B N 1
ATOM 11457 C CA . SER B 1 568 ? -32.844 4.719 18.141 1 82.25 568 SER B CA 1
ATOM 11458 C C . SER B 1 568 ? -33.594 3.584 17.453 1 82.25 568 SER B C 1
ATOM 11460 O O . SER B 1 568 ? -33 2.561 17.109 1 82.25 568 SER B O 1
ATOM 11462 N N . CYS B 1 569 ? -34.781 3.812 17.203 1 85.69 569 CYS B N 1
ATOM 11463 C CA . CYS B 1 569 ? -35.594 2.756 16.625 1 85.69 569 CYS B CA 1
ATOM 11464 C C . CYS B 1 569 ? -35.594 2.857 15.102 1 85.69 569 CYS B C 1
ATOM 11466 O O . CYS B 1 569 ? -35.75 1.85 14.406 1 85.69 569 CYS B O 1
ATOM 11468 N N . LEU B 1 570 ? -35.375 4.004 14.602 1 90.44 570 LEU B N 1
ATOM 11469 C CA . LEU B 1 570 ? -35.625 4.242 13.188 1 90.44 570 LEU B CA 1
ATOM 11470 C C . LEU B 1 570 ? -34.344 4.191 12.391 1 90.44 570 LEU B C 1
ATOM 11472 O O . LEU B 1 570 ? -34.344 3.777 11.227 1 90.44 570 LEU B O 1
ATOM 11476 N N . VAL B 1 571 ? -33.219 4.574 12.961 1 88 571 VAL B N 1
ATOM 11477 C CA . VAL B 1 571 ? -32.062 4.941 12.125 1 88 571 VAL B CA 1
ATOM 11478 C C . VAL B 1 571 ? -31.016 3.842 12.172 1 88 571 VAL B C 1
ATOM 11480 O O . VAL B 1 571 ? -30.531 3.387 11.133 1 88 571 VAL B O 1
ATOM 11483 N N . PRO B 1 572 ? -30.594 3.232 13.305 1 83.38 572 PRO B N 1
ATOM 11484 C CA . PRO B 1 572 ? -29.391 2.4 13.375 1 83.38 572 PRO B CA 1
ATOM 11485 C C . PRO B 1 572 ? -29.5 1.123 12.547 1 83.38 572 PRO B C 1
ATOM 11487 O O . PRO B 1 572 ? -28.594 0.812 11.766 1 83.38 572 PRO B O 1
ATOM 11490 N N . LEU B 1 573 ? -30.562 0.418 12.641 1 83.94 573 LEU B N 1
ATOM 11491 C CA . LEU B 1 573 ? -30.641 -0.904 12.023 1 83.94 573 LEU B CA 1
ATOM 11492 C C . LEU B 1 573 ? -30.578 -0.804 10.508 1 83.94 573 LEU B C 1
ATOM 11494 O O . LEU B 1 573 ? -29.766 -1.476 9.867 1 83.94 573 LEU B O 1
ATOM 11498 N N . PRO B 1 574 ? -31.406 0.054 9.867 1 87.12 574 PRO B N 1
ATOM 11499 C CA . PRO B 1 574 ? -31.281 0.178 8.406 1 87.12 574 PRO B CA 1
ATOM 11500 C C . PRO B 1 574 ? -29.922 0.729 7.977 1 87.12 574 PRO B C 1
ATOM 11502 O O . PRO B 1 574 ? -29.391 0.314 6.945 1 87.12 574 PRO B O 1
ATOM 11505 N N . LEU B 1 575 ? -29.406 1.638 8.703 1 86.94 575 LEU B N 1
ATOM 11506 C CA . LEU B 1 575 ? -28.109 2.215 8.375 1 86.94 575 LEU B CA 1
ATOM 11507 C C . LEU B 1 575 ? -27.016 1.153 8.422 1 86.94 575 LEU B C 1
ATOM 11509 O O . LEU B 1 575 ? -26.219 1.037 7.492 1 86.94 575 LEU B O 1
ATOM 11513 N N . PHE B 1 576 ? -27.047 0.322 9.391 1 82.69 576 PHE B N 1
ATOM 11514 C CA . PHE B 1 576 ? -26.016 -0.682 9.57 1 82.69 576 PHE B CA 1
ATOM 11515 C C . PHE B 1 576 ? -26.156 -1.801 8.547 1 82.69 576 PHE B C 1
ATOM 11517 O O . PHE B 1 576 ? -25.156 -2.348 8.07 1 82.69 576 PHE B O 1
ATOM 11524 N N . THR B 1 577 ? -27.312 -2.145 8.289 1 85.5 577 THR B N 1
ATOM 11525 C CA . THR B 1 577 ? -27.531 -3.209 7.316 1 85.5 577 THR B CA 1
ATOM 11526 C C . THR B 1 577 ? -27.062 -2.779 5.93 1 85.5 577 THR B C 1
ATOM 11528 O O . THR B 1 577 ? -26.406 -3.547 5.227 1 85.5 577 THR B O 1
ATOM 11531 N N . CYS B 1 578 ? -27.344 -1.536 5.586 1 88.19 578 CYS B N 1
ATOM 11532 C CA . CYS B 1 578 ? -26.891 -1.029 4.293 1 88.19 578 CYS B CA 1
ATOM 11533 C C . CYS B 1 578 ? -25.375 -0.855 4.273 1 88.19 578 CYS B C 1
ATOM 11535 O O . CYS B 1 578 ? -24.719 -1.16 3.271 1 88.19 578 CYS B O 1
ATOM 11537 N N . TYR B 1 579 ? -24.875 -0.403 5.355 1 85.19 579 TYR B N 1
ATOM 11538 C CA . TYR B 1 579 ? -23.422 -0.209 5.441 1 85.19 579 TYR B CA 1
ATOM 11539 C C . TYR B 1 579 ? -22.688 -1.538 5.328 1 85.19 579 TYR B C 1
ATOM 11541 O O . TYR B 1 579 ? -21.656 -1.63 4.652 1 85.19 579 TYR B O 1
ATOM 11549 N N . ASN B 1 580 ? -23.234 -2.531 5.973 1 83.62 580 ASN B N 1
ATOM 11550 C CA . ASN B 1 580 ? -22.625 -3.855 5.914 1 83.62 580 ASN B CA 1
ATOM 11551 C C . ASN B 1 580 ? -22.656 -4.426 4.496 1 83.62 580 ASN B C 1
ATOM 11553 O O . ASN B 1 580 ? -21.672 -5.012 4.035 1 83.62 580 ASN B O 1
ATOM 11557 N N . LEU B 1 581 ? -23.719 -4.262 3.918 1 88.75 581 LEU B N 1
ATOM 11558 C CA . LEU B 1 581 ? -23.844 -4.742 2.549 1 88.75 581 LEU B CA 1
ATOM 11559 C C . LEU B 1 581 ? -22.875 -4.023 1.622 1 88.75 581 LEU B C 1
ATOM 11561 O O . LEU B 1 581 ? -22.25 -4.648 0.756 1 88.75 581 LEU B O 1
ATOM 11565 N N . LEU B 1 582 ? -22.688 -2.773 1.878 1 90.38 582 LEU B N 1
ATOM 11566 C CA . LEU B 1 582 ? -21.828 -1.957 1.038 1 90.38 582 LEU B CA 1
ATOM 11567 C C . LEU B 1 582 ? -20.359 -2.26 1.318 1 90.38 582 LEU B C 1
ATOM 11569 O O . LEU B 1 582 ? -19.578 -2.521 0.394 1 90.38 582 LEU B O 1
ATOM 11573 N N . SER B 1 583 ? -19.969 -2.275 2.555 1 87.12 583 SER B N 1
ATOM 11574 C CA . SER B 1 583 ? -18.562 -2.305 2.934 1 87.12 583 SER B CA 1
ATOM 11575 C C . SER B 1 583 ? -18.016 -3.729 2.93 1 87.12 583 SER B C 1
ATOM 11577 O O . SER B 1 583 ? -16.828 -3.943 2.693 1 87.12 583 SER B O 1
ATOM 11579 N N . GLU B 1 584 ? -18.906 -4.719 3.094 1 86.81 584 GLU B N 1
ATOM 11580 C CA . GLU B 1 584 ? -18.391 -6.074 3.268 1 86.81 584 GLU B CA 1
ATOM 11581 C C . GLU B 1 584 ? -18.562 -6.898 1.994 1 86.81 584 GLU B C 1
ATOM 11583 O O . GLU B 1 584 ? -17.828 -7.863 1.769 1 86.81 584 GLU B O 1
ATOM 11588 N N . VAL B 1 585 ? -19.484 -6.465 1.222 1 91.25 585 VAL B N 1
ATOM 11589 C CA . VAL B 1 585 ? -19.75 -7.363 0.103 1 91.25 585 VAL B CA 1
ATOM 11590 C C . VAL B 1 585 ? -19.688 -6.59 -1.21 1 91.25 585 VAL B C 1
ATOM 11592 O O . VAL B 1 585 ? -18.812 -6.844 -2.041 1 91.25 585 VAL B O 1
ATOM 11595 N N . PHE B 1 586 ? -20.453 -5.578 -1.288 1 93.88 586 PHE B N 1
ATOM 11596 C CA . PHE B 1 586 ? -20.641 -4.941 -2.588 1 93.88 586 PHE B CA 1
ATOM 11597 C C . PHE B 1 586 ? -19.359 -4.258 -3.043 1 93.88 586 PHE B C 1
ATOM 11599 O O . PHE B 1 586 ? -18.859 -4.52 -4.141 1 93.88 586 PHE B O 1
ATOM 11606 N N . ILE B 1 587 ? -18.828 -3.393 -2.234 1 94.94 587 ILE B N 1
ATOM 11607 C CA . ILE B 1 587 ? -17.656 -2.607 -2.639 1 94.94 587 ILE B CA 1
ATOM 11608 C C . ILE B 1 587 ? -16.469 -3.529 -2.852 1 94.94 587 ILE B C 1
ATOM 11610 O O . ILE B 1 587 ? -15.82 -3.486 -3.9 1 94.94 587 ILE B O 1
ATOM 11614 N N . PRO B 1 588 ? -16.172 -4.445 -1.983 1 93.5 588 PRO B N 1
ATOM 11615 C CA . PRO B 1 588 ? -15.039 -5.332 -2.215 1 93.5 588 PRO B CA 1
ATOM 11616 C C . PRO B 1 588 ? -15.195 -6.18 -3.475 1 93.5 588 PRO B C 1
ATOM 11618 O O . PRO B 1 588 ? -14.195 -6.539 -4.109 1 93.5 588 PRO B O 1
ATOM 11621 N N . ALA B 1 589 ? -16.375 -6.418 -3.914 1 93.62 589 ALA B N 1
ATOM 11622 C CA . ALA B 1 589 ? -16.641 -7.277 -5.066 1 93.62 589 ALA B CA 1
ATOM 11623 C C . ALA B 1 589 ? -16.469 -6.508 -6.375 1 93.62 589 ALA B C 1
ATOM 11625 O O . ALA B 1 589 ? -16.188 -7.098 -7.418 1 93.62 589 ALA B O 1
ATOM 11626 N N . VAL B 1 590 ? -16.625 -5.16 -6.301 1 94.62 590 VAL B N 1
ATOM 11627 C CA . VAL B 1 590 ? -16.812 -4.516 -7.598 1 94.62 590 VAL B CA 1
ATOM 11628 C C . VAL B 1 590 ? -15.797 -3.393 -7.766 1 94.62 590 VAL B C 1
ATOM 11630 O O . VAL B 1 590 ? -15.5 -2.979 -8.891 1 94.62 590 VAL B O 1
ATOM 11633 N N . HIS B 1 591 ? -15.195 -2.814 -6.734 1 94.94 591 HIS B N 1
ATOM 11634 C CA . HIS B 1 591 ? -14.477 -1.551 -6.836 1 94.94 591 HIS B CA 1
ATOM 11635 C C . HIS B 1 591 ? -13.219 -1.703 -7.68 1 94.94 591 HIS B C 1
ATOM 11637 O O . HIS B 1 591 ? -12.719 -0.724 -8.242 1 94.94 591 HIS B O 1
ATOM 11643 N N . GLN B 1 592 ? -12.734 -2.941 -7.867 1 95.31 592 GLN B N 1
ATOM 11644 C CA . GLN B 1 592 ? -11.523 -3.125 -8.664 1 95.31 592 GLN B CA 1
ATOM 11645 C C . GLN B 1 592 ? -11.836 -3.797 -10 1 95.31 592 GLN B C 1
ATOM 11647 O O . GLN B 1 592 ? -10.938 -4.27 -10.688 1 95.31 592 GLN B O 1
ATOM 11652 N N . SER B 1 593 ? -13.102 -3.83 -10.414 1 92.5 593 SER B N 1
ATOM 11653 C CA . SER B 1 593 ? -13.5 -4.48 -11.656 1 92.5 593 SER B CA 1
ATOM 11654 C C . SER B 1 593 ? -13.812 -3.457 -12.742 1 92.5 593 SER B C 1
ATOM 11656 O O . SER B 1 593 ? -14.172 -3.824 -13.867 1 92.5 593 SER B O 1
ATOM 11658 N N . LEU B 1 594 ? -13.625 -2.207 -12.484 1 93.44 594 LEU B N 1
ATOM 11659 C CA . LEU B 1 594 ? -13.992 -1.154 -13.43 1 93.44 594 LEU B CA 1
ATOM 11660 C C . LEU B 1 594 ? -13.055 -1.149 -14.633 1 93.44 594 LEU B C 1
ATOM 11662 O O . LEU B 1 594 ? -13.391 -0.593 -15.68 1 93.44 594 LEU B O 1
ATOM 11666 N N . ILE B 1 595 ? -11.922 -1.712 -14.492 1 93.44 595 ILE B N 1
ATOM 11667 C CA . ILE B 1 595 ? -10.922 -1.65 -15.555 1 93.44 595 ILE B CA 1
ATOM 11668 C C . ILE B 1 595 ? -11.07 -2.857 -16.469 1 93.44 595 ILE B C 1
ATOM 11670 O O . ILE B 1 595 ? -10.445 -2.92 -17.531 1 93.44 595 ILE B O 1
ATOM 11674 N N . ASP B 1 596 ? -11.906 -3.824 -16.156 1 89 596 ASP B N 1
ATOM 11675 C CA . ASP B 1 596 ? -12.008 -5.086 -16.891 1 89 596 ASP B CA 1
ATOM 11676 C C . ASP B 1 596 ? -12.836 -4.914 -18.172 1 89 596 ASP B C 1
ATOM 11678 O O . ASP B 1 596 ? -12.805 -5.777 -19.047 1 89 596 ASP B O 1
ATOM 11682 N N . GLY B 1 597 ? -13.539 -3.85 -18.328 1 85.44 597 GLY B N 1
ATOM 11683 C CA . GLY B 1 597 ? -14.367 -3.549 -19.484 1 85.44 597 GLY B CA 1
ATOM 11684 C C . GLY B 1 597 ? -14.5 -2.061 -19.75 1 85.44 597 GLY B C 1
ATOM 11685 O O . GLY B 1 597 ? -13.719 -1.26 -19.234 1 85.44 597 GLY B O 1
ATOM 11686 N N . PRO B 1 598 ? -15.406 -1.765 -20.609 1 86.81 598 PRO B N 1
ATOM 11687 C CA . PRO B 1 598 ? -15.672 -0.339 -20.812 1 86.81 598 PRO B CA 1
ATOM 11688 C C . PRO B 1 598 ? -16.109 0.374 -19.547 1 86.81 598 PRO B C 1
ATOM 11690 O O . PRO B 1 598 ? -16.828 -0.205 -18.719 1 86.81 598 PRO B O 1
ATOM 11693 N N . TYR B 1 599 ? -15.625 1.533 -19.469 1 91 599 TYR B N 1
ATOM 11694 C CA . TYR B 1 599 ? -15.898 2.273 -18.25 1 91 599 TYR B CA 1
ATOM 11695 C C . TYR B 1 599 ? -17.391 2.465 -18.047 1 91 599 TYR B C 1
ATOM 11697 O O . TYR B 1 599 ? -18.125 2.74 -19.016 1 91 599 TYR B O 1
ATOM 11705 N N . SER B 1 600 ? -17.844 2.184 -16.844 1 92.12 600 SER B N 1
ATOM 11706 C CA . SER B 1 600 ? -19.203 2.459 -16.391 1 92.12 600 SER B CA 1
ATOM 11707 C C . SER B 1 600 ? -19.219 2.99 -14.969 1 92.12 600 SER B C 1
ATOM 11709 O O . SER B 1 600 ? -18.484 2.508 -14.109 1 92.12 600 SER B O 1
ATOM 11711 N N . ASN B 1 601 ? -20.016 4.004 -14.727 1 95.06 601 ASN B N 1
ATOM 11712 C CA . ASN B 1 601 ? -20.094 4.539 -13.367 1 95.06 601 ASN B CA 1
ATOM 11713 C C . ASN B 1 601 ? -21.219 3.889 -12.57 1 95.06 601 ASN B C 1
ATOM 11715 O O . ASN B 1 601 ? -21.688 4.453 -11.586 1 95.06 601 ASN B O 1
ATOM 11719 N N . THR B 1 602 ? -21.688 2.729 -13.023 1 93.88 602 THR B N 1
ATOM 11720 C CA . THR B 1 602 ? -22.781 2.01 -12.375 1 93.88 602 THR B CA 1
ATOM 11721 C C . THR B 1 602 ? -22.422 1.66 -10.938 1 93.88 602 THR B C 1
ATOM 11723 O O . THR B 1 602 ? -23.281 1.678 -10.055 1 93.88 602 THR B O 1
ATOM 11726 N N . CYS B 1 603 ? -21.219 1.32 -10.711 1 94.5 603 CYS B N 1
ATOM 11727 C CA . CYS B 1 603 ? -20.766 1.002 -9.367 1 94.5 603 CYS B CA 1
ATOM 11728 C C . CYS B 1 603 ? -20.984 2.182 -8.422 1 94.5 603 CYS B C 1
ATOM 11730 O O . CYS B 1 603 ? -21.484 2.008 -7.305 1 94.5 603 CYS B O 1
ATOM 11732 N N . TYR B 1 604 ? -20.641 3.449 -8.859 1 97.44 604 TYR B N 1
ATOM 11733 C CA . TYR B 1 604 ? -20.812 4.66 -8.07 1 97.44 604 TYR B CA 1
ATOM 11734 C C . TYR B 1 604 ? -22.297 4.934 -7.82 1 97.44 604 TYR B C 1
ATOM 11736 O O . TYR B 1 604 ? -22.688 5.297 -6.711 1 97.44 604 TYR B O 1
ATOM 11744 N N . LYS B 1 605 ? -23.078 4.707 -8.852 1 96.44 605 LYS B N 1
ATOM 11745 C CA . LYS B 1 605 ? -24.5 4.98 -8.75 1 96.44 605 LYS B CA 1
ATOM 11746 C C . LYS B 1 605 ? -25.172 4.039 -7.754 1 96.44 605 LYS B C 1
ATOM 11748 O O . LYS B 1 605 ? -25.969 4.473 -6.918 1 96.44 605 LYS B O 1
ATOM 11753 N N . PHE B 1 606 ? -24.844 2.797 -7.832 1 95 606 PHE B N 1
ATOM 11754 C CA . PHE B 1 606 ? -25.438 1.837 -6.902 1 95 606 PHE B CA 1
ATOM 11755 C C . PHE B 1 606 ? -25 2.143 -5.473 1 95 606 PHE B C 1
ATOM 11757 O O . PHE B 1 606 ? -25.812 2.047 -4.543 1 95 606 PHE B O 1
ATOM 11764 N N . ALA B 1 607 ? -23.766 2.492 -5.305 1 96.75 607 ALA B N 1
ATOM 11765 C CA . ALA B 1 607 ? -23.25 2.791 -3.969 1 96.75 607 ALA B CA 1
ATOM 11766 C C . ALA B 1 607 ? -23.953 4.004 -3.369 1 96.75 607 ALA B C 1
ATOM 11768 O O . ALA B 1 607 ? -24.406 3.967 -2.219 1 96.75 607 ALA B O 1
ATOM 11769 N N . VAL B 1 608 ? -24.109 5.047 -4.176 1 96.94 608 VAL B N 1
ATOM 11770 C CA . VAL B 1 608 ? -24.672 6.281 -3.633 1 96.94 608 VAL B CA 1
ATOM 11771 C C . VAL B 1 608 ? -26.156 6.102 -3.348 1 96.94 608 VAL B C 1
ATOM 11773 O O . VAL B 1 608 ? -26.688 6.672 -2.389 1 96.94 608 VAL B O 1
ATOM 11776 N N . ILE B 1 609 ? -26.859 5.305 -4.102 1 95.44 609 ILE B N 1
ATOM 11777 C CA . ILE B 1 609 ? -28.281 5.031 -3.879 1 95.44 609 ILE B CA 1
ATOM 11778 C C . ILE B 1 609 ? -28.453 4.254 -2.576 1 95.44 609 ILE B C 1
ATOM 11780 O O . ILE B 1 609 ? -29.359 4.527 -1.798 1 95.44 609 ILE B O 1
ATOM 11784 N N . LEU B 1 610 ? -27.609 3.279 -2.355 1 95.69 610 LEU B N 1
ATOM 11785 C CA . LEU B 1 610 ? -27.672 2.523 -1.11 1 95.69 610 LEU B CA 1
ATOM 11786 C C . LEU B 1 610 ? -27.359 3.418 0.086 1 95.69 610 LEU B C 1
ATOM 11788 O O . LEU B 1 610 ? -27.922 3.23 1.167 1 95.69 610 LEU B O 1
ATOM 11792 N N . VAL B 1 611 ? -26.453 4.359 -0.138 1 95 611 VAL B N 1
ATOM 11793 C CA . VAL B 1 611 ? -26.156 5.312 0.927 1 95 611 VAL B CA 1
ATOM 11794 C C . VAL B 1 611 ? -27.375 6.18 1.205 1 95 611 VAL B C 1
ATOM 11796 O O . VAL B 1 611 ? -27.703 6.461 2.363 1 95 611 VAL B O 1
ATOM 11799 N N . PHE B 1 612 ? -28.078 6.602 0.207 1 96.38 612 PHE B N 1
ATOM 11800 C CA . PHE B 1 612 ? -29.312 7.375 0.374 1 96.38 612 PHE B CA 1
ATOM 11801 C C . PHE B 1 612 ? -30.328 6.594 1.188 1 96.38 612 PHE B C 1
ATOM 11803 O O . PHE B 1 612 ? -30.938 7.133 2.125 1 96.38 612 PHE B O 1
ATOM 11810 N N . MET B 1 613 ? -30.453 5.355 0.821 1 95.31 613 MET B N 1
ATOM 11811 C CA . MET B 1 613 ? -31.406 4.516 1.538 1 95.31 613 MET B CA 1
ATOM 11812 C C . MET B 1 613 ? -30.984 4.355 2.998 1 95.31 613 MET B C 1
ATOM 11814 O O . MET B 1 613 ? -31.844 4.27 3.881 1 95.31 613 MET B O 1
ATOM 11818 N N . ALA B 1 614 ? -29.75 4.375 3.23 1 91.06 614 ALA B N 1
ATOM 11819 C CA . ALA B 1 614 ? -29.234 4.223 4.586 1 91.06 614 ALA B CA 1
ATOM 11820 C C . ALA B 1 614 ? -29.484 5.477 5.418 1 91.06 614 ALA B C 1
ATOM 11822 O O . ALA B 1 614 ? -29.719 5.395 6.625 1 91.06 614 ALA B O 1
ATOM 11823 N N . ILE B 1 615 ? -29.516 6.625 4.77 1 90.94 615 ILE B N 1
ATOM 11824 C CA . ILE B 1 615 ? -29.453 7.875 5.52 1 90.94 615 ILE B CA 1
ATOM 11825 C C . ILE B 1 615 ? -30.844 8.516 5.555 1 90.94 615 ILE B C 1
ATOM 11827 O O . ILE B 1 615 ? -31.125 9.359 6.406 1 90.94 615 ILE B O 1
ATOM 11831 N N . ILE B 1 616 ? -31.734 8.148 4.738 1 91.88 616 ILE B N 1
ATOM 11832 C CA . ILE B 1 616 ? -33.031 8.805 4.582 1 91.88 616 ILE B CA 1
ATOM 11833 C C . ILE B 1 616 ? -33.781 8.766 5.902 1 91.88 616 ILE B C 1
ATOM 11835 O O . ILE B 1 616 ? -34.562 9.688 6.211 1 91.88 616 ILE B O 1
ATOM 11839 N N . ASN B 1 617 ? -33.562 7.777 6.762 1 91.38 617 ASN B N 1
ATOM 11840 C CA . ASN B 1 617 ? -34.25 7.652 8.047 1 91.38 617 ASN B CA 1
ATOM 11841 C C . ASN B 1 617 ? -33.812 8.758 9.016 1 91.38 617 ASN B C 1
ATOM 11843 O O . ASN B 1 617 ? -34.469 8.977 10.039 1 91.38 617 ASN B O 1
ATOM 11847 N N . SER B 1 618 ? -32.781 9.438 8.688 1 87.56 618 SER B N 1
ATOM 11848 C CA . SER B 1 618 ? -32.281 10.5 9.555 1 87.56 618 SER B CA 1
ATOM 11849 C C . SER B 1 618 ? -32.969 11.82 9.258 1 87.56 618 SER B C 1
ATOM 11851 O O . SER B 1 618 ? -32.844 12.781 10.016 1 87.56 618 SER B O 1
ATOM 11853 N N . SER B 1 619 ? -33.812 11.945 8.273 1 88 619 SER B N 1
ATOM 11854 C CA . SER B 1 619 ? -34.375 13.188 7.789 1 88 619 SER B CA 1
ATOM 11855 C C . SER B 1 619 ? -35.25 13.852 8.852 1 88 619 SER B C 1
ATOM 11857 O O . SER B 1 619 ? -35.219 15.078 9.008 1 88 619 SER B O 1
ATOM 11859 N N . PRO B 1 620 ? -36 13.07 9.68 1 86 620 PRO B N 1
ATOM 11860 C CA . PRO B 1 620 ? -36.844 13.734 10.664 1 86 620 PRO B CA 1
ATOM 11861 C C . PRO B 1 620 ? -36.062 14.461 11.742 1 86 620 PRO B C 1
ATOM 11863 O O . PRO B 1 620 ? -36.594 15.336 12.43 1 86 620 PRO B O 1
ATOM 11866 N N . PHE B 1 621 ? -34.844 14.141 11.82 1 82.94 621 PHE B N 1
ATOM 11867 C CA . PHE B 1 621 ? -34.094 14.609 12.984 1 82.94 621 PHE B CA 1
ATOM 11868 C C . PHE B 1 621 ? -33.094 15.68 12.594 1 82.94 621 PHE B C 1
ATOM 11870 O O . PHE B 1 621 ? -32.438 16.281 13.453 1 82.94 621 PHE B O 1
ATOM 11877 N N . VAL B 1 622 ? -32.875 16.016 11.375 1 79.06 622 VAL B N 1
ATOM 11878 C CA . VAL B 1 622 ? -31.766 16.844 10.883 1 79.06 622 VAL B CA 1
ATOM 11879 C C . VAL B 1 622 ? -31.953 18.281 11.352 1 79.06 622 VAL B C 1
ATOM 11881 O O . VAL B 1 622 ? -30.984 18.969 11.648 1 79.06 622 VAL B O 1
ATOM 11884 N N . PHE B 1 623 ? -33.156 18.797 11.562 1 74.5 623 PHE B N 1
ATOM 11885 C CA . PHE B 1 623 ? -33.406 20.188 11.93 1 74.5 623 PHE B CA 1
ATOM 11886 C C . PHE B 1 623 ? -33.125 20.406 13.414 1 74.5 623 PHE B C 1
ATOM 11888 O O . PHE B 1 623 ? -32.844 21.531 13.836 1 74.5 623 PHE B O 1
ATOM 11895 N N . ARG B 1 624 ? -33.25 19.344 14.078 1 73.62 624 ARG B N 1
ATOM 11896 C CA . ARG B 1 624 ? -32.969 19.453 15.5 1 73.62 624 ARG B CA 1
ATOM 11897 C C . ARG B 1 624 ? -31.5 19.203 15.789 1 73.62 624 ARG B C 1
ATOM 11899 O O . ARG B 1 624 ? -30.922 19.812 16.688 1 73.62 624 ARG B O 1
ATOM 11906 N N . ALA B 1 625 ? -30.953 18.406 14.969 1 73.5 625 ALA B N 1
ATOM 11907 C CA . ALA B 1 625 ? -29.609 17.922 15.266 1 73.5 625 ALA B CA 1
ATOM 11908 C C . ALA B 1 625 ? -28.547 18.891 14.758 1 73.5 625 ALA B C 1
ATOM 11910 O O . ALA B 1 625 ? -27.469 18.984 15.336 1 73.5 625 ALA B O 1
ATOM 11911 N N . LEU B 1 626 ? -28.797 19.703 13.734 1 73.44 626 LEU B N 1
ATOM 11912 C CA . LEU B 1 626 ? -27.734 20.484 13.109 1 73.44 626 LEU B CA 1
ATOM 11913 C C . LEU B 1 626 ? -28.078 21.969 13.062 1 73.44 626 LEU B C 1
ATOM 11915 O O . LEU B 1 626 ? -29.25 22.312 12.867 1 73.44 626 LEU B O 1
ATOM 11919 N N . SER B 1 627 ? -27.062 22.734 13.43 1 75.44 627 SER B N 1
ATOM 11920 C CA . SER B 1 627 ? -27.172 24.188 13.344 1 75.44 627 SER B CA 1
ATOM 11921 C C . SER B 1 627 ? -26.5 24.719 12.07 1 75.44 627 SER B C 1
ATOM 11923 O O . SER B 1 627 ? -25.969 23.938 11.281 1 75.44 627 SER B O 1
ATOM 11925 N N . LYS B 1 628 ? -26.562 25.922 11.852 1 74.56 628 LYS B N 1
ATOM 11926 C CA . LYS B 1 628 ? -25.906 26.516 10.703 1 74.56 628 LYS B CA 1
ATOM 11927 C C . LYS B 1 628 ? -24.391 26.344 10.789 1 74.56 628 LYS B C 1
ATOM 11929 O O . LYS B 1 628 ? -23.734 26.062 9.789 1 74.56 628 LYS B O 1
ATOM 11934 N N . LYS B 1 629 ? -23.891 26.469 12 1 75.69 629 LYS B N 1
ATOM 11935 C CA . LYS B 1 629 ? -22.453 26.359 12.188 1 75.69 629 LYS B CA 1
ATOM 11936 C C . LYS B 1 629 ? -21.984 24.906 12.016 1 75.69 629 LYS B C 1
ATOM 11938 O O . LYS B 1 629 ? -20.922 24.656 11.438 1 75.69 629 LYS B O 1
ATOM 11943 N N . SER B 1 630 ? -22.828 24 12.5 1 77.81 630 SER B N 1
ATOM 11944 C CA . SER B 1 630 ? -22.469 22.609 12.328 1 77.81 630 SER B CA 1
ATOM 11945 C C . SER B 1 630 ? -22.562 22.188 10.859 1 77.81 630 SER B C 1
ATOM 11947 O O . SER B 1 630 ? -21.75 21.391 10.391 1 77.81 630 SER B O 1
ATOM 11949 N N . SER B 1 631 ? -23.484 22.781 10.133 1 79.12 631 SER B N 1
ATOM 11950 C CA . SER B 1 631 ? -23.609 22.484 8.711 1 79.12 631 SER B CA 1
ATOM 11951 C C . SER B 1 631 ? -22.422 23.016 7.93 1 79.12 631 SER B C 1
ATOM 11953 O O . SER B 1 631 ? -22 22.422 6.941 1 79.12 631 SER B O 1
ATOM 11955 N N . ALA B 1 632 ? -21.906 24.078 8.453 1 78.69 632 ALA B N 1
ATOM 11956 C CA . ALA B 1 632 ? -20.734 24.656 7.801 1 78.69 632 ALA B CA 1
ATOM 11957 C C . ALA B 1 632 ? -19.516 23.766 7.984 1 78.69 632 ALA B C 1
ATOM 11959 O O . ALA B 1 632 ? -18.703 23.609 7.066 1 78.69 632 ALA B O 1
ATOM 11960 N N . ILE B 1 633 ? -19.391 23.172 9.109 1 78.5 633 ILE B N 1
ATOM 11961 C CA . ILE B 1 633 ? -18.266 22.281 9.367 1 78.5 633 ILE B CA 1
ATOM 11962 C C . ILE B 1 633 ? -18.391 21.031 8.484 1 78.5 633 ILE B C 1
ATOM 11964 O O . ILE B 1 633 ? -17.391 20.578 7.918 1 78.5 633 ILE B O 1
ATOM 11968 N N . LEU B 1 634 ? -19.594 20.562 8.336 1 81.31 634 LEU B N 1
ATOM 11969 C CA . LEU B 1 634 ? -19.812 19.391 7.477 1 81.31 634 LEU B CA 1
ATOM 11970 C C . LEU B 1 634 ? -19.5 19.734 6.023 1 81.31 634 LEU B C 1
ATOM 11972 O O . LEU B 1 634 ? -18.969 18.891 5.285 1 81.31 634 LEU B O 1
ATOM 11976 N N . LEU B 1 635 ? -19.859 20.938 5.691 1 84.94 635 LEU B N 1
ATOM 11977 C CA . LEU B 1 635 ? -19.547 21.359 4.332 1 84.94 635 LEU B CA 1
ATOM 11978 C C . LEU B 1 635 ? -18.047 21.453 4.109 1 84.94 635 LEU B C 1
ATOM 11980 O O . LEU B 1 635 ? -17.547 21.078 3.049 1 84.94 635 LEU B O 1
ATOM 11984 N N . MET B 1 636 ? -17.359 21.906 5.145 1 80.69 636 MET B N 1
ATOM 11985 C CA . MET B 1 636 ? -15.906 21.984 5.043 1 80.69 636 MET B CA 1
ATOM 11986 C C . MET B 1 636 ? -15.289 20.594 4.945 1 80.69 636 MET B C 1
ATOM 11988 O O . MET B 1 636 ? -14.328 20.391 4.195 1 80.69 636 MET B O 1
ATOM 11992 N N . LEU B 1 637 ? -15.828 19.734 5.676 1 82.25 637 LEU B N 1
ATOM 11993 C CA . LEU B 1 637 ? -15.359 18.359 5.605 1 82.25 637 LEU B CA 1
ATOM 11994 C C . LEU B 1 637 ? -15.641 17.766 4.234 1 82.25 637 LEU B C 1
ATOM 11996 O O . LEU B 1 637 ? -14.812 17.031 3.691 1 82.25 637 LEU B O 1
ATOM 12000 N N . TRP B 1 638 ? -16.781 18.125 3.699 1 88 638 TRP B N 1
ATOM 12001 C CA . TRP B 1 638 ? -17.172 17.625 2.383 1 88 638 TRP B CA 1
ATOM 12002 C C . TRP B 1 638 ? -16.234 18.156 1.303 1 88 638 TRP B C 1
ATOM 12004 O O . TRP B 1 638 ? -15.781 17.391 0.438 1 88 638 TRP B O 1
ATOM 12014 N N . VAL B 1 639 ? -15.844 19.406 1.368 1 85.62 639 VAL B N 1
ATOM 12015 C CA . VAL B 1 639 ? -14.945 20.016 0.393 1 85.62 639 VAL B CA 1
ATOM 12016 C C . VAL B 1 639 ? -13.555 19.406 0.523 1 85.62 639 VAL B C 1
ATOM 12018 O O . VAL B 1 639 ? -12.898 19.109 -0.481 1 85.62 639 VAL B O 1
ATOM 12021 N N . SER B 1 640 ? -13.148 19.219 1.763 1 82.06 640 SER B N 1
ATOM 12022 C CA . SER B 1 640 ? -11.836 18.625 2.006 1 82.06 640 SER B CA 1
ATOM 12023 C C . SER B 1 640 ? -11.766 17.203 1.453 1 82.06 640 SER B C 1
ATOM 12025 O O . SER B 1 640 ? -10.773 16.812 0.829 1 82.06 640 SER B O 1
ATOM 12027 N N . LEU B 1 641 ? -12.781 16.438 1.651 1 86.5 641 LEU B N 1
ATOM 12028 C CA . LEU B 1 641 ? -12.812 15.055 1.16 1 86.5 641 LEU B CA 1
ATOM 12029 C C . LEU B 1 641 ? -12.875 15.023 -0.363 1 86.5 641 LEU B C 1
ATOM 12031 O O . LEU B 1 641 ? -12.273 14.156 -0.997 1 86.5 641 LEU B O 1
ATOM 12035 N N . LEU B 1 642 ? -13.633 15.977 -0.929 1 89.56 642 LEU B N 1
ATOM 12036 C CA . LEU B 1 642 ? -13.719 16.062 -2.383 1 89.56 642 LEU B CA 1
ATOM 12037 C C . LEU B 1 642 ? -12.352 16.328 -2.992 1 89.56 642 LEU B C 1
ATOM 12039 O O . LEU B 1 642 ? -11.953 15.672 -3.955 1 89.56 642 LEU B O 1
ATOM 12043 N N . PHE B 1 643 ? -11.641 17.172 -2.406 1 84.94 643 PHE B N 1
ATOM 12044 C CA . PHE B 1 643 ? -10.312 17.5 -2.916 1 84.94 643 PHE B CA 1
ATOM 12045 C C . PHE B 1 643 ? -9.367 16.312 -2.77 1 84.94 643 PHE B C 1
ATOM 12047 O O . PHE B 1 643 ? -8.547 16.047 -3.652 1 84.94 643 PHE B O 1
ATOM 12054 N N . ASN B 1 644 ? -9.477 15.664 -1.665 1 85.25 644 ASN B N 1
ATOM 12055 C CA . ASN B 1 644 ? -8.641 14.492 -1.445 1 85.25 644 ASN B CA 1
ATOM 12056 C C . ASN B 1 644 ? -8.922 13.398 -2.467 1 85.25 644 ASN B C 1
ATOM 12058 O O . ASN B 1 644 ? -8 12.758 -2.971 1 85.25 644 ASN B O 1
ATOM 12062 N N . ILE B 1 645 ? -10.164 13.227 -2.789 1 92.12 645 ILE B N 1
ATOM 12063 C CA . ILE B 1 645 ? -10.562 12.188 -3.727 1 92.12 645 ILE B CA 1
ATOM 12064 C C . ILE B 1 645 ? -10.156 12.586 -5.145 1 92.12 645 ILE B C 1
ATOM 12066 O O . ILE B 1 645 ? -9.75 11.734 -5.941 1 92.12 645 ILE B O 1
ATOM 12070 N N . LEU B 1 646 ? -10.242 13.859 -5.426 1 90.06 646 LEU B N 1
ATOM 12071 C CA . LEU B 1 646 ? -9.891 14.32 -6.766 1 90.06 646 LEU B CA 1
ATOM 12072 C C . LEU B 1 646 ? -8.391 14.242 -6.996 1 90.06 646 LEU B C 1
ATOM 12074 O O . LEU B 1 646 ? -7.938 14.039 -8.125 1 90.06 646 LEU B O 1
ATOM 12078 N N . ARG B 1 647 ? -7.648 14.234 -5.941 1 86.19 647 ARG B N 1
ATOM 12079 C CA . ARG B 1 647 ? -6.195 14.211 -6.059 1 86.19 647 ARG B CA 1
ATOM 12080 C C . ARG B 1 647 ? -5.652 12.797 -5.855 1 86.19 647 ARG B C 1
ATOM 12082 O O . ARG B 1 647 ? -4.488 12.531 -6.145 1 86.19 647 ARG B O 1
ATOM 12089 N N . ALA B 1 648 ? -6.441 11.961 -5.391 1 90.38 648 ALA B N 1
ATOM 12090 C CA . ALA B 1 648 ? -6 10.602 -5.121 1 90.38 648 ALA B CA 1
ATOM 12091 C C . ALA B 1 648 ? -5.664 9.867 -6.418 1 90.38 648 ALA B C 1
ATOM 12093 O O . ALA B 1 648 ? -6.363 10.016 -7.422 1 90.38 648 ALA B O 1
ATOM 12094 N N . GLU B 1 649 ? -4.543 9.141 -6.375 1 91.81 649 GLU B N 1
ATOM 12095 C CA . GLU B 1 649 ? -4.195 8.305 -7.52 1 91.81 649 GLU B CA 1
ATOM 12096 C C . GLU B 1 649 ? -5.137 7.105 -7.629 1 91.81 649 GLU B C 1
ATOM 12098 O O . GLU B 1 649 ? -5.395 6.418 -6.637 1 91.81 649 GLU B O 1
ATOM 12103 N N . PRO B 1 650 ? -5.629 6.898 -8.773 1 95.75 650 PRO B N 1
ATOM 12104 C CA . PRO B 1 650 ? -6.594 5.805 -8.93 1 95.75 650 PRO B CA 1
ATOM 12105 C C . PRO B 1 650 ? -5.961 4.43 -8.734 1 95.75 650 PRO B C 1
ATOM 12107 O O . PRO B 1 650 ? -6.66 3.467 -8.406 1 95.75 650 PRO B O 1
ATOM 12110 N N . PHE B 1 651 ? -4.629 4.316 -8.984 1 96.06 651 PHE B N 1
ATOM 12111 C CA . PHE B 1 651 ? -3.936 3.043 -8.828 1 96.06 651 PHE B CA 1
ATOM 12112 C C . PHE B 1 651 ? -2.711 3.199 -7.934 1 96.06 651 PHE B C 1
ATOM 12114 O O . PHE B 1 651 ? -2.027 4.223 -7.98 1 96.06 651 PHE B O 1
ATOM 12121 N N . ASN B 1 652 ? -2.553 2.244 -7.07 1 93.31 652 ASN B N 1
ATOM 12122 C CA . ASN B 1 652 ? -1.398 2.225 -6.18 1 93.31 652 ASN B CA 1
ATOM 12123 C C . ASN B 1 652 ? -0.892 0.804 -5.949 1 93.31 652 ASN B C 1
ATOM 12125 O O . ASN B 1 652 ? -1.32 -0.13 -6.629 1 93.31 652 ASN B O 1
ATOM 12129 N N . GLU B 1 653 ? -0.029 0.593 -5.078 1 91 653 GLU B N 1
ATOM 12130 C CA . GLU B 1 653 ? 0.633 -0.69 -4.863 1 91 653 GLU B CA 1
ATOM 12131 C C . GLU B 1 653 ? -0.339 -1.726 -4.305 1 91 653 GLU B C 1
ATOM 12133 O O . GLU B 1 653 ? -0.257 -2.908 -4.645 1 91 653 GLU B O 1
ATOM 12138 N N . LYS B 1 654 ? -1.231 -1.294 -3.471 1 91.06 654 LYS B N 1
ATOM 12139 C CA . LYS B 1 654 ? -2.197 -2.213 -2.873 1 91.06 654 LYS B CA 1
ATOM 12140 C C . LYS B 1 654 ? -3.318 -2.545 -3.855 1 91.06 654 LYS B C 1
ATOM 12142 O O . LYS B 1 654 ? -3.869 -3.646 -3.824 1 91.06 654 LYS B O 1
ATOM 12147 N N . ALA B 1 655 ? -3.652 -1.554 -4.672 1 95.62 655 ALA B N 1
ATOM 12148 C CA . ALA B 1 655 ? -4.691 -1.694 -5.691 1 95.62 655 ALA B CA 1
ATOM 12149 C C . ALA B 1 655 ? -4.168 -1.301 -7.066 1 95.62 655 ALA B C 1
ATOM 12151 O O . ALA B 1 655 ? -4.586 -0.288 -7.633 1 95.62 655 ALA B O 1
ATOM 12152 N N . PRO B 1 656 ? -3.355 -2.205 -7.664 1 96.38 656 PRO B N 1
ATOM 12153 C CA . PRO B 1 656 ? -2.703 -1.872 -8.93 1 96.38 656 PRO B CA 1
ATOM 12154 C C . PRO B 1 656 ? -3.627 -2.049 -10.133 1 96.38 656 PRO B C 1
ATOM 12156 O O . PRO B 1 656 ? -4.672 -2.695 -10.023 1 96.38 656 PRO B O 1
ATOM 12159 N N . ILE B 1 657 ? -3.262 -1.393 -11.25 1 97 657 ILE B N 1
ATOM 12160 C CA . ILE B 1 657 ? -3.898 -1.688 -12.523 1 97 657 ILE B CA 1
ATOM 12161 C C . ILE B 1 657 ? -3.332 -2.988 -13.094 1 97 657 ILE B C 1
ATOM 12163 O O . ILE B 1 657 ? -2.131 -3.248 -12.992 1 97 657 ILE B O 1
ATOM 12167 N N . LYS B 1 658 ? -4.184 -3.795 -13.625 1 95.94 658 LYS B N 1
ATOM 12168 C CA . LYS B 1 658 ? -3.82 -5.102 -14.164 1 95.94 658 LYS B CA 1
ATOM 12169 C C . LYS B 1 658 ? -3.82 -5.082 -15.695 1 95.94 658 LYS B C 1
ATOM 12171 O O . LYS B 1 658 ? -4.879 -4.957 -16.312 1 95.94 658 LYS B O 1
ATOM 12176 N N . PHE B 1 659 ? -2.57 -5.254 -16.297 1 96.81 659 PHE B N 1
ATOM 12177 C CA . PHE B 1 659 ? -2.459 -5.285 -17.75 1 96.81 659 PHE B CA 1
ATOM 12178 C C . PHE B 1 659 ? -2.512 -6.719 -18.266 1 96.81 659 PHE B C 1
ATOM 12180 O O . PHE B 1 659 ? -1.812 -7.594 -17.766 1 96.81 659 PHE B O 1
ATOM 12187 N N . ARG B 1 660 ? -3.34 -6.969 -19.203 1 97.12 660 ARG B N 1
ATOM 12188 C CA . ARG B 1 660 ? -3.383 -8.258 -19.875 1 97.12 660 ARG B CA 1
ATOM 12189 C C . ARG B 1 660 ? -2.322 -8.344 -20.969 1 97.12 660 ARG B C 1
ATOM 12191 O O . ARG B 1 660 ? -2.25 -7.465 -21.828 1 97.12 660 ARG B O 1
ATOM 12198 N N . VAL B 1 661 ? -1.521 -9.383 -20.922 1 97.19 661 VAL B N 1
ATOM 12199 C CA . VAL B 1 661 ? -0.39 -9.422 -21.844 1 97.19 661 VAL B CA 1
ATOM 12200 C C . VAL B 1 661 ? -0.342 -10.781 -22.531 1 97.19 661 VAL B C 1
ATOM 12202 O O . VAL B 1 661 ? -0.856 -11.773 -22.016 1 97.19 661 VAL B O 1
ATOM 12205 N N . PHE B 1 662 ? 0.18 -10.82 -23.719 1 97 662 PHE B N 1
ATOM 12206 C CA . PHE B 1 662 ? 0.542 -12.031 -24.453 1 97 662 PHE B CA 1
ATOM 12207 C C . PHE B 1 662 ? 1.482 -11.703 -25.609 1 97 662 PHE B C 1
ATOM 12209 O O . PHE B 1 662 ? 1.546 -10.562 -26.062 1 97 662 PHE B O 1
ATOM 12216 N N . GLN B 1 663 ? 2.289 -12.633 -25.922 1 96.88 663 GLN B N 1
ATOM 12217 C CA . GLN B 1 663 ? 3.15 -12.555 -27.109 1 96.88 663 GLN B CA 1
ATOM 12218 C C . GLN B 1 663 ? 2.598 -13.398 -28.25 1 96.88 663 GLN B C 1
ATOM 12220 O O . GLN B 1 663 ? 2.094 -14.5 -28.031 1 96.88 663 GLN B O 1
ATOM 12225 N N . HIS B 1 664 ? 2.568 -12.812 -29.438 1 97.56 664 HIS B N 1
ATOM 12226 C CA . HIS B 1 664 ? 2.117 -13.531 -30.625 1 97.56 664 HIS B CA 1
ATOM 12227 C C . HIS B 1 664 ? 3.209 -13.586 -31.688 1 97.56 664 HIS B C 1
ATOM 12229 O O . HIS B 1 664 ? 3.734 -12.547 -32.094 1 97.56 664 HIS B O 1
ATOM 12235 N N . LEU B 1 665 ? 3.541 -14.766 -32.031 1 97.31 665 LEU B N 1
ATOM 12236 C CA . LEU B 1 665 ? 4.516 -14.992 -33.094 1 97.31 665 LEU B CA 1
ATOM 12237 C C . LEU B 1 665 ? 3.877 -15.727 -34.281 1 97.31 665 LEU B C 1
ATOM 12239 O O . LEU B 1 665 ? 3.457 -16.875 -34.125 1 97.31 665 LEU B O 1
ATOM 12243 N N . ASN B 1 666 ? 3.785 -15.102 -35.375 1 97.38 666 ASN B N 1
ATOM 12244 C CA . ASN B 1 666 ? 3.34 -15.727 -36.625 1 97.38 666 ASN B CA 1
ATOM 12245 C C . ASN B 1 666 ? 4.492 -16.406 -37.344 1 97.38 666 ASN B C 1
ATOM 12247 O O . ASN B 1 666 ? 5.387 -15.734 -37.875 1 97.38 666 ASN B O 1
ATOM 12251 N N . LEU B 1 667 ? 4.398 -17.672 -37.469 1 96.38 667 LEU B N 1
ATOM 12252 C CA . LEU B 1 667 ? 5.52 -18.453 -38 1 96.38 667 LEU B CA 1
ATOM 12253 C C . LEU B 1 667 ? 5.582 -18.344 -39.531 1 96.38 667 LEU B C 1
ATOM 12255 O O . LEU B 1 667 ? 6.605 -18.656 -40.125 1 96.38 667 LEU B O 1
ATOM 12259 N N . ASP B 1 668 ? 4.508 -17.859 -40.188 1 94.94 668 ASP B N 1
ATOM 12260 C CA . ASP B 1 668 ? 4.496 -17.656 -41.625 1 94.94 668 ASP B CA 1
ATOM 12261 C C . ASP B 1 668 ? 5.141 -16.328 -42 1 94.94 668 ASP B C 1
ATOM 12263 O O . ASP B 1 668 ? 5.945 -16.266 -42.938 1 94.94 668 ASP B O 1
ATOM 12267 N N . THR B 1 669 ? 4.844 -15.227 -41.281 1 94.38 669 THR B N 1
ATOM 12268 C CA . THR B 1 669 ? 5.301 -13.883 -41.594 1 94.38 669 THR B CA 1
ATOM 12269 C C . THR B 1 669 ? 6.465 -13.477 -40.688 1 94.38 669 THR B C 1
ATOM 12271 O O . THR B 1 669 ? 7.141 -12.477 -40.969 1 94.38 669 THR B O 1
ATOM 12274 N N . SER B 1 670 ? 6.734 -14.109 -39.656 1 92.75 670 SER B N 1
ATOM 12275 C CA . SER B 1 670 ? 7.77 -13.828 -38.656 1 92.75 670 SER B CA 1
ATOM 12276 C C . SER B 1 670 ? 7.43 -12.586 -37.844 1 92.75 670 SER B C 1
ATOM 12278 O O . SER B 1 670 ? 8.297 -12.023 -37.188 1 92.75 670 SER B O 1
ATOM 12280 N N . GLU B 1 671 ? 6.199 -12.188 -38.031 1 94.69 671 GLU B N 1
ATOM 12281 C CA . GLU B 1 671 ? 5.75 -11.094 -37.156 1 94.69 671 GLU B CA 1
ATOM 12282 C C . GLU B 1 671 ? 5.73 -11.516 -35.688 1 94.69 671 GLU B C 1
ATOM 12284 O O . GLU B 1 671 ? 5.109 -12.523 -35.344 1 94.69 671 GLU B O 1
ATOM 12289 N N . ASN B 1 672 ? 6.5 -10.812 -34.844 1 95.81 672 ASN B N 1
ATOM 12290 C CA . ASN B 1 672 ? 6.656 -11.109 -33.406 1 95.81 672 ASN B CA 1
ATOM 12291 C C . ASN B 1 672 ? 6.281 -9.914 -32.562 1 95.81 672 ASN B C 1
ATOM 12293 O O . ASN B 1 672 ? 7.105 -9.023 -32.312 1 95.81 672 ASN B O 1
ATOM 12297 N N . LEU B 1 673 ? 5.059 -9.992 -31.984 1 95.88 673 LEU B N 1
ATOM 12298 C CA . LEU B 1 673 ? 4.543 -8.828 -31.266 1 95.88 673 LEU B CA 1
ATOM 12299 C C . LEU B 1 673 ? 4.207 -9.18 -29.812 1 95.88 673 LEU B C 1
ATOM 12301 O O . LEU B 1 673 ? 3.721 -10.273 -29.547 1 95.88 673 LEU B O 1
ATOM 12305 N N . PHE B 1 674 ? 4.523 -8.258 -28.906 1 96.19 674 PHE B N 1
ATOM 12306 C CA . PHE B 1 674 ? 4.098 -8.344 -27.516 1 96.19 674 PHE B CA 1
ATOM 12307 C C . PHE B 1 674 ? 2.951 -7.379 -27.234 1 96.19 674 PHE B C 1
ATOM 12309 O O . PHE B 1 674 ? 3.08 -6.172 -27.453 1 96.19 674 PHE B O 1
ATOM 12316 N N . HIS B 1 675 ? 1.879 -7.922 -26.766 1 96.94 675 HIS B N 1
ATOM 12317 C CA . HIS B 1 675 ? 0.66 -7.148 -26.562 1 96.94 675 HIS B CA 1
ATOM 12318 C C . HIS B 1 675 ? 0.445 -6.82 -25.094 1 96.94 675 HIS B C 1
ATOM 12320 O O . HIS B 1 675 ? 0.617 -7.684 -24.234 1 96.94 675 HIS B O 1
ATOM 12326 N N . VAL B 1 676 ? 0.183 -5.562 -24.781 1 96.81 676 VAL B N 1
ATOM 12327 C CA . VAL B 1 676 ? -0.174 -5.066 -23.453 1 96.81 676 VAL B CA 1
ATOM 12328 C C . VAL B 1 676 ? -1.521 -4.348 -23.516 1 96.81 676 VAL B C 1
ATOM 12330 O O . VAL B 1 676 ? -1.64 -3.293 -24.156 1 96.81 676 VAL B O 1
ATOM 12333 N N . GLN B 1 677 ? -2.514 -4.934 -22.781 1 95.69 677 GLN B N 1
ATOM 12334 C CA . GLN B 1 677 ? -3.871 -4.441 -22.969 1 95.69 677 GLN B CA 1
ATOM 12335 C C . GLN B 1 677 ? -4.477 -3.947 -21.656 1 95.69 677 GLN B C 1
ATOM 12337 O O . GLN B 1 677 ? -4.422 -4.645 -20.641 1 95.69 677 GLN B O 1
ATOM 12342 N N . ASN B 1 678 ? -4.996 -2.76 -21.656 1 91.81 678 ASN B N 1
ATOM 12343 C CA . ASN B 1 678 ? -5.883 -2.191 -20.656 1 91.81 678 ASN B CA 1
ATOM 12344 C C . ASN B 1 678 ? -6.305 -0.77 -21.016 1 91.81 678 ASN B C 1
ATOM 12346 O O . ASN B 1 678 ? -6.422 -0.434 -22.188 1 91.81 678 ASN B O 1
ATOM 12350 N N . ILE B 1 679 ? -6.613 0.036 -20.016 1 92.88 679 ILE B N 1
ATOM 12351 C CA . ILE B 1 679 ? -7.258 1.322 -20.266 1 92.88 679 ILE B CA 1
ATOM 12352 C C . ILE B 1 679 ? -6.195 2.381 -20.562 1 92.88 679 ILE B C 1
ATOM 12354 O O . ILE B 1 679 ? -5.07 2.297 -20.062 1 92.88 679 ILE B O 1
ATOM 12358 N N . GLU B 1 680 ? -6.543 3.352 -21.438 1 89.06 680 GLU B N 1
ATOM 12359 C CA . GLU B 1 680 ? -5.785 4.574 -21.656 1 89.06 680 GLU B CA 1
ATOM 12360 C C . GLU B 1 680 ? -6.086 5.621 -20.594 1 89.06 680 GLU B C 1
ATOM 12362 O O . GLU B 1 680 ? -7.195 5.668 -20.062 1 89.06 680 GLU B O 1
ATOM 12367 N N . PRO B 1 681 ? -5.246 6.504 -20.188 1 92.12 681 PRO B N 1
ATOM 12368 C CA . PRO B 1 681 ? -3.877 6.637 -20.688 1 92.12 681 PRO B CA 1
ATOM 12369 C C . PRO B 1 681 ? -2.865 5.867 -19.844 1 92.12 681 PRO B C 1
ATOM 12371 O O . PRO B 1 681 ? -1.656 6.066 -19.984 1 92.12 681 PRO B O 1
ATOM 12374 N N . TYR B 1 682 ? -3.299 5 -19 1 93.06 682 TYR B N 1
ATOM 12375 C CA . TYR B 1 682 ? -2.408 4.383 -18.031 1 93.06 682 TYR B CA 1
ATOM 12376 C C . TYR B 1 682 ? -1.496 3.359 -18.688 1 93.06 682 TYR B C 1
ATOM 12378 O O . TYR B 1 682 ? -0.338 3.201 -18.297 1 93.06 682 TYR B O 1
ATOM 12386 N N . THR B 1 683 ? -1.984 2.656 -19.703 1 94.62 683 THR B N 1
ATOM 12387 C CA . THR B 1 683 ? -1.146 1.715 -20.438 1 94.62 683 THR B CA 1
ATOM 12388 C C . THR B 1 683 ? 0.027 2.436 -21.094 1 94.62 683 THR B C 1
ATOM 12390 O O . THR B 1 683 ? 1.172 1.99 -20.984 1 94.62 683 THR B O 1
ATOM 12393 N N . GLN B 1 684 ? -0.294 3.559 -21.672 1 92.06 684 GLN B N 1
ATOM 12394 C CA . GLN B 1 684 ? 0.742 4.34 -22.344 1 92.06 684 GLN B CA 1
ATOM 12395 C C . GLN B 1 684 ? 1.714 4.941 -21.328 1 92.06 684 GLN B C 1
ATOM 12397 O O . GLN B 1 684 ? 2.916 5.027 -21.578 1 92.06 684 GLN B O 1
ATOM 12402 N N . LYS B 1 685 ? 1.16 5.352 -20.234 1 89.44 685 LYS B N 1
ATOM 12403 C CA . LYS B 1 685 ? 2.01 5.926 -19.188 1 89.44 685 LYS B CA 1
ATOM 12404 C C . LYS B 1 685 ? 3.084 4.938 -18.75 1 89.44 685 LYS B C 1
ATOM 12406 O O . LYS B 1 685 ? 4.219 5.324 -18.469 1 89.44 685 LYS B O 1
ATOM 12411 N N . VAL B 1 686 ? 2.744 3.668 -18.672 1 91.06 686 VAL B N 1
ATOM 12412 C CA . VAL B 1 686 ? 3.674 2.631 -18.234 1 91.06 686 VAL B CA 1
ATOM 12413 C C . VAL B 1 686 ? 4.641 2.295 -19.375 1 91.06 686 VAL B C 1
ATOM 12415 O O . VAL B 1 686 ? 5.848 2.182 -19.156 1 91.06 686 VAL B O 1
ATOM 12418 N N . LEU B 1 687 ? 4.148 2.229 -20.547 1 90.44 687 LEU B N 1
ATOM 12419 C CA . LEU B 1 687 ? 4.961 1.792 -21.672 1 90.44 687 LEU B CA 1
ATOM 12420 C C . LEU B 1 687 ? 5.902 2.902 -22.125 1 90.44 687 LEU B C 1
ATOM 12422 O O . LEU B 1 687 ? 7.008 2.629 -22.609 1 90.44 687 LEU B O 1
ATOM 12426 N N . ASN B 1 688 ? 5.5 4.125 -21.922 1 83.38 688 ASN B N 1
ATOM 12427 C CA . ASN B 1 688 ? 6.348 5.238 -22.344 1 83.38 688 ASN B CA 1
ATOM 12428 C C . ASN B 1 688 ? 7.617 5.324 -21.5 1 83.38 688 ASN B C 1
ATOM 12430 O O . ASN B 1 688 ? 8.617 5.895 -21.938 1 83.38 688 ASN B O 1
ATOM 12434 N N . ASP B 1 689 ? 7.551 4.781 -20.328 1 78.81 689 ASP B N 1
ATOM 12435 C CA . ASP B 1 689 ? 8.711 4.797 -19.438 1 78.81 689 ASP B CA 1
ATOM 12436 C C . ASP B 1 689 ? 9.547 3.531 -19.625 1 78.81 689 ASP B C 1
ATOM 12438 O O . ASP B 1 689 ? 10.602 3.383 -18.984 1 78.81 689 ASP B O 1
ATOM 12442 N N . TYR B 1 690 ? 9.117 2.643 -20.484 1 81.38 690 TYR B N 1
ATOM 12443 C CA . TYR B 1 690 ? 9.805 1.387 -20.766 1 81.38 690 TYR B CA 1
ATOM 12444 C C . TYR B 1 690 ? 10.906 1.583 -21.797 1 81.38 690 TYR B C 1
ATOM 12446 O O . TYR B 1 690 ? 10.641 2.012 -22.922 1 81.38 690 TYR B O 1
ATOM 12454 N N . PRO B 1 691 ? 12.164 1.413 -21.453 1 71.69 691 PRO B N 1
ATOM 12455 C CA . PRO B 1 691 ? 13.297 1.728 -22.328 1 71.69 691 PRO B CA 1
ATOM 12456 C C . PRO B 1 691 ? 13.172 1.085 -23.703 1 71.69 691 PRO B C 1
ATOM 12458 O O . PRO B 1 691 ? 13.609 1.665 -24.703 1 71.69 691 PRO B O 1
ATOM 12461 N N . LYS B 1 692 ? 12.594 -0.019 -23.766 1 76.81 692 LYS B N 1
ATOM 12462 C CA . LYS B 1 692 ? 12.492 -0.702 -25.047 1 76.81 692 LYS B CA 1
ATOM 12463 C C . LYS B 1 692 ? 11.578 0.065 -26.016 1 76.81 692 LYS B C 1
ATOM 12465 O O . LYS B 1 692 ? 11.75 -0.009 -27.234 1 76.81 692 LYS B O 1
ATOM 12470 N N . ILE B 1 693 ? 10.648 0.732 -25.516 1 78.31 693 ILE B N 1
ATOM 12471 C CA . ILE B 1 693 ? 9.664 1.441 -26.328 1 78.31 693 ILE B CA 1
ATOM 12472 C C . ILE B 1 693 ? 10.258 2.746 -26.844 1 78.31 693 ILE B C 1
ATOM 12474 O O . ILE B 1 693 ? 9.953 3.18 -27.953 1 78.31 693 ILE B O 1
ATOM 12478 N N . ILE B 1 694 ? 11.016 3.375 -26.078 1 65.44 694 ILE B N 1
ATOM 12479 C CA . ILE B 1 694 ? 11.625 4.648 -26.453 1 65.44 694 ILE B CA 1
ATOM 12480 C C . ILE B 1 694 ? 12.398 4.484 -27.766 1 65.44 694 ILE B C 1
ATOM 12482 O O . ILE B 1 694 ? 12.391 5.379 -28.609 1 65.44 694 ILE B O 1
ATOM 12486 N N . SER B 1 695 ? 12.844 3.297 -27.984 1 64.88 695 SER B N 1
ATOM 12487 C CA . SER B 1 695 ? 13.672 3.061 -29.156 1 64.88 695 SER B CA 1
ATOM 12488 C C . SER B 1 695 ? 12.891 2.332 -30.25 1 64.88 695 SER B C 1
ATOM 12490 O O . SER B 1 695 ? 13.367 2.178 -31.375 1 64.88 695 SER B O 1
ATOM 12492 N N . ASP B 1 696 ? 11.664 1.967 -29.906 1 68.88 696 ASP B N 1
ATOM 12493 C CA . ASP B 1 696 ? 10.938 1.069 -30.812 1 68.88 696 ASP B CA 1
ATOM 12494 C C . ASP B 1 696 ? 9.992 1.847 -31.719 1 68.88 696 ASP B C 1
ATOM 12496 O O . ASP B 1 696 ? 9.047 2.484 -31.25 1 68.88 696 ASP B O 1
ATOM 12500 N N . THR B 1 697 ? 10.25 1.771 -32.969 1 71 697 THR B N 1
ATOM 12501 C CA . THR B 1 697 ? 9.422 2.441 -33.969 1 71 697 THR B CA 1
ATOM 12502 C C . THR B 1 697 ? 8.125 1.674 -34.188 1 71 697 THR B C 1
ATOM 12504 O O . THR B 1 697 ? 7.172 2.215 -34.75 1 71 697 THR B O 1
ATOM 12507 N N . SER B 1 698 ? 8.023 0.468 -33.719 1 81.38 698 SER B N 1
ATOM 12508 C CA . SER B 1 698 ? 6.852 -0.358 -33.969 1 81.38 698 SER B CA 1
ATOM 12509 C C . SER B 1 698 ? 5.801 -0.201 -32.875 1 81.38 698 SER B C 1
ATOM 12511 O O . SER B 1 698 ? 4.699 -0.737 -33 1 81.38 698 SER B O 1
ATOM 12513 N N . TYR B 1 699 ? 6.09 0.471 -31.984 1 89.38 699 TYR B N 1
ATOM 12514 C CA . TYR B 1 699 ? 5.176 0.681 -30.859 1 89.38 699 TYR B CA 1
ATOM 12515 C C . TYR B 1 699 ? 3.908 1.388 -31.312 1 89.38 699 TYR B C 1
ATOM 12517 O O . TYR B 1 699 ? 3.973 2.43 -31.984 1 89.38 699 TYR B O 1
ATOM 12525 N N . GLN B 1 700 ? 2.742 0.772 -31.156 1 91.31 700 GLN B N 1
ATOM 12526 C CA . GLN B 1 700 ? 1.444 1.333 -31.531 1 91.31 700 GLN B CA 1
ATOM 12527 C C . GLN B 1 700 ? 0.374 0.938 -30.516 1 91.31 700 GLN B C 1
ATOM 12529 O O . GLN B 1 700 ? 0.495 -0.089 -29.844 1 91.31 700 GLN B O 1
ATOM 12534 N N . CYS B 1 701 ? -0.551 1.783 -30.328 1 92.12 701 CYS B N 1
ATOM 12535 C CA . CYS B 1 701 ? -1.712 1.504 -29.5 1 92.12 701 CYS B CA 1
ATOM 12536 C C . CYS B 1 701 ? -3.006 1.692 -30.281 1 92.12 701 CYS B C 1
ATOM 12538 O O . CYS B 1 701 ? -3.262 2.771 -30.812 1 92.12 701 CYS B O 1
ATOM 12540 N N . VAL B 1 702 ? -3.758 0.657 -30.406 1 91.06 702 VAL B N 1
ATOM 12541 C CA . VAL B 1 702 ? -5.066 0.691 -31.062 1 91.06 702 VAL B CA 1
ATOM 12542 C C . VAL B 1 702 ? -6.148 0.323 -30.047 1 91.06 702 VAL B C 1
ATOM 12544 O O . VAL B 1 702 ? -6.242 -0.83 -29.609 1 91.06 702 VAL B O 1
ATOM 12547 N N . ASP B 1 703 ? -6.918 1.309 -29.688 1 84.38 703 ASP B N 1
ATOM 12548 C CA . ASP B 1 703 ? -7.945 1.138 -28.656 1 84.38 703 ASP B CA 1
ATOM 12549 C C . ASP B 1 703 ? -7.328 0.714 -27.328 1 84.38 703 ASP B C 1
ATOM 12551 O O . ASP B 1 703 ? -6.508 1.439 -26.75 1 84.38 703 ASP B O 1
ATOM 12555 N N . ARG B 1 704 ? -7.621 -0.467 -26.859 1 90.56 704 ARG B N 1
ATOM 12556 C CA . ARG B 1 704 ? -7.129 -0.926 -25.562 1 90.56 704 ARG B CA 1
ATOM 12557 C C . ARG B 1 704 ? -6 -1.938 -25.734 1 90.56 704 ARG B C 1
ATOM 12559 O O . ARG B 1 704 ? -5.625 -2.623 -24.781 1 90.56 704 ARG B O 1
ATOM 12566 N N . ASP B 1 705 ? -5.398 -1.925 -26.953 1 95.06 705 ASP B N 1
ATOM 12567 C CA . ASP B 1 705 ? -4.336 -2.885 -27.234 1 95.06 705 ASP B CA 1
ATOM 12568 C C . ASP B 1 705 ? -3.07 -2.178 -27.719 1 95.06 705 ASP B C 1
ATOM 12570 O O . ASP B 1 705 ? -3.043 -1.631 -28.828 1 95.06 705 ASP B O 1
ATOM 12574 N N . CYS B 1 706 ? -2.109 -2.104 -26.906 1 95.38 706 CYS B N 1
ATOM 12575 C CA . CYS B 1 706 ? -0.8 -1.591 -27.281 1 95.38 706 CYS B CA 1
ATOM 12576 C C . CYS B 1 706 ? 0.17 -2.73 -27.578 1 95.38 706 CYS B C 1
ATOM 12578 O O . CYS B 1 706 ? 0.149 -3.756 -26.891 1 95.38 706 CYS B O 1
ATOM 12580 N N . PHE B 1 707 ? 0.947 -2.627 -28.609 1 95.12 707 PHE B N 1
ATOM 12581 C CA . PHE B 1 707 ? 1.865 -3.711 -28.938 1 95.12 707 PHE B CA 1
ATOM 12582 C C . PHE B 1 707 ? 3.164 -3.164 -29.516 1 95.12 707 PHE B C 1
ATOM 12584 O O . PHE B 1 707 ? 3.203 -2.035 -30.016 1 95.12 707 PHE B O 1
ATOM 12591 N N . TYR B 1 708 ? 4.203 -3.812 -29.375 1 94.19 708 TYR B N 1
ATOM 12592 C CA . TYR B 1 708 ? 5.543 -3.496 -29.859 1 94.19 708 TYR B CA 1
ATOM 12593 C C . TYR B 1 708 ? 6.309 -4.766 -30.219 1 94.19 708 TYR B C 1
ATOM 12595 O O . TYR B 1 708 ? 5.812 -5.875 -30 1 94.19 708 TYR B O 1
ATOM 12603 N N . GLU B 1 709 ? 7.438 -4.68 -30.844 1 94.19 709 GLU B N 1
ATOM 12604 C CA . GLU B 1 709 ? 8.234 -5.832 -31.25 1 94.19 709 GLU B CA 1
ATOM 12605 C C . GLU B 1 709 ? 8.75 -6.605 -30.047 1 94.19 709 GLU B C 1
ATOM 12607 O O . GLU B 1 709 ? 9.344 -6.02 -29.141 1 94.19 709 GLU B O 1
ATOM 12612 N N . ALA B 1 710 ? 8.477 -7.902 -30.062 1 94.31 710 ALA B N 1
ATOM 12613 C CA . ALA B 1 710 ? 8.859 -8.758 -28.938 1 94.31 710 ALA B CA 1
ATOM 12614 C C . ALA B 1 710 ? 10.242 -9.352 -29.141 1 94.31 710 ALA B C 1
ATOM 12616 O O . ALA B 1 710 ? 10.773 -9.328 -30.266 1 94.31 710 ALA B O 1
ATOM 12617 N N . GLU B 1 711 ? 10.797 -9.805 -28.062 1 91 711 GLU B N 1
ATOM 12618 C CA . GLU B 1 711 ? 12.016 -10.609 -28.141 1 91 711 GLU B CA 1
ATOM 12619 C C . GLU B 1 711 ? 11.703 -12.055 -28.516 1 91 711 GLU B C 1
ATOM 12621 O O . GLU B 1 711 ? 10.625 -12.562 -28.203 1 91 711 GLU B O 1
ATOM 12626 N N . GLU B 1 712 ? 12.641 -12.688 -29.188 1 92.12 712 GLU B N 1
ATOM 12627 C CA . GLU B 1 712 ? 12.43 -14.078 -29.562 1 92.12 712 GLU B CA 1
ATOM 12628 C C . GLU B 1 712 ? 12.375 -14.984 -28.344 1 92.12 712 GLU B C 1
ATOM 12630 O O . GLU B 1 712 ? 13.203 -14.875 -27.438 1 92.12 712 GLU B O 1
ATOM 12635 N N . PRO B 1 713 ? 11.359 -15.828 -28.328 1 93.62 713 PRO B N 1
ATOM 12636 C CA . PRO B 1 713 ? 11.281 -16.75 -27.188 1 93.62 713 PRO B CA 1
ATOM 12637 C C . PRO B 1 713 ? 12.383 -17.812 -27.219 1 93.62 713 PRO B C 1
ATOM 12639 O O . PRO B 1 713 ? 12.891 -18.156 -28.297 1 93.62 713 PRO B O 1
ATOM 12642 N N . THR B 1 714 ? 12.758 -18.25 -26.031 1 90.88 714 THR B N 1
ATOM 12643 C CA . THR B 1 714 ? 13.758 -19.312 -25.891 1 90.88 714 THR B CA 1
ATOM 12644 C C . THR B 1 714 ? 13.125 -20.578 -25.312 1 90.88 714 THR B C 1
ATOM 12646 O O . THR B 1 714 ? 13.352 -20.922 -24.156 1 90.88 714 THR B O 1
ATOM 12649 N N . LEU B 1 715 ? 12.508 -21.422 -26.141 1 90.31 715 LEU B N 1
ATOM 12650 C CA . LEU B 1 715 ? 11.727 -22.562 -25.703 1 90.31 715 LEU B CA 1
ATOM 12651 C C . LEU B 1 715 ? 12.602 -23.812 -25.562 1 90.31 715 LEU B C 1
ATOM 12653 O O . LEU B 1 715 ? 12.164 -24.828 -25.031 1 90.31 715 LEU B O 1
ATOM 12657 N N . GLY B 1 716 ? 13.844 -23.797 -25.984 1 86.25 716 GLY B N 1
ATOM 12658 C CA . GLY B 1 716 ? 14.727 -24.953 -25.953 1 86.25 716 GLY B CA 1
ATOM 12659 C C . GLY B 1 716 ? 14.586 -25.828 -27.188 1 86.25 716 GLY B C 1
ATOM 12660 O O . GLY B 1 716 ? 15 -27 -27.172 1 86.25 716 GLY B O 1
ATOM 12661 N N . PHE B 1 717 ? 13.891 -25.375 -28.188 1 87.62 717 PHE B N 1
ATOM 12662 C CA . PHE B 1 717 ? 13.75 -26.109 -29.453 1 87.62 717 PHE B CA 1
ATOM 12663 C C . PHE B 1 717 ? 15.047 -26.078 -30.25 1 87.62 717 PHE B C 1
ATOM 12665 O O . PHE B 1 717 ? 15.664 -25.031 -30.406 1 87.62 717 PHE B O 1
ATOM 12672 N N . ASP B 1 718 ? 15.43 -27.312 -30.672 1 86.56 718 ASP B N 1
ATOM 12673 C CA . ASP B 1 718 ? 16.641 -27.422 -31.469 1 86.56 718 ASP B CA 1
ATOM 12674 C C . ASP B 1 718 ? 16.375 -27.047 -32.938 1 86.56 718 ASP B C 1
ATOM 12676 O O . ASP B 1 718 ? 15.766 -27.812 -33.656 1 86.56 718 ASP B O 1
ATOM 12680 N N . GLY B 1 719 ? 16.547 -25.906 -33.406 1 86.31 719 GLY B N 1
ATOM 12681 C CA . GLY B 1 719 ? 16.328 -25.453 -34.75 1 86.31 719 GLY B CA 1
ATOM 12682 C C . GLY B 1 719 ? 15.547 -24.156 -34.844 1 86.31 719 GLY B C 1
ATOM 12683 O O . GLY B 1 719 ? 15.391 -23.453 -33.812 1 86.31 719 GLY B O 1
ATOM 12684 N N . PRO B 1 720 ? 15.164 -23.938 -36.062 1 89.69 720 PRO B N 1
ATOM 12685 C CA . PRO B 1 720 ? 14.359 -22.719 -36.25 1 89.69 720 PRO B CA 1
ATOM 12686 C C . PRO B 1 720 ? 12.961 -22.844 -35.625 1 89.69 720 PRO B C 1
ATOM 12688 O O . PRO B 1 720 ? 12.344 -23.922 -35.719 1 89.69 720 PRO B O 1
ATOM 12691 N N . LEU B 1 721 ? 12.492 -21.875 -35.031 1 91.31 721 LEU B N 1
ATOM 12692 C CA . LEU B 1 721 ? 11.211 -21.891 -34.312 1 91.31 721 LEU B CA 1
ATOM 12693 C C . LEU B 1 721 ? 10.07 -22.219 -35.281 1 91.31 721 LEU B C 1
ATOM 12695 O O . LEU B 1 721 ? 9.008 -22.672 -34.844 1 91.31 721 LEU B O 1
ATOM 12699 N N . GLN B 1 722 ? 10.266 -22.016 -36.531 1 89.19 722 GLN B N 1
ATOM 12700 C CA . GLN B 1 722 ? 9.258 -22.328 -37.562 1 89.19 722 GLN B CA 1
ATOM 12701 C C . GLN B 1 722 ? 8.898 -23.812 -37.531 1 89.19 722 GLN B C 1
ATOM 12703 O O . GLN B 1 722 ? 7.793 -24.188 -37.938 1 89.19 722 GLN B O 1
ATOM 12708 N N . ASN B 1 723 ? 9.812 -24.578 -37.031 1 91.56 723 ASN B N 1
ATOM 12709 C CA . ASN B 1 723 ? 9.602 -26.016 -37 1 91.56 723 ASN B CA 1
ATOM 12710 C C . ASN B 1 723 ? 9.055 -26.484 -35.656 1 91.56 723 ASN B C 1
ATOM 12712 O O . ASN B 1 723 ? 8.859 -27.688 -35.469 1 91.56 723 ASN B O 1
ATOM 12716 N N . ALA B 1 724 ? 8.805 -25.547 -34.781 1 94.38 724 ALA B N 1
ATOM 12717 C CA . ALA B 1 724 ? 8.25 -25.922 -33.5 1 94.38 724 ALA B CA 1
ATOM 12718 C C . ALA B 1 724 ? 6.836 -26.469 -33.625 1 94.38 724 ALA B C 1
ATOM 12720 O O . ALA B 1 724 ? 6.355 -27.203 -32.75 1 94.38 724 ALA B O 1
ATOM 12721 N N . ILE B 1 725 ? 6.148 -26.062 -34.688 1 96.56 725 ILE B N 1
ATOM 12722 C CA . ILE B 1 725 ? 4.848 -26.594 -35.062 1 96.56 725 ILE B CA 1
ATOM 12723 C C . ILE B 1 725 ? 4.938 -27.219 -36.469 1 96.56 725 ILE B C 1
ATOM 12725 O O . ILE B 1 725 ? 5.227 -26.531 -37.438 1 96.56 725 ILE B O 1
ATOM 12729 N N . ASN B 1 726 ? 4.711 -28.484 -36.5 1 95.81 726 ASN B N 1
ATOM 12730 C CA . ASN B 1 726 ? 4.715 -29.203 -37.75 1 95.81 726 ASN B CA 1
ATOM 12731 C C . ASN B 1 726 ? 3.328 -29.734 -38.125 1 95.81 726 ASN B C 1
ATOM 12733 O O . ASN B 1 726 ? 2.727 -30.469 -37.344 1 95.81 726 ASN B O 1
ATOM 12737 N N . ILE B 1 727 ? 2.83 -29.328 -39.281 1 96.12 727 ILE B N 1
ATOM 12738 C CA . ILE B 1 727 ? 1.506 -29.719 -39.719 1 96.12 727 ILE B CA 1
ATOM 12739 C C . ILE B 1 727 ? 1.639 -30.688 -40.906 1 96.12 727 ILE B C 1
ATOM 12741 O O . ILE B 1 727 ? 2.256 -30.344 -41.938 1 96.12 727 ILE B O 1
ATOM 12745 N N . THR B 1 728 ? 1.047 -31.844 -40.75 1 94.62 728 THR B N 1
ATOM 12746 C CA . THR B 1 728 ? 1.048 -32.844 -41.844 1 94.62 728 THR B CA 1
ATOM 12747 C C . THR B 1 728 ? -0.379 -33.219 -42.219 1 94.62 728 THR B C 1
ATOM 12749 O O . THR B 1 728 ? -1.23 -33.406 -41.344 1 94.62 728 THR B O 1
ATOM 12752 N N . LEU B 1 729 ? -0.606 -33.219 -43.5 1 91.38 729 LEU B N 1
ATOM 12753 C CA . LEU B 1 729 ? -1.903 -33.625 -44.031 1 91.38 729 LEU B CA 1
ATOM 12754 C C . LEU B 1 729 ? -1.788 -34.938 -44.781 1 91.38 729 LEU B C 1
ATOM 12756 O O . LEU B 1 729 ? -0.985 -35.031 -45.719 1 91.38 729 LEU B O 1
ATOM 12760 N N . HIS B 1 730 ? -2.561 -35.938 -44.312 1 87.88 730 HIS B N 1
ATOM 12761 C CA . HIS B 1 730 ? -2.627 -37.219 -45 1 87.88 730 HIS B CA 1
ATOM 12762 C C . HIS B 1 730 ? -4.02 -37.469 -45.562 1 87.88 730 HIS B C 1
ATOM 12764 O O . HIS B 1 730 ? -5 -37.531 -44.844 1 87.88 730 HIS B O 1
ATOM 12770 N N . LYS B 1 731 ? -4.09 -37.562 -46.938 1 84.88 731 LYS B N 1
ATOM 12771 C CA . LYS B 1 731 ? -5.359 -37.844 -47.594 1 84.88 731 LYS B CA 1
ATOM 12772 C C . LYS B 1 731 ? -5.469 -39.312 -47.969 1 84.88 731 LYS B C 1
ATOM 12774 O O . LYS B 1 731 ? -4.516 -39.906 -48.469 1 84.88 731 LYS B O 1
ATOM 12779 N N . SER B 1 732 ? -6.453 -39.938 -47.375 1 73.06 732 SER B N 1
ATOM 12780 C CA . SER B 1 732 ? -6.676 -41.312 -47.75 1 73.06 732 SER B CA 1
ATOM 12781 C C . SER B 1 732 ? -7.059 -41.438 -49.219 1 73.06 732 SER B C 1
ATOM 12783 O O . SER B 1 732 ? -7.816 -40.625 -49.719 1 73.06 732 SER B O 1
ATOM 12785 N N . LEU B 1 733 ? -6.457 -42.344 -50 1 64.88 733 LEU B N 1
ATOM 12786 C CA . LEU B 1 733 ? -6.711 -42.562 -51.438 1 64.88 733 LEU B CA 1
ATOM 12787 C C . LEU B 1 733 ? -8.125 -43.094 -51.656 1 64.88 733 LEU B C 1
ATOM 12789 O O . LEU B 1 733 ? -8.742 -42.812 -52.688 1 64.88 733 LEU B O 1
ATOM 12793 N N . ASN B 1 734 ? -8.633 -43.844 -50.75 1 63.62 734 ASN B N 1
ATOM 12794 C CA . ASN B 1 734 ? -9.891 -44.562 -50.969 1 63.62 734 ASN B CA 1
ATOM 12795 C C . ASN B 1 734 ? -11.047 -43.875 -50.219 1 63.62 734 ASN B C 1
ATOM 12797 O O . ASN B 1 734 ? -12.172 -44.375 -50.219 1 63.62 734 ASN B O 1
ATOM 12801 N N . SER B 1 735 ? -10.727 -42.781 -49.406 1 65.88 735 SER B N 1
ATOM 12802 C CA . SER B 1 735 ? -11.828 -42.188 -48.688 1 65.88 735 SER B CA 1
ATOM 12803 C C . SER B 1 735 ? -11.734 -40.656 -48.719 1 65.88 735 SER B C 1
ATOM 12805 O O . SER B 1 735 ? -10.695 -40.094 -49.094 1 65.88 735 SER B O 1
ATOM 12807 N N . SER B 1 736 ? -12.859 -39.969 -48.656 1 74 736 SER B N 1
ATOM 12808 C CA . SER B 1 736 ? -12.961 -38.5 -48.625 1 74 736 SER B CA 1
ATOM 12809 C C . SER B 1 736 ? -12.422 -37.938 -47.312 1 74 736 SER B C 1
ATOM 12811 O O . SER B 1 736 ? -12.438 -36.719 -47.094 1 74 736 SER B O 1
ATOM 12813 N N . LEU B 1 737 ? -11.711 -38.969 -46.562 1 82.56 737 LEU B N 1
ATOM 12814 C CA . LEU B 1 737 ? -11.242 -38.5 -45.25 1 82.56 737 LEU B CA 1
ATOM 12815 C C . LEU B 1 737 ? -9.812 -38 -45.344 1 82.56 737 LEU B C 1
ATOM 12817 O O . LEU B 1 737 ? -8.984 -38.562 -46.062 1 82.56 737 LEU B O 1
ATOM 12821 N N . ALA B 1 738 ? -9.594 -36.844 -44.719 1 88.12 738 ALA B N 1
ATOM 12822 C CA . ALA B 1 738 ? -8.266 -36.281 -44.562 1 88.12 738 ALA B CA 1
ATOM 12823 C C . ALA B 1 738 ? -7.863 -36.188 -43.094 1 88.12 738 ALA B C 1
ATOM 12825 O O . ALA B 1 738 ? -8.695 -35.906 -42.219 1 88.12 738 ALA B O 1
ATOM 12826 N N . GLU B 1 739 ? -6.629 -36.656 -42.812 1 92.25 739 GLU B N 1
ATOM 12827 C CA . GLU B 1 739 ? -6.098 -36.625 -41.469 1 92.25 739 GLU B CA 1
ATOM 12828 C C . GLU B 1 739 ? -5.09 -35.469 -41.312 1 92.25 739 GLU B C 1
ATOM 12830 O O . GLU B 1 739 ? -4.055 -35.469 -41.969 1 92.25 739 GLU B O 1
ATOM 12835 N N . LEU B 1 740 ? -5.508 -34.594 -40.531 1 94.06 740 LEU B N 1
ATOM 12836 C CA . LEU B 1 740 ? -4.625 -33.5 -40.156 1 94.06 740 LEU B CA 1
ATOM 12837 C C . LEU B 1 740 ? -3.885 -33.812 -38.875 1 94.06 740 LEU B C 1
ATOM 12839 O O . LEU B 1 740 ? -4.504 -33.938 -37.812 1 94.06 740 LEU B O 1
ATOM 12843 N N . ARG B 1 741 ? -2.537 -33.875 -38.906 1 96.06 741 ARG B N 1
ATOM 12844 C CA . ARG B 1 741 ? -1.7 -34.156 -37.75 1 96.06 741 ARG B CA 1
ATOM 12845 C C . ARG B 1 741 ? -0.801 -32.969 -37.438 1 96.06 741 ARG B C 1
ATOM 12847 O O . ARG B 1 741 ? -0.09 -32.469 -38.312 1 96.06 741 ARG B O 1
ATOM 12854 N N . VAL B 1 742 ? -0.858 -32.562 -36.219 1 97.56 742 VAL B N 1
ATOM 12855 C CA . VAL B 1 742 ? -0.032 -31.453 -35.781 1 97.56 742 VAL B CA 1
ATOM 12856 C C . VAL B 1 742 ? 0.903 -31.906 -34.656 1 97.56 742 VAL B C 1
ATOM 12858 O O . VAL B 1 742 ? 0.448 -32.375 -33.594 1 97.56 742 VAL B O 1
ATOM 12861 N N . ASP B 1 743 ? 2.213 -31.797 -34.938 1 96.94 743 ASP B N 1
ATOM 12862 C CA . ASP B 1 743 ? 3.246 -32.031 -33.906 1 96.94 743 ASP B CA 1
ATOM 12863 C C . ASP B 1 743 ? 3.795 -30.688 -33.406 1 96.94 743 ASP B C 1
ATOM 12865 O O . ASP B 1 743 ? 4.473 -29.969 -34.125 1 96.94 743 ASP B O 1
ATOM 12869 N N . ALA B 1 744 ? 3.438 -30.422 -32.188 1 96.31 744 ALA B N 1
ATOM 12870 C CA . ALA B 1 744 ? 3.889 -29.172 -31.578 1 96.31 744 ALA B CA 1
ATOM 12871 C C . ALA B 1 744 ? 4.852 -29.438 -30.422 1 96.31 744 ALA B C 1
ATOM 12873 O O . ALA B 1 744 ? 4.637 -30.359 -29.625 1 96.31 744 ALA B O 1
ATOM 12874 N N . PHE B 1 745 ? 5.914 -28.625 -30.375 1 95.19 745 PHE B N 1
ATOM 12875 C CA . PHE B 1 745 ? 6.98 -28.828 -29.391 1 95.19 745 PHE B CA 1
ATOM 12876 C C . PHE B 1 745 ? 6.531 -28.391 -28 1 95.19 745 PHE B C 1
ATOM 12878 O O . PHE B 1 745 ? 6.156 -27.234 -27.812 1 95.19 745 PHE B O 1
ATOM 12885 N N . GLU B 1 746 ? 6.551 -29.234 -27.047 1 94.06 746 GLU B N 1
ATOM 12886 C CA . GLU B 1 746 ? 6.41 -29 -25.609 1 94.06 746 GLU B CA 1
ATOM 12887 C C . GLU B 1 746 ? 5.191 -28.141 -25.312 1 94.06 746 GLU B C 1
ATOM 12889 O O . GLU B 1 746 ? 5.305 -27.109 -24.641 1 94.06 746 GLU B O 1
ATOM 12894 N N . THR B 1 747 ? 4.012 -28.453 -25.797 1 96.25 747 THR B N 1
ATOM 12895 C CA . THR B 1 747 ? 2.762 -27.766 -25.484 1 96.25 747 THR B CA 1
ATOM 12896 C C . THR B 1 747 ? 1.611 -28.766 -25.406 1 96.25 747 THR B C 1
ATOM 12898 O O . THR B 1 747 ? 1.677 -29.844 -26 1 96.25 747 THR B O 1
ATOM 12901 N N . LYS B 1 748 ? 0.636 -28.375 -24.641 1 97.44 748 LYS B N 1
ATOM 12902 C CA . LYS B 1 748 ? -0.527 -29.234 -24.453 1 97.44 748 LYS B CA 1
ATOM 12903 C C . LYS B 1 748 ? -1.775 -28.609 -25.078 1 97.44 748 LYS B C 1
ATOM 12905 O O . LYS B 1 748 ? -2.854 -29.219 -25.047 1 97.44 748 LYS B O 1
ATOM 12910 N N . TRP B 1 749 ? -1.673 -27.375 -25.578 1 97.25 749 TRP B N 1
ATOM 12911 C CA . TRP B 1 749 ? -2.824 -26.656 -26.109 1 97.25 749 TRP B CA 1
ATOM 12912 C C . TRP B 1 749 ? -2.588 -26.234 -27.547 1 97.25 749 TRP B C 1
ATOM 12914 O O . TRP B 1 749 ? -1.607 -25.547 -27.859 1 97.25 749 TRP B O 1
ATOM 12924 N N . CYS B 1 750 ? -3.496 -26.578 -28.438 1 98.12 750 CYS B N 1
ATOM 12925 C CA . CYS B 1 750 ? -3.494 -26.047 -29.812 1 98.12 750 CYS B CA 1
ATOM 12926 C C . CYS B 1 750 ? -4.914 -25.766 -30.281 1 98.12 750 CYS B C 1
ATOM 12928 O O . CYS B 1 750 ? -5.836 -26.531 -29.984 1 98.12 750 CYS B O 1
ATOM 12930 N N . TYR B 1 751 ? -5.055 -24.656 -30.953 1 97.81 751 TYR B N 1
ATOM 12931 C CA . TYR B 1 751 ? -6.328 -24.266 -31.531 1 97.81 751 TYR B CA 1
ATOM 12932 C C . TYR B 1 751 ? -6.309 -24.438 -33.062 1 97.81 751 TYR B C 1
ATOM 12934 O O . TYR B 1 751 ? -5.273 -24.234 -33.688 1 97.81 751 TYR B O 1
ATOM 12942 N N . PHE B 1 752 ? -7.398 -24.875 -33.594 1 97.12 752 PHE B N 1
ATOM 12943 C CA . PHE B 1 752 ? -7.578 -25.031 -35.031 1 97.12 752 PHE B CA 1
ATOM 12944 C C . PHE B 1 752 ? -8.688 -24.109 -35.531 1 97.12 752 PHE B C 1
ATOM 12946 O O . PHE B 1 752 ? -9.836 -24.219 -35.094 1 97.12 752 PHE B O 1
ATOM 12953 N N . ASP B 1 753 ? -8.352 -23.25 -36.406 1 96.88 753 ASP B N 1
ATOM 12954 C CA . ASP B 1 753 ? -9.336 -22.375 -37.031 1 96.88 753 ASP B CA 1
ATOM 12955 C C . ASP B 1 753 ? -9.375 -22.578 -38.531 1 96.88 753 ASP B C 1
ATOM 12957 O O . ASP B 1 753 ? -8.391 -22.312 -39.25 1 96.88 753 ASP B O 1
ATOM 12961 N N . PHE B 1 754 ? -10.508 -22.969 -39 1 94.25 754 PHE B N 1
ATOM 12962 C CA . PHE B 1 754 ? -10.695 -23.219 -40.438 1 94.25 754 PHE B CA 1
ATOM 12963 C C . PHE B 1 754 ? -11.32 -22.016 -41.125 1 94.25 754 PHE B C 1
ATOM 12965 O O . PHE B 1 754 ? -12.133 -21.312 -40.531 1 94.25 754 PHE B O 1
ATOM 12972 N N . SER B 1 755 ? -10.922 -21.781 -42.312 1 93.06 755 SER B N 1
ATOM 12973 C CA . SER B 1 755 ? -11.477 -20.672 -43.062 1 93.06 755 SER B CA 1
ATOM 12974 C C . SER B 1 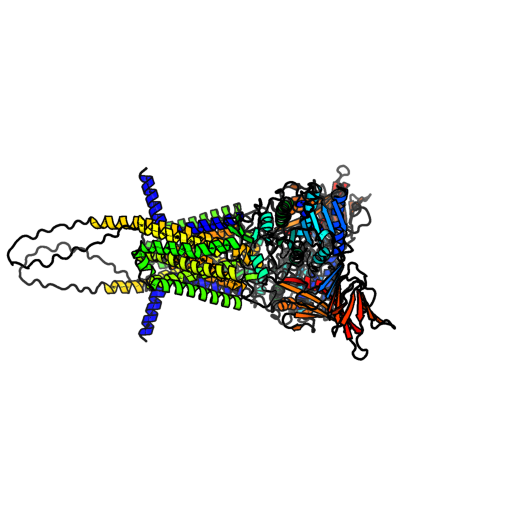755 ? -12.961 -20.875 -43.344 1 93.06 755 SER B C 1
ATOM 12976 O O . SER B 1 755 ? -13.711 -19.906 -43.469 1 93.06 755 SER B O 1
ATOM 12978 N N . VAL B 1 756 ? -13.367 -22.141 -43.469 1 90.75 756 VAL B N 1
ATOM 12979 C CA . VAL B 1 756 ? -14.766 -22.531 -43.625 1 90.75 756 VAL B CA 1
ATOM 12980 C C . VAL B 1 756 ? -15.07 -23.719 -42.719 1 90.75 756 VAL B C 1
ATOM 12982 O O . VAL B 1 756 ? -14.164 -24.469 -42.344 1 90.75 756 VAL B O 1
ATOM 12985 N N . PRO B 1 757 ? -16.406 -23.859 -42.375 1 92.12 757 PRO B N 1
ATOM 12986 C CA . PRO B 1 757 ? -16.734 -25.016 -41.531 1 92.12 757 PRO B CA 1
ATOM 12987 C C . PRO B 1 757 ? -16.391 -26.344 -42.188 1 92.12 757 PRO B C 1
ATOM 12989 O O . PRO B 1 757 ? -16.625 -26.516 -43.406 1 92.12 757 PRO B O 1
ATOM 12992 N N . VAL B 1 758 ? -15.82 -27.25 -41.438 1 91.44 758 VAL B N 1
ATOM 12993 C CA . VAL B 1 758 ? -15.438 -28.562 -41.938 1 91.44 758 VAL B CA 1
ATOM 12994 C C . VAL B 1 758 ? -16.094 -29.656 -41.094 1 91.44 758 VAL B C 1
ATOM 12996 O O . VAL B 1 758 ? -16.312 -29.453 -39.875 1 91.44 758 VAL B O 1
ATOM 12999 N N . TYR B 1 759 ? -16.391 -30.719 -41.75 1 92.19 759 TYR B N 1
ATOM 13000 C CA . TYR B 1 759 ? -16.891 -31.875 -41.031 1 92.19 759 TYR B CA 1
ATOM 13001 C C . TYR B 1 759 ? -15.781 -32.594 -40.281 1 92.19 759 TYR B C 1
ATOM 13003 O O . TYR B 1 759 ? -14.828 -33.094 -40.906 1 92.19 759 TYR B O 1
ATOM 13011 N N . VAL B 1 760 ? -15.852 -32.656 -39 1 94 760 VAL B N 1
ATOM 13012 C CA . VAL B 1 760 ? -14.867 -33.312 -38.156 1 94 760 VAL B CA 1
ATOM 13013 C C . VAL B 1 760 ? -15.367 -34.719 -37.781 1 94 760 VAL B C 1
ATOM 13015 O O . VAL B 1 760 ? -16.391 -34.844 -37.094 1 94 760 VAL B O 1
ATOM 13018 N N . ASP B 1 761 ? -14.633 -35.719 -38.219 1 93.06 761 ASP B N 1
ATOM 13019 C CA . ASP B 1 761 ? -15 -37.094 -37.906 1 93.06 761 ASP B CA 1
ATOM 13020 C C . ASP B 1 761 ? -14.562 -37.469 -36.5 1 93.06 761 ASP B C 1
ATOM 13022 O O . ASP B 1 761 ? -15.359 -38 -35.719 1 93.06 761 ASP B O 1
ATOM 13026 N N . SER B 1 762 ? -13.344 -37.219 -36.219 1 94.38 762 SER B N 1
ATOM 13027 C CA . SER B 1 762 ? -12.812 -37.562 -34.906 1 94.38 762 SER B CA 1
ATOM 13028 C C . SER B 1 762 ? -11.633 -36.688 -34.531 1 94.38 762 SER B C 1
ATOM 13030 O O . SER B 1 762 ? -11 -36.062 -35.406 1 94.38 762 SER B O 1
ATOM 13032 N N . ILE B 1 763 ? -11.43 -36.594 -33.281 1 95.94 763 ILE B N 1
ATOM 13033 C CA . ILE B 1 763 ? -10.281 -35.906 -32.688 1 95.94 763 ILE B CA 1
ATOM 13034 C C . ILE B 1 763 ? -9.516 -36.875 -31.797 1 95.94 763 ILE B C 1
ATOM 13036 O O . ILE B 1 763 ? -10.039 -37.344 -30.781 1 95.94 763 ILE B O 1
ATOM 13040 N N . ASN B 1 764 ? -8.258 -37.125 -32.125 1 95.5 764 ASN B N 1
ATOM 13041 C CA . ASN B 1 764 ? -7.426 -38.062 -31.359 1 95.5 764 ASN B CA 1
ATOM 13042 C C . ASN B 1 764 ? -8.18 -39.344 -31.016 1 95.5 764 ASN B C 1
ATOM 13044 O O . ASN B 1 764 ? -8.164 -39.781 -29.859 1 95.5 764 ASN B O 1
ATOM 13048 N N . GLY B 1 765 ? -8.961 -39.781 -31.906 1 90.5 765 GLY B N 1
ATOM 13049 C CA . GLY B 1 765 ? -9.656 -41.062 -31.75 1 90.5 765 GLY B CA 1
ATOM 13050 C C . GLY B 1 765 ? -11.047 -40.906 -31.156 1 90.5 765 GLY B C 1
ATOM 13051 O O . GLY B 1 765 ? -11.828 -41.875 -31.156 1 90.5 765 GLY B O 1
ATOM 13052 N N . PHE B 1 766 ? -11.383 -39.781 -30.688 1 92.75 766 PHE B N 1
ATOM 13053 C CA . PHE B 1 766 ? -12.703 -39.531 -30.109 1 92.75 766 PHE B CA 1
ATOM 13054 C C . PHE B 1 766 ? -13.695 -39.094 -31.188 1 92.75 766 PHE B C 1
ATOM 13056 O O . PHE B 1 766 ? -13.469 -38.094 -31.875 1 92.75 766 PHE B O 1
ATOM 13063 N N . GLU B 1 767 ? -14.758 -39.688 -31.25 1 92.25 767 GLU B N 1
ATOM 13064 C CA . GLU B 1 767 ? -15.734 -39.438 -32.312 1 92.25 767 GLU B CA 1
ATOM 13065 C C . GLU B 1 767 ? -16.484 -38.125 -32.094 1 92.25 767 GLU B C 1
ATOM 13067 O O . GLU B 1 767 ? -16.984 -37.875 -30.984 1 92.25 767 GLU B O 1
ATOM 13072 N N . VAL B 1 768 ? -16.547 -37.281 -33 1 91.88 768 VAL B N 1
ATOM 13073 C CA . VAL B 1 768 ? -17.281 -36 -32.969 1 91.88 768 VAL B CA 1
ATOM 13074 C C . VAL B 1 768 ? -18.391 -36.031 -34 1 91.88 768 VAL B C 1
ATOM 13076 O O . VAL B 1 768 ? -19.578 -35.938 -33.656 1 91.88 768 VAL B O 1
ATOM 13079 N N . GLN B 1 769 ? -18.25 -36.188 -35.312 1 90.62 769 GLN B N 1
ATOM 13080 C CA . GLN B 1 769 ? -19.172 -36.375 -36.438 1 90.62 769 GLN B CA 1
ATOM 13081 C C . GLN B 1 769 ? -20.094 -35.188 -36.594 1 90.62 769 GLN B C 1
ATOM 13083 O O . GLN B 1 769 ? -21.312 -35.344 -36.688 1 90.62 769 GLN B O 1
ATOM 13088 N N . GLU B 1 770 ? -19.547 -33.969 -36.625 1 92.75 770 GLU B N 1
ATOM 13089 C CA . GLU B 1 770 ? -20.266 -32.719 -36.781 1 92.75 770 GLU B CA 1
ATOM 13090 C C . GLU B 1 770 ? -19.406 -31.688 -37.5 1 92.75 770 GLU B C 1
ATOM 13092 O O . GLU B 1 770 ? -18.188 -31.828 -37.562 1 92.75 770 GLU B O 1
ATOM 13097 N N . GLU B 1 771 ? -20.016 -30.656 -37.969 1 92.25 771 GLU B N 1
ATOM 13098 C CA . GLU B 1 771 ? -19.297 -29.578 -38.656 1 92.25 771 GLU B CA 1
ATOM 13099 C C . GLU B 1 771 ? -18.906 -28.484 -37.656 1 92.25 771 GLU B C 1
ATOM 13101 O O . GLU B 1 771 ? -19.703 -28.062 -36.844 1 92.25 771 GLU B O 1
ATOM 13106 N N . HIS B 1 772 ? -17.625 -28.141 -37.75 1 94.12 772 HIS B N 1
ATOM 13107 C CA . HIS B 1 772 ? -17.125 -27.078 -36.906 1 94.12 772 HIS B CA 1
ATOM 13108 C C . HIS B 1 772 ? -16.141 -26.188 -37.656 1 94.12 772 HIS B C 1
ATOM 13110 O O . HIS B 1 772 ? -15.484 -26.625 -38.594 1 94.12 772 HIS B O 1
ATOM 13116 N N . GLN B 1 773 ? -16.078 -24.938 -37.25 1 94.25 773 GLN B N 1
ATOM 13117 C CA . GLN B 1 773 ? -15.148 -23.984 -37.875 1 94.25 773 GLN B CA 1
ATOM 13118 C C . GLN B 1 773 ? -13.938 -23.766 -36.969 1 94.25 773 GLN B C 1
ATOM 13120 O O . GLN B 1 773 ? -12.875 -23.359 -37.438 1 94.25 773 GLN B O 1
ATOM 13125 N N . SER B 1 774 ? -14.133 -23.969 -35.688 1 96.5 774 SER B N 1
ATOM 13126 C CA . SER B 1 774 ? -13.047 -23.781 -34.75 1 96.5 774 SER B CA 1
ATOM 13127 C C . SER B 1 774 ? -13 -24.906 -33.719 1 96.5 774 SER B C 1
ATOM 13129 O O . SER B 1 774 ? -14.047 -25.375 -33.281 1 96.5 774 SER B O 1
ATOM 13131 N N . LEU B 1 775 ? -11.812 -25.391 -33.438 1 97.31 775 LEU B N 1
ATOM 13132 C CA . LEU B 1 775 ? -11.586 -26.438 -32.438 1 97.31 775 LEU B CA 1
ATOM 13133 C C . LEU B 1 775 ? -10.578 -25.984 -31.391 1 97.31 775 LEU B C 1
ATOM 13135 O O . LEU B 1 775 ? -9.617 -25.281 -31.703 1 97.31 775 LEU B O 1
ATOM 13139 N N . ARG B 1 776 ? -10.797 -26.297 -30.156 1 97.38 776 ARG B N 1
ATOM 13140 C CA . ARG B 1 776 ? -9.852 -26.125 -29.062 1 97.38 776 ARG B CA 1
ATOM 13141 C C . ARG B 1 776 ? -9.445 -27.469 -28.469 1 97.38 776 ARG B C 1
ATOM 13143 O O . ARG B 1 776 ? -10.273 -28.172 -27.875 1 97.38 776 ARG B O 1
ATOM 13150 N N . LEU B 1 777 ? -8.195 -27.812 -28.609 1 97.94 777 LEU B N 1
ATOM 13151 C CA . LEU B 1 777 ? -7.758 -29.156 -28.234 1 97.94 777 LEU B CA 1
ATOM 13152 C C . LEU B 1 777 ? -6.746 -29.094 -27.094 1 97.94 777 LEU B C 1
ATOM 13154 O O . LEU B 1 777 ? -5.801 -28.297 -27.141 1 97.94 777 LEU B O 1
ATOM 13158 N N . GLY B 1 778 ? -6.992 -29.844 -26.047 1 97.62 778 GLY B N 1
ATOM 13159 C CA . GLY B 1 778 ? -6.066 -30.047 -24.938 1 97.62 778 GLY B CA 1
ATOM 13160 C C . GLY B 1 778 ? -5.699 -31.5 -24.719 1 97.62 778 GLY B C 1
ATOM 13161 O O . GLY B 1 778 ? -6.582 -32.344 -24.609 1 97.62 778 GLY B O 1
ATOM 13162 N N . VAL B 1 779 ? -4.363 -31.766 -24.75 1 97.56 779 VAL B N 1
ATOM 13163 C CA . VAL B 1 779 ? -3.902 -33.125 -24.547 1 97.56 779 VAL B CA 1
ATOM 13164 C C . VAL B 1 779 ? -3.279 -33.281 -23.156 1 97.56 779 VAL B C 1
ATOM 13166 O O . VAL B 1 779 ? -2.99 -32.281 -22.5 1 97.56 779 VAL B O 1
ATOM 13169 N N . ARG B 1 780 ? -3.113 -34.438 -22.734 1 95.94 780 ARG B N 1
ATOM 13170 C CA . ARG B 1 780 ? -2.719 -34.719 -21.359 1 95.94 780 ARG B CA 1
ATOM 13171 C C . ARG B 1 780 ? -1.206 -34.625 -21.188 1 95.94 780 ARG B C 1
ATOM 13173 O O . ARG B 1 780 ? -0.717 -34.125 -20.172 1 95.94 780 ARG B O 1
ATOM 13180 N N . ASN B 1 781 ? -0.448 -35.094 -22.234 1 95.69 781 ASN B N 1
ATOM 13181 C CA . ASN B 1 781 ? 1.005 -35.156 -22.125 1 95.69 781 ASN B CA 1
ATOM 13182 C C . ASN B 1 781 ? 1.692 -34.312 -23.188 1 95.69 781 ASN B C 1
ATOM 13184 O O . ASN B 1 781 ? 1.208 -34.219 -24.328 1 95.69 781 ASN B O 1
ATOM 13188 N N . PHE B 1 782 ? 2.822 -33.812 -22.766 1 95.88 782 PHE B N 1
ATOM 13189 C CA . PHE B 1 782 ? 3.656 -33.125 -23.734 1 95.88 782 PHE B CA 1
ATOM 13190 C C . PHE B 1 782 ? 4.129 -34.062 -24.828 1 95.88 782 PHE B C 1
ATOM 13192 O O . PHE B 1 782 ? 4.398 -35.25 -24.547 1 95.88 782 PHE B O 1
ATOM 13199 N N . GLY B 1 783 ? 4.191 -33.625 -25.969 1 93.44 783 GLY B N 1
ATOM 13200 C CA . GLY B 1 783 ? 4.691 -34.438 -27.062 1 93.44 783 GLY B CA 1
ATOM 13201 C C . GLY B 1 783 ? 3.596 -35.219 -27.781 1 93.44 783 GLY B C 1
ATOM 13202 O O . GLY B 1 783 ? 3.824 -35.781 -28.859 1 93.44 783 GLY B O 1
ATOM 13203 N N . THR B 1 784 ? 2.381 -35.281 -27.203 1 96.38 784 THR B N 1
ATOM 13204 C CA . THR B 1 784 ? 1.262 -35.938 -27.859 1 96.38 784 THR B CA 1
ATOM 13205 C C . THR B 1 784 ? 0.796 -35.125 -29.078 1 96.38 784 THR B C 1
ATOM 13207 O O . THR B 1 784 ? 0.523 -33.938 -28.953 1 96.38 784 THR B O 1
ATOM 13210 N N . PRO B 1 785 ? 0.733 -35.719 -30.203 1 97.12 785 PRO B N 1
ATOM 13211 C CA . PRO B 1 785 ? 0.271 -35 -31.375 1 97.12 785 PRO B CA 1
ATOM 13212 C C . PRO B 1 785 ? -1.23 -34.719 -31.344 1 97.12 785 PRO B C 1
ATOM 13214 O O . PRO B 1 785 ? -1.979 -35.406 -30.656 1 97.12 785 PRO B O 1
ATOM 13217 N N . PHE B 1 786 ? -1.614 -33.719 -32.031 1 98.12 786 PHE B N 1
ATOM 13218 C CA . PHE B 1 786 ? -3.02 -33.406 -32.25 1 98.12 786 PHE B CA 1
ATOM 13219 C C . PHE B 1 786 ? -3.492 -33.906 -33.594 1 98.12 786 PHE B C 1
ATOM 13221 O O . PHE B 1 786 ? -2.986 -33.5 -34.656 1 98.12 786 PHE B O 1
ATOM 13228 N N . VAL B 1 787 ? -4.422 -34.812 -33.562 1 97.06 787 VAL B N 1
ATOM 13229 C CA . VAL B 1 787 ? -4.871 -35.438 -34.812 1 97.06 787 VAL B CA 1
ATOM 13230 C C . VAL B 1 787 ? -6.352 -35.156 -35.031 1 97.06 787 VAL B C 1
ATOM 13232 O O . VAL B 1 787 ? -7.188 -35.469 -34.188 1 97.06 787 VAL B O 1
ATOM 13235 N N . VAL B 1 788 ? -6.684 -34.531 -36.094 1 96.31 788 VAL B N 1
ATOM 13236 C CA . VAL B 1 788 ? -8.062 -34.219 -36.469 1 96.31 788 VAL B CA 1
ATOM 13237 C C . VAL B 1 788 ? -8.391 -34.875 -37.812 1 96.31 788 VAL B C 1
ATOM 13239 O O . VAL B 1 788 ? -7.734 -34.625 -38.812 1 96.31 788 VAL B O 1
ATOM 13242 N N . LYS B 1 789 ? -9.336 -35.688 -37.781 1 94.06 789 LYS B N 1
ATOM 13243 C CA . LYS B 1 789 ? -9.805 -36.312 -39 1 94.06 789 LYS B CA 1
ATOM 13244 C C . LYS B 1 789 ? -11 -35.562 -39.594 1 94.06 789 LYS B C 1
ATOM 13246 O O . LYS B 1 789 ? -12.008 -35.375 -38.906 1 94.06 789 LYS B O 1
ATOM 13251 N N . THR B 1 790 ? -10.836 -35.094 -40.812 1 90.88 790 THR B N 1
ATOM 13252 C CA . THR B 1 790 ? -11.875 -34.312 -41.469 1 90.88 790 THR B CA 1
ATOM 13253 C C . THR B 1 790 ? -12.266 -34.938 -42.812 1 90.88 790 THR B C 1
ATOM 13255 O O . THR B 1 790 ? -11.57 -35.812 -43.312 1 90.88 790 THR B O 1
ATOM 13258 N N . VAL B 1 791 ? -13.492 -34.531 -43.25 1 81.25 791 VAL B N 1
ATOM 13259 C CA . VAL B 1 791 ? -13.93 -34.938 -44.562 1 81.25 791 VAL B CA 1
ATOM 13260 C C . VAL B 1 791 ? -13.641 -33.844 -45.562 1 81.25 791 VAL B C 1
ATOM 13262 O O . VAL B 1 791 ? -14.008 -32.688 -45.344 1 81.25 791 VAL B O 1
ATOM 13265 N N . ALA B 1 792 ? -12.75 -34.094 -46.469 1 65.25 792 ALA B N 1
ATOM 13266 C CA . ALA B 1 792 ? -12.305 -33.156 -47.469 1 65.25 792 ALA B CA 1
ATOM 13267 C C . ALA B 1 792 ? -13.438 -32.781 -48.438 1 65.25 792 ALA B C 1
ATOM 13269 O O . ALA B 1 792 ? -14.148 -33.656 -48.938 1 65.25 792 ALA B O 1
ATOM 13270 N N . LYS B 1 793 ? -13.938 -31.531 -48.219 1 62.78 793 LYS B N 1
ATOM 13271 C CA . LYS B 1 793 ? -14.898 -31.125 -49.25 1 62.78 793 LYS B CA 1
ATOM 13272 C C . LYS B 1 793 ? -14.266 -31.141 -50.656 1 62.78 793 LYS B C 1
ATOM 13274 O O . LYS B 1 793 ? -13.062 -31.375 -50.781 1 62.78 793 LYS B O 1
ATOM 13279 N N . ASP B 1 794 ? -14.891 -30.469 -51.594 1 56.91 794 ASP B N 1
ATOM 13280 C CA . ASP B 1 794 ? -14.664 -30.453 -53.031 1 56.91 794 ASP B CA 1
ATOM 13281 C C . ASP B 1 794 ? -13.297 -29.875 -53.375 1 56.91 794 ASP B C 1
ATOM 13283 O O . ASP B 1 794 ? -12.805 -28.969 -52.688 1 56.91 794 ASP B O 1
ATOM 13287 N N . GLU B 1 795 ? -12.344 -30.547 -54.062 1 56.28 795 GLU B N 1
ATOM 13288 C CA . GLU B 1 795 ? -11.031 -30.234 -54.625 1 56.28 795 GLU B CA 1
ATOM 13289 C C . GLU B 1 795 ? -10.969 -28.781 -55.125 1 56.28 795 GLU B C 1
ATOM 13291 O O . GLU B 1 795 ? -9.906 -28.172 -55.125 1 56.28 795 GLU B O 1
ATOM 13296 N N . ASP B 1 796 ? -12.055 -28.109 -55.562 1 59.69 796 ASP B N 1
ATOM 13297 C CA . ASP B 1 796 ? -12.039 -26.828 -56.25 1 59.69 796 ASP B CA 1
ATOM 13298 C C . ASP B 1 796 ? -12.016 -25.656 -55.281 1 59.69 796 ASP B C 1
ATOM 13300 O O . ASP B 1 796 ? -11.789 -24.516 -55.656 1 59.69 796 ASP B O 1
ATOM 13304 N N . SER B 1 797 ? -12.156 -25.844 -53.969 1 68.88 797 SER B N 1
ATOM 13305 C CA . SER B 1 797 ? -12.125 -24.734 -53 1 68.88 797 SER B CA 1
ATOM 13306 C C . SER B 1 797 ? -11.258 -25.078 -51.812 1 68.88 797 SER B C 1
ATOM 13308 O O . SER B 1 797 ? -11.75 -25.625 -50.812 1 68.88 797 SER B O 1
ATOM 13310 N N . PRO B 1 798 ? -9.945 -24.703 -51.875 1 79.81 798 PRO B N 1
ATOM 13311 C CA . PRO B 1 798 ? -9.016 -25.047 -50.812 1 79.81 798 PRO B CA 1
ATOM 13312 C C . PRO B 1 798 ? -9.391 -24.406 -49.469 1 79.81 798 PRO B C 1
ATOM 13314 O O . PRO B 1 798 ? -9.883 -23.281 -49.438 1 79.81 798 PRO B O 1
ATOM 13317 N N . THR B 1 799 ? -9.469 -25.25 -48.406 1 86.19 799 THR B N 1
ATOM 13318 C CA . THR B 1 799 ? -9.711 -24.797 -47.031 1 86.19 799 THR B CA 1
ATOM 13319 C C . THR B 1 799 ? -8.391 -24.562 -46.312 1 86.19 799 THR B C 1
ATOM 13321 O O . THR B 1 799 ? -7.484 -25.391 -46.375 1 86.19 799 THR B O 1
ATOM 13324 N N . ASN B 1 800 ? -8.289 -23.359 -45.75 1 91.75 800 ASN B N 1
ATOM 13325 C CA . ASN B 1 800 ? -7.117 -23.062 -44.938 1 91.75 800 ASN B CA 1
ATOM 13326 C C . ASN B 1 800 ? -7.375 -23.344 -43.469 1 91.75 800 ASN B C 1
ATOM 13328 O O . ASN B 1 800 ? -8.484 -23.141 -42.969 1 91.75 800 ASN B O 1
ATOM 13332 N N . VAL B 1 801 ? -6.352 -23.922 -42.844 1 94.88 801 VAL B N 1
ATOM 13333 C CA . VAL B 1 801 ? -6.426 -24.109 -41.406 1 94.88 801 VAL B CA 1
ATOM 13334 C C . VAL B 1 801 ? -5.285 -23.344 -40.719 1 94.88 801 VAL B C 1
ATOM 13336 O O . VAL B 1 801 ? -4.129 -23.453 -41.125 1 94.88 801 VAL B O 1
ATOM 13339 N N . THR B 1 802 ? -5.629 -22.5 -39.844 1 97.12 802 THR B N 1
ATOM 13340 C CA . THR B 1 802 ? -4.629 -21.844 -39 1 97.12 802 THR B CA 1
ATOM 13341 C C . THR B 1 802 ? -4.539 -22.547 -37.625 1 97.12 802 THR B C 1
ATOM 13343 O O . THR B 1 802 ? -5.52 -22.594 -36.875 1 97.12 802 THR B O 1
ATOM 13346 N N . VAL B 1 803 ? -3.35 -23.078 -37.375 1 98 803 VAL B N 1
ATOM 13347 C CA . VAL B 1 803 ? -3.102 -23.75 -36.094 1 98 803 VAL B CA 1
ATOM 13348 C C . VAL B 1 803 ? -2.354 -22.812 -35.156 1 98 803 VAL B C 1
ATOM 13350 O O . VAL B 1 803 ? -1.313 -22.25 -35.531 1 98 803 VAL B O 1
ATOM 13353 N N . THR B 1 804 ? -2.908 -22.547 -34.031 1 98.31 804 THR B N 1
ATOM 13354 C CA . THR B 1 804 ? -2.273 -21.734 -33 1 98.31 804 THR B CA 1
ATOM 13355 C C . THR B 1 804 ? -2 -22.578 -31.75 1 98.31 804 THR B C 1
ATOM 13357 O O . THR B 1 804 ? -2.932 -23.062 -31.094 1 98.31 804 THR B O 1
ATOM 13360 N N . CYS B 1 805 ? -0.737 -22.734 -31.422 1 97.94 805 CYS B N 1
ATOM 13361 C CA . CYS B 1 805 ? -0.362 -23.453 -30.219 1 97.94 805 CYS B CA 1
ATOM 13362 C C . CYS B 1 805 ? 0.137 -22.484 -29.141 1 97.94 805 CYS B C 1
ATOM 13364 O O . CYS B 1 805 ? 0.579 -21.375 -29.469 1 97.94 805 CYS B O 1
ATOM 13366 N N . MET B 1 806 ? 0.002 -22.922 -27.891 1 96.94 806 MET B N 1
ATOM 13367 C CA . MET B 1 806 ? 0.244 -22 -26.781 1 96.94 806 MET B CA 1
ATOM 13368 C C . MET B 1 806 ? 1.363 -22.5 -25.875 1 96.94 806 MET B C 1
ATOM 13370 O O . MET B 1 806 ? 1.544 -23.703 -25.734 1 96.94 806 MET B O 1
ATOM 13374 N N . TRP B 1 807 ? 2.168 -21.594 -25.297 1 95.88 807 TRP B N 1
ATOM 13375 C CA . TRP B 1 807 ? 3.182 -21.875 -24.297 1 95.88 807 TRP B CA 1
ATOM 13376 C C . TRP B 1 807 ? 2.98 -21.016 -23.062 1 95.88 807 TRP B C 1
ATOM 13378 O O . TRP B 1 807 ? 2.707 -19.812 -23.172 1 95.88 807 TRP B O 1
ATOM 13388 N N . ASP B 1 808 ? 3.086 -21.641 -21.844 1 94.94 808 ASP B N 1
ATOM 13389 C CA . ASP B 1 808 ? 2.773 -20.953 -20.594 1 94.94 808 ASP B CA 1
ATOM 13390 C C . ASP B 1 808 ? 3.859 -21.203 -19.547 1 94.94 808 ASP B C 1
ATOM 13392 O O . ASP B 1 808 ? 3.625 -21.016 -18.344 1 94.94 808 ASP B O 1
ATOM 13396 N N . GLU B 1 809 ? 5.035 -21.531 -19.891 1 90.5 809 GLU B N 1
ATOM 13397 C CA . GLU B 1 809 ? 6.109 -21.766 -18.938 1 90.5 809 GLU B CA 1
ATOM 13398 C C . GLU B 1 809 ? 6.543 -20.484 -18.25 1 90.5 809 GLU B C 1
ATOM 13400 O O . GLU B 1 809 ? 6.758 -19.469 -18.922 1 90.5 809 GLU B O 1
ATOM 13405 N N . PHE B 1 810 ? 6.551 -20.594 -16.875 1 81.44 810 PHE B N 1
ATOM 13406 C CA . PHE B 1 810 ? 6.973 -19.422 -16.109 1 81.44 810 PHE B CA 1
ATOM 13407 C C . PHE B 1 810 ? 8.477 -19.453 -15.875 1 81.44 810 PHE B C 1
ATOM 13409 O O . PHE B 1 810 ? 8.953 -20.047 -14.906 1 81.44 810 PHE B O 1
ATOM 13416 N N . ASP B 1 811 ? 9.289 -19.438 -16.828 1 71.44 811 ASP B N 1
ATOM 13417 C CA . ASP B 1 811 ? 10.742 -19.297 -16.781 1 71.44 811 ASP B CA 1
ATOM 13418 C C . ASP B 1 811 ? 11.188 -17.969 -17.406 1 71.44 811 ASP B C 1
ATOM 13420 O O . ASP B 1 811 ? 10.953 -17.719 -18.594 1 71.44 811 ASP B O 1
ATOM 13424 N N . HIS B 1 812 ? 11.758 -17.312 -16.547 1 69.56 812 HIS B N 1
ATOM 13425 C CA . HIS B 1 812 ? 12.094 -15.938 -16.891 1 69.56 812 HIS B CA 1
ATOM 13426 C C . HIS B 1 812 ? 12.891 -15.875 -18.188 1 69.56 812 HIS B C 1
ATOM 13428 O O . HIS B 1 812 ? 12.898 -14.836 -18.859 1 69.56 812 HIS B O 1
ATOM 13434 N N . ASP B 1 813 ? 13.312 -16.953 -18.594 1 79.44 813 ASP B N 1
ATOM 13435 C CA . ASP B 1 813 ? 14.164 -16.906 -19.781 1 79.44 813 ASP B CA 1
ATOM 13436 C C . ASP B 1 813 ? 13.414 -17.391 -21.016 1 79.44 813 ASP B C 1
ATOM 13438 O O . ASP B 1 813 ? 13.828 -17.125 -22.156 1 79.44 813 ASP B O 1
ATOM 13442 N N . LYS B 1 814 ? 12.297 -18.031 -20.859 1 88.69 814 LYS B N 1
ATOM 13443 C CA . LYS B 1 814 ? 11.625 -18.641 -22 1 88.69 814 LYS B CA 1
ATOM 13444 C C . LYS B 1 814 ? 10.82 -17.625 -22.781 1 88.69 814 LYS B C 1
ATOM 13446 O O . LYS B 1 814 ? 10.75 -17.688 -24.016 1 88.69 814 LYS B O 1
ATOM 13451 N N . ILE B 1 815 ? 10.211 -16.75 -22.094 1 93.25 815 ILE B N 1
ATOM 13452 C CA . ILE B 1 815 ? 9.508 -15.641 -22.719 1 93.25 815 ILE B CA 1
ATOM 13453 C C . ILE B 1 815 ? 10.102 -14.312 -22.234 1 93.25 815 ILE B C 1
ATOM 13455 O O . ILE B 1 815 ? 9.5 -13.625 -21.406 1 93.25 815 ILE B O 1
ATOM 13459 N N . PRO B 1 816 ? 11.172 -13.922 -22.797 1 91.12 816 PRO B N 1
ATOM 13460 C CA . PRO B 1 816 ? 11.938 -12.781 -22.297 1 91.12 816 PRO B CA 1
ATOM 13461 C C . PRO B 1 816 ? 11.141 -11.477 -22.328 1 91.12 816 PRO B C 1
ATOM 13463 O O . PRO B 1 816 ? 11.344 -10.594 -21.484 1 91.12 816 PRO B O 1
ATOM 13466 N N . SER B 1 817 ? 10.242 -11.344 -23.266 1 91.88 817 SER B N 1
ATOM 13467 C CA . SER B 1 817 ? 9.461 -10.117 -23.375 1 91.88 817 SER B CA 1
ATOM 13468 C C . SER B 1 817 ? 8.586 -9.914 -22.141 1 91.88 817 SER B C 1
ATOM 13470 O O . SER B 1 817 ? 8.375 -8.789 -21.688 1 91.88 817 SER B O 1
ATOM 13472 N N . TYR B 1 818 ? 8.078 -11 -21.625 1 93.31 818 TYR B N 1
ATOM 13473 C CA . TYR B 1 818 ? 7.27 -10.914 -20.406 1 93.31 818 TYR B CA 1
ATOM 13474 C C . TYR B 1 818 ? 8.125 -10.5 -19.219 1 93.31 818 TYR B C 1
ATOM 13476 O O . TYR B 1 818 ? 7.754 -9.586 -18.469 1 93.31 818 TYR B O 1
ATOM 13484 N N . THR B 1 819 ? 9.281 -11.086 -19.047 1 88.75 819 THR B N 1
ATOM 13485 C CA . THR B 1 819 ? 10.164 -10.828 -17.922 1 88.75 819 THR B CA 1
ATOM 13486 C C . THR B 1 819 ? 10.734 -9.414 -18 1 88.75 819 THR B C 1
ATOM 13488 O O . THR B 1 819 ? 10.867 -8.734 -16.984 1 88.75 819 THR B O 1
ATOM 13491 N N . SER B 1 820 ? 11.047 -9.047 -19.188 1 85.5 820 SER B N 1
ATOM 13492 C CA . SER B 1 820 ? 11.594 -7.707 -19.375 1 85.5 820 SER B CA 1
ATOM 13493 C C . SER B 1 820 ? 10.594 -6.633 -18.953 1 85.5 820 SER B C 1
ATOM 13495 O O . SER B 1 820 ? 10.945 -5.691 -18.234 1 85.5 820 SER B O 1
ATOM 13497 N N . LEU B 1 821 ? 9.383 -6.758 -19.438 1 90 821 LEU B N 1
ATOM 13498 C CA . LEU B 1 821 ? 8.375 -5.777 -19.062 1 90 821 LEU B CA 1
ATOM 13499 C C . LEU B 1 821 ? 8.094 -5.828 -17.562 1 90 821 LEU B C 1
ATOM 13501 O O . LEU B 1 821 ? 7.93 -4.789 -16.922 1 90 821 LEU B O 1
ATOM 13505 N N . LEU B 1 822 ? 8.008 -6.977 -17.016 1 89.88 822 LEU B N 1
ATOM 13506 C CA . LEU B 1 822 ? 7.719 -7.176 -15.594 1 89.88 822 LEU B CA 1
ATOM 13507 C C . LEU B 1 822 ? 8.727 -6.434 -14.727 1 89.88 822 LEU B C 1
ATOM 13509 O O . LEU B 1 822 ? 8.375 -5.898 -13.672 1 89.88 822 LEU B O 1
ATOM 13513 N N . ASN B 1 823 ? 9.898 -6.312 -15.125 1 78.44 823 ASN B N 1
ATOM 13514 C CA . ASN B 1 823 ? 10.977 -5.719 -14.344 1 78.44 823 ASN B CA 1
ATOM 13515 C C . ASN B 1 823 ? 10.891 -4.195 -14.336 1 78.44 823 ASN B C 1
ATOM 13517 O O . ASN B 1 823 ? 11.492 -3.541 -13.484 1 78.44 823 ASN B O 1
ATOM 13521 N N . TYR B 1 824 ? 10.117 -3.643 -15.266 1 82.5 824 TYR B N 1
ATOM 13522 C CA . TYR B 1 824 ? 10.195 -2.193 -15.406 1 82.5 824 TYR B CA 1
ATOM 13523 C C . TYR B 1 824 ? 8.852 -1.543 -15.094 1 82.5 824 TYR B C 1
ATOM 13525 O O . TYR B 1 824 ? 8.758 -0.319 -14.977 1 82.5 824 TYR B O 1
ATOM 13533 N N . ILE B 1 825 ? 7.859 -2.359 -14.922 1 90.94 825 ILE B N 1
ATOM 13534 C CA . ILE B 1 825 ? 6.559 -1.75 -14.664 1 90.94 825 ILE B CA 1
ATOM 13535 C C . ILE B 1 825 ? 6.512 -1.229 -13.227 1 90.94 825 ILE B C 1
ATOM 13537 O O . ILE B 1 825 ? 7.082 -1.84 -12.32 1 90.94 825 ILE B O 1
ATOM 13541 N N . PRO B 1 826 ? 5.918 -0.071 -13.047 1 92.81 826 PRO B N 1
ATOM 13542 C CA . PRO B 1 826 ? 5.828 0.499 -11.695 1 92.81 826 PRO B CA 1
ATOM 13543 C C . PRO B 1 826 ? 5.008 -0.366 -10.742 1 92.81 826 PRO B C 1
ATOM 13545 O O . PRO B 1 826 ? 4.176 -1.164 -11.188 1 92.81 826 PRO B O 1
ATOM 13548 N N . ALA B 1 827 ? 5.18 -0.176 -9.438 1 92.88 827 ALA B N 1
ATOM 13549 C CA . ALA B 1 827 ? 4.559 -0.997 -8.406 1 92.88 827 ALA B CA 1
ATOM 13550 C C . ALA B 1 827 ? 3.041 -0.837 -8.414 1 92.88 827 ALA B C 1
ATOM 13552 O O . ALA B 1 827 ? 2.316 -1.698 -7.906 1 92.88 827 ALA B O 1
ATOM 13553 N N . TRP B 1 828 ? 2.506 0.246 -8.938 1 94.5 828 TRP B N 1
ATOM 13554 C CA . TRP B 1 828 ? 1.064 0.466 -8.992 1 94.5 828 TRP B CA 1
ATOM 13555 C C . TRP B 1 828 ? 0.445 -0.252 -10.18 1 94.5 828 TRP B C 1
ATOM 13557 O O . TRP B 1 828 ? -0.721 -0.024 -10.516 1 94.5 828 TRP B O 1
ATOM 13567 N N . SER B 1 829 ? 1.216 -1.124 -10.867 1 96.19 829 SER B N 1
ATOM 13568 C CA . SER B 1 829 ? 0.745 -1.933 -11.992 1 96.19 829 SER B CA 1
ATOM 13569 C C . SER B 1 829 ? 1.215 -3.377 -11.867 1 96.19 829 SER B C 1
ATOM 13571 O O . SER B 1 829 ? 2.203 -3.658 -11.188 1 96.19 829 SER B O 1
ATOM 13573 N N . VAL B 1 830 ? 0.444 -4.312 -12.445 1 96.56 830 VAL B N 1
ATOM 13574 C CA . VAL B 1 830 ? 0.762 -5.738 -12.469 1 96.56 830 VAL B CA 1
ATOM 13575 C C . VAL B 1 830 ? 0.372 -6.324 -13.828 1 96.56 830 VAL B C 1
ATOM 13577 O O . VAL B 1 830 ? -0.324 -5.68 -14.617 1 96.56 830 VAL B O 1
ATOM 13580 N N . LEU B 1 831 ? 0.915 -7.508 -14.141 1 96.62 831 LEU B N 1
ATOM 13581 C CA . LEU B 1 831 ? 0.622 -8.188 -15.398 1 96.62 831 LEU B CA 1
ATOM 13582 C C . LEU B 1 831 ? -0.206 -9.445 -15.164 1 96.62 831 LEU B C 1
ATOM 13584 O O . LEU B 1 831 ? -0.054 -10.102 -14.133 1 96.62 831 LEU B O 1
ATOM 13588 N N . THR B 1 832 ? -1.143 -9.688 -16.016 1 96.31 832 THR B N 1
ATOM 13589 C CA . THR B 1 832 ? -1.929 -10.914 -16.031 1 96.31 832 THR B CA 1
ATOM 13590 C C . THR B 1 832 ? -2.072 -11.453 -17.453 1 96.31 832 THR B C 1
ATOM 13592 O O . THR B 1 832 ? -1.847 -10.727 -18.422 1 96.31 832 THR B O 1
ATOM 13595 N N . LYS B 1 833 ? -2.316 -12.664 -17.531 1 95.12 833 LYS B N 1
ATOM 13596 C CA . LYS B 1 833 ? -2.518 -13.25 -18.844 1 95.12 833 LYS B CA 1
ATOM 13597 C C . LYS B 1 833 ? -3.814 -12.758 -19.484 1 95.12 833 LYS B C 1
ATOM 13599 O O . LYS B 1 833 ? -4.812 -12.562 -18.781 1 95.12 833 LYS B O 1
ATOM 13604 N N . ASN B 1 834 ? -3.814 -12.586 -20.75 1 94.56 834 ASN B N 1
ATOM 13605 C CA . ASN B 1 834 ? -5.016 -12.188 -21.469 1 94.56 834 ASN B CA 1
ATOM 13606 C C . ASN B 1 834 ? -5.969 -13.367 -21.672 1 94.56 834 ASN B C 1
ATOM 13608 O O . ASN B 1 834 ? -7.184 -13.219 -21.531 1 94.56 834 ASN B O 1
ATOM 13612 N N . SER B 1 835 ? -5.469 -14.398 -22.078 1 91.88 835 SER B N 1
ATOM 13613 C CA . SER B 1 835 ? -6.191 -15.641 -22.328 1 91.88 835 SER B CA 1
ATOM 13614 C C . SER B 1 835 ? -5.266 -16.844 -22.219 1 91.88 835 SER B C 1
ATOM 13616 O O . SER B 1 835 ? -4.164 -16.75 -21.672 1 91.88 835 SER B O 1
ATOM 13618 N N . THR B 1 836 ? -5.773 -17.906 -22.734 1 92.44 836 THR B N 1
ATOM 13619 C CA . THR B 1 836 ? -4.934 -19.109 -22.734 1 92.44 836 THR B CA 1
ATOM 13620 C C . THR B 1 836 ? -3.674 -18.891 -23.562 1 92.44 836 THR B C 1
ATOM 13622 O O . THR B 1 836 ? -3.754 -18.453 -24.719 1 92.44 836 THR B O 1
ATOM 13625 N N . GLY B 1 837 ? -2.535 -19.047 -22.859 1 94.19 837 GLY B N 1
ATOM 13626 C CA . GLY B 1 837 ? -1.271 -18.922 -23.578 1 94.19 837 GLY B CA 1
ATOM 13627 C C . GLY B 1 837 ? -0.615 -17.562 -23.391 1 94.19 837 GLY B C 1
ATOM 13628 O O . GLY B 1 837 ? -1.146 -16.547 -23.828 1 94.19 837 GLY B O 1
ATOM 13629 N N . LEU B 1 838 ? 0.528 -17.531 -22.812 1 95.12 838 LEU B N 1
ATOM 13630 C CA . LEU B 1 838 ? 1.324 -16.312 -22.719 1 95.12 838 LEU B CA 1
ATOM 13631 C C . LEU B 1 838 ? 2.074 -16.047 -24.016 1 95.12 838 LEU B C 1
ATOM 13633 O O . LEU B 1 838 ? 2.316 -14.891 -24.359 1 95.12 838 LEU B O 1
ATOM 13637 N N . LEU B 1 839 ? 2.48 -17.109 -24.594 1 96.88 839 LEU B N 1
ATOM 13638 C CA . LEU B 1 839 ? 3.033 -17.094 -25.938 1 96.88 839 LEU B CA 1
ATOM 13639 C C . LEU B 1 839 ? 2.15 -17.891 -26.891 1 96.88 839 LEU B C 1
ATOM 13641 O O . LEU B 1 839 ? 1.789 -19.031 -26.609 1 96.88 839 LEU B O 1
ATOM 13645 N N . LYS B 1 840 ? 1.754 -17.297 -27.938 1 97.75 840 LYS B N 1
ATOM 13646 C CA . LYS B 1 840 ? 0.961 -17.938 -29 1 97.75 840 LYS B CA 1
ATOM 13647 C C . LYS B 1 840 ? 1.712 -17.938 -30.328 1 97.75 840 LYS B C 1
ATOM 13649 O O . LYS B 1 840 ? 2.176 -16.891 -30.781 1 97.75 840 LYS B O 1
ATOM 13654 N N . MET B 1 841 ? 1.883 -19.094 -30.859 1 97.69 841 MET B N 1
ATOM 13655 C CA . MET B 1 841 ? 2.473 -19.203 -32.188 1 97.69 841 MET B CA 1
ATOM 13656 C C . MET B 1 841 ? 1.464 -19.766 -33.188 1 97.69 841 MET B C 1
ATOM 13658 O O . MET B 1 841 ? 0.792 -20.766 -32.906 1 97.69 841 MET B O 1
ATOM 13662 N N . SER B 1 842 ? 1.352 -19.141 -34.281 1 97.94 842 SER B N 1
ATOM 13663 C CA . SER B 1 842 ? 0.377 -19.578 -35.281 1 97.94 842 SER B CA 1
ATOM 13664 C C . SER B 1 842 ? 1.058 -19.938 -36.594 1 97.94 842 SER B C 1
ATOM 13666 O O . SER B 1 842 ? 2.084 -19.359 -36.938 1 97.94 842 SER B O 1
ATOM 13668 N N . LYS B 1 843 ? 0.525 -20.906 -37.219 1 97.31 843 LYS B N 1
ATOM 13669 C CA . LYS B 1 843 ? 0.956 -21.375 -38.531 1 97.31 843 LYS B CA 1
ATOM 13670 C C . LYS B 1 843 ? -0.241 -21.781 -39.375 1 97.31 843 LYS B C 1
ATOM 13672 O O . LYS B 1 843 ? -1.184 -22.406 -38.906 1 97.31 843 LYS B O 1
ATOM 13677 N N . THR B 1 844 ? -0.254 -21.375 -40.594 1 95.88 844 THR B N 1
ATOM 13678 C CA . THR B 1 844 ? -1.368 -21.656 -41.5 1 95.88 844 THR B CA 1
ATOM 13679 C C . THR B 1 844 ? -0.972 -22.703 -42.531 1 95.88 844 THR B C 1
ATOM 13681 O O . THR B 1 844 ? 0.162 -22.719 -43.031 1 95.88 844 THR B O 1
ATOM 13684 N N . HIS B 1 845 ? -1.874 -23.641 -42.844 1 93.5 845 HIS B N 1
ATOM 13685 C CA . HIS B 1 845 ? -1.704 -24.688 -43.844 1 93.5 845 HIS B CA 1
ATOM 13686 C C . HIS B 1 845 ? -2.92 -24.781 -44.75 1 93.5 845 HIS B C 1
ATOM 13688 O O . HIS B 1 845 ? -4.059 -24.641 -44.312 1 93.5 845 HIS B O 1
ATOM 13694 N N . VAL B 1 846 ? -2.66 -25.016 -46 1 89.94 846 VAL B N 1
ATOM 13695 C CA . VAL B 1 846 ? -3.734 -25.156 -46.969 1 89.94 846 VAL B CA 1
ATOM 13696 C C . VAL B 1 846 ? -4.109 -26.625 -47.125 1 89.94 846 VAL B C 1
ATOM 13698 O O . VAL B 1 846 ? -3.246 -27.469 -47.344 1 89.94 846 VAL B O 1
ATOM 13701 N N . MET B 1 847 ? -5.371 -26.891 -46.938 1 85.25 847 MET B N 1
ATOM 13702 C CA . MET B 1 847 ? -5.867 -28.25 -47.062 1 85.25 847 MET B CA 1
ATOM 13703 C C . MET B 1 847 ? -6.453 -28.5 -48.438 1 85.25 847 MET B C 1
ATOM 13705 O O . MET B 1 847 ? -7.141 -27.625 -49 1 85.25 847 MET B O 1
#

Foldseek 3Di:
DVVVVVVCCCCCLVVCVLLLQVLVVVVVVVVVVVVVCVCVQQPFADCCNDPLFHLVQLLVLLQQLLVAAFALWAPSVVVNVVVLVVLLVVLCVVPVPFKDKDQPQDQKDWDADPPDQAIETAGWGKIKMKGAAPDAVAFEEEEEAESHAFLAESCSVFPSLSSSLLSRVSSSCSVPHFHHMYMYIHTHNCQFPHRRLRSVLRDPSLQRHAEYEYEGEQAAADAKEFLDWPAQQLVCLLAPVDLNHHYALVSVLCVLVCVPVDDGSVVSSQPRNVGHTYIYIYHFFHNLCPQHHCSGPVRYDSSRSSNCSVSVVSSVNSVRPDPDNHRDHAHWDWADDPSGIDTDHLVVVLVVLVCCLPVLVVVLVVLCVVPVVLVVLLPPVLLVCLLVVLLVQLLVQLVVVLVVLCVLPVLLCLPCVPLLLVLLLLSSLLSLLVSNQVSVVVVVDDPVRLLSSLLSLLVVQLVVLSVVSVVVSVCCVVSVGNNSVLSVLLNVLSSVLNVVSSVCVVPPVPPPPPPPPPDPPPPDPPDDDDDDDDDDPDDDDPPPPPVVVVVVSVVSSVSSVSVSVSCVRNAPRSLSSLVCCVVPPLSSNPSLCQFVDPHDSVSSSVSSVSSNRNCSSCSSCSNSNDDPVRSVVSVVVSVVSSVVSSPRDSFDLSRAHEWAWAWEAELVVRQTKIKTFTDPPVSVVQVVQQVVNVPFPQWDDDHRITMTHFDDFDQPDDDDCSVQKDWDWDDDPVALKIKIKIFHASTFKKKKAKPDWWQWQDKPPHGDGGTGGIYIYGDNDGRDMIMTMTRHPDPPDKMKMKMKTAHSYPDCRRRVRVNSSQVRGDSRYTYRHPHGHRYIYMDMDID/DVVVVVVCCCCCLVVCVLVLQVLVVVVVVVVVVVVVCVVVLQDFADCCNDPLFHLVQLLVLLQQLLVAAFALWAVSVVVNVVVLVVLLVVLCVVPVPFKDKDQPQDQKDWDADPPDQAIETAGWGKIKMKGAAPDAVAFEEEEEAESHAFLAESCSVFPSLSSSLLSRVSSSCSVPHFHHMYMYIHTHNCQFPHRRLRSVLRDPSLQRHAEYEYEGEQAAEDAKEFLDWPAQQLVCLLAPVDSNHHYALVSVLCVLVCVPVDDGSVVSSQPRNVGHTYIYIYHFFHNLCPQHHCSGPVRYDSSRSSNCSVSVVSSVRSVRPDPDNHRDHAHWDWADDPSGIDTDHLVVLLVVLVCCLPVLVVVLVVLCVVPVVLVVLLPPVLLVCLLVVLLVQLLVQLVVVLVVLCVLPVLLCLPCVPLLLVLLLLSSLLSLLVSNQVSVVVVVDDPVRLLSSLLSLLVVQLVVLSVVSVVVSVCCVVSVGNNSVLSVLLNVLSSVLNVVSSVCVVPPVPPPPPPPPPPDPDDDDPDDDDDDDDDDPDDDDPPPPPVVVVVVSVVVSVSSVSVSVSCVRNAPRSLVSLVCCVVPPLSSNPSLCQFVDPHDSVSSSVSSVSSNRNCSSCSSCSNSNDDPVRSVVSVVVSVVSSVVSSPRDSFDLSRAHEWAWAWEAELVVRQTKIKTFTAPPVSVVQVVQQVVNVPFPQWDDDGRITMTHFDDFDQPDDDDCSVQKDWDWDDDPVALKIKIKIFHASTFKKKKAKPDWWQWQDKPPHGDGGTGGIYIYGDNDGRDMIMTMTRHPDPPDKMKMKMKTAHSYPDCRRRVRVNSSQVRGDSRYTYRHPHGHRYIYMDMDID

Secondary structure (DSSP, 8-state):
-HHHHHHHHHHHHHHHHSHHHHHHHHHHHHHHHHHHHHHHHTPPPPTTSSTT--HHHHHHHHHHHTSS---TTSHHHHHHHHHHHHHHHHHHHH-TTTEEEEE----EEEEEPTTS-EEEEEE---EEEEE--S-TTSPPEEEEEE----TT---IIIIIHHHHHHHHHHHHHHHS--SS-EEEEEE---TTTSHHHHHHHTSGGGTT--EEEEEEESSSSS--EEEEESSHHHHHHHHTT-TT--B-HHHHHHHHTT------HHHHHHHGGG--EEEEEEE-S-GGGTTSTTSSSTTS-HHHHHHHHHHHHHHHHHHHH---S----PPEEEEEETTEEEEEEHHHHHHHHHHHHHHHHHHHHHHHHT-HHHHHHHT-HHHHHHHHHHHHHHHHHHHHHHHHHHHH-TTHHHH-HHHHHHHHHHHHHHHHHHHHHHHHHTTT--HHHHHHHHHHHHHHHHHHHHHHHHHHHHHHHHH---GGGHHHHHHHHHHHHHHHHHHHHHHTS---------------------------------THHHHHHHHHHHHHHHHHHHHHHHHHHHSHHHHHHHHHIIIIIIHHHHTT-TTSSS---HHHHHHHHHHHHHHGGGGGGHHHH--HHHHHHHHHHHHHHHHHHHHS-S--SSS-EEEEEEEEEETTT--EEEEEES-TTHHHHHHTT-HHHHT-TT-EEETTEEEEEPPPP----SS-GGGGEEEEEEE-SSSSEEEEEEEETT-SEEEEEEEEEEEEEEETTEEEEEEEEEEEEE-SSTTPPEEEEEE---TTSPPEEEEEEEE----TTTSHHHHHHHHHS-TTEEEEE-SS-SEEEEEEEE-/-HHHHHHHHHHHHHHTTTHHHHHHHHHHHHHHHHHHHHHHHTPPPPTTSSTT--HHHHHHHHHHHTSS---TTSHHHHHHHHHHHHHHHHHHHH-TTTEEEEE----EEEEEPTTS-EEEEEE---EEEEE--S-TTSPPEEEEEE----TT---IIIIIHHHHHHHHHHHHHHHS--SS-EEEEEE---TTTSHHHHHHHTSGGGTT--EEEEEEESSSSS--EEEEESSHHHHHHHHTT-TT--B-HHHHHHHHTT------HHHHHHHGGG--EEEEEEE-S-GGGTTSTTSSSTTS-HHHHHHHHHHHHHHHHHHHH---S----PPEEEEEETTEEEEEEHHHHHHHHHHHHHHHHHHHHHHHHT-HHHHHHHT-HHHHHHHHHHHHHHHHHHHHHHHHHHHH-TTHHHH-HHHHHHHHHHHHHHHHHHHHHHHHHTTT--HHHHHHHHHHHHHHHHHHHHHHHHHHHHHHHHH---GGGHHHHHHHHHHHHHHHHHHHHHHTS---------------------------------THHHHHHHHHHHHHHHHHHHHHHHHHHHSHHHHHHHHHIIIIIIHHHHTT-TTSSS---HHHHHHHHHHHHHHGGGGGGHHHH--HHHHHHHHHHHHHHHHHHHHS-S--SSS-EEEEEEEEEETTT--EEEEEES-TTHHHHHHTT-HHHHT-TT-EEETTEEEEEPPPP----SS-GGGGEEEEEEE-SSSSEEEEEEEETT-SEEEEEEEEEEEEEEETTEEEEEEEEEEEEE-SSTTPPEEEEEE---TTSPPEEEEEEEE----TTTSHHHHHHHHHS-TTEEEEE-SS-SEEEEEEEE-

Sequence (1694 aa):
MQFGKSLLKHVYTRTFKSSLTCSIFAFTLLMIFFVLDWKRMNVYPRLDEIPGLNVLRAWDDLQEITKSPHPYNSHASDVVRNYILEELYKLKKQDEGNVEVIDDLSSTTTFIMPDTNIRSYFEGSNILVRFRGDNERLRPILLSSHFDSVSTGFGATDNGMGVASALELARYYAEHKPERDLIINFNNAEEDYLYGARAFTEHEWSKNVTAFLNLEGAGAGGKALLFRSTNNHVARSYFKSNRFAFASVLGIDAFKRGVIKSETDYVVYEKMNNGTAGLDLAFFRNRGIYHTERDDIQHTSIFSLNHMLVNAFISLRNLLDEKSQHFKGSSPLYFPVFGSYWQINLNLHLFLNVVFLIACPAILFMCLFRFPSLYAQLKKPCYLICFTLSSLFVLIFDYVVVQSLTKLNPYVIHSSPDAVLAFFFLTNLLGLVYSFRYVATHSRMSNEELSCIEIVLIWYVSMFWYISLLIATLTSIVRGLGSLYFVNFGFFCSFFCCILTLIRVRYFVDRMVTINRPANPEQMPLVQSTSGNAYGTSRYPQHRLKAVVSKSASVKLNDNLWSVLFFSCLVPLPLFTCYNLLSEVFIPAVHQSLIDGPYSNTCYKFAVILVFMAIINSSPFVFRALSKKSSAILLMLWVSLLFNILRAEPFNEKAPIKFRVFQHLNLDTSENLFHVQNIEPYTQKVLNDYPKIISDTSYQCVDRDCFYEAEEPTLGFDGPLQNAINITLHKSLNSSLAELRVDAFETKWCYFDFSVPVYVDSINGFEVQEEHQSLRLGVRNFGTPFVVKTVAKDEDSPTNVTVTCMWDEFDHDKIPSYTSLLNYIPAWSVLTKNSTGLLKMSKTHVMMQFGKSLLKHVYTRTFKSSLTCSIFAFTLLMIFFVLDWKRMNVYPRLDEIPGLNVLRAWDDLQEITKSPHPYNSHASDVVRNYILEELYKLKKQDEGNVEVIDDLSSTTTFIMPDTNIRSYFEGSNILVRFRGDNERLRPILLSSHFDSVSTGFGATDNGMGVASALELARYYAEHKPERDLIINFNNAEEDYLYGARAFTEHEWSKNVTAFLNLEGAGAGGKALLFRSTNNHVARSYFKSNRFAFASVLGIDAFKRGVIKSETDYVVYEKMNNGTAGLDLAFFRNRGIYHTERDDIQHTSIFSLNHMLVNAFISLRNLLDEKSQHFKGSSPLYFPVFGSYWQINLNLHLFLNVVFLIACPAILFMCLFRFPSLYAQLKKPCYLICFTLSSLFVLIFDYVVVQSLTKLNPYVIHSSPDAVLAFFFLTNLLGLVYSFRYVATHSRMSNEELSCIEIVLIWYVSMFWYISLLIATLTSIVRGLGSLYFVNFGFFCSFFCCILTLIRVRYFVDRMVTINRPANPEQMPLVQSTSGNAYGTSRYPQHRLKAVVSKSASVKLNDNLWSVLFFSCLVPLPLFTCYNLLSEVFIPAVHQSLIDGPYSNTCYKFAVILVFMAIINSSPFVFRALSKKSSAILLMLWVSLLFNILRAEPFNEKAPIKFRVFQHLNLDTSENLFHVQNIEPYTQKVLNDYPKIISDTSYQCVDRDCFYEAEEPTLGFDGPLQNAINITLHKSLNSSLAELRVDAFETKWCYFDFSVPVYVDSINGFEVQEEHQSLRLGVRNFGTPFVVKTVAKDEDSPTNVTVTCMWDEFDHDKIPSYTSLLNYIPAWSVLTKNSTGLLKMSKTHVM

Solvent-accessible surface area (backbone atoms only — not comparable to full-atom values): 87670 Å² total; per-residue (Å²): 117,67,66,60,50,49,49,47,45,45,49,45,46,57,58,47,60,52,38,37,56,46,47,51,47,51,49,48,49,48,48,46,48,47,60,58,46,48,60,60,42,80,48,67,62,59,78,74,64,52,86,81,55,56,50,67,59,24,52,46,45,30,54,64,55,33,73,46,33,15,16,59,54,26,71,48,26,53,54,44,50,50,50,53,50,54,57,48,49,55,51,25,70,73,36,64,88,44,33,48,74,43,84,38,74,70,33,53,37,71,50,66,44,83,99,53,72,33,41,35,40,40,39,28,67,31,40,37,38,35,36,51,31,77,36,81,86,44,59,28,38,35,40,37,20,34,66,28,14,42,52,37,6,21,13,30,34,33,15,28,38,31,38,20,34,51,52,44,48,50,56,40,44,72,76,43,76,41,51,19,28,38,35,39,39,43,20,32,32,42,81,75,71,34,46,17,52,50,12,45,66,61,34,79,79,46,70,53,46,38,34,38,40,33,38,44,36,62,10,32,28,58,65,41,29,37,37,38,52,61,15,36,51,54,43,44,24,50,49,59,94,37,90,68,64,44,69,42,42,52,42,43,43,31,51,74,69,53,71,49,78,76,84,60,57,52,65,56,50,35,56,36,82,88,50,21,34,30,40,33,37,25,20,42,31,52,44,36,36,39,53,10,65,56,16,27,63,27,55,38,52,71,54,26,44,40,34,40,35,52,52,48,48,46,21,49,51,43,54,42,64,46,83,68,78,67,62,71,60,51,52,54,34,48,48,75,56,97,69,38,78,46,79,47,43,46,66,58,53,52,49,49,49,52,48,47,68,50,51,50,58,51,52,53,53,59,51,40,71,77,34,58,70,59,45,57,58,63,64,37,60,67,59,52,51,48,52,51,51,28,52,50,46,32,52,50,50,48,51,51,49,51,54,51,45,46,70,75,39,62,50,27,45,37,49,36,47,67,59,51,50,53,47,41,50,47,50,47,51,50,31,46,42,55,38,52,39,52,57,45,59,77,55,73,60,52,74,72,48,49,56,51,46,30,55,47,39,43,49,50,51,26,51,52,26,49,54,49,39,52,50,43,50,50,44,24,70,76,68,66,46,62,66,58,57,61,40,55,49,41,28,49,26,26,49,52,44,49,52,48,52,52,51,41,55,70,74,65,50,72,79,71,72,76,75,68,72,75,74,76,82,58,79,63,76,83,68,83,85,75,87,84,82,84,82,79,82,80,82,77,80,78,70,70,63,62,63,58,55,58,57,49,54,56,51,51,47,54,54,41,52,51,50,46,52,48,45,65,52,38,30,54,64,32,28,49,52,42,46,45,47,40,68,71,45,50,45,48,62,44,39,57,51,52,71,79,52,78,80,65,66,60,66,57,51,54,50,46,51,47,42,42,65,27,48,57,59,47,58,50,47,38,71,65,55,49,50,74,62,29,50,49,51,51,48,50,52,47,52,52,48,48,51,50,52,64,66,44,65,36,47,32,67,89,26,22,46,60,32,27,31,36,32,40,35,33,56,80,79,65,50,42,36,32,37,48,27,40,57,79,67,58,51,54,60,53,44,65,72,31,67,71,46,73,72,39,85,62,54,48,69,58,89,47,41,28,34,30,78,44,58,78,63,48,82,78,68,92,66,64,71,63,63,39,55,39,80,44,79,46,71,47,92,91,48,61,41,28,38,38,39,34,45,42,64,76,30,28,40,39,33,40,38,38,76,52,72,36,41,32,44,26,46,74,83,43,79,66,70,46,72,37,34,32,40,41,41,34,50,71,46,68,63,56,63,48,37,40,31,28,49,57,70,68,89,90,59,73,41,41,36,38,37,37,35,33,40,31,64,74,40,69,65,32,42,36,48,58,43,55,50,64,61,59,42,40,47,34,43,49,53,23,56,64,55,87,35,43,33,34,38,34,42,74,48,81,87,116,66,65,61,50,48,49,47,46,46,49,46,46,58,60,44,59,58,30,51,56,48,47,52,47,51,48,49,47,49,46,47,49,46,54,59,45,48,63,52,48,73,50,65,64,58,76,74,64,50,87,82,54,56,50,67,59,24,51,45,47,29,53,65,55,33,73,44,34,15,15,61,53,25,72,48,26,53,53,43,49,51,51,54,48,53,57,49,49,53,50,25,71,74,37,63,88,44,31,48,76,45,81,38,75,72,32,54,36,72,50,65,43,84,100,52,72,33,39,34,38,39,39,27,67,31,38,37,36,36,37,51,30,77,35,81,88,45,59,27,37,36,39,37,20,34,66,28,15,42,54,36,5,21,13,30,33,33,16,27,38,32,38,17,34,50,53,45,49,50,56,38,43,73,76,42,75,42,51,18,26,39,34,38,40,44,22,32,32,43,83,76,72,36,47,17,52,51,12,44,67,62,34,79,80,46,70,55,46,37,34,37,40,34,38,44,36,61,12,34,28,58,64,39,28,38,37,38,51,62,16,37,51,55,43,45,23,48,49,59,94,38,88,68,65,44,67,43,42,52,42,43,43,32,51,73,70,54,73,49,78,76,83,58,55,52,65,55,51,35,55,37,82,90,50,21,33,29,38,31,37,24,20,40,30,52,46,35,37,38,54,10,64,58,15,27,64,26,56,39,52,72,54,25,46,40,32,40,36,51,52,49,48,46,21,49,51,42,56,42,64,48,86,68,78,66,60,71,60,52,53,54,33,50,48,77,57,96,74,38,76,46,82,48,44,46,66,58,52,52,50,50,50,53,48,49,68,50,51,50,58,49,51,55,53,60,50,39,70,76,33,57,72,59,45,58,57,63,65,36,60,67,59,53,49,48,52,51,52,27,53,49,47,33,53,51,50,48,52,50,49,51,53,51,45,46,70,75,39,64,50,26,45,37,50,36,47,67,61,50,50,53,47,42,50,47,49,45,50,49,31,46,40,56,39,51,36,54,57,45,62,76,53,75,61,52,72,68,49,49,55,50,47,30,55,47,39,43,50,52,51,26,52,52,27,48,53,49,39,52,49,43,51,50,46,23,69,75,67,66,45,64,65,58,57,61,42,54,48,42,28,49,26,25,51,53,45,48,53,49,52,51,51,42,54,69,74,64,47,72,78,72,71,76,75,67,72,75,74,78,84,78,74,78,75,80,74,78,83,82,89,86,87,84,86,80,83,83,80,78,80,77,70,67,62,63,62,57,55,61,55,47,54,56,50,49,49,55,54,45,52,50,51,48,50,46,46,66,53,38,29,55,65,35,29,49,53,40,47,46,46,40,68,69,44,49,44,48,64,43,40,56,51,53,70,79,52,78,82,67,66,58,68,58,53,54,52,46,51,48,42,43,66,27,49,57,58,47,57,51,46,39,68,72,60,48,51,71,59,30,50,47,52,51,48,50,51,47,51,53,47,50,50,51,52,64,66,45,65,35,48,31,68,90,27,21,46,62,31,26,30,36,33,41,34,32,55,79,79,65,49,42,36,31,37,48,26,39,58,80,66,58,49,53,59,52,45,68,72,32,68,70,45,74,73,38,85,62,54,47,70,58,89,48,42,29,34,30,77,43,58,79,65,48,83,78,67,91,64,64,70,64,64,40,55,40,80,45,80,47,69,47,92,90,46,62,41,27,38,39,36,35,45,43,66,76,29,28,40,40,34,41,40,38,77,50,72,37,42,32,46,27,46,74,83,42,78,65,70,48,72,36,34,32,40,41,41,34,50,72,46,69,65,57,63,49,37,40,31,31,47,58,71,68,90,90,60,75,42,41,36,39,39,36,36,32,39,31,63,74,40,69,64,31,43,36,48,60,44,56,51,62,61,60,41,40,48,34,43,48,53,23,57,64,56,88,34,43,34,35,40,35,44,73,47,81,87

Organism: Schizosaccharomyces japonicus (strain yFS275 / FY16936) (NCBI:txid402676)

Nearest PDB structures (foldseek):
  2ek8-assembly1_A  TM=7.244E-01  e=3.969E-08  Aneurinibacillus sp. AM-1
  6hc7-assembly1_A  TM=7.040E-01  e=1.607E-07  Bacillus subtilis
  8acg-assembly5_B  TM=6.944E-01  e=4.565E-08  Pseudomonas aeruginosa
  2ek8-assembly1_A  TM=7.254E-01  e=1.825E-08  Aneurinibacillus sp. AM-1
  6hc6-assembly2_B  TM=7.200E-01  e=3.481E-08  Bacillus subtilis subsp. subtilis str. 168

pLDDT: mean 85.7, std 17.81, range [19.45, 98.88]

Radius of gyration: 41.07 Å; Cα contacts (8 Å, |Δi|>4): 3048; chains: 2; bounding box: 149×126×106 Å

InterPro domains:
  IPR007484 Peptidase M28 [PF04389] (126-308)
  IPR045175 Peptidase M28 family [PTHR12147] (57-461)
  IPR048024 Endoplasmic reticulum metallopeptidase 1-like, M28 peptidase domain [cd03875] (51-344)
  IPR053975 Vacuolar membrane protease, C-terminal domain [PF22250] (793-841)